Protein AF-0000000075451317 (afdb_homodimer)

Sequence (1578 aa):
MRTTFLACLFLALSTFTYAASEVNPELQQKRWRAYWIAAPGASPQGYGVYHFRKQLHLDEKPGHYRVHVSADNRYQLFVNGTIVSLGPAQSDLFHWNYETVDIAPWLQSGDNTIAATVWNYGTDGPLAQISLRTAFILQGDTQEEAAVNTNPSWLVTEDKGCQALKPTVLGYFVAPYGEVIDMTKAEKGWQLNGYDATGWKPAEPLMAGSPKGFMATDGTGWMLVPSPLPQMERSLQRLSAVRKTEGVRVTKAFLFGKAPITIPSHTRAVILFDNGQNTNAYVHLDFSKGKLATMALTYAESLYDTKTLEKGHRNAVEGKVIFGVKDSIIAAGDEQASYASLNWKTFRYLQLSVETQEEPLVLNDLYGIYTGFPFQRRATFASSDPALAKMFDIGWRTARLCAMETYMDCPYYERLQYLGDTRLQMLVSYYNTGNDTLARKAICDIDNSRLAEGVTEGRYPTRGTNVISPFSLMWIGMLHDYYMYRPDSAFVSQHLPGMRQVLSFFIQHTGKDGSLKDLPYWNFMDWVERQRQWKMGVPPKGKDGCSAILDLLLLRAYQWATDLEAHLGNQGMADGYRQRADMLANTIQRKYWDTNKQCYADVSNKKCFSQHAQALAILCGLVKGKQAEQLAECMLRDSTMAEASIYFKYYVNRALAKAGLGDTYLDGLGIWNDYMKLGMTTWGEDSKLMNTRSDCHAWSASPNIELLRTVLGIDTDAPGFAKVRIAPHLGRLTQASGSVPHPLGMIRVAYQKKGKDWSAQIVLPKGVTGKLLWRGRTIVLTESVNNIKMRTTFLACLFLALSTFTYAASEVNPELQQKRWRAYWIAAPGASPQGYGVYHFRKQLHLDEKPGHYRVHVSADNRYQLFVNGTIVSLGPAQSDLFHWNYETVDIAPWLQSGDNTIAATVWNYGTDGPLAQISLRTAFILQGDTQEEAAVNTNPSWLVTEDKGCQALKPTVLGYFVAPYGEVIDMTKAEKGWQLNGYDATGWKPAEPLMAGSPKGFMATDGTGWMLVPSPLPQMERSLQRLSAVRKTEGVRVTKAFLFGKAPITIPSHTRAVILFDNGQNTNAYVHLDFSKGKLATMALTYAESLYDTKTLEKGHRNAVEGKVIFGVKDSIIAAGDEQASYASLNWKTFRYLQLSVETQEEPLVLNDLYGIYTGFPFQRRATFASSDPALAKMFDIGWRTARLCAMETYMDCPYYERLQYLGDTRLQMLVSYYNTGNDTLARKAICDIDNSRLAEGVTEGRYPTRGTNVISPFSLMWIGMLHDYYMYRPDSAFVSQHLPGMRQVLSFFIQHTGKDGSLKDLPYWNFMDWVERQRQWKMGVPPKGKDGCSAILDLLLLRAYQWATDLEAHLGNQGMADGYRQRADMLANTIQRKYWDTNKQCYADVSNKKCFSQHAQALAILCGLVKGKQAEQLAECMLRDSTMAEASIYFKYYVNRALAKAGLGDTYLDGLGIWNDYMKLGMTTWGEDSKLMNTRSDCHAWSASPNIELLRTVLGIDTDAPGFAKVRIAPHLGRLTQASGSVPHPLGMIRVAYQKKGKDWSAQIVLPKGVTGKLLWRGRTIVLTESVNNIK

Structure (mmCIF, N/CA/C/O backbone):
data_AF-0000000075451317-model_v1
#
loop_
_entity.id
_entity.type
_entity.pdbx_description
1 polymer 'Bacterial alpha-L-rhamnosidase superfamily protein'
#
loop_
_atom_site.group_PDB
_atom_site.id
_atom_site.type_symbol
_atom_site.label_atom_id
_atom_site.label_alt_id
_atom_site.label_comp_id
_atom_site.label_asym_id
_atom_site.label_entity_id
_atom_site.label_seq_id
_atom_site.pdbx_PDB_ins_code
_atom_site.Cartn_x
_atom_site.Cartn_y
_atom_site.Cartn_z
_atom_site.occupancy
_atom_site.B_iso_or_equiv
_atom_site.auth_seq_id
_atom_site.auth_comp_id
_atom_site.auth_asym_id
_atom_site.auth_atom_id
_atom_site.pdbx_PDB_model_num
ATOM 1 N N . MET A 1 1 ? 42.094 -55.031 3.523 1 26.44 1 MET A N 1
ATOM 2 C CA . MET A 1 1 ? 40.688 -55.281 3.318 1 26.44 1 MET A CA 1
ATOM 3 C C . MET A 1 1 ? 39.844 -54.125 3.887 1 26.44 1 MET A C 1
ATOM 5 O O . MET A 1 1 ? 39.5 -54.125 5.07 1 26.44 1 MET A O 1
ATOM 9 N N . ARG A 1 2 ? 40.375 -52.906 3.557 1 28.7 2 ARG A N 1
ATOM 10 C CA . ARG A 1 2 ? 40.031 -51.531 4.008 1 28.7 2 ARG A CA 1
ATOM 11 C C . ARG A 1 2 ? 38.531 -51.25 3.785 1 28.7 2 ARG A C 1
ATOM 13 O O . ARG A 1 2 ? 38.062 -51.25 2.646 1 28.7 2 ARG A O 1
ATOM 20 N N . THR A 1 3 ? 37.625 -51.719 4.723 1 26.8 3 THR A N 1
ATOM 21 C CA . THR A 1 3 ? 36.188 -51.625 4.809 1 26.8 3 THR A CA 1
ATOM 22 C C . THR A 1 3 ? 35.719 -50.188 4.703 1 26.8 3 THR A C 1
ATOM 24 O O . THR A 1 3 ? 36.062 -49.344 5.547 1 26.8 3 THR A O 1
ATOM 27 N N . THR A 1 4 ? 35.688 -49.594 3.518 1 26.3 4 THR A N 1
ATOM 28 C CA . THR A 1 4 ? 35.188 -48.281 3.172 1 26.3 4 THR A CA 1
ATOM 29 C C . THR A 1 4 ? 33.75 -48.094 3.686 1 26.3 4 THR A C 1
ATOM 31 O O . THR A 1 4 ? 32.875 -48.875 3.332 1 26.3 4 THR A O 1
ATOM 34 N N . PHE A 1 5 ? 33.594 -47.625 4.949 1 29.59 5 PHE A N 1
ATOM 35 C CA . PHE A 1 5 ? 32.344 -47.312 5.602 1 29.59 5 PHE A CA 1
ATOM 36 C C . PHE A 1 5 ? 31.547 -46.312 4.773 1 29.59 5 PHE A C 1
ATOM 38 O O . PHE A 1 5 ? 31.953 -45.156 4.613 1 29.59 5 PHE A O 1
ATOM 45 N N . LEU A 1 6 ? 30.953 -46.656 3.639 1 29.86 6 LEU A N 1
ATOM 46 C CA . LEU A 1 6 ? 30 -45.844 2.916 1 29.86 6 LEU A CA 1
ATOM 47 C C . LEU A 1 6 ? 28.828 -45.438 3.816 1 29.86 6 LEU A C 1
ATOM 49 O O . LEU A 1 6 ? 28.078 -46.281 4.27 1 29.86 6 LEU A O 1
ATOM 53 N N . ALA A 1 7 ? 28.969 -44.406 4.66 1 31.44 7 ALA A N 1
ATOM 54 C CA . ALA A 1 7 ? 27.844 -43.844 5.406 1 31.44 7 ALA A CA 1
ATOM 55 C C . ALA A 1 7 ? 26.688 -43.469 4.477 1 31.44 7 ALA A C 1
ATOM 57 O O . ALA A 1 7 ? 26.812 -42.594 3.621 1 31.44 7 ALA A O 1
ATOM 58 N N . CYS A 1 8 ? 25.906 -44.469 4.043 1 29.69 8 CYS A N 1
ATOM 59 C CA . CYS A 1 8 ? 24.609 -44.188 3.42 1 29.69 8 CYS A CA 1
ATOM 60 C C . CYS A 1 8 ? 23.812 -43.188 4.242 1 29.69 8 CYS A C 1
ATOM 62 O O . CYS A 1 8 ? 23.438 -43.469 5.383 1 29.69 8 CYS A O 1
ATOM 64 N N . LEU A 1 9 ? 24.094 -41.969 4.035 1 31.33 9 LEU A N 1
ATOM 65 C CA . LEU A 1 9 ? 23.234 -40.938 4.613 1 31.33 9 LEU A CA 1
ATOM 66 C C . LEU A 1 9 ? 21.766 -41.188 4.266 1 31.33 9 LEU A C 1
ATOM 68 O O . LEU A 1 9 ? 21.375 -41.094 3.102 1 31.33 9 LEU A O 1
ATOM 72 N N . PHE A 1 10 ? 21.203 -42.219 4.98 1 30.7 10 PHE A N 1
ATOM 73 C CA . PHE A 1 10 ? 19.75 -42.344 4.949 1 30.7 10 PHE A CA 1
ATOM 74 C C . PHE A 1 10 ? 19.094 -40.969 5.215 1 30.7 10 PHE A C 1
ATOM 76 O O . PHE A 1 10 ? 19.234 -40.406 6.305 1 30.7 10 PHE A O 1
ATOM 83 N N . LEU A 1 11 ? 18.953 -40.281 4.129 1 35 11 LEU A N 1
ATOM 84 C CA . LEU A 1 11 ? 18.062 -39.125 4.25 1 35 11 LEU A CA 1
ATOM 85 C C . LEU A 1 11 ? 16.672 -39.562 4.695 1 35 11 LEU A C 1
ATOM 87 O O . LEU A 1 11 ? 15.93 -40.188 3.928 1 35 11 LEU A O 1
ATOM 91 N N . ALA A 1 12 ? 16.516 -40 5.941 1 35.66 12 ALA A N 1
ATOM 92 C CA . ALA A 1 12 ? 15.188 -40.156 6.512 1 35.66 12 ALA A CA 1
ATOM 93 C C . ALA A 1 12 ? 14.305 -38.938 6.203 1 35.66 12 ALA A C 1
ATOM 95 O O . ALA A 1 12 ? 14.641 -37.812 6.562 1 35.66 12 ALA A O 1
ATOM 96 N N . LEU A 1 13 ? 13.469 -39.219 5.242 1 37.94 13 LEU A N 1
ATOM 97 C CA . LEU A 1 13 ? 12.297 -38.375 5.016 1 37.94 13 LEU A CA 1
ATOM 98 C C . LEU A 1 13 ? 11.492 -38.188 6.301 1 37.94 13 LEU A C 1
ATOM 100 O O . LEU A 1 13 ? 10.711 -39.062 6.664 1 37.94 13 LEU A O 1
ATOM 104 N N . SER A 1 14 ? 12.156 -37.781 7.352 1 34.75 14 SER A N 1
ATOM 105 C CA . SER A 1 14 ? 11.289 -37.469 8.492 1 34.75 14 SER A CA 1
ATOM 106 C C . SER A 1 14 ? 10.148 -36.562 8.086 1 34.75 14 SER A C 1
ATOM 108 O O . SER A 1 14 ? 10.391 -35.469 7.527 1 34.75 14 SER A O 1
ATOM 110 N N . THR A 1 15 ? 9.078 -37.219 7.805 1 36.56 15 THR A N 1
ATOM 111 C CA . THR A 1 15 ? 7.852 -36.406 7.793 1 36.56 15 THR A CA 1
ATOM 112 C C . THR A 1 15 ? 7.762 -35.531 9.039 1 36.56 15 THR A C 1
ATOM 114 O O . THR A 1 15 ? 7.617 -36.062 10.156 1 36.56 15 THR A O 1
ATOM 117 N N . PHE A 1 16 ? 8.43 -34.531 9.062 1 35.94 16 PHE A N 1
ATOM 118 C CA . PHE A 1 16 ? 8.258 -33.531 10.125 1 35.94 16 PHE A CA 1
ATOM 119 C C . PHE A 1 16 ? 6.789 -33.188 10.297 1 35.94 16 PHE A C 1
ATOM 121 O O . PHE A 1 16 ? 6.152 -32.688 9.375 1 35.94 16 PHE A O 1
ATOM 128 N N . THR A 1 17 ? 6.094 -34.125 10.953 1 35.84 17 THR A N 1
ATOM 129 C CA . THR A 1 17 ? 4.797 -33.625 11.414 1 35.84 17 THR A CA 1
ATOM 130 C C . THR A 1 17 ? 4.934 -32.25 12.07 1 35.84 17 THR A C 1
ATOM 132 O O . THR A 1 17 ? 5.602 -32.125 13.094 1 35.84 17 THR A O 1
ATOM 135 N N . TYR A 1 18 ? 4.879 -31.266 11.352 1 40.53 18 TYR A N 1
ATOM 136 C CA . TYR A 1 18 ? 4.852 -29.906 11.875 1 40.53 18 TYR A CA 1
ATOM 137 C C . TYR A 1 18 ? 3.611 -29.672 12.734 1 40.53 18 TYR A C 1
ATOM 139 O O . TYR A 1 18 ? 2.498 -29.578 12.211 1 40.53 18 TYR A O 1
ATOM 147 N N . ALA A 1 19 ? 3.43 -30.391 13.773 1 37.47 19 ALA A N 1
ATOM 148 C CA . ALA A 1 19 ? 2.436 -29.812 14.672 1 37.47 19 ALA A CA 1
ATOM 149 C C . ALA A 1 19 ? 2.693 -28.312 14.883 1 37.47 19 ALA A C 1
ATOM 151 O O . ALA A 1 19 ? 3.818 -27.922 15.188 1 37.47 19 ALA A O 1
ATOM 152 N N . ALA A 1 20 ? 1.89 -27.594 14.43 1 48.91 20 ALA A N 1
ATOM 153 C CA . ALA A 1 20 ? 1.92 -26.156 14.688 1 48.91 20 ALA A CA 1
ATOM 154 C C . ALA A 1 20 ? 2.205 -25.859 16.156 1 48.91 20 ALA A C 1
ATOM 156 O O . ALA A 1 20 ? 1.33 -26.031 17.016 1 48.91 20 ALA A O 1
ATOM 157 N N . SER A 1 21 ? 3.463 -26.25 16.594 1 56.97 21 SER A N 1
ATOM 158 C CA . SER A 1 21 ? 3.785 -25.891 17.969 1 56.97 21 SER A CA 1
ATOM 159 C C . SER A 1 21 ? 3.418 -24.438 18.266 1 56.97 21 SER A C 1
ATOM 161 O O . SER A 1 21 ? 3.623 -23.562 17.422 1 56.97 21 SER A O 1
ATOM 163 N N . GLU A 1 22 ? 2.607 -24.203 19.234 1 76.06 22 GLU A N 1
ATOM 164 C CA . GLU A 1 22 ? 2.074 -22.922 19.688 1 76.06 22 GLU A CA 1
ATOM 165 C C . GLU A 1 22 ? 3.193 -21.922 19.953 1 76.06 22 GLU A C 1
ATOM 167 O O . GLU A 1 22 ? 4.164 -22.234 20.656 1 76.06 22 GLU A O 1
ATOM 172 N N . VAL A 1 23 ? 3.424 -20.922 19.031 1 88 23 VAL A N 1
ATOM 173 C CA . VAL A 1 23 ? 4.348 -19.812 19.234 1 88 23 VAL A CA 1
ATOM 174 C C . VAL A 1 23 ? 4.066 -19.156 20.578 1 88 23 VAL A C 1
ATOM 176 O O . VAL A 1 23 ? 2.91 -18.938 20.938 1 88 23 VAL A O 1
ATOM 179 N N . ASN A 1 24 ? 5.125 -19.031 21.281 1 92.56 24 ASN A N 1
ATOM 180 C CA . ASN A 1 24 ? 5.004 -18.266 22.516 1 92.56 24 ASN A CA 1
ATOM 181 C C . ASN A 1 24 ? 4.18 -17 22.297 1 92.56 24 ASN A C 1
ATOM 183 O O . ASN A 1 24 ? 4.539 -16.141 21.484 1 92.56 24 ASN A O 1
ATOM 187 N N . PRO A 1 25 ? 3.08 -16.891 23.016 1 90.19 25 PRO A N 1
ATOM 188 C CA . PRO A 1 25 ? 2.193 -15.734 22.844 1 90.19 25 PRO A CA 1
ATOM 189 C C . PRO A 1 25 ? 2.91 -14.406 23.047 1 90.19 25 PRO A C 1
ATOM 191 O O . PRO A 1 25 ? 2.52 -13.391 22.453 1 90.19 25 PRO A O 1
ATOM 194 N N . GLU A 1 26 ? 3.938 -14.352 23.812 1 91.38 26 GLU A N 1
ATOM 195 C CA . GLU A 1 26 ? 4.68 -13.117 24.047 1 91.38 26 GLU A CA 1
ATOM 196 C C . GLU A 1 26 ? 5.289 -12.578 22.766 1 91.38 26 GLU A C 1
ATOM 198 O O . GLU A 1 26 ? 5.41 -11.367 22.578 1 91.38 26 GLU A O 1
ATOM 203 N N . LEU A 1 27 ? 5.617 -13.492 21.922 1 93.69 27 LEU A N 1
ATOM 204 C CA . LEU A 1 27 ? 6.258 -13.109 20.672 1 93.69 27 LEU A CA 1
ATOM 205 C C . LEU A 1 27 ? 5.238 -12.539 19.688 1 93.69 27 LEU A C 1
ATOM 207 O O . LEU A 1 27 ? 5.609 -11.93 18.688 1 93.69 27 LEU A O 1
ATOM 211 N N . GLN A 1 28 ? 3.988 -12.688 20.062 1 89.81 28 GLN A N 1
ATOM 212 C CA . GLN A 1 28 ? 2.93 -12.164 19.203 1 89.81 28 GLN A CA 1
ATOM 213 C C . GLN A 1 28 ? 2.424 -10.812 19.703 1 89.81 28 GLN A C 1
ATOM 215 O O . GLN A 1 28 ? 1.659 -10.133 19.031 1 89.81 28 GLN A O 1
ATOM 220 N N . GLN A 1 29 ? 2.914 -10.391 20.891 1 86.06 29 GLN A N 1
ATOM 221 C CA . GLN A 1 29 ? 2.34 -9.203 21.516 1 86.06 29 GLN A CA 1
ATOM 222 C C . GLN A 1 29 ? 3.416 -8.164 21.812 1 86.06 29 GLN A C 1
ATOM 224 O O . GLN A 1 29 ? 3.117 -6.977 21.953 1 86.06 29 GLN A O 1
ATOM 229 N N . LYS A 1 30 ? 4.637 -8.641 21.906 1 89.19 30 LYS A N 1
ATOM 230 C CA . LYS A 1 30 ? 5.719 -7.746 22.312 1 89.19 30 LYS A CA 1
ATOM 231 C C . LYS A 1 30 ? 6.84 -7.746 21.281 1 89.19 30 LYS A C 1
ATOM 233 O O . LYS A 1 30 ? 6.922 -8.648 20.438 1 89.19 30 LYS A O 1
ATOM 238 N N . ARG A 1 31 ? 7.613 -6.758 21.391 1 91.5 31 ARG A N 1
ATOM 239 C CA . ARG A 1 31 ? 8.82 -6.703 20.562 1 91.5 31 ARG A CA 1
ATOM 240 C C . ARG A 1 31 ? 9.75 -7.867 20.875 1 91.5 31 ARG A C 1
ATOM 242 O O . ARG A 1 31 ? 9.906 -8.25 22.047 1 91.5 31 ARG A O 1
ATOM 249 N N . TRP A 1 32 ? 10.289 -8.375 19.875 1 95.38 32 TRP A N 1
ATOM 250 C CA . TRP A 1 32 ? 11.227 -9.477 20.047 1 95.38 32 TRP A CA 1
ATOM 251 C C . TRP A 1 32 ? 12.516 -9 20.703 1 95.38 32 TRP A C 1
ATOM 253 O O . TRP A 1 32 ? 12.82 -7.801 20.688 1 95.38 32 TRP A O 1
ATOM 263 N N . ARG A 1 33 ? 13.188 -9.852 21.375 1 96.75 33 ARG A N 1
ATOM 264 C CA . ARG A 1 33 ? 14.5 -9.562 21.922 1 96.75 33 ARG A CA 1
ATOM 265 C C . ARG A 1 33 ? 15.586 -9.672 20.859 1 96.75 33 ARG A C 1
ATOM 267 O O . ARG A 1 33 ? 16.641 -9.039 20.953 1 96.75 33 ARG A O 1
ATOM 274 N N . ALA A 1 34 ? 15.289 -10.5 19.875 1 98.12 34 ALA A N 1
ATOM 275 C CA . ALA A 1 34 ? 16.203 -10.609 18.75 1 98.12 34 ALA A CA 1
ATOM 276 C C . ALA A 1 34 ? 16.141 -9.367 17.859 1 98.12 34 ALA A C 1
ATOM 278 O O . ALA A 1 34 ? 15.07 -8.773 17.703 1 98.12 34 ALA A O 1
ATOM 279 N N . TYR A 1 35 ? 17.281 -9.023 17.312 1 97.62 35 TYR A N 1
ATOM 280 C CA . TYR A 1 35 ? 17.375 -7.926 16.359 1 97.62 35 TYR A CA 1
ATOM 281 C C . TYR A 1 35 ? 17.516 -8.453 14.938 1 97.62 35 TYR A C 1
ATOM 283 O O . TYR A 1 35 ? 18.141 -9.484 14.703 1 97.62 35 TYR A O 1
ATOM 291 N N . TRP A 1 36 ? 16.875 -7.773 14.016 1 97.81 36 TRP A N 1
ATOM 292 C CA . TRP A 1 36 ? 17.344 -7.91 12.641 1 97.81 36 TRP A CA 1
ATOM 293 C C . TRP A 1 36 ? 18.812 -7.496 12.523 1 97.81 36 TRP A C 1
ATOM 295 O O . TRP A 1 36 ? 19.203 -6.457 13.062 1 97.81 36 TRP A O 1
ATOM 305 N N . ILE A 1 37 ? 19.547 -8.266 11.82 1 98.69 37 ILE A N 1
ATOM 306 C CA . ILE A 1 37 ? 20.969 -7.953 11.688 1 98.69 37 ILE A CA 1
ATOM 307 C C . ILE A 1 37 ? 21.375 -7.965 10.211 1 98.69 37 ILE A C 1
ATOM 309 O O . ILE A 1 37 ? 20.703 -8.602 9.391 1 98.69 37 ILE A O 1
ATOM 313 N N . ALA A 1 38 ? 22.406 -7.266 9.859 1 98.44 38 ALA A N 1
ATOM 314 C CA . ALA A 1 38 ? 22.953 -7.176 8.516 1 98.44 38 ALA A CA 1
ATOM 315 C C . ALA A 1 38 ? 24.484 -7.102 8.555 1 98.44 38 ALA A C 1
ATOM 317 O O . ALA A 1 38 ? 25.078 -6.941 9.625 1 98.44 38 ALA A O 1
ATOM 318 N N . ALA A 1 39 ? 25.062 -7.328 7.441 1 98.12 39 ALA A N 1
ATOM 319 C CA . ALA A 1 39 ? 26.5 -7.105 7.328 1 98.12 39 ALA A CA 1
ATOM 320 C C . ALA A 1 39 ? 26.828 -5.613 7.348 1 98.12 39 ALA A C 1
ATOM 322 O O . ALA A 1 39 ? 26.203 -4.828 6.621 1 98.12 39 ALA A O 1
ATOM 323 N N . PRO A 1 40 ? 27.859 -5.258 8.148 1 96.94 40 PRO A N 1
ATOM 324 C CA . PRO A 1 40 ? 28.25 -3.846 8.141 1 96.94 40 PRO A CA 1
ATOM 325 C C . PRO A 1 40 ? 28.656 -3.354 6.758 1 96.94 40 PRO A C 1
ATOM 327 O O . PRO A 1 40 ? 29.422 -4.031 6.059 1 96.94 40 PRO A O 1
ATOM 330 N N . GLY A 1 41 ? 28.062 -2.207 6.363 1 92.88 41 GLY A N 1
ATOM 331 C CA . GLY A 1 41 ? 28.453 -1.578 5.109 1 92.88 41 GLY A CA 1
ATOM 332 C C . GLY A 1 41 ? 27.734 -2.158 3.906 1 92.88 41 GLY A C 1
ATOM 333 O O . GLY A 1 41 ? 27.875 -1.652 2.791 1 92.88 41 GLY A O 1
ATOM 334 N N . ALA A 1 42 ? 27 -3.215 4.09 1 92.75 42 ALA A N 1
ATOM 335 C CA . ALA A 1 42 ? 26.266 -3.828 2.979 1 92.75 42 ALA A CA 1
ATOM 336 C C . ALA A 1 42 ? 25.203 -2.879 2.426 1 92.75 42 ALA A C 1
ATOM 338 O O . ALA A 1 42 ? 24.562 -2.156 3.184 1 92.75 42 ALA A O 1
ATOM 339 N N . SER A 1 43 ? 25.109 -2.83 1.093 1 89.62 43 SER A N 1
ATOM 340 C CA . SER A 1 43 ? 24 -2.084 0.496 1 89.62 43 SER A CA 1
ATOM 341 C C . SER A 1 43 ? 22.656 -2.668 0.906 1 89.62 43 SER A C 1
ATOM 343 O O . SER A 1 43 ? 22.406 -3.863 0.729 1 89.62 43 SER A O 1
ATOM 345 N N . PRO A 1 44 ? 21.797 -1.863 1.381 1 90.56 44 PRO A N 1
ATOM 346 C CA . PRO A 1 44 ? 20.516 -2.389 1.856 1 90.56 44 PRO A CA 1
ATOM 347 C C . PRO A 1 44 ? 19.688 -3.033 0.744 1 90.56 44 PRO A C 1
ATOM 349 O O . PRO A 1 44 ? 18.984 -4.016 0.983 1 90.56 44 PRO A O 1
ATOM 352 N N . GLN A 1 45 ? 19.781 -2.541 -0.476 1 90.31 45 GLN A N 1
ATOM 353 C CA . GLN A 1 45 ? 18.922 -3.021 -1.547 1 90.31 45 GLN A CA 1
ATOM 354 C C . GLN A 1 45 ? 19.734 -3.541 -2.727 1 90.31 45 GLN A C 1
ATOM 356 O O . GLN A 1 45 ? 19.234 -3.605 -3.852 1 90.31 45 GLN A O 1
ATOM 361 N N . GLY A 1 46 ? 20.953 -3.838 -2.537 1 92.56 46 GLY A N 1
ATOM 362 C CA . GLY A 1 46 ? 21.812 -4.371 -3.58 1 92.56 46 GLY A CA 1
ATOM 363 C C . GLY A 1 46 ? 21.891 -5.887 -3.58 1 92.56 46 GLY A C 1
ATOM 364 O O . GLY A 1 46 ? 21.438 -6.535 -2.631 1 92.56 46 GLY A O 1
ATOM 365 N N . TYR A 1 47 ? 22.438 -6.387 -4.652 1 94.94 47 TYR A N 1
ATOM 366 C CA . TYR A 1 47 ? 22.734 -7.812 -4.68 1 94.94 47 TYR A CA 1
ATOM 367 C C . TYR A 1 47 ? 23.734 -8.188 -3.596 1 94.94 47 TYR A C 1
ATOM 369 O O . TYR A 1 47 ? 24.703 -7.457 -3.361 1 94.94 47 TYR A O 1
ATOM 377 N N . GLY A 1 48 ? 23.484 -9.367 -2.936 1 96.69 48 GLY A N 1
ATOM 378 C CA . GLY A 1 48 ? 24.484 -9.867 -1.996 1 96.69 48 GLY A CA 1
ATOM 379 C C . GLY A 1 48 ? 24.141 -11.242 -1.445 1 96.69 48 GLY A C 1
ATOM 380 O O . GLY A 1 48 ? 22.969 -11.609 -1.366 1 96.69 48 GLY A O 1
ATOM 381 N N . VAL A 1 49 ? 25.219 -11.969 -1.146 1 97.56 49 VAL A N 1
ATOM 382 C CA . VAL A 1 49 ? 25.125 -13.234 -0.421 1 97.56 49 VAL A CA 1
ATOM 383 C C . VAL A 1 49 ? 25.953 -13.141 0.867 1 97.56 49 VAL A C 1
ATOM 385 O O . VAL A 1 49 ? 27.141 -12.836 0.833 1 97.56 49 VAL A O 1
ATOM 388 N N . TYR A 1 50 ? 25.328 -13.43 1.964 1 98.38 50 TYR A N 1
ATOM 389 C CA . TYR A 1 50 ? 25.938 -13.234 3.271 1 98.38 50 TYR A CA 1
ATOM 390 C C . TYR A 1 50 ? 25.844 -14.5 4.113 1 98.38 50 TYR A C 1
ATOM 392 O O . TYR A 1 50 ? 24.828 -15.188 4.098 1 98.38 50 TYR A O 1
ATOM 400 N N . HIS A 1 51 ? 26.953 -14.812 4.801 1 98.44 51 HIS A N 1
ATOM 401 C CA . HIS A 1 51 ? 26.984 -15.93 5.738 1 98.44 51 HIS A CA 1
ATOM 402 C C . HIS A 1 51 ? 27.016 -15.438 7.18 1 98.44 51 HIS A C 1
ATOM 404 O O . HIS A 1 51 ? 27.906 -14.656 7.555 1 98.44 51 HIS A O 1
ATOM 410 N N . PHE A 1 52 ? 26.047 -15.852 7.953 1 98.75 52 PHE A N 1
ATOM 411 C CA . PHE A 1 52 ? 25.969 -15.578 9.383 1 98.75 52 PHE A CA 1
ATOM 412 C C . PHE A 1 52 ? 26.281 -16.828 10.195 1 98.75 52 PHE A C 1
ATOM 414 O O . PHE A 1 52 ? 25.953 -17.938 9.781 1 98.75 52 PHE A O 1
ATOM 421 N N . ARG A 1 53 ? 26.922 -16.656 11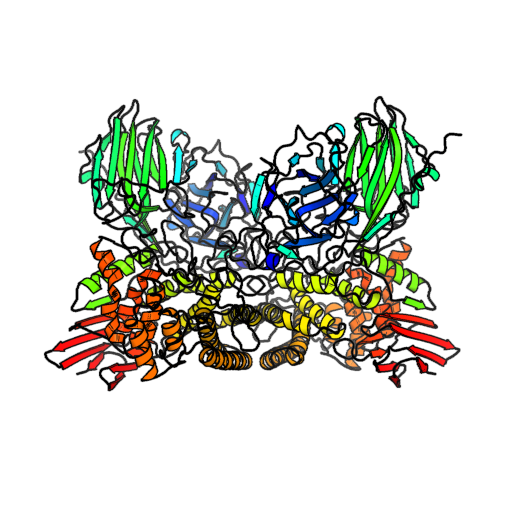.383 1 98.12 53 ARG A N 1
ATOM 422 C CA . ARG A 1 53 ? 27.156 -17.828 12.211 1 98.12 53 ARG A CA 1
ATOM 423 C C . ARG A 1 53 ? 27.281 -17.453 13.68 1 98.12 53 ARG A C 1
ATOM 425 O O . ARG A 1 53 ? 27.672 -16.328 14.008 1 98.12 53 ARG A O 1
ATOM 432 N N . LYS A 1 54 ? 26.938 -18.312 14.5 1 98.25 54 LYS A N 1
ATOM 433 C CA . LYS A 1 54 ? 27.062 -18.203 15.945 1 98.25 54 LYS A CA 1
ATOM 434 C C . LYS A 1 54 ? 27.375 -19.562 16.578 1 98.25 54 LYS A C 1
ATOM 436 O O . LYS A 1 54 ? 26.812 -20.578 16.172 1 98.25 54 LYS A O 1
ATOM 441 N N . GLN A 1 55 ? 28.281 -19.531 17.484 1 97.31 55 GLN A N 1
ATOM 442 C CA . GLN A 1 55 ? 28.578 -20.734 18.25 1 97.31 55 GLN A CA 1
ATOM 443 C C . GLN A 1 55 ? 27.688 -20.844 19.484 1 97.31 55 GLN A C 1
ATOM 445 O O . GLN A 1 55 ? 27.391 -19.844 20.141 1 97.31 55 GLN A O 1
ATOM 450 N N . LEU A 1 56 ? 27.172 -22.031 19.75 1 97.44 56 LEU A N 1
ATOM 451 C CA . LEU A 1 56 ? 26.312 -22.359 20.875 1 97.44 56 LEU A CA 1
ATOM 452 C C . LEU A 1 56 ? 26.875 -23.531 21.672 1 97.44 56 LEU A C 1
ATOM 454 O O . LEU A 1 56 ? 27.172 -24.594 21.109 1 97.44 56 LEU A O 1
ATOM 458 N N . HIS A 1 57 ? 27.094 -23.312 22.938 1 97.31 57 HIS A N 1
ATOM 459 C CA . HIS A 1 57 ? 27.531 -24.406 23.797 1 97.31 57 HIS A CA 1
ATOM 460 C C . HIS A 1 57 ? 26.391 -24.922 24.656 1 97.31 57 HIS A C 1
ATOM 462 O O . HIS A 1 57 ? 25.719 -24.141 25.344 1 97.31 57 HIS A O 1
ATOM 468 N N . LEU A 1 58 ? 26.219 -26.266 24.562 1 97.5 58 LEU A N 1
ATOM 469 C CA . LEU A 1 58 ? 25.172 -26.906 25.344 1 97.5 58 LEU A CA 1
ATOM 470 C C . LEU A 1 58 ? 25.75 -27.984 26.25 1 97.5 58 LEU A C 1
ATOM 472 O O . LEU A 1 58 ? 26.531 -28.828 25.812 1 97.5 58 LEU A O 1
ATOM 476 N N . ASP A 1 59 ? 25.312 -27.953 27.5 1 96.69 59 ASP A N 1
ATOM 477 C CA . ASP A 1 59 ? 25.781 -28.984 28.422 1 96.69 59 ASP A CA 1
ATOM 478 C C . ASP A 1 59 ? 25.234 -30.359 28.031 1 96.69 59 ASP A C 1
ATOM 480 O O . ASP A 1 59 ? 25.953 -31.359 28.125 1 96.69 59 ASP A O 1
ATOM 484 N N . GLU A 1 60 ? 23.984 -30.406 27.672 1 97.06 60 GLU A N 1
ATOM 485 C CA . GLU A 1 60 ? 23.312 -31.625 27.203 1 97.06 60 GLU A CA 1
ATOM 486 C C . GLU A 1 60 ? 22.469 -31.344 25.969 1 97.06 60 GLU A C 1
ATOM 488 O O . GLU A 1 60 ? 22.062 -30.219 25.719 1 97.06 60 GLU A O 1
ATOM 493 N N . LYS A 1 61 ? 22.297 -32.406 25.203 1 96.94 61 LYS A N 1
ATOM 494 C CA . LYS A 1 61 ? 21.406 -32.281 24.062 1 96.94 61 LYS A CA 1
ATOM 495 C C . LYS A 1 61 ? 19.969 -32.031 24.516 1 96.94 61 LYS A C 1
ATOM 497 O O . LYS A 1 61 ? 19.391 -32.812 25.266 1 96.94 61 LYS A O 1
ATOM 502 N N . PRO A 1 62 ? 19.375 -31.016 24.078 1 96.88 62 PRO A N 1
ATOM 503 C CA . PRO A 1 62 ? 18.016 -30.719 24.531 1 96.88 62 PRO A CA 1
ATOM 504 C C . PRO A 1 62 ? 16.953 -31.578 23.828 1 96.88 62 PRO A C 1
ATOM 506 O O . PRO A 1 62 ? 17.188 -32.062 22.703 1 96.88 62 PRO A O 1
ATOM 509 N N . GLY A 1 63 ? 15.797 -31.781 24.484 1 95.81 63 GLY A N 1
ATOM 510 C CA . GLY A 1 63 ? 14.68 -32.469 23.875 1 95.81 63 GLY A CA 1
ATOM 511 C C . GLY A 1 63 ? 13.969 -31.672 22.812 1 95.81 63 GLY A C 1
ATOM 512 O O . GLY A 1 63 ? 13.383 -32.219 21.875 1 95.81 63 GLY A O 1
ATOM 513 N N . HIS A 1 64 ? 13.922 -30.422 23.078 1 95.94 64 HIS A N 1
ATOM 514 C CA . HIS A 1 64 ? 13.375 -29.453 22.125 1 95.94 64 HIS A CA 1
ATOM 515 C C . HIS A 1 64 ? 14.18 -28.156 22.125 1 95.94 64 HIS A C 1
ATOM 517 O O . HIS A 1 64 ? 14.805 -27.812 23.141 1 95.94 64 HIS A O 1
ATOM 523 N N . TYR A 1 65 ? 14.211 -27.484 21.062 1 97.56 65 TYR A N 1
ATOM 524 C CA . TYR A 1 65 ? 14.859 -26.188 20.891 1 97.56 65 TYR A CA 1
ATOM 525 C C . TYR A 1 65 ? 14.211 -25.422 19.75 1 97.56 65 TYR A C 1
ATOM 527 O O . TYR A 1 65 ? 14.758 -25.359 18.641 1 97.56 65 TYR A O 1
ATOM 535 N N . ARG A 1 66 ? 13.078 -24.781 20.031 1 97.69 66 ARG A N 1
ATOM 536 C CA . ARG A 1 66 ? 12.25 -24.141 19 1 97.69 66 ARG A CA 1
ATOM 537 C C . ARG A 1 66 ? 12.734 -22.719 18.719 1 97.69 66 ARG A C 1
ATOM 539 O O . ARG A 1 66 ? 12.898 -21.922 19.641 1 97.69 66 ARG A O 1
ATOM 546 N N . VAL A 1 67 ? 12.93 -22.438 17.438 1 98.31 67 VAL A N 1
ATOM 547 C CA . VAL A 1 67 ? 13.375 -21.109 17.031 1 98.31 67 VAL A CA 1
ATOM 548 C C . VAL A 1 67 ? 12.469 -20.594 15.922 1 98.31 67 VAL A C 1
ATOM 550 O O . VAL A 1 67 ? 11.789 -21.359 15.242 1 98.31 67 VAL A O 1
ATOM 553 N N . HIS A 1 68 ? 12.352 -19.266 15.781 1 98.56 68 HIS A N 1
ATOM 554 C CA . HIS A 1 68 ? 11.648 -18.547 14.734 1 98.56 68 HIS A CA 1
ATOM 555 C C . HIS A 1 68 ? 12.617 -17.781 13.836 1 98.56 68 HIS A C 1
ATOM 557 O O . HIS A 1 68 ? 13.375 -16.938 14.32 1 98.56 68 HIS A O 1
ATOM 563 N N . VAL A 1 69 ? 12.609 -18.078 12.531 1 98.75 69 VAL A N 1
ATOM 564 C CA . VAL A 1 69 ? 13.648 -17.578 11.648 1 98.75 69 VAL A CA 1
ATOM 565 C C . VAL A 1 69 ? 13.008 -16.844 10.461 1 98.75 69 VAL A C 1
ATOM 567 O O . VAL A 1 69 ? 11.969 -17.281 9.953 1 98.75 69 VAL A O 1
ATOM 570 N N . SER A 1 70 ? 13.57 -15.734 10.094 1 98.69 70 SER A N 1
ATOM 571 C CA . SER A 1 70 ? 13.188 -15.016 8.883 1 98.69 70 SER A CA 1
ATOM 572 C C . SER A 1 70 ? 14.375 -14.273 8.281 1 98.69 70 SER A C 1
ATOM 574 O O . SER A 1 70 ? 15.484 -14.312 8.828 1 98.69 70 SER A O 1
ATOM 576 N N . ALA A 1 71 ? 14.172 -13.766 7.086 1 98.69 71 ALA A N 1
ATOM 577 C CA . ALA A 1 71 ? 15.188 -12.977 6.387 1 98.69 71 ALA A CA 1
ATOM 578 C C . ALA A 1 71 ? 14.555 -12.133 5.281 1 98.69 71 ALA A C 1
ATOM 580 O O . ALA A 1 71 ? 13.398 -12.336 4.918 1 98.69 71 ALA A O 1
ATOM 581 N N . ASP A 1 72 ? 15.336 -11.266 4.969 1 97.5 72 ASP A N 1
ATOM 582 C CA . ASP A 1 72 ? 15.125 -10.508 3.74 1 97.5 72 ASP A CA 1
ATOM 583 C C . ASP A 1 72 ? 16.344 -10.609 2.816 1 97.5 72 ASP A C 1
ATOM 585 O O . ASP A 1 72 ? 17.391 -10.055 3.113 1 97.5 72 ASP A O 1
ATOM 589 N N . ASN A 1 73 ? 16.25 -11.32 1.805 1 95.31 73 ASN A N 1
ATOM 590 C CA . ASN A 1 73 ? 14.977 -11.805 1.259 1 95.31 73 ASN A CA 1
ATOM 591 C C . ASN A 1 73 ? 14.773 -13.281 1.556 1 95.31 73 ASN A C 1
ATOM 593 O O . ASN A 1 73 ? 13.656 -13.703 1.884 1 95.31 73 ASN A O 1
ATOM 597 N N . ARG A 1 74 ? 15.922 -14.07 1.391 1 97.5 74 ARG A N 1
ATOM 598 C CA . ARG A 1 74 ? 15.844 -15.516 1.568 1 97.5 74 ARG A CA 1
ATOM 599 C C . ARG A 1 74 ? 16.953 -16.016 2.5 1 97.5 74 ARG A C 1
ATOM 601 O O . ARG A 1 74 ? 17.953 -15.328 2.693 1 97.5 74 ARG A O 1
ATOM 608 N N . TYR A 1 75 ? 16.672 -17.25 3.043 1 98.44 75 TYR A N 1
ATOM 609 C CA . TYR A 1 75 ? 17.703 -17.812 3.893 1 98.44 75 TYR A CA 1
ATOM 610 C C . TYR A 1 75 ? 17.75 -19.328 3.76 1 98.44 75 TYR A C 1
ATOM 612 O O . TYR A 1 75 ? 16.781 -19.953 3.32 1 98.44 75 TYR A O 1
ATOM 620 N N . GLN A 1 76 ? 18.906 -19.859 4.035 1 98.38 76 GLN A N 1
ATOM 621 C CA . GLN A 1 76 ? 19.141 -21.234 4.449 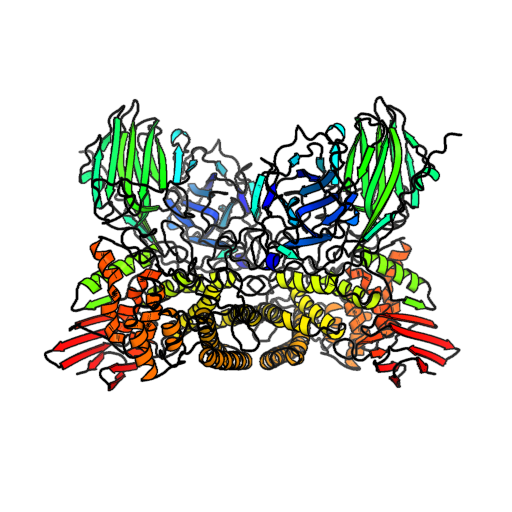1 98.38 76 GLN A CA 1
ATOM 622 C C . GLN A 1 76 ? 19.688 -21.297 5.875 1 98.38 76 GLN A C 1
ATOM 624 O O . GLN A 1 76 ? 20.719 -20.688 6.176 1 98.38 76 GLN A O 1
ATOM 629 N N . LEU A 1 77 ? 19 -21.984 6.703 1 98.69 77 LEU A N 1
ATOM 630 C CA . LEU A 1 77 ? 19.453 -22.141 8.078 1 98.69 77 LEU A CA 1
ATOM 631 C C . LEU A 1 77 ? 20.156 -23.484 8.273 1 98.69 77 LEU A C 1
ATOM 633 O O . LEU A 1 77 ? 19.625 -24.516 7.879 1 98.69 77 LEU A O 1
ATOM 637 N N . PHE A 1 78 ? 21.344 -23.422 8.922 1 98.5 78 PHE A N 1
ATOM 638 C CA . PHE A 1 78 ? 22.141 -24.609 9.148 1 98.5 78 PHE A CA 1
ATOM 639 C C . PHE A 1 78 ? 22.344 -24.844 10.641 1 98.5 78 PHE A C 1
ATOM 641 O O . PHE A 1 78 ? 22.516 -23.891 11.414 1 98.5 78 PHE A O 1
ATOM 648 N N . VAL A 1 79 ? 22.344 -26.078 11.023 1 98.62 79 VAL A N 1
ATOM 649 C CA . VAL A 1 79 ? 22.812 -26.516 12.336 1 98.62 79 VAL A CA 1
ATOM 650 C C . VAL A 1 79 ? 23.891 -27.594 12.156 1 98.62 79 VAL A C 1
ATOM 652 O O . VAL A 1 79 ? 23.609 -28.672 11.633 1 98.62 79 VAL A O 1
ATOM 655 N N . ASN A 1 80 ? 25.047 -27.219 12.578 1 98.19 80 ASN A N 1
ATOM 656 C CA . ASN A 1 80 ? 26.203 -28.125 12.445 1 98.19 80 ASN A CA 1
ATOM 657 C C . ASN A 1 80 ? 26.328 -28.641 11.023 1 98.19 80 ASN A C 1
ATOM 659 O O . ASN A 1 80 ? 26.531 -29.844 10.812 1 98.19 80 ASN A O 1
ATOM 663 N N . GLY A 1 81 ? 26.047 -27.828 10.094 1 96.81 81 GLY A N 1
ATOM 664 C CA . GLY A 1 81 ? 26.328 -28.141 8.703 1 96.81 81 GLY A CA 1
ATOM 665 C C . GLY A 1 81 ? 25.125 -28.656 7.941 1 96.81 81 GLY A C 1
ATOM 666 O O . GLY A 1 81 ? 25.141 -28.719 6.711 1 96.81 81 GLY A O 1
ATOM 667 N N . THR A 1 82 ? 24.047 -28.922 8.641 1 96.88 82 THR A N 1
ATOM 668 C CA . THR A 1 82 ? 22.859 -29.469 7.996 1 96.88 82 THR A CA 1
ATOM 669 C C . THR A 1 82 ? 21.797 -28.391 7.801 1 96.88 82 THR A C 1
ATOM 671 O O . THR A 1 82 ? 21.5 -27.625 8.727 1 96.88 82 THR A O 1
ATOM 674 N N . ILE A 1 83 ? 21.234 -28.344 6.582 1 97 83 ILE A N 1
ATOM 675 C CA . ILE A 1 83 ? 20.141 -27.406 6.344 1 97 83 ILE A CA 1
ATOM 676 C C . ILE A 1 83 ? 18.906 -27.844 7.102 1 97 83 ILE A C 1
ATOM 678 O O . ILE A 1 83 ? 18.438 -28.984 6.922 1 97 83 ILE A O 1
ATOM 682 N N . VAL A 1 84 ? 18.344 -26.969 7.914 1 97.75 84 VAL A N 1
ATOM 683 C CA . VAL A 1 84 ? 17.219 -27.391 8.742 1 97.75 84 VAL A CA 1
ATOM 684 C C . VAL A 1 84 ? 15.984 -26.562 8.375 1 97.75 84 VAL A C 1
ATOM 686 O O . VAL A 1 84 ? 14.867 -26.922 8.766 1 97.75 84 VAL A O 1
ATOM 689 N N . SER A 1 85 ? 16.156 -25.484 7.68 1 97.5 85 SER A N 1
ATOM 690 C CA . SER A 1 85 ? 15.039 -24.641 7.262 1 97.5 85 SER A CA 1
ATOM 691 C C . SER A 1 85 ? 15.406 -23.781 6.062 1 97.5 85 SER A C 1
ATOM 693 O O . SER A 1 85 ? 16.547 -23.297 5.961 1 97.5 85 SER A O 1
ATOM 695 N N . LEU A 1 86 ? 14.477 -23.672 5.141 1 97.25 86 LEU A N 1
ATOM 696 C CA . LEU A 1 86 ? 14.562 -22.734 4.016 1 97.25 86 LEU A CA 1
ATOM 697 C C . LEU A 1 86 ? 13.383 -21.766 4.02 1 97.25 86 LEU A C 1
ATOM 699 O O . LEU A 1 86 ? 12.25 -22.156 4.301 1 97.25 86 LEU A O 1
ATOM 703 N N . GLY A 1 87 ? 13.672 -20.469 3.744 1 96.19 87 GLY A N 1
ATOM 704 C CA . GLY A 1 87 ? 12.594 -19.5 3.684 1 96.19 87 GLY A CA 1
ATOM 705 C C . GLY A 1 87 ? 13.078 -18.062 3.572 1 96.19 87 GLY A C 1
ATOM 706 O O . GLY A 1 87 ? 14.148 -17.812 3.014 1 96.19 87 GLY A O 1
ATOM 707 N N . PRO A 1 88 ? 12.211 -17.25 4.199 1 97.38 88 PRO A N 1
ATOM 708 C CA . PRO A 1 88 ? 10.82 -17.453 4.617 1 97.38 88 PRO A CA 1
ATOM 709 C C . PRO A 1 88 ? 9.859 -17.609 3.438 1 97.38 88 PRO A C 1
ATOM 711 O O . PRO A 1 88 ? 10.219 -17.281 2.305 1 97.38 88 PRO A O 1
ATOM 714 N N . ALA A 1 89 ? 8.68 -18.062 3.678 1 97.19 89 ALA A N 1
ATOM 715 C CA . ALA A 1 89 ? 7.648 -18.109 2.648 1 97.19 89 ALA A CA 1
ATOM 716 C C . ALA A 1 89 ? 7.375 -16.719 2.084 1 97.19 89 ALA A C 1
ATOM 718 O O . ALA A 1 89 ? 7.359 -15.734 2.826 1 97.19 89 ALA A O 1
ATOM 719 N N . GLN A 1 90 ? 7.109 -16.672 0.81 1 96.38 90 GLN A N 1
ATOM 720 C CA . GLN A 1 90 ? 6.863 -15.414 0.112 1 96.38 90 GLN A CA 1
ATOM 721 C C . GLN A 1 90 ? 5.688 -14.664 0.732 1 96.38 90 GLN A C 1
ATOM 723 O O . GLN A 1 90 ? 4.645 -15.258 1.017 1 96.38 90 GLN A O 1
ATOM 728 N N . SER A 1 91 ? 5.914 -13.383 0.997 1 96.06 91 SER A N 1
ATOM 729 C CA . SER A 1 91 ? 4.887 -12.562 1.637 1 96.06 91 SER A CA 1
ATOM 730 C C . SER A 1 91 ? 5.113 -11.078 1.361 1 96.06 91 SER A C 1
ATOM 732 O O . SER A 1 91 ? 5.832 -10.719 0.427 1 96.06 91 SER A O 1
ATOM 734 N N . ASP A 1 92 ? 4.348 -10.18 2.014 1 95.62 92 ASP A N 1
ATOM 735 C CA . ASP A 1 92 ? 4.5 -8.742 1.852 1 95.62 92 ASP A CA 1
ATOM 736 C C . ASP A 1 92 ? 4.953 -8.086 3.156 1 95.62 92 ASP A C 1
ATOM 738 O O . ASP A 1 92 ? 5.074 -8.758 4.184 1 95.62 92 ASP A O 1
ATOM 742 N N . LEU A 1 93 ? 5.27 -6.824 3.141 1 93.69 93 LEU A N 1
ATOM 743 C CA . LEU A 1 93 ? 5.891 -6.133 4.266 1 93.69 93 LEU A CA 1
ATOM 744 C C . LEU A 1 93 ? 4.945 -6.082 5.461 1 93.69 93 LEU A C 1
ATOM 746 O O . LEU A 1 93 ? 5.391 -6.055 6.609 1 93.69 93 LEU A O 1
ATOM 750 N N . PHE A 1 94 ? 3.609 -6.141 5.234 1 93.19 94 PHE A N 1
ATOM 751 C CA . PHE A 1 94 ? 2.627 -6.016 6.305 1 93.19 94 PHE A CA 1
ATOM 752 C C . PHE A 1 94 ? 2.307 -7.375 6.91 1 93.19 94 PHE A C 1
ATOM 754 O O . PHE A 1 94 ? 1.647 -7.457 7.949 1 93.19 94 PHE A O 1
ATOM 761 N N . HIS A 1 95 ? 2.748 -8.406 6.238 1 95.75 95 HIS A N 1
ATOM 762 C CA . HIS A 1 95 ? 2.6 -9.789 6.668 1 95.75 95 HIS A CA 1
ATOM 763 C C . HIS A 1 95 ? 3.877 -10.586 6.418 1 95.75 95 HIS A C 1
ATOM 765 O O . HIS A 1 95 ? 3.855 -11.602 5.727 1 95.75 95 HIS A O 1
ATOM 771 N N . TRP A 1 96 ? 4.906 -10.211 7.059 1 96.75 96 TRP A N 1
ATOM 772 C CA . TRP A 1 96 ? 6.191 -10.836 6.777 1 96.75 96 TRP A CA 1
ATOM 773 C C . TRP A 1 96 ? 6.32 -12.164 7.508 1 96.75 96 TRP A C 1
ATOM 775 O O . TRP A 1 96 ? 6.324 -12.211 8.742 1 96.75 96 TRP A O 1
ATOM 785 N N . ASN A 1 97 ? 6.5 -13.211 6.84 1 97.94 97 ASN A N 1
ATOM 786 C CA . ASN A 1 97 ? 6.465 -14.555 7.41 1 97.94 97 ASN A CA 1
ATOM 787 C C . ASN A 1 97 ? 7.758 -14.883 8.148 1 97.94 97 ASN A C 1
ATOM 789 O O . ASN A 1 97 ? 8.836 -14.453 7.738 1 97.94 97 ASN A O 1
ATOM 793 N N . TYR A 1 98 ? 7.625 -15.594 9.195 1 98 98 TYR A N 1
ATOM 794 C CA . TYR A 1 98 ? 8.734 -16.328 9.797 1 98 98 TYR A CA 1
ATOM 795 C C . TYR A 1 98 ? 8.398 -17.797 9.93 1 98 98 TYR A C 1
ATOM 797 O O . TYR A 1 98 ? 7.234 -18.172 10.078 1 98 98 TYR A O 1
ATOM 805 N N . GLU A 1 99 ? 9.445 -18.609 9.828 1 98.12 99 GLU A N 1
ATOM 806 C CA . GLU A 1 99 ? 9.312 -20.047 10 1 98.12 99 GLU A CA 1
ATOM 807 C C . GLU A 1 99 ? 9.625 -20.469 11.438 1 98.12 99 GLU A C 1
ATOM 809 O O . GLU A 1 99 ? 10.508 -19.891 12.078 1 98.12 99 GLU A O 1
ATOM 814 N N . THR A 1 100 ? 8.906 -21.422 11.961 1 97.69 100 THR A N 1
ATOM 815 C CA . THR A 1 100 ? 9.195 -22.047 13.25 1 97.69 100 THR A CA 1
ATOM 816 C C . THR A 1 100 ? 9.797 -23.438 13.055 1 97.69 100 THR A C 1
ATOM 818 O O . THR A 1 100 ? 9.219 -24.281 12.352 1 97.69 100 THR A O 1
ATOM 821 N N . VAL A 1 101 ? 10.938 -23.656 13.648 1 97.12 101 VAL A N 1
ATOM 822 C CA . VAL A 1 101 ? 11.617 -24.938 13.492 1 97.12 101 VAL A CA 1
ATOM 823 C C . VAL A 1 101 ? 12.148 -25.406 14.844 1 97.12 101 VAL A C 1
ATOM 825 O O . VAL A 1 101 ? 12.727 -24.609 15.594 1 97.12 101 VAL A O 1
ATOM 828 N N . ASP A 1 102 ? 11.969 -26.641 15.219 1 97.62 102 ASP A N 1
ATOM 829 C CA . ASP A 1 102 ? 12.688 -27.266 16.328 1 97.62 102 ASP A CA 1
ATOM 830 C C . ASP A 1 102 ? 14.023 -27.828 15.859 1 97.62 102 ASP A C 1
ATOM 832 O O . ASP A 1 102 ? 14.062 -28.859 15.188 1 97.62 102 ASP A O 1
ATOM 836 N N . ILE A 1 103 ? 15.078 -27.25 16.312 1 98.19 103 ILE A N 1
ATOM 837 C CA . ILE A 1 103 ? 16.375 -27.625 15.758 1 98.19 103 ILE A CA 1
ATOM 838 C C . ILE A 1 103 ? 17.047 -28.656 16.656 1 98.19 103 ILE A C 1
ATOM 840 O O . ILE A 1 103 ? 18.172 -29.078 16.391 1 98.19 103 ILE A O 1
ATOM 844 N N . ALA A 1 104 ? 16.422 -29.094 17.672 1 98 104 ALA A N 1
ATOM 845 C CA . ALA A 1 104 ? 16.984 -30 18.672 1 98 104 ALA A CA 1
ATOM 846 C C . ALA A 1 104 ? 17.547 -31.25 18.016 1 98 104 ALA A C 1
ATOM 848 O O . ALA A 1 104 ? 18.625 -31.734 18.391 1 98 104 ALA A O 1
ATOM 849 N N . PRO A 1 105 ? 16.859 -31.812 17.047 1 98.06 105 PRO A N 1
ATOM 850 C CA . PRO A 1 105 ? 17.375 -33.062 16.453 1 98.06 105 PRO A CA 1
ATOM 851 C C . PRO A 1 105 ? 18.766 -32.906 15.867 1 98.06 105 PRO A C 1
ATOM 853 O O . PRO A 1 105 ? 19.5 -33.906 15.75 1 98.06 105 PRO A O 1
ATOM 856 N N . TRP A 1 106 ? 19.172 -31.766 15.555 1 98.19 106 TRP A N 1
ATOM 857 C CA . TRP A 1 106 ? 20.453 -31.578 14.867 1 98.19 106 TRP A CA 1
ATOM 858 C C . TRP A 1 106 ? 21.5 -31 15.812 1 98.19 106 TRP A C 1
ATOM 860 O O . TRP A 1 106 ? 22.656 -30.797 15.414 1 98.19 106 TRP A O 1
ATOM 870 N N . LEU A 1 107 ? 21.062 -30.75 17 1 98.12 107 LEU A N 1
ATOM 871 C CA . LEU A 1 107 ? 22 -30.281 18.016 1 98.12 107 LEU A CA 1
ATOM 872 C C . LEU A 1 107 ? 22.719 -31.453 18.688 1 98.12 107 LEU A C 1
ATOM 874 O O . LEU A 1 107 ? 22.297 -32.594 18.531 1 98.12 107 LEU A O 1
ATOM 878 N N . GLN A 1 108 ? 23.859 -31.109 19.359 1 97.81 108 GLN A N 1
ATOM 879 C CA . GLN A 1 108 ? 24.625 -32.062 20.141 1 97.81 108 GLN A CA 1
ATOM 880 C C . GLN A 1 108 ? 25.109 -31.469 21.453 1 97.81 108 GLN A C 1
ATOM 882 O O . GLN A 1 108 ? 25.047 -30.25 21.641 1 97.81 108 GLN A O 1
ATOM 887 N N . SER A 1 109 ? 25.484 -32.375 22.391 1 97.81 109 SER A N 1
ATOM 888 C CA . SER A 1 109 ? 26.156 -31.891 23.594 1 97.81 109 SER A CA 1
ATOM 889 C C . SER A 1 109 ? 27.516 -31.266 23.266 1 97.81 109 SER A C 1
ATOM 891 O O . SER A 1 109 ? 28.25 -31.797 22.422 1 97.81 109 SER A O 1
ATOM 893 N N . GLY A 1 110 ? 27.781 -30.203 23.922 1 97.38 110 GLY A N 1
ATOM 894 C CA . GLY A 1 110 ? 29.016 -29.484 23.625 1 97.38 110 GLY A CA 1
ATOM 895 C C . GLY A 1 110 ? 28.828 -28.359 22.641 1 97.38 110 GLY A C 1
ATOM 896 O O . GLY A 1 110 ? 27.859 -27.594 22.719 1 97.38 110 GLY A O 1
ATOM 897 N N . ASP A 1 111 ? 29.812 -28.281 21.781 1 97.56 111 ASP A N 1
ATOM 898 C CA . ASP A 1 111 ? 29.844 -27.156 20.859 1 97.56 111 ASP A CA 1
ATOM 899 C C . ASP A 1 111 ? 28.938 -27.406 19.641 1 97.56 111 ASP A C 1
ATOM 901 O O . ASP A 1 111 ? 28.922 -28.516 19.094 1 97.56 111 ASP A O 1
ATOM 905 N N . ASN A 1 112 ? 28.156 -26.422 19.297 1 98.44 112 ASN A N 1
ATOM 906 C CA . ASN A 1 112 ? 27.297 -26.391 18.109 1 98.44 112 ASN A CA 1
ATOM 907 C C . ASN A 1 112 ? 27.5 -25.109 17.312 1 98.44 112 ASN A C 1
ATOM 909 O O . ASN A 1 112 ? 27.875 -24.078 17.859 1 98.44 112 ASN A O 1
ATOM 913 N N . THR A 1 113 ? 27.281 -25.219 16.031 1 98.44 113 THR A N 1
ATOM 914 C CA . THR A 1 113 ? 27.281 -24.047 15.172 1 98.44 113 THR A CA 1
ATOM 915 C C . THR A 1 113 ? 25.922 -23.828 14.539 1 98.44 113 THR A C 1
ATOM 917 O O . THR A 1 113 ? 25.391 -24.734 13.883 1 98.44 113 THR A O 1
ATOM 920 N N . ILE A 1 114 ? 25.297 -22.688 14.773 1 98.69 114 ILE A N 1
ATOM 921 C CA . ILE A 1 114 ? 24.125 -22.219 14.055 1 98.69 114 ILE A CA 1
ATOM 922 C C . ILE A 1 114 ? 24.531 -21.203 12.984 1 98.69 114 ILE A C 1
ATOM 924 O O . ILE A 1 114 ? 25.188 -20.203 13.289 1 98.69 114 ILE A O 1
ATOM 928 N N . ALA A 1 115 ? 24.188 -21.484 11.766 1 98.69 115 ALA A N 1
ATOM 929 C CA . ALA A 1 115 ? 24.625 -20.625 10.664 1 98.69 115 ALA A CA 1
ATOM 930 C C . ALA A 1 115 ? 23.516 -20.406 9.656 1 98.69 115 ALA A C 1
ATOM 932 O O . ALA A 1 115 ? 22.5 -21.125 9.656 1 98.69 115 ALA A O 1
ATOM 933 N N . ALA A 1 116 ? 23.641 -19.328 8.836 1 98.81 116 ALA A N 1
ATOM 934 C CA . ALA A 1 116 ? 22.656 -19.031 7.805 1 98.81 116 ALA A CA 1
ATOM 935 C C . ALA A 1 116 ? 23.297 -18.359 6.598 1 98.81 116 ALA A C 1
ATOM 937 O O . ALA A 1 116 ? 24.188 -17.516 6.746 1 98.81 116 ALA A O 1
ATOM 938 N N . THR A 1 117 ? 22.922 -18.75 5.457 1 98.44 117 THR A N 1
ATOM 939 C CA . THR A 1 117 ? 23.141 -17.969 4.246 1 98.44 117 THR A CA 1
ATOM 940 C C . THR A 1 117 ? 21.922 -17.109 3.93 1 98.44 117 THR A C 1
ATOM 942 O O . THR A 1 117 ? 20.797 -17.625 3.863 1 98.44 117 THR A O 1
ATOM 945 N N . VAL A 1 118 ? 22.141 -15.82 3.824 1 98.56 118 VAL A N 1
ATOM 946 C CA . VAL A 1 118 ? 21.094 -14.875 3.443 1 98.56 118 VAL A CA 1
ATOM 947 C C . VAL A 1 118 ? 21.469 -14.195 2.129 1 98.56 118 VAL A C 1
ATOM 949 O O . VAL A 1 118 ? 22.609 -13.727 1.963 1 98.56 118 VAL A O 1
ATOM 952 N N . TRP A 1 119 ? 20.516 -14.164 1.181 1 97.5 119 TRP A N 1
ATOM 953 C CA . TRP A 1 119 ? 20.875 -13.508 -0.078 1 97.5 119 TRP A CA 1
ATOM 954 C C . TRP A 1 119 ? 19.719 -12.625 -0.568 1 97.5 119 TRP A C 1
ATOM 956 O O . TRP A 1 119 ? 18.578 -12.812 -0.167 1 97.5 119 TRP A O 1
ATOM 966 N N . ASN A 1 120 ? 20.062 -11.656 -1.281 1 97.19 120 ASN A N 1
ATOM 967 C CA . ASN A 1 120 ? 19.172 -10.695 -1.92 1 97.19 120 ASN A CA 1
ATOM 968 C C . ASN A 1 120 ? 19.656 -10.328 -3.322 1 97.19 120 ASN A C 1
ATOM 970 O O . ASN A 1 120 ? 20.844 -10.055 -3.527 1 97.19 120 ASN A O 1
ATOM 974 N N . TYR A 1 121 ? 18.703 -10.328 -4.262 1 95.94 121 TYR A N 1
ATOM 975 C CA . TYR A 1 121 ? 19.062 -10.047 -5.645 1 95.94 121 TYR A CA 1
ATOM 976 C C . TYR A 1 121 ? 19 -8.555 -5.938 1 95.94 121 TYR A C 1
ATOM 978 O O . TYR A 1 121 ? 19.328 -8.117 -7.043 1 95.94 121 TYR A O 1
ATOM 986 N N . GLY A 1 122 ? 18.531 -7.781 -4.996 1 92.56 122 GLY A N 1
ATOM 987 C CA . GLY A 1 122 ? 18.438 -6.34 -5.184 1 92.56 122 GLY A CA 1
ATOM 988 C C . GLY A 1 122 ? 17.516 -5.945 -6.324 1 92.56 122 GLY A C 1
ATOM 989 O O . GLY A 1 122 ? 16.375 -6.414 -6.402 1 92.56 122 GLY A O 1
ATOM 990 N N . THR A 1 123 ? 17.969 -5.094 -7.234 1 86.38 123 THR A N 1
ATOM 991 C CA . THR A 1 123 ? 17.172 -4.598 -8.352 1 86.38 123 THR A CA 1
ATOM 992 C C . THR A 1 123 ? 16.984 -5.684 -9.406 1 86.38 123 THR A C 1
ATOM 994 O O . THR A 1 123 ? 16.109 -5.582 -10.258 1 86.38 123 THR A O 1
ATOM 997 N N . ASP A 1 124 ? 17.781 -6.695 -9.273 1 90.19 124 ASP A N 1
ATOM 998 C CA . ASP A 1 124 ? 17.719 -7.801 -10.219 1 90.19 124 ASP A CA 1
ATOM 999 C C . ASP A 1 124 ? 16.828 -8.93 -9.695 1 90.19 124 ASP A C 1
ATOM 1001 O O . ASP A 1 124 ? 16.781 -10.016 -10.281 1 90.19 124 ASP A O 1
ATOM 1005 N N . GLY A 1 125 ? 16.234 -8.625 -8.594 1 93.5 125 GLY A N 1
ATOM 1006 C CA . GLY A 1 125 ? 15.445 -9.68 -7.977 1 93.5 125 GLY A CA 1
ATOM 1007 C C . GLY A 1 125 ? 14.188 -10.016 -8.758 1 93.5 125 GLY A C 1
ATOM 1008 O O . GLY A 1 125 ? 13.727 -9.219 -9.578 1 93.5 125 GLY A O 1
ATOM 1009 N N . PRO A 1 126 ? 13.672 -11.281 -8.547 1 95.81 126 PRO A N 1
ATOM 1010 C CA . PRO A 1 126 ? 12.406 -11.641 -9.188 1 95.81 126 PRO A CA 1
ATOM 1011 C C . PRO A 1 126 ? 11.25 -10.727 -8.773 1 95.81 126 PRO A C 1
ATOM 1013 O O . PRO A 1 126 ? 11.25 -10.188 -7.668 1 95.81 126 PRO A O 1
ATOM 1016 N N . LEU A 1 127 ? 10.312 -10.547 -9.641 1 94.44 127 LEU A N 1
ATOM 1017 C CA . LEU A 1 127 ? 9.172 -9.672 -9.406 1 94.44 127 LEU A CA 1
ATOM 1018 C C . LEU A 1 127 ? 8.352 -10.164 -8.219 1 94.44 127 LEU A C 1
ATOM 1020 O O . LEU A 1 127 ? 7.734 -9.367 -7.508 1 94.44 127 LEU A O 1
ATOM 1024 N N . ALA A 1 128 ? 8.367 -11.375 -7.949 1 95.31 128 ALA A N 1
ATOM 1025 C CA . ALA A 1 128 ? 7.574 -11.977 -6.883 1 95.31 128 ALA A CA 1
ATOM 1026 C C . ALA A 1 128 ? 8.148 -11.641 -5.508 1 95.31 128 ALA A C 1
ATOM 1028 O O . ALA A 1 128 ? 7.48 -11.812 -4.488 1 95.31 128 ALA A O 1
ATOM 1029 N N . GLN A 1 129 ? 9.336 -11.156 -5.484 1 92.31 129 GLN A N 1
ATOM 1030 C CA . GLN A 1 129 ? 10.023 -10.93 -4.219 1 92.31 129 GLN A CA 1
ATOM 1031 C C . GLN A 1 129 ? 9.906 -9.477 -3.777 1 92.31 129 GLN A C 1
ATOM 1033 O O . GLN A 1 129 ? 10.523 -8.586 -4.371 1 92.31 129 GLN A O 1
ATOM 1038 N N . ILE A 1 130 ? 9.227 -9.211 -2.711 1 94.75 130 ILE A N 1
ATOM 1039 C CA . ILE A 1 130 ? 9.18 -7.918 -2.029 1 94.75 130 ILE A CA 1
ATOM 1040 C C . ILE A 1 130 ? 10.352 -7.816 -1.051 1 94.75 130 ILE A C 1
ATOM 1042 O O . ILE A 1 130 ? 10.711 -8.797 -0.4 1 94.75 130 ILE A O 1
ATOM 1046 N N . SER A 1 131 ? 11.008 -6.645 -0.974 1 95.69 131 SER A N 1
ATOM 1047 C CA . SER A 1 131 ? 12.164 -6.465 -0.103 1 95.69 131 SER A CA 1
ATOM 1048 C C . SER A 1 131 ? 12.203 -5.059 0.48 1 95.69 131 SER A C 1
ATOM 1050 O O . SER A 1 131 ? 11.914 -4.082 -0.215 1 95.69 131 SER A O 1
ATOM 1052 N N . LEU A 1 132 ? 12.453 -4.969 1.749 1 93.12 132 LEU A N 1
ATOM 1053 C CA . LEU A 1 132 ? 12.781 -3.691 2.367 1 93.12 132 LEU A CA 1
ATOM 1054 C C . LEU A 1 132 ? 14.289 -3.447 2.332 1 93.12 132 LEU A C 1
ATOM 1056 O O . LEU A 1 132 ? 14.742 -2.404 1.854 1 93.12 132 LEU A O 1
ATOM 1060 N N . ARG A 1 133 ? 15.047 -4.367 2.82 1 94.56 133 ARG A N 1
ATOM 1061 C CA . ARG A 1 133 ? 16.5 -4.41 2.818 1 94.56 133 ARG A CA 1
ATOM 1062 C C . ARG A 1 133 ? 17.016 -5.785 3.234 1 94.56 133 ARG A C 1
ATOM 1064 O O . ARG A 1 133 ? 16.328 -6.508 3.971 1 94.56 133 ARG A O 1
ATOM 1071 N N . THR A 1 134 ? 18.203 -6.07 2.908 1 97.44 134 THR A N 1
ATOM 1072 C CA . THR A 1 134 ? 18.797 -7.344 3.297 1 97.44 134 THR A CA 1
ATOM 1073 C C . THR A 1 134 ? 18.953 -7.426 4.812 1 97.44 134 THR A C 1
ATOM 1075 O O . THR A 1 134 ? 19.516 -6.523 5.434 1 97.44 134 THR A O 1
ATOM 1078 N N . ALA A 1 135 ? 18.453 -8.5 5.398 1 98.19 135 ALA A N 1
ATOM 1079 C CA . ALA A 1 135 ? 18.547 -8.68 6.848 1 98.19 135 ALA A CA 1
ATOM 1080 C C . ALA A 1 135 ? 18.219 -10.117 7.246 1 98.19 135 ALA A C 1
ATOM 1082 O O . ALA A 1 135 ? 17.547 -10.836 6.5 1 98.19 135 ALA A O 1
ATOM 1083 N N . PHE A 1 136 ? 18.734 -10.523 8.469 1 98.69 136 PHE A N 1
ATOM 1084 C CA . PHE A 1 136 ? 18.516 -11.844 9.047 1 98.69 136 PHE A CA 1
ATOM 1085 C C . PHE A 1 136 ? 18 -11.727 10.477 1 98.69 136 PHE A C 1
ATOM 1087 O O . PHE A 1 136 ? 18.422 -10.828 11.219 1 98.69 136 PHE A O 1
ATOM 1094 N N . ILE A 1 137 ? 17.062 -12.594 10.852 1 98.81 137 ILE A N 1
ATOM 1095 C CA . ILE A 1 137 ? 16.625 -12.594 12.242 1 98.81 137 ILE A CA 1
ATOM 1096 C C . ILE A 1 137 ? 16.328 -14.023 12.695 1 98.81 137 ILE A C 1
ATOM 1098 O O . ILE A 1 137 ? 15.789 -14.828 11.93 1 98.81 137 ILE A O 1
ATOM 1102 N N . LEU A 1 138 ? 16.766 -14.391 13.852 1 98.88 138 LEU A N 1
ATOM 1103 C CA . LEU A 1 138 ? 16.516 -15.648 14.547 1 98.88 138 LEU A CA 1
ATOM 1104 C C . LEU A 1 138 ? 16.141 -15.398 16 1 98.88 138 LEU A C 1
ATOM 1106 O O . LEU A 1 138 ? 16.906 -14.758 16.734 1 98.88 138 LEU A O 1
ATOM 1110 N N . GLN A 1 139 ? 14.977 -15.844 16.406 1 98.62 139 GLN A N 1
ATOM 1111 C CA . GLN A 1 139 ? 14.414 -15.633 17.734 1 98.62 139 GLN A CA 1
ATOM 1112 C C . GLN A 1 139 ? 14.07 -16.953 18.406 1 98.62 139 GLN A C 1
ATOM 1114 O O . GLN A 1 139 ? 13.344 -17.781 17.844 1 98.62 139 GLN A O 1
ATOM 1119 N N . GLY A 1 140 ? 14.641 -17.203 19.641 1 98.38 140 GLY A N 1
ATOM 1120 C CA . GLY A 1 140 ? 14.18 -18.328 20.438 1 98.38 140 GLY A CA 1
ATOM 1121 C C . GLY A 1 140 ? 12.742 -18.188 20.891 1 98.38 140 GLY A C 1
ATOM 1122 O O . GLY A 1 140 ? 12.266 -17.062 21.125 1 98.38 140 GLY A O 1
ATOM 1123 N N . ASP A 1 141 ? 12.086 -19.281 21.047 1 97.62 141 ASP A N 1
ATOM 1124 C CA . ASP A 1 141 ? 10.68 -19.281 21.438 1 97.62 141 ASP A CA 1
ATOM 1125 C C . ASP A 1 141 ? 10.516 -18.766 22.875 1 97.62 141 ASP A C 1
ATOM 1127 O O . ASP A 1 141 ? 9.539 -18.062 23.172 1 97.62 141 ASP A O 1
ATOM 1131 N N . THR A 1 142 ? 11.438 -19.172 23.75 1 96 142 THR A N 1
ATOM 1132 C CA . THR A 1 142 ? 11.445 -18.75 25.141 1 96 142 THR A CA 1
ATOM 1133 C C . THR A 1 142 ? 12.844 -18.297 25.578 1 96 142 THR A C 1
ATOM 1135 O O . THR A 1 142 ? 13.742 -18.188 24.734 1 96 142 THR A O 1
ATOM 1138 N N . GLN A 1 143 ? 12.969 -18.078 26.844 1 94.56 143 GLN A N 1
ATOM 1139 C CA . GLN A 1 143 ? 14.273 -17.703 27.391 1 94.56 143 GLN A CA 1
ATOM 1140 C C . GLN A 1 143 ? 15.266 -18.844 27.281 1 94.56 143 GLN A C 1
ATOM 1142 O O . GLN A 1 143 ? 16.469 -18.625 27.156 1 94.56 143 GLN A O 1
ATOM 1147 N N . GLU A 1 144 ? 14.781 -20 27.234 1 94.12 144 GLU A N 1
ATOM 1148 C CA . GLU A 1 144 ? 15.633 -21.172 27.172 1 94.12 144 GLU A CA 1
ATOM 1149 C C . GLU A 1 144 ? 16.422 -21.234 25.859 1 94.12 144 GLU A C 1
ATOM 1151 O O . GLU A 1 144 ? 17.531 -21.766 25.828 1 94.12 144 GLU A O 1
ATOM 1156 N N . GLU A 1 145 ? 15.812 -20.688 24.812 1 97.19 145 GLU A N 1
ATOM 1157 C CA . GLU A 1 145 ? 16.469 -20.719 23.516 1 97.19 145 GLU A CA 1
ATOM 1158 C C . GLU A 1 145 ? 17.109 -19.375 23.188 1 97.19 145 GLU A C 1
ATOM 1160 O O . GLU A 1 145 ? 17.531 -19.141 22.047 1 97.19 145 GLU A O 1
ATOM 1165 N N . ALA A 1 146 ? 17.234 -18.484 24.094 1 97.12 146 ALA A N 1
ATOM 1166 C CA . ALA A 1 146 ? 17.594 -17.078 23.844 1 97.12 146 ALA A CA 1
ATOM 1167 C C . ALA A 1 146 ? 19.047 -16.953 23.422 1 97.12 146 ALA A C 1
ATOM 1169 O O . ALA A 1 146 ? 19.469 -15.93 22.875 1 97.12 146 ALA A O 1
ATOM 1170 N N . ALA A 1 147 ? 19.812 -17.984 23.672 1 97.69 147 ALA A N 1
ATOM 1171 C CA . ALA A 1 147 ? 21.234 -17.922 23.359 1 97.69 147 ALA A CA 1
ATOM 1172 C C . ALA A 1 147 ? 21.469 -17.766 21.859 1 97.69 147 ALA A C 1
ATOM 1174 O O . ALA A 1 147 ? 22.5 -17.266 21.438 1 97.69 147 ALA A O 1
ATOM 1175 N N . VAL A 1 148 ? 20.5 -18.141 21.031 1 98.31 148 VAL A N 1
ATOM 1176 C CA . VAL A 1 148 ? 20.703 -18.109 19.594 1 98.31 148 VAL A CA 1
ATOM 1177 C C . VAL A 1 148 ? 20.109 -16.812 19.016 1 98.31 148 VAL A C 1
ATOM 1179 O O . VAL A 1 148 ? 20.203 -16.578 17.812 1 98.31 148 VAL A O 1
ATOM 1182 N N . ASN A 1 149 ? 19.516 -15.961 19.828 1 98.81 149 ASN A N 1
ATOM 1183 C CA . ASN A 1 149 ? 18.922 -14.727 19.328 1 98.81 149 ASN A CA 1
ATOM 1184 C C . ASN A 1 149 ? 19.922 -13.906 18.531 1 98.81 149 ASN A C 1
ATOM 1186 O O . ASN A 1 149 ? 21.094 -13.781 18.938 1 98.81 149 ASN A O 1
ATOM 1190 N N . THR A 1 150 ? 19.469 -13.359 17.422 1 98.81 150 THR A N 1
ATOM 1191 C CA . THR A 1 150 ? 20.344 -12.508 16.609 1 98.81 150 THR A CA 1
ATOM 1192 C C . THR A 1 150 ? 20.625 -11.195 17.328 1 98.81 150 THR A C 1
ATOM 1194 O O . THR A 1 150 ? 19.719 -10.562 17.859 1 98.81 150 THR A O 1
ATOM 1197 N N . ASN A 1 151 ? 21.781 -10.82 17.406 1 98.31 151 ASN A N 1
ATOM 1198 C CA . ASN A 1 151 ? 22.406 -9.609 17.953 1 98.31 151 ASN A CA 1
ATOM 1199 C C . ASN A 1 151 ? 23.859 -9.477 17.516 1 98.31 151 ASN A C 1
ATOM 1201 O O . ASN A 1 151 ? 24.312 -10.219 16.641 1 98.31 151 ASN A O 1
ATOM 1205 N N . PRO A 1 152 ? 24.609 -8.602 18.078 1 97.44 152 PRO A N 1
ATOM 1206 C CA . PRO A 1 152 ? 25.969 -8.375 17.578 1 97.44 152 PRO A CA 1
ATOM 1207 C C . PRO A 1 152 ? 26.906 -9.523 17.891 1 97.44 152 PRO A C 1
ATOM 1209 O O . PRO A 1 152 ? 28.062 -9.531 17.438 1 97.44 152 PRO A O 1
ATOM 1212 N N . SER A 1 153 ? 26.484 -10.5 18.625 1 97.81 153 SER A N 1
ATOM 1213 C CA . SER A 1 153 ? 27.328 -11.664 18.891 1 97.81 153 SER A CA 1
ATOM 1214 C C . SER A 1 153 ? 27.375 -12.602 17.688 1 97.81 153 SER A C 1
ATOM 1216 O O . SER A 1 153 ? 28.188 -13.523 17.641 1 97.81 153 SER A O 1
ATOM 1218 N N . TRP A 1 154 ? 26.484 -12.406 16.781 1 98.75 154 TRP A N 1
ATOM 1219 C CA . TRP A 1 154 ? 26.562 -13.117 15.516 1 98.75 154 TRP A CA 1
ATOM 1220 C C . TRP A 1 154 ? 27.672 -12.531 14.641 1 98.75 154 TRP A C 1
ATOM 1222 O O . TRP A 1 154 ? 27.844 -11.312 14.578 1 98.75 154 TRP A O 1
ATOM 1232 N N . LEU A 1 155 ? 28.375 -13.414 13.992 1 98.56 155 LEU A N 1
ATOM 1233 C CA . LEU A 1 155 ? 29.375 -13 13.023 1 98.56 155 LEU A CA 1
ATOM 1234 C C . LEU A 1 155 ? 28.844 -13.094 11.602 1 98.56 155 LEU A C 1
ATOM 1236 O O . LEU A 1 155 ? 27.938 -13.891 11.328 1 98.56 155 LEU A O 1
ATOM 1240 N N . VAL A 1 156 ? 29.391 -12.242 10.703 1 98.69 156 VAL A N 1
ATOM 1241 C CA . VAL A 1 156 ? 28.906 -12.242 9.328 1 98.69 156 VAL A CA 1
ATOM 1242 C C . VAL A 1 156 ? 30.062 -11.969 8.375 1 98.69 156 VAL A C 1
ATOM 1244 O O . VAL A 1 156 ? 31.016 -11.281 8.727 1 98.69 156 VAL A O 1
ATOM 1247 N N . THR A 1 157 ? 29.984 -12.516 7.246 1 97.56 157 THR A N 1
ATOM 1248 C CA . THR A 1 157 ? 30.859 -12.203 6.125 1 97.56 157 THR A CA 1
ATOM 1249 C C . THR A 1 157 ? 30.078 -12.195 4.812 1 97.56 157 THR A C 1
ATOM 1251 O O . THR A 1 157 ? 29.047 -12.859 4.699 1 97.56 157 THR A O 1
ATOM 1254 N N . GLU A 1 158 ? 30.469 -11.375 3.904 1 96.88 158 GLU A N 1
ATOM 1255 C CA . GLU A 1 158 ? 29.906 -11.352 2.559 1 96.88 158 GLU A CA 1
ATOM 1256 C C . GLU A 1 158 ? 30.625 -12.328 1.639 1 96.88 158 GLU A C 1
ATOM 1258 O O . GLU A 1 158 ? 31.859 -12.414 1.664 1 96.88 158 GLU A O 1
ATOM 1263 N N . ASP A 1 159 ? 29.891 -13.117 0.95 1 96 159 ASP A N 1
ATOM 1264 C CA . ASP A 1 159 ? 30.484 -13.945 -0.098 1 96 159 ASP A CA 1
ATOM 1265 C C . ASP A 1 159 ? 30.797 -13.109 -1.339 1 96 159 ASP A C 1
ATOM 1267 O O . ASP A 1 159 ? 29.922 -12.883 -2.178 1 96 159 ASP A O 1
ATOM 1271 N N . LYS A 1 160 ? 31.969 -12.828 -1.589 1 93.38 160 LYS A N 1
ATOM 1272 C CA . LYS A 1 160 ? 32.375 -11.922 -2.658 1 93.38 160 LYS A CA 1
ATOM 1273 C C . LYS A 1 160 ? 32.5 -12.664 -3.986 1 93.38 160 LYS A C 1
ATOM 1275 O O . LYS A 1 160 ? 32.781 -12.047 -5.023 1 93.38 160 LYS A O 1
ATOM 1280 N N . GLY A 1 161 ? 32.312 -13.922 -3.934 1 95.19 161 GLY A N 1
ATOM 1281 C CA . GLY A 1 161 ? 32.438 -14.711 -5.145 1 95.19 161 GLY A CA 1
ATOM 1282 C C . GLY A 1 161 ? 31.125 -14.883 -5.887 1 95.19 161 GLY A C 1
ATOM 1283 O O . GLY A 1 161 ? 31.062 -15.594 -6.895 1 95.19 161 GLY A O 1
ATOM 1284 N N . CYS A 1 162 ? 30.094 -14.219 -5.477 1 95.25 162 CYS A N 1
ATOM 1285 C CA . CYS A 1 162 ? 28.781 -14.422 -6.078 1 95.25 162 CYS A CA 1
ATOM 1286 C C . CYS A 1 162 ? 28.297 -13.164 -6.773 1 95.25 162 CYS A C 1
ATOM 1288 O O . CYS A 1 162 ? 28.516 -12.055 -6.277 1 95.25 162 CYS A O 1
ATOM 1290 N N . GLN A 1 163 ? 27.625 -13.297 -7.918 1 95.06 163 GLN A N 1
ATOM 1291 C CA . GLN A 1 163 ? 26.984 -12.227 -8.672 1 95.06 163 GLN A CA 1
ATOM 1292 C C . GLN A 1 163 ? 25.766 -12.734 -9.43 1 95.06 163 GLN A C 1
ATOM 1294 O O . GLN A 1 163 ? 25.703 -13.906 -9.797 1 95.06 163 GLN A O 1
ATOM 1299 N N . ALA A 1 164 ? 24.844 -11.859 -9.602 1 95.19 164 ALA A N 1
ATOM 1300 C CA . ALA A 1 164 ? 23.688 -12.234 -10.422 1 95.19 164 ALA A CA 1
ATOM 1301 C C . ALA A 1 164 ? 24.078 -12.32 -11.898 1 95.19 164 ALA A C 1
ATOM 1303 O O . ALA A 1 164 ? 24.938 -11.57 -12.367 1 95.19 164 ALA A O 1
ATOM 1304 N N . LEU A 1 165 ? 23.438 -13.188 -12.562 1 96.19 165 LEU A N 1
ATOM 1305 C CA . LEU A 1 165 ? 23.656 -13.367 -13.992 1 96.19 165 LEU A CA 1
ATOM 1306 C C . LEU A 1 165 ? 22.344 -13.266 -14.766 1 96.19 165 LEU A C 1
ATOM 1308 O O . LEU A 1 165 ? 21.5 -14.156 -14.688 1 96.19 165 LEU A O 1
ATOM 1312 N N . LYS A 1 166 ? 22.172 -12.203 -15.57 1 93.56 166 LYS A N 1
ATOM 1313 C CA . LYS A 1 166 ? 20.953 -11.992 -16.344 1 93.56 166 LYS A CA 1
ATOM 1314 C C . LYS A 1 166 ? 20.75 -13.109 -17.359 1 93.56 166 LYS A C 1
ATOM 1316 O O . LYS A 1 166 ? 21.672 -13.469 -18.094 1 93.56 166 LYS A O 1
ATOM 1321 N N . PRO A 1 167 ? 19.609 -13.664 -17.422 1 93.94 167 PRO A N 1
ATOM 1322 C CA . PRO A 1 167 ? 19.359 -14.773 -18.344 1 93.94 167 PRO A CA 1
ATOM 1323 C C . PRO A 1 167 ? 19.25 -14.328 -19.797 1 93.94 167 PRO A C 1
ATOM 1325 O O . PRO A 1 167 ? 18.891 -13.172 -20.062 1 93.94 167 PRO A O 1
ATOM 1328 N N . THR A 1 168 ? 19.531 -15.195 -20.703 1 90.69 168 THR A N 1
ATOM 1329 C CA . THR A 1 168 ? 19.234 -15.047 -22.109 1 90.69 168 THR A CA 1
ATOM 1330 C C . THR A 1 168 ? 18.016 -15.883 -22.5 1 90.69 168 THR A C 1
ATOM 1332 O O . THR A 1 168 ? 18.156 -17.062 -22.844 1 90.69 168 THR A O 1
ATOM 1335 N N . VAL A 1 169 ? 16.938 -15.352 -22.359 1 89.56 169 VAL A N 1
ATOM 1336 C CA . VAL A 1 169 ? 15.695 -16.062 -22.641 1 89.56 169 VAL A CA 1
ATOM 1337 C C . VAL A 1 169 ? 14.898 -15.281 -23.688 1 89.56 169 VAL A C 1
ATOM 1339 O O . VAL A 1 169 ? 15.094 -14.078 -23.859 1 89.56 169 VAL A O 1
ATOM 1342 N N . LEU A 1 170 ? 14.094 -15.93 -24.391 1 87.44 170 LEU A N 1
ATOM 1343 C CA . LEU A 1 170 ? 13.18 -15.297 -25.328 1 87.44 170 LEU A CA 1
ATOM 1344 C C . LEU A 1 170 ? 11.828 -15.023 -24.672 1 87.44 170 LEU A C 1
ATOM 1346 O O . LEU A 1 170 ? 11.18 -15.938 -24.156 1 87.44 170 LEU A O 1
ATOM 1350 N N . GLY A 1 171 ? 11.516 -13.719 -24.641 1 88.38 171 GLY A N 1
ATOM 1351 C CA . GLY A 1 171 ? 10.227 -13.344 -24.078 1 88.38 171 GLY A CA 1
ATOM 1352 C C . GLY A 1 171 ? 10.344 -12.68 -22.719 1 88.38 171 GLY A C 1
ATOM 1353 O O . GLY A 1 171 ? 11.445 -12.547 -22.172 1 88.38 171 GLY A O 1
ATOM 1354 N N . TYR A 1 172 ? 9.172 -12.305 -22.141 1 91.19 172 TYR A N 1
ATOM 1355 C CA . TYR A 1 172 ? 9.078 -11.633 -20.844 1 91.19 172 TYR A CA 1
ATOM 1356 C C . TYR A 1 172 ? 9.539 -12.555 -19.719 1 91.19 172 TYR A C 1
ATOM 1358 O O . TYR A 1 172 ? 9.039 -13.672 -19.594 1 91.19 172 TYR A O 1
ATOM 1366 N N . PHE A 1 173 ? 10.609 -12.156 -18.953 1 95.38 173 PHE A N 1
ATOM 1367 C CA . PHE A 1 173 ? 11.203 -12.945 -17.875 1 95.38 173 PHE A CA 1
ATOM 1368 C C . PHE A 1 173 ? 11.352 -12.125 -16.609 1 95.38 173 PHE A C 1
ATOM 1370 O O . PHE A 1 173 ? 12.008 -11.078 -16.609 1 95.38 173 PHE A O 1
ATOM 1377 N N . VAL A 1 174 ? 10.758 -12.602 -15.492 1 95.31 174 VAL A N 1
ATOM 1378 C CA . VAL A 1 174 ? 10.859 -11.867 -14.234 1 95.31 174 VAL A CA 1
ATOM 1379 C C . VAL A 1 174 ? 11.07 -12.836 -13.078 1 95.31 174 VAL A C 1
ATOM 1381 O O . VAL A 1 174 ? 10.742 -12.531 -11.93 1 95.31 174 VAL A O 1
ATOM 1384 N N . ALA A 1 175 ? 11.523 -14.039 -13.344 1 96.69 175 ALA A N 1
ATOM 1385 C CA . ALA A 1 175 ? 11.922 -15.031 -12.344 1 96.69 175 ALA A CA 1
ATOM 1386 C C . ALA A 1 175 ? 13.367 -14.797 -11.898 1 96.69 175 ALA A C 1
ATOM 1388 O O . ALA A 1 175 ? 14.031 -13.867 -12.367 1 96.69 175 ALA A O 1
ATOM 1389 N N . PRO A 1 176 ? 13.836 -15.539 -10.93 1 96.06 176 PRO A N 1
ATOM 1390 C CA . PRO A 1 176 ? 15.203 -15.312 -10.453 1 96.06 176 PRO A CA 1
ATOM 1391 C C . PRO A 1 176 ? 16.25 -15.531 -11.539 1 96.06 176 PRO A C 1
ATOM 1393 O O . PRO A 1 176 ? 16.141 -16.469 -12.328 1 96.06 176 PRO A O 1
ATOM 1396 N N . TYR A 1 177 ? 17.266 -14.703 -11.539 1 96.38 177 TYR A N 1
ATOM 1397 C CA . TYR A 1 177 ? 18.422 -14.836 -12.43 1 96.38 177 TYR A CA 1
ATOM 1398 C C . TYR A 1 177 ? 19.312 -15.992 -12.008 1 96.38 177 TYR A C 1
ATOM 1400 O O . TYR A 1 177 ? 19.109 -16.594 -10.953 1 96.38 177 TYR A O 1
ATOM 1408 N N . GLY A 1 178 ? 20.172 -16.375 -12.922 1 96.69 178 GLY A N 1
ATOM 1409 C CA . GLY A 1 178 ? 21.266 -17.25 -12.531 1 96.69 178 GLY A CA 1
ATOM 1410 C C . GLY A 1 178 ? 22.359 -16.531 -11.773 1 96.69 178 GLY A C 1
ATOM 1411 O O . GLY A 1 178 ? 22.188 -15.375 -11.367 1 96.69 178 GLY A O 1
ATOM 1412 N N . GLU A 1 179 ? 23.406 -17.328 -11.5 1 96 179 GLU A N 1
ATOM 1413 C CA . GLU A 1 179 ? 24.484 -16.75 -10.688 1 96 179 GLU A CA 1
ATOM 1414 C C . GLU A 1 179 ? 25.844 -17.078 -11.281 1 96 179 GLU A C 1
ATOM 1416 O O . GLU A 1 179 ? 26.016 -18.094 -11.953 1 96 179 GLU A O 1
ATOM 1421 N N . VAL A 1 180 ? 26.719 -16.141 -11.055 1 97 180 VAL A N 1
ATOM 1422 C CA . VAL A 1 180 ? 28.141 -16.438 -11.203 1 97 180 VAL A CA 1
ATOM 1423 C C . VAL A 1 180 ? 28.734 -16.766 -9.836 1 97 180 VAL A C 1
ATOM 1425 O O . VAL A 1 180 ? 28.562 -16 -8.883 1 97 180 VAL A O 1
ATOM 1428 N N . ILE A 1 181 ? 29.391 -17.844 -9.781 1 97.38 181 ILE A N 1
ATOM 1429 C CA . ILE A 1 181 ? 30 -18.297 -8.531 1 97.38 181 ILE A CA 1
ATOM 1430 C C . ILE A 1 181 ? 31.5 -18.516 -8.742 1 97.38 181 ILE A C 1
ATOM 1432 O O . ILE A 1 181 ? 31.906 -19.469 -9.414 1 97.38 181 ILE A O 1
ATOM 1436 N N . ASP A 1 182 ? 32.25 -17.703 -8.133 1 97.88 182 ASP A N 1
ATOM 1437 C CA . ASP A 1 182 ? 33.719 -17.859 -8.086 1 97.88 182 ASP A CA 1
ATOM 1438 C C . ASP A 1 182 ? 34.156 -18.578 -6.809 1 97.88 182 ASP A C 1
ATOM 1440 O O . ASP A 1 182 ? 34.344 -17.953 -5.77 1 97.88 182 ASP A O 1
ATOM 1444 N N . MET A 1 183 ? 34.438 -19.828 -6.922 1 97.19 183 MET A N 1
ATOM 1445 C CA . MET A 1 183 ? 34.719 -20.656 -5.75 1 97.19 183 MET A CA 1
ATOM 1446 C C . MET A 1 183 ? 36.094 -20.391 -5.203 1 97.19 183 MET A C 1
ATOM 1448 O O . MET A 1 183 ? 36.438 -20.797 -4.086 1 97.19 183 MET A O 1
ATOM 1452 N N . THR A 1 184 ? 36.906 -19.656 -5.922 1 96.62 184 THR A N 1
ATOM 1453 C CA . THR A 1 184 ? 38.219 -19.281 -5.422 1 96.62 184 THR A CA 1
ATOM 1454 C C . THR A 1 184 ? 38.094 -18.266 -4.285 1 96.62 184 THR A C 1
ATOM 1456 O O . THR A 1 184 ? 39.031 -18.062 -3.508 1 96.62 184 THR A O 1
ATOM 1459 N N . LYS A 1 185 ? 36.969 -17.688 -4.188 1 95.69 185 LYS A N 1
ATOM 1460 C CA . LYS A 1 185 ? 36.719 -16.656 -3.178 1 95.69 185 LYS A CA 1
ATOM 1461 C C . LYS A 1 185 ? 35.812 -17.172 -2.08 1 95.69 185 LYS A C 1
ATOM 1463 O O . LYS A 1 185 ? 35.5 -16.438 -1.131 1 95.69 185 LYS A O 1
ATOM 1468 N N . ALA A 1 186 ? 35.375 -18.375 -2.219 1 91.75 186 ALA A N 1
ATOM 1469 C CA . ALA A 1 186 ? 34.375 -18.906 -1.32 1 91.75 186 ALA A CA 1
ATOM 1470 C C . ALA A 1 186 ? 34.969 -19.312 0.018 1 91.75 186 ALA A C 1
ATOM 1472 O O . ALA A 1 186 ? 36.094 -19.828 0.068 1 91.75 186 ALA A O 1
ATOM 1473 N N . GLU A 1 187 ? 34.156 -19.109 1.091 1 88.81 187 GLU A N 1
ATOM 1474 C CA . GLU A 1 187 ? 34.5 -19.672 2.396 1 88.81 187 GLU A CA 1
ATOM 1475 C C . GLU A 1 187 ? 34.094 -21.141 2.471 1 88.81 187 GLU A C 1
ATOM 1477 O O . GLU A 1 187 ? 33 -21.516 2.098 1 88.81 187 GLU A O 1
ATOM 1482 N N . LYS A 1 188 ? 35.062 -21.891 3.01 1 89.75 188 LYS A N 1
ATOM 1483 C CA . LYS A 1 188 ? 34.812 -23.328 3.066 1 89.75 188 LYS A CA 1
ATOM 1484 C C . LYS A 1 188 ? 34.594 -23.797 4.508 1 89.75 188 LYS A C 1
ATOM 1486 O O . LYS A 1 188 ? 35.312 -23.344 5.414 1 89.75 188 LYS A O 1
ATOM 1491 N N . GLY A 1 189 ? 33.531 -24.625 4.668 1 93.62 189 GLY A N 1
ATOM 1492 C CA . GLY A 1 189 ? 33.281 -25.266 5.949 1 93.62 189 GLY A CA 1
ATOM 1493 C C . GLY A 1 189 ? 32.781 -24.297 7.012 1 93.62 189 GLY A C 1
ATOM 1494 O O . GLY A 1 189 ? 32.812 -24.609 8.203 1 93.62 189 GLY A O 1
ATOM 1495 N N . TRP A 1 190 ? 32.375 -23.188 6.648 1 95.94 190 TRP A N 1
ATOM 1496 C CA . TRP A 1 190 ? 32.031 -22.125 7.586 1 95.94 190 TRP A CA 1
ATOM 1497 C C . TRP A 1 190 ? 30.812 -22.516 8.414 1 95.94 190 TRP A C 1
ATOM 1499 O O . TRP A 1 190 ? 30.578 -21.953 9.484 1 95.94 190 TRP A O 1
ATOM 1509 N N . GLN A 1 191 ? 29.938 -23.484 7.992 1 96.38 191 GLN A N 1
ATOM 1510 C CA . GLN A 1 191 ? 28.75 -23.906 8.703 1 96.38 191 GLN A CA 1
ATOM 1511 C C . GLN A 1 191 ? 29.062 -25 9.719 1 96.38 191 GLN A C 1
ATOM 1513 O O . GLN A 1 191 ? 28.188 -25.453 10.453 1 96.38 191 GLN A O 1
ATOM 1518 N N . LEU A 1 192 ? 30.297 -25.438 9.695 1 95.38 192 LEU A N 1
ATOM 1519 C CA . LEU A 1 192 ? 30.688 -26.578 10.523 1 95.38 192 LEU A CA 1
ATOM 1520 C C . LEU A 1 192 ? 31.328 -26.094 11.82 1 95.38 192 LEU A C 1
ATOM 1522 O O . LEU A 1 192 ? 31.828 -24.969 11.898 1 95.38 192 LEU A O 1
ATOM 1526 N N . ASN A 1 193 ? 31.281 -27 12.797 1 94.06 193 ASN A N 1
ATOM 1527 C CA . ASN A 1 193 ? 32 -26.75 14.031 1 94.06 193 ASN A CA 1
ATOM 1528 C C . ASN A 1 193 ? 33.531 -26.703 13.797 1 94.06 193 ASN A C 1
ATOM 1530 O O . ASN A 1 193 ? 34.031 -27.406 12.93 1 94.06 193 ASN A O 1
ATOM 1534 N N . GLY A 1 194 ? 34.188 -25.938 14.5 1 92 194 GLY A N 1
ATOM 1535 C CA . GLY A 1 194 ? 35.625 -25.906 14.445 1 92 194 GLY A CA 1
ATOM 1536 C C . GLY A 1 194 ? 36.156 -24.922 13.422 1 92 194 GLY A C 1
ATOM 1537 O O . GLY A 1 194 ? 37.375 -24.719 13.32 1 92 194 GLY A O 1
ATOM 1538 N N . TYR A 1 195 ? 35.344 -24.328 12.633 1 95.25 195 TYR A N 1
ATOM 1539 C CA . TYR A 1 195 ? 35.75 -23.344 11.641 1 95.25 195 TYR A CA 1
ATOM 1540 C C . TYR A 1 195 ? 36.375 -22.125 12.32 1 95.25 195 TYR A C 1
ATOM 1542 O O . TYR A 1 195 ? 35.875 -21.672 13.352 1 95.25 195 TYR A O 1
ATOM 1550 N N . ASP A 1 196 ? 37.406 -21.547 11.766 1 94.62 196 ASP A N 1
ATOM 1551 C CA . ASP A 1 196 ? 38.062 -20.328 12.258 1 94.62 196 ASP A CA 1
ATOM 1552 C C . ASP A 1 196 ? 37.438 -19.094 11.625 1 94.62 196 ASP A C 1
ATOM 1554 O O . ASP A 1 196 ? 37.781 -18.719 10.492 1 94.62 196 ASP A O 1
ATOM 1558 N N . ALA A 1 197 ? 36.75 -18.359 12.43 1 95.31 197 ALA A N 1
ATOM 1559 C CA . ALA A 1 197 ? 36.031 -17.203 11.914 1 95.31 197 ALA A CA 1
ATOM 1560 C C . ALA A 1 197 ? 36.781 -15.906 12.242 1 95.31 197 ALA A C 1
ATOM 1562 O O . ALA A 1 197 ? 36.156 -14.844 12.32 1 95.31 197 ALA A O 1
ATOM 1563 N N . THR A 1 198 ? 38 -15.828 12.555 1 92.88 198 THR A N 1
ATOM 1564 C CA . THR A 1 198 ? 38.781 -14.664 12.953 1 92.88 198 THR A CA 1
ATOM 1565 C C . THR A 1 198 ? 38.625 -13.531 11.945 1 92.88 198 THR A C 1
ATOM 1567 O O . THR A 1 198 ? 38.562 -12.359 12.32 1 92.88 198 THR A O 1
ATOM 1570 N N . GLY A 1 199 ? 38.375 -13.688 10.711 1 92.88 199 GLY A N 1
ATOM 1571 C CA . GLY A 1 199 ? 38.219 -12.641 9.711 1 92.88 199 GLY A CA 1
ATOM 1572 C C . GLY A 1 199 ? 36.781 -12.18 9.555 1 92.88 199 GLY A C 1
ATOM 1573 O O . GLY A 1 199 ? 36.531 -11.188 8.867 1 92.88 199 GLY A O 1
ATOM 1574 N N . TRP A 1 200 ? 35.969 -12.688 10.312 1 97.44 200 TRP A N 1
ATOM 1575 C CA . TRP A 1 200 ? 34.562 -12.305 10.227 1 97.44 200 TRP A CA 1
ATOM 1576 C C . TRP A 1 200 ? 34.25 -11.125 11.141 1 97.44 200 TRP A C 1
ATOM 1578 O O . TRP A 1 200 ? 35 -10.859 12.086 1 97.44 200 TRP A O 1
ATOM 1588 N N . LYS A 1 201 ? 33.219 -10.32 10.875 1 97.75 201 LYS A N 1
ATOM 1589 C CA . LYS A 1 201 ? 32.844 -9.141 11.656 1 97.75 201 LYS A CA 1
ATOM 1590 C C . LYS A 1 201 ? 31.562 -9.398 12.453 1 97.75 201 LYS A C 1
ATOM 1592 O O . LYS A 1 201 ? 30.719 -10.203 12.055 1 97.75 201 LYS A O 1
ATOM 1597 N N . PRO A 1 202 ? 31.453 -8.719 13.562 1 98.38 202 PRO A N 1
ATOM 1598 C CA . PRO A 1 202 ? 30.141 -8.734 14.219 1 98.38 202 PRO A CA 1
ATOM 1599 C C . PRO A 1 202 ? 29.031 -8.172 13.336 1 98.38 202 PRO A C 1
ATOM 1601 O O . PRO A 1 202 ? 29.219 -7.16 12.664 1 98.38 202 PRO A O 1
ATOM 1604 N N . ALA A 1 203 ? 27.922 -8.859 13.32 1 98.62 203 ALA A N 1
ATOM 1605 C CA . ALA A 1 203 ? 26.781 -8.367 12.555 1 98.62 203 ALA A CA 1
ATOM 1606 C C . ALA A 1 203 ? 26.266 -7.047 13.125 1 98.62 203 ALA A C 1
ATOM 1608 O O . ALA A 1 203 ? 26.344 -6.816 14.336 1 98.62 203 ALA A O 1
ATOM 1609 N N . GLU A 1 204 ? 25.766 -6.203 12.305 1 98.25 204 GLU A N 1
ATOM 1610 C CA . GLU A 1 204 ? 25.203 -4.914 12.695 1 98.25 204 GLU A CA 1
ATOM 1611 C C . GLU A 1 204 ? 23.719 -5.039 13.055 1 98.25 204 GLU A C 1
ATOM 1613 O O . GLU A 1 204 ? 22.906 -5.477 12.234 1 98.25 204 GLU A O 1
ATOM 1618 N N . PRO A 1 205 ? 23.391 -4.691 14.258 1 97.69 205 PRO A N 1
ATOM 1619 C CA . PRO A 1 205 ? 21.953 -4.684 14.578 1 97.69 205 PRO A CA 1
ATOM 1620 C C . PRO A 1 205 ? 21.203 -3.555 13.875 1 97.69 205 PRO A C 1
ATOM 1622 O O . PRO A 1 205 ? 21.703 -2.426 13.805 1 97.69 205 PRO A O 1
ATOM 1625 N N . LEU A 1 206 ? 20.062 -3.812 13.297 1 95.12 206 LEU A N 1
ATOM 1626 C CA . LEU A 1 206 ? 19.25 -2.82 12.602 1 95.12 206 LEU A CA 1
ATOM 1627 C C . LEU A 1 206 ? 18.078 -2.373 13.477 1 95.12 206 LEU A C 1
ATOM 1629 O O . LEU A 1 206 ? 17.953 -1.188 13.797 1 95.12 206 LEU A O 1
ATOM 1633 N N . MET A 1 207 ? 17.172 -3.262 13.867 1 92.94 207 MET A N 1
ATOM 1634 C CA . MET A 1 207 ? 16.016 -3.018 14.711 1 92.94 207 MET A CA 1
ATOM 1635 C C . MET A 1 207 ? 15.5 -4.32 15.32 1 92.94 207 MET A C 1
ATOM 1637 O O . MET A 1 207 ? 15.727 -5.398 14.773 1 92.94 207 MET A O 1
ATOM 1641 N N . ALA A 1 208 ? 14.812 -4.238 16.375 1 94.31 208 ALA A N 1
ATOM 1642 C CA . ALA A 1 208 ? 14.227 -5.418 17 1 94.31 208 ALA A CA 1
ATOM 1643 C C . ALA A 1 208 ? 13.094 -5.992 16.156 1 94.31 208 ALA A C 1
ATOM 1645 O O . ALA A 1 208 ? 12.422 -5.258 15.43 1 94.31 208 ALA A O 1
ATOM 1646 N N . GLY A 1 209 ? 12.961 -7.293 16.25 1 94.69 209 GLY A N 1
ATOM 1647 C CA . GLY A 1 209 ? 11.789 -7.883 15.633 1 94.69 209 GLY A CA 1
ATOM 1648 C C . GLY A 1 209 ? 10.484 -7.383 16.219 1 94.69 209 GLY A C 1
ATOM 1649 O O . GLY A 1 209 ? 10.398 -7.125 17.422 1 94.69 209 GLY A O 1
ATOM 1650 N N . SER A 1 210 ? 9.531 -7.254 15.359 1 93.25 210 SER A N 1
ATOM 1651 C CA . SER A 1 210 ? 8.227 -6.773 15.812 1 93.25 210 SER A CA 1
ATOM 1652 C C . SER A 1 210 ? 7.094 -7.57 15.172 1 93.25 210 SER A C 1
ATOM 1654 O O . SER A 1 210 ? 7.016 -7.672 13.945 1 93.25 210 SER A O 1
ATOM 1656 N N . PRO A 1 211 ? 6.203 -8.133 15.984 1 93.69 211 PRO A N 1
ATOM 1657 C CA . PRO A 1 211 ? 5.027 -8.773 15.391 1 93.69 211 PRO A CA 1
ATOM 1658 C C . PRO A 1 211 ? 4.062 -7.777 14.758 1 93.69 211 PRO A C 1
ATOM 1660 O O . PRO A 1 211 ? 4.082 -6.59 15.102 1 93.69 211 PRO A O 1
ATOM 1663 N N . LYS A 1 212 ? 3.258 -8.203 13.828 1 92.69 212 LYS A N 1
ATOM 1664 C CA . LYS A 1 212 ? 2.225 -7.359 13.234 1 92.69 212 LYS A CA 1
ATOM 1665 C C . LYS A 1 212 ? 1.298 -6.789 14.305 1 92.69 212 LYS A C 1
ATOM 1667 O O . LYS A 1 212 ? 0.882 -7.504 15.219 1 92.69 212 LYS A O 1
ATOM 1672 N N . GLY A 1 213 ? 0.978 -5.457 14.117 1 88.56 213 GLY A N 1
ATOM 1673 C CA . GLY A 1 213 ? 0.029 -4.82 15.016 1 88.56 213 GLY A CA 1
ATOM 1674 C C . GLY A 1 213 ? 0.69 -4.172 16.219 1 88.56 213 GLY A C 1
ATOM 1675 O O . GLY A 1 213 ? 0.046 -3.426 16.953 1 88.56 213 GLY A O 1
ATOM 1676 N N . PHE A 1 214 ? 1.939 -4.52 16.406 1 85.38 214 PHE A N 1
ATOM 1677 C CA . PHE A 1 214 ? 2.652 -3.902 17.531 1 85.38 214 PHE A CA 1
ATOM 1678 C C . PHE A 1 214 ? 2.723 -2.391 17.359 1 85.38 214 PHE A C 1
ATOM 1680 O O . PHE A 1 214 ? 2.869 -1.893 16.234 1 85.38 214 PHE A O 1
ATOM 1687 N N . MET A 1 215 ? 2.506 -1.771 18.5 1 70.94 215 MET A N 1
ATOM 1688 C CA . MET A 1 215 ? 2.543 -0.311 18.516 1 70.94 215 MET A CA 1
ATOM 1689 C C . MET A 1 215 ? 3.889 0.205 18.016 1 70.94 215 MET A C 1
ATOM 1691 O O . MET A 1 215 ? 4.93 -0.111 18.594 1 70.94 215 MET A O 1
ATOM 1695 N N . ALA A 1 216 ? 4.004 0.485 16.75 1 62.56 216 ALA A N 1
ATOM 1696 C CA . ALA A 1 216 ? 5.246 1.135 16.344 1 62.56 216 ALA A CA 1
ATOM 1697 C C . ALA A 1 216 ? 4.992 2.568 15.891 1 62.56 216 ALA A C 1
ATOM 1699 O O . ALA A 1 216 ? 4.016 2.838 15.188 1 62.56 216 ALA A O 1
ATOM 1700 N N . THR A 1 217 ? 5.656 3.441 16.609 1 55.75 217 THR A N 1
ATOM 1701 C CA . THR A 1 217 ? 5.578 4.848 16.219 1 55.75 217 THR A CA 1
ATOM 1702 C C . THR A 1 217 ? 6.008 5.035 14.766 1 55.75 217 THR A C 1
ATOM 1704 O O . THR A 1 217 ? 5.594 5.988 14.109 1 55.75 217 THR A O 1
ATOM 1707 N N . ASP A 1 218 ? 6.953 4.211 14.438 1 57.34 218 ASP A N 1
ATOM 1708 C CA . ASP A 1 218 ? 7.383 4.316 13.047 1 57.34 218 ASP A CA 1
ATOM 1709 C C . ASP A 1 218 ? 7.234 2.982 12.32 1 57.34 218 ASP A C 1
ATOM 1711 O O . ASP A 1 218 ? 7.688 1.948 12.812 1 57.34 218 ASP A O 1
ATOM 1715 N N . GLY A 1 219 ? 6.121 2.615 11.828 1 58.47 219 GLY A N 1
ATOM 1716 C CA . GLY A 1 219 ? 5.633 1.439 11.133 1 58.47 219 GLY A CA 1
ATOM 1717 C C . GLY A 1 219 ? 6.512 1.032 9.961 1 58.47 219 GLY A C 1
ATOM 1718 O O . GLY A 1 219 ? 6.016 0.543 8.945 1 58.47 219 GLY A O 1
ATOM 1719 N N . THR A 1 220 ? 7.879 1.382 10.141 1 62.97 220 THR A N 1
ATOM 1720 C CA . THR A 1 220 ? 8.719 1.155 8.977 1 62.97 220 THR A CA 1
ATOM 1721 C C . THR A 1 220 ? 9.453 -0.177 9.086 1 62.97 220 THR A C 1
ATOM 1723 O O . THR A 1 220 ? 9.875 -0.571 10.18 1 62.97 220 THR A O 1
ATOM 1726 N N . GLY A 1 221 ? 8.773 -1.161 8.578 1 80.31 221 GLY A N 1
ATOM 1727 C CA . GLY A 1 221 ? 9.594 -2.357 8.453 1 80.31 221 GLY A CA 1
ATOM 1728 C C . GLY A 1 221 ? 8.773 -3.615 8.227 1 80.31 221 GLY A C 1
ATOM 1729 O O . GLY A 1 221 ? 7.676 -3.557 7.668 1 80.31 221 GLY A O 1
ATOM 1730 N N . TRP A 1 222 ? 9.391 -4.746 8.695 1 92.81 222 TRP A N 1
ATOM 1731 C CA . TRP A 1 222 ? 8.789 -6.066 8.555 1 92.81 222 TRP A CA 1
ATOM 1732 C C . TRP A 1 222 ? 7.793 -6.328 9.68 1 92.81 222 TRP A C 1
ATOM 1734 O O . TRP A 1 222 ? 8.156 -6.289 10.859 1 92.81 222 TRP A O 1
ATOM 1744 N N . MET A 1 223 ? 6.523 -6.477 9.312 1 94.06 223 MET A N 1
ATOM 1745 C CA . MET A 1 223 ? 5.566 -6.926 10.32 1 94.06 223 MET A CA 1
ATOM 1746 C C . MET A 1 223 ? 5.488 -8.453 10.359 1 94.06 223 MET A C 1
ATOM 1748 O O . MET A 1 223 ? 4.914 -9.07 9.461 1 94.06 223 MET A O 1
ATOM 1752 N N . LEU A 1 224 ? 5.973 -9.047 11.406 1 96.25 224 LEU A N 1
ATOM 1753 C CA . LEU A 1 224 ? 6.227 -10.484 11.453 1 96.25 224 LEU A CA 1
ATOM 1754 C C . LEU A 1 224 ? 4.949 -11.25 11.773 1 96.25 224 LEU A C 1
ATOM 1756 O O . LEU A 1 224 ? 4.23 -10.898 12.719 1 96.25 224 LEU A O 1
ATOM 1760 N N . VAL A 1 225 ? 4.637 -12.266 11.031 1 96.38 225 VAL A N 1
ATOM 1761 C CA . VAL A 1 225 ? 3.557 -13.211 11.273 1 96.38 225 VAL A CA 1
ATOM 1762 C C . VAL A 1 225 ? 4.059 -14.633 11.055 1 96.38 225 VAL A C 1
ATOM 1764 O O . VAL A 1 225 ? 4.977 -14.859 10.258 1 96.38 225 VAL A O 1
ATOM 1767 N N . PRO A 1 226 ? 3.508 -15.617 11.758 1 96.81 226 PRO A N 1
ATOM 1768 C CA . PRO A 1 226 ? 3.906 -17 11.492 1 96.81 226 PRO A CA 1
ATOM 1769 C C . PRO A 1 226 ? 3.547 -17.453 10.078 1 96.81 226 PRO A C 1
ATOM 1771 O O . PRO A 1 226 ? 2.488 -17.094 9.555 1 96.81 226 PRO A O 1
ATOM 1774 N N . SER A 1 227 ? 4.418 -18.156 9.422 1 96.88 227 SER A N 1
ATOM 1775 C CA . SER A 1 227 ? 4.102 -18.734 8.117 1 96.88 227 SER A CA 1
ATOM 1776 C C . SER A 1 227 ? 2.953 -19.734 8.219 1 96.88 227 SER A C 1
ATOM 1778 O O . SER A 1 227 ? 2.934 -20.578 9.125 1 96.88 227 SER A O 1
ATOM 1780 N N . PRO A 1 228 ? 2.047 -19.656 7.312 1 96.06 228 PRO A N 1
ATOM 1781 C CA . PRO A 1 228 ? 0.942 -20.609 7.34 1 96.06 228 PRO A CA 1
ATOM 1782 C C . PRO A 1 228 ? 1.275 -21.906 6.617 1 96.06 228 PRO A C 1
ATOM 1784 O O . PRO A 1 228 ? 0.414 -22.781 6.48 1 96.06 228 PRO A O 1
ATOM 1787 N N . LEU A 1 229 ? 2.482 -22.094 6.164 1 97.56 229 LEU A N 1
ATOM 1788 C CA . LEU A 1 229 ? 2.824 -23.188 5.27 1 97.56 229 LEU A CA 1
ATOM 1789 C C . LEU A 1 229 ? 3.805 -24.141 5.938 1 97.56 229 LEU A C 1
ATOM 1791 O O . LEU A 1 229 ? 4.613 -23.734 6.77 1 97.56 229 LEU A O 1
ATOM 1795 N N . PRO A 1 230 ? 3.738 -25.359 5.551 1 95.75 230 PRO A N 1
ATOM 1796 C CA . PRO A 1 230 ? 4.863 -26.25 5.844 1 95.75 230 PRO A CA 1
ATOM 1797 C C . PRO A 1 230 ? 6.082 -25.969 4.969 1 95.75 230 PRO A C 1
ATOM 1799 O O . PRO A 1 230 ? 6 -25.188 4.02 1 95.75 230 PRO A O 1
ATOM 1802 N N . GLN A 1 231 ? 7.191 -26.562 5.324 1 96.06 231 GLN A N 1
ATOM 1803 C CA . GLN A 1 231 ? 8.352 -26.531 4.441 1 96.06 231 GLN A CA 1
ATOM 1804 C C . GLN A 1 231 ? 8.055 -27.234 3.121 1 96.06 231 GLN A C 1
ATOM 1806 O O . GLN A 1 231 ? 7.289 -28.203 3.084 1 96.06 231 GLN A O 1
ATOM 1811 N N . MET A 1 232 ? 8.648 -26.766 2.033 1 97.5 232 MET A N 1
ATOM 1812 C CA . MET A 1 232 ? 8.531 -27.438 0.738 1 97.5 232 MET A CA 1
ATOM 1813 C C . MET A 1 232 ? 9.172 -28.828 0.778 1 97.5 232 MET A C 1
ATOM 1815 O O . MET A 1 232 ? 10.125 -29.047 1.526 1 97.5 232 MET A O 1
ATOM 1819 N N . GLU A 1 233 ? 8.633 -29.688 0.031 1 97 233 GLU A N 1
ATOM 1820 C CA . GLU A 1 233 ? 9.242 -31 -0.054 1 97 233 GLU A CA 1
ATOM 1821 C C . GLU A 1 233 ? 10.586 -30.953 -0.784 1 97 233 GLU A C 1
ATOM 1823 O O . GLU A 1 233 ? 10.797 -30.078 -1.627 1 97 233 GLU A O 1
ATOM 1828 N N . ARG A 1 234 ? 11.461 -31.844 -0.436 1 96.62 234 ARG A N 1
ATOM 1829 C CA . ARG A 1 234 ? 12.766 -32.031 -1.061 1 96.62 234 ARG A CA 1
ATOM 1830 C C . ARG A 1 234 ? 13.094 -33.5 -1.254 1 96.62 234 ARG A C 1
ATOM 1832 O O . ARG A 1 234 ? 13.039 -34.281 -0.302 1 96.62 234 ARG A O 1
ATOM 1839 N N . SER A 1 235 ? 13.359 -33.812 -2.475 1 97.38 235 SER A N 1
ATOM 1840 C CA . SER A 1 235 ? 13.711 -35.188 -2.756 1 97.38 235 SER A CA 1
ATOM 1841 C C . SER A 1 235 ? 14.734 -35.281 -3.883 1 97.38 235 SER A C 1
ATOM 1843 O O . SER A 1 235 ? 14.695 -34.5 -4.832 1 97.38 235 SER A O 1
ATOM 1845 N N . LEU A 1 236 ? 15.578 -36.281 -3.768 1 97.5 236 LEU A N 1
ATOM 1846 C CA . LEU A 1 236 ? 16.609 -36.5 -4.777 1 97.5 236 LEU A CA 1
ATOM 1847 C C . LEU A 1 236 ? 15.977 -36.844 -6.125 1 97.5 236 LEU A C 1
ATOM 1849 O O . LEU A 1 236 ? 15.039 -37.625 -6.195 1 97.5 236 LEU A O 1
ATOM 1853 N N . GLN A 1 237 ? 16.469 -36.25 -7.172 1 97.62 237 GLN A N 1
ATOM 1854 C CA . GLN A 1 237 ? 16.016 -36.5 -8.539 1 97.62 237 GLN A CA 1
ATOM 1855 C C . GLN A 1 237 ? 17.203 -36.656 -9.477 1 97.62 237 GLN A C 1
ATOM 1857 O O . GLN A 1 237 ? 18.062 -35.781 -9.578 1 97.62 237 GLN A O 1
ATOM 1862 N N . ARG A 1 238 ? 17.266 -37.719 -10.195 1 97.19 238 ARG A N 1
ATOM 1863 C CA . ARG A 1 238 ? 18.344 -38 -11.148 1 97.19 238 ARG A CA 1
ATOM 1864 C C . ARG A 1 238 ? 17.938 -37.594 -12.562 1 97.19 238 ARG A C 1
ATOM 1866 O O . ARG A 1 238 ? 16.75 -37.656 -12.906 1 97.19 238 ARG A O 1
ATOM 1873 N N . LEU A 1 239 ? 18.906 -37.219 -13.312 1 96.69 239 LEU A N 1
ATOM 1874 C CA . LEU A 1 239 ? 18.672 -37 -14.727 1 96.69 239 LEU A CA 1
ATOM 1875 C C . LEU A 1 239 ? 18.391 -38.281 -15.469 1 96.69 239 LEU A C 1
ATOM 1877 O O . LEU A 1 239 ? 18.938 -39.344 -15.117 1 96.69 239 LEU A O 1
ATOM 1881 N N . SER A 1 240 ? 17.594 -38.156 -16.469 1 96.19 240 SER A N 1
ATOM 1882 C CA . SER A 1 240 ? 17.062 -39.375 -17.109 1 96.19 240 SER A CA 1
ATOM 1883 C C . SER A 1 240 ? 17.984 -39.844 -18.234 1 96.19 240 SER A C 1
ATOM 1885 O O . SER A 1 240 ? 18.078 -41.031 -18.5 1 96.19 240 SER A O 1
ATOM 1887 N N . ALA A 1 241 ? 18.656 -38.844 -18.969 1 97.44 241 ALA A N 1
ATOM 1888 C CA . ALA A 1 241 ? 19.422 -39.25 -20.156 1 97.44 241 ALA A CA 1
ATOM 1889 C C . ALA A 1 241 ? 20.453 -38.188 -20.531 1 97.44 241 ALA A C 1
ATOM 1891 O O . ALA A 1 241 ? 20.312 -37.031 -20.141 1 97.44 241 ALA A O 1
ATOM 1892 N N . VAL A 1 242 ? 21.5 -38.625 -21.219 1 97.69 242 VAL A N 1
ATOM 1893 C CA . VAL A 1 242 ? 22.406 -37.75 -21.969 1 97.69 242 VAL A CA 1
ATOM 1894 C C . VAL A 1 242 ? 21.984 -37.719 -23.438 1 97.69 242 VAL A C 1
ATOM 1896 O O . VAL A 1 242 ? 21.891 -38.75 -24.094 1 97.69 242 VAL A O 1
ATOM 1899 N N . ARG A 1 243 ? 21.797 -36.562 -23.922 1 97.62 243 ARG A N 1
ATOM 1900 C CA . ARG A 1 243 ? 21.25 -36.469 -25.266 1 97.62 243 ARG A CA 1
ATOM 1901 C C . ARG A 1 243 ? 22.328 -36.062 -26.266 1 97.62 243 ARG A C 1
ATOM 1903 O O . ARG A 1 243 ? 22.234 -36.375 -27.453 1 97.62 243 ARG A O 1
ATOM 1910 N N . LYS A 1 244 ? 23.25 -35.281 -25.844 1 96.69 244 LYS A N 1
ATOM 1911 C CA . LYS A 1 244 ? 24.375 -34.875 -26.672 1 96.69 244 LYS A CA 1
ATOM 1912 C C . LYS A 1 244 ? 25.656 -34.719 -25.844 1 96.69 244 LYS A C 1
ATOM 1914 O O . LYS A 1 244 ? 25.594 -34.344 -24.672 1 96.69 244 LYS A O 1
ATOM 1919 N N . THR A 1 245 ? 26.781 -35.062 -26.422 1 96.69 245 THR A N 1
ATOM 1920 C CA . THR A 1 245 ? 28.078 -34.844 -25.781 1 96.69 245 THR A CA 1
ATOM 1921 C C . THR A 1 245 ? 29.094 -34.344 -26.797 1 96.69 245 THR A C 1
ATOM 1923 O O . THR A 1 245 ? 29.078 -34.75 -27.969 1 96.69 245 THR A O 1
ATOM 1926 N N . GLU A 1 246 ? 29.859 -33.5 -26.391 1 96.62 246 GLU A N 1
ATOM 1927 C CA . GLU A 1 246 ? 31.031 -33 -27.125 1 96.62 246 GLU A CA 1
ATOM 1928 C C . GLU A 1 246 ? 32.25 -32.938 -26.219 1 96.62 246 GLU A C 1
ATOM 1930 O O . GLU A 1 246 ? 32.188 -32.406 -25.109 1 96.62 246 GLU A O 1
ATOM 1935 N N . GLY A 1 247 ? 33.375 -33.531 -26.609 1 94.88 247 GLY A N 1
ATOM 1936 C CA . GLY A 1 247 ? 34.656 -33.375 -25.922 1 94.88 247 GLY A CA 1
ATOM 1937 C C . GLY A 1 247 ? 34.844 -34.344 -24.766 1 94.88 247 GLY A C 1
ATOM 1938 O O . GLY A 1 247 ? 35.875 -34.344 -24.109 1 94.88 247 GLY A O 1
ATOM 1939 N N . VAL A 1 248 ? 33.844 -35.156 -24.531 1 94.56 248 VAL A N 1
ATOM 1940 C CA . VAL A 1 248 ? 33.938 -36.094 -23.406 1 94.56 248 VAL A CA 1
ATOM 1941 C C . VAL A 1 248 ? 32.938 -37.25 -23.609 1 94.56 248 VAL A C 1
ATOM 1943 O O . VAL A 1 248 ? 31.953 -37.094 -24.344 1 94.56 248 VAL A O 1
ATOM 1946 N N . ARG A 1 249 ? 33.25 -38.344 -23.062 1 93.06 249 ARG A N 1
ATOM 1947 C CA . ARG A 1 249 ? 32.312 -39.469 -23.016 1 93.06 249 ARG A CA 1
ATOM 1948 C C . ARG A 1 249 ? 31.656 -39.594 -21.656 1 93.06 249 ARG A C 1
ATOM 1950 O O . ARG A 1 249 ? 32.312 -39.5 -20.625 1 93.06 249 ARG A O 1
ATOM 1957 N N . VAL A 1 250 ? 30.328 -39.625 -21.672 1 93.81 250 VAL A N 1
ATOM 1958 C CA . VAL A 1 250 ? 29.562 -39.75 -20.438 1 93.81 250 VAL A CA 1
ATOM 1959 C C . VAL A 1 250 ? 28.953 -41.156 -20.328 1 93.81 250 VAL A C 1
ATOM 1961 O O . VAL A 1 250 ? 28.281 -41.625 -21.25 1 93.81 250 VAL A O 1
ATOM 1964 N N . THR A 1 251 ? 29.109 -41.812 -19.25 1 91.12 251 THR A N 1
ATOM 1965 C CA . THR A 1 251 ? 28.594 -43.156 -19.047 1 91.12 251 THR A CA 1
ATOM 1966 C C . THR A 1 251 ? 27.25 -43.125 -18.297 1 91.12 251 THR A C 1
ATOM 1968 O O . THR A 1 251 ? 26.938 -42.125 -17.641 1 91.12 251 THR A O 1
ATOM 1971 N N . LYS A 1 252 ? 26.5 -44.188 -18.328 1 92.5 252 LYS A N 1
ATOM 1972 C CA . LYS A 1 252 ? 25.266 -44.344 -17.562 1 92.5 252 LYS A CA 1
ATOM 1973 C C . LYS A 1 252 ? 25.547 -44.344 -16.062 1 92.5 252 LYS A C 1
ATOM 1975 O O . LYS A 1 252 ? 24.719 -43.875 -15.266 1 92.5 252 LYS A O 1
ATOM 1980 N N . ALA A 1 253 ? 26.688 -44.812 -15.742 1 94.44 253 ALA A N 1
ATOM 1981 C CA . ALA A 1 253 ? 27.062 -44.844 -14.336 1 94.44 253 ALA A CA 1
ATOM 1982 C C . ALA A 1 253 ? 27.156 -43.438 -13.734 1 94.44 253 ALA A C 1
ATOM 1984 O O . ALA A 1 253 ? 26.812 -43.25 -12.57 1 94.44 253 ALA A O 1
ATOM 1985 N N . PHE A 1 254 ? 27.594 -42.562 -14.523 1 95.25 254 PHE A N 1
ATOM 1986 C CA . PHE A 1 254 ? 27.641 -41.188 -14.047 1 95.25 254 PHE A CA 1
ATOM 1987 C C . PHE A 1 254 ? 26.25 -40.625 -13.82 1 95.25 254 PHE A C 1
ATOM 1989 O O . PHE A 1 254 ? 25.984 -39.938 -12.828 1 95.25 254 PHE A O 1
ATOM 1996 N N . LEU A 1 255 ? 25.328 -40.938 -14.727 1 93.25 255 LEU A N 1
ATOM 1997 C CA . LEU A 1 255 ? 23.953 -40.469 -14.625 1 93.25 255 LEU A CA 1
ATOM 1998 C C . LEU A 1 255 ? 23.312 -40.938 -13.328 1 93.25 255 LEU A C 1
ATOM 2000 O O . LEU A 1 255 ? 22.469 -40.25 -12.758 1 93.25 255 LEU A O 1
ATOM 2004 N N . PHE A 1 256 ? 23.781 -42.062 -12.789 1 93.56 256 PHE A N 1
ATOM 2005 C CA . PHE A 1 256 ? 23.203 -42.656 -11.594 1 93.56 256 PHE A CA 1
ATOM 2006 C C . PHE A 1 256 ? 24.016 -42.312 -10.359 1 93.56 256 PHE A C 1
ATOM 2008 O O . PHE A 1 256 ? 23.75 -42.781 -9.258 1 93.56 256 PHE A O 1
ATOM 2015 N N . GLY A 1 257 ? 25.031 -41.5 -10.57 1 92.88 257 GLY A N 1
ATOM 2016 C CA . GLY A 1 257 ? 25.875 -41.062 -9.453 1 92.88 257 GLY A CA 1
ATOM 2017 C C . GLY A 1 257 ? 26.812 -42.125 -8.961 1 92.88 257 GLY A C 1
ATOM 2018 O O . GLY A 1 257 ? 27.203 -42.125 -7.793 1 92.88 257 GLY A O 1
ATOM 2019 N N . LYS A 1 258 ? 27.188 -43.031 -9.82 1 93 258 LYS A N 1
ATOM 2020 C CA . LYS A 1 258 ? 27.953 -44.219 -9.391 1 93 258 LYS A CA 1
ATOM 2021 C C . LYS A 1 258 ? 29.406 -44.094 -9.812 1 93 258 LYS A C 1
ATOM 2023 O O . LYS A 1 258 ? 30.266 -44.812 -9.297 1 93 258 LYS A O 1
ATOM 2028 N N . ALA A 1 259 ? 29.719 -43.344 -10.773 1 94.44 259 ALA A N 1
ATOM 2029 C CA . ALA A 1 259 ? 31.109 -43.188 -11.219 1 94.44 259 ALA A CA 1
ATOM 2030 C C . ALA A 1 259 ? 31.375 -41.781 -11.734 1 94.44 259 ALA A C 1
ATOM 2032 O O . ALA A 1 259 ? 30.516 -41.188 -12.406 1 94.44 259 ALA A O 1
ATOM 2033 N N . PRO A 1 260 ? 32.5 -41.281 -11.492 1 96.94 260 PRO A N 1
ATOM 2034 C CA . PRO A 1 260 ? 32.875 -39.969 -12 1 96.94 260 PRO A CA 1
ATOM 2035 C C . PRO A 1 260 ? 33.281 -40 -13.461 1 96.94 260 PRO A C 1
ATOM 2037 O O . PRO A 1 260 ? 33.5 -41.062 -14.031 1 96.94 260 PRO A O 1
ATOM 2040 N N . ILE A 1 261 ? 33.375 -38.844 -14.078 1 96.81 261 ILE A N 1
ATOM 2041 C CA . ILE A 1 261 ? 34 -38.656 -15.383 1 96.81 261 ILE A CA 1
ATOM 2042 C C . ILE A 1 261 ? 35.062 -37.594 -15.281 1 96.81 261 ILE A C 1
ATOM 2044 O O . ILE A 1 261 ? 34.938 -36.625 -14.508 1 96.81 261 ILE A O 1
ATOM 2048 N N . THR A 1 262 ? 36.094 -37.719 -16.047 1 97.69 262 THR A N 1
ATOM 2049 C CA . THR A 1 262 ? 37.219 -36.781 -16.016 1 97.69 262 THR A CA 1
ATOM 2050 C C . THR A 1 262 ? 37.281 -36 -17.328 1 97.69 262 THR A C 1
ATOM 2052 O O . THR A 1 262 ? 37.281 -36.594 -18.406 1 97.69 262 THR A O 1
ATOM 2055 N N . ILE A 1 263 ? 37.312 -34.75 -17.234 1 98.25 263 ILE A N 1
ATOM 2056 C CA . ILE A 1 263 ? 37.594 -33.875 -18.359 1 98.25 263 ILE A CA 1
ATOM 2057 C C . ILE A 1 263 ? 39.062 -33.469 -18.344 1 98.25 263 ILE A C 1
ATOM 2059 O O . ILE A 1 263 ? 39.531 -32.781 -17.422 1 98.25 263 ILE A O 1
ATOM 2063 N N . PRO A 1 264 ? 39.812 -33.781 -19.344 1 97.88 264 PRO A N 1
ATOM 2064 C CA . PRO A 1 264 ? 41.25 -33.531 -19.344 1 97.88 264 PRO A CA 1
ATOM 2065 C C . PRO A 1 264 ? 41.594 -32.031 -19.328 1 97.88 264 PRO A C 1
ATOM 2067 O O . PRO A 1 264 ? 40.719 -31.203 -19.547 1 97.88 264 PRO A O 1
ATOM 2070 N N . SER A 1 265 ? 42.906 -31.75 -19.016 1 97.94 265 SER A N 1
ATOM 2071 C CA . SER A 1 265 ? 43.406 -30.375 -19.078 1 97.94 265 SER A CA 1
ATOM 2072 C C . SER A 1 265 ? 43.25 -29.797 -20.484 1 97.94 265 SER A C 1
ATOM 2074 O O . SER A 1 265 ? 43.281 -30.531 -21.469 1 97.94 265 SER A O 1
ATOM 2076 N N . HIS A 1 266 ? 42.969 -28.5 -20.562 1 97.88 266 HIS A N 1
ATOM 2077 C CA . HIS A 1 266 ? 42.844 -27.734 -21.797 1 97.88 266 HIS A CA 1
ATOM 2078 C C . HIS A 1 266 ? 41.781 -28.328 -22.734 1 97.88 266 HIS A C 1
ATOM 2080 O O . HIS A 1 266 ? 42.031 -28.531 -23.922 1 97.88 266 HIS A O 1
ATOM 2086 N N . THR A 1 267 ? 40.75 -28.672 -22.141 1 98.06 267 THR A N 1
ATOM 2087 C CA . THR A 1 267 ? 39.656 -29.297 -22.891 1 98.06 267 THR A CA 1
ATOM 2088 C C . THR A 1 267 ? 38.375 -28.547 -22.703 1 98.06 267 THR A C 1
ATOM 2090 O O . THR A 1 267 ? 38.062 -28.078 -21.594 1 98.06 267 THR A O 1
ATOM 2093 N N . ARG A 1 268 ? 37.656 -28.375 -23.812 1 98.31 268 ARG A N 1
ATOM 2094 C CA . ARG A 1 268 ? 36.25 -27.922 -23.781 1 98.31 268 ARG A CA 1
ATOM 2095 C C . ARG A 1 268 ? 35.312 -29.094 -23.922 1 98.31 268 ARG A C 1
ATOM 2097 O O . ARG A 1 268 ? 35.438 -29.906 -24.844 1 98.31 268 ARG A O 1
ATOM 2104 N N . ALA A 1 269 ? 34.375 -29.234 -23.047 1 98.44 269 ALA A N 1
ATOM 2105 C CA . ALA A 1 269 ? 33.375 -30.297 -23.094 1 98.44 269 ALA A CA 1
ATOM 2106 C C . ALA A 1 269 ? 31.969 -29.719 -22.906 1 98.44 269 ALA A C 1
ATOM 2108 O O . ALA A 1 269 ? 31.766 -28.781 -22.141 1 98.44 269 ALA A O 1
ATOM 2109 N N . VAL A 1 270 ? 31.016 -30.234 -23.641 1 98.31 270 VAL A N 1
ATOM 2110 C CA . VAL A 1 270 ? 29.609 -29.859 -23.516 1 98.31 270 VAL A CA 1
ATOM 2111 C C . VAL A 1 270 ? 28.75 -31.125 -23.391 1 98.31 270 VAL A C 1
ATOM 2113 O O . VAL A 1 270 ? 28.906 -32.062 -24.188 1 98.31 270 VAL A O 1
ATOM 2116 N N . ILE A 1 271 ? 27.922 -31.203 -22.422 1 98.19 271 ILE A N 1
ATOM 2117 C CA . ILE A 1 271 ? 27 -32.312 -22.203 1 98.19 271 ILE A CA 1
ATOM 2118 C C . ILE A 1 271 ? 25.578 -31.797 -22.078 1 98.19 271 ILE A C 1
ATOM 2120 O O . ILE A 1 271 ? 25.281 -30.938 -21.25 1 98.19 271 ILE A O 1
ATOM 2124 N N . LEU A 1 272 ? 24.641 -32.281 -22.906 1 98.38 272 LEU A N 1
ATOM 2125 C CA . LEU A 1 272 ? 23.219 -31.984 -22.797 1 98.38 272 LEU A CA 1
ATOM 2126 C C . LEU A 1 272 ? 22.469 -33.094 -22.109 1 98.38 272 LEU A C 1
ATOM 2128 O O . LEU A 1 272 ? 22.344 -34.219 -22.641 1 98.38 272 LEU A O 1
ATOM 2132 N N . PHE A 1 273 ? 21.984 -32.812 -20.938 1 98.19 273 PHE A N 1
ATOM 2133 C CA . PHE A 1 273 ? 21.203 -33.75 -20.172 1 98.19 273 PHE A CA 1
ATOM 2134 C C . PHE A 1 273 ? 19.703 -33.531 -20.375 1 98.19 273 PHE A C 1
ATOM 2136 O O . PHE A 1 273 ? 19.297 -32.406 -20.656 1 98.19 273 PHE A O 1
ATOM 2143 N N . ASP A 1 274 ? 18.938 -34.594 -20.266 1 98.19 274 ASP A N 1
ATOM 2144 C CA . ASP A 1 274 ? 17.469 -34.594 -20.297 1 98.19 274 ASP A CA 1
ATOM 2145 C C . ASP A 1 274 ? 16.891 -35.156 -19.016 1 98.19 274 ASP A C 1
ATOM 2147 O O . ASP A 1 274 ? 17.109 -36.344 -18.703 1 98.19 274 ASP A O 1
ATOM 2151 N N . ASN A 1 275 ? 16.172 -34.438 -18.312 1 98 275 ASN A N 1
ATOM 2152 C CA . ASN A 1 275 ? 15.523 -34.875 -17.094 1 98 275 ASN A CA 1
ATOM 2153 C C . ASN A 1 275 ? 14.32 -35.781 -17.375 1 98 275 ASN A C 1
ATOM 2155 O O . ASN A 1 275 ? 13.797 -36.438 -16.484 1 98 275 ASN A O 1
ATOM 2159 N N . GLY A 1 276 ? 13.914 -35.812 -18.531 1 97.44 276 GLY A N 1
ATOM 2160 C CA . GLY A 1 276 ? 12.773 -36.625 -18.953 1 97.44 276 GLY A CA 1
ATOM 2161 C C . GLY A 1 276 ? 11.461 -35.844 -18.906 1 97.44 276 GLY A C 1
ATOM 2162 O O . GLY A 1 276 ? 10.594 -36.062 -19.75 1 97.44 276 GLY A O 1
ATOM 2163 N N . GLN A 1 277 ? 11.297 -35.031 -17.953 1 98 277 GLN A N 1
ATOM 2164 C CA . GLN A 1 277 ? 10.141 -34.156 -17.766 1 98 277 GLN A CA 1
ATOM 2165 C C . GLN A 1 277 ? 10.547 -32.844 -17.125 1 98 277 GLN A C 1
ATOM 2167 O O . GLN A 1 277 ? 11.617 -32.75 -16.531 1 98 277 GLN A O 1
ATOM 2172 N N . ASN A 1 278 ? 9.68 -31.812 -17.344 1 98.31 278 ASN A N 1
ATOM 2173 C CA . ASN A 1 278 ? 9.914 -30.562 -16.641 1 98.31 278 ASN A CA 1
ATOM 2174 C C . ASN A 1 278 ? 9.922 -30.75 -15.133 1 98.31 278 ASN A C 1
ATOM 2176 O O . ASN A 1 278 ? 9.172 -31.578 -14.602 1 98.31 278 ASN A O 1
ATOM 2180 N N . THR A 1 279 ? 10.797 -29.984 -14.453 1 98.5 279 THR A N 1
ATOM 2181 C CA . THR A 1 279 ? 10.922 -30.125 -13.008 1 98.5 279 THR A CA 1
ATOM 2182 C C . THR A 1 279 ? 11.32 -28.797 -12.367 1 98.5 279 THR A C 1
ATOM 2184 O O . THR A 1 279 ? 11.633 -27.828 -13.07 1 98.5 279 THR A O 1
ATOM 2187 N N . ASN A 1 280 ? 11.125 -28.688 -11.086 1 98.75 280 ASN A N 1
ATOM 2188 C CA . ASN A 1 280 ? 11.742 -27.703 -10.195 1 98.75 280 ASN A CA 1
ATOM 2189 C C . ASN A 1 280 ? 12.75 -28.359 -9.258 1 98.75 280 ASN A C 1
ATOM 2191 O O . ASN A 1 280 ? 12.406 -29.297 -8.523 1 98.75 280 ASN A O 1
ATOM 2195 N N . ALA A 1 281 ? 13.961 -27.828 -9.273 1 98.69 281 ALA A N 1
ATOM 2196 C CA . ALA A 1 281 ? 14.93 -28.5 -8.406 1 98.69 281 ALA A CA 1
ATOM 2197 C C . ALA A 1 281 ? 16.078 -27.562 -8.055 1 98.69 281 ALA A C 1
ATOM 2199 O O . ALA A 1 281 ? 16.422 -26.656 -8.82 1 98.69 281 ALA A O 1
ATOM 2200 N N . TYR A 1 282 ? 16.594 -27.797 -6.867 1 98.25 282 TYR A N 1
ATOM 2201 C CA . TYR A 1 282 ? 17.938 -27.312 -6.578 1 98.25 282 TYR A CA 1
ATOM 2202 C C . TYR A 1 282 ? 18.984 -28.172 -7.258 1 98.25 282 TYR A C 1
ATOM 2204 O O . TYR A 1 282 ? 19.047 -29.391 -7.035 1 98.25 282 TYR A O 1
ATOM 2212 N N . VAL A 1 283 ? 19.828 -27.594 -8.031 1 98.44 283 VAL A N 1
ATOM 2213 C CA . VAL A 1 283 ? 20.781 -28.375 -8.812 1 98.44 283 VAL A CA 1
ATOM 2214 C C . VAL A 1 283 ? 22.109 -28.453 -8.062 1 98.44 283 VAL A C 1
ATOM 2216 O O . VAL A 1 283 ? 22.625 -27.438 -7.578 1 98.44 283 VAL A O 1
ATOM 2219 N N . HIS A 1 284 ? 22.641 -29.641 -8 1 98.06 284 HIS A N 1
ATOM 2220 C CA . HIS A 1 284 ? 23.891 -29.922 -7.312 1 98.06 284 HIS A CA 1
ATOM 2221 C C . HIS A 1 284 ? 24.938 -30.453 -8.281 1 98.06 284 HIS A C 1
ATOM 2223 O O . HIS A 1 284 ? 24.641 -31.297 -9.133 1 98.06 284 HIS A O 1
ATOM 2229 N N . LEU A 1 285 ? 26.109 -29.984 -8.195 1 98.38 285 LEU A N 1
ATOM 2230 C CA . LEU A 1 285 ? 27.266 -30.453 -8.945 1 98.38 285 LEU A CA 1
ATOM 2231 C C . LEU A 1 285 ? 28.453 -30.719 -8.023 1 98.38 285 LEU A C 1
ATOM 2233 O O . LEU A 1 285 ? 29 -29.781 -7.418 1 98.38 285 LEU A O 1
ATOM 2237 N N . ASP A 1 286 ? 28.844 -31.969 -7.855 1 98.06 286 ASP A N 1
ATOM 2238 C CA . ASP A 1 286 ? 30.016 -32.375 -7.086 1 98.06 286 ASP A CA 1
ATOM 2239 C C . ASP A 1 286 ? 31.219 -32.625 -8 1 98.06 286 ASP A C 1
ATOM 2241 O O . ASP A 1 286 ? 31.094 -33.344 -9.008 1 98.06 286 ASP A O 1
ATOM 2245 N N . PHE A 1 287 ? 32.344 -32.094 -7.68 1 98.31 287 PHE A N 1
ATOM 2246 C CA . PHE A 1 287 ? 33.5 -32.219 -8.555 1 98.31 287 PHE A CA 1
ATOM 2247 C C . PHE A 1 287 ? 34.812 -32.094 -7.766 1 98.31 287 PHE A C 1
ATOM 2249 O O . PHE A 1 287 ? 34.781 -31.766 -6.574 1 98.31 287 PHE A O 1
ATOM 2256 N N . SER A 1 288 ? 35.938 -32.406 -8.406 1 98.06 288 SER A N 1
ATOM 2257 C CA . SER A 1 288 ? 37.25 -32.312 -7.82 1 98.06 288 SER A CA 1
ATOM 2258 C C . SER A 1 288 ? 38.25 -31.734 -8.812 1 98.06 288 SER A C 1
ATOM 2260 O O . SER A 1 288 ? 38.094 -31.891 -10.023 1 98.06 288 SER A O 1
ATOM 2262 N N . LYS A 1 289 ? 39.281 -31.016 -8.25 1 98.06 289 LYS A N 1
ATOM 2263 C CA . LYS A 1 289 ? 40.406 -30.5 -9.016 1 98.06 289 LYS A CA 1
ATOM 2264 C C . LYS A 1 289 ? 39.938 -29.453 -10.031 1 98.06 289 LYS A C 1
ATOM 2266 O O . LYS A 1 289 ? 39.094 -28.625 -9.727 1 98.06 289 LYS A O 1
ATOM 2271 N N . GLY A 1 290 ? 40.656 -29.328 -11.117 1 98.06 290 GLY A N 1
ATOM 2272 C CA . GLY A 1 290 ? 40.281 -28.406 -12.188 1 98.06 290 GLY A CA 1
ATOM 2273 C C . GLY A 1 290 ? 40.469 -26.953 -11.82 1 98.06 290 GLY A C 1
ATOM 2274 O O . GLY A 1 290 ? 39.594 -26.125 -12.023 1 98.06 290 GLY A O 1
ATOM 2275 N N . LYS A 1 291 ? 41.5 -26.578 -11.156 1 98.12 291 LYS A N 1
ATOM 2276 C CA . LYS A 1 291 ? 41.781 -25.203 -10.766 1 98.12 291 LYS A CA 1
ATOM 2277 C C . LYS A 1 291 ? 41.531 -24.25 -11.922 1 98.12 291 LYS A C 1
ATOM 2279 O O . LYS A 1 291 ? 42.094 -24.406 -13 1 98.12 291 LYS A O 1
ATOM 2284 N N . LEU A 1 292 ? 40.594 -23.297 -11.719 1 97.94 292 LEU A N 1
ATOM 2285 C CA . LEU A 1 292 ? 40.219 -22.188 -12.609 1 97.94 292 LEU A CA 1
ATOM 2286 C C . LEU A 1 292 ? 39.406 -22.688 -13.805 1 97.94 292 LEU A C 1
ATOM 2288 O O . LEU A 1 292 ? 39.156 -21.938 -14.75 1 97.94 292 LEU A O 1
ATOM 2292 N N . ALA A 1 293 ? 39.062 -23.969 -13.781 1 98.56 293 ALA A N 1
ATOM 2293 C CA . ALA A 1 293 ? 38.094 -24.438 -14.781 1 98.56 293 ALA A CA 1
ATOM 2294 C C . ALA A 1 293 ? 36.781 -23.656 -14.672 1 98.56 293 ALA A C 1
ATOM 2296 O O . ALA A 1 293 ? 36.344 -23.312 -13.57 1 98.56 293 ALA A O 1
ATOM 2297 N N . THR A 1 294 ? 36.156 -23.375 -15.812 1 98.5 294 THR A N 1
ATOM 2298 C CA . THR A 1 294 ? 34.844 -22.75 -15.844 1 98.5 294 THR A CA 1
ATOM 2299 C C . THR A 1 294 ? 33.781 -23.766 -16.219 1 98.5 294 THR A C 1
ATOM 2301 O O . THR A 1 294 ? 33.969 -24.594 -17.109 1 98.5 294 THR A O 1
ATOM 2304 N N . MET A 1 295 ? 32.719 -23.781 -15.508 1 98.69 295 MET A N 1
ATOM 2305 C CA . MET A 1 295 ? 31.562 -24.625 -15.758 1 98.69 295 MET A CA 1
ATOM 2306 C C . MET A 1 295 ? 30.297 -23.781 -15.867 1 98.69 295 MET A C 1
ATOM 2308 O O . MET A 1 295 ? 30.125 -22.828 -15.109 1 98.69 295 MET A O 1
ATOM 2312 N N . ALA A 1 296 ? 29.453 -24.062 -16.812 1 98.38 296 ALA A N 1
ATOM 2313 C CA . ALA A 1 296 ? 28.172 -23.391 -16.969 1 98.38 296 ALA A CA 1
ATOM 2314 C C . ALA A 1 296 ? 27.016 -24.391 -17.016 1 98.38 296 ALA A C 1
ATOM 2316 O O . ALA A 1 296 ? 27.062 -25.344 -17.797 1 98.38 296 ALA A O 1
ATOM 2317 N N . LEU A 1 297 ? 26.094 -24.234 -16.125 1 98.62 297 LEU A N 1
ATOM 2318 C CA . LEU A 1 297 ? 24.828 -24.984 -16.141 1 98.62 297 LEU A CA 1
ATOM 2319 C C . LEU A 1 297 ? 23.719 -24.125 -16.734 1 98.62 297 LEU A C 1
ATOM 2321 O O . LEU A 1 297 ? 23.312 -23.125 -16.125 1 98.62 297 LEU A O 1
ATOM 2325 N N . THR A 1 298 ? 23.203 -24.516 -17.891 1 98.5 298 THR A N 1
ATOM 2326 C CA . THR A 1 298 ? 22.094 -23.812 -18.547 1 98.5 298 THR A CA 1
ATOM 2327 C C . THR A 1 298 ? 20.797 -24.609 -18.422 1 98.5 298 THR A C 1
ATOM 2329 O O . THR A 1 298 ? 20.766 -25.797 -18.766 1 98.5 298 THR A O 1
ATOM 2332 N N . TYR A 1 299 ? 19.781 -23.953 -17.969 1 98.44 299 TYR A N 1
ATOM 2333 C CA . TYR A 1 299 ? 18.5 -24.594 -17.688 1 98.44 299 TYR A CA 1
ATOM 2334 C C . TYR A 1 299 ? 17.438 -24.156 -18.688 1 98.44 299 TYR A C 1
ATOM 2336 O O . TYR A 1 299 ? 17.266 -22.953 -18.938 1 98.44 299 TYR A O 1
ATOM 2344 N N . ALA A 1 300 ? 16.688 -25.125 -19.234 1 97.62 300 ALA A N 1
ATOM 2345 C CA . ALA A 1 300 ? 15.625 -24.75 -20.172 1 97.62 300 ALA A CA 1
ATOM 2346 C C . ALA A 1 300 ? 14.484 -25.766 -20.141 1 97.62 300 ALA A C 1
ATOM 2348 O O . ALA A 1 300 ? 14.719 -26.969 -19.938 1 97.62 300 ALA A O 1
ATOM 2349 N N . GLU A 1 301 ? 13.312 -25.281 -20.406 1 97.12 301 GLU A N 1
ATOM 2350 C CA . GLU A 1 301 ? 12.164 -26.172 -20.547 1 97.12 301 GLU A CA 1
ATOM 2351 C C . GLU A 1 301 ? 12.211 -26.922 -21.875 1 97.12 301 GLU A C 1
ATOM 2353 O O . GLU A 1 301 ? 11.68 -28.031 -22 1 97.12 301 GLU A O 1
ATOM 2358 N N . SER A 1 302 ? 12.789 -26.25 -22.875 1 96.44 302 SER A N 1
ATOM 2359 C CA . SER A 1 302 ? 12.828 -26.766 -24.234 1 96.44 302 SER A CA 1
ATOM 2360 C C . SER A 1 302 ? 14.008 -26.203 -25.016 1 96.44 302 SER A C 1
ATOM 2362 O O . SER A 1 302 ? 14.656 -25.25 -24.562 1 96.44 302 SER A O 1
ATOM 2364 N N . LEU A 1 303 ? 14.273 -26.844 -26.094 1 97.56 303 LEU A N 1
ATOM 2365 C CA . LEU A 1 303 ? 15.289 -26.359 -27.031 1 97.56 303 LEU A CA 1
ATOM 2366 C C . LEU A 1 303 ? 14.648 -25.625 -28.203 1 97.56 303 LEU A C 1
ATOM 2368 O O . LEU A 1 303 ? 13.438 -25.75 -28.422 1 97.56 303 LEU A O 1
ATOM 2372 N N . TYR A 1 304 ? 15.461 -24.906 -28.859 1 97 304 TYR A N 1
ATOM 2373 C CA . TYR A 1 304 ? 14.977 -24.109 -29.969 1 97 304 TYR A CA 1
ATOM 2374 C C . TYR A 1 304 ? 15.656 -24.5 -31.281 1 97 304 TYR A C 1
ATOM 2376 O O . TYR A 1 304 ? 16.875 -24.703 -31.312 1 97 304 TYR A O 1
ATOM 2384 N N . ASP A 1 305 ? 14.828 -24.578 -32.281 1 96.62 305 ASP A N 1
ATOM 2385 C CA . ASP A 1 305 ? 15.383 -24.812 -33.594 1 96.62 305 ASP A CA 1
ATOM 2386 C C . ASP A 1 305 ? 16.328 -23.672 -34 1 96.62 305 ASP A C 1
ATOM 2388 O O . ASP A 1 305 ? 15.984 -22.5 -33.875 1 96.62 305 ASP A O 1
ATOM 2392 N N . THR A 1 306 ? 17.469 -24 -34.5 1 95.12 306 THR A N 1
ATOM 2393 C CA . THR A 1 306 ? 18.516 -23.016 -34.75 1 95.12 306 THR A CA 1
ATOM 2394 C C . THR A 1 306 ? 18.094 -22.062 -35.875 1 95.12 306 THR A C 1
ATOM 2396 O O . THR A 1 306 ? 18.531 -20.906 -35.875 1 95.12 306 THR A O 1
ATOM 2399 N N . LYS A 1 307 ? 17.312 -22.484 -36.75 1 94.5 307 LYS A N 1
ATOM 2400 C CA . LYS A 1 307 ? 16.938 -21.672 -37.906 1 94.5 307 LYS A CA 1
ATOM 2401 C C . LYS A 1 307 ? 15.672 -20.859 -37.625 1 94.5 307 LYS A C 1
ATOM 2403 O O . LYS A 1 307 ? 15.625 -19.656 -37.875 1 94.5 307 LYS A O 1
ATOM 2408 N N . THR A 1 308 ? 14.711 -21.469 -37 1 93.75 308 THR A N 1
ATOM 2409 C CA . THR A 1 308 ? 13.398 -20.844 -36.875 1 93.75 308 THR A CA 1
ATOM 2410 C C . THR A 1 308 ? 13.188 -20.297 -35.469 1 93.75 308 THR A C 1
ATOM 2412 O O . THR A 1 308 ? 12.258 -19.516 -35.25 1 93.75 308 THR A O 1
ATOM 2415 N N . LEU A 1 309 ? 13.906 -20.781 -34.562 1 93.19 309 LEU A N 1
ATOM 2416 C CA . LEU A 1 309 ? 13.781 -20.438 -33.156 1 93.19 309 LEU A CA 1
ATOM 2417 C C . LEU A 1 309 ? 12.438 -20.891 -32.594 1 93.19 309 LEU A C 1
ATOM 2419 O O . LEU A 1 309 ? 11.914 -20.281 -31.672 1 93.19 309 LEU A O 1
ATOM 2423 N N . GLU A 1 310 ? 11.852 -21.875 -33.25 1 94.81 310 GLU A N 1
ATOM 2424 C CA . GLU A 1 310 ? 10.672 -22.547 -32.719 1 94.81 310 GLU A CA 1
ATOM 2425 C C . GLU A 1 310 ? 11.062 -23.703 -31.812 1 94.81 310 GLU A C 1
ATOM 2427 O O . GLU A 1 310 ? 12.086 -24.359 -32.031 1 94.81 310 GLU A O 1
ATOM 2432 N N . LYS A 1 311 ? 10.258 -24 -30.844 1 96.38 311 LYS A N 1
ATOM 2433 C CA . LYS A 1 311 ? 10.531 -25.125 -29.953 1 96.38 311 LYS A CA 1
ATOM 2434 C C . LYS A 1 311 ? 10.219 -26.453 -30.625 1 96.38 311 LYS A C 1
ATOM 2436 O O . LYS A 1 311 ? 10.969 -27.422 -30.469 1 96.38 311 LYS A O 1
ATOM 2441 N N . GLY A 1 312 ? 9.016 -26.531 -31.391 1 96.19 312 GLY A N 1
ATOM 2442 C CA . GLY A 1 312 ? 8.633 -27.766 -32.094 1 96.19 312 GLY A CA 1
ATOM 2443 C C . GLY A 1 312 ? 8.398 -28.922 -31.141 1 96.19 312 GLY A C 1
ATOM 2444 O O . GLY A 1 312 ? 7.801 -28.766 -30.078 1 96.19 312 GLY A O 1
ATOM 2445 N N . HIS A 1 313 ? 8.781 -30.172 -31.703 1 97.19 313 HIS A N 1
ATOM 2446 C CA . HIS A 1 313 ? 8.648 -31.344 -30.844 1 97.19 313 HIS A CA 1
ATOM 2447 C C . HIS A 1 313 ? 9.641 -31.281 -29.672 1 97.19 313 HIS A C 1
ATOM 2449 O O . HIS A 1 313 ? 10.844 -31.172 -29.891 1 97.19 313 HIS A O 1
ATOM 2455 N N . ARG A 1 314 ? 9.148 -31.453 -28.484 1 97.56 314 ARG A N 1
ATOM 2456 C CA . ARG A 1 314 ? 9.953 -31.188 -27.297 1 97.56 314 ARG A CA 1
ATOM 2457 C C . ARG A 1 314 ? 10.961 -32.312 -27.047 1 97.56 314 ARG A C 1
ATOM 2459 O O . ARG A 1 314 ? 11.945 -32.125 -26.328 1 97.56 314 ARG A O 1
ATOM 2466 N N . ASN A 1 315 ? 10.812 -33.469 -27.75 1 97.38 315 ASN A N 1
ATOM 2467 C CA . ASN A 1 315 ? 11.766 -34.562 -27.594 1 97.38 315 ASN A CA 1
ATOM 2468 C C . ASN A 1 315 ? 12.93 -34.438 -28.578 1 97.38 315 ASN A C 1
ATOM 2470 O O . ASN A 1 315 ? 13.945 -35.125 -28.438 1 97.38 315 ASN A O 1
ATOM 2474 N N . ALA A 1 316 ? 12.781 -33.594 -29.547 1 96.81 316 ALA A N 1
ATOM 2475 C CA . ALA A 1 316 ? 13.797 -33.469 -30.594 1 96.81 316 ALA A CA 1
ATOM 2476 C C . ALA A 1 316 ? 14.977 -32.625 -30.109 1 96.81 316 ALA A C 1
ATOM 2478 O O . ALA A 1 316 ? 14.781 -31.578 -29.484 1 96.81 316 ALA A O 1
ATOM 2479 N N . VAL A 1 317 ? 16.203 -33.094 -30.469 1 97.19 317 VAL A N 1
ATOM 2480 C CA . VAL A 1 317 ? 17.375 -32.375 -30.016 1 97.19 317 VAL A CA 1
ATOM 2481 C C . VAL A 1 317 ? 18.234 -31.984 -31.203 1 97.19 317 VAL A C 1
ATOM 2483 O O . VAL A 1 317 ? 19 -31.016 -31.141 1 97.19 317 VAL A O 1
ATOM 2486 N N . GLU A 1 318 ? 18.172 -32.812 -32.281 1 96.44 318 GLU A N 1
ATOM 2487 C CA . GLU A 1 318 ? 18.984 -32.562 -33.469 1 96.44 318 GLU A CA 1
ATOM 2488 C C . GLU A 1 318 ? 18.641 -31.203 -34.094 1 96.44 318 GLU A C 1
ATOM 2490 O O . GLU A 1 318 ? 17.469 -30.906 -34.312 1 96.44 318 GLU A O 1
ATOM 2495 N N . GLY A 1 319 ? 19.641 -30.453 -34.375 1 96.38 319 GLY A N 1
ATOM 2496 C CA . GLY A 1 319 ? 19.453 -29.156 -35 1 96.38 319 GLY A CA 1
ATOM 2497 C C . GLY A 1 319 ? 18.922 -28.109 -34.062 1 96.38 319 GLY A C 1
ATOM 2498 O O . GLY A 1 319 ? 18.469 -27.047 -34.469 1 96.38 319 GLY A O 1
ATOM 2499 N N . LYS A 1 320 ? 18.953 -28.328 -32.812 1 97.31 320 LYS A N 1
ATOM 2500 C CA . LYS A 1 320 ? 18.406 -27.375 -31.844 1 97.31 320 LYS A CA 1
ATOM 2501 C C . LYS A 1 320 ? 19.5 -26.844 -30.906 1 97.31 320 LYS A C 1
ATOM 2503 O O . LYS A 1 320 ? 20.578 -27.422 -30.828 1 97.31 320 LYS A O 1
ATOM 2508 N N . VAL A 1 321 ? 19.156 -25.672 -30.312 1 96.44 321 VAL A N 1
ATOM 2509 C CA . VAL A 1 321 ? 20.078 -25 -29.406 1 96.44 321 VAL A CA 1
ATOM 2510 C C . VAL A 1 321 ? 19.359 -24.656 -28.094 1 96.44 321 VAL A C 1
ATOM 2512 O O . VAL A 1 321 ? 18.125 -24.594 -28.062 1 96.44 321 VAL A O 1
ATOM 2515 N N . ILE A 1 322 ? 20.141 -24.531 -27.062 1 96.56 322 ILE A N 1
ATOM 2516 C CA . ILE A 1 322 ? 19.562 -24.219 -25.75 1 96.56 322 ILE A CA 1
ATOM 2517 C C . ILE A 1 322 ? 19.797 -22.75 -25.422 1 96.56 322 ILE A C 1
ATOM 2519 O O . ILE A 1 322 ? 20.891 -22.219 -25.641 1 96.56 322 ILE A O 1
ATOM 2523 N N . PHE A 1 323 ? 18.688 -22.062 -24.969 1 93.56 323 PHE A N 1
ATOM 2524 C CA . PHE A 1 323 ? 18.703 -20.75 -24.344 1 93.56 323 PHE A CA 1
ATOM 2525 C C . PHE A 1 323 ? 18.094 -20.812 -22.953 1 93.56 323 PHE A C 1
ATOM 2527 O O . PHE A 1 323 ? 17.156 -21.578 -22.703 1 93.56 323 PHE A O 1
ATOM 2534 N N . GLY A 1 324 ? 18.75 -20.016 -22.047 1 95 324 GLY A N 1
ATOM 2535 C CA . GLY A 1 324 ? 18.016 -20 -20.797 1 95 324 GLY A CA 1
ATOM 2536 C C . GLY A 1 324 ? 18.797 -19.391 -19.641 1 95 324 GLY A C 1
ATOM 2537 O O . GLY A 1 324 ? 19.672 -18.562 -19.859 1 95 324 GLY A O 1
ATOM 2538 N N . VAL A 1 325 ? 18.312 -19.656 -18.453 1 97.31 325 VAL A N 1
ATOM 2539 C CA . VAL A 1 325 ? 18.969 -19.281 -17.203 1 97.31 325 VAL A CA 1
ATOM 2540 C C . VAL A 1 325 ? 20.266 -20.078 -17.047 1 97.31 325 VAL A C 1
ATOM 2542 O O . VAL A 1 325 ? 20.312 -21.266 -17.375 1 97.31 325 VAL A O 1
ATOM 2545 N N . LYS A 1 326 ? 21.234 -19.359 -16.594 1 97.69 326 LYS A N 1
ATOM 2546 C CA . LYS A 1 326 ? 22.562 -19.984 -16.531 1 97.69 326 LYS A CA 1
ATOM 2547 C C . LYS A 1 326 ? 23.219 -19.703 -15.188 1 97.69 326 LYS A C 1
ATOM 2549 O O . LYS A 1 326 ? 23.141 -18.594 -14.664 1 97.69 326 LYS A O 1
ATOM 2554 N N . ASP A 1 327 ? 23.781 -20.719 -14.594 1 98.25 327 ASP A N 1
ATOM 2555 C CA . ASP A 1 327 ? 24.734 -20.562 -13.508 1 98.25 327 ASP A CA 1
ATOM 2556 C C . ASP A 1 327 ? 26.156 -20.828 -13.984 1 98.25 327 ASP A C 1
ATOM 2558 O O . ASP A 1 327 ? 26.422 -21.828 -14.648 1 98.25 327 ASP A O 1
ATOM 2562 N N . SER A 1 328 ? 27.031 -19.922 -13.688 1 98.19 328 SER A N 1
ATOM 2563 C CA . SER A 1 328 ? 28.438 -20.047 -14.07 1 98.19 328 SER A CA 1
ATOM 2564 C C . SER A 1 328 ? 29.328 -20.234 -12.844 1 98.19 328 SER A C 1
ATOM 2566 O O . SER A 1 328 ? 29.266 -19.438 -11.898 1 98.19 328 SER A O 1
ATOM 2568 N N . ILE A 1 329 ? 30.172 -21.266 -12.883 1 98.44 329 ILE A N 1
ATOM 2569 C CA . ILE A 1 329 ? 31 -21.625 -11.734 1 98.44 329 ILE A CA 1
ATOM 2570 C C . ILE A 1 329 ? 32.469 -21.625 -12.133 1 98.44 329 ILE A C 1
ATOM 2572 O O . ILE A 1 329 ? 32.844 -22.141 -13.188 1 98.44 329 ILE A O 1
ATOM 2576 N N . ILE A 1 330 ? 33.312 -21.047 -11.32 1 98.44 330 ILE A N 1
ATOM 2577 C CA . ILE A 1 330 ? 34.75 -21.125 -11.453 1 98.44 330 ILE A CA 1
ATOM 2578 C C . ILE A 1 330 ? 35.312 -22 -10.344 1 98.44 330 ILE A C 1
ATOM 2580 O O . ILE A 1 330 ? 35.188 -21.688 -9.156 1 98.44 330 ILE A O 1
ATOM 2584 N N . ALA A 1 331 ? 36.031 -23.062 -10.703 1 98.25 331 ALA A N 1
ATOM 2585 C CA . ALA A 1 331 ? 36.531 -24.031 -9.742 1 98.25 331 ALA A CA 1
ATOM 2586 C C . ALA A 1 331 ? 37.781 -23.531 -9.062 1 98.25 331 ALA A C 1
ATOM 2588 O O . ALA A 1 331 ? 38.625 -22.875 -9.695 1 98.25 331 ALA A O 1
ATOM 2589 N N . ALA A 1 332 ? 37.969 -23.938 -7.828 1 97.44 332 ALA A N 1
ATOM 2590 C CA . ALA A 1 332 ? 39.125 -23.5 -7.043 1 97.44 332 ALA A CA 1
ATOM 2591 C C . ALA A 1 332 ? 40.219 -24.547 -7.062 1 97.44 332 ALA A C 1
ATOM 2593 O O . ALA A 1 332 ? 41.344 -24.281 -6.602 1 97.44 332 ALA A O 1
ATOM 2594 N N . GLY A 1 333 ? 39.969 -25.703 -7.535 1 97.25 333 GLY A N 1
ATOM 2595 C CA . GLY A 1 333 ? 40.969 -26.766 -7.574 1 97.25 333 GLY A CA 1
ATOM 2596 C C . GLY A 1 333 ? 40.969 -27.641 -6.336 1 97.25 333 GLY A C 1
ATOM 2597 O O . GLY A 1 333 ? 41.969 -28.312 -6.047 1 97.25 333 GLY A O 1
ATOM 2598 N N . ASP A 1 334 ? 39.938 -27.703 -5.605 1 96.38 334 ASP A N 1
ATOM 2599 C CA . ASP A 1 334 ? 39.844 -28.469 -4.367 1 96.38 334 ASP A CA 1
ATOM 2600 C C . ASP A 1 334 ? 39.719 -29.969 -4.648 1 96.38 334 ASP A C 1
ATOM 2602 O O . ASP A 1 334 ? 39.219 -30.359 -5.711 1 96.38 334 ASP A O 1
ATOM 2606 N N . GLU A 1 335 ? 40.094 -30.719 -3.607 1 96.25 335 GLU A N 1
ATOM 2607 C CA . GLU A 1 335 ? 39.969 -32.188 -3.725 1 96.25 335 GLU A CA 1
ATOM 2608 C C . GLU A 1 335 ? 38.5 -32.594 -3.646 1 96.25 335 GLU A C 1
ATOM 2610 O O . GLU A 1 335 ? 38.125 -33.656 -4.168 1 96.25 335 GLU A O 1
ATOM 2615 N N . GLN A 1 336 ? 37.75 -31.859 -3.004 1 94.88 336 GLN A N 1
ATOM 2616 C CA . GLN A 1 336 ? 36.281 -32.062 -2.932 1 94.88 336 GLN A CA 1
ATOM 2617 C C . GLN A 1 336 ? 35.562 -30.719 -2.945 1 94.88 336 GLN A C 1
ATOM 2619 O O . GLN A 1 336 ? 35.812 -29.859 -2.084 1 94.88 336 GLN A O 1
ATOM 2624 N N . ALA A 1 337 ? 34.781 -30.578 -3.984 1 96.12 337 ALA A N 1
ATOM 2625 C CA . ALA A 1 337 ? 34 -29.359 -4.113 1 96.12 337 ALA A CA 1
ATOM 2626 C C . ALA A 1 337 ? 32.531 -29.672 -4.477 1 96.12 337 ALA A C 1
ATOM 2628 O O . ALA A 1 337 ? 32.25 -30.656 -5.156 1 96.12 337 ALA A O 1
ATOM 2629 N N . SER A 1 338 ? 31.703 -28.844 -3.955 1 95.5 338 SER A N 1
ATOM 2630 C CA . SER A 1 338 ? 30.281 -29 -4.262 1 95.5 338 SER A CA 1
ATOM 2631 C C . SER A 1 338 ? 29.625 -27.656 -4.539 1 95.5 338 SER A C 1
ATOM 2633 O O . SER A 1 338 ? 29.844 -26.688 -3.809 1 95.5 338 SER A O 1
ATOM 2635 N N . TYR A 1 339 ? 28.906 -27.656 -5.625 1 95.94 339 TYR A N 1
ATOM 2636 C CA . TYR A 1 339 ? 28.031 -26.547 -5.941 1 95.94 339 TYR A CA 1
ATOM 2637 C C . TYR A 1 339 ? 26.562 -26.938 -5.742 1 95.94 339 TYR A C 1
ATOM 2639 O O . TYR A 1 339 ? 26.172 -28.047 -6.078 1 95.94 339 TYR A O 1
ATOM 2647 N N . ALA A 1 340 ? 25.828 -26.016 -5.129 1 95.75 340 ALA A N 1
ATOM 2648 C CA . ALA A 1 340 ? 24.359 -26.094 -5.062 1 95.75 340 ALA A CA 1
ATOM 2649 C C . ALA A 1 340 ? 23.719 -24.734 -5.371 1 95.75 340 ALA A C 1
ATOM 2651 O O . ALA A 1 340 ? 24.141 -23.719 -4.828 1 95.75 340 ALA A O 1
ATOM 2652 N N . SER A 1 341 ? 22.75 -24.75 -6.238 1 96.06 341 SER A N 1
ATOM 2653 C CA . SER A 1 341 ? 22.094 -23.484 -6.555 1 96.06 341 SER A CA 1
ATOM 2654 C C . SER A 1 341 ? 21.375 -22.906 -5.336 1 96.06 341 SER A C 1
ATOM 2656 O O . SER A 1 341 ? 20.797 -23.656 -4.539 1 96.06 341 SER A O 1
ATOM 2658 N N . LEU A 1 342 ? 21.391 -21.609 -5.148 1 94.19 342 LEU A N 1
ATOM 2659 C CA . LEU A 1 342 ? 20.703 -20.953 -4.039 1 94.19 342 LEU A CA 1
ATOM 2660 C C . LEU A 1 342 ? 19.188 -21.016 -4.234 1 94.19 342 LEU A C 1
ATOM 2662 O O . LEU A 1 342 ? 18.438 -21.281 -3.281 1 94.19 342 LEU A O 1
ATOM 2666 N N . ASN A 1 343 ? 18.766 -20.781 -5.477 1 94.88 343 ASN A N 1
ATOM 2667 C CA . ASN A 1 343 ? 17.359 -20.891 -5.844 1 94.88 343 ASN A CA 1
ATOM 2668 C C . ASN A 1 343 ? 17.109 -22.141 -6.684 1 94.88 343 ASN A C 1
ATOM 2670 O O . ASN A 1 343 ? 18 -22.609 -7.406 1 94.88 343 ASN A O 1
ATOM 2674 N N . TRP A 1 344 ? 15.938 -22.562 -6.539 1 97.62 344 TRP A N 1
ATOM 2675 C CA . TRP A 1 344 ? 15.594 -23.688 -7.395 1 97.62 344 TRP A CA 1
ATOM 2676 C C . TRP A 1 344 ? 15.445 -23.25 -8.844 1 97.62 344 TRP A C 1
ATOM 2678 O O . TRP A 1 344 ? 15.234 -22.078 -9.125 1 97.62 344 TRP A O 1
ATOM 2688 N N . LYS A 1 345 ? 15.68 -24.234 -9.734 1 98.25 345 LYS A N 1
ATOM 2689 C CA . LYS A 1 345 ? 15.625 -24 -11.18 1 98.25 345 LYS A CA 1
ATOM 2690 C C . LYS A 1 345 ? 14.531 -24.859 -11.82 1 98.25 345 LYS A C 1
ATOM 2692 O O . LYS A 1 345 ? 14.188 -25.922 -11.32 1 98.25 345 LYS A O 1
ATOM 2697 N N . THR A 1 346 ? 13.984 -24.328 -12.867 1 98.44 346 THR A N 1
ATOM 2698 C CA . THR A 1 346 ? 13.031 -25.078 -13.672 1 98.44 346 THR A CA 1
ATOM 2699 C C . THR A 1 346 ? 13.656 -25.5 -15 1 98.44 346 THR A C 1
ATOM 2701 O O . THR A 1 346 ? 14.219 -24.672 -15.719 1 98.44 346 THR A O 1
ATOM 2704 N N . PHE A 1 347 ? 13.555 -26.891 -15.305 1 98.38 347 PHE A N 1
ATOM 2705 C CA . PHE A 1 347 ? 14.156 -27.344 -16.547 1 98.38 347 PHE A CA 1
ATOM 2706 C C . PHE A 1 347 ? 13.688 -28.75 -16.891 1 98.38 347 PHE A C 1
ATOM 2708 O O . PHE A 1 347 ? 13.289 -29.516 -16.016 1 98.38 347 PHE A O 1
ATOM 2715 N N . ARG A 1 348 ? 13.656 -29.047 -18.094 1 98.44 348 ARG A N 1
ATOM 2716 C CA . ARG A 1 348 ? 13.727 -30.422 -18.594 1 98.44 348 ARG A CA 1
ATOM 2717 C C . ARG A 1 348 ? 15.125 -30.734 -19.125 1 98.44 348 ARG A C 1
ATOM 2719 O O . ARG A 1 348 ? 15.68 -31.781 -18.812 1 98.44 348 ARG A O 1
ATOM 2726 N N . TYR A 1 349 ? 15.625 -29.75 -19.859 1 98.5 349 TYR A N 1
ATOM 2727 C CA . TYR A 1 349 ? 16.969 -29.891 -20.406 1 98.5 349 TYR A CA 1
ATOM 2728 C C . TYR A 1 349 ? 17.969 -29.109 -19.562 1 98.5 349 TYR A C 1
ATOM 2730 O O . TYR A 1 349 ? 17.688 -27.984 -19.125 1 98.5 349 TYR A O 1
ATOM 2738 N N . LEU A 1 350 ? 19.094 -29.672 -19.297 1 98.62 350 LEU A N 1
ATOM 2739 C CA . LEU A 1 350 ? 20.219 -29.094 -18.562 1 98.62 350 LEU A CA 1
ATOM 2740 C C . LEU A 1 350 ? 21.531 -29.281 -19.328 1 98.62 350 LEU A C 1
ATOM 2742 O O . LEU A 1 350 ? 21.953 -30.422 -19.562 1 98.62 350 LEU A O 1
ATOM 2746 N N . GLN A 1 351 ? 22.141 -28.203 -19.75 1 98.62 351 GLN A N 1
ATOM 2747 C CA . GLN A 1 351 ? 23.406 -28.297 -20.469 1 98.62 351 GLN A CA 1
ATOM 2748 C C . GLN A 1 351 ? 24.578 -27.891 -19.562 1 98.62 351 GLN A C 1
ATOM 2750 O O . GLN A 1 351 ? 24.578 -26.812 -18.984 1 98.62 351 GLN A O 1
ATOM 2755 N N . LEU A 1 352 ? 25.484 -28.766 -19.422 1 98.56 352 LEU A N 1
ATOM 2756 C CA . LEU A 1 352 ? 26.734 -28.484 -18.719 1 98.56 352 LEU A CA 1
ATOM 2757 C C . LEU A 1 352 ? 27.875 -28.219 -19.719 1 98.56 352 LEU A C 1
ATOM 2759 O O . LEU A 1 352 ? 28.188 -29.062 -20.547 1 98.56 352 LEU A O 1
ATOM 2763 N N . SER A 1 353 ? 28.438 -27.062 -19.688 1 98.56 353 SER A N 1
ATOM 2764 C CA . SER A 1 353 ? 29.625 -26.719 -20.438 1 98.56 353 SER A CA 1
ATOM 2765 C C . SER A 1 353 ? 30.828 -26.562 -19.516 1 98.56 353 SER A C 1
ATOM 2767 O O . SER A 1 353 ? 30.734 -25.906 -18.484 1 98.56 353 SER A O 1
ATOM 2769 N N . VAL A 1 354 ? 31.953 -27.172 -19.922 1 98.62 354 VAL A N 1
ATOM 2770 C CA . VAL A 1 354 ? 33.156 -27.141 -19.094 1 98.62 354 VAL A CA 1
ATOM 2771 C C . VAL A 1 354 ? 34.344 -26.703 -19.938 1 98.62 354 VAL A C 1
ATOM 2773 O O . VAL A 1 354 ? 34.5 -27.109 -21.109 1 98.62 354 VAL A O 1
ATOM 2776 N N . GLU A 1 355 ? 35.156 -25.844 -19.406 1 98.75 355 GLU A N 1
ATOM 2777 C CA . GLU A 1 355 ? 36.469 -25.516 -19.953 1 98.75 355 GLU A CA 1
ATOM 2778 C C . GLU A 1 355 ? 37.562 -25.641 -18.891 1 98.75 355 GLU A C 1
ATOM 2780 O O . GLU A 1 355 ? 37.594 -24.859 -17.938 1 98.75 355 GLU A O 1
ATOM 2785 N N . THR A 1 356 ? 38.438 -26.594 -19.078 1 98.5 356 THR A N 1
ATOM 2786 C CA . THR A 1 356 ? 39.531 -26.797 -18.125 1 98.5 356 THR A CA 1
ATOM 2787 C C . THR A 1 356 ? 40.781 -26.016 -18.547 1 98.5 356 THR A C 1
ATOM 2789 O O . THR A 1 356 ? 40.906 -25.625 -19.719 1 98.5 356 THR A O 1
ATOM 2792 N N . GLN A 1 357 ? 41.625 -25.812 -17.625 1 98.06 357 GLN A N 1
ATOM 2793 C CA . GLN A 1 357 ? 42.938 -25.203 -17.859 1 98.06 357 GLN A CA 1
ATOM 2794 C C . GLN A 1 357 ? 44.062 -26.234 -17.688 1 98.06 357 GLN A C 1
ATOM 2796 O O . GLN A 1 357 ? 44.062 -27.281 -18.328 1 98.06 357 GLN A O 1
ATOM 2801 N N . GLU A 1 358 ? 45 -25.938 -16.719 1 97.69 358 GLU A N 1
ATOM 2802 C CA . GLU A 1 358 ? 46.188 -26.781 -16.562 1 97.69 358 GLU A CA 1
ATOM 2803 C C . GLU A 1 358 ? 45.844 -28.094 -15.852 1 97.69 358 GLU A C 1
ATOM 2805 O O . GLU A 1 358 ? 46.562 -29.078 -16 1 97.69 358 GLU A O 1
ATOM 2810 N N . GLU A 1 359 ? 44.781 -28.062 -15.117 1 97.81 359 GLU A N 1
ATOM 2811 C CA . GLU A 1 359 ? 44.438 -29.219 -14.297 1 97.81 359 GLU A CA 1
ATOM 2812 C C . GLU A 1 359 ? 43.156 -29.891 -14.805 1 97.81 359 GLU A C 1
ATOM 2814 O O . GLU A 1 359 ? 42.188 -29.203 -15.141 1 97.81 359 GLU A O 1
ATOM 2819 N N . PRO A 1 360 ? 43.156 -31.219 -14.906 1 98.06 360 PRO A N 1
ATOM 2820 C CA . PRO A 1 360 ? 41.875 -31.891 -15.227 1 98.06 360 PRO A CA 1
ATOM 2821 C C . PRO A 1 360 ? 40.812 -31.672 -14.164 1 98.06 360 PRO A C 1
ATOM 2823 O O . PRO A 1 360 ? 41.125 -31.453 -12.992 1 98.06 360 PRO A O 1
ATOM 2826 N N . LEU A 1 361 ? 39.594 -31.75 -14.617 1 98.56 361 LEU A N 1
ATOM 2827 C CA . LEU A 1 361 ? 38.438 -31.641 -13.742 1 98.56 361 LEU A CA 1
ATOM 2828 C C . LEU A 1 361 ? 37.719 -32.969 -13.633 1 98.56 361 LEU A C 1
ATOM 2830 O O . LEU A 1 361 ? 37.438 -33.625 -14.648 1 98.56 361 LEU A O 1
ATOM 2834 N N . VAL A 1 362 ? 37.469 -33.438 -12.461 1 98.38 362 VAL A N 1
ATOM 2835 C CA . VAL A 1 362 ? 36.719 -34.656 -12.25 1 98.38 362 VAL A CA 1
ATOM 2836 C C . VAL A 1 362 ? 35.281 -34.312 -11.82 1 98.38 362 VAL A C 1
ATOM 2838 O O . VAL A 1 362 ? 35.062 -33.719 -10.766 1 98.38 362 VAL A O 1
ATOM 2841 N N . LEU A 1 363 ? 34.312 -34.656 -12.672 1 98.25 363 LEU A N 1
ATOM 2842 C CA . LEU A 1 363 ? 32.906 -34.562 -12.312 1 98.25 363 LEU A CA 1
ATOM 2843 C C . LEU A 1 363 ? 32.469 -35.781 -11.516 1 98.25 363 LEU A C 1
ATOM 2845 O O . LEU A 1 363 ? 32.375 -36.875 -12.062 1 98.25 363 LEU A O 1
ATOM 2849 N N . ASN A 1 364 ? 32.156 -35.562 -10.289 1 98.25 364 ASN A N 1
ATOM 2850 C CA . ASN A 1 364 ? 31.812 -36.656 -9.406 1 98.25 364 ASN A CA 1
ATOM 2851 C C . ASN A 1 364 ? 30.328 -37 -9.461 1 98.25 364 ASN A C 1
ATOM 2853 O O . ASN A 1 364 ? 29.953 -38.156 -9.414 1 98.25 364 ASN A O 1
ATOM 2857 N N . ASP A 1 365 ? 29.484 -36 -9.5 1 98 365 ASP A N 1
ATOM 2858 C CA . ASP A 1 365 ? 28.047 -36.25 -9.516 1 98 365 ASP A CA 1
ATOM 2859 C C . ASP A 1 365 ? 27.297 -34.969 -9.945 1 98 365 ASP A C 1
ATOM 2861 O O . ASP A 1 365 ? 27.766 -33.875 -9.734 1 98 365 ASP A O 1
ATOM 2865 N N . LEU A 1 366 ? 26.234 -35.125 -10.68 1 98.19 366 LEU A N 1
ATOM 2866 C CA . LEU A 1 366 ? 25.281 -34.094 -11.055 1 98.19 366 LEU A CA 1
ATOM 2867 C C . LEU A 1 366 ? 23.844 -34.562 -10.82 1 98.19 366 LEU A C 1
ATOM 2869 O O . LEU A 1 366 ? 23.406 -35.562 -11.406 1 98.19 366 LEU A O 1
ATOM 2873 N N . TYR A 1 367 ? 23.078 -33.875 -9.906 1 97.94 367 TYR A N 1
ATOM 2874 C CA . TYR A 1 367 ? 21.734 -34.312 -9.57 1 97.94 367 TYR A CA 1
ATOM 2875 C C . TYR A 1 367 ? 20.891 -33.125 -9.117 1 97.94 367 TYR A C 1
ATOM 2877 O O . TYR A 1 367 ? 21.406 -32 -8.945 1 97.94 367 TYR A O 1
ATOM 2885 N N . GLY A 1 368 ? 19.562 -33.375 -9.109 1 97.94 368 GLY A N 1
ATOM 2886 C CA . GLY A 1 368 ? 18.641 -32.375 -8.586 1 97.94 368 GLY A CA 1
ATOM 2887 C C . GLY A 1 368 ? 18 -32.781 -7.27 1 97.94 368 GLY A C 1
ATOM 2888 O O . GLY A 1 368 ? 17.844 -34 -7 1 97.94 368 GLY A O 1
ATOM 2889 N N . ILE A 1 369 ? 17.734 -31.828 -6.43 1 98.25 369 ILE A N 1
ATOM 2890 C CA . ILE A 1 369 ? 16.812 -32 -5.324 1 98.25 369 ILE A CA 1
ATOM 2891 C C . ILE A 1 369 ? 15.461 -31.359 -5.68 1 98.25 369 ILE A C 1
ATOM 2893 O O . ILE A 1 369 ? 15.305 -30.141 -5.59 1 98.25 369 ILE A O 1
ATOM 2897 N N . TYR A 1 370 ? 14.531 -32.25 -6.055 1 98.19 370 TYR A N 1
ATOM 2898 C CA . TYR A 1 370 ? 13.195 -31.781 -6.41 1 98.19 370 TYR A CA 1
ATOM 2899 C C . TYR A 1 370 ? 12.555 -31.031 -5.254 1 98.19 370 TYR A C 1
ATOM 2901 O O . TYR A 1 370 ? 12.734 -31.391 -4.09 1 98.19 370 TYR A O 1
ATOM 2909 N N . THR A 1 371 ? 11.781 -29.984 -5.562 1 98.25 371 THR A N 1
ATOM 2910 C CA . THR A 1 371 ? 11.086 -29.234 -4.531 1 98.25 371 THR A CA 1
ATOM 2911 C C . THR A 1 371 ? 9.719 -28.781 -5.027 1 98.25 371 THR A C 1
ATOM 2913 O O . THR A 1 371 ? 9.492 -28.656 -6.234 1 98.25 371 THR A O 1
ATOM 2916 N N . GLY A 1 372 ? 8.789 -28.609 -4.172 1 97.94 372 GLY A N 1
ATOM 2917 C CA . GLY A 1 372 ? 7.43 -28.156 -4.402 1 97.94 372 GLY A CA 1
ATOM 2918 C C . GLY A 1 372 ? 6.566 -28.203 -3.156 1 97.94 372 GLY A C 1
ATOM 2919 O O . GLY A 1 372 ? 6.973 -28.766 -2.133 1 97.94 372 GLY A O 1
ATOM 2920 N N . PHE A 1 373 ? 5.426 -27.484 -3.221 1 98.44 373 PHE A N 1
ATOM 2921 C CA . PHE A 1 373 ? 4.469 -27.641 -2.133 1 98.44 373 PHE A CA 1
ATOM 2922 C C . PHE A 1 373 ? 4.121 -29.125 -1.939 1 98.44 373 PHE A C 1
ATOM 2924 O O . PHE A 1 373 ? 3.936 -29.859 -2.912 1 98.44 373 PHE A O 1
ATOM 2931 N N . PRO A 1 374 ? 4.043 -29.578 -0.703 1 97.88 374 PRO A N 1
ATOM 2932 C CA . PRO A 1 374 ? 3.936 -31.016 -0.485 1 97.88 374 PRO A CA 1
ATOM 2933 C C . PRO A 1 374 ? 2.506 -31.531 -0.637 1 97.88 374 PRO A C 1
ATOM 2935 O O . PRO A 1 374 ? 1.961 -32.125 0.292 1 97.88 374 PRO A O 1
ATOM 2938 N N . PHE A 1 375 ? 1.952 -31.391 -1.833 1 97.62 375 PHE A N 1
ATOM 2939 C CA . PHE A 1 375 ? 0.66 -31.969 -2.162 1 97.62 375 PHE A CA 1
ATOM 2940 C C . PHE A 1 375 ? 0.758 -33.5 -2.219 1 97.62 375 PHE A C 1
ATOM 2942 O O . PHE A 1 375 ? 1.787 -34.031 -2.621 1 97.62 375 PHE A O 1
ATOM 2949 N N . GLN A 1 376 ? -0.293 -34.094 -1.799 1 96.94 376 GLN A N 1
ATOM 2950 C CA . GLN A 1 376 ? -0.487 -35.531 -2.043 1 96.94 376 GLN A CA 1
ATOM 2951 C C . GLN A 1 376 ? -1.712 -35.75 -2.918 1 96.94 376 GLN A C 1
ATOM 2953 O O . GLN A 1 376 ? -2.832 -35.406 -2.543 1 96.94 376 GLN A O 1
ATOM 2958 N N . ARG A 1 377 ? -1.476 -36.312 -4.078 1 97.94 377 ARG A N 1
ATOM 2959 C CA . ARG A 1 377 ? -2.615 -36.625 -4.941 1 97.94 377 ARG A CA 1
ATOM 2960 C C . ARG A 1 377 ? -3.451 -37.75 -4.375 1 97.94 377 ARG A C 1
ATOM 2962 O O . ARG A 1 377 ? -2.936 -38.844 -4.129 1 97.94 377 ARG A O 1
ATOM 2969 N N . ARG A 1 378 ? -4.676 -37.531 -4.211 1 98.38 378 ARG A N 1
ATOM 2970 C CA . ARG A 1 378 ? -5.598 -38.531 -3.688 1 98.38 378 ARG A CA 1
ATOM 2971 C C . ARG A 1 378 ? -6.621 -38.938 -4.742 1 98.38 378 ARG A C 1
ATOM 2973 O O . ARG A 1 378 ? -7.145 -40.031 -4.707 1 98.38 378 ARG A O 1
ATOM 2980 N N . ALA A 1 379 ? -6.832 -38.094 -5.707 1 98.75 379 ALA A N 1
ATOM 2981 C CA . ALA A 1 379 ? -7.781 -38.406 -6.777 1 98.75 379 ALA A CA 1
ATOM 2982 C C . ALA A 1 379 ? -7.203 -39.406 -7.754 1 98.75 379 ALA A C 1
ATOM 2984 O O . ALA A 1 379 ? -5.988 -39.469 -7.957 1 98.75 379 ALA A O 1
ATOM 2985 N N . THR A 1 380 ? -8.062 -40.188 -8.312 1 98.56 380 THR A N 1
ATOM 2986 C CA . THR A 1 380 ? -7.703 -41.125 -9.359 1 98.56 380 THR A CA 1
ATOM 2987 C C . THR A 1 380 ? -8.648 -41.031 -10.555 1 98.56 380 THR A C 1
ATOM 2989 O O . THR A 1 380 ? -9.766 -40.531 -10.414 1 98.56 380 THR A O 1
ATOM 2992 N N . PHE A 1 381 ? -8.211 -41.438 -11.711 1 98.81 381 PHE A N 1
ATOM 2993 C CA . PHE A 1 381 ? -9.016 -41.438 -12.922 1 98.81 381 PHE A CA 1
ATOM 2994 C C . PHE A 1 381 ? -8.555 -42.531 -13.875 1 98.81 381 PHE A C 1
ATOM 2996 O O . PHE A 1 381 ? -7.359 -42.656 -14.141 1 98.81 381 PHE A O 1
ATOM 3003 N N . ALA A 1 382 ? -9.398 -43.25 -14.344 1 98.5 382 ALA A N 1
ATOM 3004 C CA . ALA A 1 382 ? -9.172 -44.25 -15.375 1 98.5 382 ALA A CA 1
ATOM 3005 C C . ALA A 1 382 ? -10.359 -44.344 -16.328 1 98.5 382 ALA A C 1
ATOM 3007 O O . ALA A 1 382 ? -11.492 -44.062 -15.938 1 98.5 382 ALA A O 1
ATOM 3008 N N . SER A 1 383 ? -10.141 -44.75 -17.5 1 98.56 383 SER A N 1
ATOM 3009 C CA . SER A 1 383 ? -11.211 -44.906 -18.469 1 98.56 383 SER A CA 1
ATOM 3010 C C . SER A 1 383 ? -10.812 -45.875 -19.578 1 98.56 383 SER A C 1
ATOM 3012 O O . SER A 1 383 ? -9.719 -46.438 -19.562 1 98.56 383 SER A O 1
ATOM 3014 N N . SER A 1 384 ? -11.727 -46.062 -20.531 1 98.06 384 SER A N 1
ATOM 3015 C CA . SER A 1 384 ? -11.477 -46.906 -21.688 1 98.06 384 SER A CA 1
ATOM 3016 C C . SER A 1 384 ? -10.555 -46.219 -22.688 1 98.06 384 SER A C 1
ATOM 3018 O O . SER A 1 384 ? -10.102 -46.844 -23.656 1 98.06 384 SER A O 1
ATOM 3020 N N . ASP A 1 385 ? -10.219 -45 -22.5 1 97.69 385 ASP A N 1
ATOM 3021 C CA . ASP A 1 385 ? -9.25 -44.25 -23.297 1 97.69 385 ASP A CA 1
ATOM 3022 C C . ASP A 1 385 ? -7.98 -43.969 -22.484 1 97.69 385 ASP A C 1
ATOM 3024 O O . ASP A 1 385 ? -7.93 -43 -21.719 1 97.69 385 ASP A O 1
ATOM 3028 N N . PRO A 1 386 ? -6.977 -44.656 -22.734 1 95.62 386 PRO A N 1
ATOM 3029 C CA . PRO A 1 386 ? -5.762 -44.5 -21.938 1 95.62 386 PRO A CA 1
ATOM 3030 C C . PRO A 1 386 ? -5.117 -43.125 -22.062 1 95.62 386 PRO A C 1
ATOM 3032 O O . PRO A 1 386 ? -4.387 -42.719 -21.172 1 95.62 386 PRO A O 1
ATOM 3035 N N . ALA A 1 387 ? -5.379 -42.469 -23.109 1 97.19 387 ALA A N 1
ATOM 3036 C CA . ALA A 1 387 ? -4.812 -41.125 -23.297 1 97.19 387 ALA A CA 1
ATOM 3037 C C . ALA A 1 387 ? -5.297 -40.156 -22.219 1 97.19 387 ALA A C 1
ATOM 3039 O O . ALA A 1 387 ? -4.574 -39.25 -21.828 1 97.19 387 ALA A O 1
ATOM 3040 N N . LEU A 1 388 ? -6.453 -40.406 -21.734 1 98.44 388 LEU A N 1
ATOM 3041 C CA . LEU A 1 388 ? -7.008 -39.531 -20.734 1 98.44 388 LEU A CA 1
ATOM 3042 C C . LEU A 1 388 ? -6.277 -39.688 -19.406 1 98.44 388 LEU A C 1
ATOM 3044 O O . LEU A 1 388 ? -6.113 -38.719 -18.656 1 98.44 388 LEU A O 1
ATOM 3048 N N . ALA A 1 389 ? -5.871 -40.875 -19.094 1 98 389 ALA A N 1
ATOM 3049 C CA . ALA A 1 389 ? -5.078 -41.094 -17.891 1 98 389 ALA A CA 1
ATOM 3050 C C . ALA A 1 389 ? -3.734 -40.375 -17.984 1 98 389 ALA A C 1
ATOM 3052 O O . ALA A 1 389 ? -3.262 -39.812 -17 1 98 389 ALA A O 1
ATOM 3053 N N . LYS A 1 390 ? -3.152 -40.531 -19.141 1 98 390 LYS A N 1
ATOM 3054 C CA . LYS A 1 390 ? -1.903 -39.812 -19.375 1 98 390 LYS A CA 1
ATOM 3055 C C . LYS A 1 390 ? -2.104 -38.281 -19.234 1 98 390 LYS A C 1
ATOM 3057 O O . LYS A 1 390 ? -1.269 -37.594 -18.656 1 98 390 LYS A O 1
ATOM 3062 N N . MET A 1 391 ? -3.191 -37.812 -19.812 1 98.62 391 MET A N 1
ATOM 3063 C CA . MET A 1 391 ? -3.531 -36.406 -19.703 1 98.62 391 MET A CA 1
ATOM 3064 C C . MET A 1 391 ? -3.68 -36 -18.25 1 98.62 391 MET A C 1
ATOM 3066 O O . MET A 1 391 ? -3.211 -34.906 -17.859 1 98.62 391 MET A O 1
ATOM 3070 N N . PHE A 1 392 ? -4.293 -36.781 -17.469 1 98.69 392 PHE A N 1
ATOM 3071 C CA . PHE A 1 392 ? -4.5 -36.562 -16.047 1 98.69 392 PHE A CA 1
ATOM 3072 C C . PHE A 1 392 ? -3.164 -36.469 -15.312 1 98.69 392 PHE A C 1
ATOM 3074 O O . PHE A 1 392 ? -2.98 -35.594 -14.461 1 98.69 392 PHE A O 1
ATOM 3081 N N . ASP A 1 393 ? -2.26 -37.281 -15.68 1 98.44 393 ASP A N 1
ATOM 3082 C CA . ASP A 1 393 ? -0.937 -37.281 -15.062 1 98.44 393 ASP A CA 1
ATOM 3083 C C . ASP A 1 393 ? -0.154 -36.031 -15.438 1 98.44 393 ASP A C 1
ATOM 3085 O O . ASP A 1 393 ? 0.513 -35.438 -14.594 1 98.44 393 ASP A O 1
ATOM 3089 N N . ILE A 1 394 ? -0.208 -35.688 -16.703 1 98.69 394 ILE A N 1
ATOM 3090 C CA . ILE A 1 394 ? 0.5 -34.5 -17.188 1 98.69 394 ILE A CA 1
ATOM 3091 C C . ILE A 1 394 ? -0.057 -33.25 -16.5 1 98.69 394 ILE A C 1
ATOM 3093 O O . ILE A 1 394 ? 0.702 -32.375 -16.078 1 98.69 394 ILE A O 1
ATOM 3097 N N . GLY A 1 395 ? -1.353 -33.188 -16.391 1 98.75 395 GLY A N 1
ATOM 3098 C CA . GLY A 1 395 ? -1.976 -32.094 -15.703 1 98.75 395 GLY A CA 1
ATOM 3099 C C . GLY A 1 395 ? -1.586 -31.984 -14.234 1 98.75 395 GLY A C 1
ATOM 3100 O O . GLY A 1 395 ? -1.358 -30.891 -13.719 1 98.75 395 GLY A O 1
ATOM 3101 N N . TRP A 1 396 ? -1.511 -33.094 -13.586 1 98.62 396 TRP A N 1
ATOM 3102 C CA . TRP A 1 396 ? -1.099 -33.094 -12.188 1 98.62 396 TRP A CA 1
ATOM 3103 C C . TRP A 1 396 ? 0.336 -32.594 -12.039 1 98.62 396 TRP A C 1
ATOM 3105 O O . TRP A 1 396 ? 0.637 -31.812 -11.133 1 98.62 396 TRP A O 1
ATOM 3115 N N . ARG A 1 397 ? 1.217 -33.094 -12.914 1 98.62 397 ARG A N 1
ATOM 3116 C CA . ARG A 1 397 ? 2.596 -32.594 -12.898 1 98.62 397 ARG A CA 1
ATOM 3117 C C . ARG A 1 397 ? 2.654 -31.094 -13.086 1 98.62 397 ARG A C 1
ATOM 3119 O O . ARG A 1 397 ? 3.434 -30.406 -12.422 1 98.62 397 ARG A O 1
ATOM 3126 N N . THR A 1 398 ? 1.826 -30.578 -14.008 1 98.81 398 THR A N 1
ATOM 3127 C CA . THR A 1 398 ? 1.754 -29.141 -14.258 1 98.81 398 THR A CA 1
ATOM 3128 C C . THR A 1 398 ? 1.352 -28.391 -12.992 1 98.81 398 THR A C 1
ATOM 3130 O O . THR A 1 398 ? 2.008 -27.422 -12.602 1 98.81 398 THR A O 1
ATOM 3133 N N . ALA A 1 399 ? 0.305 -28.875 -12.344 1 98.5 399 ALA A N 1
ATOM 3134 C CA . ALA A 1 399 ? -0.211 -28.234 -11.141 1 98.5 399 ALA A CA 1
ATOM 3135 C C . ALA A 1 399 ? 0.818 -28.266 -10.016 1 98.5 399 ALA A C 1
ATOM 3137 O O . ALA A 1 399 ? 0.97 -27.297 -9.273 1 98.5 399 ALA A O 1
ATOM 3138 N N . ARG A 1 400 ? 1.499 -29.344 -9.883 1 98.25 400 ARG A N 1
ATOM 3139 C CA . ARG A 1 400 ? 2.51 -29.5 -8.836 1 98.25 400 ARG A CA 1
ATOM 3140 C C . ARG A 1 400 ? 3.664 -28.516 -9.047 1 98.25 400 ARG A C 1
ATOM 3142 O O . ARG A 1 400 ? 4.148 -27.906 -8.094 1 98.25 400 ARG A O 1
ATOM 3149 N N . LEU A 1 401 ? 4.086 -28.422 -10.281 1 98.69 401 LEU A N 1
ATOM 3150 C CA . LEU A 1 401 ? 5.234 -27.562 -10.57 1 98.69 401 LEU A CA 1
ATOM 3151 C C . LEU A 1 401 ? 4.855 -26.094 -10.445 1 98.69 401 LEU A C 1
ATOM 3153 O O . LEU A 1 401 ? 5.727 -25.25 -10.266 1 98.69 401 LEU A O 1
ATOM 3157 N N . CYS A 1 402 ? 3.574 -25.812 -10.492 1 98.81 402 CYS A N 1
ATOM 3158 C CA . CYS A 1 402 ? 3.107 -24.438 -10.391 1 98.81 402 CYS A CA 1
ATOM 3159 C C . CYS A 1 402 ? 2.654 -24.125 -8.969 1 98.81 402 CYS A C 1
ATOM 3161 O O . CYS A 1 402 ? 1.886 -23.188 -8.75 1 98.81 402 CYS A O 1
ATOM 3163 N N . ALA A 1 403 ? 3.086 -24.922 -7.992 1 98.69 403 ALA A N 1
ATOM 3164 C CA . ALA A 1 403 ? 2.734 -24.703 -6.594 1 98.69 403 ALA A CA 1
ATOM 3165 C C . ALA A 1 403 ? 3.969 -24.781 -5.699 1 98.69 403 ALA A C 1
ATOM 3167 O O . ALA A 1 403 ? 4.602 -25.828 -5.598 1 98.69 403 ALA A O 1
ATOM 3168 N N . MET A 1 404 ? 4.301 -23.734 -5.078 1 97.75 404 MET A N 1
ATOM 3169 C CA . MET A 1 404 ? 5.379 -23.609 -4.105 1 97.75 404 MET A CA 1
ATOM 3170 C C . MET A 1 404 ? 4.898 -22.891 -2.846 1 97.75 404 MET A C 1
ATOM 3172 O O . MET A 1 404 ? 4 -23.375 -2.156 1 97.75 404 MET A O 1
ATOM 3176 N N . GLU A 1 405 ? 5.52 -21.719 -2.547 1 97.5 405 GLU A N 1
ATOM 3177 C CA . GLU A 1 405 ? 5.051 -20.922 -1.418 1 97.5 405 GLU A CA 1
ATOM 3178 C C . GLU A 1 405 ? 3.791 -20.125 -1.781 1 97.5 405 GLU A C 1
ATOM 3180 O O . GLU A 1 405 ? 3.111 -19.594 -0.903 1 97.5 405 GLU A O 1
ATOM 3185 N N . THR A 1 406 ? 3.539 -20.031 -3.01 1 98.25 406 THR A N 1
ATOM 3186 C CA . THR A 1 406 ? 2.314 -19.562 -3.648 1 98.25 406 THR A CA 1
ATOM 3187 C C . THR A 1 406 ? 1.955 -20.438 -4.844 1 98.25 406 THR A C 1
ATOM 3189 O O . THR A 1 406 ? 2.77 -21.25 -5.293 1 98.25 406 THR A O 1
ATOM 3192 N N . TYR A 1 407 ? 0.708 -20.266 -5.277 1 98.62 407 TYR A N 1
ATOM 3193 C CA . TYR A 1 407 ? 0.482 -20.672 -6.66 1 98.62 407 TYR A CA 1
ATOM 3194 C C . TYR A 1 407 ? 1.252 -19.781 -7.625 1 98.62 407 TYR A C 1
ATOM 3196 O O . TYR A 1 407 ? 1.615 -18.656 -7.277 1 98.62 407 TYR A O 1
ATOM 3204 N N . MET A 1 408 ? 1.537 -20.328 -8.781 1 98.44 408 MET A N 1
ATOM 3205 C CA . MET A 1 408 ? 2.254 -19.562 -9.805 1 98.44 408 MET A CA 1
ATOM 3206 C C . MET A 1 408 ? 1.632 -19.781 -11.18 1 98.44 408 MET A C 1
ATOM 3208 O O . MET A 1 408 ? 1.098 -20.859 -11.461 1 98.44 408 MET A O 1
ATOM 3212 N N . ASP A 1 409 ? 1.802 -18.797 -11.984 1 98.31 409 ASP A N 1
ATOM 3213 C CA . ASP A 1 409 ? 1.374 -18.938 -13.367 1 98.31 409 ASP A CA 1
ATOM 3214 C C . ASP A 1 409 ? 2.254 -19.953 -14.109 1 98.31 409 ASP A C 1
ATOM 3216 O O . ASP A 1 409 ? 1.748 -20.828 -14.805 1 98.31 409 ASP A O 1
ATOM 3220 N N . CYS A 1 410 ? 3.525 -19.766 -13.891 1 98.44 410 CYS A N 1
ATOM 3221 C CA . CYS A 1 410 ? 4.523 -20.656 -14.453 1 98.44 410 CYS A CA 1
ATOM 3222 C C . CYS A 1 410 ? 5.809 -20.641 -13.633 1 98.44 410 CYS A C 1
ATOM 3224 O O . CYS A 1 410 ? 6.164 -19.609 -13.062 1 98.44 410 CYS A O 1
ATOM 3226 N N . PRO A 1 411 ? 6.492 -21.703 -13.648 1 98.12 411 PRO A N 1
ATOM 3227 C CA . PRO A 1 411 ? 7.66 -21.766 -12.758 1 98.12 411 PRO A CA 1
ATOM 3228 C C . PRO A 1 411 ? 8.922 -21.203 -13.414 1 98.12 411 PRO A C 1
ATOM 3230 O O . PRO A 1 411 ? 9.844 -20.781 -12.711 1 98.12 411 PRO A O 1
ATOM 3233 N N . TYR A 1 412 ? 8.984 -21.172 -14.742 1 97.88 412 TYR A N 1
ATOM 3234 C CA . TYR A 1 412 ? 10.234 -20.844 -15.414 1 97.88 412 TYR A CA 1
ATOM 3235 C C . TYR A 1 412 ? 10.336 -19.344 -15.664 1 97.88 412 TYR A C 1
ATOM 3237 O O . TYR A 1 412 ? 11.367 -18.734 -15.375 1 97.88 412 TYR A O 1
ATOM 3245 N N . TYR A 1 413 ? 9.328 -18.703 -16.062 1 97.44 413 TYR A N 1
ATOM 3246 C CA . TYR A 1 413 ? 9.438 -17.359 -16.609 1 97.44 413 TYR A CA 1
ATOM 3247 C C . TYR A 1 413 ? 9.086 -16.312 -15.57 1 97.44 413 TYR A C 1
ATOM 3249 O O . TYR A 1 413 ? 9.641 -15.203 -15.578 1 97.44 413 TYR A O 1
ATOM 3257 N N . GLU A 1 414 ? 8.078 -16.625 -14.672 1 97 414 GLU A N 1
ATOM 3258 C CA . GLU A 1 414 ? 7.559 -15.508 -13.898 1 97 414 GLU A CA 1
ATOM 3259 C C . GLU A 1 414 ? 7.434 -15.867 -12.422 1 97 414 GLU A C 1
ATOM 3261 O O . GLU A 1 414 ? 7.824 -15.086 -11.547 1 97 414 GLU A O 1
ATOM 3266 N N . ARG A 1 415 ? 6.809 -17.016 -12.133 1 98 415 ARG A N 1
ATOM 3267 C CA . ARG A 1 415 ? 6.543 -17.484 -10.773 1 98 415 ARG A CA 1
ATOM 3268 C C . ARG A 1 415 ? 5.598 -16.531 -10.047 1 98 415 ARG A C 1
ATOM 3270 O O . ARG A 1 415 ? 5.793 -16.219 -8.867 1 98 415 ARG A O 1
ATOM 3277 N N . LEU A 1 416 ? 4.598 -16.031 -10.742 1 97.75 416 LEU A N 1
ATOM 3278 C CA . LEU A 1 416 ? 3.691 -15.047 -10.164 1 97.75 416 LEU A CA 1
ATOM 3279 C C . LEU A 1 416 ? 2.318 -15.656 -9.906 1 97.75 416 LEU A C 1
ATOM 3281 O O . LEU A 1 416 ? 1.845 -16.484 -10.68 1 97.75 416 LEU A O 1
ATOM 3285 N N . GLN A 1 417 ? 1.679 -15.195 -8.898 1 98.31 417 GLN A N 1
ATOM 3286 C CA . GLN A 1 417 ? 0.359 -15.664 -8.492 1 98.31 417 GLN A CA 1
ATOM 3287 C C . GLN A 1 417 ? -0.745 -14.836 -9.133 1 98.31 417 GLN A C 1
ATOM 3289 O O . GLN A 1 417 ? -1.496 -14.148 -8.445 1 98.31 417 GLN A O 1
ATOM 3294 N N . TYR A 1 418 ? -0.941 -15.008 -10.422 1 97.94 418 TYR A N 1
ATOM 3295 C CA . TYR A 1 418 ? -2.023 -14.352 -11.148 1 97.94 418 TYR A CA 1
ATOM 3296 C C . TYR A 1 418 ? -3.373 -14.945 -10.773 1 97.94 418 TYR A C 1
ATOM 3298 O O . TYR A 1 418 ? -3.508 -16.172 -10.664 1 97.94 418 TYR A O 1
ATOM 3306 N N . LEU A 1 419 ? -4.336 -14.141 -10.602 1 98 419 LEU A N 1
ATOM 3307 C CA . LEU A 1 419 ? -5.637 -14.57 -10.102 1 98 419 LEU A CA 1
ATOM 3308 C C . LEU A 1 419 ? -6.301 -15.539 -11.07 1 98 419 LEU A C 1
ATOM 3310 O O . LEU A 1 419 ? -6.938 -16.516 -10.656 1 98 419 LEU A O 1
ATOM 3314 N N . GLY A 1 420 ? -6.203 -15.273 -12.398 1 97.19 420 GLY A N 1
ATOM 3315 C CA . GLY A 1 420 ? -6.801 -16.156 -13.383 1 97.19 420 GLY A CA 1
ATOM 3316 C C . GLY A 1 420 ? -6.273 -17.578 -13.297 1 97.19 420 GLY A C 1
ATOM 3317 O O . GLY A 1 420 ? -7.047 -18.547 -13.391 1 97.19 420 GLY A O 1
ATOM 3318 N N . ASP A 1 421 ? -4.973 -17.734 -13.125 1 98.38 421 ASP A N 1
ATOM 3319 C CA . ASP A 1 421 ? -4.355 -19.031 -12.93 1 98.38 421 ASP A CA 1
ATOM 3320 C C . ASP A 1 421 ? -4.746 -19.641 -11.586 1 98.38 421 ASP A C 1
ATOM 3322 O O . ASP A 1 421 ? -5.094 -20.812 -11.5 1 98.38 421 ASP A O 1
ATOM 3326 N N . THR A 1 422 ? -4.695 -18.812 -10.578 1 98.75 422 THR A N 1
ATOM 3327 C CA . THR A 1 422 ? -4.809 -19.234 -9.18 1 98.75 422 THR A CA 1
ATOM 3328 C C . THR A 1 422 ? -6.18 -19.828 -8.906 1 98.75 422 THR A C 1
ATOM 3330 O O . THR A 1 422 ? -6.289 -20.844 -8.219 1 98.75 422 THR A O 1
ATOM 3333 N N . ARG A 1 423 ? -7.215 -19.234 -9.422 1 98.69 423 ARG A N 1
ATOM 3334 C CA . ARG A 1 423 ? -8.547 -19.781 -9.18 1 98.69 423 ARG A CA 1
ATOM 3335 C C . ARG A 1 423 ? -8.641 -21.234 -9.68 1 98.69 423 ARG A C 1
ATOM 3337 O O . ARG A 1 423 ? -9.148 -22.094 -8.969 1 98.69 423 ARG A O 1
ATOM 3344 N N . LEU A 1 424 ? -8.125 -21.469 -10.875 1 98.62 424 LEU A N 1
ATOM 3345 C CA . LEU A 1 424 ? -8.188 -22.828 -11.43 1 98.62 424 LEU A CA 1
ATOM 3346 C C . LEU A 1 424 ? -7.27 -23.766 -10.656 1 98.62 424 LEU A C 1
ATOM 3348 O O . LEU A 1 424 ? -7.617 -24.938 -10.438 1 98.62 424 LEU A O 1
ATOM 3352 N N . GLN A 1 425 ? -6.117 -23.266 -10.234 1 98.62 425 GLN A N 1
ATOM 3353 C CA . GLN A 1 425 ? -5.215 -24.078 -9.43 1 98.62 425 GLN A CA 1
ATOM 3354 C C . GLN A 1 425 ? -5.863 -24.469 -8.109 1 98.62 425 GLN A C 1
ATOM 3356 O O . GLN A 1 425 ? -5.652 -25.578 -7.609 1 98.62 425 GLN A O 1
ATOM 3361 N N . MET A 1 426 ? -6.598 -23.578 -7.496 1 98.75 426 MET A N 1
ATOM 3362 C CA . MET A 1 426 ? -7.32 -23.891 -6.266 1 98.75 426 MET A CA 1
ATOM 3363 C C . MET A 1 426 ? -8.281 -25.062 -6.484 1 98.75 426 MET A C 1
ATOM 3365 O O . MET A 1 426 ? -8.328 -25.984 -5.676 1 98.75 426 MET A O 1
ATOM 3369 N N . LEU A 1 427 ? -9.008 -25.016 -7.59 1 98.69 427 LEU A N 1
ATOM 3370 C CA . LEU A 1 427 ? -9.961 -26.062 -7.883 1 98.69 427 LEU A CA 1
ATOM 3371 C C . LEU A 1 427 ? -9.25 -27.391 -8.148 1 98.69 427 LEU A C 1
ATOM 3373 O O . LEU A 1 427 ? -9.719 -28.453 -7.73 1 98.69 427 LEU A O 1
ATOM 3377 N N . VAL A 1 428 ? -8.094 -27.312 -8.852 1 98.81 428 VAL A N 1
ATOM 3378 C CA . VAL A 1 428 ? -7.297 -28.516 -9.039 1 98.81 428 VAL A CA 1
ATOM 3379 C C . VAL A 1 428 ? -6.895 -29.078 -7.68 1 98.81 428 VAL A C 1
ATOM 3381 O O . VAL A 1 428 ? -6.984 -30.297 -7.457 1 98.81 428 VAL A O 1
ATOM 3384 N N . SER A 1 429 ? -6.488 -28.219 -6.746 1 98.56 429 SER A N 1
ATOM 3385 C CA . SER A 1 429 ? -6.078 -28.656 -5.414 1 98.56 429 SER A CA 1
ATOM 3386 C C . SER A 1 429 ? -7.238 -29.312 -4.668 1 98.56 429 SER A C 1
ATOM 3388 O O . SER A 1 429 ? -7.062 -30.328 -4.004 1 98.56 429 SER A O 1
ATOM 3390 N N . TYR A 1 430 ? -8.469 -28.734 -4.758 1 98.5 430 TYR A N 1
ATOM 3391 C CA . TYR A 1 430 ? -9.641 -29.297 -4.09 1 98.5 430 TYR A CA 1
ATOM 3392 C C . TYR A 1 430 ? -9.945 -30.688 -4.617 1 98.5 430 TYR A C 1
ATOM 3394 O O . TYR A 1 430 ? -10.109 -31.641 -3.836 1 98.5 430 TYR A O 1
ATOM 3402 N N . TYR A 1 431 ? -9.945 -30.828 -5.891 1 98.62 431 TYR A N 1
ATOM 3403 C CA . TYR A 1 431 ? -10.406 -32.062 -6.52 1 98.62 431 TYR A CA 1
ATOM 3404 C C . TYR A 1 431 ? -9.352 -33.156 -6.414 1 98.62 431 TYR A C 1
ATOM 3406 O O . TYR A 1 431 ? -9.688 -34.344 -6.312 1 98.62 431 TYR A O 1
ATOM 3414 N N . ASN A 1 432 ? -8.062 -32.781 -6.484 1 98.81 432 ASN A N 1
ATOM 3415 C CA . ASN A 1 432 ? -7.027 -33.781 -6.594 1 98.81 432 ASN A CA 1
ATOM 3416 C C . ASN A 1 432 ? -6.453 -34.156 -5.23 1 98.81 432 ASN A C 1
ATOM 3418 O O . ASN A 1 432 ? -5.949 -35.25 -5.043 1 98.81 432 ASN A O 1
ATOM 3422 N N . THR A 1 433 ? -6.52 -33.25 -4.215 1 98.44 433 THR A N 1
ATOM 3423 C CA . THR A 1 433 ? -5.805 -33.5 -2.971 1 98.44 433 THR A CA 1
ATOM 3424 C C . THR A 1 433 ? -6.719 -33.281 -1.768 1 98.44 433 THR A C 1
ATOM 3426 O O . THR A 1 433 ? -6.473 -33.844 -0.692 1 98.44 433 THR A O 1
ATOM 3429 N N . GLY A 1 434 ? -7.711 -32.469 -1.853 1 97.56 434 GLY A N 1
ATOM 3430 C CA . GLY A 1 434 ? -8.516 -32.062 -0.716 1 97.56 434 GLY A CA 1
ATOM 3431 C C . GLY A 1 434 ? -7.809 -31.094 0.202 1 97.56 434 GLY A C 1
ATOM 3432 O O . GLY A 1 434 ? -8.383 -30.625 1.188 1 97.56 434 GLY A O 1
ATOM 3433 N N . ASN A 1 435 ? -6.582 -30.766 -0.081 1 97.44 435 ASN A N 1
ATOM 3434 C CA . ASN A 1 435 ? -5.785 -29.828 0.699 1 97.44 435 ASN A CA 1
ATOM 3435 C C . ASN A 1 435 ? -6.074 -28.375 0.293 1 97.44 435 ASN A C 1
ATOM 3437 O O . ASN A 1 435 ? -5.977 -28.031 -0.885 1 97.44 435 ASN A O 1
ATOM 3441 N N . ASP A 1 436 ? -6.48 -27.516 1.235 1 98 436 ASP A N 1
ATOM 3442 C CA . ASP A 1 436 ? -6.828 -26.156 0.864 1 98 436 ASP A CA 1
ATOM 3443 C C . ASP A 1 436 ? -5.863 -25.156 1.496 1 98 436 ASP A C 1
ATOM 3445 O O . ASP A 1 436 ? -6.176 -23.969 1.599 1 98 436 ASP A O 1
ATOM 3449 N N . THR A 1 437 ? -4.621 -25.562 1.979 1 98.06 437 THR A N 1
ATOM 3450 C CA . THR A 1 437 ? -3.662 -24.703 2.656 1 98.06 437 THR A CA 1
ATOM 3451 C C . THR A 1 437 ? -3.209 -23.578 1.737 1 98.06 437 THR A C 1
ATOM 3453 O O . THR A 1 437 ? -3.303 -22.391 2.098 1 98.06 437 THR A O 1
ATOM 3456 N N . LEU A 1 438 ? -2.748 -23.922 0.567 1 98.31 438 LEU A N 1
ATOM 3457 C CA . LEU A 1 438 ? -2.277 -22.906 -0.375 1 98.31 438 LEU A CA 1
ATOM 3458 C C . LEU A 1 438 ? -3.434 -22.047 -0.874 1 98.31 438 LEU A C 1
ATOM 3460 O O . LEU A 1 438 ? -3.256 -20.859 -1.14 1 98.31 438 LEU A O 1
ATOM 3464 N N . ALA A 1 439 ? -4.617 -22.672 -1.017 1 98.69 439 ALA A N 1
ATOM 3465 C CA . ALA A 1 439 ? -5.793 -21.922 -1.45 1 98.69 439 ALA A CA 1
ATOM 3466 C C . ALA A 1 439 ? -6.148 -20.828 -0.446 1 98.69 439 ALA A C 1
ATOM 3468 O O . ALA A 1 439 ? -6.426 -19.688 -0.831 1 98.69 439 ALA A O 1
ATOM 3469 N N . ARG A 1 440 ? -6.121 -21.188 0.829 1 98.56 440 ARG A N 1
ATOM 3470 C CA . ARG A 1 440 ? -6.398 -20.203 1.874 1 98.56 440 ARG A CA 1
ATOM 3471 C C . ARG A 1 440 ? -5.383 -19.062 1.836 1 98.56 440 ARG A C 1
ATOM 3473 O O . ARG A 1 440 ? -5.754 -17.891 1.928 1 98.56 440 ARG A O 1
ATOM 3480 N N . LYS A 1 441 ? -4.125 -19.422 1.704 1 98.62 441 LYS A N 1
ATOM 3481 C CA . LYS A 1 441 ? -3.104 -18.375 1.617 1 98.62 441 LYS A CA 1
ATOM 3482 C C . LYS A 1 441 ? -3.334 -17.484 0.406 1 98.62 441 LYS A C 1
ATOM 3484 O O . LYS A 1 441 ? -3.162 -16.266 0.488 1 98.62 441 LYS A O 1
ATOM 3489 N N . ALA A 1 442 ? -3.68 -18.094 -0.736 1 98.75 442 ALA A N 1
ATOM 3490 C CA . ALA A 1 442 ? -3.91 -17.312 -1.952 1 98.75 442 ALA A CA 1
ATOM 3491 C C . ALA A 1 442 ? -5.055 -16.328 -1.762 1 98.75 442 ALA A C 1
ATOM 3493 O O . ALA A 1 442 ? -4.945 -15.156 -2.145 1 98.75 442 ALA A O 1
ATOM 3494 N N . ILE A 1 443 ? -6.18 -16.781 -1.187 1 98.81 443 ILE A N 1
ATOM 3495 C CA . ILE A 1 443 ? -7.332 -15.93 -0.935 1 98.81 443 ILE A CA 1
ATOM 3496 C C . ILE A 1 443 ? -6.922 -14.758 -0.039 1 98.81 443 ILE A C 1
ATOM 3498 O O . ILE A 1 443 ? -7.262 -13.609 -0.316 1 98.81 443 ILE A O 1
ATOM 3502 N N . CYS A 1 444 ? -6.113 -15.039 0.978 1 98.56 444 CYS A N 1
ATOM 3503 C CA . CYS A 1 444 ? -5.664 -14.008 1.909 1 98.56 444 CYS A CA 1
ATOM 3504 C C . CYS A 1 444 ? -4.691 -13.047 1.232 1 98.56 444 CYS A C 1
ATOM 3506 O O . CYS A 1 444 ? -4.801 -11.836 1.393 1 98.56 444 CYS A O 1
ATOM 3508 N N . ASP A 1 445 ? -3.723 -13.602 0.473 1 98.38 445 ASP A N 1
ATOM 3509 C CA . ASP A 1 445 ? -2.746 -12.766 -0.218 1 98.38 445 ASP A CA 1
ATOM 3510 C C . ASP A 1 445 ? -3.436 -11.766 -1.145 1 98.38 445 ASP A C 1
ATOM 3512 O O . ASP A 1 445 ? -3.09 -10.586 -1.16 1 98.38 445 ASP A O 1
ATOM 3516 N N . ILE A 1 446 ? -4.359 -12.266 -1.895 1 98.5 446 ILE A N 1
ATOM 3517 C CA . ILE A 1 446 ? -5.047 -11.414 -2.861 1 98.5 446 ILE A CA 1
ATOM 3518 C C . ILE A 1 446 ? -5.898 -10.383 -2.125 1 98.5 446 ILE A C 1
ATOM 3520 O O . ILE A 1 446 ? -5.953 -9.211 -2.52 1 98.5 446 ILE A O 1
ATOM 3524 N N . ASP A 1 447 ? -6.574 -10.797 -1.068 1 98.38 447 ASP A N 1
ATOM 3525 C CA . ASP A 1 447 ? -7.312 -9.867 -0.227 1 98.38 447 ASP A CA 1
ATOM 3526 C C . ASP A 1 447 ? -6.402 -8.75 0.284 1 98.38 447 ASP A C 1
ATOM 3528 O O . ASP A 1 447 ? -6.781 -7.578 0.28 1 98.38 447 ASP A O 1
ATOM 3532 N N . ASN A 1 448 ? -5.207 -9.102 0.679 1 97.44 448 ASN A N 1
ATOM 3533 C CA . ASN A 1 448 ? -4.23 -8.172 1.242 1 97.44 448 ASN A CA 1
ATOM 3534 C C . ASN A 1 448 ? -3.66 -7.242 0.177 1 97.44 448 ASN A C 1
ATOM 3536 O O . ASN A 1 448 ? -3.014 -6.246 0.5 1 97.44 448 ASN A O 1
ATOM 3540 N N . SER A 1 449 ? -3.961 -7.523 -1.088 1 97.31 449 SER A N 1
ATOM 3541 C CA . SER A 1 449 ? -3.387 -6.75 -2.186 1 97.31 449 SER A CA 1
ATOM 3542 C C . SER A 1 449 ? -4.277 -5.57 -2.555 1 97.31 449 SER A C 1
ATOM 3544 O O . SER A 1 449 ? -3.908 -4.746 -3.396 1 97.31 449 SER A O 1
ATOM 3546 N N . ARG A 1 450 ? -5.492 -5.469 -1.949 1 97.19 450 ARG A N 1
ATOM 3547 C CA . ARG A 1 450 ? -6.461 -4.453 -2.35 1 97.19 450 ARG A CA 1
ATOM 3548 C C . ARG A 1 450 ? -5.887 -3.051 -2.178 1 97.19 450 ARG A C 1
ATOM 3550 O O . ARG A 1 450 ? -5.273 -2.746 -1.15 1 97.19 450 ARG A O 1
ATOM 3557 N N . LEU A 1 451 ? -6.074 -2.229 -3.184 1 94.75 451 LEU A N 1
ATOM 3558 C CA . LEU A 1 451 ? -5.805 -0.797 -3.086 1 94.75 451 LEU A CA 1
ATOM 3559 C C . LEU A 1 451 ? -6.93 -0.084 -2.342 1 94.75 451 LEU A C 1
ATOM 3561 O O . LEU A 1 451 ? -8.016 -0.644 -2.162 1 94.75 451 LEU A O 1
ATOM 3565 N N . ALA A 1 452 ? -6.691 1.095 -1.962 1 94.56 452 ALA A N 1
ATOM 3566 C CA . ALA A 1 452 ? -7.672 1.849 -1.185 1 94.56 452 ALA A CA 1
ATOM 3567 C C . ALA A 1 452 ? -8.992 1.981 -1.943 1 94.56 452 ALA A C 1
ATOM 3569 O O . ALA A 1 452 ? -10.062 1.99 -1.338 1 94.56 452 ALA A O 1
ATOM 3570 N N . GLU A 1 453 ? -8.914 2.025 -3.227 1 94.44 453 GLU A N 1
ATOM 3571 C CA . GLU A 1 453 ? -10.133 2.209 -4.008 1 94.44 453 GLU A CA 1
ATOM 3572 C C . GLU A 1 453 ? -10.906 0.898 -4.145 1 94.44 453 GLU A C 1
ATOM 3574 O O . GLU A 1 453 ? -12.008 0.875 -4.684 1 94.44 453 GLU A O 1
ATOM 3579 N N . GLY A 1 454 ? -10.305 -0.219 -3.721 1 96 454 GLY A N 1
ATOM 3580 C CA . GLY A 1 454 ? -11.062 -1.452 -3.557 1 96 454 GLY A CA 1
ATOM 3581 C C . GLY A 1 454 ? -10.602 -2.561 -4.484 1 96 454 GLY A C 1
ATOM 3582 O O . GLY A 1 454 ? -10.742 -3.744 -4.164 1 96 454 GLY A O 1
ATOM 3583 N N . VAL A 1 455 ? -10.023 -2.264 -5.617 1 96.38 455 VAL A N 1
ATOM 3584 C CA . VAL A 1 455 ? -9.594 -3.234 -6.621 1 96.38 455 VAL A CA 1
ATOM 3585 C C . VAL A 1 455 ? -8.367 -3.988 -6.117 1 96.38 455 VAL A C 1
ATOM 3587 O O . VAL A 1 455 ? -7.516 -3.416 -5.434 1 96.38 455 VAL A O 1
ATOM 3590 N N . THR A 1 456 ? -8.242 -5.273 -6.344 1 97.25 456 THR A N 1
ATOM 3591 C CA . THR A 1 456 ? -7.059 -6.055 -5.996 1 97.25 456 THR A CA 1
ATOM 3592 C C . THR A 1 456 ? -5.961 -5.871 -7.039 1 97.25 456 THR A C 1
ATOM 3594 O O . THR A 1 456 ? -6.223 -5.406 -8.148 1 97.25 456 THR A O 1
ATOM 3597 N N . GLU A 1 457 ? -4.812 -6.215 -6.672 1 95.75 457 GLU A N 1
ATOM 3598 C CA . GLU A 1 457 ? -3.801 -6.438 -7.703 1 95.75 457 GLU A CA 1
ATOM 3599 C C . GLU A 1 457 ? -4.09 -7.711 -8.492 1 95.75 457 GLU A C 1
ATOM 3601 O O . GLU A 1 457 ? -4.832 -8.578 -8.031 1 95.75 457 GLU A O 1
ATOM 3606 N N . GLY A 1 458 ? -3.518 -7.773 -9.734 1 96.19 458 GLY A N 1
ATOM 3607 C CA . GLY A 1 458 ? -3.76 -8.922 -10.594 1 96.19 458 GLY A CA 1
ATOM 3608 C C . GLY A 1 458 ? -2.955 -10.141 -10.203 1 96.19 458 GLY A C 1
ATOM 3609 O O . GLY A 1 458 ? -3.293 -11.266 -10.586 1 96.19 458 GLY A O 1
ATOM 3610 N N . ARG A 1 459 ? -1.895 -9.883 -9.5 1 96.81 459 ARG A N 1
ATOM 3611 C CA . ARG A 1 459 ? -0.994 -10.891 -8.945 1 96.81 459 ARG A CA 1
ATOM 3612 C C . ARG A 1 459 ? -0.339 -10.391 -7.66 1 96.81 459 ARG A C 1
ATOM 3614 O O . ARG A 1 459 ? -0.013 -9.203 -7.547 1 96.81 459 ARG A O 1
ATOM 3621 N N . TYR A 1 460 ? -0.254 -11.297 -6.648 1 97.38 460 TYR A N 1
ATOM 3622 C CA . TYR A 1 460 ? 0.298 -10.898 -5.359 1 97.38 460 TYR A CA 1
ATOM 3623 C C . TYR A 1 460 ? 0.714 -12.117 -4.543 1 97.38 460 TYR A C 1
ATOM 3625 O O . TYR A 1 460 ? 0.074 -13.172 -4.617 1 97.38 460 TYR A O 1
ATOM 3633 N N . PRO A 1 461 ? 1.872 -11.977 -3.84 1 96.75 461 PRO A N 1
ATOM 3634 C CA . PRO A 1 461 ? 2.742 -10.828 -3.578 1 96.75 461 PRO A CA 1
ATOM 3635 C C . PRO A 1 461 ? 3.695 -10.539 -4.734 1 96.75 461 PRO A C 1
ATOM 3637 O O . PRO A 1 461 ? 4.25 -11.461 -5.332 1 96.75 461 PRO A O 1
ATOM 3640 N N . THR A 1 462 ? 3.875 -9.336 -5.062 1 94.25 462 THR A N 1
ATOM 3641 C CA . THR A 1 462 ? 4.773 -8.891 -6.117 1 94.25 462 THR A CA 1
ATOM 3642 C C . THR A 1 462 ? 5.266 -7.469 -5.848 1 94.25 462 THR A C 1
ATOM 3644 O O . THR A 1 462 ? 4.527 -6.648 -5.297 1 94.25 462 THR A O 1
ATOM 3647 N N . ARG A 1 463 ? 6.492 -7.195 -6.234 1 90.38 463 ARG A N 1
ATOM 3648 C CA . ARG A 1 463 ? 6.949 -5.812 -6.254 1 90.38 463 ARG A CA 1
ATOM 3649 C C . ARG A 1 463 ? 6.273 -5.027 -7.371 1 90.38 463 ARG A C 1
ATOM 3651 O O . ARG A 1 463 ? 6.012 -5.57 -8.453 1 90.38 463 ARG A O 1
ATOM 3658 N N . GLY A 1 464 ? 5.98 -3.799 -7.078 1 85.06 464 GLY A N 1
ATOM 3659 C CA . GLY A 1 464 ? 5.27 -2.979 -8.047 1 85.06 464 GLY A CA 1
ATOM 3660 C C . GLY A 1 464 ? 3.773 -3.215 -8.039 1 85.06 464 GLY A C 1
ATOM 3661 O O . GLY A 1 464 ? 3.281 -4.102 -7.344 1 85.06 464 GLY A O 1
ATOM 3662 N N . THR A 1 465 ? 3.031 -2.453 -8.789 1 88.38 465 THR A N 1
ATOM 3663 C CA . THR A 1 465 ? 1.575 -2.535 -8.82 1 88.38 465 THR A CA 1
ATOM 3664 C C . THR A 1 465 ? 1.088 -3 -10.188 1 88.38 465 THR A C 1
ATOM 3666 O O . THR A 1 465 ? 1.571 -2.527 -11.219 1 88.38 465 THR A O 1
ATOM 3669 N N . ASN A 1 466 ? 0.323 -3.959 -10.227 1 91.75 466 ASN A N 1
ATOM 3670 C CA . ASN A 1 466 ? -0.366 -4.473 -11.406 1 91.75 466 ASN A CA 1
ATOM 3671 C C . ASN A 1 466 ? -1.84 -4.746 -11.125 1 91.75 466 ASN A C 1
ATOM 3673 O O . ASN A 1 466 ? -2.168 -5.535 -10.234 1 91.75 466 ASN A O 1
ATOM 3677 N N . VAL A 1 467 ? -2.668 -4.051 -11.891 1 94.62 467 VAL A N 1
ATOM 3678 C CA . VAL A 1 467 ? -4.098 -4.238 -11.672 1 94.62 467 VAL A CA 1
ATOM 3679 C C . VAL A 1 467 ? -4.742 -4.816 -12.922 1 94.62 467 VAL A C 1
ATOM 3681 O O . VAL A 1 467 ? -4.652 -4.23 -14.008 1 94.62 467 VAL A O 1
ATOM 3684 N N . ILE A 1 468 ? -5.266 -5.918 -12.836 1 96.56 468 ILE A N 1
ATOM 3685 C CA . ILE A 1 468 ? -6.164 -6.52 -13.812 1 96.56 468 ILE A CA 1
ATOM 3686 C C . ILE A 1 468 ? -7.586 -6.543 -13.266 1 96.56 468 ILE A C 1
ATOM 3688 O O . ILE A 1 468 ? -7.949 -7.438 -12.5 1 96.56 468 ILE A O 1
ATOM 3692 N N . SER A 1 469 ? -8.344 -5.594 -13.641 1 96.69 469 SER A N 1
ATOM 3693 C CA . SER A 1 469 ? -9.609 -5.309 -12.977 1 96.69 469 SER A CA 1
ATOM 3694 C C . SER A 1 469 ? -10.523 -6.535 -12.984 1 96.69 469 SER A C 1
ATOM 3696 O O . SER A 1 469 ? -11.07 -6.918 -11.953 1 96.69 469 SER A O 1
ATOM 3698 N N . PRO A 1 470 ? -10.688 -7.281 -14.102 1 97.81 470 PRO A N 1
ATOM 3699 C CA . PRO A 1 470 ? -11.594 -8.438 -14.086 1 97.81 470 PRO A CA 1
ATOM 3700 C C . PRO A 1 470 ? -11.148 -9.516 -13.109 1 97.81 470 PRO A C 1
ATOM 3702 O O . PRO A 1 470 ? -11.984 -10.25 -12.57 1 97.81 470 PRO A O 1
ATOM 3705 N N . PHE A 1 471 ? -9.859 -9.617 -12.836 1 98.12 471 PHE A N 1
ATOM 3706 C CA . PHE A 1 471 ? -9.352 -10.617 -11.906 1 98.12 471 PHE A CA 1
ATOM 3707 C C . PHE A 1 471 ? -9.883 -10.375 -10.5 1 98.12 471 PHE A C 1
ATOM 3709 O O . PHE A 1 471 ? -10.047 -11.32 -9.727 1 98.12 471 PHE A O 1
ATOM 3716 N N . SER A 1 472 ? -10.156 -9.133 -10.164 1 98.44 472 SER A N 1
ATOM 3717 C CA . SER A 1 472 ? -10.75 -8.844 -8.859 1 98.44 472 SER A CA 1
ATOM 3718 C C . SER A 1 472 ? -12.133 -9.477 -8.727 1 98.44 472 SER A C 1
ATOM 3720 O O . SER A 1 472 ? -12.516 -9.914 -7.641 1 98.44 472 SER A O 1
ATOM 3722 N N . LEU A 1 473 ? -12.883 -9.484 -9.82 1 98.75 473 LEU A N 1
ATOM 3723 C CA . LEU A 1 473 ? -14.18 -10.148 -9.82 1 98.75 473 LEU A CA 1
ATOM 3724 C C . LEU A 1 473 ? -14.016 -11.656 -9.703 1 98.75 473 LEU A C 1
ATOM 3726 O O . LEU A 1 473 ? -14.828 -12.328 -9.055 1 98.75 473 LEU A O 1
ATOM 3730 N N . MET A 1 474 ? -12.938 -12.156 -10.312 1 98.38 474 MET A N 1
ATOM 3731 C CA . MET A 1 474 ? -12.664 -13.586 -10.219 1 98.38 474 MET A CA 1
ATOM 3732 C C . MET A 1 474 ? -12.281 -13.977 -8.797 1 98.38 474 MET A C 1
ATOM 3734 O O . MET A 1 474 ? -12.516 -15.109 -8.383 1 98.38 474 MET A O 1
ATOM 3738 N N . TRP A 1 475 ? -11.672 -13.023 -8.023 1 98.81 475 TRP A N 1
ATOM 3739 C CA . TRP A 1 475 ? -11.375 -13.289 -6.617 1 98.81 475 TRP A CA 1
ATOM 3740 C C . TRP A 1 475 ? -12.656 -13.578 -5.836 1 98.81 475 TRP A C 1
ATOM 3742 O O . TRP A 1 475 ? -12.672 -14.438 -4.953 1 98.81 475 TRP A O 1
ATOM 3752 N N . ILE A 1 476 ? -13.766 -12.906 -6.184 1 98.88 476 ILE A N 1
ATOM 3753 C CA . ILE A 1 476 ? -15.055 -13.203 -5.57 1 98.88 476 ILE A CA 1
ATOM 3754 C C . ILE A 1 476 ? -15.477 -14.625 -5.918 1 98.88 476 ILE A C 1
ATOM 3756 O O . ILE A 1 476 ? -16.031 -15.336 -5.078 1 98.88 476 ILE A O 1
ATOM 3760 N N . GLY A 1 477 ? -15.18 -15.023 -7.164 1 98.75 477 GLY A N 1
ATOM 3761 C CA . GLY A 1 477 ? -15.398 -16.406 -7.551 1 98.75 477 GLY A CA 1
ATOM 3762 C C . GLY A 1 477 ? -14.602 -17.391 -6.715 1 98.75 477 GLY A C 1
ATOM 3763 O O . GLY A 1 477 ? -15.102 -18.453 -6.348 1 98.75 477 GLY A O 1
ATOM 3764 N N . MET A 1 478 ? -13.367 -17.062 -6.391 1 98.88 478 MET A N 1
ATOM 3765 C CA . MET A 1 478 ? -12.531 -17.891 -5.535 1 98.88 478 MET A CA 1
ATOM 3766 C C . MET A 1 478 ? -13.172 -18.078 -4.164 1 98.88 478 MET A C 1
ATOM 3768 O O . MET A 1 478 ? -13.172 -19.188 -3.617 1 98.88 478 MET A O 1
ATOM 3772 N N . LEU A 1 479 ? -13.719 -16.969 -3.6 1 98.81 479 LEU A N 1
ATOM 3773 C CA . LEU A 1 479 ? -14.422 -17.047 -2.322 1 98.81 479 LEU A CA 1
ATOM 3774 C C . LEU A 1 479 ? -15.609 -18 -2.414 1 98.81 479 LEU A C 1
ATOM 3776 O O . LEU A 1 479 ? -15.805 -18.844 -1.538 1 98.81 479 LEU A O 1
ATOM 3780 N N . HIS A 1 480 ? -16.375 -17.844 -3.482 1 98.88 480 HIS A N 1
ATOM 3781 C CA . HIS A 1 480 ? -17.562 -18.672 -3.645 1 98.88 480 HIS A CA 1
ATOM 3782 C C . HIS A 1 480 ? -17.188 -20.125 -3.854 1 98.88 480 HIS A C 1
ATOM 3784 O O . HIS A 1 480 ? -17.859 -21.031 -3.338 1 98.88 480 HIS A O 1
ATOM 3790 N N . ASP A 1 481 ? -16.109 -20.375 -4.66 1 98.75 481 ASP A N 1
ATOM 3791 C CA . ASP A 1 481 ? -15.609 -21.75 -4.812 1 98.75 481 ASP A CA 1
ATOM 3792 C C . ASP A 1 481 ? -15.258 -22.359 -3.461 1 98.75 481 ASP A C 1
ATOM 3794 O O . ASP A 1 481 ? -15.664 -23.484 -3.16 1 98.75 481 ASP A O 1
ATOM 3798 N N . TYR A 1 482 ? -14.492 -21.594 -2.672 1 98.81 482 TYR A N 1
ATOM 3799 C CA . TYR A 1 482 ? -14.141 -22.109 -1.349 1 98.81 482 TYR A CA 1
ATOM 3800 C C . TYR A 1 482 ? -15.391 -22.406 -0.532 1 98.81 482 TYR A C 1
ATOM 3802 O O . TYR A 1 482 ? -15.477 -23.453 0.111 1 98.81 482 TYR A O 1
ATOM 3810 N N . TYR A 1 483 ? -16.391 -21.531 -0.566 1 98.62 483 TYR A N 1
ATOM 3811 C CA . TYR A 1 483 ? -17.656 -21.688 0.157 1 98.62 483 TYR A CA 1
ATOM 3812 C C . TYR A 1 483 ? -18.359 -22.969 -0.244 1 98.62 483 TYR A C 1
ATOM 3814 O O . TYR A 1 483 ? -18.906 -23.688 0.608 1 98.62 483 TYR A O 1
ATOM 3822 N N . MET A 1 484 ? -18.281 -23.297 -1.521 1 98.44 484 MET A N 1
ATOM 3823 C CA . MET A 1 484 ? -19.016 -24.453 -2.051 1 98.44 484 MET A CA 1
ATOM 3824 C C . MET A 1 484 ? -18.25 -25.75 -1.808 1 98.44 484 MET A C 1
ATOM 3826 O O . MET A 1 484 ? -18.859 -26.766 -1.482 1 98.44 484 MET A O 1
ATOM 3830 N N . TYR A 1 485 ? -16.922 -25.719 -1.88 1 98.25 485 TYR A N 1
ATOM 3831 C CA . TYR A 1 485 ? -16.172 -26.984 -1.953 1 98.25 485 TYR A CA 1
ATOM 3832 C C . TYR A 1 485 ? -15.477 -27.281 -0.635 1 98.25 485 TYR A C 1
ATOM 3834 O O . TYR A 1 485 ? -14.984 -28.391 -0.422 1 98.25 485 TYR A O 1
ATOM 3842 N N . ARG A 1 486 ? -15.359 -26.25 0.257 1 97.81 486 ARG A N 1
ATOM 3843 C CA . ARG A 1 486 ? -14.695 -26.438 1.54 1 97.81 486 ARG A CA 1
ATOM 3844 C C . ARG A 1 486 ? -15.641 -26.156 2.699 1 97.81 486 ARG A C 1
ATOM 3846 O O . ARG A 1 486 ? -16.531 -25.297 2.588 1 97.81 486 ARG A O 1
ATOM 3853 N N . PRO A 1 487 ? -15.484 -26.766 3.816 1 96.62 487 PRO A N 1
ATOM 3854 C CA . PRO A 1 487 ? -16.484 -26.703 4.883 1 96.62 487 PRO A CA 1
ATOM 3855 C C . PRO A 1 487 ? -16.328 -25.484 5.781 1 96.62 487 PRO A C 1
ATOM 3857 O O . PRO A 1 487 ? -17.188 -25.203 6.617 1 96.62 487 PRO A O 1
ATOM 3860 N N . ASP A 1 488 ? -15.273 -24.703 5.723 1 97.31 488 ASP A N 1
ATOM 3861 C CA . ASP A 1 488 ? -14.992 -23.609 6.645 1 97.31 488 ASP A CA 1
ATOM 3862 C C . ASP A 1 488 ? -15.625 -22.312 6.168 1 97.31 488 ASP A C 1
ATOM 3864 O O . ASP A 1 488 ? -14.922 -21.391 5.746 1 97.31 488 ASP A O 1
ATOM 3868 N N . SER A 1 489 ? -16.938 -22.172 6.375 1 97.75 489 SER A N 1
ATOM 3869 C CA . SER A 1 489 ? -17.656 -20.969 5.938 1 97.75 489 SER A CA 1
ATOM 3870 C C . SER A 1 489 ? -17.219 -19.75 6.723 1 97.75 489 SER A C 1
ATOM 3872 O O . SER A 1 489 ? -17.359 -18.609 6.242 1 97.75 489 SER A O 1
ATOM 3874 N N . ALA A 1 490 ? -16.719 -19.953 7.934 1 97.12 490 ALA A N 1
ATOM 3875 C CA . ALA A 1 490 ? -16.234 -18.844 8.742 1 97.12 490 ALA A CA 1
ATOM 3876 C C . ALA A 1 490 ? -15.055 -18.141 8.07 1 97.12 490 ALA A C 1
ATOM 3878 O O . ALA A 1 490 ? -14.938 -16.922 8.125 1 97.12 490 ALA A O 1
ATOM 3879 N N . PHE A 1 491 ? -14.266 -18.906 7.473 1 97.88 491 PHE A N 1
ATOM 3880 C CA . PHE A 1 491 ? -13.133 -18.359 6.73 1 97.88 491 PHE A CA 1
ATOM 3881 C C . PHE A 1 491 ? -13.617 -17.438 5.625 1 97.88 491 PHE A C 1
ATOM 3883 O O . PHE A 1 491 ? -13.07 -16.344 5.434 1 97.88 491 PHE A O 1
ATOM 3890 N N . VAL A 1 492 ? -14.656 -17.812 4.906 1 98.5 492 VAL A N 1
ATOM 3891 C CA . VAL A 1 492 ? -15.203 -17.016 3.816 1 98.5 492 VAL A CA 1
ATOM 3892 C C . VAL A 1 492 ? -15.812 -15.727 4.375 1 98.5 492 VAL A C 1
ATOM 3894 O O . VAL A 1 492 ? -15.633 -14.648 3.809 1 98.5 492 VAL A O 1
ATOM 3897 N N . SER A 1 493 ? -16.516 -15.875 5.477 1 97.75 493 SER A N 1
ATOM 3898 C CA . SER A 1 493 ? -17.188 -14.742 6.094 1 97.75 493 SER A CA 1
ATOM 3899 C C . SER A 1 493 ? -16.203 -13.633 6.441 1 97.75 493 SER A C 1
ATOM 3901 O O . SER A 1 493 ? -16.531 -12.445 6.367 1 97.75 493 SER A O 1
ATOM 3903 N N . GLN A 1 494 ? -15.016 -13.984 6.734 1 96.19 494 GLN A N 1
ATOM 3904 C CA . GLN A 1 494 ? -13.977 -13.031 7.117 1 96.19 494 GLN A CA 1
ATOM 3905 C C . GLN A 1 494 ? -13.586 -12.148 5.938 1 96.19 494 GLN A C 1
ATOM 3907 O O . GLN A 1 494 ? -13.016 -11.07 6.129 1 96.19 494 GLN A O 1
ATOM 3912 N N . HIS A 1 495 ? -13.898 -12.531 4.762 1 98.12 495 HIS A N 1
ATOM 3913 C CA . HIS A 1 495 ? -13.438 -11.82 3.574 1 98.12 495 HIS A CA 1
ATOM 3914 C C . HIS A 1 495 ? -14.562 -11.023 2.934 1 98.12 495 HIS A C 1
ATOM 3916 O O . HIS A 1 495 ? -14.367 -10.367 1.905 1 98.12 495 HIS A O 1
ATOM 3922 N N . LEU A 1 496 ? -15.836 -11.047 3.531 1 98.19 496 LEU A N 1
ATOM 3923 C CA . LEU A 1 496 ? -16.969 -10.344 2.947 1 98.19 496 LEU A CA 1
ATOM 3924 C C . LEU A 1 496 ? -16.719 -8.844 2.9 1 98.19 496 LEU A C 1
ATOM 3926 O O . LEU A 1 496 ? -17.062 -8.18 1.92 1 98.19 496 LEU A O 1
ATOM 3930 N N . PRO A 1 497 ? -16.062 -8.227 3.961 1 97.06 497 PRO A N 1
ATOM 3931 C CA . PRO A 1 497 ? -15.758 -6.801 3.832 1 97.06 497 PRO A CA 1
ATOM 3932 C C . PRO A 1 497 ? -14.875 -6.492 2.625 1 97.06 497 PRO A C 1
ATOM 3934 O O . PRO A 1 497 ? -15.094 -5.496 1.933 1 97.06 497 PRO A O 1
ATOM 3937 N N . GLY A 1 498 ? -13.836 -7.348 2.395 1 98.12 498 GLY A N 1
ATOM 3938 C CA . GLY A 1 498 ? -13.023 -7.172 1.201 1 98.12 498 GLY A CA 1
ATOM 3939 C C . GLY A 1 498 ? -13.82 -7.281 -0.085 1 98.12 498 GLY A C 1
ATOM 3940 O O . GLY A 1 498 ? -13.617 -6.5 -1.016 1 98.12 498 GLY A O 1
ATOM 3941 N N . MET A 1 499 ? -14.727 -8.242 -0.147 1 98.69 499 MET A N 1
ATOM 3942 C CA . MET A 1 499 ? -15.586 -8.43 -1.314 1 98.69 499 MET A CA 1
ATOM 3943 C C . MET A 1 499 ? -16.438 -7.184 -1.575 1 98.69 499 MET A C 1
ATOM 3945 O O . MET A 1 499 ? -16.578 -6.754 -2.721 1 98.69 499 MET A O 1
ATOM 3949 N N . ARG A 1 500 ? -17 -6.605 -0.487 1 98.19 500 ARG A N 1
ATOM 3950 C CA . ARG A 1 500 ? -17.797 -5.391 -0.61 1 98.19 500 ARG A CA 1
ATOM 3951 C C . ARG A 1 500 ? -16.984 -4.258 -1.221 1 98.19 500 ARG A C 1
ATOM 3953 O O . ARG A 1 500 ? -17.5 -3.492 -2.041 1 98.19 500 ARG A O 1
ATOM 3960 N N . GLN A 1 501 ? -15.758 -4.195 -0.866 1 97.5 501 GLN A N 1
ATOM 3961 C CA . GLN A 1 501 ? -14.891 -3.143 -1.389 1 97.5 501 GLN A CA 1
ATOM 3962 C C . GLN A 1 501 ? -14.602 -3.354 -2.873 1 97.5 501 GLN A C 1
ATOM 3964 O O . GLN A 1 501 ? -14.609 -2.398 -3.652 1 97.5 501 GLN A O 1
ATOM 3969 N N . VAL A 1 502 ? -14.305 -4.555 -3.221 1 98.62 502 VAL A N 1
ATOM 3970 C CA . VAL A 1 502 ? -14.07 -4.863 -4.625 1 98.62 502 VAL A CA 1
ATOM 3971 C C . VAL A 1 502 ? -15.273 -4.43 -5.461 1 98.62 502 VAL A C 1
ATOM 3973 O O . VAL A 1 502 ? -15.125 -3.734 -6.465 1 98.62 502 VAL A O 1
ATOM 3976 N N . LEU A 1 503 ? -16.438 -4.797 -5.027 1 98.69 503 LEU A N 1
ATOM 3977 C CA . LEU A 1 503 ? -17.641 -4.488 -5.801 1 98.69 503 LEU A CA 1
ATOM 3978 C C . LEU A 1 503 ? -17.922 -2.988 -5.797 1 98.69 503 LEU A C 1
ATOM 3980 O O . LEU A 1 503 ? -18.422 -2.443 -6.781 1 98.69 503 LEU A O 1
ATOM 3984 N N . SER A 1 504 ? -17.578 -2.316 -4.648 1 97.56 504 SER A N 1
ATOM 3985 C CA . SER A 1 504 ? -17.734 -0.865 -4.609 1 97.56 504 SER A CA 1
ATOM 3986 C C . SER A 1 504 ? -16.891 -0.189 -5.688 1 97.56 504 SER A C 1
ATOM 3988 O O . SER A 1 504 ? -17.328 0.798 -6.289 1 97.56 504 SER A O 1
ATOM 3990 N N . PHE A 1 505 ? -15.703 -0.653 -5.949 1 97.88 505 PHE A N 1
ATOM 3991 C CA . PHE A 1 505 ? -14.867 -0.132 -7.023 1 97.88 505 PHE A CA 1
ATOM 3992 C C . PHE A 1 505 ? -15.586 -0.229 -8.367 1 97.88 505 PHE A C 1
ATOM 3994 O O . PHE A 1 505 ? -15.672 0.754 -9.102 1 97.88 505 PHE A O 1
ATOM 4001 N N . PHE A 1 506 ? -16.094 -1.383 -8.695 1 98.62 506 PHE A N 1
ATOM 4002 C CA . PHE A 1 506 ? -16.734 -1.597 -9.984 1 98.62 506 PHE A CA 1
ATOM 4003 C C . PHE A 1 506 ? -18.016 -0.772 -10.102 1 98.62 506 PHE A C 1
ATOM 4005 O O . PHE A 1 506 ? -18.328 -0.242 -11.172 1 98.62 506 PHE A O 1
ATOM 4012 N N . ILE A 1 507 ? -18.781 -0.685 -9.039 1 97.88 507 ILE A N 1
ATOM 4013 C CA . ILE A 1 507 ? -20.031 0.074 -9.039 1 97.88 507 ILE A CA 1
ATOM 4014 C C . ILE A 1 507 ? -19.734 1.531 -9.398 1 97.88 507 ILE A C 1
ATOM 4016 O O . ILE A 1 507 ? -20.531 2.172 -10.086 1 97.88 507 ILE A O 1
ATOM 4020 N N . GLN A 1 508 ? -18.562 2.039 -9.023 1 95.25 508 GLN A N 1
ATOM 4021 C CA . GLN A 1 508 ? -18.188 3.42 -9.32 1 95.25 508 GLN A CA 1
ATOM 4022 C C . GLN A 1 508 ? -17.984 3.623 -10.812 1 95.25 508 GLN A C 1
ATOM 4024 O O . GLN A 1 508 ? -17.938 4.758 -11.289 1 95.25 508 GLN A O 1
ATOM 4029 N N . HIS A 1 509 ? -17.828 2.574 -11.523 1 96.88 509 HIS A N 1
ATOM 4030 C CA . HIS A 1 509 ? -17.578 2.666 -12.953 1 96.88 509 HIS A CA 1
ATOM 4031 C C . HIS A 1 509 ? -18.766 2.146 -13.766 1 96.88 509 HIS A C 1
ATOM 4033 O O . HIS A 1 509 ? -18.594 1.678 -14.891 1 96.88 509 HIS A O 1
ATOM 4039 N N . THR A 1 510 ? -19.938 2.1 -13.227 1 97.5 510 THR A N 1
ATOM 4040 C CA . THR A 1 510 ? -21.125 1.705 -13.953 1 97.5 510 THR A CA 1
ATOM 4041 C C . THR A 1 510 ? -21.953 2.932 -14.359 1 97.5 510 THR A C 1
ATOM 4043 O O . THR A 1 510 ? -21.938 3.943 -13.656 1 97.5 510 THR A O 1
ATOM 4046 N N . GLY A 1 511 ? -22.562 2.85 -15.5 1 96.12 511 GLY A N 1
ATOM 4047 C CA . GLY A 1 511 ? -23.531 3.861 -15.914 1 96.12 511 GLY A CA 1
ATOM 4048 C C . GLY A 1 511 ? -24.891 3.695 -15.273 1 96.12 511 GLY A C 1
ATOM 4049 O O . GLY A 1 511 ? -25.078 2.846 -14.398 1 96.12 511 GLY A O 1
ATOM 4050 N N . LYS A 1 512 ? -25.875 4.441 -15.68 1 95.25 512 LYS A N 1
ATOM 4051 C CA . LYS A 1 512 ? -27.219 4.449 -15.125 1 95.25 512 LYS A CA 1
ATOM 4052 C C . LYS A 1 512 ? -27.922 3.115 -15.367 1 95.25 512 LYS A C 1
ATOM 4054 O O . LYS A 1 512 ? -28.781 2.713 -14.586 1 95.25 512 LYS A O 1
ATOM 4059 N N . ASP A 1 513 ? -27.484 2.422 -16.406 1 97.12 513 ASP A N 1
ATOM 4060 C CA . ASP A 1 513 ? -28.156 1.168 -16.75 1 97.12 513 ASP A CA 1
ATOM 4061 C C . ASP A 1 513 ? -27.438 -0.024 -16.109 1 97.12 513 ASP A C 1
ATOM 4063 O O . ASP A 1 513 ? -27.734 -1.176 -16.438 1 97.12 513 ASP A O 1
ATOM 4067 N N . GLY A 1 514 ? -26.391 0.243 -15.367 1 97.94 514 GLY A N 1
ATOM 4068 C CA . GLY A 1 514 ? -25.719 -0.803 -14.617 1 97.94 514 GLY A CA 1
ATOM 4069 C C . GLY A 1 514 ? -24.531 -1.394 -15.352 1 97.94 514 GLY A C 1
ATOM 4070 O O . GLY A 1 514 ? -23.75 -2.158 -14.773 1 97.94 514 GLY A O 1
ATOM 4071 N N . SER A 1 515 ? -24.328 -0.987 -16.609 1 98.25 515 SER A N 1
ATOM 4072 C CA . SER A 1 515 ? -23.203 -1.523 -17.375 1 98.25 515 SER A CA 1
ATOM 4073 C C . SER A 1 515 ? -21.906 -0.833 -17 1 98.25 515 SER A C 1
ATOM 4075 O O . SER A 1 515 ? -21.906 0.33 -16.578 1 98.25 515 SER A O 1
ATOM 4077 N N . LEU A 1 516 ? -20.828 -1.565 -17.047 1 98.38 516 LEU A N 1
ATOM 4078 C CA . LEU A 1 516 ? -19.516 -0.982 -16.844 1 98.38 516 LEU A CA 1
ATOM 4079 C C . LEU A 1 516 ? -19.172 -0.012 -17.969 1 98.38 516 LEU A C 1
ATOM 4081 O O . LEU A 1 516 ? -19.406 -0.302 -19.141 1 98.38 516 LEU A O 1
ATOM 4085 N N . LYS A 1 517 ? -18.703 1.133 -17.609 1 96.75 517 LYS A N 1
ATOM 4086 C CA . LYS A 1 517 ? -18.312 2.148 -18.578 1 96.75 517 LYS A CA 1
ATOM 4087 C C . LYS A 1 517 ? -16.859 2.568 -18.375 1 96.75 517 LYS A C 1
ATOM 4089 O O . LYS A 1 517 ? -16.484 3.051 -17.312 1 96.75 517 LYS A O 1
ATOM 4094 N N . ASP A 1 518 ? -16 2.338 -19.391 1 93.5 518 ASP A N 1
ATOM 4095 C CA . ASP A 1 518 ? -14.602 2.75 -19.391 1 93.5 518 ASP A CA 1
ATOM 4096 C C . ASP A 1 518 ? -13.867 2.242 -18.156 1 93.5 518 ASP A C 1
ATOM 4098 O O . ASP A 1 518 ? -13.234 3.021 -17.438 1 93.5 518 ASP A O 1
ATOM 4102 N N . LEU A 1 519 ? -14.047 0.941 -17.906 1 95.75 519 LEU A N 1
ATOM 4103 C CA . LEU A 1 519 ? -13.391 0.307 -16.766 1 95.75 519 LEU A CA 1
ATOM 4104 C C . LEU A 1 519 ? -11.875 0.516 -16.828 1 95.75 519 LEU A C 1
ATOM 4106 O O . LEU A 1 519 ? -11.25 0.215 -17.844 1 95.75 519 LEU A O 1
ATOM 4110 N N . PRO A 1 520 ? -11.266 1.044 -15.758 1 93.62 520 PRO A N 1
ATOM 4111 C CA . PRO A 1 520 ? -9.836 1.377 -15.797 1 93.62 520 PRO A CA 1
ATOM 4112 C C . PRO A 1 520 ? -8.945 0.143 -15.703 1 93.62 520 PRO A C 1
ATOM 4114 O O . PRO A 1 520 ? -9.43 -0.956 -15.422 1 93.62 520 PRO A O 1
ATOM 4117 N N . TYR A 1 521 ? -7.605 0.375 -15.969 1 93.81 521 TYR A N 1
ATOM 4118 C CA . TYR A 1 521 ? -6.508 -0.575 -15.844 1 93.81 521 TYR A CA 1
ATOM 4119 C C . TYR A 1 521 ? -6.57 -1.634 -16.938 1 93.81 521 TYR A C 1
ATOM 4121 O O . TYR A 1 521 ? -7.082 -1.377 -18.031 1 93.81 521 TYR A O 1
ATOM 4129 N N . TRP A 1 522 ? -5.84 -2.773 -16.734 1 94.81 522 TRP A N 1
ATOM 4130 C CA . TRP A 1 522 ? -5.777 -3.832 -17.734 1 94.81 522 TRP A CA 1
ATOM 4131 C C . TRP A 1 522 ? -6.992 -4.75 -17.641 1 94.81 522 TRP A C 1
ATOM 4133 O O . TRP A 1 522 ? -7.152 -5.469 -16.641 1 94.81 522 TRP A O 1
ATOM 4143 N N . ASN A 1 523 ? -7.82 -4.727 -18.641 1 96.06 523 ASN A N 1
ATOM 4144 C CA . ASN A 1 523 ? -9.047 -5.523 -18.625 1 96.06 523 ASN A CA 1
ATOM 4145 C C . ASN A 1 523 ? -8.852 -6.859 -19.328 1 96.06 523 ASN A C 1
ATOM 4147 O O . ASN A 1 523 ? -9.641 -7.219 -20.203 1 96.06 523 ASN A O 1
ATOM 4151 N N . PHE A 1 524 ? -7.863 -7.582 -18.922 1 96.31 524 PHE A N 1
ATOM 4152 C CA . PHE A 1 524 ? -7.52 -8.875 -19.484 1 96.31 524 PHE A CA 1
ATOM 4153 C C . PHE A 1 524 ? -8.617 -9.898 -19.219 1 96.31 524 PHE A C 1
ATOM 4155 O O . PHE A 1 524 ? -9.102 -10.008 -18.078 1 96.31 524 PHE A O 1
ATOM 4162 N N . MET A 1 525 ? -8.945 -10.695 -20.297 1 97 525 MET A N 1
ATOM 4163 C CA . MET A 1 525 ? -9.914 -11.773 -20.125 1 97 525 MET A CA 1
ATOM 4164 C C . MET A 1 525 ? -9.367 -13.078 -20.703 1 97 525 MET A C 1
ATOM 4166 O O . MET A 1 525 ? -9.68 -14.156 -20.188 1 97 525 MET A O 1
ATOM 4170 N N . ASP A 1 526 ? -8.617 -12.969 -21.828 1 97.19 526 ASP A N 1
ATOM 4171 C CA . ASP A 1 526 ? -8.148 -14.18 -22.484 1 97.19 526 ASP A CA 1
ATOM 4172 C C . ASP A 1 526 ? -7.129 -13.859 -23.578 1 97.19 526 ASP A C 1
ATOM 4174 O O . ASP A 1 526 ? -7.137 -12.758 -24.125 1 97.19 526 ASP A O 1
ATOM 4178 N N . TRP A 1 527 ? -6.285 -14.828 -23.859 1 94.62 527 TRP A N 1
ATOM 4179 C CA . TRP A 1 527 ? -5.344 -14.68 -24.969 1 94.62 527 TRP A CA 1
ATOM 4180 C C . TRP A 1 527 ? -5.957 -15.188 -26.266 1 94.62 527 TRP A C 1
ATOM 4182 O O . TRP A 1 527 ? -5.512 -16.203 -26.812 1 94.62 527 TRP A O 1
ATOM 4192 N N . VAL A 1 528 ? -6.867 -14.43 -26.781 1 94.12 528 VAL A N 1
ATOM 4193 C CA . VAL A 1 528 ? -7.543 -14.797 -28.016 1 94.12 528 VAL A CA 1
ATOM 4194 C C . VAL A 1 528 ? -6.598 -14.586 -29.203 1 94.12 528 VAL A C 1
ATOM 4196 O O . VAL A 1 528 ? -5.961 -13.539 -29.328 1 94.12 528 VAL A O 1
ATOM 4199 N N . GLU A 1 529 ? -6.551 -15.547 -30.016 1 86.19 529 GLU A N 1
ATOM 4200 C CA . GLU A 1 529 ? -5.66 -15.477 -31.172 1 86.19 529 GLU A CA 1
ATOM 4201 C C . GLU A 1 529 ? -6.414 -15.031 -32.406 1 86.19 529 GLU A C 1
ATOM 4203 O O . GLU A 1 529 ? -7.613 -15.281 -32.562 1 86.19 529 GLU A O 1
ATOM 4208 N N . ARG A 1 530 ? -5.832 -14.422 -33.406 1 76.69 530 ARG A N 1
ATOM 4209 C CA . ARG A 1 530 ? -6.227 -14.133 -34.781 1 76.69 530 ARG A CA 1
ATOM 4210 C C . ARG A 1 530 ? -7.488 -13.273 -34.812 1 76.69 530 ARG A C 1
ATOM 4212 O O . ARG A 1 530 ? -8.367 -13.492 -35.656 1 76.69 530 ARG A O 1
ATOM 4219 N N . GLN A 1 531 ? -7.688 -12.531 -33.688 1 80.62 531 GLN A N 1
ATOM 4220 C CA . GLN A 1 531 ? -8.773 -11.555 -33.688 1 80.62 531 GLN A CA 1
ATOM 4221 C C . GLN A 1 531 ? -8.258 -10.148 -33.406 1 80.62 531 GLN A C 1
ATOM 4223 O O . GLN A 1 531 ? -7.801 -9.867 -32.312 1 80.62 531 GLN A O 1
ATOM 4228 N N . ARG A 1 532 ? -8.43 -9.266 -34.375 1 81 532 ARG A N 1
ATOM 4229 C CA . ARG A 1 532 ? -7.867 -7.918 -34.312 1 81 532 ARG A CA 1
ATOM 4230 C C . ARG A 1 532 ? -8.516 -7.098 -33.219 1 81 532 ARG A C 1
ATOM 4232 O O . ARG A 1 532 ? -7.91 -6.164 -32.688 1 81 532 ARG A O 1
ATOM 4239 N N . GLN A 1 533 ? -9.711 -7.512 -32.875 1 88.69 533 GLN A N 1
ATOM 4240 C CA . GLN A 1 533 ? -10.445 -6.715 -31.891 1 88.69 533 GLN A CA 1
ATOM 4241 C C . GLN A 1 533 ? -9.984 -7.035 -30.469 1 88.69 533 GLN A C 1
ATOM 4243 O O . GLN A 1 533 ? -10.305 -6.301 -29.531 1 88.69 533 GLN A O 1
ATOM 4248 N N . TRP A 1 534 ? -9.32 -8.125 -30.312 1 92.69 534 TRP A N 1
ATOM 4249 C CA . TRP A 1 534 ? -8.75 -8.492 -29.016 1 92.69 534 TRP A CA 1
ATOM 4250 C C . TRP A 1 534 ? -7.289 -8.07 -28.938 1 92.69 534 TRP A C 1
ATOM 4252 O O . TRP A 1 534 ? -6.43 -8.641 -29.609 1 92.69 534 TRP A O 1
ATOM 4262 N N . LYS A 1 535 ? -7.047 -7.059 -28.25 1 88.56 535 LYS A N 1
ATOM 4263 C CA . LYS A 1 535 ? -5.676 -6.582 -28.078 1 88.56 535 LYS A CA 1
ATOM 4264 C C . LYS A 1 535 ? -5.207 -6.773 -26.641 1 88.56 535 LYS A C 1
ATOM 4266 O O . LYS A 1 535 ? -5.883 -6.355 -25.703 1 88.56 535 LYS A O 1
ATOM 4271 N N . MET A 1 536 ? -4.109 -7.488 -26.484 1 90.31 536 MET A N 1
ATOM 4272 C CA . MET A 1 536 ? -3.498 -7.738 -25.188 1 90.31 536 MET A CA 1
ATOM 4273 C C . MET A 1 536 ? -4.469 -8.461 -24.25 1 90.31 536 MET A C 1
ATOM 4275 O O . MET A 1 536 ? -4.539 -8.156 -23.062 1 90.31 536 MET A O 1
ATOM 4279 N N . GLY A 1 537 ? -5.258 -9.273 -24.828 1 94.62 537 GLY A N 1
ATOM 4280 C CA . GLY A 1 537 ? -6.156 -10.133 -24.062 1 94.62 537 GLY A CA 1
ATOM 4281 C C . GLY A 1 537 ? -7.418 -9.422 -23.609 1 94.62 537 GLY A C 1
ATOM 4282 O O . GLY A 1 537 ? -8.211 -9.977 -22.844 1 94.62 537 GLY A O 1
ATOM 4283 N N . VAL A 1 538 ? -7.676 -8.18 -24.078 1 95.94 538 VAL A N 1
ATOM 4284 C CA . VAL A 1 538 ? -8.812 -7.363 -23.672 1 95.94 538 VAL A CA 1
ATOM 4285 C C . VAL A 1 538 ? -9.961 -7.566 -24.656 1 95.94 538 VAL A C 1
ATOM 4287 O O . VAL A 1 538 ? -9.758 -7.516 -25.875 1 95.94 538 VAL A O 1
ATOM 4290 N N . PRO A 1 539 ? -11.172 -7.777 -24.203 1 97.31 539 PRO A N 1
ATOM 4291 C CA . PRO A 1 539 ? -12.305 -7.934 -25.125 1 97.31 539 PRO A CA 1
ATOM 4292 C C . PRO A 1 539 ? -12.672 -6.629 -25.828 1 97.31 539 PRO A C 1
ATOM 4294 O O . PRO A 1 539 ? -12.281 -5.547 -25.375 1 97.31 539 PRO A O 1
ATOM 4297 N N . PRO A 1 540 ? -13.398 -6.762 -26.938 1 96.5 540 PRO A N 1
ATOM 4298 C CA . PRO A 1 540 ? -13.836 -5.559 -27.656 1 96.5 540 PRO A CA 1
ATOM 4299 C C . PRO A 1 540 ? -14.672 -4.625 -26.781 1 96.5 540 PRO A C 1
ATOM 4301 O O . PRO A 1 540 ? -15.461 -5.09 -25.953 1 96.5 540 PRO A O 1
ATOM 4304 N N . LYS A 1 541 ? -14.523 -3.369 -26.984 1 95.06 541 LYS A N 1
ATOM 4305 C CA . LYS A 1 541 ? -15.25 -2.299 -26.312 1 95.06 541 LYS A CA 1
ATOM 4306 C C . LYS A 1 541 ? -15.992 -1.416 -27.312 1 95.06 541 LYS A C 1
ATOM 4308 O O . LYS A 1 541 ? -15.422 -1.018 -28.344 1 95.06 541 LYS A O 1
ATOM 4313 N N . GLY A 1 542 ? -17.234 -1.186 -27.047 1 95.44 542 GLY A N 1
ATOM 4314 C CA . GLY A 1 542 ? -18.016 -0.33 -27.938 1 95.44 542 GLY A CA 1
ATOM 4315 C C . GLY A 1 542 ? -17.672 1.141 -27.797 1 95.44 542 GLY A C 1
ATOM 4316 O O . GLY A 1 542 ? -16.906 1.524 -26.906 1 95.44 542 GLY A O 1
ATOM 4317 N N . LYS A 1 543 ? -18.25 1.968 -28.672 1 94.06 543 LYS A N 1
ATOM 4318 C CA . LYS A 1 543 ? -18.078 3.416 -28.609 1 94.06 543 LYS A CA 1
ATOM 4319 C C . LYS A 1 543 ? -18.609 3.99 -27.312 1 94.06 543 LYS A C 1
ATOM 4321 O O . LYS A 1 543 ? -18.156 5.039 -26.844 1 94.06 543 LYS A O 1
ATOM 4326 N N . ASP A 1 544 ? -19.531 3.271 -26.75 1 94.88 544 ASP A N 1
ATOM 4327 C CA . ASP A 1 544 ? -20.125 3.713 -25.484 1 94.88 544 ASP A CA 1
ATOM 4328 C C . ASP A 1 544 ? -19.219 3.365 -24.312 1 94.88 544 ASP A C 1
ATOM 4330 O O . ASP A 1 544 ? -19.547 3.674 -23.156 1 94.88 544 ASP A O 1
ATOM 4334 N N . GLY A 1 545 ? -18.094 2.721 -24.562 1 95.06 545 GLY A N 1
ATOM 4335 C CA . GLY A 1 545 ? -17.141 2.375 -23.531 1 95.06 545 GLY A CA 1
ATOM 4336 C C . GLY A 1 545 ? -17.484 1.08 -22.812 1 95.06 545 GLY A C 1
ATOM 4337 O O . GLY A 1 545 ? -16.875 0.74 -21.797 1 95.06 545 GLY A O 1
ATOM 4338 N N . CYS A 1 546 ? -18.453 0.285 -23.359 1 97.75 546 CYS A N 1
ATOM 4339 C CA . CYS A 1 546 ? -18.969 -0.893 -22.672 1 97.75 546 CYS A CA 1
ATOM 4340 C C . CYS A 1 546 ? -18.562 -2.17 -23.406 1 97.75 546 CYS A C 1
ATOM 4342 O O . CYS A 1 546 ? -18.297 -2.141 -24.609 1 97.75 546 CYS A O 1
ATOM 4344 N N . SER A 1 547 ? -18.453 -3.287 -22.719 1 98.31 547 SER A N 1
ATOM 4345 C CA . SER A 1 547 ? -18.156 -4.625 -23.219 1 98.31 547 SER A CA 1
ATOM 4346 C C . SER A 1 547 ? -19.094 -5.664 -22.609 1 98.31 547 SER A C 1
ATOM 4348 O O . SER A 1 547 ? -19.266 -5.719 -21.391 1 98.31 547 SER A O 1
ATOM 4350 N N . ALA A 1 548 ? -19.641 -6.469 -23.484 1 98.69 548 ALA A N 1
ATOM 4351 C CA . ALA A 1 548 ? -20.562 -7.504 -23 1 98.69 548 ALA A CA 1
ATOM 4352 C C . ALA A 1 548 ? -19.859 -8.477 -22.062 1 98.69 548 ALA A C 1
ATOM 4354 O O . ALA A 1 548 ? -20.422 -8.906 -21.062 1 98.69 548 ALA A O 1
ATOM 4355 N N . ILE A 1 549 ? -18.672 -8.836 -22.406 1 98.75 549 ILE A N 1
ATOM 4356 C CA . ILE A 1 549 ? -17.922 -9.836 -21.641 1 98.75 549 ILE A CA 1
ATOM 4357 C C . ILE A 1 549 ? -17.641 -9.305 -20.25 1 98.75 549 ILE A C 1
ATOM 4359 O O . ILE A 1 549 ? -17.812 -10.031 -19.25 1 98.75 549 ILE A O 1
ATOM 4363 N N . LEU A 1 550 ? -17.266 -8.039 -20.125 1 98.75 550 LEU A N 1
ATOM 4364 C CA . LEU A 1 550 ? -17 -7.43 -18.812 1 98.75 550 LEU A CA 1
ATOM 4365 C C . LEU A 1 550 ? -18.297 -7.297 -18.016 1 98.75 550 LEU A C 1
ATOM 4367 O O . LEU A 1 550 ? -18.312 -7.551 -16.812 1 98.75 550 LEU A O 1
ATOM 4371 N N . ASP A 1 551 ? -19.375 -6.918 -18.703 1 98.88 551 ASP A N 1
ATOM 4372 C CA . ASP A 1 551 ? -20.672 -6.816 -18.031 1 98.88 551 ASP A CA 1
ATOM 4373 C C . ASP A 1 551 ? -21.125 -8.172 -17.516 1 98.88 551 ASP A C 1
ATOM 4375 O O . ASP A 1 551 ? -21.672 -8.273 -16.406 1 98.88 551 ASP A O 1
ATOM 4379 N N . LEU A 1 552 ? -20.953 -9.164 -18.328 1 98.94 552 LEU A N 1
ATOM 4380 C CA . LEU A 1 552 ? -21.359 -10.508 -17.938 1 98.94 552 LEU A CA 1
ATOM 4381 C C . LEU A 1 552 ? -20.562 -11 -16.75 1 98.94 552 LEU A C 1
ATOM 4383 O O . LEU A 1 552 ? -21.109 -11.656 -15.852 1 98.94 552 LEU A O 1
ATOM 4387 N N . LEU A 1 553 ? -19.25 -10.734 -16.734 1 98.88 553 LEU A N 1
ATOM 4388 C CA . LEU A 1 553 ? -18.438 -11.125 -15.586 1 98.88 553 LEU A CA 1
ATOM 4389 C C . LEU A 1 553 ? -18.891 -10.398 -14.32 1 98.88 553 LEU A C 1
ATOM 4391 O O . LEU A 1 553 ? -18.938 -10.992 -13.242 1 98.88 553 LEU A O 1
ATOM 4395 N N . LEU A 1 554 ? -19.172 -9.102 -14.43 1 98.94 554 LEU A N 1
ATOM 4396 C CA . LEU A 1 554 ? -19.703 -8.359 -13.281 1 98.94 554 LEU A CA 1
ATOM 4397 C C . LEU A 1 554 ? -21.016 -8.961 -12.797 1 98.94 554 LEU A C 1
ATOM 4399 O O . LEU A 1 554 ? -21.234 -9.086 -11.594 1 98.94 554 LEU A O 1
ATOM 4403 N N . LEU A 1 555 ? -21.922 -9.273 -13.758 1 98.94 555 LEU A N 1
ATOM 4404 C CA . LEU A 1 555 ? -23.172 -9.922 -13.398 1 98.94 555 LEU A CA 1
ATOM 4405 C C . LEU A 1 555 ? -22.938 -11.18 -12.578 1 98.94 555 LEU A C 1
ATOM 4407 O O . LEU A 1 555 ? -23.562 -11.383 -11.539 1 98.94 555 LEU A O 1
ATOM 4411 N N . ARG A 1 556 ? -22.031 -12 -13.047 1 98.88 556 ARG A N 1
ATOM 4412 C CA . ARG A 1 556 ? -21.703 -13.227 -12.328 1 98.88 556 ARG A CA 1
ATOM 4413 C C . ARG A 1 556 ? -21.172 -12.922 -10.93 1 98.88 556 ARG A C 1
ATOM 4415 O O . ARG A 1 556 ? -21.531 -13.609 -9.969 1 98.88 556 ARG A O 1
ATOM 4422 N N . ALA A 1 557 ? -20.359 -11.945 -10.789 1 98.88 557 ALA A N 1
ATOM 4423 C CA . ALA A 1 557 ? -19.797 -11.547 -9.492 1 98.88 557 ALA A CA 1
ATOM 4424 C C . ALA A 1 557 ? -20.906 -11.094 -8.539 1 98.88 557 ALA A C 1
ATOM 4426 O O . ALA A 1 557 ? -20.891 -11.43 -7.355 1 98.88 557 ALA A O 1
ATOM 4427 N N . TYR A 1 558 ? -21.891 -10.297 -9.07 1 98.94 558 TYR A N 1
ATOM 4428 C CA . TYR A 1 558 ? -23.031 -9.914 -8.258 1 98.94 558 TYR A CA 1
ATOM 4429 C C . TYR A 1 558 ? -23.781 -11.141 -7.754 1 98.94 558 TYR A C 1
ATOM 4431 O O . TYR A 1 558 ? -24.234 -11.18 -6.602 1 98.94 558 TYR A O 1
ATOM 4439 N N . GLN A 1 559 ? -23.938 -12.125 -8.609 1 98.88 559 GLN A N 1
ATOM 4440 C CA . GLN A 1 559 ? -24.656 -13.344 -8.242 1 98.88 559 GLN A CA 1
ATOM 4441 C C . GLN A 1 559 ? -23.922 -14.094 -7.129 1 98.88 559 GLN A C 1
ATOM 4443 O O . GLN A 1 559 ? -24.547 -14.523 -6.156 1 98.88 559 GLN A O 1
ATOM 4448 N N . TRP A 1 560 ? -22.594 -14.219 -7.254 1 98.88 560 TRP A N 1
ATOM 4449 C CA . TRP A 1 560 ? -21.797 -14.836 -6.199 1 98.88 560 TRP A CA 1
ATOM 4450 C C . TRP A 1 560 ? -21.922 -14.055 -4.895 1 98.88 560 TRP A C 1
ATOM 4452 O O . TRP A 1 560 ? -22.109 -14.641 -3.83 1 98.88 560 TRP A O 1
ATOM 4462 N N . ALA A 1 561 ? -21.844 -12.758 -5 1 98.88 561 ALA A N 1
ATOM 4463 C CA . ALA A 1 561 ? -21.875 -11.898 -3.818 1 98.88 561 ALA A CA 1
ATOM 4464 C C . ALA A 1 561 ? -23.234 -11.953 -3.135 1 98.88 561 ALA A C 1
ATOM 4466 O O . ALA A 1 561 ? -23.328 -11.922 -1.904 1 98.88 561 ALA A O 1
ATOM 4467 N N . THR A 1 562 ? -24.312 -11.961 -3.959 1 98.81 562 THR A N 1
ATOM 4468 C CA . THR A 1 562 ? -25.656 -12.102 -3.41 1 98.81 562 THR A CA 1
ATOM 4469 C C . THR A 1 562 ? -25.781 -13.367 -2.566 1 98.81 562 THR A C 1
ATOM 4471 O O . THR A 1 562 ? -26.266 -13.32 -1.438 1 98.81 562 THR A O 1
ATOM 4474 N N . ASP A 1 563 ? -25.297 -14.422 -3.119 1 98.69 563 ASP A N 1
ATOM 4475 C CA . ASP A 1 563 ? -25.344 -15.703 -2.43 1 98.69 563 ASP A CA 1
ATOM 4476 C C . ASP A 1 563 ? -24.547 -15.656 -1.124 1 98.69 563 ASP A C 1
ATOM 4478 O O . ASP A 1 563 ? -25.062 -16.062 -0.073 1 98.69 563 ASP A O 1
ATOM 4482 N N . LEU A 1 564 ? -23.359 -15.133 -1.132 1 98.88 564 LEU A N 1
ATOM 4483 C CA . LEU A 1 564 ? -22.484 -15.086 0.032 1 98.88 564 LEU A CA 1
ATOM 4484 C C . LEU A 1 564 ? -23.062 -14.164 1.106 1 98.88 564 LEU A C 1
ATOM 4486 O O . LEU A 1 564 ? -23.094 -14.531 2.285 1 98.88 564 LEU A O 1
ATOM 4490 N N . GLU A 1 565 ? -23.531 -12.977 0.724 1 98.56 565 GLU A N 1
ATOM 4491 C CA . GLU A 1 565 ? -24.109 -12.047 1.693 1 98.56 565 GLU A CA 1
ATOM 4492 C C . GLU A 1 565 ? -25.375 -12.609 2.316 1 98.56 565 GLU A C 1
ATOM 4494 O O . GLU A 1 565 ? -25.609 -12.469 3.52 1 98.56 565 GLU A O 1
ATOM 4499 N N . ALA A 1 566 ? -26.219 -13.242 1.536 1 98.38 566 ALA A N 1
ATOM 4500 C CA . ALA A 1 566 ? -27.5 -13.766 2.01 1 98.38 566 ALA A CA 1
ATOM 4501 C C . ALA A 1 566 ? -27.281 -14.859 3.055 1 98.38 566 ALA A C 1
ATOM 4503 O O . ALA A 1 566 ? -28.078 -14.992 3.992 1 98.38 566 ALA A O 1
ATOM 4504 N N . HIS A 1 567 ? -26.219 -15.594 2.92 1 98.12 567 HIS A N 1
ATOM 4505 C CA . HIS A 1 567 ? -26.031 -16.766 3.773 1 98.12 567 HIS A CA 1
ATOM 4506 C C . HIS A 1 567 ? -25.031 -16.484 4.891 1 98.12 567 HIS A C 1
ATOM 4508 O O . HIS A 1 567 ? -25.125 -17.078 5.969 1 98.12 567 HIS A O 1
ATOM 4514 N N . LEU A 1 568 ? -24.062 -15.602 4.633 1 97.88 568 LEU A N 1
ATOM 4515 C CA . LEU A 1 568 ? -22.969 -15.453 5.578 1 97.88 568 LEU A CA 1
ATOM 4516 C C . LEU A 1 568 ? -22.844 -14.016 6.059 1 97.88 568 LEU A C 1
ATOM 4518 O O . LEU A 1 568 ? -22.094 -13.719 6.984 1 97.88 568 LEU A O 1
ATOM 4522 N N . GLY A 1 569 ? -23.578 -13.062 5.465 1 96.5 569 GLY A N 1
ATOM 4523 C CA . GLY A 1 569 ? -23.266 -11.656 5.695 1 96.5 569 GLY A CA 1
ATOM 4524 C C . GLY A 1 569 ? -24.484 -10.836 6.062 1 96.5 569 GLY A C 1
ATOM 4525 O O . GLY A 1 569 ? -25.219 -11.172 7.004 1 96.5 569 GLY A O 1
ATOM 4526 N N . ASN A 1 570 ? -24.781 -9.773 5.281 1 96 570 ASN A N 1
ATOM 4527 C CA . ASN A 1 570 ? -25.797 -8.766 5.527 1 96 570 ASN A CA 1
ATOM 4528 C C . ASN A 1 570 ? -26.906 -8.812 4.473 1 96 570 ASN A C 1
ATOM 4530 O O . ASN A 1 570 ? -26.641 -8.633 3.283 1 96 570 ASN A O 1
ATOM 4534 N N . GLN A 1 571 ? -28.172 -8.914 4.906 1 97.06 571 GLN A N 1
ATOM 4535 C CA . GLN A 1 571 ? -29.297 -9.086 3.99 1 97.06 571 GLN A CA 1
ATOM 4536 C C . GLN A 1 571 ? -29.516 -7.836 3.143 1 97.06 571 GLN A C 1
ATOM 4538 O O . GLN A 1 571 ? -29.922 -7.93 1.98 1 97.06 571 GLN A O 1
ATOM 4543 N N . GLY A 1 572 ? -29.312 -6.688 3.742 1 96.81 572 GLY A N 1
ATOM 4544 C CA . GLY A 1 572 ? -29.422 -5.465 2.957 1 96.81 572 GLY A CA 1
ATOM 4545 C C . GLY A 1 572 ? -28.422 -5.406 1.813 1 96.81 572 GLY A C 1
ATOM 4546 O O . GLY A 1 572 ? -28.766 -4.957 0.715 1 96.81 572 GLY A O 1
ATOM 4547 N N . MET A 1 573 ? -27.219 -5.867 2.078 1 97.06 573 MET A N 1
ATOM 4548 C CA . MET A 1 573 ? -26.219 -5.934 1.028 1 97.06 573 MET A CA 1
ATOM 4549 C C . MET A 1 573 ? -26.609 -6.953 -0.039 1 97.06 573 MET A C 1
ATOM 4551 O O . MET A 1 573 ? -26.453 -6.691 -1.234 1 97.06 573 MET A O 1
ATOM 4555 N N . ALA A 1 574 ? -27.078 -8.117 0.387 1 98.5 574 ALA A N 1
ATOM 4556 C CA . ALA A 1 574 ? -27.547 -9.141 -0.546 1 98.5 574 ALA A CA 1
ATOM 4557 C C . ALA A 1 574 ? -28.625 -8.594 -1.476 1 98.5 574 ALA A C 1
ATOM 4559 O O . ALA A 1 574 ? -28.562 -8.789 -2.691 1 98.5 574 ALA A O 1
ATOM 4560 N N . ASP A 1 575 ? -29.578 -7.848 -0.884 1 98.25 575 ASP A N 1
ATOM 4561 C CA . ASP A 1 575 ? -30.672 -7.262 -1.664 1 98.25 575 ASP A CA 1
ATOM 4562 C C . ASP A 1 575 ? -30.141 -6.234 -2.66 1 98.25 575 ASP A C 1
ATOM 4564 O O . ASP A 1 575 ? -30.594 -6.176 -3.805 1 98.25 575 ASP A O 1
ATOM 4568 N N . GLY A 1 576 ? -29.188 -5.516 -2.184 1 97.62 576 GLY A N 1
ATOM 4569 C CA . GLY A 1 576 ? -28.578 -4.535 -3.068 1 97.62 576 GLY A CA 1
ATOM 4570 C C . GLY A 1 576 ? -27.875 -5.16 -4.266 1 97.62 576 GLY A C 1
ATOM 4571 O O . GLY A 1 576 ? -28.031 -4.699 -5.395 1 97.62 576 GLY A O 1
ATOM 4572 N N . TYR A 1 577 ? -27.109 -6.184 -4.07 1 98.62 577 TYR A N 1
ATOM 4573 C CA . TYR A 1 577 ? -26.422 -6.863 -5.156 1 98.62 577 TYR A CA 1
ATOM 4574 C C . TYR A 1 577 ? -27.406 -7.555 -6.09 1 98.62 577 TYR A C 1
ATOM 4576 O O . TYR A 1 577 ? -27.203 -7.578 -7.305 1 98.62 577 TYR A O 1
ATOM 4584 N N . ARG A 1 578 ? -28.484 -8.133 -5.531 1 98.56 578 ARG A N 1
ATOM 4585 C CA . ARG A 1 578 ? -29.516 -8.766 -6.344 1 98.56 578 ARG A CA 1
ATOM 4586 C C . ARG A 1 578 ? -30.172 -7.75 -7.281 1 98.56 578 ARG A C 1
ATOM 4588 O O . ARG A 1 578 ? -30.391 -8.039 -8.461 1 98.56 578 ARG A O 1
ATOM 4595 N N . GLN A 1 579 ? -30.438 -6.594 -6.73 1 98.38 579 GLN A N 1
ATOM 4596 C CA . GLN A 1 579 ? -31.062 -5.543 -7.535 1 98.38 579 GLN A CA 1
ATOM 4597 C C . GLN A 1 579 ? -30.141 -5.113 -8.672 1 98.38 579 GLN A C 1
ATOM 4599 O O . GLN A 1 579 ? -30.594 -4.922 -9.805 1 98.38 579 GLN A O 1
ATOM 4604 N N . ARG A 1 580 ? -28.906 -4.98 -8.398 1 98.56 580 ARG A N 1
ATOM 4605 C CA . ARG A 1 580 ? -27.938 -4.598 -9.414 1 98.56 580 ARG A CA 1
ATOM 4606 C C . ARG A 1 580 ? -27.781 -5.695 -10.461 1 98.56 580 ARG A C 1
ATOM 4608 O O . ARG A 1 580 ? -27.641 -5.406 -11.656 1 98.56 580 ARG A O 1
ATOM 4615 N N . ALA A 1 581 ? -27.766 -6.93 -10.023 1 98.81 581 ALA A N 1
ATOM 4616 C CA . ALA A 1 581 ? -27.672 -8.07 -10.938 1 98.81 581 ALA A CA 1
ATOM 4617 C C . ALA A 1 581 ? -28.859 -8.102 -11.891 1 98.81 581 ALA A C 1
ATOM 4619 O O . ALA A 1 581 ? -28.688 -8.289 -13.102 1 98.81 581 ALA A O 1
ATOM 4620 N N . ASP A 1 582 ? -30.047 -7.887 -11.336 1 98.69 582 ASP A N 1
ATOM 4621 C CA . ASP A 1 582 ? -31.266 -7.902 -12.141 1 98.69 582 ASP A CA 1
ATOM 4622 C C . ASP A 1 582 ? -31.25 -6.781 -13.188 1 98.69 582 ASP A C 1
ATOM 4624 O O . ASP A 1 582 ? -31.578 -7.008 -14.352 1 98.69 582 ASP A O 1
ATOM 4628 N N . MET A 1 583 ? -30.828 -5.633 -12.727 1 98.62 583 MET A N 1
ATOM 4629 C CA . MET A 1 583 ? -30.734 -4.504 -13.648 1 98.62 583 MET A CA 1
ATOM 4630 C C . MET A 1 583 ? -29.734 -4.797 -14.773 1 98.62 583 MET A C 1
ATOM 4632 O O . MET A 1 583 ? -30.031 -4.555 -15.945 1 98.62 583 MET A O 1
ATOM 4636 N N . LEU A 1 584 ? -28.578 -5.281 -14.414 1 98.81 584 LEU A N 1
ATOM 4637 C CA . LEU A 1 584 ? -27.516 -5.551 -15.383 1 98.81 584 LEU A CA 1
ATOM 4638 C C . LEU A 1 584 ? -27.938 -6.664 -16.344 1 98.81 584 LEU A C 1
ATOM 4640 O O . LEU A 1 584 ? -27.641 -6.602 -17.531 1 98.81 584 LEU A O 1
ATOM 4644 N N . ALA A 1 585 ? -28.609 -7.707 -15.844 1 98.81 585 ALA A N 1
ATOM 4645 C CA . ALA A 1 585 ? -29.125 -8.781 -16.703 1 98.81 585 ALA A CA 1
ATOM 4646 C C . ALA A 1 585 ? -30.047 -8.242 -17.781 1 98.81 585 ALA A C 1
ATOM 4648 O O . ALA A 1 585 ? -29.938 -8.617 -18.953 1 98.81 585 ALA A O 1
ATOM 4649 N N . ASN A 1 586 ? -30.922 -7.363 -17.359 1 98.62 586 ASN A N 1
ATOM 4650 C CA . ASN A 1 586 ? -31.844 -6.742 -18.297 1 98.62 586 ASN A CA 1
ATOM 4651 C C . ASN A 1 586 ? -31.109 -5.883 -19.328 1 98.62 586 ASN A C 1
ATOM 4653 O O . ASN A 1 586 ? -31.453 -5.891 -20.516 1 98.62 586 ASN A O 1
ATOM 4657 N N . THR A 1 587 ? -30.141 -5.18 -18.844 1 98.75 587 THR A N 1
ATOM 4658 C CA . THR A 1 587 ? -29.344 -4.336 -19.719 1 98.75 587 THR A CA 1
ATOM 4659 C C . THR A 1 587 ? -28.594 -5.18 -20.75 1 98.75 587 THR A C 1
ATOM 4661 O O . THR A 1 587 ? -28.562 -4.84 -21.922 1 98.75 587 THR A O 1
ATOM 4664 N N . ILE A 1 588 ? -28 -6.27 -20.328 1 98.81 588 ILE A N 1
ATOM 4665 C CA . ILE A 1 588 ? -27.25 -7.152 -21.203 1 98.81 588 ILE A CA 1
ATOM 4666 C C . ILE A 1 588 ? -28.156 -7.719 -22.281 1 98.81 588 ILE A C 1
ATOM 4668 O O . ILE A 1 588 ? -27.797 -7.734 -23.469 1 98.81 588 ILE A O 1
ATOM 4672 N N . GLN A 1 589 ? -29.344 -8.117 -21.891 1 98 589 GLN A N 1
ATOM 4673 C CA . GLN A 1 589 ? -30.312 -8.656 -22.844 1 98 589 GLN A CA 1
ATOM 4674 C C . GLN A 1 589 ? -30.688 -7.621 -23.906 1 98 589 GLN A C 1
ATOM 4676 O O . GLN A 1 589 ? -30.734 -7.941 -25.094 1 98 589 GLN A O 1
ATOM 4681 N N . ARG A 1 590 ? -30.875 -6.457 -23.5 1 97.5 590 ARG A N 1
ATOM 4682 C CA . ARG A 1 590 ? -31.297 -5.391 -24.391 1 97.5 590 ARG A CA 1
ATOM 4683 C C . ARG A 1 590 ? -30.156 -4.945 -25.297 1 97.5 590 ARG A C 1
ATOM 4685 O O . ARG A 1 590 ? -30.344 -4.754 -26.5 1 97.5 590 ARG A O 1
ATOM 4692 N N . LYS A 1 591 ? -28.969 -4.836 -24.797 1 97.38 591 LYS A N 1
ATOM 4693 C CA . LYS A 1 591 ? -27.844 -4.188 -25.453 1 97.38 591 LYS A CA 1
ATOM 4694 C C . LYS A 1 591 ? -27.125 -5.16 -26.391 1 97.38 591 LYS A C 1
ATOM 4696 O O . LYS A 1 591 ? -26.625 -4.758 -27.453 1 97.38 591 LYS A O 1
ATOM 4701 N N . TYR A 1 592 ? -27.078 -6.477 -26.016 1 98.38 592 TYR A N 1
ATOM 4702 C CA . TYR A 1 592 ? -26.094 -7.309 -26.688 1 98.38 592 TYR A CA 1
ATOM 4703 C C . TYR A 1 592 ? -26.766 -8.492 -27.391 1 98.38 592 TYR A C 1
ATOM 4705 O O . TYR A 1 592 ? -26.156 -9.141 -28.25 1 98.38 592 TYR A O 1
ATOM 4713 N N . TRP A 1 593 ? -28 -8.875 -27.078 1 97.81 593 TRP A N 1
ATOM 4714 C CA . TRP A 1 593 ? -28.672 -9.992 -27.734 1 97.81 593 TRP A CA 1
ATOM 4715 C C . TRP A 1 593 ? -29 -9.656 -29.188 1 97.81 593 TRP A C 1
ATOM 4717 O O . TRP A 1 593 ? -29.609 -8.633 -29.469 1 97.81 593 TRP A O 1
ATOM 4727 N N . ASP A 1 594 ? -28.547 -10.5 -30.031 1 96.38 594 ASP A N 1
ATOM 4728 C CA . ASP A 1 594 ? -28.906 -10.398 -31.438 1 96.38 594 ASP A CA 1
ATOM 4729 C C . ASP A 1 594 ? -30.016 -11.367 -31.797 1 96.38 594 ASP A C 1
ATOM 4731 O O . ASP A 1 594 ? -29.797 -12.586 -31.828 1 96.38 594 ASP A O 1
ATOM 4735 N N . THR A 1 595 ? -31.109 -10.898 -32.219 1 93.44 595 THR A N 1
ATOM 4736 C CA . THR A 1 595 ? -32.312 -11.695 -32.469 1 93.44 595 THR A CA 1
ATOM 4737 C C . THR A 1 595 ? -32.156 -12.523 -33.75 1 93.44 595 THR A C 1
ATOM 4739 O O . THR A 1 595 ? -32.719 -13.602 -33.875 1 93.44 595 THR A O 1
ATOM 4742 N N . ASN A 1 596 ? -31.453 -12 -34.656 1 92.75 596 ASN A N 1
ATOM 4743 C CA . ASN A 1 596 ? -31.25 -12.727 -35.906 1 92.75 596 ASN A CA 1
ATOM 4744 C C . ASN A 1 596 ? -30.312 -13.914 -35.75 1 92.75 596 ASN A C 1
ATOM 4746 O O . ASN A 1 596 ? -30.625 -15.023 -36.156 1 92.75 596 ASN A O 1
ATOM 4750 N N . LYS A 1 597 ? -29.203 -13.656 -35.062 1 92.69 597 LYS A N 1
ATOM 4751 C CA . LYS A 1 597 ? -28.203 -14.711 -34.875 1 92.69 597 LYS A CA 1
ATOM 4752 C C . LYS A 1 597 ? -28.547 -15.578 -33.656 1 92.69 597 LYS A C 1
ATOM 4754 O O . LYS A 1 597 ? -28.016 -16.672 -33.5 1 92.69 597 LYS A O 1
ATOM 4759 N N . GLN A 1 598 ? -29.375 -15.023 -32.812 1 94.06 598 GLN A N 1
ATOM 4760 C CA . GLN A 1 598 ? -29.797 -15.703 -31.578 1 94.06 598 GLN A CA 1
ATOM 4761 C C . GLN A 1 598 ? -28.594 -15.984 -30.688 1 94.06 598 GLN A C 1
ATOM 4763 O O . GLN A 1 598 ? -28.422 -17.109 -30.203 1 94.06 598 GLN A O 1
ATOM 4768 N N . CYS A 1 599 ? -27.734 -15.086 -30.547 1 96.81 599 CYS A N 1
ATOM 4769 C CA . CYS A 1 599 ? -26.562 -15.125 -29.672 1 96.81 599 CYS A CA 1
ATOM 4770 C C . CYS A 1 599 ? -26.234 -13.742 -29.141 1 96.81 599 CYS A C 1
ATOM 4772 O O . CYS A 1 599 ? -26.844 -12.75 -29.547 1 96.81 599 CYS A O 1
ATOM 4774 N N . TYR A 1 600 ? -25.359 -13.633 -28.219 1 98.25 600 TYR A N 1
ATOM 4775 C CA . TYR A 1 600 ? -24.953 -12.367 -27.625 1 98.25 600 TYR A CA 1
ATOM 4776 C C . TYR A 1 600 ? -23.734 -11.797 -28.344 1 98.25 600 TYR A C 1
ATOM 4778 O O . TYR A 1 600 ? -22.719 -12.477 -28.484 1 98.25 600 TYR A O 1
ATOM 4786 N N . ALA A 1 601 ? -23.844 -10.562 -28.719 1 98.06 601 ALA A N 1
ATOM 4787 C CA . ALA A 1 601 ? -22.719 -9.836 -29.312 1 98.06 601 ALA A CA 1
ATOM 4788 C C . ALA A 1 601 ? -21.766 -9.352 -28.219 1 98.06 601 ALA A C 1
ATOM 4790 O O . ALA A 1 601 ? -22.125 -9.289 -27.047 1 98.06 601 ALA A O 1
ATOM 4791 N N . ASP A 1 602 ? -20.531 -8.977 -28.625 1 98.06 602 ASP A N 1
ATOM 4792 C CA . ASP A 1 602 ? -19.516 -8.523 -27.688 1 98.06 602 ASP A CA 1
ATOM 4793 C C . ASP A 1 602 ? -19.688 -7.047 -27.344 1 98.06 602 ASP A C 1
ATOM 4795 O O . ASP A 1 602 ? -19.188 -6.57 -26.328 1 98.06 602 ASP A O 1
ATOM 4799 N N . VAL A 1 603 ? -20.375 -6.309 -28.281 1 97.75 603 VAL A N 1
ATOM 4800 C CA . VAL A 1 603 ? -20.594 -4.879 -28.094 1 97.75 603 VAL A CA 1
ATOM 4801 C C . VAL A 1 603 ? -22 -4.508 -28.578 1 97.75 603 VAL A C 1
ATOM 4803 O O . VAL A 1 603 ? -22.672 -5.316 -29.219 1 97.75 603 VAL A O 1
ATOM 4806 N N . SER A 1 604 ? -22.375 -3.279 -28.406 1 96.62 604 SER A N 1
ATOM 4807 C CA . SER A 1 604 ? -23.766 -2.865 -28.594 1 96.62 604 SER A CA 1
ATOM 4808 C C . SER A 1 604 ? -24.109 -2.76 -30.078 1 96.62 604 SER A C 1
ATOM 4810 O O . SER A 1 604 ? -25.266 -2.885 -30.469 1 96.62 604 SER A O 1
ATOM 4812 N N . ASN A 1 605 ? -23.094 -2.539 -30.938 1 95.62 605 ASN A N 1
ATOM 4813 C CA . ASN A 1 605 ? -23.406 -2.422 -32.375 1 95.62 605 ASN A CA 1
ATOM 4814 C C . ASN A 1 605 ? -23.562 -3.791 -33.031 1 95.62 605 ASN A C 1
ATOM 4816 O O . ASN A 1 605 ? -23.875 -3.885 -34.219 1 95.62 605 ASN A O 1
ATOM 4820 N N . LYS A 1 606 ? -23.25 -4.906 -32.25 1 95.56 606 LYS A N 1
ATOM 4821 C CA . LYS A 1 606 ? -23.531 -6.305 -32.562 1 95.56 606 LYS A CA 1
ATOM 4822 C C . LYS A 1 606 ? -22.766 -6.758 -33.812 1 95.56 606 LYS A C 1
ATOM 4824 O O . LYS A 1 606 ? -23.281 -7.539 -34.594 1 95.56 606 LYS A O 1
ATOM 4829 N N . LYS A 1 607 ? -21.5 -6.266 -33.938 1 92.44 607 LYS A N 1
ATOM 4830 C CA . LYS A 1 607 ? -20.688 -6.574 -35.094 1 92.44 607 LYS A CA 1
ATOM 4831 C C . LYS A 1 607 ? -19.703 -7.703 -34.812 1 92.44 607 LYS A C 1
ATOM 4833 O O . LYS A 1 607 ? -19.125 -8.281 -35.719 1 92.44 607 LYS A O 1
ATOM 4838 N N . CYS A 1 608 ? -19.453 -8 -33.625 1 94.31 608 CYS A N 1
ATOM 4839 C CA . CYS A 1 608 ? -18.5 -9.062 -33.312 1 94.31 608 CYS A CA 1
ATOM 4840 C C . CYS A 1 608 ? -19.062 -9.977 -32.219 1 94.31 608 CYS A C 1
ATOM 4842 O O . CYS A 1 608 ? -19.844 -9.539 -31.375 1 94.31 608 CYS A O 1
ATOM 4844 N N . PHE A 1 609 ? -18.703 -11.273 -32.219 1 96.44 609 PHE A N 1
ATOM 4845 C CA . PHE A 1 609 ? -19.188 -12.336 -31.344 1 96.44 609 PHE A CA 1
ATOM 4846 C C . PHE A 1 609 ? -18.031 -13.195 -30.859 1 96.44 609 PHE A C 1
ATOM 4848 O O . PHE A 1 609 ? -17.016 -13.328 -31.547 1 96.44 609 PHE A O 1
ATOM 4855 N N . SER A 1 610 ? -18.172 -13.727 -29.734 1 97.62 610 SER A N 1
ATOM 4856 C CA . SER A 1 610 ? -17.125 -14.57 -29.156 1 97.62 610 SER A CA 1
ATOM 4857 C C . SER A 1 610 ? -17.719 -15.711 -28.344 1 97.62 610 SER A C 1
ATOM 4859 O O . SER A 1 610 ? -18.859 -15.625 -27.875 1 97.62 610 SER A O 1
ATOM 4861 N N . GLN A 1 611 ? -16.984 -16.812 -28.203 1 97.56 611 GLN A N 1
ATOM 4862 C CA . GLN A 1 611 ? -17.375 -17.891 -27.297 1 97.56 611 GLN A CA 1
ATOM 4863 C C . GLN A 1 611 ? -17.484 -17.406 -25.859 1 97.56 611 GLN A C 1
ATOM 4865 O O . GLN A 1 611 ? -18.297 -17.906 -25.094 1 97.56 611 GLN A O 1
ATOM 4870 N N . HIS A 1 612 ? -16.75 -16.344 -25.516 1 98.38 612 HIS A N 1
ATOM 4871 C CA . HIS A 1 612 ? -16.688 -15.789 -24.172 1 98.38 612 HIS A CA 1
ATOM 4872 C C . HIS A 1 612 ? -18.031 -15.25 -23.734 1 98.38 612 HIS A C 1
ATOM 4874 O O . HIS A 1 612 ? -18.516 -15.586 -22.656 1 98.38 612 HIS A O 1
ATOM 4880 N N . ALA A 1 613 ? -18.641 -14.461 -24.594 1 98.44 613 ALA A N 1
ATOM 4881 C CA . ALA A 1 613 ? -19.938 -13.867 -24.266 1 98.44 613 ALA A CA 1
ATOM 4882 C C . ALA A 1 613 ? -21 -14.953 -24.109 1 98.44 613 ALA A C 1
ATOM 4884 O O . ALA A 1 613 ? -21.812 -14.898 -23.188 1 98.44 613 ALA A O 1
ATOM 4885 N N . GLN A 1 614 ? -20.984 -15.93 -25.016 1 98.56 614 GLN A N 1
ATOM 4886 C CA . GLN A 1 614 ? -22 -16.984 -24.953 1 98.56 614 GLN A CA 1
ATOM 4887 C C . GLN A 1 614 ? -21.844 -17.828 -23.688 1 98.56 614 GLN A C 1
ATOM 4889 O O . GLN A 1 614 ? -22.812 -18.078 -22.984 1 98.56 614 GLN A O 1
ATOM 4894 N N . ALA A 1 615 ? -20.594 -18.219 -23.438 1 98.62 615 ALA A N 1
ATOM 4895 C CA . ALA A 1 615 ? -20.328 -19.047 -22.266 1 98.62 615 ALA A CA 1
ATOM 4896 C C . ALA A 1 615 ? -20.75 -18.344 -20.984 1 98.62 615 ALA A C 1
ATOM 4898 O O . ALA A 1 615 ? -21.422 -18.953 -20.141 1 98.62 615 ALA A O 1
ATOM 4899 N N . LEU A 1 616 ? -20.391 -17.109 -20.828 1 98.81 616 LEU A N 1
ATOM 4900 C CA . LEU A 1 616 ? -20.719 -16.375 -19.609 1 98.81 616 LEU A CA 1
ATOM 4901 C C . LEU A 1 616 ? -22.219 -16.141 -19.484 1 98.81 616 LEU A C 1
ATOM 4903 O O . LEU A 1 616 ? -22.766 -16.172 -18.375 1 98.81 616 LEU A O 1
ATOM 4907 N N . ALA A 1 617 ? -22.859 -15.883 -20.578 1 98.81 617 ALA A N 1
ATOM 4908 C CA . ALA A 1 617 ? -24.312 -15.719 -20.547 1 98.81 617 ALA A CA 1
ATOM 4909 C C . ALA A 1 617 ? -25 -16.984 -20.016 1 98.81 617 ALA A C 1
ATOM 4911 O O . ALA A 1 617 ? -25.922 -16.906 -19.203 1 98.81 617 ALA A O 1
ATOM 4912 N N . ILE A 1 618 ? -24.562 -18.109 -20.516 1 98.69 618 ILE A N 1
ATOM 4913 C CA . ILE A 1 618 ? -25.109 -19.375 -20.062 1 98.69 618 ILE A CA 1
ATOM 4914 C C . ILE A 1 618 ? -24.812 -19.562 -18.562 1 98.69 618 ILE A C 1
ATOM 4916 O O . ILE A 1 618 ? -25.703 -19.922 -17.797 1 98.69 618 ILE A O 1
ATOM 4920 N N . LEU A 1 619 ? -23.594 -19.281 -18.172 1 98.62 619 LEU A N 1
ATOM 4921 C CA . LEU A 1 619 ? -23.188 -19.469 -16.797 1 98.62 619 LEU A CA 1
ATOM 4922 C C . LEU A 1 619 ? -23.953 -18.531 -15.859 1 98.62 619 LEU A C 1
ATOM 4924 O O . LEU A 1 619 ? -24.234 -18.875 -14.719 1 98.62 619 LEU A O 1
ATOM 4928 N N . CYS A 1 620 ? -24.344 -17.375 -16.375 1 98.69 620 CYS A N 1
ATOM 4929 C CA . CYS A 1 620 ? -25.078 -16.391 -15.578 1 98.69 620 CYS A CA 1
ATOM 4930 C C . CYS A 1 620 ? -26.562 -16.734 -15.547 1 98.69 620 CYS A C 1
ATOM 4932 O O . CYS A 1 620 ? -27.328 -16.141 -14.781 1 98.69 620 CYS A O 1
ATOM 4934 N N . GLY A 1 621 ? -26.969 -17.594 -16.391 1 98.19 621 GLY A N 1
ATOM 4935 C CA . GLY A 1 621 ? -28.375 -18 -16.406 1 98.19 621 GLY A CA 1
ATOM 4936 C C . GLY A 1 621 ? -29.266 -17.031 -17.156 1 98.19 621 GLY A C 1
ATOM 4937 O O . GLY A 1 621 ? -30.453 -16.922 -16.859 1 98.19 621 GLY A O 1
ATOM 4938 N N . LEU A 1 622 ? -28.734 -16.281 -18.062 1 97.94 622 LEU A N 1
ATOM 4939 C CA . LEU A 1 622 ? -29.547 -15.383 -18.875 1 97.94 622 LEU A CA 1
ATOM 4940 C C . LEU A 1 622 ? -30.453 -16.172 -19.812 1 97.94 622 LEU A C 1
ATOM 4942 O O . LEU A 1 622 ? -31.5 -15.68 -20.234 1 97.94 622 LEU A O 1
ATOM 4946 N N . VAL A 1 623 ? -29.938 -17.328 -20.219 1 95.56 623 VAL A N 1
ATOM 4947 C CA . VAL A 1 623 ? -30.719 -18.297 -20.984 1 95.56 623 VAL A CA 1
ATOM 4948 C C . VAL A 1 623 ? -30.781 -19.609 -20.219 1 95.56 623 VAL A C 1
ATOM 4950 O O . VAL A 1 623 ? -29.828 -19.969 -19.5 1 95.56 623 VAL A O 1
ATOM 4953 N N . LYS A 1 624 ? -31.875 -20.328 -20.438 1 93 624 LYS A N 1
ATOM 4954 C CA . LYS A 1 624 ? -32.062 -21.609 -19.75 1 93 624 LYS A CA 1
ATOM 4955 C C . LYS A 1 624 ? -32.719 -22.625 -20.672 1 93 624 LYS A C 1
ATOM 4957 O O . LYS A 1 624 ? -33.188 -22.281 -21.75 1 93 624 LYS A O 1
ATOM 4962 N N . GLY A 1 625 ? -32.594 -23.875 -20.266 1 94 625 GLY A N 1
ATOM 4963 C CA . GLY A 1 625 ? -33.281 -24.953 -20.984 1 94 625 GLY A CA 1
ATOM 4964 C C . GLY A 1 625 ? -32.844 -25.047 -22.438 1 94 625 GLY A C 1
ATOM 4965 O O . GLY A 1 625 ? -31.672 -25.062 -22.734 1 94 625 GLY A O 1
ATOM 4966 N N . LYS A 1 626 ? -33.812 -25.094 -23.266 1 95.38 626 LYS A N 1
ATOM 4967 C CA . LYS A 1 626 ? -33.562 -25.297 -24.688 1 95.38 626 LYS A CA 1
ATOM 4968 C C . LYS A 1 626 ? -32.812 -24.125 -25.297 1 95.38 626 LYS A C 1
ATOM 4970 O O . LYS A 1 626 ? -31.984 -24.312 -26.203 1 95.38 626 LYS A O 1
ATOM 4975 N N . GLN A 1 627 ? -33.125 -23 -24.812 1 95.5 627 GLN A N 1
ATOM 4976 C CA . GLN A 1 627 ? -32.438 -21.812 -25.328 1 95.5 627 GLN A CA 1
ATOM 4977 C C . GLN A 1 627 ? -30.938 -21.859 -25 1 95.5 627 GLN A C 1
ATOM 4979 O O . GLN A 1 627 ? -30.109 -21.438 -25.812 1 95.5 627 GLN A O 1
ATOM 4984 N N . ALA A 1 628 ? -30.625 -22.312 -23.797 1 97.56 628 ALA A N 1
ATOM 4985 C CA . ALA A 1 628 ? -29.219 -22.469 -23.422 1 97.56 628 ALA A CA 1
ATOM 4986 C C . ALA A 1 628 ? -28.516 -23.5 -24.297 1 97.56 628 ALA A C 1
ATOM 4988 O O . ALA A 1 628 ? -27.359 -23.297 -24.688 1 97.56 628 ALA A O 1
ATOM 4989 N N . GLU A 1 629 ? -29.219 -24.562 -24.547 1 97.06 629 GLU A N 1
ATOM 4990 C CA . GLU A 1 629 ? -28.672 -25.609 -25.422 1 97.06 629 GLU A CA 1
ATOM 4991 C C . GLU A 1 629 ? -28.406 -25.062 -26.812 1 97.06 629 GLU A C 1
ATOM 4993 O O . GLU A 1 629 ? -27.359 -25.328 -27.406 1 97.06 629 GLU A O 1
ATOM 4998 N N . GLN A 1 630 ? -29.375 -24.312 -27.281 1 96.5 630 GLN A N 1
ATOM 4999 C CA . GLN A 1 630 ? -29.234 -23.719 -28.609 1 96.5 630 GLN A CA 1
ATOM 5000 C C . GLN A 1 630 ? -28.062 -22.734 -28.672 1 96.5 630 GLN A C 1
ATOM 5002 O O . GLN A 1 630 ? -27.312 -22.719 -29.641 1 96.5 630 GLN A O 1
ATOM 5007 N N . LEU A 1 631 ? -27.984 -21.953 -27.656 1 97.5 631 LEU A N 1
ATOM 5008 C CA . LEU A 1 631 ? -26.875 -21.016 -27.594 1 97.5 631 LEU A CA 1
ATOM 5009 C C . LEU A 1 631 ? -25.547 -21.734 -27.516 1 97.5 631 LEU A C 1
ATOM 5011 O O . LEU A 1 631 ? -24.562 -21.312 -28.156 1 97.5 631 LEU A O 1
ATOM 5015 N N . ALA A 1 632 ? -25.453 -22.797 -26.75 1 97.56 632 ALA A N 1
ATOM 5016 C CA . ALA A 1 632 ? -24.25 -23.609 -26.641 1 97.56 632 ALA A CA 1
ATOM 5017 C C . ALA A 1 632 ? -23.875 -24.219 -27.984 1 97.56 632 ALA A C 1
ATOM 5019 O O . ALA A 1 632 ? -22.688 -24.266 -28.344 1 97.56 632 ALA A O 1
ATOM 5020 N N . GLU A 1 633 ? -24.828 -24.672 -28.688 1 95.44 633 GLU A N 1
ATOM 5021 C CA . GLU A 1 633 ? -24.594 -25.219 -30.016 1 95.44 633 GLU A CA 1
ATOM 5022 C C . GLU A 1 633 ? -24.062 -24.156 -30.969 1 95.44 633 GLU A C 1
ATOM 5024 O O . GLU A 1 633 ? -23.156 -24.406 -31.766 1 95.44 633 GLU A O 1
ATOM 5029 N N . CYS A 1 634 ? -24.703 -23.062 -30.844 1 93.94 634 CYS A N 1
ATOM 5030 C CA . CYS A 1 634 ? -24.234 -21.953 -31.656 1 93.94 634 CYS A CA 1
ATOM 5031 C C . CYS A 1 634 ? -22.766 -21.625 -31.359 1 93.94 634 CYS A C 1
ATOM 5033 O O . CYS A 1 634 ? -21.969 -21.438 -32.281 1 93.94 634 CYS A O 1
ATOM 5035 N N . MET A 1 635 ? -22.453 -21.578 -30.125 1 94.44 635 MET A N 1
ATOM 5036 C CA . MET A 1 635 ? -21.094 -21.297 -29.672 1 94.44 635 MET A CA 1
ATOM 5037 C C . MET A 1 635 ? -20.094 -22.297 -30.234 1 94.44 635 MET A C 1
ATOM 5039 O O . MET A 1 635 ? -18.984 -21.938 -30.609 1 94.44 635 MET A O 1
ATOM 5043 N N . LEU A 1 636 ? -20.438 -23.516 -30.406 1 92.19 636 LEU A N 1
ATOM 5044 C CA . LEU A 1 636 ? -19.562 -24.578 -30.891 1 92.19 636 LEU A CA 1
ATOM 5045 C C . LEU A 1 636 ? -19.469 -24.562 -32.406 1 92.19 636 LEU A C 1
ATOM 5047 O O . LEU A 1 636 ? -18.406 -24.859 -32.969 1 92.19 636 LEU A O 1
ATOM 5051 N N . ARG A 1 637 ? -20.531 -24.188 -33.062 1 91.12 637 ARG A N 1
ATOM 5052 C CA . ARG A 1 637 ? -20.625 -24.406 -34.5 1 91.12 637 ARG A CA 1
ATOM 5053 C C . ARG A 1 637 ? -20.188 -23.156 -35.281 1 91.12 637 ARG A C 1
ATOM 5055 O O . ARG A 1 637 ? -19.688 -23.266 -36.406 1 91.12 637 ARG A O 1
ATOM 5062 N N . ASP A 1 638 ? -20.453 -21.984 -34.719 1 92.75 638 ASP A N 1
ATOM 5063 C CA . ASP A 1 638 ? -20.156 -20.75 -35.438 1 92.75 638 ASP A CA 1
ATOM 5064 C C . ASP A 1 638 ? -18.656 -20.469 -35.438 1 92.75 638 ASP A C 1
ATOM 5066 O O . ASP A 1 638 ? -18.141 -19.859 -34.5 1 92.75 638 ASP A O 1
ATOM 5070 N N . SER A 1 639 ? -17.984 -20.688 -36.438 1 90 639 SER A N 1
ATOM 5071 C CA . SER A 1 639 ? -16.531 -20.578 -36.531 1 90 639 SER A CA 1
ATOM 5072 C C . SER A 1 639 ? -16.109 -19.125 -36.688 1 90 639 SER A C 1
ATOM 5074 O O . SER A 1 639 ? -14.914 -18.812 -36.656 1 90 639 SER A O 1
ATOM 5076 N N . THR A 1 640 ? -17.047 -18.25 -36.844 1 90.38 640 THR A N 1
ATOM 5077 C CA . THR A 1 640 ? -16.703 -16.844 -37 1 90.38 640 THR A CA 1
ATOM 5078 C C . THR A 1 640 ? -16.531 -16.172 -35.625 1 90.38 640 THR A C 1
ATOM 5080 O O . THR A 1 640 ? -16 -15.07 -35.531 1 90.38 640 THR A O 1
ATOM 5083 N N . MET A 1 641 ? -16.922 -16.828 -34.562 1 94.38 641 MET A N 1
ATOM 5084 C CA . MET A 1 641 ? -16.766 -16.281 -33.219 1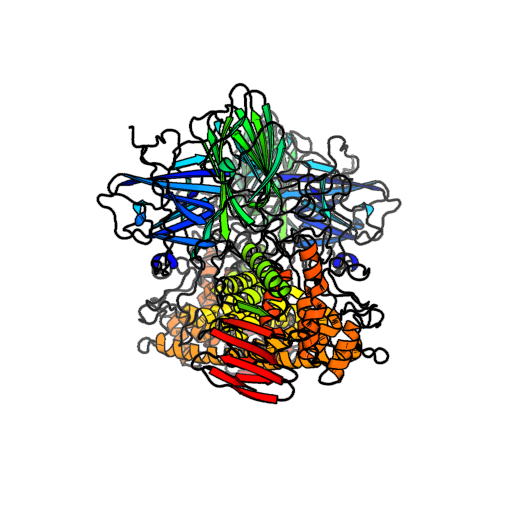 94.38 641 MET A CA 1
ATOM 5085 C C . MET A 1 641 ? -15.305 -16.344 -32.781 1 94.38 641 MET A C 1
ATOM 5087 O O . MET A 1 641 ? -14.586 -17.281 -33.156 1 94.38 641 MET A O 1
ATOM 5091 N N . ALA A 1 642 ? -14.914 -15.242 -32.062 1 96 642 ALA A N 1
ATOM 5092 C CA . ALA A 1 642 ? -13.617 -15.352 -31.391 1 96 642 ALA A CA 1
ATOM 5093 C C . ALA A 1 642 ? -13.562 -16.578 -30.484 1 96 642 ALA A C 1
ATOM 5095 O O . ALA A 1 642 ? -14.398 -16.734 -29.594 1 96 642 ALA A O 1
ATOM 5096 N N . GLU A 1 643 ? -12.609 -17.422 -30.688 1 95.19 643 GLU A N 1
ATOM 5097 C CA . GLU A 1 643 ? -12.5 -18.672 -29.969 1 95.19 643 GLU A CA 1
ATOM 5098 C C . GLU A 1 643 ? -11.719 -18.5 -28.656 1 95.19 643 GLU A C 1
ATOM 5100 O O . GLU A 1 643 ? -10.734 -17.75 -28.625 1 95.19 643 GLU A O 1
ATOM 5105 N N . ALA A 1 644 ? -12.164 -19.219 -27.656 1 96.25 644 ALA A N 1
ATOM 5106 C CA . ALA A 1 644 ? -11.477 -19.188 -26.359 1 96.25 644 ALA A CA 1
ATOM 5107 C C . ALA A 1 644 ? -10.109 -19.859 -26.453 1 96.25 644 ALA A C 1
ATOM 5109 O O . ALA A 1 644 ? -9.945 -20.844 -27.156 1 96.25 644 ALA A O 1
ATOM 5110 N N . SER A 1 645 ? -9.164 -19.297 -25.734 1 95.75 645 SER A N 1
ATOM 5111 C CA . SER A 1 645 ? -7.863 -19.953 -25.578 1 95.75 645 SER A CA 1
ATOM 5112 C C . SER A 1 645 ? -7.938 -21.109 -24.594 1 95.75 645 SER A C 1
ATOM 5114 O O . SER A 1 645 ? -9 -21.375 -24.016 1 95.75 645 SER A O 1
ATOM 5116 N N . ILE A 1 646 ? -6.789 -21.766 -24.438 1 96.31 646 ILE A N 1
ATOM 5117 C CA . ILE A 1 646 ? -6.699 -22.906 -23.531 1 96.31 646 ILE A CA 1
ATOM 5118 C C . ILE A 1 646 ? -7.102 -22.484 -22.125 1 96.31 646 ILE A C 1
ATOM 5120 O O . ILE A 1 646 ? -7.652 -23.281 -21.359 1 96.31 646 ILE A O 1
ATOM 5124 N N . TYR A 1 647 ? -6.949 -21.234 -21.75 1 97.25 647 TYR A N 1
ATOM 5125 C CA . TYR A 1 647 ? -7.352 -20.688 -20.453 1 97.25 647 TYR A CA 1
ATOM 5126 C C . TYR A 1 647 ? -8.867 -20.672 -20.328 1 97.25 647 TYR A C 1
ATOM 5128 O O . TYR A 1 647 ? -9.438 -21.328 -19.453 1 97.25 647 TYR A O 1
ATOM 5136 N N . PHE A 1 648 ? -9.555 -20 -21.203 1 97.75 648 PHE A N 1
ATOM 5137 C CA . PHE A 1 648 ? -10.969 -19.703 -21.047 1 97.75 648 PHE A CA 1
ATOM 5138 C C . PHE A 1 648 ? -11.82 -20.891 -21.484 1 97.75 648 PHE A C 1
ATOM 5140 O O . PHE A 1 648 ? -13.023 -20.922 -21.219 1 97.75 648 PHE A O 1
ATOM 5147 N N . LYS A 1 649 ? -11.203 -21.906 -22.109 1 96.88 649 LYS A N 1
ATOM 5148 C CA . LYS A 1 649 ? -11.914 -23.141 -22.438 1 96.88 649 LYS A CA 1
ATOM 5149 C C . LYS A 1 649 ? -12.492 -23.781 -21.188 1 96.88 649 LYS A C 1
ATOM 5151 O O . LYS A 1 649 ? -13.508 -24.484 -21.25 1 96.88 649 LYS A O 1
ATOM 5156 N N . TYR A 1 650 ? -11.859 -23.531 -20.047 1 97.69 650 TYR A N 1
ATOM 5157 C CA . TYR A 1 650 ? -12.453 -23.984 -18.797 1 97.69 650 TYR A CA 1
ATOM 5158 C C . TYR A 1 650 ? -13.883 -23.484 -18.672 1 97.69 650 TYR A C 1
ATOM 5160 O O . TYR A 1 650 ? -14.797 -24.266 -18.391 1 97.69 650 TYR A O 1
ATOM 5168 N N . TYR A 1 651 ? -14.156 -22.266 -18.875 1 98.31 651 TYR A N 1
ATOM 5169 C CA . TYR A 1 651 ? -15.469 -21.656 -18.719 1 98.31 651 TYR A CA 1
ATOM 5170 C C . TYR A 1 651 ? -16.406 -22.062 -19.844 1 98.31 651 TYR A C 1
ATOM 5172 O O . TYR A 1 651 ? -17.609 -22.234 -19.625 1 98.31 651 TYR A O 1
ATOM 5180 N N . VAL A 1 652 ? -15.812 -22.188 -21.031 1 97.5 652 VAL A N 1
ATOM 5181 C CA . VAL A 1 652 ? -16.609 -22.688 -22.141 1 97.5 652 VAL A CA 1
ATOM 5182 C C . VAL A 1 652 ? -17.141 -24.078 -21.828 1 97.5 652 VAL A C 1
ATOM 5184 O O . VAL A 1 652 ? -18.328 -24.344 -22.016 1 97.5 652 VAL A O 1
ATOM 5187 N N . ASN A 1 653 ? -16.297 -24.906 -21.312 1 96.5 653 ASN A N 1
ATOM 5188 C CA . ASN A 1 653 ? -16.688 -26.281 -20.984 1 96.5 653 ASN A CA 1
ATOM 5189 C C . ASN A 1 653 ? -17.719 -26.312 -19.859 1 96.5 653 ASN A C 1
ATOM 5191 O O . ASN A 1 653 ? -18.641 -27.125 -19.875 1 96.5 653 ASN A O 1
ATOM 5195 N N . ARG A 1 654 ? -17.547 -25.422 -18.906 1 97.5 654 ARG A N 1
ATOM 5196 C CA . ARG A 1 654 ? -18.531 -25.312 -17.828 1 97.5 654 ARG A CA 1
ATOM 5197 C C . ARG A 1 654 ? -19.906 -24.906 -18.391 1 97.5 654 ARG A C 1
ATOM 5199 O O . ARG A 1 654 ? -20.938 -25.422 -17.953 1 97.5 654 ARG A O 1
ATOM 5206 N N . ALA A 1 655 ? -19.875 -24 -19.312 1 98.19 655 ALA A N 1
ATOM 5207 C CA . ALA A 1 655 ? -21.109 -23.531 -19.938 1 98.19 655 ALA A CA 1
ATOM 5208 C C . ALA A 1 655 ? -21.781 -24.656 -20.734 1 98.19 655 ALA A C 1
ATOM 5210 O O . ALA A 1 655 ? -23 -24.812 -20.688 1 98.19 655 ALA A O 1
ATOM 5211 N N . LEU A 1 656 ? -20.984 -25.438 -21.484 1 97.44 656 LEU A N 1
ATOM 5212 C CA . LEU A 1 656 ? -21.516 -26.547 -22.25 1 97.44 656 LEU A CA 1
ATOM 5213 C C . LEU A 1 656 ? -22.188 -27.578 -21.344 1 97.44 656 LEU A C 1
ATOM 5215 O O . LEU A 1 656 ? -23.297 -28.031 -21.625 1 97.44 656 LEU A O 1
ATOM 5219 N N . ALA A 1 657 ? -21.531 -27.891 -20.281 1 96.75 657 ALA A N 1
ATOM 5220 C CA . ALA A 1 657 ? -22.109 -28.828 -19.328 1 96.75 657 ALA A CA 1
ATOM 5221 C C . ALA A 1 657 ? -23.406 -28.297 -18.734 1 96.75 657 ALA A C 1
ATOM 5223 O O . ALA A 1 657 ? -24.391 -29.031 -18.641 1 96.75 657 ALA A O 1
ATOM 5224 N N . LYS A 1 658 ? -23.438 -27.047 -18.375 1 96.81 658 LYS A N 1
ATOM 5225 C CA . LYS A 1 658 ? -24.625 -26.422 -17.812 1 96.81 658 LYS A CA 1
ATOM 5226 C C . LYS A 1 658 ? -25.781 -26.422 -18.812 1 96.81 658 LYS A C 1
ATOM 5228 O O . LYS A 1 658 ? -26.938 -26.547 -18.438 1 96.81 658 LYS A O 1
ATOM 5233 N N . ALA A 1 659 ? -25.438 -26.297 -20.047 1 97.56 659 ALA A N 1
ATOM 5234 C CA . ALA A 1 659 ? -26.438 -26.219 -21.109 1 97.56 659 ALA A CA 1
ATOM 5235 C C . ALA A 1 659 ? -26.891 -27.609 -21.547 1 97.56 659 ALA A C 1
ATOM 5237 O O . ALA A 1 659 ? -27.703 -27.75 -22.453 1 97.56 659 ALA A O 1
ATOM 5238 N N . GLY A 1 660 ? -26.312 -28.688 -20.984 1 94.88 660 GLY A N 1
ATOM 5239 C CA . GLY A 1 660 ? -26.734 -30.047 -21.281 1 94.88 660 GLY A CA 1
ATOM 5240 C C . GLY A 1 660 ? -25.859 -30.734 -22.312 1 94.88 660 GLY A C 1
ATOM 5241 O O . GLY A 1 660 ? -26.188 -31.812 -22.812 1 94.88 660 GLY A O 1
ATOM 5242 N N . LEU A 1 661 ? -24.781 -30.125 -22.641 1 96.75 661 LEU A N 1
ATOM 5243 C CA . LEU A 1 661 ? -23.891 -30.672 -23.656 1 96.75 661 LEU A CA 1
ATOM 5244 C C . LEU A 1 661 ? -22.578 -31.141 -23.031 1 96.75 661 LEU A C 1
ATOM 5246 O O . LEU A 1 661 ? -21.516 -31.016 -23.641 1 96.75 661 LEU A O 1
ATOM 5250 N N . GLY A 1 662 ? -22.625 -31.641 -21.828 1 96.62 662 GLY A N 1
ATOM 5251 C CA . GLY A 1 662 ? -21.438 -32.094 -21.109 1 96.62 662 GLY A CA 1
ATOM 5252 C C . GLY A 1 662 ? -20.719 -33.25 -21.812 1 96.62 662 GLY A C 1
ATOM 5253 O O . GLY A 1 662 ? -19.5 -33.375 -21.688 1 96.62 662 GLY A O 1
ATOM 5254 N N . ASP A 1 663 ? -21.391 -34 -22.625 1 96.25 663 ASP A N 1
ATOM 5255 C CA . ASP A 1 663 ? -20.812 -35.156 -23.297 1 96.25 663 ASP A CA 1
ATOM 5256 C C . ASP A 1 663 ? -19.875 -34.75 -24.422 1 96.25 663 ASP A C 1
ATOM 5258 O O . ASP A 1 663 ? -19.109 -35.562 -24.922 1 96.25 663 ASP A O 1
ATOM 5262 N N . THR A 1 664 ? -19.891 -33.5 -24.719 1 95.62 664 THR A N 1
ATOM 5263 C CA . THR A 1 664 ? -19 -33 -25.766 1 95.62 664 THR A CA 1
ATOM 5264 C C . THR A 1 664 ? -17.625 -32.688 -25.203 1 95.62 664 THR A C 1
ATOM 5266 O O . THR A 1 664 ? -16.703 -32.344 -25.953 1 95.62 664 THR A O 1
ATOM 5269 N N . TYR A 1 665 ? -17.453 -32.781 -23.906 1 97.38 665 TYR A N 1
ATOM 5270 C CA . TYR A 1 665 ? -16.219 -32.344 -23.25 1 97.38 665 TYR A CA 1
ATOM 5271 C C . TYR A 1 665 ? -15.008 -33.031 -23.875 1 97.38 665 TYR A C 1
ATOM 5273 O O . TYR A 1 665 ? -14.016 -32.375 -24.188 1 97.38 665 TYR A O 1
ATOM 5281 N N . LEU A 1 666 ? -15.055 -34.344 -24.062 1 97.81 666 LEU A N 1
ATOM 5282 C CA . LEU A 1 666 ? -13.906 -35.094 -24.547 1 97.81 666 LEU A CA 1
ATOM 5283 C C . LEU A 1 666 ? -13.508 -34.656 -25.953 1 97.81 666 LEU A C 1
ATOM 5285 O O . LEU A 1 666 ? -12.328 -34.719 -26.297 1 97.81 666 LEU A O 1
ATOM 5289 N N . ASP A 1 667 ? -14.461 -34.219 -26.719 1 94.5 667 ASP A N 1
ATOM 5290 C CA . ASP A 1 667 ? -14.18 -33.75 -28.078 1 94.5 667 ASP A CA 1
ATOM 5291 C C . ASP A 1 667 ? -13.445 -32.406 -28.031 1 94.5 667 ASP A C 1
ATOM 5293 O O . ASP A 1 667 ? -12.766 -32.031 -29 1 94.5 667 ASP A O 1
ATOM 5297 N N . GLY A 1 668 ? -13.578 -31.719 -26.953 1 93.94 668 GLY A N 1
ATOM 5298 C CA . GLY A 1 668 ? -12.977 -30.406 -26.828 1 93.94 668 GLY A CA 1
ATOM 5299 C C . GLY A 1 668 ? -11.555 -30.453 -26.312 1 93.94 668 GLY A C 1
ATOM 5300 O O . GLY A 1 668 ? -10.938 -29.406 -26.062 1 93.94 668 GLY A O 1
ATOM 5301 N N . LEU A 1 669 ? -10.883 -31.594 -26.172 1 97.25 669 LEU A N 1
ATOM 5302 C CA . LEU A 1 669 ? -9.562 -31.734 -25.562 1 97.25 669 LEU A CA 1
ATOM 5303 C C . LEU A 1 669 ? -8.477 -31.797 -26.625 1 97.25 669 LEU A C 1
ATOM 5305 O O . LEU A 1 669 ? -7.395 -32.344 -26.391 1 97.25 669 LEU A O 1
ATOM 5309 N N . GLY A 1 670 ? -8.711 -31.219 -27.797 1 95.06 670 GLY A N 1
ATOM 5310 C CA . GLY A 1 670 ? -7.809 -31.297 -28.922 1 95.06 670 GLY A CA 1
ATOM 5311 C C . GLY A 1 670 ? -6.445 -30.688 -28.641 1 95.06 670 GLY A C 1
ATOM 5312 O O . GLY A 1 670 ? -5.418 -31.281 -28.969 1 95.06 670 GLY A O 1
ATOM 5313 N N . ILE A 1 671 ? -6.43 -29.5 -28.031 1 95.69 671 ILE A N 1
ATOM 5314 C CA . ILE A 1 671 ? -5.176 -28.797 -27.766 1 95.69 671 ILE A CA 1
ATOM 5315 C C . ILE A 1 671 ? -4.293 -29.641 -26.859 1 95.69 671 ILE A C 1
ATOM 5317 O O . ILE A 1 671 ? -3.08 -29.734 -27.062 1 95.69 671 ILE A O 1
ATOM 5321 N N . TRP A 1 672 ? -4.832 -30.25 -25.844 1 98 672 TRP A N 1
ATOM 5322 C CA . TRP A 1 672 ? -4.086 -31.109 -24.922 1 98 672 TRP A CA 1
ATOM 5323 C C . TRP A 1 672 ? -3.553 -32.344 -25.641 1 98 672 TRP A C 1
ATOM 5325 O O . TRP A 1 672 ? -2.408 -32.75 -25.422 1 98 672 TRP A O 1
ATOM 5335 N N . ASN A 1 673 ? -4.383 -32.938 -26.469 1 97.75 673 ASN A N 1
ATOM 5336 C CA . ASN A 1 673 ? -3.928 -34.062 -27.266 1 97.75 673 ASN A CA 1
ATOM 5337 C C . ASN A 1 673 ? -2.76 -33.688 -28.172 1 97.75 673 ASN A C 1
ATOM 5339 O O . ASN A 1 673 ? -1.799 -34.438 -28.312 1 97.75 673 ASN A O 1
ATOM 5343 N N . ASP A 1 674 ? -2.875 -32.562 -28.719 1 97.31 674 ASP A N 1
ATOM 5344 C CA . ASP A 1 674 ? -1.813 -32.094 -29.609 1 97.31 674 ASP A CA 1
ATOM 5345 C C . ASP A 1 674 ? -0.523 -31.828 -28.828 1 97.31 674 ASP A C 1
ATOM 5347 O O . ASP A 1 674 ? 0.569 -32.125 -29.312 1 97.31 674 ASP A O 1
ATOM 5351 N N . TYR A 1 675 ? -0.633 -31.25 -27.672 1 97.62 675 TYR A N 1
ATOM 5352 C CA . TYR A 1 675 ? 0.538 -31.062 -26.828 1 97.62 675 TYR A CA 1
ATOM 5353 C C . TYR A 1 675 ? 1.194 -32.406 -26.484 1 97.62 675 TYR A C 1
ATOM 5355 O O . TYR A 1 675 ? 2.422 -32.5 -26.5 1 97.62 675 TYR A O 1
ATOM 5363 N N . MET A 1 676 ? 0.412 -33.406 -26.203 1 97.69 676 MET A N 1
ATOM 5364 C CA . MET A 1 676 ? 0.953 -34.75 -25.906 1 97.69 676 MET A CA 1
ATOM 5365 C C . MET A 1 676 ? 1.706 -35.312 -27.094 1 97.69 676 MET A C 1
ATOM 5367 O O . MET A 1 676 ? 2.785 -35.875 -26.938 1 97.69 676 MET A O 1
ATOM 5371 N N . LYS A 1 677 ? 1.191 -35.094 -28.281 1 97.5 677 LYS A N 1
ATOM 5372 C CA . LYS A 1 677 ? 1.84 -35.562 -29.484 1 97.5 677 LYS A CA 1
ATOM 5373 C C . LYS A 1 677 ? 3.188 -34.875 -29.703 1 97.5 677 LYS A C 1
ATOM 5375 O O . LYS A 1 677 ? 4.09 -35.469 -30.312 1 97.5 677 LYS A O 1
ATOM 5380 N N . LEU A 1 678 ? 3.297 -33.719 -29.141 1 97.38 678 LEU A N 1
ATOM 5381 C CA . LEU A 1 678 ? 4.512 -32.938 -29.328 1 97.38 678 LEU A CA 1
ATOM 5382 C C . LEU A 1 678 ? 5.523 -33.219 -28.234 1 97.38 678 LEU A C 1
ATOM 5384 O O . LEU A 1 678 ? 6.543 -32.531 -28.125 1 97.38 678 LEU A O 1
ATOM 5388 N N . GLY A 1 679 ? 5.199 -34.188 -27.391 1 97 679 GLY A N 1
ATOM 5389 C CA . GLY A 1 679 ? 6.148 -34.625 -26.375 1 97 679 GLY A CA 1
ATOM 5390 C C . GLY A 1 679 ? 6.121 -33.781 -25.125 1 97 679 GLY A C 1
ATOM 5391 O O . GLY A 1 679 ? 7.062 -33.812 -24.328 1 97 679 GLY A O 1
ATOM 5392 N N . MET A 1 680 ? 5.062 -33 -24.969 1 97.56 680 MET A N 1
ATOM 5393 C CA . MET A 1 680 ? 4.953 -32.156 -23.781 1 97.56 680 MET A CA 1
ATOM 5394 C C . MET A 1 680 ? 4.723 -33 -22.531 1 97.56 680 MET A C 1
ATOM 5396 O O . MET A 1 680 ? 3.967 -34 -22.578 1 97.56 680 MET A O 1
ATOM 5400 N N . THR A 1 681 ? 5.391 -32.656 -21.438 1 98 681 THR A N 1
ATOM 5401 C CA . THR A 1 681 ? 5.266 -33.375 -20.172 1 98 681 THR A CA 1
ATOM 5402 C C . THR A 1 681 ? 4.555 -32.5 -19.125 1 98 681 THR A C 1
ATOM 5404 O O . THR A 1 681 ? 4.352 -32.938 -17.984 1 98 681 THR A O 1
ATOM 5407 N N . THR A 1 682 ? 4.297 -31.328 -19.406 1 98.62 682 THR A N 1
ATOM 5408 C CA . THR A 1 682 ? 3.443 -30.344 -18.734 1 98.62 682 THR A CA 1
ATOM 5409 C C . THR A 1 682 ? 2.631 -29.547 -19.75 1 98.62 682 THR A C 1
ATOM 5411 O O . THR A 1 682 ? 2.812 -29.719 -20.969 1 98.62 682 THR A O 1
ATOM 5414 N N . TRP A 1 683 ? 1.729 -28.734 -19.297 1 98.5 683 TRP A N 1
ATOM 5415 C CA . TRP A 1 683 ? 0.852 -28.016 -20.219 1 98.5 683 TRP A CA 1
ATOM 5416 C C . TRP A 1 683 ? 1.364 -26.609 -20.484 1 98.5 683 TRP A C 1
ATOM 5418 O O . TRP A 1 683 ? 1.882 -25.953 -19.578 1 98.5 683 TRP A O 1
ATOM 5428 N N . GLY A 1 684 ? 1.135 -26.156 -21.719 1 97.5 684 GLY A N 1
ATOM 5429 C CA . GLY A 1 684 ? 1.625 -24.859 -22.156 1 97.5 684 GLY A CA 1
ATOM 5430 C C . GLY A 1 684 ? 0.7 -23.719 -21.781 1 97.5 684 GLY A C 1
ATOM 5431 O O . GLY A 1 684 ? -0.413 -23.938 -21.312 1 97.5 684 GLY A O 1
ATOM 5432 N N . GLU A 1 685 ? 1.095 -22.469 -22.062 1 95.62 685 GLU A N 1
ATOM 5433 C CA . GLU A 1 685 ? 0.457 -21.234 -21.641 1 95.62 685 GLU A CA 1
ATOM 5434 C C . GLU A 1 685 ? -0.729 -20.891 -22.547 1 95.62 685 GLU A C 1
ATOM 5436 O O . GLU A 1 685 ? -1.722 -20.328 -22.078 1 95.62 685 GLU A O 1
ATOM 5441 N N . ASP A 1 686 ? -0.484 -21.109 -23.781 1 93.31 686 ASP A N 1
ATOM 5442 C CA . ASP A 1 686 ? -1.501 -20.719 -24.75 1 93.31 686 ASP A CA 1
ATOM 5443 C C . ASP A 1 686 ? -1.685 -21.797 -25.812 1 93.31 686 ASP A C 1
ATOM 5445 O O . ASP A 1 686 ? -1.234 -22.922 -25.656 1 93.31 686 ASP A O 1
ATOM 5449 N N . SER A 1 687 ? -2.457 -21.422 -26.859 1 88.94 687 SER A N 1
ATOM 5450 C CA . SER A 1 687 ? -2.824 -22.406 -27.859 1 88.94 687 SER A CA 1
ATOM 5451 C C . SER A 1 687 ? -1.791 -22.469 -28.984 1 88.94 687 SER A C 1
ATOM 5453 O O . SER A 1 687 ? -2.014 -23.125 -30 1 88.94 687 SER A O 1
ATOM 5455 N N . LYS A 1 688 ? -0.62 -21.844 -28.797 1 87.19 688 LYS A N 1
ATOM 5456 C CA . LYS A 1 688 ? 0.439 -21.859 -29.797 1 87.19 688 LYS A CA 1
ATOM 5457 C C . LYS A 1 688 ? 1.327 -23.094 -29.625 1 87.19 688 LYS A C 1
ATOM 5459 O O . LYS A 1 688 ? 2.463 -22.984 -29.156 1 87.19 688 LYS A O 1
ATOM 5464 N N . LEU A 1 689 ? 0.958 -24.125 -30.109 1 90.12 689 LEU A N 1
ATOM 5465 C CA . LEU A 1 689 ? 1.487 -25.469 -29.875 1 90.12 689 LEU A CA 1
ATOM 5466 C C . LEU A 1 689 ? 2.996 -25.5 -30.109 1 90.12 689 LEU A C 1
ATOM 5468 O O . LEU A 1 689 ? 3.748 -25.922 -29.234 1 90.12 689 LEU A O 1
ATOM 5472 N N . MET A 1 690 ? 3.43 -24.922 -31.219 1 91.31 690 MET A N 1
ATOM 5473 C CA . MET A 1 690 ? 4.82 -25.062 -31.641 1 91.31 690 MET A CA 1
ATOM 5474 C C . MET A 1 690 ? 5.723 -24.094 -30.891 1 91.31 690 MET A C 1
ATOM 5476 O O . MET A 1 690 ? 6.938 -24.281 -30.828 1 91.31 690 MET A O 1
ATOM 5480 N N . ASN A 1 691 ? 5.012 -23.109 -30.328 1 91.25 691 ASN A N 1
ATOM 5481 C CA . ASN A 1 691 ? 5.895 -22.047 -29.844 1 91.25 691 ASN A CA 1
ATOM 5482 C C . ASN A 1 691 ? 5.32 -21.375 -28.594 1 91.25 691 ASN A C 1
ATOM 5484 O O . ASN A 1 691 ? 5.492 -20.156 -28.422 1 91.25 691 ASN A O 1
ATOM 5488 N N . THR A 1 692 ? 4.543 -22.047 -27.812 1 94.25 692 THR A N 1
ATOM 5489 C CA . THR A 1 692 ? 4.117 -21.438 -26.547 1 94.25 692 THR A CA 1
ATOM 5490 C C . THR A 1 692 ? 5.324 -21 -25.719 1 94.25 692 THR A C 1
ATOM 5492 O O . THR A 1 692 ? 6.363 -21.656 -25.734 1 94.25 692 THR A O 1
ATOM 5495 N N . ARG A 1 693 ? 5.242 -19.828 -25.062 1 94.06 693 ARG A N 1
ATOM 5496 C CA . ARG A 1 693 ? 6.363 -19.312 -24.281 1 94.06 693 ARG A CA 1
ATOM 5497 C C . ARG A 1 693 ? 6.672 -20.25 -23.109 1 94.06 693 ARG A C 1
ATOM 5499 O O . ARG A 1 693 ? 7.77 -20.797 -23.016 1 94.06 693 ARG A O 1
ATOM 5506 N N . SER A 1 694 ? 5.707 -20.5 -22.297 1 96.81 694 SER A N 1
ATOM 5507 C CA . SER A 1 694 ? 5.891 -21.375 -21.141 1 96.81 694 SER A CA 1
ATOM 5508 C C . SER A 1 694 ? 5.367 -22.781 -21.422 1 96.81 694 SER A C 1
ATOM 5510 O O . SER A 1 694 ? 4.203 -22.953 -21.797 1 96.81 694 SER A O 1
ATOM 5512 N N . ASP A 1 695 ? 6.152 -23.734 -21.188 1 97.75 695 ASP A N 1
ATOM 5513 C CA . ASP A 1 695 ? 5.762 -25.141 -21.375 1 97.75 695 ASP A CA 1
ATOM 5514 C C . ASP A 1 695 ? 5.109 -25.703 -20.125 1 97.75 695 ASP A C 1
ATOM 5516 O O . ASP A 1 695 ? 4.688 -26.859 -20.109 1 97.75 695 ASP A O 1
ATOM 5520 N N . CYS A 1 696 ? 5 -24.969 -19.125 1 98.5 696 CYS A N 1
ATOM 5521 C CA . CYS A 1 696 ? 4.336 -25.344 -17.875 1 98.5 696 CYS A CA 1
ATOM 5522 C C . CYS A 1 696 ? 3.533 -24.172 -17.312 1 98.5 696 CYS A C 1
ATOM 5524 O O . CYS A 1 696 ? 4.094 -23.281 -16.672 1 98.5 696 CYS A O 1
ATOM 5526 N N . HIS A 1 697 ? 2.238 -24.234 -17.5 1 98.62 697 HIS A N 1
ATOM 5527 C CA . HIS A 1 697 ? 1.392 -23.109 -17.125 1 98.62 697 HIS A CA 1
ATOM 5528 C C . HIS A 1 697 ? 0.127 -23.578 -16.422 1 98.62 697 HIS A C 1
ATOM 5530 O O . HIS A 1 697 ? -0.583 -24.453 -16.922 1 98.62 697 HIS A O 1
ATOM 5536 N N . ALA A 1 698 ? -0.226 -22.906 -15.406 1 98.19 698 ALA A N 1
ATOM 5537 C CA . ALA A 1 698 ? -1.144 -23.391 -14.375 1 98.19 698 ALA A CA 1
ATOM 5538 C C . ALA A 1 698 ? -2.559 -23.531 -14.93 1 98.19 698 ALA A C 1
ATOM 5540 O O . ALA A 1 698 ? -3.209 -24.562 -14.734 1 98.19 698 ALA A O 1
ATOM 5541 N N . TRP A 1 699 ? -3.059 -22.484 -15.609 1 98.06 699 TRP A N 1
ATOM 5542 C CA . TRP A 1 699 ? -4.473 -22.484 -15.961 1 98.06 699 TRP A CA 1
ATOM 5543 C C . TRP A 1 699 ? -4.781 -23.578 -16.984 1 98.06 699 TRP A C 1
ATOM 5545 O O . TRP A 1 699 ? -5.938 -23.984 -17.141 1 98.06 699 TRP A O 1
ATOM 5555 N N . SER A 1 700 ? -3.783 -24.188 -17.625 1 98.19 700 SER A N 1
ATOM 5556 C CA . SER A 1 700 ? -3.98 -25.219 -18.625 1 98.19 700 SER A CA 1
ATOM 5557 C C . SER A 1 700 ? -4.188 -26.578 -17.984 1 98.19 700 SER A C 1
ATOM 5559 O O . SER A 1 700 ? -4.488 -27.562 -18.672 1 98.19 700 SER A O 1
ATOM 5561 N N . ALA A 1 701 ? -4.141 -26.641 -16.688 1 98.56 701 ALA A N 1
ATOM 5562 C CA . ALA A 1 701 ? -4.34 -27.906 -15.977 1 98.56 701 ALA A CA 1
ATOM 5563 C C . ALA A 1 701 ? -5.812 -28.125 -15.656 1 98.56 701 ALA A C 1
ATOM 5565 O O . ALA A 1 701 ? -6.156 -29.016 -14.875 1 98.56 701 ALA A O 1
ATOM 5566 N N . SER A 1 702 ? -6.691 -27.422 -16.266 1 98.19 702 SER A N 1
ATOM 5567 C CA . SER A 1 702 ? -8.125 -27.469 -15.969 1 98.19 702 SER A CA 1
ATOM 5568 C C . SER A 1 702 ? -8.695 -28.859 -16.188 1 98.19 702 SER A C 1
ATOM 5570 O O . SER A 1 702 ? -9.68 -29.234 -15.555 1 98.19 702 SER A O 1
ATOM 5572 N N . PRO A 1 703 ? -8.109 -29.766 -17.078 1 98.56 703 PRO A N 1
ATOM 5573 C CA . PRO A 1 703 ? -8.648 -31.125 -17.203 1 98.56 703 PRO A CA 1
ATOM 5574 C C . PRO A 1 703 ? -8.609 -31.891 -15.883 1 98.56 703 PRO A C 1
ATOM 5576 O O . PRO A 1 703 ? -9.391 -32.812 -15.688 1 98.56 703 PRO A O 1
ATOM 5579 N N . ASN A 1 704 ? -7.684 -31.5 -15.008 1 98.81 704 ASN A N 1
ATOM 5580 C CA . ASN A 1 704 ? -7.586 -32.156 -13.719 1 98.81 704 ASN A CA 1
ATOM 5581 C C . ASN A 1 704 ? -8.758 -31.797 -12.812 1 98.81 704 ASN A C 1
ATOM 5583 O O . ASN A 1 704 ? -8.906 -32.344 -11.719 1 98.81 704 ASN A O 1
ATOM 5587 N N . ILE A 1 705 ? -9.617 -30.875 -13.242 1 98.81 705 ILE A N 1
ATOM 5588 C CA . ILE A 1 705 ? -10.898 -30.609 -12.609 1 98.81 705 ILE A CA 1
ATOM 5589 C C . ILE A 1 705 ? -12.008 -31.359 -13.336 1 98.81 705 ILE A C 1
ATOM 5591 O O . ILE A 1 705 ? -12.734 -32.156 -12.727 1 98.81 705 ILE A O 1
ATOM 5595 N N . GLU A 1 706 ? -12.062 -31.234 -14.633 1 98.56 706 GLU A N 1
ATOM 5596 C CA . GLU A 1 706 ? -13.266 -31.562 -15.398 1 98.56 706 GLU A CA 1
ATOM 5597 C C . GLU A 1 706 ? -13.32 -33.062 -15.711 1 98.56 706 GLU A C 1
ATOM 5599 O O . GLU A 1 706 ? -14.406 -33.594 -15.93 1 98.56 706 GLU A O 1
ATOM 5604 N N . LEU A 1 707 ? -12.164 -33.75 -15.773 1 98.81 707 LEU A N 1
ATOM 5605 C CA . LEU A 1 707 ? -12.234 -35.188 -15.875 1 98.81 707 LEU A CA 1
ATOM 5606 C C . LEU A 1 707 ? -12.953 -35.781 -14.664 1 98.81 707 LEU A C 1
ATOM 5608 O O . LEU A 1 707 ? -13.633 -36.812 -14.781 1 98.81 707 LEU A O 1
ATOM 5612 N N . LEU A 1 708 ? -12.852 -35.125 -13.578 1 98.81 708 LEU A N 1
ATOM 5613 C CA . LEU A 1 708 ? -13.492 -35.562 -12.336 1 98.81 708 LEU A CA 1
ATOM 5614 C C . LEU A 1 708 ? -14.898 -35 -12.211 1 98.81 708 LEU A C 1
ATOM 5616 O O . LEU A 1 708 ? -15.859 -35.719 -11.992 1 98.81 708 LEU A O 1
ATOM 5620 N N . ARG A 1 709 ? -15.055 -33.75 -12.453 1 98.69 709 ARG A N 1
ATOM 5621 C CA . ARG A 1 709 ? -16.297 -33.031 -12.219 1 98.69 709 ARG A CA 1
ATOM 5622 C C . ARG A 1 709 ? -17.297 -33.281 -13.352 1 98.69 709 ARG A C 1
ATOM 5624 O O . ARG A 1 709 ? -18.5 -33.438 -13.109 1 98.69 709 ARG A O 1
ATOM 5631 N N . THR A 1 710 ? -16.812 -33.281 -14.586 1 98.5 710 THR A N 1
ATOM 5632 C CA . THR A 1 710 ? -17.703 -33.406 -15.742 1 98.5 710 THR A CA 1
ATOM 5633 C C . THR A 1 710 ? -17.766 -34.844 -16.203 1 98.5 710 THR A C 1
ATOM 5635 O O . THR A 1 710 ? -18.859 -35.438 -16.297 1 98.5 710 THR A O 1
ATOM 5638 N N . VAL A 1 711 ? -16.656 -35.5 -16.453 1 98.75 711 VAL A N 1
ATOM 5639 C CA . VAL A 1 711 ? -16.656 -36.844 -17 1 98.75 711 VAL A CA 1
ATOM 5640 C C . VAL A 1 711 ? -17.156 -37.844 -15.953 1 98.75 711 VAL A C 1
ATOM 5642 O O . VAL A 1 711 ? -18.156 -38.531 -16.172 1 98.75 711 VAL A O 1
ATOM 5645 N N . LEU A 1 712 ? -16.516 -37.875 -14.766 1 98.69 712 LEU A N 1
ATOM 5646 C CA . LEU A 1 712 ? -16.984 -38.781 -13.719 1 98.69 712 LEU A CA 1
ATOM 5647 C C . LEU A 1 712 ? -18.266 -38.25 -13.086 1 98.69 712 LEU A C 1
ATOM 5649 O O . LEU A 1 712 ? -19.016 -39 -12.453 1 98.69 712 LEU A O 1
ATOM 5653 N N . GLY A 1 713 ? -18.484 -36.938 -13.125 1 98.69 713 GLY A N 1
ATOM 5654 C CA . GLY A 1 713 ? -19.734 -36.312 -12.711 1 98.69 713 GLY A CA 1
ATOM 5655 C C . GLY A 1 713 ? -19.766 -35.969 -11.234 1 98.69 713 GLY A C 1
ATOM 5656 O O . GLY A 1 713 ? -20.828 -35.656 -10.688 1 98.69 713 GLY A O 1
ATOM 5657 N N . ILE A 1 714 ? -18.672 -35.938 -10.539 1 98.75 714 ILE A N 1
ATOM 5658 C CA . ILE A 1 714 ? -18.641 -35.719 -9.102 1 98.75 714 ILE A CA 1
ATOM 5659 C C . ILE A 1 714 ? -18.609 -34.219 -8.812 1 98.75 714 ILE A C 1
ATOM 5661 O O . ILE A 1 714 ? -17.625 -33.531 -9.102 1 98.75 714 ILE A O 1
ATOM 5665 N N . ASP A 1 715 ? -19.641 -33.656 -8.219 1 98.38 715 ASP A N 1
ATOM 5666 C CA . ASP A 1 715 ? -19.703 -32.219 -7.922 1 98.38 715 ASP A CA 1
ATOM 5667 C C . ASP A 1 715 ? -20.453 -31.969 -6.617 1 98.38 715 ASP A C 1
ATOM 5669 O O . ASP A 1 715 ? -21.109 -32.875 -6.086 1 98.38 715 ASP A O 1
ATOM 5673 N N . THR A 1 716 ? -20.25 -30.766 -6.129 1 98 716 THR A N 1
ATOM 5674 C CA . THR A 1 716 ? -20.969 -30.359 -4.926 1 98 716 THR A CA 1
ATOM 5675 C C . THR A 1 716 ? -22.391 -29.938 -5.266 1 98 716 THR A C 1
ATOM 5677 O O . THR A 1 716 ? -22.656 -29.453 -6.363 1 98 716 THR A O 1
ATOM 5680 N N . ASP A 1 717 ? -23.312 -30.156 -4.309 1 97.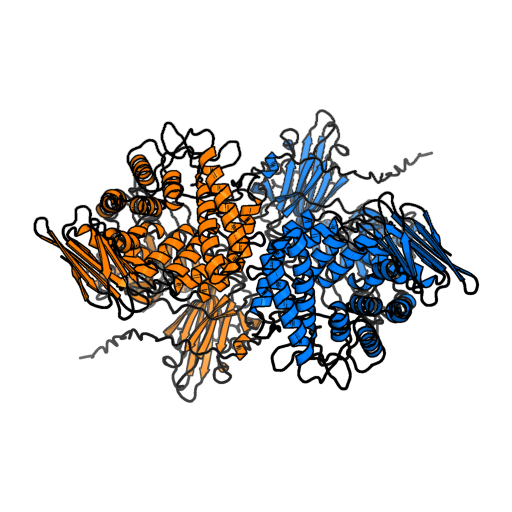25 717 ASP A N 1
ATOM 5681 C CA . ASP A 1 717 ? -24.703 -29.766 -4.477 1 97.25 717 ASP A CA 1
ATOM 5682 C C . ASP A 1 717 ? -25.156 -28.844 -3.344 1 97.25 717 ASP A C 1
ATOM 5684 O O . ASP A 1 717 ? -26.344 -28.531 -3.219 1 97.25 717 ASP A O 1
ATOM 5688 N N . ALA A 1 718 ? -24.266 -28.5 -2.48 1 97.31 718 ALA A N 1
ATOM 5689 C CA . ALA A 1 718 ? -24.531 -27.594 -1.367 1 97.31 718 ALA A CA 1
ATOM 5690 C C . ALA A 1 718 ? -23.234 -27 -0.828 1 97.31 718 ALA A C 1
ATOM 5692 O O . ALA A 1 718 ? -22.156 -27.562 -1.017 1 97.31 718 ALA A O 1
ATOM 5693 N N . PRO A 1 719 ? -23.312 -25.844 -0.073 1 97.31 719 PRO A N 1
ATOM 5694 C CA . PRO A 1 719 ? -22.109 -25.25 0.514 1 97.31 719 PRO A CA 1
ATOM 5695 C C . PRO A 1 719 ? -21.312 -26.234 1.378 1 97.31 719 PRO A C 1
ATOM 5697 O O . PRO A 1 719 ? -21.922 -27.047 2.092 1 97.31 719 PRO A O 1
ATOM 5700 N N . GLY A 1 720 ? -19.984 -26.125 1.243 1 97.06 720 GLY A N 1
ATOM 5701 C CA . GLY A 1 720 ? -19.109 -26.969 2.037 1 97.06 720 GLY A CA 1
ATOM 5702 C C . GLY A 1 720 ? -19.047 -28.406 1.544 1 97.06 720 GLY A C 1
ATOM 5703 O O . GLY A 1 720 ? -18.625 -29.312 2.277 1 97.06 720 GLY A O 1
ATOM 5704 N N . PHE A 1 721 ? -19.562 -28.609 0.313 1 97.62 721 PHE A N 1
ATOM 5705 C CA . PHE A 1 721 ? -19.641 -29.953 -0.254 1 97.62 721 PHE A CA 1
ATOM 5706 C C . PHE A 1 721 ? -20.516 -30.859 0.611 1 97.62 721 PHE A C 1
ATOM 5708 O O . PHE A 1 721 ? -20.234 -32.062 0.742 1 97.62 721 PHE A O 1
ATOM 5715 N N . ALA A 1 722 ? -21.5 -30.297 1.248 1 96.5 722 ALA A N 1
ATOM 5716 C CA . ALA A 1 722 ? -22.312 -31 2.246 1 96.5 722 ALA A CA 1
ATOM 5717 C C . ALA A 1 722 ? -23.234 -32.031 1.589 1 96.5 722 ALA A C 1
ATOM 5719 O O . ALA A 1 722 ? -23.672 -32.969 2.232 1 96.5 722 ALA A O 1
ATOM 5720 N N . LYS A 1 723 ? -23.578 -31.797 0.373 1 97.31 723 LYS A N 1
ATOM 5721 C CA . LYS A 1 723 ? -24.297 -32.75 -0.471 1 97.31 723 LYS A CA 1
ATOM 5722 C C . LYS A 1 723 ? -23.578 -32.969 -1.797 1 97.31 723 LYS A C 1
ATOM 5724 O O . LYS A 1 723 ? -22.906 -32.062 -2.301 1 97.31 723 LYS A O 1
ATOM 5729 N N . VAL A 1 724 ? -23.766 -34.188 -2.334 1 98.12 724 VAL A N 1
ATOM 5730 C CA . VAL A 1 724 ? -23.016 -34.562 -3.529 1 98.12 724 VAL A CA 1
ATOM 5731 C C . VAL A 1 724 ? -23.969 -34.719 -4.711 1 98.12 724 VAL A C 1
ATOM 5733 O O . VAL A 1 724 ? -25.062 -35.25 -4.566 1 98.12 724 VAL A O 1
ATOM 5736 N N . ARG A 1 725 ? -23.562 -34.219 -5.809 1 98.31 725 ARG A N 1
ATOM 5737 C CA . ARG A 1 725 ? -24.234 -34.438 -7.09 1 98.31 725 ARG A CA 1
ATOM 5738 C C . ARG A 1 725 ? -23.344 -35.25 -8.023 1 98.31 725 ARG A C 1
ATOM 5740 O O . ARG A 1 725 ? -22.188 -34.875 -8.273 1 98.31 725 ARG A O 1
ATOM 5747 N N . ILE A 1 726 ? -23.859 -36.375 -8.492 1 98.56 726 ILE A N 1
ATOM 5748 C CA . ILE A 1 726 ? -23.172 -37.188 -9.492 1 98.56 726 ILE A CA 1
ATOM 5749 C C . ILE A 1 726 ? -23.906 -37.125 -10.82 1 98.56 726 ILE A C 1
ATOM 5751 O O . ILE A 1 726 ? -25.031 -37.594 -10.945 1 98.56 726 ILE A O 1
ATOM 5755 N N . ALA A 1 727 ? -23.281 -36.469 -11.773 1 98.38 727 ALA A N 1
ATOM 5756 C CA . ALA A 1 727 ? -23.859 -36.344 -13.109 1 98.38 727 ALA A CA 1
ATOM 5757 C C . ALA A 1 727 ? -22.812 -36.594 -14.188 1 98.38 727 ALA A C 1
ATOM 5759 O O . ALA A 1 727 ? -22.266 -35.656 -14.766 1 98.38 727 ALA A O 1
ATOM 5760 N N . PRO A 1 728 ? -22.531 -37.844 -14.516 1 98.31 728 PRO A N 1
ATOM 5761 C CA . PRO A 1 728 ? -21.438 -38.188 -15.43 1 98.31 728 PRO A CA 1
ATOM 5762 C C . PRO A 1 728 ? -21.75 -37.812 -16.891 1 98.31 728 PRO A C 1
ATOM 5764 O O . PRO A 1 728 ? -22.891 -37.938 -17.312 1 98.31 728 PRO A O 1
ATOM 5767 N N . HIS A 1 729 ? -20.859 -37.406 -17.609 1 98.31 729 HIS A N 1
ATOM 5768 C CA . HIS A 1 729 ? -20.844 -37.219 -19.047 1 98.31 729 HIS A CA 1
ATOM 5769 C C . HIS A 1 729 ? -19.75 -38.031 -19.719 1 98.31 729 HIS A C 1
ATOM 5771 O O . HIS A 1 729 ? -18.641 -37.531 -19.938 1 98.31 729 HIS A O 1
ATOM 5777 N N . LEU A 1 730 ? -20.031 -39.219 -20.156 1 97.62 730 LEU A N 1
ATOM 5778 C CA . LEU A 1 730 ? -19.031 -40.219 -20.5 1 97.62 730 LEU A CA 1
ATOM 5779 C C . LEU A 1 730 ? -18.688 -40.156 -21.984 1 97.62 730 LEU A C 1
ATOM 5781 O O . LEU A 1 730 ? -17.672 -40.688 -22.406 1 97.62 730 LEU A O 1
ATOM 5785 N N . GLY A 1 731 ? -19.516 -39.5 -22.781 1 95.62 731 GLY A N 1
ATOM 5786 C CA . GLY A 1 731 ? -19.25 -39.375 -24.203 1 95.62 731 GLY A CA 1
ATOM 5787 C C . GLY A 1 731 ? -19.016 -40.719 -24.875 1 95.62 731 GLY A C 1
ATOM 5788 O O . GLY A 1 731 ? -19.844 -41.625 -24.766 1 95.62 731 GLY A O 1
ATOM 5789 N N . ARG A 1 732 ? -17.859 -40.906 -25.438 1 95.62 732 ARG A N 1
ATOM 5790 C CA . ARG A 1 732 ? -17.547 -42.094 -26.234 1 95.62 732 ARG A CA 1
ATOM 5791 C C . ARG A 1 732 ? -16.984 -43.219 -25.344 1 95.62 732 ARG A C 1
ATOM 5793 O O . ARG A 1 732 ? -16.719 -44.312 -25.812 1 95.62 732 ARG A O 1
ATOM 5800 N N . LEU A 1 733 ? -16.828 -43 -24.094 1 98.06 733 LEU A N 1
ATOM 5801 C CA . LEU A 1 733 ? -16.219 -43.969 -23.203 1 98.06 733 LEU A CA 1
ATOM 5802 C C . LEU A 1 733 ? -17.188 -45.094 -22.906 1 98.06 733 LEU A C 1
ATOM 5804 O O . LEU A 1 733 ? -18.391 -44.906 -22.812 1 98.06 733 LEU A O 1
ATOM 5808 N N . THR A 1 734 ? -16.625 -46.281 -22.672 1 97.94 734 THR A N 1
ATOM 5809 C CA . THR A 1 734 ? -17.422 -47.438 -22.281 1 97.94 734 THR A CA 1
ATOM 5810 C C . THR A 1 734 ? -17.141 -47.812 -20.828 1 97.94 734 THR A C 1
ATOM 5812 O O . THR A 1 734 ? -17.875 -48.625 -20.25 1 97.94 734 THR A O 1
ATOM 5815 N N . GLN A 1 735 ? -16.141 -47.281 -20.375 1 98 735 GLN A N 1
ATOM 5816 C CA . GLN A 1 735 ? -15.797 -47.438 -18.969 1 98 735 GLN A CA 1
ATOM 5817 C C . GLN A 1 735 ? -15.117 -46.188 -18.438 1 98 735 GLN A C 1
ATOM 5819 O O . GLN A 1 735 ? -14.359 -45.531 -19.156 1 98 735 GLN A O 1
ATOM 5824 N N . ALA A 1 736 ? -15.344 -45.875 -17.172 1 98.56 736 ALA A N 1
ATOM 5825 C CA . ALA A 1 736 ? -14.656 -44.781 -16.469 1 98.56 736 ALA A CA 1
ATOM 5826 C C . ALA A 1 736 ? -14.773 -44.938 -14.953 1 98.56 736 ALA A C 1
ATOM 5828 O O . ALA A 1 736 ? -15.805 -45.375 -14.445 1 98.56 736 ALA A O 1
ATOM 5829 N N . SER A 1 737 ? -13.758 -44.688 -14.258 1 98.69 737 SER A N 1
ATOM 5830 C CA . SER A 1 737 ? -13.773 -44.781 -12.805 1 98.69 737 SER A CA 1
ATOM 5831 C C . SER A 1 737 ? -12.766 -43.844 -12.172 1 98.69 737 SER A C 1
ATOM 5833 O O . SER A 1 737 ? -11.844 -43.375 -12.844 1 98.69 737 SER A O 1
ATOM 5835 N N . GLY A 1 738 ? -12.984 -43.531 -10.961 1 98.62 738 GLY A N 1
ATOM 5836 C CA . GLY A 1 738 ? -12.07 -42.656 -10.234 1 98.62 738 GLY A CA 1
ATOM 5837 C C . GLY A 1 738 ? -12.57 -42.281 -8.852 1 98.62 738 GLY A C 1
ATOM 5838 O O . GLY A 1 738 ? -13.578 -42.844 -8.383 1 98.62 738 GLY A O 1
ATOM 5839 N N . SER A 1 739 ? -11.836 -41.5 -8.211 1 98.44 739 SER A N 1
ATOM 5840 C CA . SER A 1 739 ? -12.156 -41.062 -6.859 1 98.44 739 SER A CA 1
ATOM 5841 C C . SER A 1 739 ? -11.773 -39.594 -6.652 1 98.44 739 SER A C 1
ATOM 5843 O O . SER A 1 739 ? -10.867 -39.094 -7.316 1 98.44 739 SER A O 1
ATOM 5845 N N . VAL A 1 740 ? -12.469 -38.906 -5.801 1 98.5 740 VAL A N 1
ATOM 5846 C CA . VAL A 1 740 ? -12.25 -37.5 -5.43 1 98.5 740 VAL A CA 1
ATOM 5847 C C . VAL A 1 740 ? -12.281 -37.375 -3.908 1 98.5 740 VAL A C 1
ATOM 5849 O O . VAL A 1 740 ? -13.156 -37.938 -3.248 1 98.5 740 VAL A O 1
ATOM 5852 N N . PRO A 1 741 ? -11.266 -36.625 -3.336 1 98.12 741 PRO A N 1
ATOM 5853 C CA . PRO A 1 741 ? -11.32 -36.375 -1.892 1 98.12 741 PRO A CA 1
ATOM 5854 C C . PRO A 1 741 ? -12.484 -35.5 -1.482 1 98.12 741 PRO A C 1
ATOM 5856 O O . PRO A 1 741 ? -12.812 -34.531 -2.189 1 98.12 741 PRO A O 1
ATOM 5859 N N . HIS A 1 742 ? -13.188 -35.844 -0.488 1 97.06 742 HIS A N 1
ATOM 5860 C CA . HIS A 1 742 ? -14.234 -35.125 0.204 1 97.06 742 HIS A CA 1
ATOM 5861 C C . HIS A 1 742 ? -13.82 -34.781 1.634 1 97.06 742 HIS A C 1
ATOM 5863 O O . HIS A 1 742 ? -13.016 -35.5 2.234 1 97.06 742 HIS A O 1
ATOM 5869 N N . PRO A 1 743 ? -14.32 -33.656 2.24 1 94.5 743 PRO A N 1
ATOM 5870 C CA . PRO A 1 743 ? -13.953 -33.312 3.615 1 94.5 743 PRO A CA 1
ATOM 5871 C C . PRO A 1 743 ? -14.203 -34.438 4.602 1 94.5 743 PRO A C 1
ATOM 5873 O O . PRO A 1 743 ? -13.492 -34.562 5.602 1 94.5 743 PRO A O 1
ATOM 5876 N N . LEU A 1 744 ? -15.125 -35.344 4.309 1 96.06 744 LEU A N 1
ATOM 5877 C CA . LEU A 1 744 ? -15.484 -36.406 5.238 1 96.06 744 LEU A CA 1
ATOM 5878 C C . LEU A 1 744 ? -14.945 -37.75 4.762 1 96.06 744 LEU A C 1
ATOM 5880 O O . LEU A 1 744 ? -15.273 -38.812 5.328 1 96.06 744 LEU A O 1
ATOM 5884 N N . GLY A 1 745 ? -14.117 -37.781 3.717 1 96.56 745 GLY A N 1
ATOM 5885 C CA . GLY A 1 745 ? -13.57 -39 3.197 1 96.56 745 GLY A CA 1
ATOM 5886 C C . GLY A 1 745 ? -13.328 -38.969 1.701 1 96.56 745 GLY A C 1
ATOM 5887 O O . GLY A 1 745 ? -12.773 -38 1.179 1 96.56 745 GLY A O 1
ATOM 5888 N N . MET A 1 746 ? -13.633 -40.094 1.008 1 97.88 746 MET A N 1
ATOM 5889 C CA . MET A 1 746 ? -13.43 -40.219 -0.433 1 97.88 746 MET A CA 1
ATOM 5890 C C . MET A 1 746 ? -14.75 -40.5 -1.146 1 97.88 746 MET A C 1
ATOM 5892 O O . MET A 1 746 ? -15.586 -41.25 -0.634 1 97.88 746 MET A O 1
ATOM 5896 N N . ILE A 1 747 ? -14.969 -39.906 -2.27 1 98.69 747 ILE A N 1
ATOM 5897 C CA . ILE A 1 747 ? -16.031 -40.281 -3.197 1 98.69 747 ILE A CA 1
ATOM 5898 C C . ILE A 1 747 ? -15.445 -41.156 -4.324 1 98.69 747 ILE A C 1
ATOM 5900 O O . ILE A 1 747 ? -14.445 -40.781 -4.938 1 98.69 747 ILE A O 1
ATOM 5904 N N . ARG A 1 748 ? -16.062 -42.25 -4.602 1 98.56 748 ARG A N 1
ATOM 5905 C CA . ARG A 1 748 ? -15.609 -43.125 -5.68 1 98.56 748 ARG A CA 1
ATOM 5906 C C . ARG A 1 748 ? -16.75 -43.469 -6.625 1 98.56 748 ARG A C 1
ATOM 5908 O O . ARG A 1 748 ? -17.891 -43.688 -6.184 1 98.56 748 ARG A O 1
ATOM 5915 N N . VAL A 1 749 ? -16.484 -43.469 -7.902 1 98.75 749 VAL A N 1
ATOM 5916 C CA . VAL A 1 749 ? -17.484 -43.844 -8.898 1 98.75 749 VAL A CA 1
ATOM 5917 C C . VAL A 1 749 ? -16.859 -44.781 -9.93 1 98.75 749 VAL A C 1
ATOM 5919 O O . VAL A 1 749 ? -15.664 -44.719 -10.203 1 98.75 749 VAL A O 1
ATOM 5922 N N . ALA A 1 750 ? -17.641 -45.656 -10.453 1 98.56 750 ALA A N 1
ATOM 5923 C CA . ALA A 1 750 ? -17.266 -46.562 -11.547 1 98.56 750 ALA A CA 1
ATOM 5924 C C . ALA A 1 750 ? -18.438 -46.812 -12.484 1 98.56 750 ALA A C 1
ATOM 5926 O O . ALA A 1 750 ? -19.562 -47.094 -12.039 1 98.56 750 ALA A O 1
ATOM 5927 N N . TYR A 1 751 ? -18.203 -46.625 -13.75 1 98.5 751 TYR A N 1
ATOM 5928 C CA . TYR A 1 751 ? -19.203 -46.844 -14.805 1 98.5 751 TYR A CA 1
ATOM 5929 C C . TYR A 1 751 ? -18.719 -47.906 -15.789 1 98.5 751 TYR A C 1
ATOM 5931 O O . TYR A 1 751 ? -17.547 -47.938 -16.172 1 98.5 751 TYR A O 1
ATOM 5939 N N . GLN A 1 752 ? -19.594 -48.75 -16.156 1 97.81 752 GLN A N 1
ATOM 5940 C CA . GLN A 1 752 ? -19.266 -49.781 -17.125 1 97.81 752 GLN A CA 1
ATOM 5941 C C . GLN A 1 752 ? -20.422 -50.031 -18.094 1 97.81 752 GLN A C 1
ATOM 5943 O O . GLN A 1 752 ? -21.578 -50.156 -17.656 1 97.81 752 GLN A O 1
ATOM 5948 N N . LYS A 1 753 ? -20.062 -50.031 -19.312 1 96.69 753 LYS A N 1
ATOM 5949 C CA . LYS A 1 753 ? -21.047 -50.344 -20.344 1 96.69 753 LYS A CA 1
ATOM 5950 C C . LYS A 1 753 ? -20.969 -51.812 -20.766 1 96.69 753 LYS A C 1
ATOM 5952 O O . LYS A 1 753 ? -19.875 -52.312 -21.062 1 96.69 753 LYS A O 1
ATOM 5957 N N . LYS A 1 754 ? -22.062 -52.469 -20.75 1 93.31 754 LYS A N 1
ATOM 5958 C CA . LYS A 1 754 ? -22.203 -53.812 -21.297 1 93.31 754 LYS A CA 1
ATOM 5959 C C . LYS A 1 754 ? -23.328 -53.844 -22.344 1 93.31 754 LYS A C 1
ATOM 5961 O O . LYS A 1 754 ? -24.5 -53.875 -21.984 1 93.31 754 LYS A O 1
ATOM 5966 N N . GLY A 1 755 ? -22.953 -54.094 -23.547 1 90.94 755 GLY A N 1
ATOM 5967 C CA . GLY A 1 755 ? -23.953 -53.938 -24.594 1 90.94 755 GLY A CA 1
ATOM 5968 C C . GLY A 1 755 ? -24.547 -52.562 -24.656 1 90.94 755 GLY A C 1
ATOM 5969 O O . GLY A 1 755 ? -23.844 -51.594 -24.875 1 90.94 755 GLY A O 1
ATOM 5970 N N . LYS A 1 756 ? -25.812 -52.5 -24.359 1 89.38 756 LYS A N 1
ATOM 5971 C CA . LYS A 1 756 ? -26.5 -51.219 -24.375 1 89.38 756 LYS A CA 1
ATOM 5972 C C . LYS A 1 756 ? -26.75 -50.719 -22.953 1 89.38 756 LYS A C 1
ATOM 5974 O O . LYS A 1 756 ? -27.156 -49.562 -22.75 1 89.38 756 LYS A O 1
ATOM 5979 N N . ASP A 1 757 ? -26.391 -51.562 -22.031 1 92.62 757 ASP A N 1
ATOM 5980 C CA . ASP A 1 757 ? -26.734 -51.25 -20.641 1 92.62 757 ASP A CA 1
ATOM 5981 C C . ASP A 1 757 ? -25.516 -50.719 -19.891 1 92.62 757 ASP A C 1
ATOM 5983 O O . ASP A 1 757 ? -24.375 -51.062 -20.203 1 92.62 757 ASP A O 1
ATOM 5987 N N . TRP A 1 758 ? -25.828 -49.781 -18.938 1 95.25 758 TRP A N 1
ATOM 5988 C CA . TRP A 1 758 ? -24.797 -49.25 -18.078 1 95.25 758 TRP A CA 1
ATOM 5989 C C . TRP A 1 758 ? -24.984 -49.719 -16.641 1 95.25 758 TRP A C 1
ATOM 5991 O O . TRP A 1 758 ? -26.109 -49.875 -16.172 1 95.25 758 TRP A O 1
ATOM 6001 N N . SER A 1 759 ? -23.906 -49.969 -16 1 96.06 759 SER A N 1
ATOM 6002 C CA . SER A 1 759 ? -23.875 -50.125 -14.555 1 96.06 759 SER A CA 1
ATOM 6003 C C . SER A 1 759 ? -22.984 -49.062 -13.898 1 96.06 759 SER A C 1
ATOM 6005 O O . SER A 1 759 ? -22 -48.625 -14.5 1 96.06 759 SER A O 1
ATOM 6007 N N . ALA A 1 760 ? -23.359 -48.719 -12.703 1 97.5 760 ALA A N 1
ATOM 6008 C CA . ALA A 1 760 ? -22.594 -47.75 -11.953 1 97.5 760 ALA A CA 1
ATOM 6009 C C . ALA A 1 760 ? -22.453 -48.156 -10.492 1 97.5 760 ALA A C 1
ATOM 6011 O O . ALA A 1 760 ? -23.391 -48.688 -9.891 1 97.5 760 ALA A O 1
ATOM 6012 N N . GLN A 1 761 ? -21.328 -48 -9.992 1 98.31 761 GLN A N 1
ATOM 6013 C CA . GLN A 1 761 ? -21.078 -48.094 -8.562 1 98.31 761 GLN A CA 1
ATOM 6014 C C . GLN A 1 761 ? -20.594 -46.75 -7.996 1 98.31 761 GLN A C 1
ATOM 6016 O O . GLN A 1 761 ? -19.625 -46.188 -8.484 1 98.31 761 GLN A O 1
ATOM 6021 N N . ILE A 1 762 ? -21.328 -46.25 -7.012 1 98.5 762 ILE A N 1
ATOM 6022 C CA . ILE A 1 762 ? -21 -44.969 -6.387 1 98.5 762 ILE A CA 1
ATOM 6023 C C . ILE A 1 762 ? -20.828 -45.188 -4.883 1 98.5 762 ILE A C 1
ATOM 6025 O O . ILE A 1 762 ? -21.703 -45.719 -4.215 1 98.5 762 ILE A O 1
ATOM 6029 N N . VAL A 1 763 ? -19.734 -44.781 -4.371 1 98.38 763 VAL A N 1
ATOM 6030 C CA . VAL A 1 763 ? -19.438 -44.875 -2.941 1 98.38 763 VAL A CA 1
ATOM 6031 C C . VAL A 1 763 ? -19.312 -43.469 -2.352 1 98.38 763 VAL A C 1
ATOM 6033 O O . VAL A 1 763 ? -18.484 -42.688 -2.797 1 98.38 763 VAL A O 1
ATOM 6036 N N . LEU A 1 764 ? -20.141 -43.156 -1.421 1 98 764 LEU A N 1
ATOM 6037 C CA . LEU A 1 764 ? -20.062 -41.906 -0.704 1 98 764 LEU A CA 1
ATOM 6038 C C . LEU A 1 764 ? -19.531 -42.094 0.708 1 98 764 LEU A C 1
ATOM 6040 O O . LEU A 1 764 ? -19.719 -43.156 1.302 1 98 764 LEU A O 1
ATOM 6044 N N . PRO A 1 765 ? -18.844 -41.094 1.221 1 96.31 765 PRO A N 1
ATOM 6045 C CA . PRO A 1 765 ? -18.391 -41.188 2.611 1 96.31 765 PRO A CA 1
ATOM 6046 C C . PRO A 1 765 ? -19.547 -41.281 3.6 1 96.31 765 PRO A C 1
ATOM 6048 O O . PRO A 1 765 ? -20.688 -40.938 3.273 1 96.31 765 PRO A O 1
ATOM 6051 N N . LYS A 1 766 ? -19.234 -41.75 4.828 1 95.5 766 LYS A N 1
ATOM 6052 C CA . LYS A 1 766 ? -20.234 -41.812 5.891 1 95.5 766 LYS A CA 1
ATOM 6053 C C . LYS A 1 766 ? -20.781 -40.406 6.191 1 95.5 766 LYS A C 1
ATOM 6055 O O . LYS A 1 766 ? -20.031 -39.469 6.312 1 95.5 766 LYS A O 1
ATOM 6060 N N . GLY A 1 767 ? -22.031 -40.312 6.223 1 94.44 767 GLY A N 1
ATOM 6061 C CA . GLY A 1 767 ? -22.672 -39.062 6.594 1 94.44 767 GLY A CA 1
ATOM 6062 C C . GLY A 1 767 ? -22.969 -38.188 5.406 1 94.44 767 GLY A C 1
ATOM 6063 O O . GLY A 1 767 ? -23.578 -37.125 5.555 1 94.44 767 GLY A O 1
ATOM 6064 N N . VAL A 1 768 ? -22.625 -38.562 4.184 1 96.31 768 VAL A N 1
ATOM 6065 C CA . VAL A 1 768 ? -22.812 -37.75 2.984 1 96.31 768 VAL A CA 1
ATOM 6066 C C . VAL A 1 768 ? -23.922 -38.375 2.121 1 96.31 768 VAL A C 1
ATOM 6068 O O . VAL A 1 768 ? -23.953 -39.594 1.931 1 96.31 768 VAL A O 1
ATOM 6071 N N . THR A 1 769 ? -24.891 -37.531 1.726 1 96.69 769 THR A N 1
ATOM 6072 C CA . THR A 1 769 ? -25.922 -37.969 0.785 1 96.69 769 THR A CA 1
ATOM 6073 C C . THR A 1 769 ? -25.812 -37.188 -0.525 1 96.69 769 THR A C 1
ATOM 6075 O O . THR A 1 769 ? -25.078 -36.219 -0.611 1 96.69 769 THR A O 1
ATOM 6078 N N . GLY A 1 770 ? -26.484 -37.75 -1.495 1 97.56 770 GLY A N 1
ATOM 6079 C CA . GLY A 1 770 ? -26.469 -37.062 -2.783 1 97.56 770 GLY A CA 1
ATOM 6080 C C . GLY A 1 770 ? -27.453 -37.656 -3.775 1 97.56 770 GLY A C 1
ATOM 6081 O O . GLY A 1 770 ? -28.438 -38.281 -3.383 1 97.56 770 GLY A O 1
ATOM 6082 N N . LYS A 1 771 ? -27.219 -37.281 -4.965 1 98.12 771 LYS A N 1
ATOM 6083 C CA . LYS A 1 771 ? -28.078 -37.75 -6.039 1 98.12 771 LYS A CA 1
ATOM 6084 C C . LYS A 1 771 ? -27.266 -38.062 -7.301 1 98.12 771 LYS A C 1
ATOM 6086 O O . LYS A 1 771 ? -26.25 -37.406 -7.559 1 98.12 771 LYS A O 1
ATOM 6091 N N . LEU A 1 772 ? -27.672 -39.062 -7.992 1 98.06 772 LEU A N 1
ATOM 6092 C CA . LEU A 1 772 ? -27.203 -39.344 -9.336 1 98.06 772 LEU A CA 1
ATOM 6093 C C . LEU A 1 772 ? -28.172 -38.875 -10.391 1 98.06 772 LEU A C 1
ATOM 6095 O O . LEU A 1 772 ? -29.359 -39.188 -10.352 1 98.06 772 LEU A O 1
ATOM 6099 N N . LEU A 1 773 ? -27.75 -38 -11.18 1 97.31 773 LEU A N 1
ATOM 6100 C CA . LEU A 1 773 ? -28.5 -37.531 -12.344 1 97.31 773 LEU A CA 1
ATOM 6101 C C . LEU A 1 773 ? -27.922 -38.094 -13.633 1 97.31 773 LEU A C 1
ATOM 6103 O O . LEU A 1 773 ? -26.922 -37.562 -14.141 1 97.31 773 LEU A O 1
ATOM 6107 N N . TRP A 1 774 ? -28.609 -39.062 -14.164 1 94.69 774 TRP A N 1
ATOM 6108 C CA . TRP A 1 774 ? -28 -39.75 -15.305 1 94.69 774 TRP A CA 1
ATOM 6109 C C . TRP A 1 774 ? -29.078 -40.438 -16.172 1 94.69 774 TRP A C 1
ATOM 6111 O O . TRP A 1 774 ? -29.938 -41.125 -15.648 1 94.69 774 TRP A O 1
ATOM 6121 N N . ARG A 1 775 ? -28.938 -40.094 -17.484 1 90.25 775 ARG A N 1
ATOM 6122 C CA . ARG A 1 775 ? -29.812 -40.719 -18.484 1 90.25 775 ARG A CA 1
ATOM 6123 C C . ARG A 1 775 ? -31.281 -40.5 -18.141 1 90.25 775 ARG A C 1
ATOM 6125 O O . ARG A 1 775 ? -32.062 -41.438 -18.125 1 90.25 775 ARG A O 1
ATOM 6132 N N . GLY A 1 776 ? -31.562 -39.312 -17.734 1 89.5 776 GLY A N 1
ATOM 6133 C CA . GLY A 1 776 ? -32.938 -38.875 -17.5 1 89.5 776 GLY A CA 1
ATOM 6134 C C . GLY A 1 776 ? -33.469 -39.312 -16.156 1 89.5 776 GLY A C 1
ATOM 6135 O O . GLY A 1 776 ? -34.625 -39.062 -15.836 1 89.5 776 GLY A O 1
ATOM 6136 N N . ARG A 1 777 ? -32.656 -39.969 -15.305 1 94.25 777 ARG A N 1
ATOM 6137 C CA . ARG A 1 777 ? -33.094 -40.438 -14 1 94.25 777 ARG A CA 1
ATOM 6138 C C . ARG A 1 777 ? -32.406 -39.688 -12.875 1 94.25 777 ARG A C 1
ATOM 6140 O O . ARG A 1 777 ? -31.25 -39.281 -13.023 1 94.25 777 ARG A O 1
ATOM 6147 N N . THR A 1 778 ? -33.125 -39.5 -11.852 1 96.75 778 THR A N 1
ATOM 6148 C CA . THR A 1 778 ? -32.594 -39 -10.594 1 96.75 778 THR A CA 1
ATOM 6149 C C . THR A 1 778 ? -32.688 -40.062 -9.5 1 96.75 778 THR A C 1
ATOM 6151 O O . THR A 1 778 ? -33.75 -40.531 -9.148 1 96.75 778 THR A O 1
ATOM 6154 N N . ILE A 1 779 ? -31.594 -40.5 -8.984 1 97.25 779 ILE A N 1
ATOM 6155 C CA . ILE A 1 779 ? -31.531 -41.531 -7.969 1 97.25 779 ILE A CA 1
ATOM 6156 C C . ILE A 1 779 ? -30.906 -41 -6.695 1 97.25 779 ILE A C 1
ATOM 6158 O O . ILE A 1 779 ? -29.797 -40.438 -6.73 1 97.25 779 ILE A O 1
ATOM 6162 N N . VAL A 1 780 ? -31.547 -41.125 -5.605 1 97.19 780 VAL A N 1
ATOM 6163 C CA . VAL A 1 780 ? -31 -40.688 -4.32 1 97.19 780 VAL A CA 1
ATOM 6164 C C . VAL A 1 780 ? -29.859 -41.625 -3.898 1 97.19 780 VAL A C 1
ATOM 6166 O O . VAL A 1 780 ? -29.969 -42.844 -4.02 1 97.19 780 VAL A O 1
ATOM 6169 N N . LEU A 1 781 ? -28.828 -41.031 -3.531 1 97.38 781 LEU A N 1
ATOM 6170 C CA . LEU A 1 781 ? -27.672 -41.781 -3.068 1 97.38 781 LEU A CA 1
ATOM 6171 C C . LEU A 1 781 ? -27.547 -41.719 -1.551 1 97.38 781 LEU A C 1
ATOM 6173 O O . LEU A 1 781 ? -27.797 -40.656 -0.956 1 97.38 781 LEU A O 1
ATOM 6177 N N . THR A 1 782 ? -27.172 -42.844 -0.933 1 94.62 782 THR A N 1
ATOM 6178 C CA . THR A 1 782 ? -26.922 -42.906 0.501 1 94.62 782 THR A CA 1
ATOM 6179 C C . THR A 1 782 ? -25.422 -43.094 0.774 1 94.62 782 THR A C 1
ATOM 6181 O O . THR A 1 782 ? -24.641 -43.312 -0.152 1 94.62 782 THR A O 1
ATOM 6184 N N . GLU A 1 783 ? -25.125 -43 2.002 1 92.38 783 GLU A N 1
ATOM 6185 C CA . GLU A 1 783 ? -23.734 -43.219 2.379 1 92.38 783 GLU A CA 1
ATOM 6186 C C . GLU A 1 783 ? -23.281 -44.625 2.018 1 92.38 783 GLU A C 1
ATOM 6188 O O . GLU A 1 783 ? -24.094 -45.562 1.986 1 92.38 783 GLU A O 1
ATOM 6193 N N . SER A 1 784 ? -22.109 -44.812 1.757 1 89.62 784 SER A N 1
ATOM 6194 C CA . SER A 1 784 ? -21.469 -46.094 1.423 1 89.62 784 SER A CA 1
ATOM 6195 C C . SER A 1 784 ? -21.797 -46.531 -0.005 1 89.62 784 SER A C 1
ATOM 6197 O O . SER A 1 784 ? -21.844 -45.688 -0.911 1 89.62 784 SER A O 1
ATOM 6199 N N . VAL A 1 785 ? -21.938 -47.75 -0.225 1 95.25 785 VAL A N 1
ATOM 6200 C CA . VAL A 1 785 ? -21.938 -48.281 -1.58 1 95.25 785 VAL A CA 1
ATOM 6201 C C . VAL A 1 785 ? -23.344 -48.219 -2.168 1 95.25 785 VAL A C 1
ATOM 6203 O O . VAL A 1 785 ? -24.297 -48.688 -1.542 1 95.25 785 VAL A O 1
ATOM 6206 N N . ASN A 1 786 ? -23.484 -47.625 -3.363 1 95.69 786 ASN A N 1
ATOM 6207 C CA . ASN A 1 786 ? -24.688 -47.625 -4.199 1 95.69 786 ASN A CA 1
ATOM 6208 C C . ASN A 1 786 ? -24.438 -48.344 -5.527 1 95.69 786 ASN A C 1
ATOM 6210 O O . ASN A 1 786 ? -23.625 -47.875 -6.34 1 95.69 786 ASN A O 1
ATOM 6214 N N . ASN A 1 787 ? -25.078 -49.375 -5.805 1 95.81 787 ASN A N 1
ATOM 6215 C CA . ASN A 1 787 ? -25 -50.094 -7.07 1 95.81 787 ASN A CA 1
ATOM 6216 C C . ASN A 1 787 ? -26.234 -49.812 -7.941 1 95.81 787 ASN A C 1
ATOM 6218 O O . ASN A 1 787 ? -27.359 -50.062 -7.52 1 95.81 787 ASN A O 1
ATOM 6222 N N . ILE A 1 788 ? -25.969 -49.312 -9.055 1 92.5 788 ILE A N 1
ATOM 6223 C CA . ILE A 1 788 ? -27.062 -48.938 -9.938 1 92.5 788 ILE A CA 1
ATOM 6224 C C . ILE A 1 788 ? -26.922 -49.625 -11.289 1 92.5 788 ILE A C 1
ATOM 6226 O O . ILE A 1 788 ? -25.812 -49.75 -11.812 1 92.5 788 ILE A O 1
ATOM 6230 N N . LYS A 1 789 ? -28.156 -50.125 -11.805 1 89.69 789 LYS A N 1
ATOM 6231 C CA . LYS A 1 789 ? -28.219 -50.75 -13.133 1 89.69 789 LYS A CA 1
ATOM 6232 C C . LYS A 1 789 ? -29.234 -50 -14.016 1 89.69 789 LYS A C 1
ATOM 6234 O O . LYS A 1 789 ? -30.328 -49.656 -13.562 1 89.69 789 LYS A O 1
ATOM 6239 N N . MET B 1 1 ? 21.969 64.312 -14.586 1 25.72 1 MET B N 1
ATOM 6240 C CA . MET B 1 1 ? 20.734 64.062 -13.844 1 25.72 1 MET B CA 1
ATOM 6241 C C . MET B 1 1 ? 20.141 62.719 -14.219 1 25.72 1 MET B C 1
ATOM 6243 O O . MET B 1 1 ? 19.406 62.594 -15.203 1 25.72 1 MET B O 1
ATOM 6247 N N . ARG B 1 2 ? 21.094 61.719 -14.227 1 29.08 2 ARG B N 1
ATOM 6248 C CA . ARG B 1 2 ? 20.984 60.344 -14.695 1 29.08 2 ARG B CA 1
ATOM 6249 C C . ARG B 1 2 ? 19.844 59.625 -14.008 1 29.08 2 ARG B C 1
ATOM 6251 O O . ARG B 1 2 ? 19.844 59.469 -12.789 1 29.08 2 ARG B O 1
ATOM 6258 N N . THR B 1 3 ? 18.547 59.781 -14.508 1 26.75 3 THR B N 1
ATOM 6259 C CA . THR B 1 3 ? 17.25 59.312 -14.086 1 26.75 3 THR B CA 1
ATOM 6260 C C . THR B 1 3 ? 17.25 57.781 -13.969 1 26.75 3 THR B C 1
ATOM 6262 O O . THR B 1 3 ? 17.484 57.062 -14.953 1 26.75 3 THR B O 1
ATOM 6265 N N . THR B 1 4 ? 17.797 57.25 -12.906 1 26.77 4 THR B N 1
ATOM 6266 C CA . THR B 1 4 ? 17.797 55.844 -12.508 1 26.77 4 THR B CA 1
ATOM 6267 C C . THR B 1 4 ? 16.391 55.281 -12.516 1 26.77 4 THR B C 1
ATOM 6269 O O . THR B 1 4 ? 15.508 55.781 -11.812 1 26.77 4 THR B O 1
ATOM 6272 N N . PHE B 1 5 ? 15.922 54.75 -13.695 1 29.73 5 PHE B N 1
ATOM 6273 C CA . PHE B 1 5 ? 14.633 54.094 -13.891 1 29.73 5 PHE B CA 1
ATOM 6274 C C . PHE B 1 5 ? 14.477 52.938 -12.945 1 29.73 5 PHE B C 1
ATOM 6276 O O . PHE B 1 5 ? 15.203 51.938 -13.047 1 29.73 5 PHE B O 1
ATOM 6283 N N . LEU B 1 6 ? 14.219 53.094 -11.648 1 29.7 6 LEU B N 1
ATOM 6284 C CA . LEU B 1 6 ? 13.812 52.062 -10.719 1 29.7 6 LEU B CA 1
ATOM 6285 C C . LEU B 1 6 ? 12.562 51.344 -11.219 1 29.7 6 LEU B C 1
ATOM 6287 O O . LEU B 1 6 ? 11.492 51.938 -11.328 1 29.7 6 LEU B O 1
ATOM 6291 N N . ALA B 1 7 ? 12.68 50.375 -12.133 1 30.73 7 ALA B N 1
ATOM 6292 C CA . ALA B 1 7 ? 11.547 49.531 -12.508 1 30.73 7 ALA B CA 1
ATOM 6293 C C . ALA B 1 7 ? 10.914 48.875 -11.281 1 30.73 7 ALA B C 1
ATOM 6295 O O . ALA B 1 7 ? 11.555 48.062 -10.602 1 30.73 7 ALA B O 1
ATOM 6296 N N . CYS B 1 8 ? 10.094 49.625 -10.523 1 29.58 8 CYS B N 1
ATOM 6297 C CA . CYS B 1 8 ? 9.211 49 -9.539 1 29.58 8 CYS B CA 1
ATOM 6298 C C . CYS B 1 8 ? 8.469 47.812 -10.141 1 29.58 8 CYS B C 1
ATOM 6300 O O . CYS B 1 8 ? 7.664 47.969 -11.062 1 29.58 8 CYS B O 1
ATOM 6302 N N . LEU B 1 9 ? 9.078 46.719 -10.133 1 31.41 9 LEU B N 1
ATOM 6303 C CA . LEU B 1 9 ? 8.375 45.5 -10.477 1 31.41 9 LEU B CA 1
ATOM 6304 C C . LEU B 1 9 ? 7.105 45.344 -9.648 1 31.41 9 LEU B C 1
ATOM 6306 O O . LEU B 1 9 ? 7.172 45.156 -8.43 1 31.41 9 LEU B O 1
ATOM 6310 N N . PHE B 1 10 ? 6.09 46.156 -10.039 1 30.8 10 PHE B N 1
ATOM 6311 C CA . PHE B 1 10 ? 4.754 45.875 -9.523 1 30.8 10 PHE B CA 1
ATOM 6312 C C . PHE B 1 10 ? 4.418 44.406 -9.664 1 30.8 10 PHE B C 1
ATOM 6314 O O . PHE B 1 10 ? 4.34 43.875 -10.773 1 30.8 10 PHE B O 1
ATOM 6321 N N . LEU B 1 11 ? 4.785 43.688 -8.648 1 34.97 11 LEU B N 1
ATOM 6322 C CA . LEU B 1 11 ? 4.23 42.344 -8.547 1 34.97 11 LEU B CA 1
ATOM 6323 C C . LEU B 1 11 ? 2.707 42.406 -8.477 1 34.97 11 LEU B C 1
ATOM 6325 O O . LEU B 1 11 ? 2.141 42.812 -7.465 1 34.97 11 LEU B O 1
ATOM 6329 N N . ALA B 1 12 ? 2.039 42.781 -9.578 1 34.41 12 ALA B N 1
ATOM 6330 C CA . ALA B 1 12 ? 0.595 42.562 -9.656 1 34.41 12 ALA B CA 1
ATOM 6331 C C . ALA B 1 12 ? 0.214 41.188 -9.156 1 34.41 12 ALA B C 1
ATOM 6333 O O . ALA B 1 12 ? 0.705 40.188 -9.68 1 34.41 12 ALA B O 1
ATOM 6334 N N . LEU B 1 13 ? -0.307 41.219 -7.984 1 37.56 13 LEU B N 1
ATOM 6335 C CA . LEU B 1 13 ? -1.056 40.094 -7.438 1 37.56 13 LEU B CA 1
ATOM 6336 C C . LEU B 1 13 ? -2.168 39.656 -8.391 1 37.56 13 LEU B C 1
ATOM 6338 O O . LEU B 1 13 ? -3.236 40.281 -8.414 1 37.56 13 LEU B O 1
ATOM 6342 N N . SER B 1 14 ? -1.825 39.375 -9.617 1 34.78 14 SER B N 1
ATOM 6343 C CA . SER B 1 14 ? -2.906 38.812 -10.414 1 34.78 14 SER B CA 1
ATOM 6344 C C . SER B 1 14 ? -3.551 37.625 -9.703 1 34.78 14 SER B C 1
ATOM 6346 O O . SER B 1 14 ? -2.861 36.688 -9.312 1 34.78 14 SER B O 1
ATOM 6348 N N . THR B 1 15 ? -4.605 37.969 -9.047 1 36.72 15 THR B N 1
ATOM 6349 C CA . THR B 1 15 ? -5.5 36.875 -8.664 1 36.72 15 THR B CA 1
ATOM 6350 C C . THR B 1 15 ? -5.762 35.938 -9.852 1 36.72 15 THR B C 1
ATOM 6352 O O . THR B 1 15 ? -6.398 36.344 -10.828 1 36.72 15 THR B O 1
ATOM 6355 N N . PHE B 1 16 ? -4.895 35.125 -10.125 1 36.28 16 PHE B N 1
ATOM 6356 C CA . PHE B 1 16 ? -5.125 34.094 -11.125 1 36.28 16 PHE B CA 1
ATOM 6357 C C . PHE B 1 16 ? -6.418 33.344 -10.836 1 36.28 16 PHE B C 1
ATOM 6359 O O . PHE B 1 16 ? -6.551 32.688 -9.789 1 36.28 16 PHE B O 1
ATOM 6366 N N . THR B 1 17 ? -7.527 34 -11.203 1 36.19 17 THR B N 1
ATOM 6367 C CA . THR B 1 17 ? -8.711 33.156 -11.242 1 36.19 17 THR B CA 1
ATOM 6368 C C . THR B 1 17 ? -8.422 31.859 -11.969 1 36.19 17 THR B C 1
ATOM 6370 O O . THR B 1 17 ? -8.102 31.859 -13.164 1 36.19 17 THR B O 1
ATOM 6373 N N . TYR B 1 18 ? -7.957 30.922 -11.312 1 40.62 18 TYR B N 1
ATOM 6374 C CA . TYR B 1 18 ? -7.773 29.594 -11.875 1 40.62 18 TYR B CA 1
ATOM 6375 C C . TYR B 1 18 ? -9.102 29 -12.312 1 40.62 18 TYR B C 1
ATOM 6377 O O . TYR B 1 18 ? -9.914 28.594 -11.469 1 40.62 18 TYR B O 1
ATOM 6385 N N . ALA B 1 19 ? -9.781 29.594 -13.203 1 37.25 19 ALA B N 1
ATOM 6386 C CA . ALA B 1 19 ? -10.812 28.719 -13.773 1 37.25 19 ALA B CA 1
ATOM 6387 C C . ALA B 1 19 ? -10.234 27.359 -14.125 1 37.25 19 ALA B C 1
ATOM 6389 O O . ALA B 1 19 ? -9.203 27.266 -14.797 1 37.25 19 ALA B O 1
ATOM 6390 N N . ALA B 1 20 ? -10.609 26.453 -13.477 1 48.97 20 ALA B N 1
ATOM 6391 C CA . ALA B 1 20 ? -10.273 25.078 -13.805 1 48.97 20 ALA B CA 1
ATOM 6392 C C . ALA B 1 20 ? -10.406 24.812 -15.297 1 48.97 20 ALA B C 1
ATOM 6394 O O . ALA B 1 20 ? -11.523 24.688 -15.812 1 48.97 20 ALA B O 1
ATOM 6395 N N . SER B 1 21 ? -9.5 25.5 -16.078 1 56.81 21 SER B N 1
ATOM 6396 C CA . SER B 1 21 ? -9.555 25.172 -17.5 1 56.81 21 SER B CA 1
ATOM 6397 C C . SER B 1 21 ? -9.586 23.656 -17.719 1 56.81 21 SER B C 1
ATOM 6399 O O . SER B 1 21 ? -8.875 22.922 -17.047 1 56.81 21 SER B O 1
ATOM 6401 N N . GLU B 1 22 ? -10.562 23.172 -18.406 1 75.69 22 GLU B N 1
ATOM 6402 C CA . GLU B 1 22 ? -10.836 21.766 -18.719 1 75.69 22 GLU B CA 1
ATOM 6403 C C . GLU B 1 22 ? -9.625 21.109 -19.375 1 75.69 22 GLU B C 1
ATOM 6405 O O . GLU B 1 22 ? -9.055 21.656 -20.312 1 75.69 22 GLU B O 1
ATOM 6410 N N . VAL B 1 23 ? -8.859 20.25 -18.625 1 87.62 23 VAL B N 1
ATOM 6411 C CA . VAL B 1 23 ? -7.777 19.438 -19.156 1 87.62 23 VAL B CA 1
ATOM 6412 C C . VAL B 1 23 ? -8.281 18.641 -20.375 1 87.62 23 VAL B C 1
ATOM 6414 O O . VAL B 1 23 ? -9.383 18.109 -20.344 1 87.62 23 VAL B O 1
ATOM 6417 N N . ASN B 1 24 ? -7.512 18.781 -21.375 1 92.5 24 ASN B N 1
ATOM 6418 C CA . ASN B 1 24 ? -7.801 17.953 -22.531 1 92.5 24 ASN B CA 1
ATOM 6419 C C . ASN B 1 24 ? -8.133 16.516 -22.125 1 92.5 24 ASN B C 1
ATOM 6421 O O . ASN B 1 24 ? -7.316 15.844 -21.5 1 92.5 24 ASN B O 1
ATOM 6425 N N . PRO B 1 25 ? -9.328 16.078 -22.453 1 90.19 25 PRO B N 1
ATOM 6426 C CA . PRO B 1 25 ? -9.758 14.742 -22.062 1 90.19 25 PRO B CA 1
ATOM 6427 C C . PRO B 1 25 ? -8.812 13.648 -22.547 1 90.19 25 PRO B C 1
ATOM 6429 O O . PRO B 1 25 ? -8.695 12.594 -21.906 1 90.19 25 PRO B O 1
ATOM 6432 N N . GLU B 1 26 ? -8.117 13.844 -23.609 1 91.44 26 GLU B N 1
ATOM 6433 C CA . GLU B 1 26 ? -7.18 12.852 -24.125 1 91.44 26 GLU B CA 1
ATOM 6434 C C . GLU B 1 26 ? -6.07 12.562 -23.125 1 91.44 26 GLU B C 1
ATOM 6436 O O . GLU B 1 26 ? -5.57 11.438 -23.047 1 91.44 26 GLU B O 1
ATOM 6441 N N . LEU B 1 27 ? -5.758 13.57 -22.391 1 93.81 27 LEU B N 1
ATOM 6442 C CA . LEU B 1 27 ? -4.672 13.438 -21.438 1 93.81 27 LEU B CA 1
ATOM 6443 C C . LEU B 1 27 ? -5.129 12.656 -20.203 1 93.81 27 LEU B C 1
ATOM 6445 O O . LEU B 1 27 ? -4.301 12.211 -19.406 1 93.81 27 LEU B O 1
ATOM 6449 N N . GLN B 1 28 ? -6.41 12.43 -20.141 1 89.81 28 GLN B N 1
ATOM 6450 C CA . GLN B 1 28 ? -6.949 11.68 -19.016 1 89.81 28 GLN B CA 1
ATOM 6451 C C . GLN B 1 28 ? -7.203 10.219 -19.391 1 89.81 28 GLN B C 1
ATOM 6453 O O . GLN B 1 28 ? -7.477 9.391 -18.531 1 89.81 28 GLN B O 1
ATOM 6458 N N . GLN B 1 29 ? -7.023 9.898 -20.688 1 86.06 29 GLN B N 1
ATOM 6459 C CA . GLN B 1 29 ? -7.422 8.57 -21.141 1 86.06 29 GLN B CA 1
ATOM 6460 C C . GLN B 1 29 ? -6.258 7.852 -21.812 1 86.06 29 GLN B C 1
ATOM 6462 O O . GLN B 1 29 ? -6.254 6.621 -21.906 1 86.06 29 GLN B O 1
ATOM 6467 N N . LYS B 1 30 ? -5.32 8.633 -22.281 1 89.31 30 LYS B N 1
ATOM 6468 C CA . LYS B 1 30 ? -4.223 8.055 -23.047 1 89.31 30 LYS B CA 1
ATOM 6469 C C . LYS B 1 30 ? -2.871 8.406 -22.422 1 89.31 30 LYS B C 1
ATOM 6471 O O . LYS B 1 30 ? -2.775 9.336 -21.625 1 89.31 30 LYS B O 1
ATOM 6476 N N . ARG B 1 31 ? -1.929 7.652 -22.828 1 91.69 31 ARG B N 1
ATOM 6477 C CA . ARG B 1 31 ? -0.558 7.973 -22.438 1 91.69 31 ARG B CA 1
ATOM 6478 C C . ARG B 1 31 ? -0.137 9.336 -22.969 1 91.69 31 ARG B C 1
ATOM 6480 O O . ARG B 1 31 ? -0.478 9.688 -24.109 1 91.69 31 ARG B O 1
ATOM 6487 N N . TRP B 1 32 ? 0.537 10.023 -22.188 1 95.44 32 TRP B N 1
ATOM 6488 C CA . TRP B 1 32 ? 1.028 11.328 -22.609 1 95.44 32 TRP B CA 1
ATOM 6489 C C . TRP B 1 32 ? 2.113 11.188 -23.672 1 95.44 32 TRP B C 1
ATOM 6491 O O . TRP B 1 32 ? 2.727 10.125 -23.797 1 95.44 32 TRP B O 1
ATOM 6501 N N . ARG B 1 33 ? 2.279 12.156 -24.469 1 96.81 33 ARG B N 1
ATOM 6502 C CA . ARG B 1 33 ? 3.373 12.203 -25.422 1 96.81 33 ARG B CA 1
ATOM 6503 C C . ARG B 1 33 ? 4.668 12.664 -24.766 1 96.81 33 ARG B C 1
ATOM 6505 O O . ARG B 1 33 ? 5.758 12.328 -25.234 1 96.81 33 ARG B O 1
ATOM 6512 N N . ALA B 1 34 ? 4.477 13.422 -23.703 1 98.12 34 ALA B N 1
ATOM 6513 C CA . ALA B 1 34 ? 5.645 13.828 -22.922 1 98.12 34 ALA B CA 1
ATOM 6514 C C . ALA B 1 34 ? 6.207 12.664 -22.125 1 98.12 34 ALA B C 1
ATOM 6516 O O . ALA B 1 34 ? 5.453 11.805 -21.656 1 98.12 34 ALA B O 1
ATOM 6517 N N . TYR B 1 35 ? 7.516 12.68 -21.984 1 97.62 35 TYR B N 1
ATOM 6518 C CA . TYR B 1 35 ? 8.211 11.695 -21.172 1 97.62 35 TYR B CA 1
ATOM 6519 C C . TYR B 1 35 ? 8.648 12.297 -19.844 1 97.62 35 TYR B C 1
ATOM 6521 O O . TYR B 1 35 ? 9.008 13.477 -19.781 1 97.62 35 TYR B O 1
ATOM 6529 N N . TRP B 1 36 ? 8.555 11.508 -18.797 1 97.88 36 TRP B N 1
ATOM 6530 C CA . TRP B 1 36 ? 9.391 11.836 -17.641 1 97.88 36 TRP B CA 1
ATOM 6531 C C . TRP B 1 36 ? 10.867 11.836 -18.016 1 97.88 36 TRP B C 1
ATOM 6533 O O . TRP B 1 36 ? 11.344 10.93 -18.703 1 97.88 36 TRP B O 1
ATOM 6543 N N . ILE B 1 37 ? 11.562 12.82 -17.562 1 98.69 37 ILE B N 1
ATOM 6544 C CA . ILE B 1 37 ? 12.977 12.922 -17.906 1 98.69 37 ILE B CA 1
ATOM 6545 C C . ILE B 1 37 ? 13.805 13.102 -16.641 1 98.69 37 ILE B C 1
ATOM 6547 O O . ILE B 1 37 ? 13.297 13.57 -15.617 1 98.69 37 ILE B O 1
ATOM 6551 N N . ALA B 1 38 ? 15.047 12.727 -16.672 1 98.44 38 ALA B N 1
ATOM 6552 C CA . ALA B 1 38 ? 16.016 12.852 -15.578 1 98.44 38 ALA B CA 1
ATOM 6553 C C . ALA B 1 38 ? 17.406 13.188 -16.109 1 98.44 38 ALA B C 1
ATOM 6555 O O . ALA B 1 38 ? 17.641 13.148 -17.312 1 98.44 38 ALA B O 1
ATOM 6556 N N . ALA B 1 39 ? 18.219 13.617 -15.234 1 98.19 39 ALA B N 1
ATOM 6557 C CA . ALA B 1 39 ? 19.609 13.797 -15.602 1 98.19 39 ALA B CA 1
ATOM 6558 C C . ALA B 1 39 ? 20.312 12.453 -15.797 1 98.19 39 ALA B C 1
ATOM 6560 O O . ALA B 1 39 ? 20.203 11.562 -14.945 1 98.19 39 ALA B O 1
ATOM 6561 N N . PRO B 1 40 ? 21.078 12.359 -16.891 1 97 40 PRO B N 1
ATOM 6562 C CA . PRO B 1 40 ? 21.828 11.109 -17.078 1 97 40 PRO B CA 1
ATOM 6563 C C . PRO B 1 40 ? 22.781 10.812 -15.93 1 97 40 PRO B C 1
ATOM 6565 O O . PRO B 1 40 ? 23.5 11.703 -15.484 1 97 40 PRO B O 1
ATOM 6568 N N . GLY B 1 41 ? 22.672 9.562 -15.414 1 92.88 41 GLY B N 1
ATOM 6569 C CA . GLY B 1 41 ? 23.609 9.117 -14.383 1 92.88 41 GLY B CA 1
ATOM 6570 C C . GLY B 1 41 ? 23.172 9.539 -12.984 1 92.88 41 GLY B C 1
ATOM 6571 O O . GLY B 1 41 ? 23.797 9.133 -12 1 92.88 41 GLY B O 1
ATOM 6572 N N . ALA B 1 42 ? 22.172 10.336 -12.875 1 92.81 42 ALA B N 1
ATOM 6573 C CA . ALA B 1 42 ? 21.703 10.773 -11.562 1 92.81 42 ALA B CA 1
ATOM 6574 C C . ALA B 1 42 ? 21.172 9.602 -10.742 1 92.81 42 ALA B C 1
ATOM 6576 O O . ALA B 1 42 ? 20.531 8.695 -11.289 1 92.81 42 ALA B O 1
ATOM 6577 N N . SER B 1 43 ? 21.516 9.594 -9.453 1 89.69 43 SER B N 1
ATOM 6578 C CA . SER B 1 43 ? 20.922 8.602 -8.57 1 89.69 43 SER B CA 1
ATOM 6579 C C . SER B 1 43 ? 19.406 8.773 -8.492 1 89.69 43 SER B C 1
ATOM 6581 O O . SER B 1 43 ? 18.906 9.867 -8.188 1 89.69 43 SER B O 1
ATOM 6583 N N . PRO B 1 44 ? 18.703 7.73 -8.703 1 90.62 44 PRO B N 1
ATOM 6584 C CA . PRO B 1 44 ? 17.234 7.863 -8.719 1 90.62 44 PRO B CA 1
ATOM 6585 C C . PRO B 1 44 ? 16.672 8.312 -7.371 1 90.62 44 PRO B C 1
ATOM 6587 O O . PRO B 1 44 ? 15.688 9.055 -7.324 1 90.62 44 PRO B O 1
ATOM 6590 N N . GLN B 1 45 ? 17.281 7.922 -6.262 1 90.31 45 GLN B N 1
ATOM 6591 C CA . GLN B 1 45 ? 16.719 8.203 -4.945 1 90.31 45 GLN B CA 1
ATOM 6592 C C . GLN B 1 45 ? 17.703 8.977 -4.074 1 90.31 45 GLN B C 1
ATOM 6594 O O . GLN B 1 45 ? 17.594 8.961 -2.846 1 90.31 45 GLN B O 1
ATOM 6599 N N . GLY B 1 46 ? 18.656 9.586 -4.641 1 92.62 46 GLY B N 1
ATOM 6600 C CA . GLY B 1 46 ? 19.641 10.375 -3.91 1 92.62 46 GLY B CA 1
ATOM 6601 C C . GLY B 1 46 ? 19.297 11.852 -3.863 1 92.62 46 GLY B C 1
ATOM 6602 O O . GLY B 1 46 ? 18.391 12.312 -4.578 1 92.62 46 GLY B O 1
ATOM 6603 N N . TYR B 1 47 ? 20 12.539 -3.012 1 94.94 47 TYR B N 1
ATOM 6604 C CA . TYR B 1 47 ? 19.891 13.992 -3.012 1 94.94 47 TYR B CA 1
ATOM 6605 C C . TYR B 1 47 ? 20.344 14.578 -4.344 1 94.94 47 TYR B C 1
ATOM 6607 O O . TYR B 1 47 ? 21.344 14.133 -4.918 1 94.94 47 TYR B O 1
ATOM 6615 N N . GLY B 1 48 ? 19.594 15.617 -4.836 1 96.75 48 GLY B N 1
ATOM 6616 C CA . GLY B 1 48 ? 20.047 16.328 -6.02 1 96.75 48 GLY B CA 1
ATOM 6617 C C . GLY B 1 48 ? 19.188 17.531 -6.363 1 96.75 48 GLY B C 1
ATOM 6618 O O . GLY B 1 48 ? 18 17.562 -6.043 1 96.75 48 GLY B O 1
ATOM 6619 N N . VAL B 1 49 ? 19.859 18.516 -6.957 1 97.56 49 VAL B N 1
ATOM 6620 C CA . VAL B 1 49 ? 19.219 19.672 -7.555 1 97.56 49 VAL B CA 1
ATOM 6621 C C . VAL B 1 49 ? 19.562 19.75 -9.039 1 97.56 49 VAL B C 1
ATOM 6623 O O . VAL B 1 49 ? 20.734 19.781 -9.406 1 97.56 49 VAL B O 1
ATOM 6626 N N . TYR B 1 50 ? 18.562 19.797 -9.859 1 98.38 50 TYR B N 1
ATOM 6627 C CA . TYR B 1 50 ? 18.75 19.719 -11.297 1 98.38 50 TYR B CA 1
ATOM 6628 C C . TYR B 1 50 ? 18.047 20.875 -12.008 1 98.38 50 TYR B C 1
ATOM 6630 O O . TYR B 1 50 ? 16.938 21.266 -11.625 1 98.38 50 TYR B O 1
ATOM 6638 N N . HIS B 1 51 ? 18.734 21.453 -12.992 1 98.44 51 HIS B N 1
ATOM 6639 C CA . HIS B 1 51 ? 18.172 22.484 -13.844 1 98.44 51 HIS B CA 1
ATOM 6640 C C . HIS B 1 51 ? 17.859 21.953 -15.242 1 98.44 51 HIS B C 1
ATOM 6642 O O . HIS B 1 51 ? 18.75 21.422 -15.914 1 98.44 51 HIS B O 1
ATOM 6648 N N . PHE B 1 52 ? 16.609 22.062 -15.641 1 98.81 52 PHE B N 1
ATOM 6649 C CA . PHE B 1 52 ? 16.156 21.719 -16.984 1 98.81 52 PHE B CA 1
ATOM 6650 C C . PHE B 1 52 ? 15.852 22.969 -17.797 1 98.81 52 PHE B C 1
ATOM 6652 O O . PHE B 1 52 ? 15.398 23.969 -17.234 1 98.81 52 PHE B O 1
ATOM 6659 N N . ARG B 1 53 ? 16.094 22.906 -19.125 1 98.19 53 ARG B N 1
ATOM 6660 C CA . ARG B 1 53 ? 15.719 24.062 -19.938 1 98.19 53 ARG B CA 1
ATOM 6661 C C . ARG B 1 53 ? 15.453 23.656 -21.375 1 98.19 53 ARG B C 1
ATOM 6663 O O . ARG B 1 53 ? 16.016 22.672 -21.875 1 98.19 53 ARG B O 1
ATOM 6670 N N . LYS B 1 54 ? 14.641 24.359 -22 1 98.25 54 LYS B N 1
ATOM 6671 C CA . LYS B 1 54 ? 14.312 24.219 -23.406 1 98.25 54 LYS B CA 1
ATOM 6672 C C . LYS B 1 54 ? 14.023 25.578 -24.047 1 98.25 54 LYS B C 1
ATOM 6674 O O . LYS B 1 54 ? 13.359 26.422 -23.438 1 98.25 54 LYS B O 1
ATOM 6679 N N . GLN B 1 55 ? 14.562 25.766 -25.203 1 97.31 55 GLN B N 1
ATOM 6680 C CA . GLN B 1 55 ? 14.266 26.969 -25.969 1 97.31 55 GLN B CA 1
ATOM 6681 C C . GLN B 1 55 ? 13.016 26.781 -26.828 1 97.31 55 GLN B C 1
ATOM 6683 O O . GLN B 1 55 ? 12.82 25.719 -27.422 1 97.31 55 GLN B O 1
ATOM 6688 N N . LEU B 1 56 ? 12.156 27.766 -26.859 1 97.44 56 LEU B N 1
ATOM 6689 C CA . LEU B 1 56 ? 10.922 27.797 -27.625 1 97.44 56 LEU B CA 1
ATOM 6690 C C . LEU B 1 56 ? 10.859 29.047 -28.516 1 97.44 56 LEU B C 1
ATOM 6692 O O . LEU B 1 56 ? 11.016 30.172 -28.016 1 97.44 56 LEU B O 1
ATOM 6696 N N . HIS B 1 57 ? 10.703 28.844 -29.781 1 97.31 57 HIS B N 1
ATOM 6697 C CA . HIS B 1 57 ? 10.523 29.969 -30.688 1 97.31 57 HIS B CA 1
ATOM 6698 C C . HIS B 1 57 ? 9.07 30.109 -31.109 1 97.31 57 HIS B C 1
ATOM 6700 O O . HIS B 1 57 ? 8.453 29.141 -31.578 1 97.31 57 HIS B O 1
ATOM 6706 N N . LEU B 1 58 ? 8.578 31.375 -30.906 1 97.5 58 LEU B N 1
ATOM 6707 C CA . LEU B 1 58 ? 7.195 31.656 -31.266 1 97.5 58 LEU B CA 1
ATOM 6708 C C . LEU B 1 58 ? 7.125 32.812 -32.281 1 97.5 58 LEU B C 1
ATOM 6710 O O . LEU B 1 58 ? 7.754 33.844 -32.062 1 97.5 58 LEU B O 1
ATOM 6714 N N . ASP B 1 59 ? 6.34 32.594 -33.312 1 96.69 59 ASP B N 1
ATOM 6715 C CA . ASP B 1 59 ? 6.168 33.688 -34.281 1 96.69 59 ASP B CA 1
ATOM 6716 C C . ASP B 1 59 ? 5.434 34.875 -33.688 1 96.69 59 ASP B C 1
ATOM 6718 O O . ASP B 1 59 ? 5.777 36.031 -33.938 1 96.69 59 ASP B O 1
ATOM 6722 N N . GLU B 1 60 ? 4.414 34.594 -32.906 1 97 60 GLU B N 1
ATOM 6723 C CA . GLU B 1 60 ? 3.625 35.594 -32.188 1 97 60 GLU B CA 1
ATOM 6724 C C . GLU B 1 60 ? 3.334 35.156 -30.766 1 97 60 GLU B C 1
ATOM 6726 O O . GLU B 1 60 ? 3.352 33.969 -30.453 1 97 60 GLU B O 1
ATOM 6731 N N . LYS B 1 61 ? 3.133 36.156 -29.953 1 96.88 61 LYS B N 1
ATOM 6732 C CA . LYS B 1 61 ? 2.723 35.844 -28.578 1 96.88 61 LYS B CA 1
ATOM 6733 C C . LYS B 1 61 ? 1.346 35.188 -28.562 1 96.88 61 LYS B C 1
ATOM 6735 O O . LYS B 1 61 ? 0.371 35.75 -29.047 1 96.88 61 LYS B O 1
ATOM 6740 N N . PRO B 1 62 ? 1.231 34.062 -28 1 96.81 62 PRO B N 1
ATOM 6741 C CA . PRO B 1 62 ? -0.067 33.406 -28 1 96.81 62 PRO B CA 1
ATOM 6742 C C . PRO B 1 62 ? -1.029 33.969 -26.953 1 96.81 62 PRO B C 1
ATOM 6744 O O . PRO B 1 62 ? -0.592 34.531 -25.953 1 96.81 62 PRO B O 1
ATOM 6747 N N . GLY B 1 63 ? -2.352 33.812 -27.203 1 95.81 63 GLY B N 1
ATOM 6748 C CA . GLY B 1 63 ? -3.361 34.219 -26.234 1 95.81 63 GLY B CA 1
ATOM 6749 C C . GLY B 1 63 ? -3.445 33.281 -25.031 1 95.81 63 GLY B C 1
ATOM 6750 O O . GLY B 1 63 ? -3.828 33.719 -23.938 1 95.81 63 GLY B O 1
ATOM 6751 N N . HIS B 1 64 ? -3.225 32.062 -25.344 1 95.94 64 HIS B N 1
ATOM 6752 C CA . HIS B 1 64 ? -3.15 31.031 -24.312 1 95.94 64 HIS B CA 1
ATOM 6753 C C . HIS B 1 64 ? -2.072 30 -24.641 1 95.94 64 HIS B C 1
ATOM 6755 O O . HIS B 1 64 ? -1.736 29.797 -25.812 1 95.94 64 HIS B O 1
ATOM 6761 N N . TYR B 1 65 ? -1.516 29.406 -23.688 1 97.5 65 TYR B N 1
ATOM 6762 C CA . TYR B 1 65 ? -0.518 28.344 -23.781 1 97.5 65 TYR B CA 1
ATOM 6763 C C . TYR B 1 65 ? -0.525 27.484 -22.531 1 97.5 65 TYR B C 1
ATOM 6765 O O . TYR B 1 65 ? 0.342 27.625 -21.656 1 97.5 65 TYR B O 1
ATOM 6773 N N . ARG B 1 66 ? -1.465 26.531 -22.469 1 97.69 66 ARG B N 1
ATOM 6774 C CA . ARG B 1 66 ? -1.708 25.75 -21.266 1 97.69 66 ARG B CA 1
ATOM 6775 C C . ARG B 1 66 ? -0.792 24.531 -21.219 1 97.69 66 ARG B C 1
ATOM 6777 O O . ARG B 1 66 ? -0.722 23.766 -22.172 1 97.69 66 ARG B O 1
ATOM 6784 N N . VAL B 1 67 ? -0.13 24.375 -20.078 1 98.31 67 VAL B N 1
ATOM 6785 C CA . VAL B 1 67 ? 0.771 23.25 -19.891 1 98.31 67 VAL B CA 1
ATOM 6786 C C . VAL B 1 67 ? 0.448 22.531 -18.578 1 98.31 67 VAL B C 1
ATOM 6788 O O . VAL B 1 67 ? -0.164 23.125 -17.688 1 98.31 67 VAL B O 1
ATOM 6791 N N . HIS B 1 68 ? 0.748 21.25 -18.469 1 98.56 68 HIS B N 1
ATOM 6792 C CA . HIS B 1 68 ? 0.645 20.406 -17.281 1 98.56 68 HIS B CA 1
ATOM 6793 C C . HIS B 1 68 ? 2.023 19.969 -16.797 1 98.56 68 HIS B C 1
ATOM 6795 O O . HIS B 1 68 ? 2.779 19.328 -17.531 1 98.56 68 HIS B O 1
ATOM 6801 N N . VAL B 1 69 ? 2.348 20.328 -15.539 1 98.75 69 VAL B N 1
ATOM 6802 C CA . VAL B 1 69 ? 3.715 20.156 -15.055 1 98.75 69 VAL B CA 1
ATOM 6803 C C . VAL B 1 69 ? 3.711 19.344 -13.766 1 98.75 69 VAL B C 1
ATOM 6805 O O . VAL B 1 69 ? 2.818 19.5 -12.93 1 98.75 69 VAL B O 1
ATOM 6808 N N . SER B 1 70 ? 4.645 18.422 -13.656 1 98.69 70 SER B N 1
ATOM 6809 C CA . SER B 1 70 ? 4.887 17.688 -12.422 1 98.69 70 SER B CA 1
ATOM 6810 C C . SER B 1 70 ? 6.363 17.328 -12.266 1 98.69 70 SER B C 1
ATOM 6812 O O . SER B 1 70 ? 7.176 17.656 -13.141 1 98.69 70 SER B O 1
ATOM 6814 N N . ALA B 1 71 ? 6.695 16.859 -11.102 1 98.69 71 ALA B N 1
ATOM 6815 C CA . ALA B 1 71 ? 8.055 16.406 -10.797 1 98.69 71 ALA B CA 1
ATOM 6816 C C . ALA B 1 71 ? 8.07 15.477 -9.586 1 98.69 71 ALA B C 1
ATOM 6818 O O . ALA B 1 71 ? 7.074 15.367 -8.867 1 98.69 71 ALA B O 1
ATOM 6819 N N . ASP B 1 72 ? 9.109 14.859 -9.578 1 97.56 72 ASP B N 1
ATOM 6820 C CA . ASP B 1 72 ? 9.523 14.125 -8.391 1 97.56 72 ASP B CA 1
ATOM 6821 C C . ASP B 1 72 ? 10.883 14.602 -7.895 1 97.56 72 ASP B C 1
ATOM 6823 O O . ASP B 1 72 ? 11.906 14.352 -8.539 1 97.56 72 ASP B O 1
ATOM 6827 N N . ASN B 1 73 ? 10.945 15.312 -6.879 1 95.56 73 ASN B N 1
ATOM 6828 C CA . ASN B 1 73 ? 9.852 15.453 -5.922 1 95.56 73 ASN B CA 1
ATOM 6829 C C . ASN B 1 73 ? 9.164 16.812 -6.059 1 95.56 73 ASN B C 1
ATOM 6831 O O . ASN B 1 73 ? 7.941 16.906 -5.949 1 95.56 73 ASN B O 1
ATOM 6835 N N . ARG B 1 74 ? 10.031 17.875 -6.266 1 97.5 74 ARG B N 1
ATOM 6836 C CA . ARG B 1 74 ? 9.516 19.234 -6.34 1 97.5 74 ARG B CA 1
ATOM 6837 C C . ARG B 1 74 ? 10.086 19.969 -7.547 1 97.5 74 ARG B C 1
ATOM 6839 O O . ARG B 1 74 ? 11.125 19.594 -8.086 1 97.5 74 ARG B O 1
ATOM 6846 N N . TYR B 1 75 ? 9.32 21.047 -7.914 1 98.44 75 TYR B N 1
ATOM 6847 C CA . TYR B 1 75 ? 9.844 21.844 -9.023 1 98.44 75 TYR B CA 1
ATOM 6848 C C . TYR B 1 75 ? 9.516 23.312 -8.844 1 98.44 75 TYR B C 1
ATOM 6850 O O . TYR B 1 75 ? 8.602 23.672 -8.086 1 98.44 75 TYR B O 1
ATOM 6858 N N . GLN B 1 76 ? 10.32 24.125 -9.445 1 98.38 76 GLN B N 1
ATOM 6859 C CA . GLN B 1 76 ? 10.031 25.5 -9.852 1 98.38 76 GLN B CA 1
ATOM 6860 C C . GLN B 1 76 ? 10.055 25.641 -11.375 1 98.38 76 GLN B C 1
ATOM 6862 O O . GLN B 1 76 ? 11.055 25.312 -12.016 1 98.38 76 GLN B O 1
ATOM 6867 N N . LEU B 1 77 ? 8.969 26.078 -11.898 1 98.69 77 LEU B N 1
ATOM 6868 C CA . LEU B 1 77 ? 8.898 26.297 -13.344 1 98.69 77 LEU B CA 1
ATOM 6869 C C . LEU B 1 77 ? 9.102 27.766 -13.688 1 98.69 77 LEU B C 1
ATOM 6871 O O . LEU B 1 77 ? 8.461 28.641 -13.102 1 98.69 77 LEU B O 1
ATOM 6875 N N . PHE B 1 78 ? 9.984 28 -14.68 1 98.5 78 PHE B N 1
ATOM 6876 C CA . PHE B 1 78 ? 10.312 29.344 -15.102 1 98.5 78 PHE B CA 1
ATOM 6877 C C . PHE B 1 78 ? 9.945 29.562 -16.562 1 98.5 78 PHE B C 1
ATOM 6879 O O . PHE B 1 78 ? 10.109 28.656 -17.391 1 98.5 78 PHE B O 1
ATOM 6886 N N . VAL B 1 79 ? 9.484 30.734 -16.859 1 98.62 79 VAL B N 1
ATOM 6887 C CA . VAL B 1 79 ? 9.375 31.219 -18.234 1 98.62 79 VAL B CA 1
ATOM 6888 C C . VAL B 1 79 ? 10.109 32.562 -18.359 1 98.62 79 VAL B C 1
ATOM 6890 O O . VAL B 1 79 ? 9.734 33.531 -17.734 1 98.62 79 VAL B O 1
ATOM 6893 N N . ASN B 1 80 ? 11.133 32.5 -19.156 1 98.19 80 ASN B N 1
ATOM 6894 C CA . ASN B 1 80 ? 11.961 33.688 -19.359 1 98.19 80 ASN B CA 1
ATOM 6895 C C . ASN B 1 80 ? 12.406 34.281 -18.031 1 98.19 80 ASN B C 1
ATOM 6897 O O . ASN B 1 80 ? 12.328 35.5 -17.844 1 98.19 80 ASN B O 1
ATOM 6901 N N . GLY B 1 81 ? 12.656 33.469 -17.094 1 96.81 81 GLY B N 1
ATOM 6902 C CA . GLY B 1 81 ? 13.289 33.906 -15.859 1 96.81 81 GLY B CA 1
ATOM 6903 C C . GLY B 1 81 ? 12.297 34.094 -14.727 1 96.81 81 GLY B C 1
ATOM 6904 O O . GLY B 1 81 ? 12.695 34.219 -13.57 1 96.81 81 GLY B O 1
ATOM 6905 N N . THR B 1 82 ? 11.023 34.031 -15.023 1 96.88 82 THR B N 1
ATOM 6906 C CA . THR B 1 82 ? 10 34.281 -14.008 1 96.88 82 THR B CA 1
ATOM 6907 C C . THR B 1 82 ? 9.406 32.938 -13.539 1 96.88 82 THR B C 1
ATOM 6909 O O . THR B 1 82 ? 9.039 32.094 -14.359 1 96.88 82 THR B O 1
ATOM 6912 N N . ILE B 1 83 ? 9.297 32.812 -12.203 1 96.94 83 ILE B N 1
ATOM 6913 C CA . ILE B 1 83 ? 8.641 31.609 -11.672 1 96.94 83 ILE B CA 1
ATOM 6914 C C . ILE B 1 83 ? 7.148 31.672 -11.969 1 96.94 83 ILE B C 1
ATOM 6916 O O . ILE B 1 83 ? 6.473 32.625 -11.586 1 96.94 83 ILE B O 1
ATOM 6920 N N . VAL B 1 84 ? 6.625 30.641 -12.602 1 97.69 84 VAL B N 1
ATOM 6921 C CA . VAL B 1 84 ? 5.223 30.688 -13 1 97.69 84 VAL B CA 1
ATOM 6922 C C . VAL B 1 84 ? 4.441 29.578 -12.297 1 97.69 84 VAL B C 1
ATOM 6924 O O . VAL B 1 84 ? 3.209 29.594 -12.281 1 97.69 84 VAL B O 1
ATOM 6927 N N . SER B 1 85 ? 5.121 28.609 -11.75 1 97.44 85 SER B N 1
ATOM 6928 C CA . SER B 1 85 ? 4.473 27.516 -11.031 1 97.44 85 SER B CA 1
ATOM 6929 C C . SER B 1 85 ? 5.438 26.844 -10.055 1 97.44 85 SER B C 1
ATOM 6931 O O . SER B 1 85 ? 6.629 26.703 -10.344 1 97.44 85 SER B O 1
ATOM 6933 N N . LEU B 1 86 ? 4.918 26.531 -8.883 1 97.25 86 LEU B N 1
ATOM 6934 C CA . LEU B 1 86 ? 5.609 25.719 -7.891 1 97.25 86 LEU B CA 1
ATOM 6935 C C . LEU B 1 86 ? 4.809 24.469 -7.555 1 97.25 86 LEU B C 1
ATOM 6937 O O . LEU B 1 86 ? 3.584 24.516 -7.422 1 97.25 86 LEU B O 1
ATOM 6941 N N . GLY B 1 87 ? 5.508 23.297 -7.457 1 96.12 87 GLY B N 1
ATOM 6942 C CA . GLY B 1 87 ? 4.809 22.078 -7.094 1 96.12 87 GLY B CA 1
ATOM 6943 C C . GLY B 1 87 ? 5.672 20.844 -7.223 1 96.12 87 GLY B C 1
ATOM 6944 O O . GLY B 1 87 ? 6.891 20.906 -7.051 1 96.12 87 GLY B O 1
ATOM 6945 N N . PRO B 1 88 ? 4.898 19.781 -7.559 1 97.38 88 PRO B N 1
ATOM 6946 C CA . PRO B 1 88 ? 3.447 19.594 -7.5 1 97.38 88 PRO B CA 1
ATOM 6947 C C . PRO B 1 88 ? 2.92 19.516 -6.066 1 97.38 88 PRO B C 1
ATOM 6949 O O . PRO B 1 88 ? 3.699 19.359 -5.125 1 97.38 88 PRO B O 1
ATOM 6952 N N . ALA B 1 89 ? 1.644 19.625 -5.902 1 97.19 89 ALA B N 1
ATOM 6953 C CA . ALA B 1 89 ? 1.022 19.438 -4.594 1 97.19 89 ALA B CA 1
ATOM 6954 C C . ALA B 1 89 ? 1.338 18.047 -4.039 1 97.19 89 ALA B C 1
ATOM 6956 O O . ALA B 1 89 ? 1.356 17.062 -4.785 1 97.19 89 ALA B O 1
ATOM 6957 N N . GLN B 1 90 ? 1.524 18 -2.748 1 96.38 90 GLN B N 1
ATOM 6958 C CA . GLN B 1 90 ? 1.872 16.75 -2.072 1 96.38 90 GLN B CA 1
ATOM 6959 C C . GLN B 1 90 ? 0.815 15.672 -2.316 1 96.38 90 GLN B C 1
ATOM 6961 O O . GLN B 1 90 ? -0.384 15.945 -2.215 1 96.38 90 GLN B O 1
ATOM 6966 N N . SER B 1 91 ? 1.282 14.492 -2.709 1 96.06 91 SER B N 1
ATOM 6967 C CA . SER B 1 91 ? 0.371 13.398 -3.023 1 96.06 91 SER B CA 1
ATOM 6968 C C . SER B 1 91 ? 1.069 12.047 -2.908 1 96.06 91 SER B C 1
ATOM 6970 O O . SER B 1 91 ? 2.129 11.938 -2.287 1 96.06 91 SER B O 1
ATOM 6972 N N . ASP B 1 92 ? 0.399 10.945 -3.305 1 95.69 92 ASP B N 1
ATOM 6973 C CA . ASP B 1 92 ? 0.983 9.609 -3.27 1 95.69 92 ASP B CA 1
ATOM 6974 C C . ASP B 1 92 ? 1.151 9.047 -4.68 1 95.69 92 ASP B C 1
ATOM 6976 O O . ASP B 1 92 ? 0.755 9.68 -5.656 1 95.69 92 ASP B O 1
ATOM 6980 N N . LEU B 1 93 ? 1.788 7.914 -4.828 1 93.81 93 LEU B N 1
ATOM 6981 C CA . LEU B 1 93 ? 2.176 7.371 -6.125 1 93.81 93 LEU B CA 1
ATOM 6982 C C . LEU B 1 93 ? 0.947 7.012 -6.953 1 93.81 93 LEU B C 1
ATOM 6984 O O . LEU B 1 93 ? 0.989 7.055 -8.188 1 93.81 93 LEU B O 1
ATOM 6988 N N . PHE B 1 94 ? -0.208 6.715 -6.305 1 93.38 94 PHE B N 1
ATOM 6989 C CA . PHE B 1 94 ? -1.41 6.277 -7.004 1 93.38 94 PHE B CA 1
ATOM 6990 C C . PHE B 1 94 ? -2.264 7.473 -7.41 1 93.38 94 PHE B C 1
ATOM 6992 O O . PHE B 1 94 ? -3.221 7.328 -8.172 1 93.38 94 PHE B O 1
ATOM 6999 N N . HIS B 1 95 ? -1.928 8.609 -6.875 1 95.88 95 HIS B N 1
ATOM 7000 C CA . HIS B 1 95 ? -2.58 9.883 -7.16 1 95.88 95 HIS B CA 1
ATOM 7001 C C . HIS B 1 95 ? -1.557 11.008 -7.301 1 95.88 95 HIS B C 1
ATOM 7003 O O . HIS B 1 95 ? -1.631 12.016 -6.594 1 95.88 95 HIS B O 1
ATOM 7009 N N . TRP B 1 96 ? -0.724 10.898 -8.258 1 96.81 96 TRP B N 1
ATOM 7010 C CA . TRP B 1 96 ? 0.363 11.859 -8.375 1 96.81 96 TRP B CA 1
ATOM 7011 C C . TRP B 1 96 ? -0.118 13.148 -9.047 1 96.81 96 TRP B C 1
ATOM 7013 O O . TRP B 1 96 ? -0.522 13.133 -10.211 1 96.81 96 TRP B O 1
ATOM 7023 N N . ASN B 1 97 ? -0.018 14.234 -8.422 1 98 97 ASN B N 1
ATOM 7024 C CA . ASN B 1 97 ? -0.6 15.484 -8.891 1 98 97 ASN B CA 1
ATOM 7025 C C . ASN B 1 97 ? 0.246 16.125 -9.984 1 98 97 ASN B C 1
ATOM 7027 O O . ASN B 1 97 ? 1.475 16.031 -9.969 1 98 97 ASN B O 1
ATOM 7031 N N . TYR B 1 98 ? -0.406 16.719 -10.898 1 98 98 TYR B N 1
ATOM 7032 C CA . TYR B 1 98 ? 0.211 17.703 -11.781 1 98 98 TYR B CA 1
ATOM 7033 C C . TYR B 1 98 ? -0.54 19.031 -11.734 1 98 98 TYR B C 1
ATOM 7035 O O . TYR B 1 98 ? -1.746 19.047 -11.477 1 98 98 TYR B O 1
ATOM 7043 N N . GLU B 1 99 ? 0.221 20.078 -11.945 1 98.12 99 GLU B N 1
ATOM 7044 C CA . GLU B 1 99 ? -0.352 21.422 -11.992 1 98.12 99 GLU B CA 1
ATOM 7045 C C . GLU B 1 99 ? -0.648 21.844 -13.43 1 98.12 99 GLU B C 1
ATOM 7047 O O . GLU B 1 99 ? 0.1 21.5 -14.352 1 98.12 99 GLU B O 1
ATOM 7052 N N . THR B 1 100 ? -1.731 22.547 -13.648 1 97.62 100 THR B N 1
ATOM 7053 C CA . THR B 1 100 ? -2.057 23.172 -14.93 1 97.62 100 THR B CA 1
ATOM 7054 C C . THR B 1 100 ? -1.823 24.672 -14.875 1 97.62 100 THR B C 1
ATOM 7056 O O . THR B 1 100 ? -2.344 25.359 -13.992 1 97.62 100 THR B O 1
ATOM 7059 N N . VAL B 1 101 ? -1.046 25.172 -15.797 1 97.06 101 VAL B N 1
ATOM 7060 C CA . VAL B 1 101 ? -0.726 26.594 -15.812 1 97.06 101 VAL B CA 1
ATOM 7061 C C . VAL B 1 101 ? -0.803 27.125 -17.234 1 97.06 101 VAL B C 1
ATOM 7063 O O . VAL B 1 101 ? -0.307 26.484 -18.172 1 97.06 101 VAL B O 1
ATOM 7066 N N . ASP B 1 102 ? -1.429 28.25 -17.469 1 97.56 102 ASP B N 1
ATOM 7067 C CA . ASP B 1 102 ? -1.305 29 -18.719 1 97.56 102 ASP B CA 1
ATOM 7068 C C . ASP B 1 102 ? -0.095 29.938 -18.672 1 97.56 102 ASP B C 1
ATOM 7070 O O . ASP B 1 102 ? -0.12 30.969 -18 1 97.56 102 ASP B O 1
ATOM 7074 N N . ILE B 1 103 ? 0.866 29.641 -19.484 1 98.12 103 ILE B N 1
ATOM 7075 C CA . ILE B 1 103 ? 2.119 30.375 -19.344 1 98.12 103 ILE B CA 1
ATOM 7076 C C . ILE B 1 103 ? 2.166 31.5 -20.375 1 98.12 103 ILE B C 1
ATOM 7078 O O . ILE B 1 103 ? 3.154 32.25 -20.453 1 98.12 103 ILE B O 1
ATOM 7082 N N . ALA B 1 104 ? 1.164 31.719 -21.109 1 98 104 ALA B N 1
ATOM 7083 C CA . ALA B 1 104 ? 1.108 32.688 -22.188 1 98 104 ALA B CA 1
ATOM 7084 C C . ALA B 1 104 ? 1.49 34.094 -21.688 1 98 104 ALA B C 1
ATOM 7086 O O . ALA B 1 104 ? 2.213 34.812 -22.375 1 98 104 ALA B O 1
ATOM 7087 N N . PRO B 1 105 ? 1.027 34.469 -20.531 1 98.06 105 PRO B N 1
ATOM 7088 C CA . PRO B 1 105 ? 1.332 35.844 -20.078 1 98.06 105 PRO B CA 1
ATOM 7089 C C . PRO B 1 105 ? 2.832 36.094 -19.984 1 98.06 105 PRO B C 1
ATOM 7091 O O . PRO B 1 105 ? 3.266 37.25 -20.062 1 98.06 105 PRO B O 1
ATOM 7094 N N . TRP B 1 106 ? 3.605 35.125 -19.859 1 98.19 106 TRP B N 1
ATOM 7095 C CA . TRP B 1 106 ? 5.035 35.312 -19.625 1 98.19 106 TRP B CA 1
ATOM 7096 C C . TRP B 1 106 ? 5.836 35 -20.891 1 98.19 106 TRP B C 1
ATOM 7098 O O . TRP B 1 106 ? 7.062 35.125 -20.906 1 98.19 106 TRP B O 1
ATOM 7108 N N . LEU B 1 107 ? 5.141 34.594 -21.891 1 98.12 107 LEU B N 1
ATOM 7109 C CA . LEU B 1 107 ? 5.785 34.375 -23.172 1 98.12 107 LEU B CA 1
ATOM 7110 C C . LEU B 1 107 ? 5.891 35.656 -23.969 1 98.12 107 LEU B C 1
ATOM 7112 O O . LEU B 1 107 ? 5.234 36.656 -23.641 1 98.12 107 LEU B O 1
ATOM 7116 N N . GLN B 1 108 ? 6.816 35.594 -25 1 97.81 108 GLN B N 1
ATOM 7117 C CA . GLN B 1 108 ? 6.988 36.719 -25.938 1 97.81 108 GLN B CA 1
ATOM 7118 C C . GLN B 1 108 ? 7.168 36.219 -27.359 1 97.81 108 GLN B C 1
ATOM 7120 O O . GLN B 1 108 ? 7.387 35.031 -27.578 1 97.81 108 GLN B O 1
ATOM 7125 N N . SER B 1 109 ? 6.965 37.125 -28.328 1 97.81 109 SER B N 1
ATOM 7126 C CA . SER B 1 109 ? 7.316 36.781 -29.703 1 97.81 109 SER B CA 1
ATOM 7127 C C . SER B 1 109 ? 8.82 36.594 -29.859 1 97.81 109 SER B C 1
ATOM 7129 O O . SER B 1 109 ? 9.617 37.344 -29.281 1 97.81 109 SER B O 1
ATOM 7131 N N . GLY B 1 110 ? 9.141 35.625 -30.609 1 97.38 110 GLY B N 1
ATOM 7132 C CA . GLY B 1 110 ? 10.547 35.281 -30.766 1 97.38 110 GLY B CA 1
ATOM 7133 C C . GLY B 1 110 ? 11.008 34.188 -29.812 1 97.38 110 GLY B C 1
ATOM 7134 O O . GLY B 1 110 ? 10.312 33.188 -29.625 1 97.38 110 GLY B O 1
ATOM 7135 N N . ASP B 1 111 ? 12.18 34.406 -29.328 1 97.56 111 ASP B N 1
ATOM 7136 C CA . ASP B 1 111 ? 12.82 33.375 -28.516 1 97.56 111 ASP B CA 1
ATOM 7137 C C . ASP B 1 111 ? 12.32 33.438 -27.078 1 97.56 111 ASP B C 1
ATOM 7139 O O . ASP B 1 111 ? 12.172 34.5 -26.5 1 97.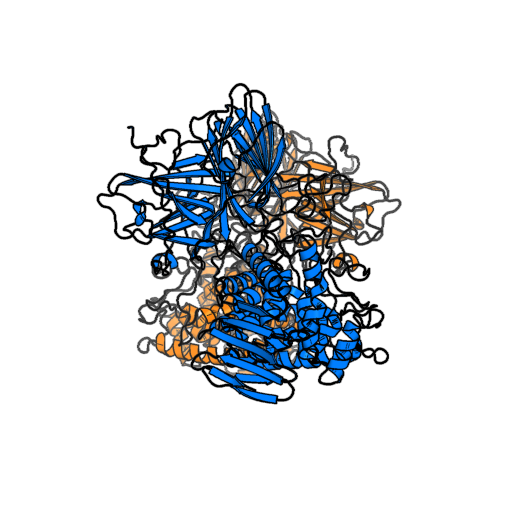56 111 ASP B O 1
ATOM 7143 N N . ASN B 1 112 ? 11.984 32.281 -26.547 1 98.44 112 ASN B N 1
ATOM 7144 C CA . ASN B 1 112 ? 11.609 32.062 -25.156 1 98.44 112 ASN B CA 1
ATOM 7145 C C . ASN B 1 112 ? 12.406 30.938 -24.516 1 98.44 112 ASN B C 1
ATOM 7147 O O . ASN B 1 112 ? 12.852 30.016 -25.219 1 98.44 112 ASN B O 1
ATOM 7151 N N . THR B 1 113 ? 12.578 31.031 -23.234 1 98.44 113 THR B N 1
ATOM 7152 C CA . THR B 1 113 ? 13.18 29.938 -22.484 1 98.44 113 THR B CA 1
ATOM 7153 C C . THR B 1 113 ? 12.203 29.391 -21.453 1 98.44 113 THR B C 1
ATOM 7155 O O . THR B 1 113 ? 11.688 30.141 -20.609 1 98.44 113 THR B O 1
ATOM 7158 N N . ILE B 1 114 ? 11.883 28.109 -21.531 1 98.69 114 ILE B N 1
ATOM 7159 C CA . ILE B 1 114 ? 11.172 27.375 -20.484 1 98.69 114 ILE B CA 1
ATOM 7160 C C . ILE B 1 114 ? 12.172 26.562 -19.656 1 98.69 114 ILE B C 1
ATOM 7162 O O . ILE B 1 114 ? 12.938 25.766 -20.203 1 98.69 114 ILE B O 1
ATOM 7166 N N . ALA B 1 115 ? 12.172 26.781 -18.375 1 98.69 115 ALA B N 1
ATOM 7167 C CA . ALA B 1 115 ? 13.164 26.141 -17.516 1 98.69 115 ALA B CA 1
ATOM 7168 C C . ALA B 1 115 ? 12.531 25.656 -16.219 1 98.69 115 ALA B C 1
ATOM 7170 O O . ALA B 1 115 ? 11.43 26.078 -15.867 1 98.69 115 ALA B O 1
ATOM 7171 N N . ALA B 1 116 ? 13.219 24.688 -15.547 1 98.81 116 ALA B N 1
ATOM 7172 C CA . ALA B 1 116 ? 12.734 24.188 -14.266 1 98.81 116 ALA B CA 1
ATOM 7173 C C . ALA B 1 116 ? 13.891 23.781 -13.359 1 98.81 116 ALA B C 1
ATOM 7175 O O . ALA B 1 116 ? 14.875 23.203 -13.828 1 98.81 116 ALA B O 1
ATOM 7176 N N . THR B 1 117 ? 13.805 24.109 -12.141 1 98.44 117 THR B N 1
ATOM 7177 C CA . THR B 1 117 ? 14.609 23.469 -11.094 1 98.44 117 THR B CA 1
ATOM 7178 C C . THR B 1 117 ? 13.836 22.328 -10.445 1 98.44 117 THR B C 1
ATOM 7180 O O . THR B 1 117 ? 12.703 22.516 -9.992 1 98.44 117 THR B O 1
ATOM 7183 N N . VAL B 1 118 ? 14.422 21.141 -10.477 1 98.56 118 VAL B N 1
ATOM 7184 C CA . VAL B 1 118 ? 13.859 19.969 -9.828 1 98.56 118 VAL B CA 1
ATOM 7185 C C . VAL B 1 118 ? 14.805 19.469 -8.734 1 98.56 118 VAL B C 1
ATOM 7187 O O . VAL B 1 118 ? 16.016 19.344 -8.969 1 98.56 118 VAL B O 1
ATOM 7190 N N . TRP B 1 119 ? 14.258 19.234 -7.539 1 97.5 119 TRP B N 1
ATOM 7191 C CA . TRP B 1 119 ? 15.156 18.75 -6.488 1 97.5 119 TRP B CA 1
ATOM 7192 C C . TRP B 1 119 ? 14.523 17.625 -5.699 1 97.5 119 TRP B C 1
ATOM 7194 O O . TRP B 1 119 ? 13.297 17.469 -5.699 1 97.5 119 TRP B O 1
ATOM 7204 N N . ASN B 1 120 ? 15.328 16.797 -5.184 1 97.19 120 ASN B N 1
ATOM 7205 C CA . ASN B 1 120 ? 15 15.656 -4.34 1 97.19 120 ASN B CA 1
ATOM 7206 C C . ASN B 1 120 ? 15.984 15.508 -3.186 1 97.19 120 ASN B C 1
ATOM 7208 O O . ASN B 1 120 ? 17.203 15.57 -3.389 1 97.19 120 ASN B O 1
ATOM 7212 N N . TYR B 1 121 ? 15.406 15.297 -1.985 1 95.94 121 TYR B N 1
ATOM 7213 C CA . TYR B 1 121 ? 16.266 15.188 -0.807 1 95.94 121 TYR B CA 1
ATOM 7214 C C . TYR B 1 121 ? 16.703 13.742 -0.58 1 95.94 121 TYR B C 1
ATOM 7216 O O . TYR B 1 121 ? 17.469 13.453 0.336 1 95.94 121 TYR B O 1
ATOM 7224 N N . GLY B 1 122 ? 16.172 12.836 -1.349 1 92.56 122 GLY B N 1
ATOM 7225 C CA . GLY B 1 122 ? 16.531 11.43 -1.21 1 92.56 122 GLY B CA 1
ATOM 7226 C C . GLY B 1 122 ? 16.172 10.852 0.146 1 92.56 122 GLY B C 1
ATOM 7227 O O . GLY B 1 122 ? 15.039 11.008 0.609 1 92.56 122 GLY B O 1
ATOM 7228 N N . THR B 1 123 ? 17.109 10.195 0.815 1 86.44 123 THR B N 1
ATOM 7229 C CA . THR B 1 123 ? 16.891 9.562 2.107 1 86.44 123 THR B CA 1
ATOM 7230 C C . THR B 1 123 ? 16.75 10.609 3.211 1 86.44 123 THR B C 1
ATOM 7232 O O . THR B 1 123 ? 16.25 10.312 4.297 1 86.44 123 THR B O 1
ATOM 7235 N N . ASP B 1 124 ? 17.156 11.789 2.875 1 90.31 124 ASP B N 1
ATOM 7236 C CA . ASP B 1 124 ? 17.109 12.883 3.846 1 90.31 124 ASP B CA 1
ATOM 7237 C C . ASP B 1 124 ? 15.828 13.703 3.678 1 90.31 124 ASP B C 1
ATOM 7239 O O . ASP B 1 124 ? 15.68 14.758 4.297 1 90.31 124 ASP B O 1
ATOM 7243 N N . GLY B 1 125 ? 15.016 13.188 2.82 1 93.5 125 GLY B N 1
ATOM 7244 C CA . GLY B 1 125 ? 13.812 13.961 2.533 1 93.5 125 GLY B CA 1
ATOM 7245 C C . GLY B 1 125 ? 12.828 13.977 3.688 1 93.5 125 GLY B C 1
ATOM 7246 O O . GLY B 1 125 ? 12.891 13.125 4.578 1 93.5 125 GLY B O 1
ATOM 7247 N N . PRO B 1 126 ? 11.961 15.047 3.709 1 95.81 126 PRO B N 1
ATOM 7248 C CA . PRO B 1 126 ? 10.922 15.078 4.738 1 95.81 126 PRO B CA 1
ATOM 7249 C C . PRO B 1 126 ? 10 13.867 4.684 1 95.81 126 PRO B C 1
ATOM 7251 O O . PRO B 1 126 ? 9.781 13.305 3.607 1 95.81 126 PRO B O 1
ATOM 7254 N N . LEU B 1 127 ? 9.477 13.477 5.793 1 94.5 127 LEU B N 1
ATOM 7255 C CA . LEU B 1 127 ? 8.602 12.312 5.898 1 94.5 127 LEU B CA 1
ATOM 7256 C C . LEU B 1 127 ? 7.336 12.508 5.07 1 94.5 127 LEU B C 1
ATOM 7258 O O . LEU B 1 127 ? 6.766 11.539 4.562 1 94.5 127 LEU B O 1
ATOM 7262 N N . ALA B 1 128 ? 6.926 13.664 4.875 1 95.31 128 ALA B N 1
ATOM 7263 C CA . ALA B 1 128 ? 5.688 13.977 4.168 1 95.31 128 ALA B CA 1
ATOM 7264 C C . ALA B 1 128 ? 5.84 13.742 2.668 1 95.31 128 ALA B C 1
ATOM 7266 O O . ALA B 1 128 ? 4.848 13.68 1.94 1 95.31 128 ALA B O 1
ATOM 7267 N N . GLN B 1 129 ? 7.02 13.602 2.223 1 92.69 129 GLN B N 1
ATOM 7268 C CA . GLN B 1 129 ? 7.266 13.531 0.787 1 92.69 129 GLN B CA 1
ATOM 7269 C C . GLN B 1 129 ? 7.461 12.086 0.334 1 92.69 129 GLN B C 1
ATOM 7271 O O . GLN B 1 129 ? 8.477 11.461 0.661 1 92.69 129 GLN B O 1
ATOM 7276 N N . ILE B 1 130 ? 6.578 11.562 -0.454 1 94.81 130 ILE B N 1
ATOM 7277 C CA . ILE B 1 130 ? 6.691 10.281 -1.142 1 94.81 130 ILE B CA 1
ATOM 7278 C C . ILE B 1 130 ? 7.469 10.461 -2.443 1 94.81 130 ILE B C 1
ATOM 7280 O O . ILE B 1 130 ? 7.32 11.477 -3.129 1 94.81 130 ILE B O 1
ATOM 7284 N N . SER B 1 131 ? 8.375 9.516 -2.779 1 95.75 131 SER B N 1
ATOM 7285 C CA . SER B 1 131 ? 9.195 9.617 -3.982 1 95.75 131 SER B CA 1
ATOM 7286 C C . SER B 1 131 ? 9.422 8.25 -4.609 1 95.75 131 SER B C 1
ATOM 7288 O O . SER B 1 131 ? 9.641 7.266 -3.902 1 95.75 131 SER B O 1
ATOM 7290 N N . LEU B 1 132 ? 9.258 8.18 -5.895 1 93.19 132 LEU B N 1
ATOM 7291 C CA . LEU B 1 132 ? 9.711 7.012 -6.641 1 93.19 132 LEU B CA 1
ATOM 7292 C C . LEU B 1 132 ? 11.156 7.188 -7.105 1 93.19 132 LEU B C 1
ATOM 7294 O O . LEU B 1 132 ? 12 6.328 -6.848 1 93.19 132 LEU B O 1
ATOM 7298 N N . ARG B 1 133 ? 11.43 8.258 -7.762 1 94.62 133 ARG B N 1
ATOM 7299 C CA . ARG B 1 133 ? 12.742 8.695 -8.234 1 94.62 133 ARG B CA 1
ATOM 7300 C C . ARG B 1 133 ? 12.695 10.141 -8.727 1 94.62 133 ARG B C 1
ATOM 7302 O O . ARG B 1 133 ? 11.641 10.617 -9.156 1 94.62 133 ARG B O 1
ATOM 7309 N N . THR B 1 134 ? 13.797 10.742 -8.789 1 97.5 134 THR B N 1
ATOM 7310 C CA . THR B 1 134 ? 13.867 12.109 -9.297 1 97.5 134 THR B CA 1
ATOM 7311 C C . THR B 1 134 ? 13.492 12.164 -10.773 1 97.5 134 THR B C 1
ATOM 7313 O O . THR B 1 134 ? 14.055 11.422 -11.586 1 97.5 134 THR B O 1
ATOM 7316 N N . ALA B 1 135 ? 12.555 13.039 -11.117 1 98.19 135 ALA B N 1
ATOM 7317 C CA . ALA B 1 135 ? 12.125 13.172 -12.5 1 98.19 135 ALA B CA 1
ATOM 7318 C C . ALA B 1 135 ? 11.32 14.445 -12.711 1 98.19 135 ALA B C 1
ATOM 7320 O O . ALA B 1 135 ? 10.758 14.992 -11.758 1 98.19 135 ALA B O 1
ATOM 7321 N N . PHE B 1 136 ? 11.281 14.922 -14.016 1 98.75 136 PHE B N 1
ATOM 7322 C CA . PHE B 1 136 ? 10.531 16.094 -14.43 1 98.75 136 PHE B CA 1
ATOM 7323 C C . PHE B 1 136 ? 9.641 15.773 -15.625 1 98.75 136 PHE B C 1
ATOM 7325 O O . PHE B 1 136 ? 10.016 15 -16.5 1 98.75 136 PHE B O 1
ATOM 7332 N N . ILE B 1 137 ? 8.43 16.344 -15.641 1 98.81 137 ILE B N 1
ATOM 7333 C CA . ILE B 1 137 ? 7.578 16.156 -16.812 1 98.81 137 ILE B CA 1
ATOM 7334 C C . ILE B 1 137 ? 6.781 17.438 -17.078 1 98.81 137 ILE B C 1
ATOM 7336 O O . ILE B 1 137 ? 6.316 18.094 -16.141 1 98.81 137 ILE B O 1
ATOM 7340 N N . LEU B 1 138 ? 6.703 17.859 -18.297 1 98.88 138 LEU B N 1
ATOM 7341 C CA . LEU B 1 138 ? 5.898 18.953 -18.812 1 98.88 138 LEU B CA 1
ATOM 7342 C C . LEU B 1 138 ? 5.164 18.547 -20.094 1 98.88 138 LEU B C 1
ATOM 7344 O O . LEU B 1 138 ? 5.789 18.109 -21.062 1 98.88 138 LEU B O 1
ATOM 7348 N N . GLN B 1 139 ? 3.865 18.656 -20.062 1 98.62 139 GLN B N 1
ATOM 7349 C CA . GLN B 1 139 ? 2.986 18.234 -21.156 1 98.62 139 GLN B CA 1
ATOM 7350 C C . GLN B 1 139 ? 2.094 19.375 -21.609 1 98.62 139 GLN B C 1
ATOM 7352 O O . GLN B 1 139 ? 1.399 20 -20.797 1 98.62 139 GLN B O 1
ATOM 7357 N N . GLY B 1 140 ? 2.141 19.703 -22.953 1 98.38 140 GLY B N 1
ATOM 7358 C CA . GLY B 1 140 ? 1.162 20.625 -23.5 1 98.38 140 GLY B CA 1
ATOM 7359 C C . GLY B 1 140 ? -0.252 20.078 -23.484 1 98.38 140 GLY B C 1
ATOM 7360 O O . GLY B 1 140 ? -0.454 18.859 -23.594 1 98.38 140 GLY B O 1
ATOM 7361 N N . ASP B 1 141 ? -1.193 20.953 -23.375 1 97.62 141 ASP B N 1
ATOM 7362 C CA . ASP B 1 141 ? -2.594 20.547 -23.297 1 97.62 141 ASP B CA 1
ATOM 7363 C C . ASP B 1 141 ? -3.059 19.938 -24.625 1 97.62 141 ASP B C 1
ATOM 7365 O O . ASP B 1 141 ? -3.855 19 -24.625 1 97.62 141 ASP B O 1
ATOM 7369 N N . THR B 1 142 ? -2.625 20.562 -25.734 1 96.06 142 THR B N 1
ATOM 7370 C CA . THR B 1 142 ? -2.951 20.094 -27.078 1 96.06 142 THR B CA 1
ATOM 7371 C C . THR B 1 142 ? -1.7 20.016 -27.938 1 96.06 142 THR B C 1
ATOM 7373 O O . THR B 1 142 ? -0.584 20.188 -27.453 1 96.06 142 THR B O 1
ATOM 7376 N N . GLN B 1 143 ? -1.934 19.766 -29.188 1 94.62 143 GLN B N 1
ATOM 7377 C CA . GLN B 1 143 ? -0.829 19.734 -30.141 1 94.62 143 GLN B CA 1
ATOM 7378 C C . GLN B 1 143 ? -0.204 21.125 -30.312 1 94.62 143 GLN B C 1
ATOM 7380 O O . GLN B 1 143 ? 0.988 21.234 -30.594 1 94.62 143 GLN B O 1
ATOM 7385 N N . GLU B 1 144 ? -0.931 22.078 -30.047 1 94.19 144 GLU B N 1
ATOM 7386 C CA . GLU B 1 144 ? -0.465 23.453 -30.219 1 94.19 144 GLU B CA 1
ATOM 7387 C C . GLU B 1 144 ? 0.655 23.781 -29.234 1 94.19 144 GLU B C 1
ATOM 7389 O O . GLU B 1 144 ? 1.521 24.609 -29.516 1 94.19 144 GLU B O 1
ATOM 7394 N N . GLU B 1 145 ? 0.595 23.141 -28.062 1 97.19 145 GLU B N 1
ATOM 7395 C CA . GLU B 1 145 ? 1.598 23.406 -27.047 1 97.19 145 GLU B CA 1
ATOM 7396 C C . GLU B 1 145 ? 2.654 22.312 -27 1 97.19 145 GLU B C 1
ATOM 7398 O O . GLU B 1 145 ? 3.461 22.25 -26.062 1 97.19 145 GLU B O 1
ATOM 7403 N N . ALA B 1 146 ? 2.711 21.438 -27.953 1 97.12 146 ALA B N 1
ATOM 7404 C CA . ALA B 1 146 ? 3.496 20.219 -27.875 1 97.12 146 ALA B CA 1
ATOM 7405 C C . ALA B 1 146 ? 4.992 20.516 -27.969 1 97.12 146 ALA B C 1
ATOM 7407 O O . ALA B 1 146 ? 5.82 19.672 -27.625 1 97.12 146 ALA B O 1
ATOM 7408 N N . ALA B 1 147 ? 5.32 21.688 -28.406 1 97.69 147 ALA B N 1
ATOM 7409 C CA . ALA B 1 147 ? 6.727 22.047 -28.562 1 97.69 147 ALA B CA 1
ATOM 7410 C C . ALA B 1 147 ? 7.461 22.031 -27.234 1 97.69 147 ALA B C 1
ATOM 7412 O O . ALA B 1 147 ? 8.68 21.844 -27.188 1 97.69 147 ALA B O 1
ATOM 7413 N N . VAL B 1 148 ? 6.754 22.156 -26.109 1 98.31 148 VAL B N 1
ATOM 7414 C CA . VAL B 1 148 ? 7.41 22.234 -24.812 1 98.31 148 VAL B CA 1
ATOM 7415 C C . VAL B 1 148 ? 7.41 20.859 -24.141 1 98.31 148 VAL B C 1
ATOM 7417 O O . VAL B 1 148 ? 7.938 20.703 -23.031 1 98.31 148 VAL B O 1
ATOM 7420 N N . ASN B 1 149 ? 6.832 19.844 -24.766 1 98.81 149 ASN B N 1
ATOM 7421 C CA . ASN B 1 149 ? 6.793 18.516 -24.156 1 98.81 149 ASN B CA 1
ATOM 7422 C C . ASN B 1 149 ? 8.188 18.031 -23.766 1 98.81 149 ASN B C 1
ATOM 7424 O O . ASN B 1 149 ? 9.141 18.219 -24.531 1 98.81 149 ASN B O 1
ATOM 7428 N N . THR B 1 150 ? 8.289 17.438 -22.578 1 98.81 150 THR B N 1
ATOM 7429 C CA . THR B 1 150 ? 9.57 16.891 -22.141 1 98.81 150 THR B CA 1
ATOM 7430 C C . THR B 1 150 ? 9.953 15.672 -22.984 1 98.81 150 THR B C 1
ATOM 7432 O O . THR B 1 150 ? 9.125 14.789 -23.219 1 98.81 150 THR B O 1
ATOM 7435 N N . ASN B 1 151 ? 11.07 15.633 -23.453 1 98.31 151 ASN B N 1
ATOM 7436 C CA . ASN B 1 151 ? 11.781 14.617 -24.219 1 98.31 151 ASN B CA 1
ATOM 7437 C C . ASN B 1 151 ? 13.281 14.898 -24.266 1 98.31 151 ASN B C 1
ATOM 7439 O O . ASN B 1 151 ? 13.773 15.773 -23.562 1 98.31 151 ASN B O 1
ATOM 7443 N N . PRO B 1 152 ? 14.016 14.242 -25.094 1 97.38 152 PRO B N 1
ATOM 7444 C CA . PRO B 1 152 ? 15.469 14.406 -25.062 1 97.38 152 PRO B CA 1
ATOM 7445 C C . PRO B 1 152 ? 15.914 15.766 -25.609 1 97.38 152 PRO B C 1
ATOM 7447 O O . PRO B 1 152 ? 17.094 16.094 -25.562 1 97.38 152 PRO B O 1
ATOM 7450 N N . SER B 1 153 ? 15.023 16.562 -26.125 1 97.75 153 SER B N 1
ATOM 7451 C CA . SER B 1 153 ? 15.383 17.891 -26.594 1 97.75 153 SER B CA 1
ATOM 7452 C C . SER B 1 153 ? 15.562 18.859 -25.422 1 97.75 153 SER B C 1
ATOM 7454 O O . SER B 1 153 ? 16.062 19.969 -25.594 1 97.75 153 SER B O 1
ATOM 7456 N N . TRP B 1 154 ? 15.109 18.453 -24.297 1 98.75 154 TRP B N 1
ATOM 7457 C CA . TRP B 1 154 ? 15.406 19.219 -23.078 1 98.75 154 TRP B CA 1
ATOM 7458 C C . TRP B 1 154 ? 16.844 19 -22.641 1 98.75 154 TRP B C 1
ATOM 7460 O O . TRP B 1 154 ? 17.359 17.875 -22.688 1 98.75 154 TRP B O 1
ATOM 7470 N N . LEU B 1 155 ? 17.438 20.078 -22.203 1 98.56 155 LEU B N 1
ATOM 7471 C CA . LEU B 1 155 ? 18.781 19.984 -21.641 1 98.56 155 LEU B CA 1
ATOM 7472 C C . LEU B 1 155 ? 18.734 20 -20.109 1 98.56 155 LEU B C 1
ATOM 7474 O O . LEU B 1 155 ? 17.781 20.531 -19.531 1 98.56 155 LEU B O 1
ATOM 7478 N N . VAL B 1 156 ? 19.75 19.375 -19.484 1 98.69 156 VAL B N 1
ATOM 7479 C CA . VAL B 1 156 ? 19.75 19.297 -18.031 1 98.69 156 VAL B CA 1
ATOM 7480 C C . VAL B 1 156 ? 21.188 19.406 -17.5 1 98.69 156 VAL B C 1
ATOM 7482 O O . VAL B 1 156 ? 22.125 18.984 -18.188 1 98.69 156 VAL B O 1
ATOM 7485 N N . THR B 1 157 ? 21.312 19.969 -16.406 1 97.56 157 THR B N 1
ATOM 7486 C CA . THR B 1 157 ? 22.562 19.953 -15.641 1 97.56 157 THR B CA 1
ATOM 7487 C C . THR B 1 157 ? 22.281 19.797 -14.148 1 97.56 157 THR B C 1
ATOM 7489 O O . THR B 1 157 ? 21.203 20.156 -13.672 1 97.56 157 THR B O 1
ATOM 7492 N N . GLU B 1 158 ? 23.156 19.141 -13.445 1 96.88 158 GLU B N 1
ATOM 7493 C CA . GLU B 1 158 ? 23.078 19.031 -11.992 1 96.88 158 GLU B CA 1
ATOM 7494 C C . GLU B 1 158 ? 23.766 20.203 -11.312 1 96.88 158 GLU B C 1
ATOM 7496 O O . GLU B 1 158 ? 24.844 20.625 -11.727 1 96.88 158 GLU B O 1
ATOM 7501 N N . ASP B 1 159 ? 23.094 20.797 -10.383 1 96 159 ASP B N 1
ATOM 7502 C CA . ASP B 1 159 ? 23.75 21.797 -9.547 1 96 159 ASP B CA 1
ATOM 7503 C C . ASP B 1 159 ? 24.656 21.141 -8.516 1 96 159 ASP B C 1
ATOM 7505 O O . ASP B 1 159 ? 24.203 20.734 -7.441 1 96 159 ASP B O 1
ATOM 7509 N N . LYS B 1 160 ? 25.875 21.203 -8.672 1 93.38 160 LYS B N 1
ATOM 7510 C CA . LYS B 1 160 ? 26.844 20.5 -7.836 1 93.38 160 LYS B CA 1
ATOM 7511 C C . LYS B 1 160 ? 27.188 21.297 -6.586 1 93.38 160 LYS B C 1
ATOM 7513 O O . LYS B 1 160 ? 27.922 20.828 -5.719 1 93.38 160 LYS B O 1
ATOM 7518 N N . GLY B 1 161 ? 26.641 22.453 -6.508 1 95.19 161 GLY B N 1
ATOM 7519 C CA . GLY B 1 161 ? 26.938 23.312 -5.367 1 95.19 161 GLY B CA 1
ATOM 7520 C C . GLY B 1 161 ? 25.938 23.141 -4.234 1 95.19 161 GLY B C 1
ATOM 7521 O O . GLY B 1 161 ? 26.016 23.859 -3.229 1 95.19 161 GLY B O 1
ATOM 7522 N N . CYS B 1 162 ? 25.062 22.203 -4.32 1 95.25 162 CYS B N 1
ATOM 7523 C CA . CYS B 1 162 ? 24 22.078 -3.322 1 95.25 162 CYS B CA 1
ATOM 7524 C C . CYS B 1 162 ? 24.141 20.766 -2.566 1 95.25 162 CYS B C 1
ATOM 7526 O O . CYS B 1 162 ? 24.469 19.734 -3.156 1 95.25 162 CYS B O 1
ATOM 7528 N N . GLN B 1 163 ? 23.859 20.766 -1.259 1 95.06 163 GLN B N 1
ATOM 7529 C CA . GLN B 1 163 ? 23.828 19.594 -0.39 1 95.06 163 GLN B CA 1
ATOM 7530 C C . GLN B 1 163 ? 22.812 19.781 0.74 1 95.06 163 GLN B C 1
ATOM 7532 O O . GLN B 1 163 ? 22.562 20.906 1.171 1 95.06 163 GLN B O 1
ATOM 7537 N N . ALA B 1 164 ? 22.266 18.688 1.156 1 95.25 164 ALA B N 1
ATOM 7538 C CA . ALA B 1 164 ? 21.391 18.766 2.32 1 95.25 164 ALA B CA 1
ATOM 7539 C C . ALA B 1 164 ? 22.188 19.016 3.596 1 95.25 164 ALA B C 1
ATOM 7541 O O . ALA B 1 164 ? 23.328 18.562 3.725 1 95.25 164 ALA B O 1
ATOM 7542 N N . LEU B 1 165 ? 21.594 19.719 4.477 1 96.19 165 LEU B N 1
ATOM 7543 C CA . LEU B 1 165 ? 22.203 20.016 5.766 1 96.19 165 LEU B CA 1
ATOM 7544 C C . LEU B 1 165 ? 21.297 19.594 6.914 1 96.19 165 LEU B C 1
ATOM 7546 O O . LEU B 1 165 ? 20.266 20.219 7.156 1 96.19 165 LEU B O 1
ATOM 7550 N N . LYS B 1 166 ? 21.672 18.562 7.676 1 93.75 166 LYS B N 1
ATOM 7551 C CA . LYS B 1 166 ? 20.891 18.062 8.797 1 93.75 166 LYS B CA 1
ATOM 7552 C C . LYS B 1 166 ? 20.719 19.125 9.875 1 93.75 166 LYS B C 1
ATOM 7554 O O . LYS B 1 166 ? 21.703 19.766 10.281 1 93.75 166 LYS B O 1
ATOM 7559 N N . PRO B 1 167 ? 19.562 19.344 10.32 1 94 167 PRO B N 1
ATOM 7560 C CA . PRO B 1 167 ? 19.328 20.391 11.32 1 94 167 PRO B CA 1
ATOM 7561 C C . PRO B 1 167 ? 19.812 19.984 12.711 1 94 167 PRO B C 1
ATOM 7563 O O . PRO B 1 167 ? 19.906 18.797 13.016 1 94 167 PRO B O 1
ATOM 7566 N N . THR B 1 168 ? 20.125 20.953 13.508 1 90.75 168 THR B N 1
ATOM 7567 C CA . THR B 1 168 ? 20.359 20.797 14.938 1 90.75 168 THR B CA 1
ATOM 7568 C C . THR B 1 168 ? 19.156 21.266 15.742 1 90.75 168 THR B C 1
ATOM 7570 O O . THR B 1 168 ? 19.062 22.453 16.078 1 90.75 168 THR B O 1
ATOM 7573 N N . VAL B 1 169 ? 18.266 20.453 15.922 1 89.56 169 VAL B N 1
ATOM 7574 C CA . VAL B 1 169 ? 17.047 20.797 16.625 1 89.56 169 VAL B CA 1
ATOM 7575 C C . VAL B 1 169 ? 16.875 19.891 17.844 1 89.56 169 VAL B C 1
ATOM 7577 O O . VAL B 1 169 ? 17.453 18.797 17.891 1 89.56 169 VAL B O 1
ATOM 7580 N N . LEU B 1 170 ? 16.188 20.328 18.781 1 87.44 170 LEU B N 1
ATOM 7581 C CA . LEU B 1 170 ? 15.836 19.516 19.953 1 87.44 170 LEU B CA 1
ATOM 7582 C C . LEU B 1 170 ? 14.484 18.844 19.75 1 87.44 170 LEU B C 1
ATOM 7584 O O . LEU B 1 170 ? 13.477 19.531 19.516 1 87.44 170 LEU B O 1
ATOM 7588 N N . GLY B 1 171 ? 14.539 17.516 19.75 1 88.38 171 GLY B N 1
ATOM 7589 C CA . GLY B 1 171 ? 13.297 16.766 19.609 1 88.38 171 GLY B CA 1
ATOM 7590 C C . GLY B 1 171 ? 13.148 16.094 18.25 1 88.38 171 GLY B C 1
ATOM 7591 O O . GLY B 1 171 ? 14.016 16.25 17.391 1 88.38 171 GLY B O 1
ATOM 7592 N N . TYR B 1 172 ? 12 15.398 18.062 1 91.19 172 TYR B N 1
ATOM 7593 C CA . TYR B 1 172 ? 11.68 14.672 16.844 1 91.19 172 TYR B CA 1
ATOM 7594 C C . TYR B 1 172 ? 11.477 15.625 15.68 1 91.19 172 TYR B C 1
ATOM 7596 O O . TYR B 1 172 ? 10.68 16.562 15.766 1 91.19 172 TYR B O 1
ATOM 7604 N N . PHE B 1 173 ? 12.312 15.5 14.578 1 95.44 173 PHE B N 1
ATOM 7605 C CA . PHE B 1 173 ? 12.289 16.375 13.422 1 95.44 173 PHE B CA 1
ATOM 7606 C C . PHE B 1 173 ? 12.234 15.57 12.125 1 95.44 173 PHE B C 1
ATOM 7608 O O . PHE B 1 173 ? 13.117 14.742 11.867 1 95.44 173 PHE B O 1
ATOM 7615 N N . VAL B 1 174 ? 11.203 15.82 11.289 1 95.38 174 VAL B N 1
ATOM 7616 C CA . VAL B 1 174 ? 11.094 15.086 10.031 1 95.38 174 VAL B CA 1
ATOM 7617 C C . VAL B 1 174 ? 10.648 16.031 8.914 1 95.38 174 VAL B C 1
ATOM 7619 O O . VAL B 1 174 ? 10.07 15.594 7.918 1 95.38 174 VAL B O 1
ATOM 7622 N N . ALA B 1 175 ? 10.805 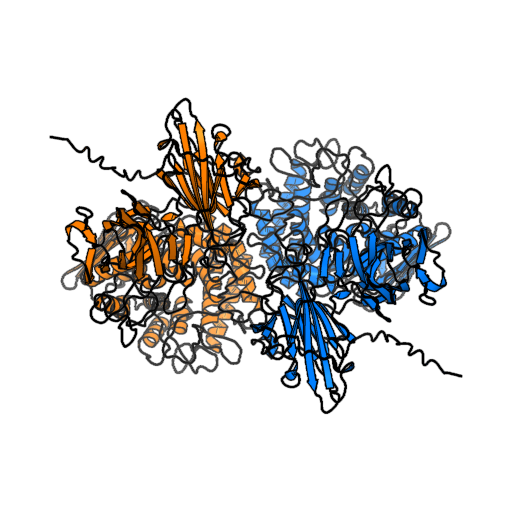17.312 9.086 1 96.69 175 ALA B N 1
ATOM 7623 C CA . ALA B 1 175 ? 10.578 18.344 8.062 1 96.69 175 ALA B CA 1
ATOM 7624 C C . ALA B 1 175 ? 11.805 18.484 7.168 1 96.69 175 ALA B C 1
ATOM 7626 O O . ALA B 1 175 ? 12.812 17.797 7.355 1 96.69 175 ALA B O 1
ATOM 7627 N N . PRO B 1 176 ? 11.719 19.281 6.125 1 96.06 176 PRO B N 1
ATOM 7628 C CA . PRO B 1 176 ? 12.867 19.406 5.227 1 96.06 176 PRO B CA 1
ATOM 7629 C C . PRO B 1 176 ? 14.109 19.953 5.926 1 96.06 176 PRO B C 1
ATOM 7631 O O . PRO B 1 176 ? 14 20.859 6.758 1 96.06 176 PRO B O 1
ATOM 7634 N N . TYR B 1 177 ? 15.258 19.453 5.555 1 96.44 177 TYR B N 1
ATOM 7635 C CA . TYR B 1 177 ? 16.547 19.922 6.039 1 96.44 177 TYR B CA 1
ATOM 7636 C C . TYR B 1 177 ? 16.906 21.266 5.406 1 96.44 177 TYR B C 1
ATOM 7638 O O . TYR B 1 177 ? 16.219 21.734 4.496 1 96.44 177 TYR B O 1
ATOM 7646 N N . GLY B 1 178 ? 17.875 21.906 6.008 1 96.75 178 GLY B N 1
ATOM 7647 C CA . GLY B 1 178 ? 18.516 23.016 5.324 1 96.75 178 GLY B CA 1
ATOM 7648 C C . GLY B 1 178 ? 19.469 22.594 4.227 1 96.75 178 GLY B C 1
ATOM 7649 O O . GLY B 1 178 ? 19.484 21.422 3.844 1 96.75 178 GLY B O 1
ATOM 7650 N N . GLU B 1 179 ? 20.109 23.625 3.67 1 96.06 179 GLU B N 1
ATOM 7651 C CA . GLU B 1 179 ? 20.984 23.328 2.537 1 96.06 179 GLU B CA 1
ATOM 7652 C C . GLU B 1 179 ? 22.328 24.047 2.67 1 96.06 179 GLU B C 1
ATOM 7654 O O . GLU B 1 179 ? 22.406 25.094 3.307 1 96.06 179 GLU B O 1
ATOM 7659 N N . VAL B 1 180 ? 23.281 23.375 2.133 1 97.06 180 VAL B N 1
ATOM 7660 C CA . VAL B 1 180 ? 24.547 24.062 1.827 1 97.06 180 VAL B CA 1
ATOM 7661 C C . VAL B 1 180 ? 24.562 24.469 0.357 1 97.06 180 VAL B C 1
ATOM 7663 O O . VAL B 1 180 ? 24.297 23.656 -0.529 1 97.06 180 VAL B O 1
ATOM 7666 N N . ILE B 1 181 ? 24.844 25.688 0.145 1 97.38 181 ILE B N 1
ATOM 7667 C CA . ILE B 1 181 ? 24.859 26.219 -1.211 1 97.38 181 ILE B CA 1
ATOM 7668 C C . ILE B 1 181 ? 26.219 26.859 -1.49 1 97.38 181 ILE B C 1
ATOM 7670 O O . ILE B 1 181 ? 26.547 27.906 -0.939 1 97.38 181 ILE B O 1
ATOM 7674 N N . ASP B 1 182 ? 26.938 26.266 -2.354 1 97.88 182 ASP B N 1
ATOM 7675 C CA . ASP B 1 182 ? 28.203 26.812 -2.857 1 97.88 182 ASP B CA 1
ATOM 7676 C C . ASP B 1 182 ? 27.984 27.562 -4.168 1 97.88 182 ASP B C 1
ATOM 7678 O O . ASP B 1 182 ? 28 26.969 -5.246 1 97.88 182 ASP B O 1
ATOM 7682 N N . MET B 1 183 ? 27.953 28.844 -4.094 1 97.19 183 MET B N 1
ATOM 7683 C CA . MET B 1 183 ? 27.594 29.672 -5.25 1 97.19 183 MET B CA 1
ATOM 7684 C C . MET B 1 183 ? 28.75 29.766 -6.23 1 97.19 183 MET B C 1
ATOM 7686 O O . MET B 1 183 ? 28.578 30.188 -7.375 1 97.19 183 MET B O 1
ATOM 7690 N N . THR B 1 184 ? 29.906 29.312 -5.832 1 96.62 184 THR B N 1
ATOM 7691 C CA . THR B 1 184 ? 31.031 29.281 -6.75 1 96.62 184 THR B CA 1
ATOM 7692 C C . THR B 1 184 ? 30.828 28.219 -7.832 1 96.62 184 THR B C 1
ATOM 7694 O O . THR B 1 184 ? 31.484 28.266 -8.875 1 96.62 184 THR B O 1
ATOM 7697 N N . LYS B 1 185 ? 29.938 27.359 -7.594 1 95.75 185 LYS B N 1
ATOM 7698 C CA . LYS B 1 185 ? 29.672 26.266 -8.523 1 95.75 185 LYS B CA 1
ATOM 7699 C C . LYS B 1 185 ? 28.344 26.453 -9.242 1 95.75 185 LYS B C 1
ATOM 7701 O O . LYS B 1 185 ? 27.969 25.641 -10.078 1 95.75 185 LYS B O 1
ATOM 7706 N N . ALA B 1 186 ? 27.672 27.5 -8.914 1 91.75 186 ALA B N 1
ATOM 7707 C CA . ALA B 1 186 ? 26.312 27.688 -9.414 1 91.75 186 ALA B CA 1
ATOM 7708 C C . ALA B 1 186 ? 26.328 28.188 -10.852 1 91.75 186 ALA B C 1
ATOM 7710 O O . ALA B 1 186 ? 27.188 28.984 -11.242 1 91.75 186 ALA B O 1
ATOM 7711 N N . GLU B 1 187 ? 25.312 27.719 -11.609 1 88.81 187 GLU B N 1
ATOM 7712 C CA . GLU B 1 187 ? 25.016 28.297 -12.93 1 88.81 187 GLU B CA 1
ATOM 7713 C C . GLU B 1 187 ? 24.25 29.594 -12.805 1 88.81 187 GLU B C 1
ATOM 7715 O O . GLU B 1 187 ? 23.266 29.672 -12.07 1 88.81 187 GLU B O 1
ATOM 7720 N N . LYS B 1 188 ? 24.75 30.547 -13.602 1 89.75 188 LYS B N 1
ATOM 7721 C CA . LYS B 1 188 ? 24.094 31.859 -13.5 1 89.75 188 LYS B CA 1
ATOM 7722 C C . LYS B 1 188 ? 23.328 32.188 -14.773 1 89.75 188 LYS B C 1
ATOM 7724 O O . LYS B 1 188 ? 23.781 31.906 -15.883 1 89.75 188 LYS B O 1
ATOM 7729 N N . GLY B 1 189 ? 22.078 32.688 -14.547 1 93.56 189 GLY B N 1
ATOM 7730 C CA . GLY B 1 189 ? 21.266 33.156 -15.648 1 93.56 189 GLY B CA 1
ATOM 7731 C C . GLY B 1 189 ? 20.734 32.062 -16.547 1 93.56 189 GLY B C 1
ATOM 7732 O O . GLY B 1 189 ? 20.297 32.312 -17.672 1 93.56 189 GLY B O 1
ATOM 7733 N N . TRP B 1 190 ? 20.781 30.891 -16.109 1 95.88 190 TRP B N 1
ATOM 7734 C CA . TRP B 1 190 ? 20.453 29.734 -16.938 1 95.88 190 TRP B CA 1
ATOM 7735 C C . TRP B 1 190 ? 18.969 29.734 -17.297 1 95.88 190 TRP B C 1
ATOM 7737 O O . TRP B 1 190 ? 18.578 29.094 -18.266 1 95.88 190 TRP B O 1
ATOM 7747 N N . GLN B 1 191 ? 18.062 30.453 -16.578 1 96.38 191 GLN B N 1
ATOM 7748 C CA . GLN B 1 191 ? 16.625 30.5 -16.844 1 96.38 191 GLN B CA 1
ATOM 7749 C C . GLN B 1 191 ? 16.297 31.594 -17.859 1 96.38 191 GLN B C 1
ATOM 7751 O O . GLN B 1 191 ? 15.133 31.75 -18.25 1 96.38 191 GLN B O 1
ATOM 7756 N N . LEU B 1 192 ? 17.297 32.344 -18.219 1 95.38 192 LEU B N 1
ATOM 7757 C CA . LEU B 1 192 ? 17.078 33.5 -19.078 1 95.38 192 LEU B CA 1
ATOM 7758 C C . LEU B 1 192 ? 17.359 33.156 -20.531 1 95.38 192 LEU B C 1
ATOM 7760 O O . LEU B 1 192 ? 18.094 32.219 -20.812 1 95.38 192 LEU B O 1
ATOM 7764 N N . ASN B 1 193 ? 16.766 33.969 -21.391 1 94.06 193 ASN B N 1
ATOM 7765 C CA . ASN B 1 193 ? 17.094 33.875 -22.797 1 94.06 193 ASN B CA 1
ATOM 7766 C C . ASN B 1 193 ? 18.547 34.25 -23.062 1 94.06 193 ASN B C 1
ATOM 7768 O O . ASN B 1 193 ? 19.109 35.125 -22.375 1 94.06 193 ASN B O 1
ATOM 7772 N N . GLY B 1 194 ? 19.141 33.656 -23.984 1 92.06 194 GLY B N 1
ATOM 7773 C CA . GLY B 1 194 ? 20.484 34.031 -24.391 1 92.06 194 GLY B CA 1
ATOM 7774 C C . GLY B 1 194 ? 21.562 33.281 -23.641 1 92.06 194 GLY B C 1
ATOM 7775 O O . GLY B 1 194 ? 22.75 33.438 -23.938 1 92.06 194 GLY B O 1
ATOM 7776 N N . TYR B 1 195 ? 21.234 32.531 -22.672 1 95.25 195 TYR B N 1
ATOM 7777 C CA . TYR B 1 195 ? 22.188 31.719 -21.922 1 95.25 195 TYR B CA 1
ATOM 7778 C C . TYR B 1 195 ? 22.859 30.688 -22.812 1 95.25 195 TYR B C 1
ATOM 7780 O O . TYR B 1 195 ? 22.203 30.062 -23.656 1 95.25 195 TYR B O 1
ATOM 7788 N N . ASP B 1 196 ? 24.141 30.438 -22.656 1 94.62 196 ASP B N 1
ATOM 7789 C CA . ASP B 1 196 ? 24.891 29.422 -23.391 1 94.62 196 ASP B CA 1
ATOM 7790 C C . ASP B 1 196 ? 24.875 28.094 -22.641 1 94.62 196 ASP B C 1
ATOM 7792 O O . ASP B 1 196 ? 25.641 27.891 -21.703 1 94.62 196 ASP B O 1
ATOM 7796 N N . ALA B 1 197 ? 24.203 27.156 -23.234 1 95.38 197 ALA B N 1
ATOM 7797 C CA . ALA B 1 197 ? 24.031 25.875 -22.562 1 95.38 197 ALA B CA 1
ATOM 7798 C C . ALA B 1 197 ? 24.938 24.812 -23.172 1 95.38 197 ALA B C 1
ATOM 7800 O O . ALA B 1 197 ? 24.656 23.625 -23.109 1 95.38 197 ALA B O 1
ATOM 7801 N N . THR B 1 198 ? 25.969 25.078 -23.875 1 93.06 198 THR B N 1
ATOM 7802 C CA . THR B 1 198 ? 26.875 24.156 -24.562 1 93.06 198 THR B CA 1
ATOM 7803 C C . THR B 1 198 ? 27.359 23.062 -23.609 1 93.06 198 THR B C 1
ATOM 7805 O O . THR B 1 198 ? 27.516 21.906 -24 1 93.06 198 THR B O 1
ATOM 7808 N N . GLY B 1 199 ? 27.484 23.219 -22.359 1 92.88 199 GLY B N 1
ATOM 7809 C CA . GLY B 1 199 ? 27.969 22.219 -21.406 1 92.88 199 GLY B CA 1
ATOM 7810 C C . GLY B 1 199 ? 26.844 21.391 -20.812 1 92.88 199 GLY B C 1
ATOM 7811 O O . GLY B 1 199 ? 27.094 20.391 -20.125 1 92.88 199 GLY B O 1
ATOM 7812 N N . TRP B 1 200 ? 25.719 21.625 -21.25 1 97.44 200 TRP B N 1
ATOM 7813 C CA . TRP B 1 200 ? 24.578 20.875 -20.719 1 97.44 200 TRP B CA 1
ATOM 7814 C C . TRP B 1 200 ? 24.328 19.609 -21.547 1 97.44 200 TRP B C 1
ATOM 7816 O O . TRP B 1 200 ? 24.766 19.516 -22.688 1 97.44 200 TRP B O 1
ATOM 7826 N N . LYS B 1 201 ? 23.688 18.562 -20.984 1 97.75 201 LYS B N 1
ATOM 7827 C CA . LYS B 1 201 ? 23.406 17.297 -21.641 1 97.75 201 LYS B CA 1
ATOM 7828 C C . LYS B 1 201 ? 21.922 17.156 -21.969 1 97.75 201 LYS B C 1
ATOM 7830 O O . LYS B 1 201 ? 21.078 17.734 -21.281 1 97.75 201 LYS B O 1
ATOM 7835 N N . PRO B 1 202 ? 21.656 16.422 -23.016 1 98.38 202 PRO B N 1
ATOM 7836 C CA . PRO B 1 202 ? 20.25 16.047 -23.203 1 98.38 202 PRO B CA 1
ATOM 7837 C C . PRO B 1 202 ? 19.672 15.25 -22.047 1 98.38 202 PRO B C 1
ATOM 7839 O O . PRO B 1 202 ? 20.344 14.359 -21.516 1 98.38 202 PRO B O 1
ATOM 7842 N N . ALA B 1 203 ? 18.5 15.609 -21.641 1 98.69 203 ALA B N 1
ATOM 7843 C CA . ALA B 1 203 ? 17.844 14.859 -20.578 1 98.69 203 ALA B CA 1
ATOM 7844 C C . ALA B 1 203 ? 17.547 13.43 -21.016 1 98.69 203 ALA B C 1
ATOM 7846 O O . ALA B 1 203 ? 17.297 13.172 -22.188 1 98.69 203 ALA B O 1
ATOM 7847 N N . GLU B 1 204 ? 17.594 12.508 -20.109 1 98.25 204 GLU B N 1
ATOM 7848 C CA . GLU B 1 204 ? 17.297 11.102 -20.359 1 98.25 204 GLU B CA 1
ATOM 7849 C C . GLU B 1 204 ? 15.812 10.797 -20.219 1 98.25 204 GLU B C 1
ATOM 7851 O O . GLU B 1 204 ? 15.227 11.039 -19.156 1 98.25 204 GLU B O 1
ATOM 7856 N N . PRO B 1 205 ? 15.227 10.312 -21.266 1 97.75 205 PRO B N 1
ATOM 7857 C CA . PRO B 1 205 ? 13.828 9.898 -21.109 1 97.75 205 PRO B CA 1
ATOM 7858 C C . PRO B 1 205 ? 13.68 8.641 -20.25 1 97.75 205 PRO B C 1
ATOM 7860 O O . PRO B 1 205 ? 14.461 7.699 -20.406 1 97.75 205 PRO B O 1
ATOM 7863 N N . LEU B 1 206 ? 12.758 8.609 -19.328 1 95.19 206 LEU B N 1
ATOM 7864 C CA . LEU B 1 206 ? 12.516 7.461 -18.453 1 95.19 206 LEU B CA 1
ATOM 7865 C C . LEU B 1 206 ? 11.297 6.672 -18.922 1 95.19 206 LEU B C 1
ATOM 7867 O O . LEU B 1 206 ? 11.406 5.484 -19.25 1 95.19 206 LEU B O 1
ATOM 7871 N N . MET B 1 207 ? 10.109 7.262 -18.953 1 93.06 207 MET B N 1
ATOM 7872 C CA . MET B 1 207 ? 8.852 6.672 -19.391 1 93.06 207 MET B CA 1
ATOM 7873 C C . MET B 1 207 ? 7.836 7.754 -19.734 1 93.06 207 MET B C 1
ATOM 7875 O O . MET B 1 207 ? 7.93 8.883 -19.25 1 93.06 207 MET B O 1
ATOM 7879 N N . ALA B 1 208 ? 6.879 7.441 -20.516 1 94.44 208 ALA B N 1
ATOM 7880 C CA . ALA B 1 208 ? 5.828 8.391 -20.875 1 94.44 208 ALA B CA 1
ATOM 7881 C C . ALA B 1 208 ? 4.918 8.672 -19.688 1 94.44 208 ALA B C 1
ATOM 7883 O O . ALA B 1 208 ? 4.746 7.816 -18.812 1 94.44 208 ALA B O 1
ATOM 7884 N N . GLY B 1 209 ? 4.41 9.875 -19.688 1 94.81 209 GLY B N 1
ATOM 7885 C CA . GLY B 1 209 ? 3.389 10.148 -18.688 1 94.81 209 GLY B CA 1
ATOM 7886 C C . GLY B 1 209 ? 2.154 9.281 -18.844 1 94.81 209 GLY B C 1
ATOM 7887 O O . GLY B 1 209 ? 1.759 8.953 -19.969 1 94.81 209 GLY B O 1
ATOM 7888 N N . SER B 1 210 ? 1.61 8.938 -17.719 1 93.44 210 SER B N 1
ATOM 7889 C CA . SER B 1 210 ? 0.419 8.094 -17.75 1 93.44 210 SER B CA 1
ATOM 7890 C C . SER B 1 210 ? -0.625 8.586 -16.75 1 93.44 210 SER B C 1
ATOM 7892 O O . SER B 1 210 ? -0.339 8.711 -15.562 1 93.44 210 SER B O 1
ATOM 7894 N N . PRO B 1 211 ? -1.845 8.852 -17.203 1 93.75 211 PRO B N 1
ATOM 7895 C CA . PRO B 1 211 ? -2.9 9.18 -16.25 1 93.75 211 PRO B CA 1
ATOM 7896 C C . PRO B 1 211 ? -3.311 7.988 -15.391 1 93.75 211 PRO B C 1
ATOM 7898 O O . PRO B 1 211 ? -3.084 6.84 -15.773 1 93.75 211 PRO B O 1
ATOM 7901 N N . LYS B 1 212 ? -3.852 8.219 -14.234 1 92.75 212 LYS B N 1
ATOM 7902 C CA . LYS B 1 212 ? -4.375 7.156 -13.383 1 92.75 212 LYS B CA 1
ATOM 7903 C C . LYS B 1 212 ? -5.406 6.312 -14.125 1 92.75 212 LYS B C 1
ATOM 7905 O O . LYS B 1 212 ? -6.266 6.848 -14.828 1 92.75 212 LYS B O 1
ATOM 7910 N N . GLY B 1 213 ? -5.281 4.949 -13.898 1 88.69 213 GLY B N 1
ATOM 7911 C CA . GLY B 1 213 ? -6.258 4.039 -14.477 1 88.69 213 GLY B CA 1
ATOM 7912 C C . GLY B 1 213 ? -5.871 3.539 -15.852 1 88.69 213 GLY B C 1
ATOM 7913 O O . GLY B 1 213 ? -6.488 2.613 -16.375 1 88.69 213 GLY B O 1
ATOM 7914 N N . PHE B 1 214 ? -4.891 4.188 -16.422 1 85.62 214 PHE B N 1
ATOM 7915 C CA . PHE B 1 214 ? -4.43 3.742 -17.734 1 85.62 214 PHE B CA 1
ATOM 7916 C C . PHE B 1 214 ? -3.908 2.311 -17.656 1 85.62 214 PHE B C 1
ATOM 7918 O O . PHE B 1 214 ? -3.279 1.92 -16.672 1 85.62 214 PHE B O 1
ATOM 7925 N N . MET B 1 215 ? -4.309 1.62 -18.719 1 71.12 215 MET B N 1
ATOM 7926 C CA . MET B 1 215 ? -3.887 0.226 -18.812 1 71.12 215 MET B CA 1
ATOM 7927 C C . MET B 1 215 ? -2.365 0.118 -18.828 1 71.12 215 MET B C 1
ATOM 7929 O O . MET B 1 215 ? -1.705 0.68 -19.703 1 71.12 215 MET B O 1
ATOM 7933 N N . ALA B 1 216 ? -1.759 -0.09 -17.688 1 62.66 216 ALA B N 1
ATOM 7934 C CA . ALA B 1 216 ? -0.326 -0.373 -17.734 1 62.66 216 ALA B CA 1
ATOM 7935 C C . ALA B 1 216 ? -0.032 -1.796 -17.266 1 62.66 216 ALA B C 1
ATOM 7937 O O . ALA B 1 216 ? -0.636 -2.279 -16.312 1 62.66 216 ALA B O 1
ATOM 7938 N N . THR B 1 217 ? 0.595 -2.496 -18.188 1 56.12 217 THR B N 1
ATOM 7939 C CA . THR B 1 217 ? 1.016 -3.85 -17.844 1 56.12 217 THR B CA 1
ATOM 7940 C C . THR B 1 217 ? 1.921 -3.84 -16.625 1 56.12 217 THR B C 1
ATOM 7942 O O . THR B 1 217 ? 2.018 -4.84 -15.906 1 56.12 217 THR B O 1
ATOM 7945 N N . ASP B 1 218 ? 2.65 -2.76 -16.562 1 57.97 218 ASP B N 1
ATOM 7946 C CA . ASP B 1 218 ? 3.518 -2.676 -15.398 1 57.97 218 ASP B CA 1
ATOM 7947 C C . ASP B 1 218 ? 3.268 -1.386 -14.617 1 57.97 218 ASP B C 1
ATOM 7949 O O . ASP B 1 218 ? 3.275 -0.296 -15.195 1 57.97 218 ASP B O 1
ATOM 7953 N N . GLY B 1 219 ? 2.334 -1.288 -13.766 1 58.88 219 GLY B N 1
ATOM 7954 C CA . GLY B 1 219 ? 1.812 -0.23 -12.922 1 58.88 219 GLY B CA 1
ATOM 7955 C C . GLY B 1 219 ? 2.873 0.409 -12.039 1 58.88 219 GLY B C 1
ATOM 7956 O O . GLY B 1 219 ? 2.6 0.78 -10.898 1 58.88 219 GLY B O 1
ATOM 7957 N N . THR B 1 220 ? 4.184 0.418 -12.633 1 63.25 220 THR B N 1
ATOM 7958 C CA . THR B 1 220 ? 5.254 0.885 -11.758 1 63.25 220 THR B CA 1
ATOM 7959 C C . THR B 1 220 ? 5.543 2.363 -12 1 63.25 220 THR B C 1
ATOM 7961 O O . THR B 1 220 ? 5.621 2.807 -13.148 1 63.25 220 THR B O 1
ATOM 7964 N N . GLY B 1 221 ? 4.699 3.17 -11.398 1 80.88 221 GLY B N 1
ATOM 7965 C CA . GLY B 1 221 ? 5.164 4.547 -11.477 1 80.88 221 GLY B CA 1
ATOM 7966 C C . GLY B 1 221 ? 4.152 5.547 -10.938 1 80.88 221 GLY B C 1
ATOM 7967 O O . GLY B 1 221 ? 3.342 5.215 -10.07 1 80.88 221 GLY B O 1
ATOM 7968 N N . TRP B 1 222 ? 4.301 6.781 -11.492 1 92.94 222 TRP B N 1
ATOM 7969 C CA . TRP B 1 222 ? 3.436 7.895 -11.117 1 92.94 222 TRP B CA 1
ATOM 7970 C C . TRP B 1 222 ? 2.1 7.82 -11.852 1 92.94 222 TRP B C 1
ATOM 7972 O O . TRP B 1 222 ? 2.061 7.812 -13.078 1 92.94 222 TRP B O 1
ATOM 7982 N N . MET B 1 223 ? 1.022 7.648 -11.086 1 94.19 223 MET B N 1
ATOM 7983 C CA . MET B 1 223 ? -0.291 7.777 -11.711 1 94.19 223 MET B CA 1
ATOM 7984 C C . MET B 1 223 ? -0.787 9.219 -11.648 1 94.19 223 MET B C 1
ATOM 7986 O O . MET B 1 223 ? -1.189 9.695 -10.586 1 94.19 223 MET B O 1
ATOM 7990 N N . LEU B 1 224 ? -0.844 9.875 -12.766 1 96.31 224 LEU B N 1
ATOM 7991 C CA . LEU B 1 224 ? -1.018 11.32 -12.82 1 96.31 224 LEU B CA 1
ATOM 7992 C C . LEU B 1 224 ? -2.488 11.695 -12.68 1 96.31 224 LEU B C 1
ATOM 7994 O O . LEU B 1 224 ? -3.348 11.117 -13.352 1 96.31 224 LEU B O 1
ATOM 7998 N N . VAL B 1 225 ? -2.809 12.617 -11.836 1 96.44 225 VAL B N 1
ATOM 7999 C CA . VAL B 1 225 ? -4.125 13.227 -11.672 1 96.44 225 VAL B CA 1
ATOM 8000 C C . VAL B 1 225 ? -3.986 14.742 -11.555 1 96.44 225 VAL B C 1
ATOM 8002 O O . VAL B 1 225 ? -2.961 15.242 -11.086 1 96.44 225 VAL B O 1
ATOM 8005 N N . PRO B 1 226 ? -4.977 15.516 -11.992 1 96.75 226 PRO B N 1
ATOM 8006 C CA . PRO B 1 226 ? -4.902 16.969 -11.805 1 96.75 226 PRO B CA 1
ATOM 8007 C C . PRO B 1 226 ? -4.898 17.359 -10.328 1 96.75 226 PRO B C 1
ATOM 8009 O O . PRO B 1 226 ? -5.598 16.75 -9.516 1 96.75 226 PRO B O 1
ATOM 8012 N N . SER B 1 227 ? -4.09 18.312 -9.953 1 96.94 227 SER B N 1
ATOM 8013 C CA . SER B 1 227 ? -4.113 18.828 -8.594 1 96.94 227 SER B CA 1
ATOM 8014 C C . SER B 1 227 ? -5.461 19.469 -8.273 1 96.94 227 SER B C 1
ATOM 8016 O O . SER B 1 227 ? -6.004 20.234 -9.078 1 96.94 227 SER B O 1
ATOM 8018 N N . PRO B 1 228 ? -5.969 19.188 -7.125 1 96.12 228 PRO B N 1
ATOM 8019 C CA . PRO B 1 228 ? -7.238 19.812 -6.746 1 96.12 228 PRO B CA 1
ATOM 8020 C C . PRO B 1 228 ? -7.055 21.188 -6.113 1 96.12 228 PRO B C 1
ATOM 8022 O O . PRO B 1 228 ? -8.023 21.797 -5.672 1 96.12 228 PRO B O 1
ATOM 8025 N N . LEU B 1 229 ? -5.852 21.688 -6.066 1 97.56 229 LEU B N 1
ATOM 8026 C CA . LEU B 1 229 ? -5.551 22.891 -5.281 1 97.56 229 LEU B CA 1
ATOM 8027 C C . LEU B 1 229 ? -5.141 24.047 -6.188 1 97.56 229 LEU B C 1
ATOM 8029 O O . LEU B 1 229 ? -4.562 23.828 -7.254 1 97.56 229 LEU B O 1
ATOM 8033 N N . PRO B 1 230 ? -5.41 25.203 -5.746 1 95.69 230 PRO B N 1
ATOM 8034 C CA . PRO B 1 230 ? -4.73 26.359 -6.34 1 95.69 230 PRO B CA 1
ATOM 8035 C C . PRO B 1 230 ? -3.266 26.469 -5.922 1 95.69 230 PRO B C 1
ATOM 8037 O O . PRO B 1 230 ? -2.82 25.734 -5.035 1 95.69 230 PRO B O 1
ATOM 8040 N N . GLN B 1 231 ? -2.535 27.328 -6.574 1 96 231 GLN B N 1
ATOM 8041 C CA . GLN B 1 231 ? -1.188 27.641 -6.113 1 96 231 GLN B CA 1
ATOM 8042 C C . GLN B 1 231 ? -1.222 28.297 -4.734 1 96 231 GLN B C 1
ATOM 8044 O O . GLN B 1 231 ? -2.17 29.016 -4.406 1 96 231 GLN B O 1
ATOM 8049 N N . MET B 1 232 ? -0.218 28.078 -3.912 1 97.5 232 MET B N 1
ATOM 8050 C CA . MET B 1 232 ? -0.086 28.734 -2.617 1 97.5 232 MET B CA 1
ATOM 8051 C C . MET B 1 232 ? 0.104 30.234 -2.795 1 97.5 232 MET B C 1
ATOM 8053 O O . MET B 1 232 ? 0.665 30.688 -3.797 1 97.5 232 MET B O 1
ATOM 8057 N N . GLU B 1 233 ? -0.379 30.938 -1.876 1 97 233 GLU B N 1
ATOM 8058 C CA . GLU B 1 233 ? -0.159 32.375 -1.929 1 97 233 GLU B CA 1
ATOM 8059 C C . GLU B 1 233 ? 1.306 32.719 -1.672 1 97 233 GLU B C 1
ATOM 8061 O O . GLU B 1 233 ? 2.012 31.984 -0.986 1 97 233 GLU B O 1
ATOM 8066 N N . ARG B 1 234 ? 1.746 33.812 -2.244 1 96.62 234 ARG B N 1
ATOM 8067 C CA . ARG B 1 234 ? 3.084 34.375 -2.068 1 96.62 234 ARG B CA 1
ATOM 8068 C C . ARG B 1 234 ? 3.033 35.875 -1.919 1 96.62 234 ARG B C 1
ATOM 8070 O O . ARG B 1 234 ? 2.473 36.562 -2.77 1 96.62 234 ARG B O 1
ATOM 8077 N N . SER B 1 235 ? 3.572 36.312 -0.835 1 97.38 235 SER B N 1
ATOM 8078 C CA . SER B 1 235 ? 3.6 37.75 -0.617 1 97.38 235 SER B CA 1
ATOM 8079 C C . SER B 1 235 ? 4.863 38.188 0.124 1 97.38 235 SER B C 1
ATOM 8081 O O . SER B 1 235 ? 5.352 37.469 0.992 1 97.38 235 SER B O 1
ATOM 8083 N N . LEU B 1 236 ? 5.324 39.344 -0.204 1 97.44 236 LEU B N 1
ATOM 8084 C CA . LEU B 1 236 ? 6.523 39.875 0.427 1 97.44 236 LEU B CA 1
ATOM 8085 C C . LEU B 1 236 ? 6.301 40.094 1.92 1 97.44 236 LEU B C 1
ATOM 8087 O O . LEU B 1 236 ? 5.25 40.594 2.33 1 97.44 236 LEU B O 1
ATOM 8091 N N . GLN B 1 237 ? 7.246 39.688 2.723 1 97.56 237 GLN B N 1
ATOM 8092 C CA . GLN B 1 237 ? 7.219 39.875 4.168 1 97.56 237 GLN B CA 1
ATOM 8093 C C . GLN B 1 237 ? 8.555 40.406 4.68 1 97.56 237 GLN B C 1
ATOM 8095 O O . GLN B 1 237 ? 9.602 39.812 4.445 1 97.56 237 GLN B O 1
ATOM 8100 N N . ARG B 1 238 ? 8.547 41.5 5.406 1 97.19 238 ARG B N 1
ATOM 8101 C CA . ARG B 1 238 ? 9.75 42.094 5.969 1 97.19 238 ARG B CA 1
ATOM 8102 C C . ARG B 1 238 ? 9.945 41.656 7.422 1 97.19 238 ARG B C 1
ATOM 8104 O O . ARG B 1 238 ? 8.969 41.406 8.133 1 97.19 238 ARG B O 1
ATOM 8111 N N . LEU B 1 239 ? 11.172 41.594 7.801 1 96.69 239 LEU B N 1
ATOM 8112 C CA . LEU B 1 239 ? 11.484 41.375 9.203 1 96.69 239 LEU B CA 1
ATOM 8113 C C . LEU B 1 239 ? 11.109 42.562 10.055 1 96.69 239 LEU B C 1
ATOM 8115 O O . LEU B 1 239 ? 11.195 43.719 9.594 1 96.69 239 LEU B O 1
ATOM 8119 N N . SER B 1 240 ? 10.742 42.281 11.258 1 96.19 240 SER B N 1
ATOM 8120 C CA . SER B 1 240 ? 10.141 43.344 12.086 1 96.19 240 SER B CA 1
ATOM 8121 C C . SER B 1 240 ? 11.211 44.094 12.883 1 96.19 240 SER B C 1
ATOM 8123 O O . SER B 1 240 ? 11.055 45.281 13.172 1 96.19 240 SER B O 1
ATOM 8125 N N . ALA B 1 241 ? 12.336 43.344 13.312 1 97.38 241 ALA B N 1
ATOM 8126 C CA . ALA B 1 241 ? 13.297 44 14.195 1 97.38 241 ALA B CA 1
ATOM 8127 C C . ALA B 1 241 ? 14.641 43.25 14.172 1 97.38 241 ALA B C 1
ATOM 8129 O O . ALA B 1 241 ? 14.711 42.094 13.797 1 97.38 241 ALA B O 1
ATOM 8130 N N . VAL B 1 242 ? 15.695 44 14.516 1 97.62 242 VAL B N 1
ATOM 8131 C CA . VAL B 1 242 ? 16.984 43.438 14.891 1 97.62 242 VAL B CA 1
ATOM 8132 C C . VAL B 1 242 ? 17.094 43.344 16.406 1 97.62 242 VAL B C 1
ATOM 8134 O O . VAL B 1 242 ? 16.938 44.344 17.109 1 97.62 242 VAL B O 1
ATOM 8137 N N . ARG B 1 243 ? 17.406 42.219 16.859 1 97.62 243 ARG B N 1
ATOM 8138 C CA . ARG B 1 243 ? 17.375 42.031 18.312 1 97.62 243 ARG B CA 1
ATOM 8139 C C . ARG B 1 243 ? 18.781 41.969 18.891 1 97.62 243 ARG B C 1
ATOM 8141 O O . ARG B 1 243 ? 18.984 42.312 20.047 1 97.62 243 ARG B O 1
ATOM 8148 N N . LYS B 1 244 ? 19.688 41.469 18.156 1 96.62 244 LYS B N 1
ATOM 8149 C CA . LYS B 1 244 ? 21.094 41.438 18.562 1 96.62 244 LYS B CA 1
ATOM 8150 C C . LYS B 1 244 ? 22.016 41.594 17.359 1 96.62 244 LYS B C 1
ATOM 8152 O O . LYS B 1 244 ? 21.688 41.156 16.25 1 96.62 244 LYS B O 1
ATOM 8157 N N . THR B 1 245 ? 23.141 42.25 17.562 1 96.62 245 THR B N 1
ATOM 8158 C CA . THR B 1 245 ? 24.172 42.375 16.531 1 96.62 245 THR B CA 1
ATOM 8159 C C . THR B 1 245 ? 25.562 42.188 17.141 1 96.62 245 THR B C 1
ATOM 8161 O O . THR B 1 245 ? 25.812 42.625 18.266 1 96.62 245 THR B O 1
ATOM 8164 N N . GLU B 1 246 ? 26.344 41.562 16.469 1 96.5 246 GLU B N 1
ATOM 8165 C CA . GLU B 1 246 ? 27.781 41.469 16.75 1 96.5 246 GLU B CA 1
ATOM 8166 C C . GLU B 1 246 ? 28.609 41.719 15.5 1 96.5 246 GLU B C 1
ATOM 8168 O O . GLU B 1 246 ? 28.344 41.125 14.445 1 96.5 246 GLU B O 1
ATOM 8173 N N . GLY B 1 247 ? 29.609 42.594 15.523 1 94.81 247 GLY B N 1
ATOM 8174 C CA . GLY B 1 247 ? 30.578 42.781 14.461 1 94.81 247 GLY B CA 1
ATOM 8175 C C . GLY B 1 247 ? 30.094 43.688 13.359 1 94.81 247 GLY B C 1
ATOM 8176 O O . GLY B 1 247 ? 30.812 43.969 12.398 1 94.81 247 GLY B O 1
ATOM 8177 N N . VAL B 1 248 ? 28.891 44.188 13.492 1 94.38 248 VAL B N 1
ATOM 8178 C CA . VAL B 1 248 ? 28.359 45.062 12.453 1 94.38 248 VAL B CA 1
ATOM 8179 C C . VAL B 1 248 ? 27.219 45.906 13.023 1 94.38 248 VAL B C 1
ATOM 8181 O O . VAL B 1 248 ? 26.594 45.531 14.008 1 94.38 248 VAL B O 1
ATOM 8184 N N . ARG B 1 249 ? 27.016 47.031 12.453 1 92.75 249 ARG B N 1
ATOM 8185 C CA . ARG B 1 249 ? 25.844 47.844 12.766 1 92.75 249 ARG B CA 1
ATOM 8186 C C . ARG B 1 249 ? 24.766 47.719 11.695 1 92.75 249 ARG B C 1
ATOM 8188 O O . ARG B 1 249 ? 25.062 47.781 10.5 1 92.75 249 ARG B O 1
ATOM 8195 N N . VAL B 1 250 ? 23.562 47.406 12.141 1 93.56 250 VAL B N 1
ATOM 8196 C CA . VAL B 1 250 ? 22.438 47.25 11.227 1 93.56 250 VAL B CA 1
ATOM 8197 C C . VAL B 1 250 ? 21.484 48.406 11.391 1 93.56 250 VAL B C 1
ATOM 8199 O O . VAL B 1 250 ? 21.047 48.719 12.5 1 93.56 250 VAL B O 1
ATOM 8202 N N . THR B 1 251 ? 21.078 49.031 10.352 1 91 251 THR B N 1
ATOM 8203 C CA . THR B 1 251 ? 20.172 50.188 10.383 1 91 251 THR B CA 1
ATOM 8204 C C . THR B 1 251 ? 18.75 49.75 10.102 1 91 251 THR B C 1
ATOM 8206 O O . THR B 1 251 ? 18.516 48.688 9.531 1 91 251 THR B O 1
ATOM 8209 N N . LYS B 1 252 ? 17.781 50.562 10.43 1 92.44 252 LYS B N 1
ATOM 8210 C CA . LYS B 1 252 ? 16.375 50.375 10.102 1 92.44 252 LYS B CA 1
ATOM 8211 C C . LYS B 1 252 ? 16.156 50.375 8.594 1 92.44 252 LYS B C 1
ATOM 8213 O O . LYS B 1 252 ? 15.266 49.688 8.086 1 92.44 252 LYS B O 1
ATOM 8218 N N . ALA B 1 253 ? 16.953 51.125 7.953 1 94.44 253 ALA B N 1
ATOM 8219 C CA . ALA B 1 253 ? 16.844 51.219 6.5 1 94.44 253 ALA B CA 1
ATOM 8220 C C . ALA B 1 253 ? 17.109 49.875 5.84 1 94.44 253 ALA B C 1
ATOM 8222 O O . ALA B 1 253 ? 16.469 49.531 4.84 1 94.44 253 ALA B O 1
ATOM 8223 N N . PHE B 1 254 ? 18 49.156 6.402 1 95.12 254 PHE B N 1
ATOM 8224 C CA . PHE B 1 254 ? 18.266 47.844 5.875 1 95.12 254 PHE B CA 1
ATOM 8225 C C . PHE B 1 254 ? 17.078 46.906 6.094 1 95.12 254 PHE B C 1
ATOM 8227 O O . PHE B 1 254 ? 16.703 46.156 5.199 1 95.12 254 PHE B O 1
ATOM 8234 N N . LEU B 1 255 ? 16.484 46.969 7.258 1 93.06 255 LEU B N 1
ATOM 8235 C CA . LEU B 1 255 ? 15.328 46.156 7.59 1 93.06 255 LEU B CA 1
ATOM 8236 C C . LEU B 1 255 ? 14.195 46.375 6.598 1 93.06 255 LEU B C 1
ATOM 8238 O O . LEU B 1 255 ? 13.438 45.438 6.305 1 93.06 255 LEU B O 1
ATOM 8242 N N . PHE B 1 256 ? 14.125 47.562 5.988 1 93.44 256 PHE B N 1
ATOM 8243 C CA . PHE B 1 256 ? 13.039 47.938 5.078 1 93.44 256 PHE B CA 1
ATOM 8244 C C . PHE B 1 256 ? 13.477 47.75 3.629 1 93.44 256 PHE B C 1
ATOM 8246 O O . PHE B 1 256 ? 12.734 48.094 2.707 1 93.44 256 PHE B O 1
ATOM 8253 N N . GLY B 1 257 ? 14.711 47.25 3.453 1 92.88 257 GLY B N 1
ATOM 8254 C CA . GLY B 1 257 ? 15.211 47.031 2.109 1 92.88 257 GLY B CA 1
ATOM 8255 C C . GLY B 1 257 ? 15.609 48.312 1.39 1 92.88 257 GLY B C 1
ATOM 8256 O O . GLY B 1 257 ? 15.594 48.344 0.159 1 92.88 257 GLY B O 1
ATOM 8257 N N . LYS B 1 258 ? 15.984 49.312 2.121 1 93.12 258 LYS B N 1
ATOM 8258 C CA . LYS B 1 258 ? 16.219 50.625 1.526 1 93.12 258 LYS B CA 1
ATOM 8259 C C . LYS B 1 258 ? 17.703 50.938 1.441 1 93.12 258 LYS B C 1
ATOM 8261 O O . LYS B 1 258 ? 18.109 51.844 0.7 1 93.12 258 LYS B O 1
ATOM 8266 N N . ALA B 1 259 ? 18.516 50.312 2.217 1 94.44 259 ALA B N 1
ATOM 8267 C CA . ALA B 1 259 ? 19.953 50.594 2.172 1 94.44 259 ALA B CA 1
ATOM 8268 C C . ALA B 1 259 ? 20.734 49.312 2.508 1 94.44 259 ALA B C 1
ATOM 8270 O O . ALA B 1 259 ? 20.344 48.562 3.389 1 94.44 259 ALA B O 1
ATOM 8271 N N . PRO B 1 260 ? 21.812 49.156 1.891 1 96.94 260 PRO B N 1
ATOM 8272 C CA . PRO B 1 260 ? 22.672 48 2.184 1 96.94 260 PRO B CA 1
ATOM 8273 C C . PRO B 1 260 ? 23.531 48.188 3.434 1 96.94 260 PRO B C 1
ATOM 8275 O O . PRO B 1 260 ? 23.609 49.312 3.955 1 96.94 260 PRO B O 1
ATOM 8278 N N . ILE B 1 261 ? 24.094 47.125 3.939 1 96.75 261 ILE B N 1
ATOM 8279 C CA . ILE B 1 261 ? 25.141 47.156 4.957 1 96.75 261 ILE B CA 1
ATOM 8280 C C . ILE B 1 261 ? 26.391 46.438 4.461 1 96.75 261 ILE B C 1
ATOM 8282 O O . ILE B 1 261 ? 26.281 45.438 3.729 1 96.75 261 ILE B O 1
ATOM 8286 N N . THR B 1 262 ? 27.516 46.875 4.863 1 97.62 262 THR B N 1
ATOM 8287 C CA . THR B 1 262 ? 28.766 46.281 4.434 1 97.62 262 THR B CA 1
ATOM 8288 C C . THR B 1 262 ? 29.469 45.594 5.609 1 97.62 262 THR B C 1
ATOM 8290 O O . THR B 1 262 ? 29.656 46.219 6.664 1 97.62 262 THR B O 1
ATOM 8293 N N . ILE B 1 263 ? 29.812 44.406 5.449 1 98.25 263 ILE B N 1
ATOM 8294 C CA . ILE B 1 263 ? 30.672 43.688 6.375 1 98.25 263 ILE B CA 1
ATOM 8295 C C . ILE B 1 263 ? 32.125 43.719 5.867 1 98.25 263 ILE B C 1
ATOM 8297 O O . ILE B 1 263 ? 32.406 43.125 4.82 1 98.25 263 ILE B O 1
ATOM 8301 N N . PRO B 1 264 ? 33.031 44.25 6.594 1 97.81 264 PRO B N 1
ATOM 8302 C CA . PRO B 1 264 ? 34.406 44.406 6.117 1 97.81 264 PRO B CA 1
ATOM 8303 C C . PRO B 1 264 ? 35.125 43.062 5.918 1 97.81 264 PRO B C 1
ATOM 8305 O O . PRO B 1 264 ? 34.625 42.031 6.379 1 97.81 264 PRO B O 1
ATOM 8308 N N . SER B 1 265 ? 36.281 43.156 5.199 1 97.94 265 SER B N 1
ATOM 8309 C CA . SER B 1 265 ? 37.125 41.969 5.031 1 97.94 265 SER B CA 1
ATOM 8310 C C . SER B 1 265 ? 37.594 41.406 6.375 1 97.94 265 SER B C 1
ATOM 8312 O O . SER B 1 265 ? 37.75 42.188 7.336 1 97.94 265 SER B O 1
ATOM 8314 N N . HIS B 1 266 ? 37.719 40.094 6.488 1 97.88 266 HIS B N 1
ATOM 8315 C CA . HIS B 1 266 ? 38.219 39.375 7.66 1 97.88 266 HIS B CA 1
ATOM 8316 C C . HIS B 1 266 ? 37.375 39.719 8.898 1 97.88 266 HIS B C 1
ATOM 8318 O O . HIS B 1 266 ? 37.938 40.031 9.961 1 97.88 266 HIS B O 1
ATOM 8324 N N . THR B 1 267 ? 36.156 39.75 8.695 1 98.06 267 THR B N 1
ATOM 8325 C CA . THR B 1 267 ? 35.25 40.094 9.781 1 98.06 267 THR B CA 1
ATOM 8326 C C . THR B 1 267 ? 34.219 38.969 9.992 1 98.06 267 THR B C 1
ATOM 8328 O O . THR B 1 267 ? 33.688 38.406 9.023 1 98.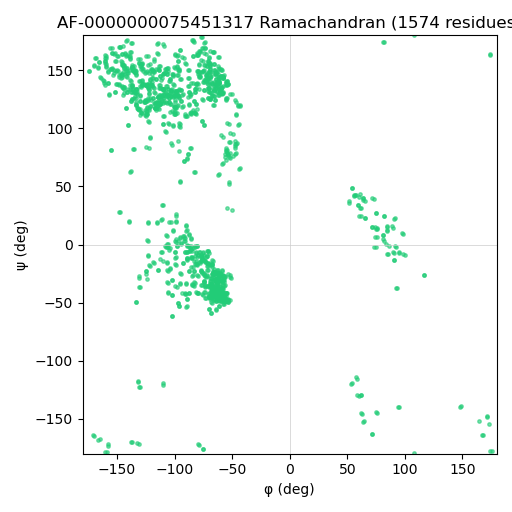06 267 THR B O 1
ATOM 8331 N N . ARG B 1 268 ? 33.969 38.656 11.258 1 98.25 268 ARG B N 1
ATOM 8332 C CA . ARG B 1 268 ? 32.812 37.844 11.648 1 98.25 268 ARG B CA 1
ATOM 8333 C C . ARG B 1 268 ? 31.672 38.719 12.156 1 98.25 268 ARG B C 1
ATOM 8335 O O . ARG B 1 268 ? 31.859 39.562 13.023 1 98.25 268 ARG B O 1
ATOM 8342 N N . ALA B 1 269 ? 30.516 38.562 11.633 1 98.44 269 ALA B N 1
ATOM 8343 C CA . ALA B 1 269 ? 29.328 39.312 12.047 1 98.44 269 ALA B CA 1
ATOM 8344 C C . ALA B 1 269 ? 28.156 38.375 12.305 1 98.44 269 ALA B C 1
ATOM 8346 O O . ALA B 1 269 ? 27.969 37.375 11.594 1 98.44 269 ALA B O 1
ATOM 8347 N N . VAL B 1 270 ? 27.391 38.656 13.328 1 98.31 270 VAL B N 1
ATOM 8348 C CA . VAL B 1 270 ? 26.172 37.906 13.648 1 98.31 270 VAL B CA 1
ATOM 8349 C C . VAL B 1 270 ? 25.016 38.875 13.859 1 98.31 270 VAL B C 1
ATOM 8351 O O . VAL B 1 270 ? 25.156 39.875 14.602 1 98.31 270 VAL B O 1
ATOM 8354 N N . ILE B 1 271 ? 23.922 38.688 13.211 1 98.19 271 ILE B N 1
ATOM 8355 C CA . ILE B 1 271 ? 22.719 39.5 13.352 1 98.19 271 ILE B CA 1
ATOM 8356 C C . ILE B 1 271 ? 21.531 38.594 13.68 1 98.19 271 ILE B C 1
ATOM 8358 O O . ILE B 1 271 ? 21.234 37.656 12.938 1 98.19 271 ILE B O 1
ATOM 8362 N N . LEU B 1 272 ? 20.812 38.844 14.773 1 98.38 272 LEU B N 1
ATOM 8363 C CA . LEU B 1 272 ? 19.578 38.156 15.117 1 98.38 272 LEU B CA 1
ATOM 8364 C C . LEU B 1 272 ? 18.359 39 14.758 1 98.38 272 LEU B C 1
ATOM 8366 O O . LEU B 1 272 ? 18.141 40.062 15.367 1 98.38 272 LEU B O 1
ATOM 8370 N N . PHE B 1 273 ? 17.625 38.531 13.797 1 98.19 273 PHE B N 1
ATOM 8371 C CA . PHE B 1 273 ? 16.406 39.188 13.375 1 98.19 273 PHE B CA 1
ATOM 8372 C C . PHE B 1 273 ? 15.188 38.562 14.039 1 98.19 273 PHE B C 1
ATOM 8374 O O . PHE B 1 273 ? 15.203 37.406 14.391 1 98.19 273 PHE B O 1
ATOM 8381 N N . ASP B 1 274 ? 14.156 39.375 14.234 1 98.19 274 ASP B N 1
ATOM 8382 C CA . ASP B 1 274 ? 12.844 38.969 14.734 1 98.19 274 ASP B CA 1
ATOM 8383 C C . ASP B 1 274 ? 11.75 39.312 13.734 1 98.19 274 ASP B C 1
ATOM 8385 O O . ASP B 1 274 ? 11.531 40.5 13.43 1 98.19 274 ASP B O 1
ATOM 8389 N N . ASN B 1 275 ? 11.07 38.406 13.273 1 98 275 ASN B N 1
ATOM 8390 C CA . ASN B 1 275 ? 9.969 38.594 12.344 1 98 275 ASN B CA 1
ATOM 8391 C C . ASN B 1 275 ? 8.727 39.125 13.055 1 98 275 ASN B C 1
ATOM 8393 O O . ASN B 1 275 ? 7.781 39.594 12.406 1 98 275 ASN B O 1
ATOM 8397 N N . GLY B 1 276 ? 8.719 39.094 14.273 1 97.44 276 GLY B N 1
ATOM 8398 C CA . GLY B 1 276 ? 7.598 39.562 15.07 1 97.44 276 GLY B CA 1
ATOM 8399 C C . GLY B 1 276 ? 6.598 38.5 15.414 1 97.44 276 GLY B C 1
ATOM 8400 O O . GLY B 1 276 ? 6.012 38.5 16.5 1 97.44 276 GLY B O 1
ATOM 8401 N N . GLN B 1 277 ? 6.363 37.625 14.516 1 98 277 GLN B N 1
ATOM 8402 C CA . GLN B 1 277 ? 5.492 36.469 14.664 1 98 277 GLN B CA 1
ATOM 8403 C C . GLN B 1 277 ? 6.023 35.281 13.875 1 98 277 GLN B C 1
ATOM 8405 O O . GLN B 1 277 ? 6.828 35.438 12.953 1 98 277 GLN B O 1
ATOM 8410 N N . ASN B 1 278 ? 5.578 34.031 14.32 1 98.31 278 ASN B N 1
ATOM 8411 C CA . ASN B 1 278 ? 5.91 32.875 13.516 1 98.31 278 ASN B CA 1
ATOM 8412 C C . ASN B 1 278 ? 5.379 33 12.094 1 98.31 278 ASN B C 1
ATOM 8414 O O . ASN B 1 278 ? 4.293 33.531 11.875 1 98.31 278 ASN B O 1
ATOM 8418 N N . THR B 1 279 ? 6.172 32.469 11.133 1 98.5 279 THR B N 1
ATOM 8419 C CA . THR B 1 279 ? 5.773 32.562 9.734 1 98.5 279 THR B CA 1
ATOM 8420 C C . THR B 1 279 ? 6.297 31.391 8.93 1 98.5 279 THR B C 1
ATOM 8422 O O . THR B 1 279 ? 7.07 30.578 9.445 1 98.5 279 THR B O 1
ATOM 8425 N N . ASN B 1 280 ? 5.73 31.172 7.781 1 98.75 280 ASN B N 1
ATOM 8426 C CA . ASN B 1 280 ? 6.27 30.359 6.695 1 98.75 280 ASN B CA 1
ATOM 8427 C C . ASN B 1 280 ? 6.703 31.234 5.512 1 98.75 280 ASN B C 1
ATOM 8429 O O . ASN B 1 280 ? 5.902 32 4.973 1 98.75 280 ASN B O 1
ATOM 8433 N N . ALA B 1 281 ? 7.957 31.047 5.113 1 98.69 281 ALA B N 1
ATOM 8434 C CA . ALA B 1 281 ? 8.375 31.922 4.016 1 98.69 281 ALA B CA 1
ATOM 8435 C C . ALA B 1 281 ? 9.555 31.312 3.26 1 98.69 281 ALA B C 1
ATOM 8437 O O . ALA B 1 281 ? 10.359 30.578 3.836 1 98.69 281 ALA B O 1
ATOM 8438 N N . TYR B 1 282 ? 9.57 31.625 1.987 1 98.25 282 TYR B N 1
ATOM 8439 C CA . TYR B 1 282 ? 10.828 31.5 1.258 1 98.25 282 TYR B CA 1
ATOM 8440 C C . TYR B 1 282 ? 11.766 32.656 1.599 1 98.25 282 TYR B C 1
ATOM 8442 O O . TYR B 1 282 ? 11.414 33.812 1.426 1 98.25 282 TYR B O 1
ATOM 8450 N N . VAL B 1 283 ? 12.938 32.375 2.029 1 98.44 283 VAL B N 1
ATOM 8451 C CA . VAL B 1 283 ? 13.844 33.406 2.496 1 98.44 283 VAL B CA 1
ATOM 8452 C C . VAL B 1 283 ? 14.789 33.812 1.365 1 98.44 283 VAL B C 1
ATOM 8454 O O . VAL B 1 283 ? 15.367 32.969 0.693 1 98.44 283 VAL B O 1
ATOM 8457 N N . HIS B 1 284 ? 14.914 35.094 1.197 1 98.06 284 HIS B N 1
ATOM 8458 C CA . HIS B 1 284 ? 15.75 35.688 0.159 1 98.06 284 HIS B CA 1
ATOM 8459 C C . HIS B 1 284 ? 16.875 36.531 0.765 1 98.06 284 HIS B C 1
ATOM 8461 O O . HIS B 1 284 ? 16.641 37.281 1.704 1 98.06 284 HIS B O 1
ATOM 8467 N N . LEU B 1 285 ? 18.047 36.375 0.273 1 98.38 285 LEU B N 1
ATOM 8468 C CA . LEU B 1 285 ? 19.203 37.188 0.635 1 98.38 285 LEU B CA 1
ATOM 8469 C C . LEU B 1 285 ? 19.906 37.719 -0.61 1 98.38 285 LEU B C 1
ATOM 8471 O O . LEU B 1 285 ? 20.453 36.938 -1.399 1 98.38 285 LEU B O 1
ATOM 8475 N N . ASP B 1 286 ? 19.875 39.031 -0.83 1 98.06 286 ASP B N 1
ATOM 8476 C CA . ASP B 1 286 ? 20.578 39.688 -1.918 1 98.06 286 ASP B CA 1
ATOM 8477 C C . ASP B 1 286 ? 21.875 40.312 -1.426 1 98.06 286 ASP B C 1
ATOM 8479 O O . ASP B 1 286 ? 21.891 41 -0.402 1 98.06 286 ASP B O 1
ATOM 8483 N N . PHE B 1 287 ? 22.969 40.094 -2.123 1 98.31 287 PHE B N 1
ATOM 8484 C CA . PHE B 1 287 ? 24.25 40.594 -1.661 1 98.31 287 PHE B CA 1
ATOM 8485 C C . PHE B 1 287 ? 25.219 40.75 -2.83 1 98.31 287 PHE B C 1
ATOM 8487 O O . PHE B 1 287 ? 24.891 40.406 -3.965 1 98.31 287 PHE B O 1
ATOM 8494 N N . SER B 1 288 ? 26.344 41.406 -2.559 1 98 288 SER B N 1
ATOM 8495 C CA . SER B 1 288 ? 27.391 41.656 -3.545 1 98 288 SER B CA 1
ATOM 8496 C C . SER B 1 288 ? 28.781 41.406 -2.955 1 98 288 SER B C 1
ATOM 8498 O O . SER B 1 288 ? 28.984 41.594 -1.75 1 98 288 SER B O 1
ATOM 8500 N N . LYS B 1 289 ? 29.703 41 -3.854 1 98 289 LYS B N 1
ATOM 8501 C CA . LYS B 1 289 ? 31.109 40.844 -3.512 1 98 289 LYS B CA 1
ATOM 8502 C C . LYS B 1 289 ? 31.312 39.75 -2.459 1 98 289 LYS B C 1
ATOM 8504 O O . LYS B 1 289 ? 30.656 38.719 -2.504 1 98 289 LYS B O 1
ATOM 8509 N N . GLY B 1 290 ? 32.344 39.844 -1.672 1 98.06 290 GLY B N 1
ATOM 8510 C CA . GLY B 1 290 ? 32.594 38.906 -0.585 1 98.06 290 GLY B CA 1
ATOM 8511 C C . GLY B 1 290 ? 33.062 37.562 -1.064 1 98.06 290 GLY B C 1
ATOM 8512 O O . GLY B 1 290 ? 32.562 36.531 -0.626 1 98.06 290 GLY B O 1
ATOM 8513 N N . LYS B 1 291 ? 33.875 37.469 -2.031 1 98.12 291 LYS B N 1
ATOM 8514 C CA . LYS B 1 291 ? 34.375 36.188 -2.557 1 98.12 291 LYS B CA 1
ATOM 8515 C C . LYS B 1 291 ? 34.781 35.25 -1.426 1 98.12 291 LYS B C 1
ATOM 8517 O O . LYS B 1 291 ? 35.594 35.594 -0.585 1 98.12 291 LYS B O 1
ATOM 8522 N N . LEU B 1 292 ? 34.094 34.062 -1.363 1 97.94 292 LEU B N 1
ATOM 8523 C CA . LEU B 1 292 ? 34.375 32.938 -0.459 1 97.94 292 LEU B CA 1
ATOM 8524 C C . LEU B 1 292 ? 33.875 33.281 0.951 1 97.94 292 LEU B C 1
ATOM 8526 O O . LEU B 1 292 ? 34.156 32.531 1.892 1 97.94 292 LEU B O 1
ATOM 8530 N N . ALA B 1 293 ? 33.188 34.406 1.109 1 98.56 293 ALA B N 1
ATOM 8531 C CA . ALA B 1 293 ? 32.531 34.625 2.385 1 98.56 293 ALA B CA 1
ATOM 8532 C C . ALA B 1 293 ? 31.516 33.5 2.664 1 98.56 293 ALA B C 1
ATOM 8534 O O . ALA B 1 293 ? 30.859 33 1.745 1 98.56 293 ALA B O 1
ATOM 8535 N N . THR B 1 294 ? 31.391 33.125 3.934 1 98.5 294 THR B N 1
ATOM 8536 C CA . THR B 1 294 ? 30.375 32.156 4.352 1 98.5 294 THR B CA 1
ATOM 8537 C C . THR B 1 294 ? 29.234 32.875 5.098 1 98.5 294 THR B C 1
ATOM 8539 O O . THR B 1 294 ? 29.484 33.75 5.926 1 98.5 294 THR B O 1
ATOM 8542 N N . MET B 1 295 ? 28.078 32.562 4.762 1 98.69 295 MET B N 1
ATOM 8543 C CA . MET B 1 295 ? 26.875 33.062 5.414 1 98.69 295 MET B CA 1
ATOM 8544 C C . MET B 1 295 ? 26 31.922 5.879 1 98.69 295 MET B C 1
ATOM 8546 O O . MET B 1 295 ? 25.844 30.906 5.176 1 98.69 295 MET B O 1
ATOM 8550 N N . ALA B 1 296 ? 25.453 32 7.07 1 98.38 296 ALA B N 1
ATOM 8551 C CA . ALA B 1 296 ? 24.531 31 7.594 1 98.38 296 ALA B CA 1
ATOM 8552 C C . ALA B 1 296 ? 23.234 31.641 8.07 1 98.38 296 ALA B C 1
ATOM 8554 O O . ALA B 1 296 ? 23.25 32.594 8.836 1 98.38 296 ALA B O 1
ATOM 8555 N N . LEU B 1 297 ? 22.141 31.203 7.508 1 98.62 297 LEU B N 1
ATOM 8556 C CA . LEU B 1 297 ? 20.797 31.578 7.965 1 98.62 297 LEU B CA 1
ATOM 8557 C C . LEU B 1 297 ? 20.203 30.484 8.844 1 98.62 297 LEU B C 1
ATOM 8559 O O . LEU B 1 297 ? 19.922 29.375 8.359 1 98.62 297 LEU B O 1
ATOM 8563 N N . THR B 1 298 ? 20.016 30.766 10.133 1 98.5 298 THR B N 1
ATOM 8564 C CA . THR B 1 298 ? 19.406 29.812 11.062 1 98.5 298 THR B CA 1
ATOM 8565 C C . THR B 1 298 ? 17.984 30.219 11.406 1 98.5 298 THR B C 1
ATOM 8567 O O . THR B 1 298 ? 17.734 31.359 11.812 1 98.5 298 THR B O 1
ATOM 8570 N N . TYR B 1 299 ? 17.078 29.297 11.266 1 98.44 299 TYR B N 1
ATOM 8571 C CA . TYR B 1 299 ? 15.656 29.547 11.445 1 98.44 299 TYR B CA 1
ATOM 8572 C C . TYR B 1 299 ? 15.141 28.875 12.711 1 98.44 299 TYR B C 1
ATOM 8574 O O . TYR B 1 299 ? 15.391 27.688 12.938 1 98.44 299 TYR B O 1
ATOM 8582 N N . ALA B 1 300 ? 14.359 29.625 13.508 1 97.69 300 ALA B N 1
ATOM 8583 C CA . ALA B 1 300 ? 13.805 29.016 14.719 1 97.69 300 ALA B CA 1
ATOM 8584 C C . ALA B 1 300 ? 12.484 29.688 15.109 1 97.69 300 ALA B C 1
ATOM 8586 O O . ALA B 1 300 ? 12.305 30.891 14.906 1 97.69 300 ALA B O 1
ATOM 8587 N N . GLU B 1 301 ? 11.641 28.922 15.719 1 97.12 301 GLU B N 1
ATOM 8588 C CA . GLU B 1 301 ? 10.406 29.453 16.266 1 97.12 301 GLU B CA 1
ATOM 8589 C C . GLU B 1 301 ? 10.672 30.25 17.547 1 97.12 301 GLU B C 1
ATOM 8591 O O . GLU B 1 301 ? 9.93 31.172 17.875 1 97.12 301 GLU B O 1
ATOM 8596 N N . SER B 1 302 ? 11.695 29.812 18.266 1 96.5 302 SER B N 1
ATOM 8597 C CA . SER B 1 302 ? 12.031 30.375 19.562 1 96.5 302 SER B CA 1
ATOM 8598 C C . SER B 1 302 ? 13.508 30.188 19.891 1 96.5 302 SER B C 1
ATOM 8600 O O . SER B 1 302 ? 14.203 29.438 19.203 1 96.5 302 SER B O 1
ATOM 8602 N N . LEU B 1 303 ? 13.922 30.922 20.859 1 97.62 303 LEU B N 1
ATOM 8603 C CA . LEU B 1 303 ? 15.273 30.766 21.391 1 97.62 303 LEU B CA 1
ATOM 8604 C C . LEU B 1 303 ? 15.273 29.938 22.672 1 97.62 303 LEU B C 1
ATOM 8606 O O . LEU B 1 303 ? 14.219 29.75 23.281 1 97.62 303 LEU B O 1
ATOM 8610 N N . TYR B 1 304 ? 16.422 29.5 23 1 97 304 TYR B N 1
ATOM 8611 C CA . TYR B 1 304 ? 16.547 28.641 24.172 1 97 304 TYR B CA 1
ATOM 8612 C C . TYR B 1 304 ? 17.484 29.266 25.203 1 97 304 TYR B C 1
ATOM 8614 O O . TYR B 1 304 ? 18.547 29.781 24.859 1 97 304 TYR B O 1
ATOM 8622 N N . ASP B 1 305 ? 17.016 29.156 26.422 1 96.75 305 ASP B N 1
ATOM 8623 C CA . ASP B 1 305 ? 17.891 29.594 27.516 1 96.75 305 ASP B CA 1
ATOM 8624 C C . ASP B 1 305 ? 19.188 28.781 27.531 1 96.75 305 ASP B C 1
ATOM 8626 O O . ASP B 1 305 ? 19.156 27.547 27.469 1 96.75 305 ASP B O 1
ATOM 8630 N N . THR B 1 306 ? 20.281 29.422 27.641 1 95.19 306 THR B N 1
ATOM 8631 C CA . THR B 1 306 ? 21.594 28.781 27.5 1 95.19 306 THR B CA 1
ATOM 8632 C C . THR B 1 306 ? 21.828 27.781 28.641 1 95.19 306 THR B C 1
ATOM 8634 O O . THR B 1 306 ? 22.531 26.797 28.469 1 95.19 306 THR B O 1
ATOM 8637 N N . LYS B 1 307 ? 21.266 28 29.75 1 94.56 307 LYS B N 1
ATOM 8638 C CA . LYS B 1 307 ? 21.531 27.172 30.938 1 94.56 307 LYS B CA 1
ATOM 8639 C C . LYS B 1 307 ? 20.5 26.047 31.047 1 94.56 307 LYS B C 1
ATOM 8641 O O . LYS B 1 307 ? 20.875 24.891 31.25 1 94.56 307 LYS B O 1
ATOM 8646 N N . THR B 1 308 ? 19.281 26.359 30.797 1 93.81 308 THR B N 1
ATOM 8647 C CA . THR B 1 308 ? 18.219 25.391 31.078 1 93.81 308 THR B CA 1
ATOM 8648 C C . THR B 1 308 ? 17.719 24.75 29.781 1 93.81 308 THR B C 1
ATOM 8650 O O . THR B 1 308 ? 17.016 23.734 29.828 1 93.81 308 THR B O 1
ATOM 8653 N N . LEU B 1 309 ? 17.953 25.375 28.703 1 93.25 309 LEU B N 1
ATOM 8654 C CA . LEU B 1 309 ? 17.484 24.938 27.391 1 93.25 309 LEU B CA 1
ATOM 8655 C C . LEU B 1 309 ? 15.961 24.984 27.328 1 93.25 309 LEU B C 1
ATOM 8657 O O . LEU B 1 309 ? 15.344 24.203 26.594 1 93.25 309 LEU B O 1
ATOM 8661 N N . GLU B 1 310 ? 15.367 25.797 28.172 1 94.88 310 GLU B N 1
ATOM 8662 C CA . GLU B 1 310 ? 13.945 26.094 28.062 1 94.88 310 GLU B CA 1
ATOM 8663 C C . GLU B 1 310 ? 13.695 27.281 27.141 1 94.88 310 GLU B C 1
ATOM 8665 O O . GLU B 1 310 ? 14.516 28.203 27.062 1 94.88 310 GLU B O 1
ATOM 8670 N N . LYS B 1 311 ? 12.586 27.297 26.5 1 96.31 311 LYS B N 1
ATOM 8671 C CA . LYS B 1 311 ? 12.234 28.406 25.609 1 96.31 311 LYS B CA 1
ATOM 8672 C C . LYS B 1 311 ? 11.812 29.641 26.422 1 96.31 311 LYS B C 1
ATOM 8674 O O . LYS B 1 311 ? 12.18 30.766 26.078 1 96.31 311 LYS B O 1
ATOM 8679 N N . GLY B 1 312 ? 10.945 29.422 27.547 1 96.25 312 GLY B N 1
ATOM 8680 C CA . GLY B 1 312 ? 10.484 30.531 28.375 1 96.25 312 GLY B CA 1
ATOM 8681 C C . GLY B 1 312 ? 9.656 31.547 27.625 1 96.25 312 GLY B C 1
ATOM 8682 O O . GLY B 1 312 ? 8.812 31.172 26.797 1 96.25 312 GLY B O 1
ATOM 8683 N N . HIS B 1 313 ? 9.852 32.875 28.078 1 97.19 313 HIS B N 1
ATOM 8684 C CA . HIS B 1 313 ? 9.133 33.938 27.375 1 97.19 313 HIS B CA 1
ATOM 8685 C C . HIS B 1 313 ? 9.672 34.094 25.953 1 97.19 313 HIS B C 1
ATOM 8687 O O . HIS B 1 313 ? 10.867 34.312 25.75 1 97.19 313 HIS B O 1
ATOM 8693 N N . ARG B 1 314 ? 8.797 34.062 24.984 1 97.56 314 ARG B N 1
ATOM 8694 C CA . ARG B 1 314 ? 9.211 33.969 23.594 1 97.56 314 ARG B CA 1
ATOM 8695 C C . ARG B 1 314 ? 9.742 35.312 23.094 1 97.56 314 ARG B C 1
ATOM 8697 O O . ARG B 1 314 ? 10.445 35.344 22.078 1 97.56 314 ARG B O 1
ATOM 8704 N N . ASN B 1 315 ? 9.516 36.406 23.859 1 97.44 315 ASN B N 1
ATOM 8705 C CA . ASN B 1 315 ? 10.031 37.719 23.469 1 97.44 315 ASN B CA 1
ATOM 8706 C C . ASN B 1 315 ? 11.438 37.969 24.016 1 97.44 315 ASN B C 1
ATOM 8708 O O . ASN B 1 315 ? 12.125 38.875 23.594 1 97.44 315 ASN B O 1
ATOM 8712 N N . ALA B 1 316 ? 11.852 37.125 24.938 1 96.88 316 ALA B N 1
ATOM 8713 C CA . ALA B 1 316 ? 13.148 37.344 25.578 1 96.88 316 ALA B CA 1
ATOM 8714 C C . ALA B 1 316 ? 14.289 36.844 24.703 1 96.88 316 ALA B C 1
ATOM 8716 O O . ALA B 1 316 ? 14.195 35.75 24.125 1 96.88 316 ALA B O 1
ATOM 8717 N N . VAL B 1 317 ? 15.375 37.656 24.672 1 97.19 317 VAL B N 1
ATOM 8718 C CA . VAL B 1 317 ? 16.5 37.219 23.828 1 97.19 317 VAL B CA 1
ATOM 8719 C C . VAL B 1 317 ? 17.766 37.156 24.656 1 97.19 317 VAL B C 1
ATOM 8721 O O . VAL B 1 317 ? 18.703 36.438 24.312 1 97.19 317 VAL B O 1
ATOM 8724 N N . GLU B 1 318 ? 17.828 37.969 25.766 1 96.56 318 GLU B N 1
ATOM 8725 C CA . GLU B 1 318 ? 19.031 38 26.594 1 96.56 318 GLU B CA 1
ATOM 8726 C C . GLU B 1 318 ? 19.281 36.656 27.234 1 96.56 318 GLU B C 1
ATOM 8728 O O . GLU B 1 318 ? 18.375 36.031 27.812 1 96.56 318 GLU B O 1
ATOM 8733 N N . GLY B 1 319 ? 20.484 36.219 27.125 1 96.44 319 GLY B N 1
ATOM 8734 C CA . GLY B 1 319 ? 20.859 34.938 27.719 1 96.44 319 GLY B CA 1
ATOM 8735 C C . GLY B 1 319 ? 20.359 33.75 26.938 1 96.44 319 GLY B C 1
ATOM 8736 O O . GLY B 1 319 ? 20.391 32.625 27.453 1 96.44 319 GLY B O 1
ATOM 8737 N N . LYS B 1 320 ? 19.938 33.906 25.766 1 97.31 320 LYS B N 1
ATOM 8738 C CA . LYS B 1 320 ? 19.375 32.812 24.984 1 97.31 320 LYS B CA 1
ATOM 8739 C C . LYS B 1 320 ? 20.203 32.562 23.734 1 97.31 320 LYS B C 1
ATOM 8741 O O . LYS B 1 320 ? 21.016 33.375 23.344 1 97.31 320 LYS B O 1
ATOM 8746 N N . VAL B 1 321 ? 20.031 31.312 23.234 1 96.44 321 VAL B N 1
ATOM 8747 C CA . VAL B 1 321 ? 20.766 30.875 22.031 1 96.44 321 VAL B CA 1
ATOM 8748 C C . VAL B 1 321 ? 19.781 30.297 21.031 1 96.44 321 VAL B C 1
ATOM 8750 O O . VAL B 1 321 ? 18.672 29.891 21.391 1 96.44 321 VAL B O 1
ATOM 8753 N N . ILE B 1 322 ? 20.172 30.328 19.781 1 96.62 322 ILE B N 1
ATOM 8754 C CA . ILE B 1 322 ? 19.328 29.812 18.719 1 96.62 322 ILE B CA 1
ATOM 8755 C C . ILE B 1 322 ? 19.828 28.453 18.266 1 96.62 322 ILE B C 1
ATOM 8757 O O . ILE B 1 322 ? 21.031 28.234 18.094 1 96.62 322 ILE B O 1
ATOM 8761 N N . PHE B 1 323 ? 18.859 27.484 18.156 1 93.62 323 PHE B N 1
ATOM 8762 C CA . PHE B 1 323 ? 19.031 26.188 17.484 1 93.62 323 PHE B CA 1
ATOM 8763 C C . PHE B 1 323 ? 18.016 26.031 16.359 1 93.62 323 PHE B C 1
ATOM 8765 O O . PHE B 1 323 ? 16.875 26.516 16.469 1 93.62 323 PHE B O 1
ATOM 8772 N N . GLY B 1 324 ? 18.531 25.391 15.258 1 95.12 324 GLY B N 1
ATOM 8773 C CA . GLY B 1 324 ? 17.469 25.125 14.312 1 95.12 324 GLY B CA 1
ATOM 8774 C C . GLY B 1 324 ? 17.969 24.703 12.945 1 95.12 324 GLY B C 1
ATOM 8775 O O . GLY B 1 324 ? 19.062 24.141 12.828 1 95.12 324 GLY B O 1
ATOM 8776 N N . VAL B 1 325 ? 17.078 24.781 11.992 1 97.31 325 VAL B N 1
ATOM 8777 C CA . VAL B 1 325 ? 17.375 24.547 10.578 1 97.31 325 VAL B CA 1
ATOM 8778 C C . VAL B 1 325 ? 18.281 25.656 10.047 1 97.31 325 VAL B C 1
ATOM 8780 O O . VAL B 1 325 ? 18.109 26.828 10.391 1 97.31 325 VAL B O 1
ATOM 8783 N N . LYS B 1 326 ? 19.219 25.219 9.281 1 97.69 326 LYS B N 1
ATOM 8784 C CA . LYS B 1 326 ? 20.219 26.172 8.82 1 97.69 326 LYS B CA 1
ATOM 8785 C C . LYS B 1 326 ? 20.484 26.031 7.324 1 97.69 326 LYS B C 1
ATOM 8787 O O . LYS B 1 326 ? 20.547 24.906 6.809 1 97.69 326 LYS B O 1
ATOM 8792 N N . ASP B 1 327 ? 20.516 27.125 6.641 1 98.25 327 ASP B N 1
ATOM 8793 C CA . ASP B 1 327 ? 21.078 27.188 5.297 1 98.25 327 ASP B CA 1
ATOM 8794 C C . ASP B 1 327 ? 22.453 27.844 5.309 1 98.25 327 ASP B C 1
ATOM 8796 O O . ASP B 1 327 ? 22.625 28.922 5.902 1 98.25 327 ASP B O 1
ATOM 8800 N N . SER B 1 328 ? 23.391 27.219 4.691 1 98.19 328 SER B N 1
ATOM 8801 C CA . SER B 1 328 ? 24.75 27.734 4.609 1 98.19 328 SER B CA 1
ATOM 8802 C C . SER B 1 328 ? 25.109 28.094 3.174 1 98.19 328 SER B C 1
ATOM 8804 O O . SER B 1 328 ? 24.984 27.266 2.266 1 98.19 328 SER B O 1
ATOM 8806 N N . ILE B 1 329 ? 25.609 29.312 2.99 1 98.44 329 ILE B N 1
ATOM 8807 C CA . ILE B 1 329 ? 25.875 29.844 1.657 1 98.44 329 ILE B CA 1
ATOM 8808 C C . ILE B 1 329 ? 27.344 30.25 1.558 1 98.44 329 ILE B C 1
ATOM 8810 O O . ILE B 1 329 ? 27.875 30.906 2.461 1 98.44 329 ILE B O 1
ATOM 8814 N N . ILE B 1 330 ? 27.984 29.906 0.491 1 98.44 330 ILE B N 1
ATOM 8815 C CA . ILE B 1 330 ? 29.328 30.375 0.152 1 98.44 330 ILE B CA 1
ATOM 8816 C C . ILE B 1 330 ? 29.25 31.328 -1.042 1 98.44 330 ILE B C 1
ATOM 8818 O O . ILE B 1 330 ? 28.828 30.938 -2.131 1 98.44 330 ILE B O 1
ATOM 8822 N N . ALA B 1 331 ? 29.719 32.531 -0.869 1 98.25 331 ALA B N 1
ATOM 8823 C CA . ALA B 1 331 ? 29.594 33.594 -1.892 1 98.25 331 ALA B CA 1
ATOM 8824 C C . ALA B 1 331 ? 30.656 33.406 -2.971 1 98.25 331 ALA B C 1
ATOM 8826 O O . ALA B 1 331 ? 31.797 33.031 -2.674 1 98.25 331 ALA B O 1
ATOM 8827 N N . ALA B 1 332 ? 30.312 33.812 -4.172 1 97.44 332 ALA B N 1
ATOM 8828 C CA . ALA B 1 332 ? 31.219 33.656 -5.305 1 97.44 332 ALA B CA 1
ATOM 8829 C C . ALA B 1 332 ? 31.953 34.969 -5.594 1 97.44 332 ALA B C 1
ATOM 8831 O O . ALA B 1 332 ? 32.875 35 -6.398 1 97.44 332 ALA B O 1
ATOM 8832 N N . GLY B 1 333 ? 31.547 36.031 -5.008 1 97.25 333 GLY B N 1
ATOM 8833 C CA . GLY B 1 333 ? 32.188 37.312 -5.246 1 97.25 333 GLY B CA 1
ATOM 8834 C C . GLY B 1 333 ? 31.547 38.094 -6.375 1 97.25 333 GLY B C 1
ATOM 8835 O O . GLY B 1 333 ? 32.156 39.031 -6.922 1 97.25 333 GLY B O 1
ATOM 8836 N N . ASP B 1 334 ? 30.344 37.875 -6.727 1 96.38 334 ASP B N 1
ATOM 8837 C CA . ASP B 1 334 ? 29.656 38.5 -7.832 1 96.38 334 ASP B CA 1
ATOM 8838 C C . ASP B 1 334 ? 29.234 39.938 -7.453 1 96.38 334 ASP B C 1
ATOM 8840 O O . ASP B 1 334 ? 29.031 40.219 -6.273 1 96.38 334 ASP B O 1
ATOM 8844 N N . GLU B 1 335 ? 29.016 40.719 -8.523 1 96.19 335 GLU B N 1
ATOM 8845 C CA . GLU B 1 335 ? 28.547 42.062 -8.297 1 96.19 335 GLU B CA 1
ATOM 8846 C C . GLU B 1 335 ? 27.078 42.094 -7.879 1 96.19 335 GLU B C 1
ATOM 8848 O O . GLU B 1 335 ? 26.625 43.031 -7.215 1 96.19 335 GLU B O 1
ATOM 8853 N N . GLN B 1 336 ? 26.391 41.156 -8.281 1 94.88 336 GLN B N 1
ATOM 8854 C CA . GLN B 1 336 ? 25 40.938 -7.879 1 94.88 336 GLN B CA 1
ATOM 8855 C C . GLN B 1 336 ? 24.703 39.438 -7.699 1 94.88 336 GLN B C 1
ATOM 8857 O O . GLN B 1 336 ? 24.875 38.656 -8.633 1 94.88 336 GLN B O 1
ATOM 8862 N N . ALA B 1 337 ? 24.359 39.125 -6.461 1 96.12 337 ALA B N 1
ATOM 8863 C CA . ALA B 1 337 ? 24.016 37.75 -6.148 1 96.12 337 ALA B CA 1
ATOM 8864 C C . ALA B 1 337 ? 22.75 37.688 -5.32 1 96.12 337 ALA B C 1
ATOM 8866 O O . ALA B 1 337 ? 22.438 38.594 -4.543 1 96.12 337 ALA B O 1
ATOM 8867 N N . SER B 1 338 ? 22.031 36.625 -5.586 1 95.5 338 SER B N 1
ATOM 8868 C CA . SER B 1 338 ? 20.812 36.406 -4.828 1 95.5 338 SER B CA 1
ATOM 8869 C C . SER B 1 338 ? 20.656 34.938 -4.418 1 95.5 338 SER B C 1
ATOM 8871 O O . SER B 1 338 ? 20.891 34.062 -5.227 1 95.5 338 SER B O 1
ATOM 8873 N N . TYR B 1 339 ? 20.375 34.812 -3.166 1 95.88 339 TYR B N 1
ATOM 8874 C CA . TYR B 1 339 ? 19.984 33.5 -2.635 1 95.88 339 TYR B CA 1
ATOM 8875 C C . TYR B 1 339 ? 18.484 33.469 -2.334 1 95.88 339 TYR B C 1
ATOM 8877 O O . TYR B 1 339 ? 17.922 34.438 -1.83 1 95.88 339 TYR B O 1
ATOM 8885 N N . ALA B 1 340 ? 17.859 32.344 -2.729 1 95.75 340 ALA B N 1
ATOM 8886 C CA . ALA B 1 340 ? 16.5 32.031 -2.318 1 95.75 340 ALA B CA 1
ATOM 8887 C C . ALA B 1 340 ? 16.391 30.578 -1.885 1 95.75 340 ALA B C 1
ATOM 8889 O O . ALA B 1 340 ? 16.859 29.672 -2.582 1 95.75 340 ALA B O 1
ATOM 8890 N N . SER B 1 341 ? 15.789 30.344 -0.747 1 95.94 341 SER B N 1
ATOM 8891 C CA . SER B 1 341 ? 15.641 28.969 -0.294 1 95.94 341 SER B CA 1
ATOM 8892 C C . SER B 1 341 ? 14.75 28.172 -1.239 1 95.94 341 SER B C 1
ATOM 8894 O O . SER B 1 341 ? 13.766 28.703 -1.769 1 95.94 341 SER B O 1
ATOM 8896 N N . LEU B 1 342 ? 15.055 26.906 -1.483 1 94.19 342 LEU B N 1
ATOM 8897 C CA . LEU B 1 342 ? 14.242 26.047 -2.336 1 94.19 342 LEU B CA 1
ATOM 8898 C C . LEU B 1 342 ? 12.914 25.703 -1.661 1 94.19 342 LEU B C 1
ATOM 8900 O O . LEU B 1 342 ? 11.867 25.688 -2.309 1 94.19 342 LEU B O 1
ATOM 8904 N N . ASN B 1 343 ? 13.008 25.406 -0.359 1 95 343 ASN B N 1
ATOM 8905 C CA . ASN B 1 343 ? 11.82 25.156 0.45 1 95 343 ASN B CA 1
ATOM 8906 C C . ASN B 1 343 ? 11.523 26.328 1.384 1 95 343 ASN B C 1
ATOM 8908 O O . ASN B 1 343 ? 12.438 27.031 1.806 1 95 343 ASN B O 1
ATOM 8912 N N . TRP B 1 344 ? 10.305 26.406 1.643 1 97.62 344 TRP B N 1
ATOM 8913 C CA . TRP B 1 344 ? 9.953 27.438 2.617 1 97.62 344 TRP B CA 1
ATOM 8914 C C . TRP B 1 344 ? 10.406 27.031 4.016 1 97.62 344 TRP B C 1
ATOM 8916 O O . TRP B 1 344 ? 10.617 25.859 4.293 1 97.62 344 TRP B O 1
ATOM 8926 N N . LYS B 1 345 ? 10.641 28.062 4.824 1 98.25 345 LYS B N 1
ATOM 8927 C CA . LYS B 1 345 ? 11.117 27.906 6.195 1 98.25 345 LYS B CA 1
ATOM 8928 C C . LYS B 1 345 ? 10.102 28.453 7.195 1 98.25 345 LYS B C 1
ATOM 8930 O O . LYS B 1 345 ? 9.336 29.359 6.875 1 98.25 345 LYS B O 1
ATOM 8935 N N . THR B 1 346 ? 10.086 27.844 8.336 1 98.44 346 THR B N 1
ATOM 8936 C CA . THR B 1 346 ? 9.273 28.328 9.438 1 98.44 346 THR B CA 1
ATOM 8937 C C . THR B 1 346 ? 10.156 28.969 10.508 1 98.44 346 THR B C 1
ATOM 8939 O O . THR B 1 346 ? 11.125 28.359 10.969 1 98.44 346 THR B O 1
ATOM 8942 N N . PHE B 1 347 ? 9.781 30.297 10.906 1 98.38 347 PHE B N 1
ATOM 8943 C CA . PHE B 1 347 ? 10.609 30.953 11.914 1 98.38 347 PHE B CA 1
ATOM 8944 C C . PHE B 1 347 ? 9.906 32.188 12.453 1 98.38 347 PHE B C 1
ATOM 8946 O O . PHE B 1 347 ? 9.055 32.781 11.781 1 98.38 347 PHE B O 1
ATOM 8953 N N . ARG B 1 348 ? 10.188 32.531 13.609 1 98.44 348 ARG B N 1
ATOM 8954 C CA . ARG B 1 348 ? 10.039 33.875 14.125 1 98.44 348 ARG B CA 1
ATOM 8955 C C . ARG B 1 348 ? 11.383 34.594 14.195 1 98.44 348 ARG B C 1
ATOM 8957 O O . ARG B 1 348 ? 11.5 35.75 13.781 1 98.44 348 ARG B O 1
ATOM 8964 N N . TYR B 1 349 ? 12.352 33.812 14.68 1 98.5 349 TYR B N 1
ATOM 8965 C CA . TYR B 1 349 ? 13.703 34.344 14.758 1 98.5 349 TYR B CA 1
ATOM 8966 C C . TYR B 1 349 ? 14.555 33.812 13.602 1 98.5 349 TYR B C 1
ATOM 8968 O O . TYR B 1 349 ? 14.461 32.656 13.227 1 98.5 349 TYR B O 1
ATOM 8976 N N . LEU B 1 350 ? 15.336 34.656 13.023 1 98.56 350 LEU B N 1
ATOM 8977 C CA . LEU B 1 350 ? 16.281 34.375 11.938 1 98.56 350 LEU B CA 1
ATOM 8978 C C . LEU B 1 350 ? 17.656 34.938 12.258 1 98.56 350 LEU B C 1
ATOM 8980 O O . LEU B 1 350 ? 17.812 36.156 12.391 1 98.56 350 LEU B O 1
ATOM 8984 N N . GLN B 1 351 ? 18.641 34.094 12.398 1 98.62 351 GLN B N 1
ATOM 8985 C CA . GLN B 1 351 ? 20 34.562 12.672 1 98.62 351 GLN B CA 1
ATOM 8986 C C . GLN B 1 351 ? 20.875 34.469 11.43 1 98.62 351 GLN B C 1
ATOM 8988 O O . GLN B 1 351 ? 20.984 33.375 10.828 1 98.62 351 GLN B O 1
ATOM 8993 N N . LEU B 1 352 ? 21.422 35.531 11.039 1 98.56 352 LEU B N 1
ATOM 8994 C CA . LEU B 1 352 ? 22.406 35.562 9.961 1 98.56 352 LEU B CA 1
ATOM 8995 C C . LEU B 1 352 ? 23.828 35.656 10.523 1 98.56 352 LEU B C 1
ATOM 8997 O O . LEU B 1 352 ? 24.141 36.594 11.258 1 98.56 352 LEU B O 1
ATOM 9001 N N . SER B 1 353 ? 24.641 34.719 10.258 1 98.56 353 SER B N 1
ATOM 9002 C CA . SER B 1 353 ? 26.062 34.75 10.57 1 98.56 353 SER B CA 1
ATOM 9003 C C . SER B 1 353 ? 26.906 34.875 9.305 1 98.56 353 SER B C 1
ATOM 9005 O O . SER B 1 353 ? 26.656 34.188 8.312 1 98.56 353 SER B O 1
ATOM 9007 N N . VAL B 1 354 ? 27.875 35.781 9.352 1 98.62 354 VAL B N 1
ATOM 9008 C CA . VAL B 1 354 ? 28.719 36.062 8.18 1 98.62 354 VAL B CA 1
ATOM 9009 C C . VAL B 1 354 ? 30.188 36 8.578 1 98.62 354 VAL B C 1
ATOM 9011 O O . VAL B 1 354 ? 30.578 36.469 9.648 1 98.62 354 VAL B O 1
ATOM 9014 N N . GLU B 1 355 ? 30.969 35.375 7.77 1 98.75 355 GLU B N 1
ATOM 9015 C CA . GLU B 1 355 ? 32.438 35.438 7.852 1 98.75 355 GLU B CA 1
ATOM 9016 C C . GLU B 1 355 ? 33.031 35.781 6.508 1 98.75 355 GLU B C 1
ATOM 9018 O O . GLU B 1 355 ? 33 35 5.559 1 98.75 355 GLU B O 1
ATOM 9023 N N . THR B 1 356 ? 33.656 36.969 6.441 1 98.5 356 THR B N 1
ATOM 9024 C CA . THR B 1 356 ? 34.281 37.406 5.207 1 98.5 356 THR B CA 1
ATOM 9025 C C . THR B 1 356 ? 35.75 37.031 5.172 1 98.5 356 THR B C 1
ATOM 9027 O O . THR B 1 356 ? 36.344 36.719 6.211 1 98.5 356 THR B O 1
ATOM 9030 N N . GLN B 1 357 ? 36.281 37.031 4.008 1 98.06 357 GLN B N 1
ATOM 9031 C CA . GLN B 1 357 ? 37.719 36.812 3.785 1 98.06 357 GLN B CA 1
ATOM 9032 C C . GLN B 1 357 ? 38.406 38.094 3.307 1 98.06 357 GLN B C 1
ATOM 9034 O O . GLN B 1 357 ? 38.312 39.125 3.963 1 98.06 357 GLN B O 1
ATOM 9039 N N . GLU B 1 358 ? 39 38.031 2.076 1 97.69 358 GLU B N 1
ATOM 9040 C CA . GLU B 1 358 ? 39.812 39.156 1.581 1 97.69 358 GLU B CA 1
ATOM 9041 C C . GLU B 1 358 ? 38.906 40.281 1.088 1 97.69 358 GLU B C 1
ATOM 9043 O O . GLU B 1 358 ? 39.312 41.438 1.047 1 97.69 358 GLU B O 1
ATOM 9048 N N . GLU B 1 359 ? 37.719 39.969 0.74 1 97.81 359 GLU B N 1
ATOM 9049 C CA . GLU B 1 359 ? 36.812 40.938 0.135 1 97.81 359 GLU B CA 1
ATOM 9050 C C . GLU B 1 359 ? 35.625 41.25 1.053 1 97.81 359 GLU B C 1
ATOM 9052 O O . GLU B 1 359 ? 35.031 40.344 1.651 1 97.81 359 GLU B O 1
ATOM 9057 N N . PRO B 1 360 ? 35.281 42.5 1.213 1 98.06 360 PRO B N 1
ATOM 9058 C CA . PRO B 1 360 ? 34.062 42.844 1.953 1 98.06 360 PRO B CA 1
ATOM 9059 C C . PRO B 1 360 ? 32.812 42.281 1.281 1 98.06 360 PRO B C 1
ATOM 9061 O O . PRO B 1 360 ? 32.781 42.094 0.062 1 98.06 360 PRO B O 1
ATOM 9064 N N . LEU B 1 361 ? 31.844 42.031 2.105 1 98.5 361 LEU B N 1
ATOM 9065 C CA . LEU B 1 361 ? 30.531 41.594 1.643 1 98.5 361 LEU B CA 1
ATOM 9066 C C . LEU B 1 361 ? 29.484 42.656 1.843 1 98.5 361 LEU B C 1
ATOM 9068 O O . LEU B 1 361 ? 29.391 43.25 2.92 1 98.5 361 LEU B O 1
ATOM 9072 N N . VAL B 1 362 ? 28.75 42.969 0.825 1 98.38 362 VAL B N 1
ATOM 9073 C CA . VAL B 1 362 ? 27.672 43.969 0.927 1 98.38 362 VAL B CA 1
ATOM 9074 C C . VAL B 1 362 ? 26.328 43.219 0.97 1 98.38 362 VAL B C 1
ATOM 9076 O O . VAL B 1 362 ? 25.953 42.562 0.01 1 98.38 362 VAL B O 1
ATOM 9079 N N . LEU B 1 363 ? 25.641 43.312 2.104 1 98.25 363 LEU B N 1
ATOM 9080 C CA . LEU B 1 363 ? 24.281 42.812 2.211 1 98.25 363 LEU B CA 1
ATOM 9081 C C . LEU B 1 363 ? 23.281 43.812 1.661 1 98.25 363 LEU B C 1
ATOM 9083 O O . LEU B 1 363 ? 23.078 44.875 2.262 1 98.25 363 LEU B O 1
ATOM 9087 N N . ASN B 1 364 ? 22.656 43.469 0.587 1 98.19 364 ASN B N 1
ATOM 9088 C CA . ASN B 1 364 ? 21.766 44.406 -0.083 1 98.19 364 ASN B CA 1
ATOM 9089 C C . ASN B 1 364 ? 20.344 44.344 0.469 1 98.19 364 ASN B C 1
ATOM 9091 O O . ASN B 1 364 ? 19.656 45.344 0.593 1 98.19 364 ASN B O 1
ATOM 9095 N N . ASP B 1 365 ? 19.875 43.156 0.72 1 97.94 365 ASP B N 1
ATOM 9096 C CA . ASP B 1 365 ? 18.5 42.969 1.215 1 97.94 365 ASP B CA 1
ATOM 9097 C C . ASP B 1 365 ? 18.297 41.594 1.803 1 97.94 365 ASP B C 1
ATOM 9099 O O . ASP B 1 365 ? 18.984 40.625 1.403 1 97.94 365 ASP B O 1
ATOM 9103 N N . LEU B 1 366 ? 17.531 41.469 2.848 1 98.19 366 LEU B N 1
ATOM 9104 C CA . LEU B 1 366 ? 17.078 40.219 3.455 1 98.19 366 LEU B CA 1
ATOM 9105 C C . LEU B 1 366 ? 15.57 40.25 3.723 1 98.19 366 LEU B C 1
ATOM 9107 O O . LEU B 1 366 ? 15.094 41.125 4.457 1 98.19 366 LEU B O 1
ATOM 9111 N N . TYR B 1 367 ? 14.773 39.375 3.068 1 97.94 367 TYR B N 1
ATOM 9112 C CA . TYR B 1 367 ? 13.32 39.406 3.203 1 97.94 367 TYR B CA 1
ATOM 9113 C C . TYR B 1 367 ? 12.742 38 2.99 1 97.94 367 TYR B C 1
ATOM 9115 O O . TYR B 1 367 ? 13.453 37.062 2.602 1 97.94 367 TYR B O 1
ATOM 9123 N N . GLY B 1 368 ? 11.461 37.875 3.422 1 97.94 368 GLY B N 1
ATOM 9124 C CA . GLY B 1 368 ? 10.727 36.656 3.17 1 97.94 368 GLY B CA 1
ATOM 9125 C C . GLY B 1 368 ? 9.609 36.812 2.154 1 97.94 368 GLY B C 1
ATOM 9126 O O . GLY B 1 368 ? 9.055 37.906 2.014 1 97.94 368 GLY B O 1
ATOM 9127 N N . ILE B 1 369 ? 9.367 35.781 1.399 1 98.25 369 ILE B N 1
ATOM 9128 C CA . ILE B 1 369 ? 8.117 35.656 0.665 1 98.25 369 ILE B CA 1
ATOM 9129 C C . ILE B 1 369 ? 7.188 34.688 1.402 1 98.25 369 ILE B C 1
ATOM 9131 O O . ILE B 1 369 ? 7.348 33.469 1.307 1 98.25 369 ILE B O 1
ATOM 9135 N N . TYR B 1 370 ? 6.219 35.281 2.098 1 98.19 370 TYR B N 1
ATOM 9136 C CA . TYR B 1 370 ? 5.25 34.5 2.842 1 98.19 370 TYR B CA 1
ATOM 9137 C C . TYR B 1 370 ? 4.508 33.531 1.919 1 98.19 370 TYR B C 1
ATOM 9139 O O . TYR B 1 370 ? 4.199 33.875 0.776 1 98.19 370 TYR B O 1
ATOM 9147 N N . THR B 1 371 ? 4.195 32.344 2.41 1 98.25 371 THR B N 1
ATOM 9148 C CA . THR B 1 371 ? 3.439 31.391 1.624 1 98.25 371 THR B CA 1
ATOM 9149 C C . THR B 1 371 ? 2.486 30.594 2.514 1 98.25 371 THR B C 1
ATOM 9151 O O . THR B 1 371 ? 2.709 30.469 3.721 1 98.25 371 THR B O 1
ATOM 9154 N N . GLY B 1 372 ? 1.415 30.141 2.002 1 97.94 372 GLY B N 1
ATOM 9155 C CA . GLY B 1 372 ? 0.376 29.344 2.637 1 97.94 372 GLY B CA 1
ATOM 9156 C C . GLY B 1 372 ? -0.82 29.109 1.738 1 97.94 372 GLY B C 1
ATOM 9157 O O . GLY B 1 372 ? -0.932 29.703 0.667 1 97.94 372 GLY B O 1
ATOM 9158 N N . PHE B 1 373 ? -1.628 28.109 2.129 1 98.44 373 PHE B N 1
ATOM 9159 C CA . PHE B 1 373 ? -2.891 27.953 1.416 1 98.44 373 PHE B CA 1
ATOM 9160 C C . PHE B 1 373 ? -3.672 29.266 1.411 1 98.44 373 PHE B C 1
ATOM 9162 O O . PHE B 1 373 ? -3.727 29.953 2.426 1 98.44 373 PHE B O 1
ATOM 9169 N N . PRO B 1 374 ? -4.262 29.609 0.293 1 97.81 374 PRO B N 1
ATOM 9170 C CA . PRO B 1 374 ? -4.82 30.969 0.186 1 97.81 374 PRO B CA 1
ATOM 9171 C C . PRO B 1 374 ? -6.211 31.078 0.812 1 97.81 374 PRO B C 1
ATOM 9173 O O . PRO B 1 374 ? -7.168 31.469 0.136 1 97.81 374 PRO B O 1
ATOM 9176 N N . PHE B 1 375 ? -6.293 30.844 2.113 1 97.62 375 PHE B N 1
ATOM 9177 C CA . PHE B 1 375 ? -7.52 31.078 2.867 1 97.62 375 PHE B CA 1
ATOM 9178 C C . PHE B 1 375 ? -7.828 32.562 2.959 1 97.62 375 PHE B C 1
ATOM 9180 O O . PHE B 1 375 ? -6.914 33.375 3.023 1 97.62 375 PHE B O 1
ATOM 9187 N N . GLN B 1 376 ? -9.078 32.812 2.928 1 96.94 376 GLN B N 1
ATOM 9188 C CA . GLN B 1 376 ? -9.562 34.156 3.289 1 96.94 376 GLN B CA 1
ATOM 9189 C C . GLN B 1 376 ? -10.461 34.094 4.523 1 96.94 376 GLN B C 1
ATOM 9191 O O . GLN B 1 376 ? -11.5 33.438 4.512 1 96.94 376 GLN B O 1
ATOM 9196 N N . ARG B 1 377 ? -10.023 34.75 5.574 1 97.88 377 ARG B N 1
ATOM 9197 C CA . ARG B 1 377 ? -10.859 34.75 6.77 1 97.88 377 ARG B CA 1
ATOM 9198 C C . ARG B 1 377 ? -12.109 35.594 6.555 1 97.88 377 ARG B C 1
ATOM 9200 O O . ARG B 1 377 ? -12.023 36.781 6.211 1 97.88 377 ARG B O 1
ATOM 9207 N N . ARG B 1 378 ? -13.211 35.031 6.785 1 98.38 378 ARG B N 1
ATOM 9208 C CA . ARG B 1 378 ? -14.492 35.719 6.633 1 98.38 378 ARG B CA 1
ATOM 9209 C C . ARG B 1 378 ? -15.188 35.875 7.98 1 98.38 378 ARG B C 1
ATOM 9211 O O . ARG B 1 378 ? -15.977 36.812 8.164 1 98.38 378 ARG B O 1
ATOM 9218 N N . ALA B 1 379 ? -14.836 35.062 8.922 1 98.75 379 ALA B N 1
ATOM 9219 C CA . ALA B 1 379 ? -15.438 35.125 10.25 1 98.75 379 ALA B CA 1
ATOM 9220 C C . ALA B 1 379 ? -14.875 36.312 11.039 1 98.75 379 ALA B C 1
ATOM 9222 O O . ALA B 1 379 ? -13.727 36.719 10.836 1 98.75 379 ALA B O 1
ATOM 9223 N N . THR B 1 380 ? -15.688 36.844 11.875 1 98.56 380 THR B N 1
ATOM 9224 C CA . THR B 1 380 ? -15.281 37.906 12.797 1 98.56 380 THR B CA 1
ATOM 9225 C C . THR B 1 380 ? -15.719 37.594 14.227 1 98.56 380 THR B C 1
ATOM 9227 O O . THR B 1 380 ? -16.641 36.812 14.43 1 98.56 380 THR B O 1
ATOM 9230 N N . PHE B 1 381 ? -15.055 38.156 15.203 1 98.81 381 PHE B N 1
ATOM 9231 C CA . PHE B 1 381 ? -15.398 38 16.609 1 98.81 381 PHE B CA 1
ATOM 9232 C C . PHE B 1 381 ? -14.969 39.219 17.422 1 98.81 381 PHE B C 1
ATOM 9234 O O . PHE B 1 381 ? -13.844 39.688 17.281 1 98.81 381 PHE B O 1
ATOM 9241 N N . ALA B 1 382 ? -15.773 39.688 18.156 1 98.44 382 ALA B N 1
ATOM 9242 C CA . ALA B 1 382 ? -15.508 40.781 19.109 1 98.44 382 ALA B CA 1
ATOM 9243 C C . ALA B 1 382 ? -16.312 40.562 20.391 1 98.44 382 ALA B C 1
ATOM 9245 O O . ALA B 1 382 ? -17.391 39.969 20.375 1 98.44 382 ALA B O 1
ATOM 9246 N N . SER B 1 383 ? -15.844 41.094 21.453 1 98.56 383 SER B N 1
ATOM 9247 C CA . SER B 1 383 ? -16.547 41 22.734 1 98.56 383 SER B CA 1
ATOM 9248 C C . SER B 1 383 ? -16.094 42.062 23.703 1 98.56 383 SER B C 1
ATOM 9250 O O . SER B 1 383 ? -15.242 42.906 23.359 1 98.56 383 SER B O 1
ATOM 9252 N N . SER B 1 384 ? -16.656 42.031 24.891 1 98.06 384 SER B N 1
ATOM 9253 C CA . SER B 1 384 ? -16.297 42.969 25.953 1 98.06 384 SER B CA 1
ATOM 9254 C C . SER B 1 384 ? -14.945 42.625 26.578 1 98.06 384 SER B C 1
ATOM 9256 O O . SER B 1 384 ? -14.398 43.375 27.359 1 98.06 384 SER B O 1
ATOM 9258 N N . ASP B 1 385 ? -14.375 41.5 26.219 1 97.62 385 ASP B N 1
ATOM 9259 C CA . ASP B 1 385 ? -13.039 41.094 26.625 1 97.62 385 ASP B CA 1
ATOM 9260 C C . ASP B 1 385 ? -12.062 41.125 25.453 1 97.62 385 ASP B C 1
ATOM 9262 O O . ASP B 1 385 ? -12.008 40.188 24.656 1 97.62 385 ASP B O 1
ATOM 9266 N N . PRO B 1 386 ? -11.266 42.062 25.391 1 95.56 386 PRO B N 1
ATOM 9267 C CA . PRO B 1 386 ? -10.391 42.25 24.234 1 95.56 386 PRO B CA 1
ATOM 9268 C C . PRO B 1 386 ? -9.391 41.094 24.078 1 95.56 386 PRO B C 1
ATOM 9270 O O . PRO B 1 386 ? -8.898 40.844 22.984 1 95.56 386 PRO B O 1
ATOM 9273 N N . ALA B 1 387 ? -9.102 40.438 25.125 1 97.12 387 ALA B N 1
ATOM 9274 C CA . ALA B 1 387 ? -8.164 39.312 25.062 1 97.12 387 ALA B CA 1
ATOM 9275 C C . ALA B 1 387 ? -8.688 38.219 24.141 1 97.12 387 ALA B C 1
ATOM 9277 O O . ALA B 1 387 ? -7.91 37.5 23.5 1 97.12 387 ALA B O 1
ATOM 9278 N N . LEU B 1 388 ? -9.953 38.094 24.062 1 98.44 388 LEU B N 1
ATOM 9279 C CA . LEU B 1 388 ? -10.539 37.062 23.25 1 98.44 388 LEU B CA 1
ATOM 9280 C C . LEU B 1 388 ? -10.352 37.344 21.766 1 98.44 388 LEU B C 1
ATOM 9282 O O . LEU B 1 388 ? -10.18 36.438 20.969 1 98.44 388 LEU B O 1
ATOM 9286 N N . ALA B 1 389 ? -10.406 38.594 21.406 1 97.94 389 ALA B N 1
ATOM 9287 C CA . ALA B 1 389 ? -10.133 38.969 20.031 1 97.94 389 ALA B CA 1
ATOM 9288 C C . ALA B 1 389 ? -8.695 38.656 19.641 1 97.94 389 ALA B C 1
ATOM 9290 O O . ALA B 1 389 ? -8.43 38.188 18.531 1 97.94 389 ALA B O 1
ATOM 9291 N N . LYS B 1 390 ? -7.824 39 20.562 1 98 390 LYS B N 1
ATOM 9292 C CA . LYS B 1 390 ? -6.422 38.656 20.344 1 98 390 LYS B CA 1
ATOM 9293 C C . LYS B 1 390 ? -6.238 37.156 20.203 1 98 390 LYS B C 1
ATOM 9295 O O . LYS B 1 390 ? -5.484 36.688 19.359 1 98 390 LYS B O 1
ATOM 9300 N N . MET B 1 391 ? -6.91 36.406 21.078 1 98.62 391 MET B N 1
ATOM 9301 C CA . MET B 1 391 ? -6.867 34.969 21.016 1 98.62 391 MET B CA 1
ATOM 9302 C C . MET B 1 391 ? -7.359 34.469 19.656 1 98.62 391 MET B C 1
ATOM 9304 O O . MET B 1 391 ? -6.773 33.531 19.094 1 98.62 391 MET B O 1
ATOM 9308 N N . PHE B 1 392 ? -8.383 35.031 19.156 1 98.69 392 PHE B N 1
ATOM 9309 C CA . PHE B 1 392 ? -8.969 34.688 17.875 1 98.69 392 PHE B CA 1
ATOM 9310 C C . PHE B 1 392 ? -7.969 34.906 16.75 1 98.69 392 PHE B C 1
ATOM 9312 O O . PHE B 1 392 ? -7.84 34.094 15.836 1 98.69 392 PHE B O 1
ATOM 9319 N N . ASP B 1 393 ? -7.258 35.969 16.844 1 98.44 393 ASP B N 1
ATOM 9320 C CA . ASP B 1 393 ? -6.258 36.312 15.828 1 98.44 393 ASP B CA 1
ATOM 9321 C C . ASP B 1 393 ? -5.082 35.344 15.875 1 98.44 393 ASP B C 1
ATOM 9323 O O . ASP B 1 393 ? -4.59 34.906 14.828 1 98.44 393 ASP B O 1
ATOM 9327 N N . ILE B 1 394 ? -4.633 35.062 17.062 1 98.69 394 ILE B N 1
ATOM 9328 C CA . ILE B 1 394 ? -3.516 34.125 17.234 1 98.69 394 ILE B CA 1
ATOM 9329 C C . ILE B 1 394 ? -3.9 32.75 16.719 1 98.69 394 ILE B C 1
ATOM 9331 O O . ILE B 1 394 ? -3.109 32.094 16.031 1 98.69 394 ILE B O 1
ATOM 9335 N N . GLY B 1 395 ? -5.102 32.344 17.016 1 98.75 395 GLY B N 1
ATOM 9336 C CA . GLY B 1 395 ? -5.582 31.062 16.516 1 98.75 395 GLY B CA 1
ATOM 9337 C C . GLY B 1 395 ? -5.672 31 15.008 1 98.75 395 GLY B C 1
ATOM 9338 O O . GLY B 1 395 ? -5.336 29.984 14.391 1 98.75 395 GLY B O 1
ATOM 9339 N N . TRP B 1 396 ? -6.113 32.062 14.422 1 98.62 396 TRP B N 1
ATOM 9340 C CA . TRP B 1 396 ? -6.191 32.125 12.961 1 98.62 396 TRP B CA 1
ATOM 9341 C C . TRP B 1 396 ? -4.805 32.031 12.336 1 98.62 396 TRP B C 1
ATOM 9343 O O . TRP B 1 396 ? -4.609 31.312 11.352 1 98.62 396 TRP B O 1
ATOM 9353 N N . ARG B 1 397 ? -3.859 32.781 12.906 1 98.62 397 ARG B N 1
ATOM 9354 C CA . ARG B 1 397 ? -2.484 32.688 12.422 1 98.62 397 ARG B CA 1
ATOM 9355 C C . ARG B 1 397 ? -1.957 31.266 12.516 1 98.62 397 ARG B C 1
ATOM 9357 O O . ARG B 1 397 ? -1.276 30.781 11.602 1 98.62 397 ARG B O 1
ATOM 9364 N N . THR B 1 398 ? -2.27 30.578 13.617 1 98.81 398 THR B N 1
ATOM 9365 C CA . THR B 1 398 ? -1.861 29.188 13.812 1 98.81 398 THR B CA 1
ATOM 9366 C C . THR B 1 398 ? -2.434 28.312 12.711 1 98.81 398 THR B C 1
ATOM 9368 O O . THR B 1 398 ? -1.701 27.531 12.078 1 98.81 398 THR B O 1
ATOM 9371 N N . ALA B 1 399 ? -3.719 28.453 12.461 1 98.56 399 ALA B N 1
ATOM 9372 C CA . ALA B 1 399 ? -4.398 27.641 11.453 1 98.56 399 ALA B CA 1
ATOM 9373 C C . ALA B 1 399 ? -3.84 27.906 10.062 1 98.56 399 ALA B C 1
ATOM 9375 O O . ALA B 1 399 ? -3.678 26.969 9.266 1 98.56 399 ALA B O 1
ATOM 9376 N N . ARG B 1 400 ? -3.566 29.109 9.773 1 98.25 400 ARG B N 1
ATOM 9377 C CA . ARG B 1 400 ? -3.027 29.484 8.469 1 98.25 400 ARG B CA 1
ATOM 9378 C C . ARG B 1 400 ? -1.646 28.875 8.25 1 98.25 400 ARG B C 1
ATOM 9380 O O . ARG B 1 400 ? -1.349 28.375 7.168 1 98.25 400 ARG B O 1
ATOM 9387 N N . LEU B 1 401 ? -0.84 28.969 9.273 1 98.75 401 LEU B N 1
ATOM 9388 C CA . LEU B 1 401 ? 0.524 28.469 9.133 1 98.75 401 LEU B CA 1
ATOM 9389 C C . LEU B 1 401 ? 0.546 26.938 9.07 1 98.75 401 LEU B C 1
ATOM 9391 O O . LEU B 1 401 ? 1.51 26.359 8.578 1 98.75 401 LEU B O 1
ATOM 9395 N N . CYS B 1 402 ? -0.519 26.328 9.516 1 98.81 402 CYS B N 1
ATOM 9396 C CA . CYS B 1 402 ? -0.599 24.859 9.5 1 98.81 402 CYS B CA 1
ATOM 9397 C C . CYS B 1 402 ? -1.387 24.375 8.289 1 98.81 402 CYS B C 1
ATOM 9399 O O . CYS B 1 402 ? -1.915 23.266 8.289 1 98.81 402 CYS B O 1
ATOM 9401 N N . ALA B 1 403 ? -1.519 25.219 7.262 1 98.69 403 ALA B N 1
ATOM 9402 C CA . ALA B 1 403 ? -2.225 24.844 6.039 1 98.69 403 ALA B CA 1
ATOM 9403 C C . ALA B 1 403 ? -1.417 25.219 4.805 1 98.69 403 ALA B C 1
ATOM 9405 O O . ALA B 1 403 ? -1.157 26.406 4.559 1 98.69 403 ALA B O 1
ATOM 9406 N N . MET B 1 404 ? -1.037 24.281 4.059 1 97.81 404 MET B N 1
ATOM 9407 C CA . MET B 1 404 ? -0.337 24.422 2.783 1 97.81 404 MET B CA 1
ATOM 9408 C C . MET B 1 404 ? -0.982 23.547 1.714 1 97.81 404 MET B C 1
ATOM 9410 O O . MET B 1 404 ? -2.15 23.734 1.373 1 97.81 404 MET B O 1
ATOM 9414 N N . GLU B 1 405 ? -0.198 22.562 1.173 1 97.44 405 GLU B N 1
ATOM 9415 C CA . GLU B 1 405 ? -0.772 21.609 0.221 1 97.44 405 GLU B CA 1
ATOM 9416 C C . GLU B 1 405 ? -1.583 20.531 0.936 1 97.44 405 GLU B C 1
ATOM 9418 O O . GLU B 1 405 ? -2.344 19.797 0.301 1 97.44 405 GLU B O 1
ATOM 9423 N N . THR B 1 406 ? -1.383 20.422 2.172 1 98.25 406 THR B N 1
ATOM 9424 C CA . THR B 1 406 ? -2.162 19.672 3.146 1 98.25 406 THR B CA 1
ATOM 9425 C C . THR B 1 406 ? -2.34 20.469 4.434 1 98.25 406 THR B C 1
ATOM 9427 O O . THR B 1 406 ? -1.676 21.484 4.637 1 98.25 406 THR B O 1
ATOM 9430 N N . TYR B 1 407 ? -3.289 19.984 5.238 1 98.62 407 TYR B N 1
ATOM 9431 C CA . TYR B 1 407 ? -3.156 20.375 6.637 1 98.62 407 TYR B CA 1
ATOM 9432 C C . TYR B 1 407 ? -1.903 19.766 7.254 1 98.62 407 TYR B C 1
ATOM 9434 O O . TYR B 1 407 ? -1.377 18.766 6.754 1 98.62 407 TYR B O 1
ATOM 9442 N N . MET B 1 408 ? -1.422 20.422 8.289 1 98.44 408 MET B N 1
ATOM 9443 C CA . MET B 1 408 ? -0.236 19.938 8.984 1 98.44 408 MET B CA 1
ATOM 9444 C C . MET B 1 408 ? -0.418 20.031 10.5 1 98.44 408 MET B C 1
ATOM 9446 O O . MET B 1 408 ? -1.114 20.922 10.984 1 98.44 408 MET B O 1
ATOM 9450 N N . ASP B 1 409 ? 0.271 19.172 11.148 1 98.31 409 ASP B N 1
ATOM 9451 C CA . ASP B 1 409 ? 0.292 19.25 12.609 1 98.31 409 ASP B CA 1
ATOM 9452 C C . ASP B 1 409 ? 1.053 20.5 13.07 1 98.31 409 ASP B C 1
ATOM 9454 O O . ASP B 1 409 ? 0.573 21.234 13.93 1 98.31 409 ASP B O 1
ATOM 9458 N N . CYS B 1 410 ? 2.182 20.656 12.445 1 98.44 410 CYS B N 1
ATOM 9459 C CA . CYS B 1 410 ? 3.027 21.828 12.703 1 98.44 410 CYS B CA 1
ATOM 9460 C C . CYS B 1 410 ? 3.932 22.109 11.508 1 98.44 410 CYS B C 1
ATOM 9462 O O . CYS B 1 410 ? 4.352 21.188 10.805 1 98.44 410 CYS B O 1
ATOM 9464 N N . PRO B 1 411 ? 4.262 23.312 11.352 1 98.12 411 PRO B N 1
ATOM 9465 C CA . PRO B 1 411 ? 5.016 23.656 10.141 1 98.12 411 PRO B CA 1
ATOM 9466 C C . PRO B 1 411 ? 6.523 23.5 10.328 1 98.12 411 PRO B C 1
ATOM 9468 O O . PRO B 1 411 ? 7.25 23.297 9.352 1 98.12 411 PRO B O 1
ATOM 9471 N N . TYR B 1 412 ? 7.02 23.547 11.562 1 97.88 412 TYR B N 1
ATOM 9472 C CA . TYR B 1 412 ? 8.461 23.594 11.781 1 97.88 412 TYR B CA 1
ATOM 9473 C C . TYR B 1 412 ? 9.039 22.188 11.914 1 97.88 412 TYR B C 1
ATOM 9475 O O . TYR B 1 412 ? 10.047 21.859 11.273 1 97.88 412 TYR B O 1
ATOM 9483 N N . TYR B 1 413 ? 8.438 21.312 12.594 1 97.5 413 TYR B N 1
ATOM 9484 C CA . TYR B 1 413 ? 9.078 20.078 13.016 1 97.5 413 TYR B CA 1
ATOM 9485 C C . TYR B 1 413 ? 8.711 18.938 12.078 1 97.5 413 TYR B C 1
ATOM 9487 O O . TYR B 1 413 ? 9.523 18.031 11.859 1 97.5 413 TYR B O 1
ATOM 9495 N N . GLU B 1 414 ? 7.422 18.922 11.578 1 97 414 GLU B N 1
ATOM 9496 C CA . GLU B 1 414 ? 7.004 17.656 10.961 1 97 414 GLU B CA 1
ATOM 9497 C C . GLU B 1 414 ? 6.32 17.906 9.617 1 97 414 GLU B C 1
ATOM 9499 O O . GLU B 1 414 ? 6.613 17.234 8.633 1 97 414 GLU B O 1
ATOM 9504 N N . ARG B 1 415 ? 5.336 18.844 9.602 1 98 415 ARG B N 1
ATOM 9505 C CA . ARG B 1 415 ? 4.531 19.156 8.422 1 98 415 ARG B CA 1
ATOM 9506 C C . ARG B 1 415 ? 3.699 17.953 7.996 1 98 415 ARG B C 1
ATOM 9508 O O . ARG B 1 415 ? 3.578 17.656 6.805 1 98 415 ARG B O 1
ATOM 9515 N N . LEU B 1 416 ? 3.154 17.234 8.953 1 97.81 416 LEU B N 1
ATOM 9516 C CA . LEU B 1 416 ? 2.418 16 8.648 1 97.81 416 LEU B CA 1
ATOM 9517 C C . LEU B 1 416 ? 0.923 16.203 8.875 1 97.81 416 LEU B C 1
ATOM 9519 O O . LEU B 1 416 ? 0.517 16.906 9.805 1 97.81 416 LEU B O 1
ATOM 9523 N N . GLN B 1 417 ? 0.143 15.539 8.102 1 98.25 417 GLN B N 1
ATOM 9524 C CA . GLN B 1 417 ? -1.312 15.609 8.164 1 98.25 417 GLN B CA 1
ATOM 9525 C C . GLN B 1 417 ? -1.877 14.539 9.086 1 98.25 417 GLN B C 1
ATOM 9527 O O . GLN B 1 417 ? -2.582 13.633 8.633 1 98.25 417 GLN B O 1
ATOM 9532 N N . TYR B 1 418 ? -1.69 14.711 10.375 1 97.94 418 TYR B N 1
ATOM 9533 C CA . TYR B 1 418 ? -2.26 13.812 11.375 1 97.94 418 TYR B CA 1
ATOM 9534 C C . TYR B 1 418 ? -3.768 14.008 11.477 1 97.94 418 TYR B C 1
ATOM 9536 O O . TYR B 1 418 ? -4.262 15.133 11.469 1 97.94 418 TYR B O 1
ATOM 9544 N N . LEU B 1 419 ? -4.477 12.961 11.594 1 98 419 LEU B N 1
ATOM 9545 C CA . LEU B 1 419 ? -5.934 12.992 11.562 1 98 419 LEU B CA 1
ATOM 9546 C C . LEU B 1 419 ? -6.488 13.781 12.742 1 98 419 LEU B C 1
ATOM 9548 O O . LEU B 1 419 ? -7.465 14.523 12.602 1 98 419 LEU B O 1
ATOM 9552 N N . GLY B 1 420 ? -5.891 13.625 13.953 1 97.31 420 GLY B N 1
ATOM 9553 C CA . GLY B 1 420 ? -6.355 14.367 15.117 1 97.31 420 GLY B CA 1
ATOM 9554 C C . GLY B 1 420 ? -6.289 15.867 14.93 1 97.31 420 GLY B C 1
ATOM 9555 O O . GLY B 1 420 ? -7.219 16.578 15.312 1 97.31 420 GLY B O 1
ATOM 9556 N N . ASP B 1 421 ? -5.203 16.359 14.352 1 98.38 421 ASP B N 1
ATOM 9557 C CA . ASP B 1 421 ? -5.055 17.766 14.023 1 98.38 421 ASP B CA 1
ATOM 9558 C C . ASP B 1 421 ? -6.008 18.172 12.906 1 98.38 421 ASP B C 1
ATOM 9560 O O . ASP B 1 421 ? -6.66 19.219 12.984 1 98.38 421 ASP B O 1
ATOM 9564 N N . THR B 1 422 ? -6.066 17.344 11.906 1 98.75 422 THR B N 1
ATOM 9565 C CA . THR B 1 422 ? -6.734 17.641 10.648 1 98.75 422 THR B CA 1
ATOM 9566 C C . THR B 1 422 ? -8.234 17.844 10.859 1 98.75 422 THR B C 1
ATOM 9568 O O . THR B 1 422 ? -8.828 18.75 10.289 1 98.75 422 THR B O 1
ATOM 9571 N N . ARG B 1 423 ? -8.852 17.016 11.656 1 98.69 423 ARG B N 1
ATOM 9572 C CA . ARG B 1 423 ? -10.281 17.172 11.891 1 98.69 423 ARG B CA 1
ATOM 9573 C C . ARG B 1 423 ? -10.602 18.562 12.453 1 98.69 423 ARG B C 1
ATOM 9575 O O . ARG B 1 423 ? -11.531 19.219 11.992 1 98.69 423 ARG B O 1
ATOM 9582 N N . LEU B 1 424 ? -9.82 18.984 13.43 1 98.62 424 LEU B N 1
ATOM 9583 C CA . LEU B 1 424 ? -10.055 20.297 14.039 1 98.62 424 LEU B CA 1
ATOM 9584 C C . LEU B 1 424 ? -9.734 21.422 13.055 1 98.62 424 LEU B C 1
ATOM 9586 O O . LEU B 1 424 ? -10.445 22.422 13.016 1 98.62 424 LEU B O 1
ATOM 9590 N N . GLN B 1 425 ? -8.688 21.219 12.25 1 98.62 425 GLN B N 1
ATOM 9591 C CA . GLN B 1 425 ? -8.359 22.219 11.242 1 98.62 425 GLN B CA 1
ATOM 9592 C C . GLN B 1 425 ? -9.477 22.359 10.211 1 98.62 425 GLN B C 1
ATOM 9594 O O . GLN B 1 425 ? -9.758 23.453 9.734 1 98.62 425 GLN B O 1
ATOM 9599 N N . MET B 1 426 ? -10.086 21.266 9.836 1 98.75 426 MET B N 1
ATOM 9600 C CA . MET B 1 426 ? -11.227 21.312 8.93 1 98.75 426 MET B CA 1
ATOM 9601 C C . MET B 1 426 ? -12.344 22.172 9.5 1 98.75 426 MET B C 1
ATOM 9603 O O . MET B 1 426 ? -12.906 23.016 8.797 1 98.75 426 MET B O 1
ATOM 9607 N N . LEU B 1 427 ? -12.633 21.984 10.781 1 98.69 427 LEU B N 1
ATOM 9608 C CA . LEU B 1 427 ? -13.703 22.75 11.414 1 98.69 427 LEU B CA 1
ATOM 9609 C C . LEU B 1 427 ? -13.328 24.234 11.5 1 98.69 427 LEU B C 1
ATOM 9611 O O . LEU B 1 427 ? -14.18 25.109 11.305 1 98.69 427 LEU B O 1
ATOM 9615 N N . VAL B 1 428 ? -12.031 24.5 11.781 1 98.81 428 VAL B N 1
ATOM 9616 C CA . VAL B 1 428 ? -11.578 25.891 11.758 1 98.81 428 VAL B CA 1
ATOM 9617 C C . VAL B 1 428 ? -11.805 26.484 10.375 1 98.81 428 VAL B C 1
ATOM 9619 O O . VAL B 1 428 ? -12.281 27.609 10.25 1 98.81 428 VAL B O 1
ATOM 9622 N N . SER B 1 429 ? -11.508 25.719 9.32 1 98.56 429 SER B N 1
ATOM 9623 C CA . SER B 1 429 ? -11.688 26.203 7.953 1 98.56 429 SER B CA 1
ATOM 9624 C C . SER B 1 429 ? -13.156 26.469 7.648 1 98.56 429 SER B C 1
ATOM 9626 O O . SER B 1 429 ? -13.484 27.469 7.012 1 98.56 429 SER B O 1
ATOM 9628 N N . TYR B 1 430 ? -14.07 25.594 8.109 1 98.44 430 TYR B N 1
ATOM 9629 C CA . TYR B 1 430 ? -15.5 25.781 7.879 1 98.44 430 TYR B CA 1
ATOM 9630 C C . TYR B 1 430 ? -15.992 27.062 8.539 1 98.44 430 TYR B C 1
ATOM 9632 O O . TYR B 1 430 ? -16.656 27.875 7.898 1 98.44 430 TYR B O 1
ATOM 9640 N N . TYR B 1 431 ? -15.625 27.25 9.75 1 98.62 431 TYR B N 1
ATOM 9641 C CA . TYR B 1 431 ? -16.172 28.344 10.555 1 98.62 431 TYR B CA 1
ATOM 9642 C C . TYR B 1 431 ? -15.547 29.672 10.164 1 98.62 431 TYR B C 1
ATOM 9644 O O . TYR B 1 431 ? -16.203 30.719 10.227 1 98.62 431 TYR B O 1
ATOM 9652 N N . ASN B 1 432 ? -14.258 29.641 9.797 1 98.81 432 ASN B N 1
ATOM 9653 C CA . ASN B 1 432 ? -13.555 30.922 9.617 1 98.81 432 ASN B CA 1
ATOM 9654 C C . ASN B 1 432 ? -13.578 31.359 8.156 1 98.81 432 ASN B C 1
ATOM 9656 O O . ASN B 1 432 ? -13.484 32.562 7.871 1 98.81 432 ASN B O 1
ATOM 9660 N N . THR B 1 433 ? -13.719 30.438 7.18 1 98.44 433 THR B N 1
ATOM 9661 C CA .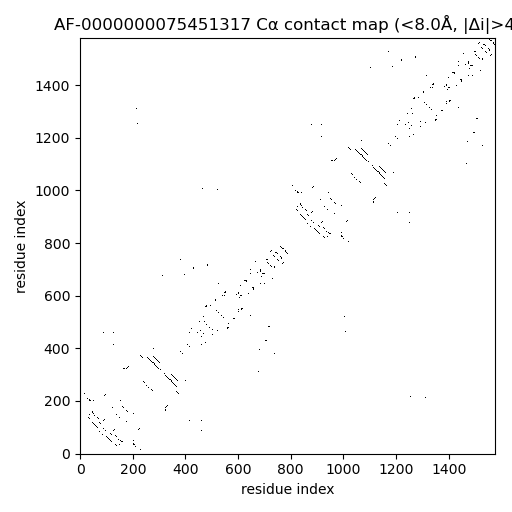 THR B 1 433 ? -13.539 30.812 5.785 1 98.44 433 THR B CA 1
ATOM 9662 C C . THR B 1 433 ? -14.703 30.312 4.93 1 98.44 433 THR B C 1
ATOM 9664 O O . THR B 1 433 ? -14.977 30.859 3.863 1 98.44 433 THR B O 1
ATOM 9667 N N . GLY B 1 434 ? -15.344 29.25 5.289 1 97.56 434 GLY B N 1
ATOM 9668 C CA . GLY B 1 434 ? -16.328 28.594 4.453 1 97.56 434 GLY B CA 1
ATOM 9669 C C . GLY B 1 434 ? -15.711 27.812 3.311 1 97.56 434 GLY B C 1
ATOM 9670 O O . GLY B 1 434 ? -16.422 27.156 2.541 1 97.56 434 GLY B O 1
ATOM 9671 N N . ASN B 1 435 ? -14.43 27.844 3.166 1 97.44 435 ASN B N 1
ATOM 9672 C CA . ASN B 1 435 ? -13.703 27.109 2.129 1 97.44 435 ASN B CA 1
ATOM 9673 C C . ASN B 1 435 ? -13.438 25.672 2.537 1 97.44 435 ASN B C 1
ATOM 9675 O O . ASN B 1 435 ? -12.875 25.406 3.602 1 97.44 435 ASN B O 1
ATOM 9679 N N . ASP B 1 436 ? -13.875 24.688 1.734 1 97.94 436 ASP B N 1
ATOM 9680 C CA . ASP B 1 436 ? -13.695 23.297 2.133 1 97.94 436 ASP B CA 1
ATOM 9681 C C . ASP B 1 436 ? -12.758 22.578 1.176 1 97.94 436 ASP B C 1
ATOM 9683 O O . ASP B 1 436 ? -12.75 21.344 1.12 1 97.94 436 ASP B O 1
ATOM 9687 N N . THR B 1 437 ? -11.898 23.297 0.345 1 98.06 437 THR B N 1
ATOM 9688 C CA . THR B 1 437 ? -11.008 22.688 -0.646 1 98.06 437 THR B CA 1
ATOM 9689 C C . THR B 1 437 ? -9.992 21.766 0.024 1 98.06 437 THR B C 1
ATOM 9691 O O . THR B 1 437 ? -9.875 20.594 -0.343 1 98.06 437 THR B O 1
ATOM 9694 N N . LEU B 1 438 ? -9.289 22.281 1.001 1 98.31 438 LEU B N 1
ATOM 9695 C CA . LEU B 1 438 ? -8.281 21.484 1.693 1 98.31 438 LEU B CA 1
ATOM 9696 C C . LEU B 1 438 ? -8.938 20.359 2.494 1 98.31 438 LEU B C 1
ATOM 9698 O O . LEU B 1 438 ? -8.375 19.281 2.631 1 98.31 438 LEU B O 1
ATOM 9702 N N . ALA B 1 439 ? -10.133 20.641 3.035 1 98.69 439 ALA B N 1
ATOM 9703 C CA . ALA B 1 439 ? -10.852 19.625 3.787 1 98.69 439 ALA B CA 1
ATOM 9704 C C . ALA B 1 439 ? -11.203 18.438 2.898 1 98.69 439 ALA B C 1
ATOM 9706 O O . ALA B 1 439 ? -11.023 17.281 3.299 1 98.69 439 ALA B O 1
ATOM 9707 N N . ARG B 1 440 ? -11.695 18.719 1.71 1 98.56 440 ARG B N 1
ATOM 9708 C CA . ARG B 1 440 ? -12.016 17.656 0.763 1 98.56 440 ARG B CA 1
ATOM 9709 C C . ARG B 1 440 ? -10.773 16.844 0.419 1 98.56 440 ARG B C 1
ATOM 9711 O O . ARG B 1 440 ? -10.82 15.609 0.396 1 98.56 440 ARG B O 1
ATOM 9718 N N . LYS B 1 441 ? -9.68 17.531 0.15 1 98.62 441 LYS B N 1
ATOM 9719 C CA . LYS B 1 441 ? -8.445 16.812 -0.146 1 98.62 441 LYS B CA 1
ATOM 9720 C C . LYS B 1 441 ? -8.016 15.945 1.031 1 98.62 441 LYS B C 1
ATOM 9722 O O . LYS B 1 441 ? -7.555 14.82 0.841 1 98.62 441 LYS B O 1
ATOM 9727 N N . ALA B 1 442 ? -8.133 16.5 2.254 1 98.75 442 ALA B N 1
ATOM 9728 C CA . ALA B 1 442 ? -7.738 15.742 3.439 1 98.75 442 ALA B CA 1
ATOM 9729 C C . ALA B 1 442 ? -8.57 14.469 3.58 1 98.75 442 ALA B C 1
ATOM 9731 O O . ALA B 1 442 ? -8.031 13.391 3.852 1 98.75 442 ALA B O 1
ATOM 9732 N N . ILE B 1 443 ? -9.898 14.578 3.418 1 98.81 443 ILE B N 1
ATOM 9733 C CA . ILE B 1 443 ? -10.789 13.43 3.508 1 98.81 443 ILE B CA 1
ATOM 9734 C C . ILE B 1 443 ? -10.391 12.375 2.475 1 98.81 443 ILE B C 1
ATOM 9736 O O . ILE B 1 443 ? -10.297 11.188 2.789 1 98.81 443 ILE B O 1
ATOM 9740 N N . CYS B 1 444 ? -10.062 12.82 1.269 1 98.56 444 CYS B N 1
ATOM 9741 C CA . CYS B 1 444 ? -9.672 11.914 0.195 1 98.56 444 CYS B CA 1
ATOM 9742 C C . CYS B 1 444 ? -8.312 11.289 0.478 1 98.56 444 CYS B C 1
ATOM 9744 O O . CYS B 1 444 ? -8.133 10.078 0.305 1 98.56 444 CYS B O 1
ATOM 9746 N N . ASP B 1 445 ? -7.336 12.117 0.911 1 98.38 445 ASP B N 1
ATOM 9747 C CA . ASP B 1 445 ? -6 11.609 1.211 1 98.38 445 ASP B CA 1
ATOM 9748 C C . ASP B 1 445 ? -6.059 10.5 2.26 1 98.38 445 ASP B C 1
ATOM 9750 O O . ASP B 1 445 ? -5.414 9.461 2.105 1 98.38 445 ASP B O 1
ATOM 9754 N N . ILE B 1 446 ? -6.785 10.758 3.285 1 98.5 446 ILE B N 1
ATOM 9755 C CA . ILE B 1 446 ? -6.859 9.797 4.379 1 98.5 446 ILE B CA 1
ATOM 9756 C C . ILE B 1 446 ? -7.59 8.539 3.91 1 98.5 446 ILE B C 1
ATOM 9758 O O . ILE B 1 446 ? -7.191 7.422 4.242 1 98.5 446 ILE B O 1
ATOM 9762 N N . ASP B 1 447 ? -8.664 8.711 3.15 1 98.44 447 ASP B N 1
ATOM 9763 C CA . ASP B 1 447 ? -9.344 7.57 2.551 1 98.44 447 ASP B CA 1
ATOM 9764 C C . ASP B 1 447 ? -8.383 6.727 1.722 1 98.44 447 ASP B C 1
ATOM 9766 O O . ASP B 1 447 ? -8.406 5.496 1.791 1 98.44 447 ASP B O 1
ATOM 9770 N N . ASN B 1 448 ? -7.523 7.367 0.975 1 97.5 448 ASN B N 1
ATOM 9771 C CA . ASN B 1 448 ? -6.566 6.719 0.084 1 97.5 448 ASN B CA 1
ATOM 9772 C C . ASN B 1 448 ? -5.453 6.023 0.866 1 97.5 448 ASN B C 1
ATOM 9774 O O . ASN B 1 448 ? -4.703 5.223 0.306 1 97.5 448 ASN B O 1
ATOM 9778 N N . SER B 1 449 ? -5.391 6.273 2.176 1 97.25 449 SER B N 1
ATOM 9779 C CA . SER B 1 449 ? -4.305 5.738 2.992 1 97.25 449 SER B CA 1
ATOM 9780 C C . SER B 1 449 ? -4.668 4.375 3.572 1 97.25 449 SER B C 1
ATOM 9782 O O . SER B 1 449 ? -3.838 3.727 4.211 1 97.25 449 SER B O 1
ATOM 9784 N N . ARG B 1 450 ? -5.934 3.918 3.387 1 97.12 450 ARG B N 1
ATOM 9785 C CA . ARG B 1 450 ? -6.402 2.695 4.031 1 97.12 450 ARG B CA 1
ATOM 9786 C C . ARG B 1 450 ? -5.555 1.498 3.615 1 97.12 450 ARG B C 1
ATOM 9788 O O . ARG B 1 450 ? -5.254 1.324 2.432 1 97.12 450 ARG B O 1
ATOM 9795 N N . LEU B 1 451 ? -5.172 0.706 4.59 1 94.69 451 LEU B N 1
ATOM 9796 C CA . LEU B 1 451 ? -4.57 -0.6 4.348 1 94.69 451 LEU B CA 1
ATOM 9797 C C . LEU B 1 451 ? -5.633 -1.629 3.975 1 94.69 451 LEU B C 1
ATOM 9799 O O . LEU B 1 451 ? -6.828 -1.397 4.184 1 94.69 451 LEU B O 1
ATOM 9803 N N . ALA B 1 452 ? -5.219 -2.713 3.48 1 94.56 452 ALA B N 1
ATOM 9804 C CA . ALA B 1 452 ? -6.152 -3.742 3.027 1 94.56 452 ALA B CA 1
ATOM 9805 C C . ALA B 1 452 ? -7.062 -4.195 4.164 1 94.56 452 ALA B C 1
ATOM 9807 O O . ALA B 1 452 ? -8.227 -4.527 3.938 1 94.56 452 ALA B O 1
ATOM 9808 N N . GLU B 1 453 ? -6.57 -4.152 5.352 1 94.38 453 GLU B N 1
ATOM 9809 C CA . GLU B 1 453 ? -7.371 -4.625 6.477 1 94.38 453 GLU B CA 1
ATOM 9810 C C . GLU B 1 453 ? -8.383 -3.572 6.914 1 94.38 453 GLU B C 1
ATOM 9812 O O . GLU B 1 453 ? -9.219 -3.83 7.785 1 94.38 453 GLU B O 1
ATOM 9817 N N . GLY B 1 454 ? -8.297 -2.359 6.379 1 95.94 454 GLY B N 1
ATOM 9818 C CA . GLY B 1 454 ? -9.367 -1.39 6.527 1 95.94 454 GLY B CA 1
ATOM 9819 C C . GLY B 1 454 ? -8.953 -0.155 7.305 1 95.94 454 GLY B C 1
ATOM 9820 O O . GLY B 1 454 ? -9.516 0.926 7.109 1 95.94 454 GLY B O 1
ATOM 9821 N N . VAL B 1 455 ? -7.977 -0.235 8.172 1 96.31 455 VAL B N 1
ATOM 9822 C CA . VAL B 1 455 ? -7.531 0.862 9.023 1 96.31 455 VAL B CA 1
ATOM 9823 C C . VAL B 1 455 ? -6.785 1.899 8.188 1 96.31 455 VAL B C 1
ATOM 9825 O O . VAL B 1 455 ? -6.09 1.551 7.23 1 96.31 455 VAL B O 1
ATOM 9828 N N . THR B 1 456 ? -6.949 3.178 8.422 1 97.25 456 THR B N 1
ATOM 9829 C CA . THR B 1 456 ? -6.203 4.234 7.742 1 97.25 456 THR B CA 1
ATOM 9830 C C . THR B 1 456 ? -4.82 4.406 8.359 1 97.25 456 THR B C 1
ATOM 9832 O O . THR B 1 456 ? -4.574 3.939 9.477 1 97.25 456 THR B O 1
ATOM 9835 N N . GLU B 1 457 ? -3.99 5.035 7.672 1 95.75 457 GLU B N 1
ATOM 9836 C CA . GLU B 1 457 ? -2.803 5.578 8.328 1 95.75 457 GLU B CA 1
ATOM 9837 C C . GLU B 1 457 ? -3.16 6.754 9.234 1 95.75 457 GLU B C 1
ATOM 9839 O O . GLU B 1 457 ? -4.223 7.359 9.078 1 95.75 457 GLU B O 1
ATOM 9844 N N . GLY B 1 458 ? -2.262 7.023 10.211 1 96.12 458 GLY B N 1
ATOM 9845 C CA . GLY B 1 458 ? -2.518 8.094 11.164 1 96.12 458 GLY B CA 1
ATOM 9846 C C . GLY B 1 458 ? -2.256 9.477 10.586 1 96.12 458 GLY B C 1
ATOM 9847 O O . GLY B 1 458 ? -2.746 10.477 11.117 1 96.12 458 GLY B O 1
ATOM 9848 N N . ARG B 1 459 ? -1.448 9.492 9.57 1 96.81 459 ARG B N 1
ATOM 9849 C CA . ARG B 1 459 ? -1.089 10.68 8.805 1 96.81 459 ARG B CA 1
ATOM 9850 C C . ARG B 1 459 ? -0.772 10.32 7.355 1 96.81 459 ARG B C 1
ATOM 9852 O O . ARG B 1 459 ? -0.186 9.266 7.082 1 96.81 459 ARG B O 1
ATOM 9859 N N . TYR B 1 460 ? -1.267 11.172 6.418 1 97.38 460 TYR B N 1
ATOM 9860 C CA . TYR B 1 460 ? -1.071 10.875 5.004 1 97.38 460 TYR B CA 1
ATOM 9861 C C . TYR B 1 460 ? -1.286 12.125 4.156 1 97.38 460 TYR B C 1
ATOM 9863 O O . TYR B 1 460 ? -2.127 12.969 4.48 1 97.38 460 TYR B O 1
ATOM 9871 N N . PRO B 1 461 ? -0.432 12.266 3.109 1 96.75 461 PRO B N 1
ATOM 9872 C CA . PRO B 1 461 ? 0.582 11.383 2.529 1 96.75 461 PRO B CA 1
ATOM 9873 C C . PRO B 1 461 ? 1.9 11.414 3.299 1 96.75 461 PRO B C 1
ATOM 9875 O O . PRO B 1 461 ? 2.346 12.484 3.729 1 96.75 461 PRO B O 1
ATOM 9878 N N . THR B 1 462 ? 2.5 10.336 3.496 1 94.31 462 THR B N 1
ATOM 9879 C CA . THR B 1 462 ? 3.781 10.203 4.18 1 94.31 462 THR B CA 1
ATOM 9880 C C . THR B 1 462 ? 4.527 8.961 3.691 1 94.31 462 THR B C 1
ATOM 9882 O O . THR B 1 462 ? 3.906 7.949 3.355 1 94.31 462 THR B O 1
ATOM 9885 N N . ARG B 1 463 ? 5.84 9.055 3.676 1 90.38 463 ARG B N 1
ATOM 9886 C CA . ARG B 1 463 ? 6.645 7.848 3.482 1 90.38 463 ARG B CA 1
ATOM 9887 C C . ARG B 1 463 ? 6.598 6.953 4.715 1 90.38 463 ARG B C 1
ATOM 9889 O O . ARG B 1 463 ? 6.555 7.445 5.844 1 90.38 463 ARG B O 1
ATOM 9896 N N . GLY B 1 464 ? 6.574 5.676 4.461 1 84.88 464 GLY B N 1
ATOM 9897 C CA . GLY B 1 464 ? 6.469 4.734 5.562 1 84.88 464 GLY B CA 1
ATOM 9898 C C . GLY B 1 464 ? 5.051 4.555 6.062 1 84.88 464 GLY B C 1
ATOM 9899 O O . GLY B 1 464 ? 4.133 5.246 5.605 1 84.88 464 GLY B O 1
ATOM 9900 N N . THR B 1 465 ? 4.82 3.664 6.969 1 88.25 465 THR B N 1
ATOM 9901 C CA . THR B 1 465 ? 3.49 3.348 7.477 1 88.25 465 THR B CA 1
ATOM 9902 C C . THR B 1 465 ? 3.369 3.727 8.945 1 88.25 465 THR B C 1
ATOM 9904 O O . THR B 1 465 ? 4.273 3.457 9.742 1 88.25 465 THR B O 1
ATOM 9907 N N . ASN B 1 466 ? 2.43 4.441 9.273 1 91.62 466 ASN B N 1
ATOM 9908 C CA . ASN B 1 466 ? 2.047 4.801 10.633 1 91.62 466 ASN B CA 1
ATOM 9909 C C . ASN B 1 466 ? 0.544 4.652 10.852 1 91.62 466 ASN B C 1
ATOM 9911 O O . ASN B 1 466 ? -0.255 5.273 10.148 1 91.62 466 ASN B O 1
ATOM 9915 N N . VAL B 1 467 ? 0.228 3.789 11.812 1 94.5 467 VAL B N 1
ATOM 9916 C CA . VAL B 1 467 ? -1.189 3.566 12.078 1 94.5 467 VAL B CA 1
ATOM 9917 C C . VAL B 1 467 ? -1.527 4.004 13.5 1 94.5 467 VAL B C 1
ATOM 9919 O O . VAL B 1 467 ? -0.935 3.516 14.461 1 94.5 467 VAL B O 1
ATOM 9922 N N . ILE B 1 468 ? -2.328 4.918 13.641 1 96.5 468 ILE B N 1
ATOM 9923 C CA . ILE B 1 468 ? -2.992 5.297 14.883 1 96.5 468 ILE B CA 1
ATOM 9924 C C . ILE B 1 468 ? -4.465 4.898 14.82 1 96.5 468 ILE B C 1
ATOM 9926 O O . ILE B 1 468 ? -5.289 5.625 14.258 1 96.5 468 ILE B O 1
ATOM 9930 N N . SER B 1 469 ? -4.777 3.797 15.367 1 96.69 469 SER B N 1
ATOM 9931 C CA . SER B 1 469 ? -6.066 3.15 15.141 1 96.69 469 SER B CA 1
ATOM 9932 C C . SER B 1 469 ? -7.223 4.078 15.5 1 96.69 469 SER B C 1
ATOM 9934 O O . SER B 1 469 ? -8.148 4.25 14.711 1 96.69 469 SER B O 1
ATOM 9936 N N . PRO B 1 470 ? -7.215 4.801 16.641 1 97.81 470 PRO B N 1
ATOM 9937 C CA . PRO B 1 470 ? -8.352 5.664 16.969 1 97.81 470 PRO B CA 1
ATOM 9938 C C . PRO B 1 470 ? -8.562 6.781 15.953 1 97.81 470 PRO B C 1
ATOM 9940 O O . PRO B 1 470 ? -9.695 7.234 15.758 1 97.81 470 PRO B O 1
ATOM 9943 N N . PHE B 1 471 ? -7.508 7.219 15.281 1 98.12 471 PHE B N 1
ATOM 9944 C CA . PHE B 1 471 ? -7.617 8.281 14.281 1 98.12 471 PHE B CA 1
ATOM 9945 C C . PHE B 1 471 ? -8.492 7.832 13.117 1 98.12 471 PHE B C 1
ATOM 9947 O O . PHE B 1 471 ? -9.156 8.648 12.477 1 98.12 471 PHE B O 1
ATOM 9954 N N . SER B 1 472 ? -8.508 6.539 12.828 1 98.38 472 SER B N 1
ATOM 9955 C CA . SER B 1 472 ? -9.383 6.043 11.773 1 98.38 472 SER B CA 1
ATOM 9956 C C . SER B 1 472 ? -10.852 6.27 12.125 1 98.38 472 SER B C 1
ATOM 9958 O O . SER B 1 472 ? -11.672 6.535 11.242 1 98.38 472 SER B O 1
ATOM 9960 N N . LEU B 1 473 ? -11.18 6.113 13.398 1 98.81 473 LEU B N 1
ATOM 9961 C CA . LEU B 1 473 ? -12.539 6.395 13.844 1 98.81 473 LEU B CA 1
ATOM 9962 C C . LEU B 1 473 ? -12.844 7.887 13.758 1 98.81 473 LEU B C 1
ATOM 9964 O O . LEU B 1 473 ? -13.969 8.281 13.438 1 98.81 473 LEU B O 1
ATOM 9968 N N . MET B 1 474 ? -11.805 8.688 14 1 98.38 474 MET B N 1
ATOM 9969 C CA . MET B 1 474 ? -11.977 10.133 13.898 1 98.38 474 MET B CA 1
ATOM 9970 C C . MET B 1 474 ? -12.195 10.555 12.453 1 98.38 474 MET B C 1
ATOM 9972 O O . MET B 1 474 ? -12.852 11.562 12.188 1 98.38 474 MET B O 1
ATOM 9976 N N . TRP B 1 475 ? -11.633 9.773 11.469 1 98.81 475 TRP B N 1
ATOM 9977 C CA . TRP B 1 475 ? -11.891 10.039 10.062 1 98.81 475 TRP B CA 1
ATOM 9978 C C . TRP B 1 475 ? -13.383 9.93 9.75 1 98.81 475 TRP B C 1
ATOM 9980 O O . TRP B 1 475 ? -13.922 10.711 8.961 1 98.81 475 TRP B O 1
ATOM 9990 N N . ILE B 1 476 ? -14.102 9 10.406 1 98.88 476 ILE B N 1
ATOM 9991 C CA . ILE B 1 476 ? -15.547 8.898 10.258 1 98.88 476 ILE B CA 1
ATOM 9992 C C . ILE B 1 476 ? -16.203 10.172 10.789 1 98.88 476 ILE B C 1
ATOM 9994 O O . ILE B 1 476 ? -17.172 10.664 10.211 1 98.88 476 ILE B O 1
ATOM 9998 N N . GLY B 1 477 ? -15.641 10.688 11.891 1 98.75 477 GLY B N 1
ATOM 9999 C CA . GLY B 1 477 ? -16.094 11.984 12.383 1 98.75 477 GLY B CA 1
ATOM 10000 C C . GLY B 1 477 ? -15.906 13.102 11.383 1 98.75 477 GLY B C 1
ATOM 10001 O O . GLY B 1 477 ? -16.766 13.969 11.25 1 98.75 477 GLY B O 1
ATOM 10002 N N . MET B 1 478 ? -14.797 13.102 10.664 1 98.88 478 MET B N 1
ATOM 10003 C CA . MET B 1 478 ? -14.547 14.094 9.625 1 98.88 478 MET B CA 1
ATOM 10004 C C . MET B 1 478 ? -15.625 14.031 8.547 1 98.88 478 MET B C 1
ATOM 10006 O O . MET B 1 478 ? -16.094 15.07 8.078 1 98.88 478 MET B O 1
ATOM 10010 N N . LEU B 1 479 ? -16 12.789 8.141 1 98.88 479 LEU B N 1
ATOM 10011 C CA . LEU B 1 479 ? -17.062 12.617 7.168 1 98.88 479 LEU B CA 1
ATOM 10012 C C . LEU B 1 479 ? -18.375 13.211 7.68 1 98.88 479 LEU B C 1
ATOM 10014 O O . LEU B 1 479 ? -19.062 13.922 6.953 1 98.88 479 LEU B O 1
ATOM 10018 N N . HIS B 1 480 ? -18.672 12.906 8.93 1 98.88 480 HIS B N 1
ATOM 10019 C CA . HIS B 1 480 ? -19.922 13.383 9.508 1 98.88 480 HIS B CA 1
ATOM 10020 C C . HIS B 1 480 ? -19.922 14.898 9.648 1 98.88 480 HIS B C 1
ATOM 10022 O O . HIS B 1 480 ? -20.938 15.555 9.422 1 98.88 480 HIS B O 1
ATOM 10028 N N . ASP B 1 481 ? -18.75 15.477 10.07 1 98.75 481 ASP B N 1
ATOM 10029 C CA . ASP B 1 481 ? -18.625 16.922 10.117 1 98.75 481 ASP B CA 1
ATOM 10030 C C . ASP B 1 481 ? -18.906 17.547 8.758 1 98.75 481 ASP B C 1
ATOM 10032 O O . ASP B 1 481 ? -19.672 18.516 8.656 1 98.75 481 ASP B O 1
ATOM 10036 N N . TYR B 1 482 ? -18.25 16.984 7.734 1 98.81 482 TYR B N 1
ATOM 10037 C CA . TYR B 1 482 ? -18.5 17.516 6.395 1 98.81 482 TYR B CA 1
ATOM 10038 C C . TYR B 1 482 ? -19.984 17.422 6.039 1 98.81 482 TYR B C 1
ATOM 10040 O O . TYR B 1 482 ? -20.562 18.375 5.512 1 98.81 482 TYR B O 1
ATOM 10048 N N . TYR B 1 483 ? -20.641 16.312 6.359 1 98.62 483 TYR B N 1
ATOM 10049 C CA . TYR B 1 483 ? -22.062 16.078 6.086 1 98.62 483 TYR B CA 1
ATOM 10050 C C . TYR B 1 483 ? -22.922 17.141 6.754 1 98.62 483 TYR B C 1
ATOM 10052 O O . TYR B 1 483 ? -23.875 17.641 6.156 1 98.62 483 TYR B O 1
ATOM 10060 N N . MET B 1 484 ? -22.531 17.547 7.949 1 98.44 484 MET B N 1
ATOM 10061 C CA . MET B 1 484 ? -23.344 18.469 8.742 1 98.44 484 MET B CA 1
ATOM 10062 C C . MET B 1 484 ? -23.078 19.906 8.328 1 98.44 484 MET B C 1
ATOM 10064 O O . MET B 1 484 ? -24 20.719 8.266 1 98.44 484 MET B O 1
ATOM 10068 N N . TYR B 1 485 ? -21.844 20.25 7.957 1 98.25 485 TYR B N 1
ATOM 10069 C CA . TYR B 1 485 ? -21.484 21.672 7.848 1 98.25 485 TYR B CA 1
ATOM 10070 C C . TYR B 1 485 ? -21.359 22.078 6.387 1 98.25 485 TYR B C 1
ATOM 10072 O O . TYR B 1 485 ? -21.281 23.281 6.078 1 98.25 485 TYR B O 1
ATOM 10080 N N . ARG B 1 486 ? -21.266 21.094 5.457 1 97.81 486 ARG B N 1
ATOM 10081 C CA . ARG B 1 486 ? -21.125 21.391 4.039 1 97.81 486 ARG B CA 1
ATOM 10082 C C . ARG B 1 486 ? -22.281 20.812 3.234 1 97.81 486 ARG B C 1
ATOM 10084 O O . ARG B 1 486 ? -22.812 19.75 3.586 1 97.81 486 ARG B O 1
ATOM 10091 N N . PRO B 1 487 ? -22.656 21.375 2.152 1 96.62 487 PRO B N 1
ATOM 10092 C CA . PRO B 1 487 ? -23.891 21.016 1.463 1 96.62 487 PRO B CA 1
ATOM 10093 C C . PRO B 1 487 ? -23.703 19.828 0.507 1 96.62 487 PRO B C 1
ATOM 10095 O O . PRO B 1 487 ? -24.688 19.297 -0.025 1 96.62 487 PRO B O 1
ATOM 10098 N N . ASP B 1 488 ? -22.531 19.375 0.198 1 97.31 488 ASP B N 1
ATOM 10099 C CA . ASP B 1 488 ? -22.266 18.359 -0.819 1 97.31 488 ASP B CA 1
ATOM 10100 C C . ASP B 1 488 ? -22.344 16.953 -0.225 1 97.31 488 ASP B C 1
ATOM 10102 O O . ASP B 1 488 ? -21.312 16.266 -0.107 1 97.31 488 ASP B O 1
ATOM 10106 N N . SER B 1 489 ? -23.547 16.438 -0.009 1 97.69 489 SER B N 1
ATOM 10107 C CA . SER B 1 489 ? -23.734 15.125 0.578 1 97.69 489 SER B CA 1
ATOM 10108 C C . SER B 1 489 ? -23.25 14.023 -0.365 1 97.69 489 SER B C 1
ATOM 10110 O O . SER B 1 489 ? -22.906 12.93 0.078 1 97.69 489 SER B O 1
ATOM 10112 N N . ALA B 1 490 ? -23.25 14.312 -1.655 1 97.06 490 ALA B N 1
ATOM 10113 C CA . ALA B 1 490 ? -22.766 13.344 -2.631 1 97.06 490 ALA B CA 1
ATOM 10114 C C . ALA B 1 490 ? -21.297 13.031 -2.408 1 97.06 490 ALA B C 1
ATOM 10116 O O . ALA B 1 490 ? -20.859 11.883 -2.559 1 97.06 490 ALA B O 1
ATOM 10117 N N . PHE B 1 491 ? -20.594 14.016 -2.062 1 97.88 491 PHE B N 1
ATOM 10118 C CA . PHE B 1 491 ? -19.172 13.828 -1.751 1 97.88 491 PHE B CA 1
ATOM 10119 C C . PHE B 1 491 ? -19 12.852 -0.592 1 97.88 491 PHE B C 1
ATOM 10121 O O . PHE B 1 491 ? -18.141 11.969 -0.642 1 97.88 491 PHE B O 1
ATOM 10128 N N . VAL B 1 492 ? -19.812 12.961 0.44 1 98.5 492 VAL B N 1
ATOM 10129 C CA . VAL B 1 492 ? -19.734 12.086 1.606 1 98.5 492 VAL B CA 1
ATOM 10130 C C . VAL B 1 492 ? -20.109 10.664 1.212 1 98.5 492 VAL B C 1
ATOM 10132 O O . VAL B 1 492 ? -19.469 9.703 1.639 1 98.5 492 VAL B O 1
ATOM 10135 N N . SER B 1 493 ? -21.156 10.57 0.405 1 97.75 493 SER B N 1
ATOM 10136 C CA . SER B 1 493 ? -21.656 9.258 -0.014 1 97.75 493 SER B CA 1
ATOM 10137 C C . SER B 1 493 ? -20.562 8.453 -0.712 1 97.75 493 SER B C 1
ATOM 10139 O O . SER B 1 493 ? -20.516 7.227 -0.592 1 97.75 493 SER B O 1
ATOM 10141 N N . GLN B 1 494 ? -19.688 9.102 -1.35 1 96.19 494 GLN B N 1
ATOM 10142 C CA . GLN B 1 494 ? -18.609 8.453 -2.088 1 96.19 494 GLN B CA 1
ATOM 10143 C C . GLN B 1 494 ? -17.625 7.758 -1.142 1 96.19 494 GLN B C 1
ATOM 10145 O O . GLN B 1 494 ? -16.875 6.867 -1.554 1 96.19 494 GLN B O 1
ATOM 10150 N N . HIS B 1 495 ? -17.641 8.094 0.086 1 98.12 495 HIS B N 1
ATOM 10151 C CA . HIS B 1 495 ? -16.641 7.594 1.025 1 98.12 495 HIS B CA 1
ATOM 10152 C C . HIS B 1 495 ? -17.234 6.547 1.956 1 98.12 495 HIS B C 1
ATOM 10154 O O . HIS B 1 495 ? -16.547 6.02 2.83 1 98.12 495 HIS B O 1
ATOM 10160 N N . LEU B 1 496 ? -18.594 6.199 1.797 1 98.19 496 LEU B N 1
ATOM 10161 C CA . LEU B 1 496 ? -19.234 5.238 2.684 1 98.19 496 LEU B CA 1
ATOM 10162 C C . LEU B 1 496 ? -18.578 3.867 2.578 1 98.19 496 LEU B C 1
ATOM 10164 O O . LEU B 1 496 ? -18.406 3.182 3.588 1 98.19 496 LEU B O 1
ATOM 10168 N N . PRO B 1 497 ? -18.156 3.4 1.339 1 97.06 497 PRO B N 1
ATOM 10169 C CA . PRO B 1 497 ? -17.453 2.117 1.297 1 97.06 497 PRO B CA 1
ATOM 10170 C C . PRO B 1 497 ? -16.188 2.117 2.141 1 97.06 497 PRO B C 1
ATOM 10172 O O . PRO B 1 497 ? -15.891 1.131 2.82 1 97.06 497 PRO B O 1
ATOM 10175 N N . GLY B 1 498 ? -15.398 3.236 2.064 1 98.12 498 GLY B N 1
ATOM 10176 C CA . GLY B 1 498 ? -14.234 3.344 2.924 1 98.12 498 GLY B CA 1
ATOM 10177 C C . GLY B 1 498 ? -14.57 3.295 4.402 1 98.12 498 GLY B C 1
ATOM 10178 O O . GLY B 1 498 ? -13.883 2.641 5.184 1 98.12 498 GLY B O 1
ATOM 10179 N N . MET B 1 499 ? -15.641 3.971 4.797 1 98.69 499 MET B N 1
ATOM 10180 C CA . MET B 1 499 ? -16.094 3.973 6.184 1 98.69 499 MET B CA 1
ATOM 10181 C C . MET B 1 499 ? -16.438 2.561 6.648 1 98.69 499 MET B C 1
ATOM 10183 O O . MET B 1 499 ? -16.078 2.162 7.758 1 98.69 499 MET B O 1
ATOM 10187 N N . ARG B 1 500 ? -17.141 1.8 5.773 1 98.19 500 ARG B N 1
ATOM 10188 C CA . ARG B 1 500 ? -17.5 0.42 6.094 1 98.19 500 ARG B CA 1
ATOM 10189 C C . ARG B 1 500 ? -16.25 -0.417 6.355 1 98.19 500 ARG B C 1
ATOM 10191 O O . ARG B 1 500 ? -16.234 -1.256 7.258 1 98.19 500 ARG B O 1
ATOM 10198 N N . GLN B 1 501 ? -15.234 -0.158 5.625 1 97.44 501 GLN B N 1
ATOM 10199 C CA . GLN B 1 501 ? -13.992 -0.909 5.793 1 97.44 501 GLN B CA 1
ATOM 10200 C C . GLN B 1 501 ? -13.312 -0.558 7.113 1 97.44 501 GLN B C 1
ATOM 10202 O O . GLN B 1 501 ? -12.805 -1.439 7.809 1 97.44 501 GLN B O 1
ATOM 10207 N N . VAL B 1 502 ? -13.25 0.694 7.395 1 98.62 502 VAL B N 1
ATOM 10208 C CA . VAL B 1 502 ? -12.672 1.122 8.664 1 98.62 502 VAL B CA 1
ATOM 10209 C C . VAL B 1 502 ? -13.375 0.416 9.82 1 98.62 502 VAL B C 1
ATOM 10211 O O . VAL B 1 502 ? -12.727 -0.165 10.688 1 98.62 502 VAL B O 1
ATOM 10214 N N . LEU B 1 503 ? -14.672 0.425 9.805 1 98.69 503 LEU B N 1
ATOM 10215 C CA . LEU B 1 503 ? -15.422 -0.163 10.906 1 98.69 503 LEU B CA 1
ATOM 10216 C C . LEU B 1 503 ? -15.266 -1.681 10.922 1 98.69 503 LEU B C 1
ATOM 10218 O O . LEU B 1 503 ? -15.258 -2.297 11.992 1 98.69 503 LEU B O 1
ATOM 10222 N N . SER B 1 504 ? -15.148 -2.291 9.695 1 97.56 504 SER B N 1
ATOM 10223 C CA . SER B 1 504 ? -14.906 -3.729 9.641 1 97.56 504 SER B CA 1
ATOM 10224 C C . SER B 1 504 ? -13.609 -4.098 10.359 1 97.56 504 SER B C 1
ATOM 10226 O O . SER B 1 504 ? -13.531 -5.137 11.016 1 97.56 504 SER B O 1
ATOM 10228 N N . PHE B 1 505 ? -12.578 -3.312 10.25 1 97.81 505 PHE B N 1
ATOM 10229 C CA . PHE B 1 505 ? -11.328 -3.535 10.969 1 97.81 505 PHE B CA 1
ATOM 10230 C C . PHE B 1 505 ? -11.57 -3.576 12.469 1 97.81 505 PHE B C 1
ATOM 10232 O O . PHE B 1 505 ? -11.141 -4.508 13.148 1 97.81 505 PHE B O 1
ATOM 10239 N N . PHE B 1 506 ? -12.242 -2.596 12.992 1 98.62 506 PHE B N 1
ATOM 10240 C CA . PHE B 1 506 ? -12.461 -2.508 14.43 1 98.62 506 PHE B CA 1
ATOM 10241 C C . PHE B 1 506 ? -13.352 -3.643 14.914 1 98.62 506 PHE B C 1
ATOM 10243 O O . PHE B 1 506 ? -13.148 -4.188 16 1 98.62 506 PHE B O 1
ATOM 10250 N N . ILE B 1 507 ? -14.367 -3.986 14.141 1 97.88 507 ILE B N 1
ATOM 10251 C CA . ILE B 1 507 ? -15.289 -5.059 14.508 1 97.88 507 ILE B CA 1
ATOM 10252 C C . ILE B 1 507 ? -14.516 -6.363 14.695 1 97.88 507 ILE B C 1
ATOM 10254 O O . ILE B 1 507 ? -14.836 -7.164 15.578 1 97.88 507 ILE B O 1
ATOM 10258 N N . GLN B 1 508 ? -13.438 -6.555 13.938 1 95.25 508 GLN B N 1
ATOM 10259 C CA . GLN B 1 508 ? -12.625 -7.762 14.031 1 95.25 508 GLN B CA 1
ATOM 10260 C C . GLN B 1 508 ? -11.898 -7.832 15.367 1 95.25 508 GLN B C 1
ATOM 10262 O O . GLN B 1 508 ? -11.398 -8.891 15.758 1 95.25 508 GLN B O 1
ATOM 10267 N N . HIS B 1 509 ? -11.82 -6.746 16.047 1 96.88 509 HIS B N 1
ATOM 10268 C CA . HIS B 1 509 ? -11.094 -6.695 17.312 1 96.88 509 HIS B CA 1
ATOM 10269 C C . HIS B 1 509 ? -12.047 -6.48 18.484 1 96.88 509 HIS B C 1
ATOM 10271 O O . HIS B 1 509 ? -11.656 -5.941 19.516 1 96.88 509 HIS B O 1
ATOM 10277 N N . THR B 1 510 ? -13.297 -6.773 18.359 1 97.5 510 THR B N 1
ATOM 10278 C CA . THR B 1 510 ? -14.258 -6.688 19.453 1 97.5 510 THR B CA 1
ATOM 10279 C C . THR B 1 510 ? -14.539 -8.07 20.031 1 97.5 510 THR B C 1
ATOM 10281 O O . THR B 1 510 ? -14.492 -9.07 19.328 1 97.5 510 THR B O 1
ATOM 10284 N N . GLY B 1 511 ? -14.758 -8.117 21.312 1 96.12 511 GLY B N 1
ATOM 10285 C CA . GLY B 1 511 ? -15.211 -9.336 21.969 1 96.12 511 GLY B CA 1
ATOM 10286 C C . GLY B 1 511 ? -16.703 -9.578 21.812 1 96.12 511 GLY B C 1
ATOM 10287 O O . GLY B 1 511 ? -17.375 -8.852 21.078 1 96.12 511 GLY B O 1
ATOM 10288 N N . LYS B 1 512 ? -17.25 -10.531 22.484 1 95.31 512 LYS B N 1
ATOM 10289 C CA . LYS B 1 512 ? -18.641 -10.938 22.391 1 95.31 512 LYS B CA 1
ATOM 10290 C C . LYS B 1 512 ? -19.562 -9.836 22.906 1 95.31 512 LYS B C 1
ATOM 10292 O O . LYS B 1 512 ? -20.719 -9.719 22.469 1 95.31 512 LYS B O 1
ATOM 10297 N N . ASP B 1 513 ? -19.031 -9 23.781 1 97.12 513 ASP B N 1
ATOM 10298 C CA . ASP B 1 513 ? -19.859 -7.969 24.391 1 97.12 513 ASP B CA 1
ATOM 10299 C C . ASP B 1 513 ? -19.75 -6.652 23.609 1 97.12 513 ASP B C 1
ATOM 10301 O O . ASP B 1 513 ? -20.234 -5.617 24.062 1 97.12 513 ASP B O 1
ATOM 10305 N N . GLY B 1 514 ? -18.969 -6.664 22.547 1 97.88 514 GLY B N 1
ATOM 10306 C CA . GLY B 1 514 ? -18.891 -5.504 21.672 1 97.88 514 GLY B CA 1
ATOM 10307 C C . GLY B 1 514 ? -17.734 -4.582 22.016 1 97.88 514 GLY B C 1
ATOM 10308 O O . GLY B 1 514 ? -17.438 -3.662 21.25 1 97.88 514 GLY B O 1
ATOM 10309 N N . SER B 1 515 ? -17.047 -4.859 23.125 1 98.25 515 SER B N 1
ATOM 10310 C CA . SER B 1 515 ? -15.922 -4.004 23.5 1 98.25 515 SER B CA 1
ATOM 10311 C C . SER B 1 515 ? -14.672 -4.328 22.688 1 98.25 515 SER B C 1
ATOM 10313 O O . SER B 1 515 ? -14.492 -5.465 22.25 1 98.25 515 SER B O 1
ATOM 10315 N N . LEU B 1 516 ? -13.883 -3.332 22.422 1 98.38 516 LEU B N 1
ATOM 10316 C CA . LEU B 1 516 ? -12.594 -3.543 21.781 1 98.38 516 LEU B CA 1
ATOM 10317 C C . LEU B 1 516 ? -11.648 -4.328 22.688 1 98.38 516 LEU B C 1
ATOM 10319 O O . LEU B 1 516 ? -11.578 -4.062 23.891 1 98.38 516 LEU B O 1
ATOM 10323 N N . LYS B 1 517 ? -11.031 -5.312 22.141 1 96.75 517 LYS B N 1
ATOM 10324 C CA . LYS B 1 517 ? -10.078 -6.137 22.891 1 96.75 517 LYS B CA 1
ATOM 10325 C C . LYS B 1 517 ? -8.719 -6.148 22.203 1 96.75 517 LYS B C 1
ATOM 10327 O O . LYS B 1 517 ? -8.594 -6.559 21.047 1 96.75 517 LYS B O 1
ATOM 10332 N N . ASP B 1 518 ? -7.68 -5.652 22.891 1 93.44 518 ASP B N 1
ATOM 10333 C CA . ASP B 1 518 ? -6.293 -5.664 22.438 1 93.44 518 ASP B CA 1
ATOM 10334 C C . ASP B 1 518 ? -6.164 -5.031 21.047 1 93.44 518 ASP B C 1
ATOM 10336 O O . ASP B 1 518 ? -5.609 -5.641 20.125 1 93.44 518 ASP B O 1
ATOM 10340 N N . LEU B 1 519 ? -6.773 -3.85 20.922 1 95.81 519 LEU B N 1
ATOM 10341 C CA . LEU B 1 519 ? -6.715 -3.111 19.672 1 95.81 519 LEU B CA 1
ATOM 10342 C C . LEU B 1 519 ? -5.27 -2.895 19.234 1 95.81 519 LEU B C 1
ATOM 10344 O O . LEU B 1 519 ? -4.453 -2.385 20 1 95.81 519 LEU B O 1
ATOM 10348 N N . PRO B 1 520 ? -4.914 -3.279 18 1 93.56 520 PRO B N 1
ATOM 10349 C CA . PRO B 1 520 ? -3.52 -3.203 17.562 1 93.56 520 PRO B CA 1
ATOM 10350 C C . PRO B 1 520 ? -3.078 -1.777 17.234 1 93.56 520 PRO B C 1
ATOM 10352 O O . PRO B 1 520 ? -3.91 -0.868 17.188 1 93.56 520 PRO B O 1
ATOM 10355 N N . TYR B 1 521 ? -1.709 -1.628 17.047 1 93.75 521 TYR B N 1
ATOM 10356 C CA . TYR B 1 521 ? -1.018 -0.418 16.625 1 93.75 521 TYR B CA 1
ATOM 10357 C C . TYR B 1 521 ? -1.015 0.631 17.734 1 93.75 521 TYR B C 1
ATOM 10359 O O . TYR B 1 521 ? -1.053 0.294 18.906 1 93.75 521 TYR B O 1
ATOM 10367 N N . TRP B 1 522 ? -0.73 1.917 17.359 1 94.81 522 TRP B N 1
ATOM 10368 C CA . TRP B 1 522 ? -0.641 2.996 18.344 1 94.81 522 TRP B CA 1
ATOM 10369 C C . TRP B 1 522 ? -2.023 3.543 18.672 1 94.81 522 TRP B C 1
ATOM 10371 O O . TRP B 1 522 ? -2.684 4.145 17.828 1 94.81 522 TRP B O 1
ATOM 10381 N N . ASN B 1 523 ? -2.447 3.338 19.891 1 96.06 523 ASN B N 1
ATOM 10382 C CA . ASN B 1 523 ? -3.779 3.768 20.297 1 96.06 523 ASN B CA 1
ATOM 10383 C C . ASN B 1 523 ? -3.742 5.137 20.969 1 96.06 523 ASN B C 1
ATOM 10385 O O . ASN B 1 523 ? -4.27 5.305 22.078 1 96.06 523 ASN B O 1
ATOM 10389 N N . PHE B 1 524 ? -3.184 6.082 20.297 1 96.25 524 PHE B N 1
ATOM 10390 C CA . PHE B 1 524 ? -3.045 7.445 20.781 1 96.25 524 PHE B CA 1
ATOM 10391 C C . PHE B 1 524 ? -4.406 8.109 20.938 1 96.25 524 PHE B C 1
ATOM 10393 O O . PHE B 1 524 ? -5.238 8.039 20.016 1 96.25 524 PHE B O 1
ATOM 10400 N N . MET B 1 525 ? -4.566 8.828 22.078 1 97 525 MET B N 1
ATOM 10401 C CA . MET B 1 525 ? -5.789 9.602 22.297 1 97 525 MET B CA 1
ATOM 10402 C C . MET B 1 525 ? -5.473 11.031 22.719 1 97 525 MET B C 1
ATOM 10404 O O . MET B 1 525 ? -6.207 11.961 22.375 1 97 525 MET B O 1
ATOM 10408 N N . ASP B 1 526 ? -4.398 11.18 23.531 1 97.19 526 ASP B N 1
ATOM 10409 C CA . ASP B 1 526 ? -4.094 12.508 24.062 1 97.19 526 ASP B CA 1
ATOM 10410 C C . ASP B 1 526 ? -2.732 12.523 24.75 1 97.19 526 ASP B C 1
ATOM 10412 O O . ASP B 1 526 ? -2.264 11.492 25.234 1 97.19 526 ASP B O 1
ATOM 10416 N N . TRP B 1 527 ? -2.135 13.695 24.781 1 94.69 527 TRP B N 1
ATOM 10417 C CA . TRP B 1 527 ? -0.887 13.859 25.516 1 94.69 527 TRP B CA 1
ATOM 10418 C C . TRP B 1 527 ? -1.161 14.242 26.969 1 94.69 527 TRP B C 1
ATOM 10420 O O . TRP B 1 527 ? -0.875 15.367 27.391 1 94.69 527 TRP B O 1
ATOM 10430 N N . VAL B 1 528 ? -1.599 13.289 27.734 1 94.06 528 VAL B N 1
ATOM 10431 C CA . VAL B 1 528 ? -1.917 13.516 29.141 1 94.06 528 VAL B CA 1
ATOM 10432 C C . VAL B 1 528 ? -0.627 13.633 29.938 1 94.06 528 VAL B C 1
ATOM 10434 O O . VAL B 1 528 ? 0.277 12.805 29.812 1 94.06 528 VAL B O 1
ATOM 10437 N N . GLU B 1 529 ? -0.585 14.609 30.734 1 86 529 GLU B N 1
ATOM 10438 C CA . GLU B 1 529 ? 0.613 14.836 31.531 1 86 529 GLU B CA 1
ATOM 10439 C C . GLU B 1 529 ? 0.453 14.258 32.938 1 86 529 GLU B C 1
ATOM 10441 O O . GLU B 1 529 ? -0.662 14.18 33.469 1 86 529 GLU B O 1
ATOM 10446 N N . ARG B 1 530 ? 1.474 13.875 33.625 1 76.69 530 ARG B N 1
ATOM 10447 C CA . ARG B 1 530 ? 1.638 13.555 35.062 1 76.69 530 ARG B CA 1
ATOM 10448 C C . ARG B 1 530 ? 0.744 12.383 35.438 1 76.69 530 ARG B C 1
ATOM 10450 O O . ARG B 1 530 ? 0.165 12.383 36.531 1 76.69 530 ARG B O 1
ATOM 10457 N N . GLN B 1 531 ? 0.407 11.562 34.438 1 80.25 531 GLN B N 1
ATOM 10458 C CA . GLN B 1 531 ? -0.31 10.328 34.719 1 80.25 531 GLN B CA 1
ATOM 10459 C C . GLN B 1 531 ? 0.458 9.109 34.219 1 80.25 531 GLN B C 1
ATOM 10461 O O . GLN B 1 531 ? 0.583 8.906 33 1 80.25 531 GLN B O 1
ATOM 10466 N N . ARG B 1 532 ? 0.873 8.266 35.156 1 80.69 532 ARG B N 1
ATOM 10467 C CA . ARG B 1 532 ? 1.733 7.125 34.844 1 80.69 532 ARG B CA 1
ATOM 10468 C C . ARG B 1 532 ? 1.009 6.105 33.969 1 80.69 532 ARG B C 1
ATOM 10470 O O . ARG B 1 532 ? 1.644 5.348 33.25 1 80.69 532 ARG B O 1
ATOM 10477 N N . GLN B 1 533 ? -0.3 6.164 34.062 1 88.56 533 GLN B N 1
ATOM 10478 C CA . GLN B 1 533 ? -1.061 5.148 33.344 1 88.56 533 GLN B CA 1
ATOM 10479 C C . GLN B 1 533 ? -1.2 5.512 31.875 1 88.56 533 GLN B C 1
ATOM 10481 O O . GLN B 1 533 ? -1.592 4.672 31.062 1 88.56 533 GLN B O 1
ATOM 10486 N N . TRP B 1 534 ? -0.959 6.727 31.562 1 92.75 534 TRP B N 1
ATOM 10487 C CA . TRP B 1 534 ? -0.963 7.172 30.172 1 92.75 534 TRP B CA 1
ATOM 10488 C C . TRP B 1 534 ? 0.447 7.164 29.594 1 92.75 534 TRP B C 1
ATOM 10490 O O . TRP B 1 534 ? 1.283 7.992 29.953 1 92.75 534 TRP B O 1
ATOM 10500 N N . LYS B 1 535 ? 0.726 6.223 28.828 1 88.62 535 LYS B N 1
ATOM 10501 C CA . LYS B 1 535 ? 2.039 6.137 28.203 1 88.62 535 LYS B CA 1
ATOM 10502 C C . LYS B 1 535 ? 1.942 6.387 26.703 1 88.62 535 LYS B C 1
ATOM 10504 O O . LYS B 1 535 ? 1.136 5.758 26.016 1 88.62 535 LYS B O 1
ATOM 10509 N N . MET B 1 536 ? 2.693 7.363 26.219 1 90.31 536 MET B N 1
ATOM 10510 C CA . MET B 1 536 ? 2.758 7.711 24.812 1 90.31 536 MET B CA 1
ATOM 10511 C C . MET B 1 536 ? 1.383 8.102 24.281 1 90.31 536 MET B C 1
ATOM 10513 O O . MET B 1 536 ? 1.015 7.734 23.156 1 90.31 536 MET B O 1
ATOM 10517 N N . GLY B 1 537 ? 0.626 8.695 25.109 1 94.56 537 GLY B N 1
ATOM 10518 C CA . GLY B 1 537 ? -0.665 9.234 24.719 1 94.56 537 GLY B CA 1
ATOM 10519 C C . GLY B 1 537 ? -1.762 8.188 24.672 1 94.56 537 GLY B C 1
ATOM 10520 O O . GLY B 1 537 ? -2.879 8.469 24.234 1 94.56 537 GLY B O 1
ATOM 10521 N N . VAL B 1 538 ? -1.509 6.949 25.141 1 95.88 538 VAL B N 1
ATOM 10522 C CA . VAL B 1 538 ? -2.445 5.832 25.094 1 95.88 538 VAL B CA 1
ATOM 10523 C C . VAL B 1 538 ? -3.223 5.758 26.406 1 95.88 538 VAL B C 1
ATOM 10525 O O . VAL B 1 538 ? -2.635 5.82 27.484 1 95.88 538 VAL B O 1
ATOM 10528 N N . PRO B 1 539 ? -4.516 5.609 26.359 1 97.31 539 PRO B N 1
ATOM 10529 C CA . PRO B 1 539 ? -5.285 5.488 27.609 1 97.31 539 PRO B CA 1
ATOM 10530 C C . PRO B 1 539 ? -5.039 4.164 28.328 1 97.31 539 PRO B C 1
ATOM 10532 O O . PRO B 1 539 ? -4.535 3.213 27.719 1 97.31 539 PRO B O 1
ATOM 10535 N N . PRO B 1 540 ? -5.371 4.152 29.625 1 96.5 540 PRO B N 1
ATOM 10536 C CA . PRO B 1 540 ? -5.211 2.908 30.375 1 96.5 540 PRO B CA 1
ATOM 10537 C C . PRO B 1 540 ? -5.992 1.744 29.766 1 96.5 540 PRO B C 1
ATOM 10539 O O . PRO B 1 540 ? -7.102 1.937 29.266 1 96.5 540 PRO B O 1
ATOM 10542 N N . LYS B 1 541 ? -5.449 0.58 29.859 1 95.06 541 LYS B N 1
ATOM 10543 C CA . LYS B 1 541 ? -6.031 -0.677 29.406 1 95.06 541 LYS B CA 1
ATOM 10544 C C . LYS B 1 541 ? -6.137 -1.683 30.547 1 95.06 541 LYS B C 1
ATOM 10546 O O . LYS B 1 541 ? -5.184 -1.865 31.312 1 95.06 541 LYS B O 1
ATOM 10551 N N . GLY B 1 542 ? -7.289 -2.252 30.703 1 95.5 542 GLY B N 1
ATOM 10552 C CA . GLY B 1 542 ? -7.473 -3.244 31.75 1 95.5 542 GLY B CA 1
ATOM 10553 C C . GLY B 1 542 ? -6.801 -4.57 31.438 1 95.5 542 GLY B C 1
ATOM 10554 O O . GLY B 1 542 ? -6.297 -4.773 30.328 1 95.5 542 GLY B O 1
ATOM 10555 N N . LYS B 1 543 ? -6.82 -5.484 32.406 1 94.06 543 LYS B N 1
ATOM 10556 C CA . LYS B 1 543 ? -6.277 -6.828 32.25 1 94.06 543 LYS B CA 1
ATOM 10557 C C . LYS B 1 543 ? -7.035 -7.586 31.156 1 94.06 543 LYS B C 1
ATOM 10559 O O . LYS B 1 543 ? -6.484 -8.492 30.516 1 94.06 543 LYS B O 1
ATOM 10564 N N . ASP B 1 544 ? -8.25 -7.172 30.953 1 94.81 544 ASP B N 1
ATOM 10565 C CA . ASP B 1 544 ? -9.07 -7.816 29.922 1 94.81 544 ASP B CA 1
ATOM 10566 C C . ASP B 1 544 ? -8.727 -7.293 28.531 1 94.81 544 ASP B C 1
ATOM 10568 O O . ASP B 1 544 ? -9.305 -7.734 27.531 1 94.81 544 ASP B O 1
ATOM 10572 N N . GLY B 1 545 ? -7.809 -6.359 28.453 1 95.06 545 GLY B N 1
ATOM 10573 C CA . GLY B 1 545 ? -7.379 -5.816 27.172 1 95.06 545 GLY B CA 1
ATOM 10574 C C . GLY B 1 545 ? -8.273 -4.695 26.672 1 95.06 545 GLY B C 1
ATOM 10575 O O . GLY B 1 545 ? -8.125 -4.242 25.531 1 95.06 545 GLY B O 1
ATOM 10576 N N . CYS B 1 546 ? -9.188 -4.172 27.531 1 97.75 546 CYS B N 1
ATOM 10577 C CA . CYS B 1 546 ? -10.188 -3.209 27.094 1 97.75 546 CYS B CA 1
ATOM 10578 C C . CYS B 1 546 ? -9.945 -1.843 27.734 1 97.75 546 CYS B C 1
ATOM 10580 O O . CYS B 1 546 ? -9.297 -1.741 28.781 1 97.75 546 CYS B O 1
ATOM 10582 N N . SER B 1 547 ? -10.367 -0.769 27.094 1 98.31 547 SER B N 1
ATOM 10583 C CA . SER B 1 547 ? -10.289 0.621 27.531 1 98.31 547 SER B CA 1
ATOM 10584 C C . SER B 1 547 ? -11.617 1.34 27.312 1 98.31 547 SER B C 1
ATOM 10586 O O . SER B 1 547 ? -12.188 1.29 26.219 1 98.31 547 SER B O 1
ATOM 10588 N N . ALA B 1 548 ? -12.07 1.996 28.344 1 98.69 548 ALA B N 1
ATOM 10589 C CA . ALA B 1 548 ? -13.336 2.717 28.25 1 98.69 548 ALA B CA 1
ATOM 10590 C C . ALA B 1 548 ? -13.266 3.803 27.172 1 98.69 548 ALA B C 1
ATOM 10592 O O . ALA B 1 548 ? -14.227 4.012 26.438 1 98.69 548 ALA B O 1
ATOM 10593 N N . ILE B 1 549 ? -12.18 4.484 27.141 1 98.75 549 ILE B N 1
ATOM 10594 C CA . ILE B 1 549 ? -12.023 5.613 26.219 1 98.75 549 ILE B CA 1
ATOM 10595 C C . ILE B 1 549 ? -12.078 5.117 24.781 1 98.75 549 ILE B C 1
ATOM 10597 O O . ILE B 1 549 ? -12.742 5.727 23.938 1 98.75 549 ILE B O 1
ATOM 10601 N N . LEU B 1 550 ? -11.43 4.004 24.484 1 98.81 550 LEU B N 1
ATOM 10602 C CA . LEU B 1 550 ? -11.445 3.434 23.141 1 98.81 550 LEU B CA 1
ATOM 10603 C C . LEU B 1 550 ? -12.836 2.918 22.797 1 98.81 550 LEU B C 1
ATOM 10605 O O . LEU B 1 550 ? -13.305 3.102 21.672 1 98.81 550 LEU B O 1
ATOM 10609 N N . ASP B 1 551 ? -13.492 2.279 23.766 1 98.88 551 ASP B N 1
ATOM 10610 C CA . ASP B 1 551 ? -14.852 1.796 23.547 1 98.88 551 ASP B CA 1
ATOM 10611 C C . ASP B 1 551 ? -15.805 2.953 23.266 1 98.88 551 ASP B C 1
ATOM 10613 O O . ASP B 1 551 ? -16.672 2.848 22.406 1 98.88 551 ASP B O 1
ATOM 10617 N N . LEU B 1 552 ? -15.656 3.998 24.031 1 98.94 552 LEU B N 1
ATOM 10618 C CA . LEU B 1 552 ? -16.516 5.16 23.859 1 98.94 552 LEU B CA 1
ATOM 10619 C C . LEU B 1 552 ? -16.312 5.797 22.484 1 98.94 552 LEU B C 1
ATOM 10621 O O . LEU B 1 552 ? -17.281 6.234 21.859 1 98.94 552 LEU B O 1
ATOM 10625 N N . LEU B 1 553 ? -15.062 5.895 22.047 1 98.88 553 LEU B N 1
ATOM 10626 C CA . LEU B 1 553 ? -14.805 6.441 20.719 1 98.88 553 LEU B CA 1
ATOM 10627 C C . LEU B 1 553 ? -15.422 5.559 19.641 1 98.88 553 LEU B C 1
ATOM 10629 O O . LEU B 1 553 ? -15.969 6.066 18.656 1 98.88 553 LEU B O 1
ATOM 10633 N N . LEU B 1 554 ? -15.289 4.242 19.766 1 98.94 554 LEU B N 1
ATOM 10634 C CA . LEU B 1 554 ? -15.93 3.332 18.828 1 98.94 554 LEU B CA 1
ATOM 10635 C C . LEU B 1 554 ? -17.438 3.525 18.812 1 98.94 554 LEU B C 1
ATOM 10637 O O . LEU B 1 554 ? -18.062 3.527 17.75 1 98.94 554 LEU B O 1
ATOM 10641 N N . LEU B 1 555 ? -18.031 3.625 20.031 1 98.94 555 LEU B N 1
ATOM 10642 C CA . LEU B 1 555 ? -19.469 3.883 20.125 1 98.94 555 LEU B CA 1
ATOM 10643 C C . LEU B 1 555 ? -19.859 5.121 19.328 1 98.94 555 LEU B C 1
ATOM 10645 O O . LEU B 1 555 ? -20.828 5.094 18.562 1 98.94 555 LEU B O 1
ATOM 10649 N N . ARG B 1 556 ? -19.109 6.188 19.516 1 98.88 556 ARG B N 1
ATOM 10650 C CA . ARG B 1 556 ? -19.375 7.422 18.781 1 98.88 556 ARG B CA 1
ATOM 10651 C C . ARG B 1 556 ? -19.281 7.203 17.281 1 98.88 556 ARG B C 1
ATOM 10653 O O . ARG B 1 556 ? -20.094 7.73 16.516 1 98.88 556 ARG B O 1
ATOM 10660 N N . ALA B 1 557 ? -18.312 6.48 16.844 1 98.88 557 ALA B N 1
ATOM 10661 C CA . ALA B 1 557 ? -18.125 6.188 15.414 1 98.88 557 ALA B CA 1
ATOM 10662 C C . ALA B 1 557 ? -19.312 5.41 14.859 1 98.88 557 ALA B C 1
ATOM 10664 O O . ALA B 1 557 ? -19.766 5.68 13.742 1 98.88 557 ALA B O 1
ATOM 10665 N N . TYR B 1 558 ? -19.812 4.402 15.641 1 98.94 558 TYR B N 1
ATOM 10666 C CA . TYR B 1 558 ? -21 3.682 15.219 1 98.94 558 TYR B CA 1
ATOM 10667 C C . TYR B 1 558 ? -22.172 4.633 15.039 1 98.94 558 TYR B C 1
ATOM 10669 O O . TYR B 1 558 ? -22.969 4.492 14.102 1 98.94 558 TYR B O 1
ATOM 10677 N N . GLN B 1 559 ? -22.312 5.578 15.945 1 98.88 559 GLN B N 1
ATOM 10678 C CA . GLN B 1 559 ? -23.406 6.531 15.883 1 98.88 559 GLN B CA 1
ATOM 10679 C C . GLN B 1 559 ? -23.312 7.398 14.633 1 98.88 559 GLN B C 1
ATOM 10681 O O . GLN B 1 559 ? -24.312 7.598 13.93 1 98.88 559 GLN B O 1
ATOM 10686 N N . TRP B 1 560 ? -22.109 7.895 14.32 1 98.88 560 TRP B N 1
ATOM 10687 C CA . TRP B 1 560 ? -21.891 8.656 13.094 1 98.88 560 TRP B CA 1
ATOM 10688 C C . TRP B 1 560 ? -22.203 7.809 11.867 1 98.88 560 TRP B C 1
ATOM 10690 O O . TRP B 1 560 ? -22.891 8.273 10.945 1 98.88 560 TRP B O 1
ATOM 10700 N N . ALA B 1 561 ? -21.75 6.59 11.891 1 98.88 561 ALA B N 1
ATOM 10701 C CA . ALA B 1 561 ? -21.922 5.703 10.742 1 98.88 561 ALA B CA 1
ATOM 10702 C C . ALA B 1 561 ? -23.391 5.352 10.539 1 98.88 561 ALA B C 1
ATOM 10704 O O . ALA B 1 561 ? -23.859 5.238 9.398 1 98.88 561 ALA B O 1
ATOM 10705 N N . THR B 1 562 ? -24.109 5.102 11.664 1 98.81 562 THR B N 1
ATOM 10706 C CA . THR B 1 562 ? -25.547 4.836 11.586 1 98.81 562 THR B CA 1
ATOM 10707 C C . THR B 1 562 ? -26.266 5.98 10.883 1 98.81 562 THR B C 1
ATOM 10709 O O . THR B 1 562 ? -27.062 5.754 9.977 1 98.81 562 THR B O 1
ATOM 10712 N N . ASP B 1 563 ? -25.938 7.156 11.297 1 98.75 563 ASP B N 1
ATOM 10713 C CA . ASP B 1 563 ? -26.562 8.344 10.719 1 98.75 563 ASP B CA 1
ATOM 10714 C C . ASP B 1 563 ? -26.25 8.461 9.227 1 98.75 563 ASP B C 1
ATOM 10716 O O . ASP B 1 563 ? -27.156 8.664 8.414 1 98.75 563 ASP B O 1
ATOM 10720 N N . LEU B 1 564 ? -25.031 8.281 8.828 1 98.88 564 LEU B N 1
ATOM 10721 C CA . LEU B 1 564 ? -24.594 8.422 7.445 1 98.88 564 LEU B CA 1
ATOM 10722 C C . LEU B 1 564 ? -25.203 7.328 6.574 1 98.88 564 LEU B C 1
ATOM 10724 O O . LEU B 1 564 ? -25.719 7.613 5.488 1 98.88 564 LEU B O 1
ATOM 10728 N N . GLU B 1 565 ? -25.203 6.066 7.035 1 98.56 565 GLU B N 1
ATOM 10729 C CA . GLU B 1 565 ? -25.766 4.973 6.258 1 98.56 565 GLU B CA 1
ATOM 10730 C C . GLU B 1 565 ? -27.281 5.137 6.102 1 98.56 565 GLU B C 1
ATOM 10732 O O . GLU B 1 565 ? -27.828 4.887 5.027 1 98.56 565 GLU B O 1
ATOM 10737 N N . ALA B 1 566 ? -27.969 5.555 7.141 1 98.38 566 ALA B N 1
ATOM 10738 C CA . ALA B 1 566 ? -29.422 5.688 7.129 1 98.38 566 ALA B CA 1
ATOM 10739 C C . ALA B 1 566 ? -29.859 6.746 6.121 1 98.38 566 ALA B C 1
ATOM 10741 O O . ALA B 1 566 ? -30.922 6.609 5.492 1 98.38 566 ALA B O 1
ATOM 10742 N N . HIS B 1 567 ? -29.047 7.758 5.938 1 98.12 567 HIS B N 1
ATOM 10743 C CA . HIS B 1 567 ? -29.469 8.891 5.129 1 98.12 567 HIS B CA 1
ATOM 10744 C C . HIS B 1 567 ? -28.859 8.844 3.736 1 98.12 567 HIS B C 1
ATOM 10746 O O . HIS B 1 567 ? -29.438 9.336 2.771 1 98.12 567 HIS B O 1
ATOM 10752 N N . LEU B 1 568 ? -27.656 8.273 3.625 1 97.88 568 LEU B N 1
ATOM 10753 C CA . LEU B 1 568 ? -26.922 8.391 2.371 1 97.88 568 LEU B CA 1
ATOM 10754 C C . LEU B 1 568 ? -26.578 7.008 1.813 1 97.88 568 LEU B C 1
ATOM 10756 O O . LEU B 1 568 ? -26.109 6.891 0.676 1 97.88 568 LEU B O 1
ATOM 10760 N N . GLY B 1 569 ? -26.781 5.93 2.564 1 96.5 569 GLY B N 1
ATOM 10761 C CA . GLY B 1 569 ? -26.188 4.652 2.186 1 96.5 569 GLY B CA 1
ATOM 10762 C C . GLY B 1 569 ? -27.188 3.512 2.191 1 96.5 569 GLY B C 1
ATOM 10763 O O . GLY B 1 569 ? -28.234 3.596 1.546 1 96.5 569 GLY B O 1
ATOM 10764 N N . ASN B 1 570 ? -26.906 2.441 2.98 1 96.06 570 ASN B N 1
ATOM 10765 C CA . ASN B 1 570 ? -27.641 1.18 3.031 1 96.06 570 ASN B CA 1
ATOM 10766 C C . ASN B 1 570 ? -28.312 0.976 4.383 1 96.06 570 ASN B C 1
ATOM 10768 O O . ASN B 1 570 ? -27.641 0.927 5.418 1 96.06 570 ASN B O 1
ATOM 10772 N N . GLN B 1 571 ? -29.625 0.707 4.387 1 97.12 571 GLN B N 1
ATOM 10773 C CA . GLN B 1 571 ? -30.406 0.607 5.625 1 97.12 571 GLN B CA 1
ATOM 10774 C C . GLN B 1 571 ? -29.984 -0.613 6.438 1 97.12 571 GLN B C 1
ATOM 10776 O O . GLN B 1 571 ? -30 -0.579 7.668 1 97.12 571 GLN B O 1
ATOM 10781 N N . GLY B 1 572 ? -29.688 -1.692 5.758 1 96.88 572 GLY B N 1
ATOM 10782 C CA . GLY B 1 572 ? -29.188 -2.855 6.477 1 96.88 572 GLY B CA 1
ATOM 10783 C C . GLY B 1 572 ? -27.906 -2.588 7.234 1 96.88 572 GLY B C 1
ATOM 10784 O O . GLY B 1 572 ? -27.734 -3.062 8.359 1 96.88 572 GLY B O 1
ATOM 10785 N N . MET B 1 573 ? -27.031 -1.827 6.621 1 97.12 573 MET B N 1
ATOM 10786 C CA . MET B 1 573 ? -25.797 -1.438 7.289 1 97.12 573 MET B CA 1
ATOM 10787 C C . MET B 1 573 ? -26.078 -0.516 8.469 1 97.12 573 MET B C 1
ATOM 10789 O O . MET B 1 573 ? -25.484 -0.664 9.539 1 97.12 573 MET B O 1
ATOM 10793 N N . ALA B 1 574 ? -26.984 0.449 8.273 1 98.5 574 ALA B N 1
ATOM 10794 C CA . ALA B 1 574 ? -27.375 1.352 9.352 1 98.5 574 ALA B CA 1
ATOM 10795 C C . ALA B 1 574 ? -27.906 0.572 10.555 1 98.5 574 ALA B C 1
ATOM 10797 O O . ALA B 1 574 ? -27.5 0.835 11.695 1 98.5 574 ALA B O 1
ATOM 10798 N N . ASP B 1 575 ? -28.75 -0.435 10.266 1 98.25 575 ASP B N 1
ATOM 10799 C CA . ASP B 1 575 ? -29.328 -1.258 11.328 1 98.25 575 ASP B CA 1
ATOM 10800 C C . ASP B 1 575 ? -28.234 -2.053 12.055 1 98.25 575 ASP B C 1
ATOM 10802 O O . ASP B 1 575 ? -28.266 -2.182 13.281 1 98.25 575 ASP B O 1
ATOM 10806 N N . GLY B 1 576 ? -27.328 -2.508 11.266 1 97.56 576 GLY B N 1
ATOM 10807 C CA . GLY B 1 576 ? -26.219 -3.24 11.859 1 97.56 576 GLY B CA 1
ATOM 10808 C C . GLY B 1 576 ? -25.375 -2.393 12.797 1 97.56 576 GLY B C 1
ATOM 10809 O O . GLY B 1 576 ? -25.031 -2.828 13.891 1 97.56 576 GLY B O 1
ATOM 10810 N N . TYR B 1 577 ? -25.031 -1.209 12.406 1 98.62 577 TYR B N 1
ATOM 10811 C CA . TYR B 1 577 ? -24.234 -0.313 13.234 1 98.62 577 TYR B CA 1
ATOM 10812 C C . TYR B 1 577 ? -25.016 0.124 14.469 1 98.62 577 TYR B C 1
ATOM 10814 O O . TYR B 1 577 ? -24.453 0.257 15.555 1 98.62 577 TYR B O 1
ATOM 10822 N N . ARG B 1 578 ? -26.328 0.36 14.312 1 98.56 578 ARG B N 1
ATOM 10823 C CA . ARG B 1 578 ? -27.188 0.716 15.445 1 98.56 578 ARG B CA 1
ATOM 10824 C C . ARG B 1 578 ? -27.188 -0.39 16.5 1 98.56 578 ARG B C 1
ATOM 10826 O O . ARG B 1 578 ? -27.094 -0.116 17.688 1 98.56 578 ARG B O 1
ATOM 10833 N N . GLN B 1 579 ? -27.297 -1.601 16.016 1 98.38 579 GLN B N 1
ATOM 10834 C CA . GLN B 1 579 ? -27.312 -2.742 16.922 1 98.38 579 GLN B CA 1
ATOM 10835 C C . GLN B 1 579 ? -26 -2.854 17.688 1 98.38 579 GLN B C 1
ATOM 10837 O O . GLN B 1 579 ? -25.984 -3.107 18.891 1 98.38 579 GLN B O 1
ATOM 10842 N N . ARG B 1 580 ? -24.938 -2.652 17.016 1 98.56 580 ARG B N 1
ATOM 10843 C CA . ARG B 1 580 ? -23.625 -2.709 17.656 1 98.56 580 ARG B CA 1
ATOM 10844 C C . ARG B 1 580 ? -23.438 -1.565 18.641 1 98.56 580 ARG B C 1
ATOM 10846 O O . ARG B 1 580 ? -22.844 -1.75 19.703 1 98.56 580 ARG B O 1
ATOM 10853 N N . ALA B 1 581 ? -23.891 -0.389 18.281 1 98.81 581 ALA B N 1
ATOM 10854 C CA . ALA B 1 581 ? -23.828 0.771 19.172 1 98.81 581 ALA B CA 1
ATOM 10855 C C . ALA B 1 581 ? -24.609 0.521 20.453 1 98.81 581 ALA B C 1
ATOM 10857 O O . ALA B 1 581 ? -24.109 0.802 21.547 1 98.81 581 ALA B O 1
ATOM 10858 N N . ASP B 1 582 ? -25.812 -0.043 20.297 1 98.69 582 ASP B N 1
ATOM 10859 C CA . ASP B 1 582 ? -26.656 -0.324 21.453 1 98.69 582 ASP B CA 1
ATOM 10860 C C . ASP B 1 582 ? -26 -1.346 22.375 1 98.69 582 ASP B C 1
ATOM 10862 O O . ASP B 1 582 ? -25.984 -1.166 23.594 1 98.69 582 ASP B O 1
ATOM 10866 N N . MET B 1 583 ? -25.453 -2.355 21.766 1 98.62 583 MET B N 1
ATOM 10867 C CA . MET B 1 583 ? -24.75 -3.373 22.547 1 98.62 583 MET B CA 1
ATOM 10868 C C . MET B 1 583 ? -23.578 -2.77 23.297 1 98.62 583 MET B C 1
ATOM 10870 O O . MET B 1 583 ? -23.391 -3.025 24.484 1 98.62 583 MET B O 1
ATOM 10874 N N . LEU B 1 584 ? -22.766 -2.002 22.609 1 98.81 584 LEU B N 1
ATOM 10875 C CA . LEU B 1 584 ? -21.578 -1.412 23.203 1 98.81 584 LEU B CA 1
ATOM 10876 C C . LEU B 1 584 ? -21.938 -0.413 24.297 1 98.81 584 LEU B C 1
ATOM 10878 O O . LEU B 1 584 ? -21.266 -0.337 25.328 1 98.81 584 LEU B O 1
ATOM 10882 N N . ALA B 1 585 ? -23 0.378 24.094 1 98.81 585 ALA B N 1
ATOM 10883 C CA . ALA B 1 585 ? -23.484 1.313 25.109 1 98.81 585 ALA B CA 1
ATOM 10884 C C . ALA B 1 585 ? -23.828 0.587 26.406 1 98.81 585 ALA B C 1
ATOM 10886 O O . ALA B 1 585 ? -23.453 1.031 27.5 1 98.81 585 ALA B O 1
ATOM 10887 N N . ASN B 1 586 ? -24.516 -0.52 26.25 1 98.62 586 ASN B N 1
ATOM 10888 C CA . ASN B 1 586 ? -24.875 -1.326 27.406 1 98.62 586 ASN B CA 1
ATOM 10889 C C . ASN B 1 586 ? -23.641 -1.901 28.094 1 98.62 586 ASN B C 1
ATOM 10891 O O . ASN B 1 586 ? -23.562 -1.933 29.328 1 98.62 586 ASN B O 1
ATOM 10895 N N . THR B 1 587 ? -22.734 -2.334 27.297 1 98.75 587 THR B N 1
ATOM 10896 C CA . THR B 1 587 ? -21.5 -2.887 27.812 1 98.75 587 THR B CA 1
ATOM 10897 C C . THR B 1 587 ? -20.719 -1.825 28.594 1 98.75 587 THR B C 1
ATOM 10899 O O . THR B 1 587 ? -20.203 -2.09 29.688 1 98.75 587 THR B O 1
ATOM 10902 N N . ILE B 1 588 ? -20.609 -0.636 28.062 1 98.81 588 ILE B N 1
ATOM 10903 C CA . ILE B 1 588 ? -19.875 0.461 28.672 1 98.81 588 ILE B CA 1
ATOM 10904 C C . ILE B 1 588 ? -20.5 0.806 30.031 1 98.81 588 ILE B C 1
ATOM 10906 O O . ILE B 1 588 ? -19.797 0.973 31.016 1 98.81 588 ILE B O 1
ATOM 10910 N N . GLN B 1 589 ? -21.828 0.84 30.062 1 98 589 GLN B N 1
ATOM 10911 C CA . GLN B 1 589 ? -22.547 1.137 31.297 1 98 589 GLN B CA 1
ATOM 10912 C C . GLN B 1 589 ? -22.25 0.092 32.375 1 98 589 GLN B C 1
ATOM 10914 O O . GLN B 1 589 ? -22 0.435 33.531 1 98 589 GLN B O 1
ATOM 10919 N N . ARG B 1 590 ? -22.219 -1.098 31.984 1 97.5 590 ARG B N 1
ATOM 10920 C CA . ARG B 1 590 ? -22.031 -2.197 32.906 1 97.5 590 ARG B CA 1
ATOM 10921 C C . ARG B 1 590 ? -20.578 -2.268 33.375 1 97.5 590 ARG B C 1
ATOM 10923 O O . ARG B 1 590 ? -20.312 -2.455 34.562 1 97.5 590 ARG B O 1
ATOM 10930 N N . LYS B 1 591 ? -19.641 -2.068 32.531 1 97.38 591 LYS B N 1
ATOM 10931 C CA . LYS B 1 591 ? -18.219 -2.35 32.75 1 97.38 591 LYS B CA 1
ATOM 10932 C C . LYS B 1 591 ? -17.531 -1.181 33.469 1 97.38 591 LYS B C 1
ATOM 10934 O O . LYS B 1 591 ? -16.641 -1.382 34.281 1 97.38 591 LYS B O 1
ATOM 10939 N N . TYR B 1 592 ? -17.984 0.076 33.156 1 98.38 592 TYR B N 1
ATOM 10940 C CA . TYR B 1 592 ? -17.109 1.178 33.5 1 98.38 592 TYR B CA 1
ATOM 10941 C C . TYR B 1 592 ? -17.812 2.158 34.438 1 98.38 592 TYR B C 1
ATOM 10943 O O . TYR B 1 592 ? -17.156 2.986 35.062 1 98.38 592 TYR B O 1
ATOM 10951 N N . TRP B 1 593 ? -19.141 2.178 34.562 1 97.81 593 TRP B N 1
ATOM 10952 C CA . TRP B 1 593 ? -19.844 3.094 35.438 1 97.81 593 TRP B CA 1
ATOM 10953 C C . TRP B 1 593 ? -19.578 2.75 36.906 1 97.81 593 TRP B C 1
ATOM 10955 O O . TRP B 1 593 ? -19.766 1.605 37.312 1 97.81 593 TRP B O 1
ATOM 10965 N N . ASP B 1 594 ? -19.125 3.715 37.594 1 96.38 594 ASP B N 1
ATOM 10966 C CA . ASP B 1 594 ? -18.953 3.58 39.031 1 96.38 594 ASP B CA 1
ATOM 10967 C C . ASP B 1 594 ? -20.125 4.223 39.781 1 96.38 594 ASP B C 1
ATOM 10969 O O . ASP B 1 594 ? -20.25 5.449 39.812 1 96.38 594 ASP B O 1
ATOM 10973 N N . THR B 1 595 ? -20.844 3.484 40.5 1 93.38 595 THR B N 1
ATOM 10974 C CA . THR B 1 595 ? -22.078 3.93 41.156 1 93.38 595 THR B CA 1
ATOM 10975 C C . THR B 1 595 ? -21.766 4.816 42.344 1 93.38 595 THR B C 1
ATOM 10977 O O . THR B 1 595 ? -22.547 5.699 42.719 1 93.38 595 THR B O 1
ATOM 10980 N N . ASN B 1 596 ? -20.703 4.57 42.969 1 92.75 596 ASN B N 1
ATOM 10981 C CA . ASN B 1 596 ? -20.328 5.371 44.125 1 92.75 596 ASN B CA 1
ATOM 10982 C C . ASN B 1 596 ? -19.844 6.766 43.719 1 92.75 596 ASN B C 1
ATOM 10984 O O . ASN B 1 596 ? -20.312 7.77 44.281 1 92.75 596 ASN B O 1
ATOM 10988 N N . LYS B 1 597 ? -18.984 6.793 42.719 1 92.56 597 LYS B N 1
ATOM 10989 C CA . LYS B 1 597 ? -18.438 8.062 42.25 1 92.56 597 LYS B CA 1
ATOM 10990 C C . LYS B 1 597 ? -19.375 8.75 41.25 1 92.56 597 LYS B C 1
ATOM 10992 O O . LYS B 1 597 ? -19.234 9.945 41 1 92.56 597 LYS B O 1
ATOM 10997 N N . GLN B 1 598 ? -20.234 7.953 40.719 1 94.06 598 GLN B N 1
ATOM 10998 C CA . GLN B 1 598 ? -21.188 8.43 39.719 1 94.06 598 GLN B CA 1
ATOM 10999 C C . GLN B 1 598 ? -20.469 8.992 38.469 1 94.06 598 GLN B C 1
ATOM 11001 O O . GLN B 1 598 ? -20.781 10.094 38.031 1 94.06 598 GLN B O 1
ATOM 11006 N N . CYS B 1 599 ? -19.484 8.367 38.062 1 96.81 599 CYS B N 1
ATOM 11007 C CA . CYS B 1 599 ? -18.719 8.688 36.844 1 96.81 599 CYS B CA 1
ATOM 11008 C C . CYS B 1 599 ? -18.219 7.418 36.156 1 96.81 599 CYS B C 1
ATOM 11010 O O . CYS B 1 599 ? -18.359 6.32 36.719 1 96.81 599 CYS B O 1
ATOM 11012 N N . TYR B 1 600 ? -17.688 7.523 35 1 98.25 600 TYR B N 1
ATOM 11013 C CA . TYR B 1 600 ? -17.156 6.395 34.25 1 98.25 600 TYR B CA 1
ATOM 11014 C C . TYR B 1 600 ? -15.672 6.211 34.5 1 98.25 600 TYR B C 1
ATOM 11016 O O . TYR B 1 600 ? -14.891 7.152 34.375 1 98.25 600 TYR B O 1
ATOM 11024 N N . ALA B 1 601 ? -15.305 5.008 34.844 1 98.06 601 ALA B N 1
ATOM 11025 C CA . ALA B 1 601 ? -13.891 4.652 35 1 98.06 601 ALA B CA 1
ATOM 11026 C C . ALA B 1 601 ? -13.242 4.395 33.656 1 98.06 601 ALA B C 1
ATOM 11028 O O . ALA B 1 601 ? -13.938 4.176 32.656 1 98.06 601 ALA B O 1
ATOM 11029 N N . ASP B 1 602 ? -11.891 4.398 33.625 1 98.06 602 ASP B N 1
ATOM 11030 C CA . ASP B 1 602 ? -11.148 4.199 32.375 1 98.06 602 ASP B CA 1
ATOM 11031 C C . ASP B 1 602 ? -11.023 2.715 32.062 1 98.06 602 ASP B C 1
ATOM 11033 O O . ASP B 1 602 ? -10.766 2.354 30.891 1 98.06 602 ASP B O 1
ATOM 11037 N N . VAL B 1 603 ? -11.148 1.86 33.125 1 97.69 603 VAL B N 1
ATOM 11038 C CA . VAL B 1 603 ? -11.016 0.417 32.938 1 97.69 603 VAL B CA 1
ATOM 11039 C C . VAL B 1 603 ? -12.023 -0.302 33.844 1 97.69 603 VAL B C 1
ATOM 11041 O O . VAL B 1 603 ? -12.648 0.316 34.688 1 97.69 603 VAL B O 1
ATOM 11044 N N . SER B 1 604 ? -12.094 -1.6 33.719 1 96.56 604 SER B N 1
ATOM 11045 C CA . SER B 1 604 ? -13.164 -2.369 34.344 1 96.56 604 SER B CA 1
ATOM 11046 C C . SER B 1 604 ? -12.961 -2.496 35.844 1 96.56 604 SER B C 1
ATOM 11048 O O . SER B 1 604 ? -13.922 -2.684 36.594 1 96.56 604 SER B O 1
ATOM 11050 N N . ASN B 1 605 ? -11.711 -2.385 36.344 1 95.56 605 ASN B N 1
ATOM 11051 C CA . ASN B 1 605 ? -11.5 -2.52 37.781 1 95.56 605 ASN B CA 1
ATOM 11052 C C . ASN B 1 605 ? -11.805 -1.217 38.5 1 95.56 605 ASN B C 1
ATOM 11054 O O . ASN B 1 605 ? -11.734 -1.163 39.75 1 95.56 605 ASN B O 1
ATOM 11058 N N . LYS B 1 606 ? -12.078 -0.099 37.719 1 95.5 606 LYS B N 1
ATOM 11059 C CA . LYS B 1 606 ? -12.617 1.179 38.188 1 95.5 606 LYS B CA 1
ATOM 11060 C C . LYS B 1 606 ? -11.648 1.884 39.125 1 95.5 606 LYS B C 1
ATOM 11062 O O . LYS B 1 606 ? -12.07 2.529 40.094 1 95.5 606 LYS B O 1
ATOM 11067 N N . LYS B 1 607 ? -10.328 1.767 38.812 1 92.38 607 LYS B N 1
ATOM 11068 C CA . LYS B 1 607 ? -9.305 2.342 39.688 1 92.38 607 LYS B CA 1
ATOM 11069 C C . LYS B 1 607 ? -8.82 3.682 39.125 1 92.38 607 LYS B C 1
ATOM 11071 O O . LYS B 1 607 ? -8.156 4.441 39.844 1 92.38 607 LYS B O 1
ATOM 11076 N N . CYS B 1 608 ? -9.047 3.98 37.938 1 94.31 608 CYS B N 1
ATOM 11077 C CA . CYS B 1 608 ? -8.578 5.242 37.375 1 94.31 608 CYS B CA 1
ATOM 11078 C C . CYS B 1 608 ? -9.688 5.918 36.594 1 94.31 608 CYS B C 1
ATOM 11080 O O . CYS B 1 608 ? -10.547 5.242 36 1 94.31 608 CYS B O 1
ATOM 11082 N N . PHE B 1 609 ? -9.727 7.258 36.531 1 96.38 609 PHE B N 1
ATOM 11083 C CA . PHE B 1 609 ? -10.734 8.102 35.906 1 96.38 609 PHE B CA 1
ATOM 11084 C C . PHE B 1 609 ? -10.078 9.227 35.125 1 96.38 609 PHE B C 1
ATOM 11086 O O . PHE B 1 609 ? -8.977 9.664 35.438 1 96.38 609 PHE B O 1
ATOM 11093 N N . SER B 1 610 ? -10.703 9.648 34.125 1 97.56 610 SER B N 1
ATOM 11094 C CA . SER B 1 610 ? -10.172 10.719 33.281 1 97.56 610 SER B CA 1
ATOM 11095 C C . SER B 1 610 ? -11.289 11.617 32.75 1 97.56 610 SER B C 1
ATOM 11097 O O . SER B 1 610 ? -12.445 11.195 32.688 1 97.56 610 SER B O 1
ATOM 11099 N N . GLN B 1 611 ? -10.969 12.867 32.438 1 97.56 611 GLN B N 1
ATOM 11100 C CA . GLN B 1 611 ? -11.906 13.758 31.766 1 97.56 611 GLN B CA 1
ATOM 11101 C C . GLN B 1 611 ? -12.344 13.188 30.422 1 97.56 611 GLN B C 1
ATOM 11103 O O . GLN B 1 611 ? -13.469 13.422 29.984 1 97.56 611 GLN B O 1
ATOM 11108 N N . HIS B 1 612 ? -11.492 12.359 29.812 1 98.31 612 HIS B N 1
ATOM 11109 C CA . HIS B 1 612 ? -11.719 11.781 28.484 1 98.31 612 HIS B CA 1
ATOM 11110 C C . HIS B 1 612 ? -12.938 10.875 28.484 1 98.31 612 HIS B C 1
ATOM 11112 O O . HIS B 1 612 ? -13.82 11.008 27.641 1 98.31 612 HIS B O 1
ATOM 11118 N N . ALA B 1 613 ? -12.992 9.984 29.469 1 98.44 613 ALA B N 1
ATOM 11119 C CA . ALA B 1 613 ? -14.109 9.055 29.547 1 98.44 613 ALA B CA 1
ATOM 11120 C C . ALA B 1 613 ? -15.422 9.789 29.781 1 98.44 613 ALA B C 1
ATOM 11122 O O . ALA B 1 613 ? -16.438 9.477 29.172 1 98.44 613 ALA B O 1
ATOM 11123 N N . GLN B 1 614 ? -15.383 10.781 30.688 1 98.56 614 GLN B N 1
ATOM 11124 C CA . GLN B 1 614 ? -16.609 11.516 31 1 98.56 614 GLN B CA 1
ATOM 11125 C C . GLN B 1 614 ? -17.094 12.305 29.797 1 98.56 614 GLN B C 1
ATOM 11127 O O . GLN B 1 614 ? -18.281 12.258 29.453 1 98.56 614 GLN B O 1
ATOM 11132 N N . ALA B 1 615 ? -16.172 13.016 29.172 1 98.62 615 ALA B N 1
ATOM 11133 C CA . ALA B 1 615 ? -16.516 13.836 28.016 1 98.62 615 ALA B CA 1
ATOM 11134 C C . ALA B 1 615 ? -17.125 12.992 26.906 1 98.62 615 ALA B C 1
ATOM 11136 O O . ALA B 1 615 ? -18.172 13.344 26.359 1 98.62 615 ALA B O 1
ATOM 11137 N N . LEU B 1 616 ? -16.516 11.883 26.578 1 98.81 616 LEU B N 1
ATOM 11138 C CA . LEU B 1 616 ? -17 11.031 25.5 1 98.81 616 LEU B CA 1
ATOM 11139 C C . LEU B 1 616 ? -18.344 10.398 25.859 1 98.81 616 LEU B C 1
ATOM 11141 O O . LEU B 1 616 ? -19.203 10.227 24.984 1 98.81 616 LEU B O 1
ATOM 11145 N N . ALA B 1 617 ? -18.5 10.031 27.078 1 98.81 617 ALA B N 1
ATOM 11146 C CA . ALA B 1 617 ? -19.781 9.469 27.516 1 98.81 617 ALA B CA 1
ATOM 11147 C C . ALA B 1 617 ? -20.906 10.469 27.297 1 98.81 617 ALA B C 1
ATOM 11149 O O . ALA B 1 617 ? -22 10.102 26.828 1 98.81 617 ALA B O 1
ATOM 11150 N N . ILE B 1 618 ? -20.672 11.695 27.672 1 98.69 618 ILE B N 1
ATOM 11151 C CA . ILE B 1 618 ? -21.656 12.742 27.484 1 98.69 618 ILE B CA 1
ATOM 11152 C C . ILE B 1 618 ? -21.922 12.938 25.984 1 98.69 618 ILE B C 1
ATOM 11154 O O . ILE B 1 618 ? -23.078 13.008 25.562 1 98.69 618 ILE B O 1
ATOM 11158 N N . LEU B 1 619 ? -20.875 12.977 25.219 1 98.62 619 LEU B N 1
ATOM 11159 C CA . LEU B 1 619 ? -21 13.203 23.781 1 98.62 619 LEU B CA 1
ATOM 11160 C C . LEU B 1 619 ? -21.734 12.055 23.109 1 98.62 619 LEU B C 1
ATOM 11162 O O . LEU B 1 619 ? -22.453 12.258 22.125 1 98.62 619 LEU B O 1
ATOM 11166 N N . CYS B 1 620 ? -21.609 10.852 23.656 1 98.69 620 CYS B N 1
ATOM 11167 C CA . CYS B 1 620 ? -22.266 9.672 23.109 1 98.69 620 CYS B CA 1
ATOM 11168 C C . CYS B 1 620 ? -23.719 9.594 23.562 1 98.69 620 CYS B C 1
ATOM 11170 O O . CYS B 1 620 ? -24.484 8.781 23.062 1 98.69 620 CYS B O 1
ATOM 11172 N N . GLY B 1 621 ? -24.047 10.352 24.531 1 98.19 621 GLY B N 1
ATOM 11173 C CA . GLY B 1 621 ? -25.422 10.352 25 1 98.19 621 GLY B CA 1
ATOM 11174 C C . GLY B 1 621 ? -25.719 9.211 25.953 1 98.19 621 GLY B C 1
ATOM 11175 O O . GLY B 1 621 ? -26.875 8.766 26.062 1 98.19 621 GLY B O 1
ATOM 11176 N N . LEU B 1 622 ? -24.75 8.68 26.625 1 98 622 LEU B N 1
ATOM 11177 C CA . LEU B 1 622 ? -24.969 7.629 27.609 1 98 622 LEU B CA 1
ATOM 11178 C C . LEU B 1 622 ? -25.703 8.18 28.828 1 98 622 LEU B C 1
ATOM 11180 O O . LEU B 1 622 ? -26.391 7.441 29.531 1 98 622 LEU B O 1
ATOM 11184 N N . VAL B 1 623 ? -25.422 9.445 29.078 1 95.56 623 VAL B N 1
ATOM 11185 C CA . VAL B 1 623 ? -26.141 10.203 30.109 1 95.56 623 VAL B CA 1
ATOM 11186 C C . VAL B 1 623 ? -26.797 11.422 29.469 1 95.56 623 VAL B C 1
ATOM 11188 O O . VAL B 1 623 ? -26.281 11.992 28.516 1 95.56 623 VAL B O 1
ATOM 11191 N N . LYS B 1 624 ? -27.922 11.812 30.047 1 93 624 LYS B N 1
ATOM 11192 C CA . LYS B 1 624 ? -28.672 12.953 29.531 1 93 624 LYS B CA 1
ATOM 11193 C C . LYS B 1 624 ? -29.25 13.797 30.656 1 93 624 LYS B C 1
ATOM 11195 O O . LYS B 1 624 ? -29.234 13.383 31.812 1 93 624 LYS B O 1
ATOM 11200 N N . GLY B 1 625 ? -29.625 15.016 30.297 1 94 625 GLY B N 1
ATOM 11201 C CA . GLY B 1 625 ? -30.281 15.891 31.234 1 94 625 GLY B CA 1
ATOM 11202 C C . GLY B 1 625 ? -29.469 16.156 32.469 1 94 625 GLY B C 1
ATOM 11203 O O . GLY B 1 625 ? -28.297 16.516 32.406 1 94 625 GLY B O 1
ATOM 11204 N N . LYS B 1 626 ? -30.078 15.984 33.562 1 95.44 626 LYS B N 1
ATOM 11205 C CA . LYS B 1 626 ? -29.469 16.312 34.844 1 95.44 626 LYS B CA 1
ATOM 11206 C C . LYS B 1 626 ? -28.266 15.414 35.125 1 95.44 626 LYS B C 1
ATOM 11208 O O . LYS B 1 626 ? -27.281 15.859 35.719 1 95.44 626 LYS B O 1
ATOM 11213 N N . GLN B 1 627 ? -28.375 14.227 34.719 1 95.5 627 GLN B N 1
ATOM 11214 C CA . GLN B 1 627 ? -27.266 13.305 34.938 1 95.5 627 GLN B CA 1
ATOM 11215 C C . GLN B 1 627 ? -26.031 13.742 34.156 1 95.5 627 GLN B C 1
ATOM 11217 O O . GLN B 1 627 ? -24.906 13.594 34.625 1 95.5 627 GLN B O 1
ATOM 11222 N N . ALA B 1 628 ? -26.266 14.219 32.938 1 97.56 628 ALA B N 1
ATOM 11223 C CA . ALA B 1 628 ? -25.156 14.734 32.125 1 97.56 628 ALA B CA 1
ATOM 11224 C C . ALA B 1 628 ? -24.516 15.953 32.781 1 97.56 628 ALA B C 1
ATOM 11226 O O . ALA B 1 628 ? -23.297 16.109 32.781 1 97.56 628 ALA B O 1
ATOM 11227 N N . GLU B 1 629 ? -25.375 16.797 33.281 1 97.12 629 GLU B N 1
ATOM 11228 C CA . GLU B 1 629 ? -24.875 17.984 34 1 97.12 629 GLU B CA 1
ATOM 11229 C C . GLU B 1 629 ? -24.031 17.594 35.188 1 97.12 629 GLU B C 1
ATOM 11231 O O . GLU B 1 629 ? -22.969 18.172 35.438 1 97.12 629 GLU B O 1
ATOM 11236 N N . GLN B 1 630 ? -24.547 16.625 35.906 1 96.5 630 GLN B N 1
ATOM 11237 C CA . GLN B 1 630 ? -23.844 16.156 37.094 1 96.5 630 GLN B CA 1
ATOM 11238 C C . GLN B 1 630 ? -22.5 15.547 36.719 1 96.5 630 GLN B C 1
ATOM 11240 O O . GLN B 1 630 ? -21.484 15.773 37.406 1 96.5 630 GLN B O 1
ATOM 11245 N N . LEU B 1 631 ? -22.531 14.766 35.719 1 97.44 631 LEU B N 1
ATOM 11246 C CA . LEU B 1 631 ? -21.281 14.156 35.25 1 97.44 631 LEU B CA 1
ATOM 11247 C C . LEU B 1 631 ? -20.297 15.219 34.781 1 97.44 631 LEU B C 1
ATOM 11249 O O . LEU B 1 631 ? -19.094 15.109 35.062 1 97.44 631 LEU B O 1
ATOM 11253 N N . ALA B 1 632 ? -20.75 16.234 34.094 1 97.56 632 ALA B N 1
ATOM 11254 C CA . ALA B 1 632 ? -19.922 17.344 33.625 1 97.56 632 ALA B CA 1
ATOM 11255 C C . ALA B 1 632 ? -19.312 18.094 34.812 1 97.56 632 ALA B C 1
ATOM 11257 O O . ALA B 1 632 ? -18.141 18.469 34.781 1 97.56 632 ALA B O 1
ATOM 11258 N N . GLU B 1 633 ? -20.094 18.281 35.812 1 95.38 633 GLU B N 1
ATOM 11259 C CA . GLU B 1 633 ? -19.594 18.938 37.031 1 95.38 633 GLU B CA 1
ATOM 11260 C C . GLU B 1 633 ? -18.516 18.094 37.688 1 95.38 633 GLU B C 1
ATOM 11262 O O . GLU B 1 633 ? -17.516 18.625 38.156 1 95.38 633 GLU B O 1
ATOM 11267 N N . CYS B 1 634 ? -18.828 16.859 37.719 1 93.81 634 CYS B N 1
ATOM 11268 C CA . CYS B 1 634 ? -17.828 15.961 38.281 1 93.81 634 CYS B CA 1
ATOM 11269 C C . CYS B 1 634 ? -16.516 16.047 37.531 1 93.81 634 CYS B C 1
ATOM 11271 O O . CYS B 1 634 ? -15.438 16.125 38.125 1 93.81 634 CYS B O 1
ATOM 11273 N N . MET B 1 635 ? -16.609 16.031 36.25 1 94.5 635 MET B N 1
ATOM 11274 C CA . MET B 1 635 ? -15.461 16.109 35.344 1 94.5 635 MET B CA 1
ATOM 11275 C C . MET B 1 635 ? -14.648 17.375 35.625 1 94.5 635 MET B C 1
ATOM 11277 O O . MET B 1 635 ? -13.414 17.344 35.594 1 94.5 635 MET B O 1
ATOM 11281 N N . LEU B 1 636 ? -15.234 18.453 35.969 1 92.12 636 LEU B N 1
ATOM 11282 C CA . LEU B 1 636 ? -14.578 19.734 36.188 1 92.12 636 LEU B CA 1
ATOM 11283 C C . LEU B 1 636 ? -13.992 19.828 37.594 1 92.12 636 LEU B C 1
ATOM 11285 O O . LEU B 1 636 ? -12.93 20.406 37.781 1 92.12 636 LEU B O 1
ATOM 11289 N N . ARG B 1 637 ? -14.633 19.188 38.531 1 91.12 637 ARG B N 1
ATOM 11290 C CA . ARG B 1 637 ? -14.312 19.422 39.938 1 91.12 637 ARG B CA 1
ATOM 11291 C C . ARG B 1 637 ? -13.32 18.391 40.469 1 91.12 637 ARG B C 1
ATOM 11293 O O . ARG B 1 637 ? -12.539 18.688 41.375 1 91.12 637 ARG B O 1
ATOM 11300 N N . ASP B 1 638 ? -13.43 17.172 39.969 1 92.69 638 ASP B N 1
ATOM 11301 C CA . ASP B 1 638 ? -12.578 16.109 40.5 1 92.69 638 ASP B CA 1
ATOM 11302 C C . ASP B 1 638 ? -11.141 16.25 40 1 92.69 638 ASP B C 1
ATOM 11304 O O . ASP B 1 638 ? -10.812 15.766 38.906 1 92.69 638 ASP B O 1
ATOM 11308 N N . SER B 1 639 ? -10.281 16.688 40.719 1 89.88 639 SER B N 1
ATOM 11309 C CA . SER B 1 639 ? -8.898 16.984 40.344 1 89.88 639 SER B CA 1
ATOM 11310 C C . SER B 1 639 ? -8.062 15.711 40.281 1 89.88 639 SER B C 1
ATOM 11312 O O . SER B 1 639 ? -6.91 15.742 39.844 1 89.88 639 SER B O 1
ATOM 11314 N N . THR B 1 640 ? -8.633 14.617 40.688 1 90.19 640 THR B N 1
ATOM 11315 C CA . THR B 1 640 ? -7.887 13.367 40.656 1 90.19 640 THR B CA 1
ATOM 11316 C C . THR B 1 640 ? -7.996 12.711 39.281 1 90.19 640 THR B C 1
ATOM 11318 O O . THR B 1 640 ? -7.23 11.797 38.969 1 90.19 640 THR B O 1
ATOM 11321 N N . MET B 1 641 ? -8.875 13.18 38.438 1 94.31 641 MET B N 1
ATOM 11322 C CA . MET B 1 641 ? -9.008 12.641 37.094 1 94.31 641 MET B CA 1
ATOM 11323 C C . MET B 1 641 ? -7.852 13.086 36.219 1 94.31 641 MET B C 1
ATOM 11325 O O . MET B 1 641 ? -7.332 14.195 36.375 1 94.31 641 MET B O 1
ATOM 11329 N N . ALA B 1 642 ? -7.418 12.094 35.344 1 95.94 642 ALA B N 1
ATOM 11330 C CA . ALA B 1 642 ? -6.484 12.523 34.312 1 95.94 642 ALA B CA 1
ATOM 11331 C C . ALA B 1 642 ? -7.066 13.672 33.5 1 95.94 642 ALA B C 1
ATOM 11333 O O . ALA B 1 642 ? -8.156 13.562 32.938 1 95.94 642 ALA B O 1
ATOM 11334 N N . GLU B 1 643 ? -6.375 14.758 33.406 1 95.19 643 GLU B N 1
ATOM 11335 C CA . GLU B 1 643 ? -6.855 15.969 32.75 1 95.19 643 GLU B CA 1
ATOM 11336 C C . GLU B 1 643 ? -6.516 15.953 31.266 1 95.19 643 GLU B C 1
ATOM 11338 O O . GLU B 1 643 ? -5.434 15.516 30.859 1 95.19 643 GLU B O 1
ATOM 11343 N N . ALA B 1 644 ? -7.445 16.484 30.484 1 96.25 644 ALA B N 1
ATOM 11344 C CA . ALA B 1 644 ? -7.234 16.578 29.047 1 96.25 644 ALA B CA 1
ATOM 11345 C C . ALA B 1 644 ? -6.148 17.594 28.719 1 96.25 644 ALA B C 1
ATOM 11347 O O . ALA B 1 644 ? -6.031 18.625 29.391 1 96.25 644 ALA B O 1
ATOM 11348 N N . SER B 1 645 ? -5.375 17.297 27.703 1 95.81 645 SER B N 1
ATOM 11349 C CA . SER B 1 645 ? -4.422 18.266 27.172 1 95.81 645 SER B CA 1
ATOM 11350 C C . SER B 1 645 ? -5.125 19.312 26.312 1 95.81 645 SER B C 1
ATOM 11352 O O . SER B 1 645 ? -6.344 19.266 26.141 1 95.81 645 SER B O 1
ATOM 11354 N N . ILE B 1 646 ? -4.312 20.25 25.828 1 96.38 646 ILE B N 1
ATOM 11355 C CA . ILE B 1 646 ? -4.836 21.328 25 1 96.38 646 ILE B CA 1
ATOM 11356 C C . ILE B 1 646 ? -5.543 20.75 23.766 1 96.38 646 ILE B C 1
ATOM 11358 O O . ILE B 1 646 ? -6.508 21.328 23.266 1 96.38 646 ILE B O 1
ATOM 11362 N N . TYR B 1 647 ? -5.18 19.562 23.312 1 97.25 647 TYR B N 1
ATOM 11363 C CA . TYR B 1 647 ? -5.812 18.875 22.203 1 97.25 647 TYR B CA 1
ATOM 11364 C C . TYR B 1 647 ? -7.227 18.438 22.562 1 97.25 647 TYR B C 1
ATOM 11366 O O . TYR B 1 647 ? -8.203 18.875 21.938 1 97.25 647 TYR B O 1
ATOM 11374 N N . PHE B 1 648 ? -7.375 17.641 23.578 1 97.75 648 PHE B N 1
ATOM 11375 C CA . PHE B 1 648 ? -8.625 16.953 23.891 1 97.75 648 PHE B CA 1
ATOM 11376 C C . PHE B 1 648 ? -9.578 17.891 24.625 1 97.75 648 PHE B C 1
ATOM 11378 O O . PHE B 1 648 ? -10.766 17.578 24.766 1 97.75 648 PHE B O 1
ATOM 11385 N N . LYS B 1 649 ? -9.102 19.062 25.062 1 96.94 649 LYS B N 1
ATOM 11386 C CA . LYS B 1 649 ? -9.977 20.062 25.656 1 96.94 649 LYS B CA 1
ATOM 11387 C C . LYS B 1 649 ? -11.078 20.469 24.688 1 96.94 649 LYS B C 1
ATOM 11389 O O . LYS B 1 649 ? -12.172 20.875 25.109 1 96.94 649 LYS B O 1
ATOM 11394 N N . TYR B 1 650 ? -10.797 20.344 23.406 1 97.69 650 TYR B N 1
ATOM 11395 C CA . TYR B 1 650 ? -11.859 20.562 22.438 1 97.69 650 TYR B CA 1
ATOM 11396 C C . TYR B 1 650 ? -13.07 19.688 22.75 1 97.69 650 TYR B C 1
ATOM 11398 O O . TYR B 1 650 ? -14.195 20.172 22.828 1 97.69 650 TYR B O 1
ATOM 11406 N N . TYR B 1 651 ? -12.914 18.453 22.969 1 98.31 651 TYR B N 1
ATOM 11407 C CA . TYR B 1 651 ? -13.992 17.5 23.219 1 98.31 651 TYR B CA 1
ATOM 11408 C C . TYR B 1 651 ? -14.586 17.688 24.609 1 98.31 651 TYR B C 1
ATOM 11410 O O . TYR B 1 651 ? -15.797 17.516 24.797 1 98.31 651 TYR B O 1
ATOM 11418 N N . VAL B 1 652 ? -13.703 18.016 25.547 1 97.56 652 VAL B N 1
ATOM 11419 C CA . VAL B 1 652 ? -14.195 18.328 26.875 1 97.56 652 VAL B CA 1
ATOM 11420 C C . VAL B 1 652 ? -15.164 19.5 26.812 1 97.56 652 VAL B C 1
ATOM 11422 O O . VAL B 1 652 ? -16.25 19.453 27.391 1 97.56 652 VAL B O 1
ATOM 11425 N N . ASN B 1 653 ? -14.789 20.516 26.094 1 96.5 653 ASN B N 1
ATOM 11426 C CA . ASN B 1 653 ? -15.625 21.719 25.984 1 96.5 653 ASN B CA 1
ATOM 11427 C C . ASN B 1 653 ? -16.922 21.422 25.25 1 96.5 653 ASN B C 1
ATOM 11429 O O . ASN B 1 653 ? -17.984 21.953 25.594 1 96.5 653 ASN B O 1
ATOM 11433 N N . ARG B 1 654 ? -16.844 20.562 24.25 1 97.5 654 ARG B N 1
ATOM 11434 C CA . ARG B 1 654 ? -18.062 20.141 23.547 1 97.5 654 ARG B CA 1
ATOM 11435 C C . ARG B 1 654 ? -19 19.406 24.5 1 97.5 654 ARG B C 1
ATOM 11437 O O . ARG B 1 654 ? -20.219 19.594 24.438 1 97.5 654 ARG B O 1
ATOM 11444 N N . ALA B 1 655 ? -18.438 18.578 25.328 1 98.25 655 ALA B N 1
ATOM 11445 C CA . ALA B 1 655 ? -19.219 17.828 26.281 1 98.25 655 ALA B CA 1
ATOM 11446 C C . ALA B 1 655 ? -19.875 18.75 27.312 1 98.25 655 ALA B C 1
ATOM 11448 O O . ALA B 1 655 ? -21.047 18.562 27.672 1 98.25 655 ALA B O 1
ATOM 11449 N N . LEU B 1 656 ? -19.125 19.75 27.797 1 97.44 656 LEU B N 1
ATOM 11450 C CA . LEU B 1 656 ? -19.672 20.719 28.75 1 97.44 656 LEU B CA 1
ATOM 11451 C C . LEU B 1 656 ? -20.844 21.469 28.156 1 97.44 656 LEU B C 1
ATOM 11453 O O . LEU B 1 656 ? -21.891 21.625 28.797 1 97.44 656 LEU B O 1
ATOM 11457 N N . ALA B 1 657 ? -20.672 21.906 26.953 1 96.75 657 ALA B N 1
ATOM 11458 C CA . ALA B 1 657 ? -21.766 22.609 26.281 1 96.75 657 ALA B CA 1
ATOM 11459 C C . ALA B 1 657 ? -22.984 21.719 26.125 1 96.75 657 ALA B C 1
ATOM 11461 O O . ALA B 1 657 ? -24.109 22.141 26.375 1 96.75 657 ALA B O 1
ATOM 11462 N N . LYS B 1 658 ? -22.781 20.484 25.719 1 96.88 658 LYS B N 1
ATOM 11463 C CA . LYS B 1 658 ? -23.875 19.531 25.531 1 96.88 658 LYS B CA 1
ATOM 11464 C C . LYS B 1 658 ? -24.594 19.25 26.859 1 96.88 658 LYS B C 1
ATOM 11466 O O . LYS B 1 658 ? -25.812 19.047 26.875 1 96.88 658 LYS B O 1
ATOM 11471 N N . ALA B 1 659 ? -23.859 19.297 27.906 1 97.62 659 ALA B N 1
ATOM 11472 C CA . ALA B 1 659 ? -24.406 18.984 29.234 1 97.62 659 ALA B CA 1
ATOM 11473 C C . ALA B 1 659 ? -25.047 20.234 29.859 1 97.62 659 ALA B C 1
ATOM 11475 O O . ALA B 1 659 ? -25.547 20.172 30.984 1 97.62 659 ALA B O 1
ATOM 11476 N N . GLY B 1 660 ? -25.016 21.391 29.203 1 94.88 660 GLY B N 1
ATOM 11477 C CA . GLY B 1 660 ? -25.672 22.594 29.672 1 94.88 660 GLY B CA 1
ATOM 11478 C C . GLY B 1 660 ? -24.719 23.531 30.406 1 94.88 660 GLY B C 1
ATOM 11479 O O . GLY B 1 660 ? -25.172 24.516 31.031 1 94.88 660 GLY B O 1
ATOM 11480 N N . LEU B 1 661 ? -23.484 23.266 30.344 1 96.69 661 LEU B N 1
ATOM 11481 C CA . LEU B 1 661 ? -22.484 24.078 31.031 1 96.69 661 LEU B CA 1
ATOM 11482 C C . LEU B 1 661 ? -21.641 24.859 30.031 1 96.69 661 LEU B C 1
ATOM 11484 O O . LEU B 1 661 ? -20.438 25.062 30.25 1 96.69 661 LEU B O 1
ATOM 11488 N N . GLY B 1 662 ? -22.203 25.281 28.938 1 96.62 662 GLY B N 1
ATOM 11489 C CA . GLY B 1 662 ? -21.484 26 27.906 1 96.62 662 GLY B CA 1
ATOM 11490 C C . GLY B 1 662 ? -20.906 27.328 28.375 1 96.62 662 GLY B C 1
ATOM 11491 O O . GLY B 1 662 ? -19.891 27.781 27.875 1 96.62 662 GLY B O 1
ATOM 11492 N N . ASP B 1 663 ? -21.469 27.906 29.391 1 96.19 663 ASP B N 1
ATOM 11493 C CA . ASP B 1 663 ? -21.047 29.219 29.906 1 96.19 663 ASP B CA 1
ATOM 11494 C C . ASP B 1 663 ? -19.719 29.125 30.641 1 96.19 663 ASP B C 1
ATOM 11496 O O . ASP B 1 663 ? -19.078 30.141 30.906 1 96.19 663 ASP B O 1
ATOM 11500 N N . THR B 1 664 ? -19.297 27.938 30.875 1 95.62 664 THR B N 1
ATOM 11501 C CA . THR B 1 664 ? -18.016 27.766 31.562 1 95.62 664 THR B CA 1
ATOM 11502 C C . THR B 1 664 ? -16.859 27.781 30.562 1 95.62 664 THR B C 1
ATOM 11504 O O . THR B 1 664 ? -15.703 27.75 30.953 1 95.62 664 THR B O 1
ATOM 11507 N N . TYR B 1 665 ? -17.156 27.875 29.297 1 97.38 665 TYR B N 1
ATOM 11508 C CA . TYR B 1 665 ? -16.141 27.766 28.25 1 97.38 665 TYR B CA 1
ATOM 11509 C C . TYR B 1 665 ? -15.016 28.781 28.484 1 97.38 665 TYR B C 1
ATOM 11511 O O . TYR B 1 665 ? -13.836 28.422 28.422 1 97.38 665 TYR B O 1
ATOM 11519 N N . LEU B 1 666 ? -15.352 30.016 28.734 1 97.81 666 LEU B N 1
ATOM 11520 C CA . LEU B 1 666 ? -14.375 31.094 28.859 1 97.81 666 LEU B CA 1
ATOM 11521 C C . LEU B 1 666 ? -13.438 30.859 30.031 1 97.81 666 LEU B C 1
ATOM 11523 O O . LEU B 1 666 ? -12.266 31.234 29.984 1 97.81 666 LEU B O 1
ATOM 11527 N N . ASP B 1 667 ? -13.922 30.203 31.062 1 94.44 667 ASP B N 1
ATOM 11528 C CA . ASP B 1 667 ? -13.102 29.875 32.219 1 94.44 667 ASP B CA 1
ATOM 11529 C C . ASP B 1 667 ? -12.078 28.781 31.891 1 94.44 667 ASP B C 1
ATOM 11531 O O . ASP B 1 667 ? -11.055 28.672 32.562 1 94.44 667 ASP B O 1
ATOM 11535 N N . GLY B 1 668 ? -12.375 28.047 30.875 1 93.88 668 GLY B N 1
ATOM 11536 C CA . GLY B 1 668 ? -11.516 26.938 30.484 1 93.88 668 GLY B CA 1
ATOM 11537 C C . GLY B 1 668 ? -10.398 27.359 29.547 1 93.88 668 GLY B C 1
ATOM 11538 O O . GLY B 1 668 ? -9.633 26.516 29.078 1 93.88 668 GLY B O 1
ATOM 11539 N N . LEU B 1 669 ? -10.141 28.625 29.266 1 97.25 669 LEU B N 1
ATOM 11540 C CA . LEU B 1 669 ? -9.188 29.109 28.266 1 97.25 669 LEU B CA 1
ATOM 11541 C C . LEU B 1 669 ? -7.867 29.5 28.922 1 97.25 669 LEU B C 1
ATOM 11543 O O . LEU B 1 669 ? -7.113 30.297 28.375 1 97.25 669 LEU B O 1
ATOM 11547 N N . GLY B 1 670 ? -7.559 28.938 30.078 1 95.06 670 GLY B N 1
ATOM 11548 C CA . GLY B 1 670 ? -6.391 29.297 30.859 1 95.06 670 GLY B CA 1
ATOM 11549 C C . GLY B 1 670 ? -5.082 29.078 30.125 1 95.06 670 GLY B C 1
ATOM 11550 O O . GLY B 1 670 ? -4.207 29.938 30.125 1 95.06 670 GLY B O 1
ATOM 11551 N N . ILE B 1 671 ? -4.941 27.906 29.484 1 95.69 671 ILE B N 1
ATOM 11552 C CA . ILE B 1 671 ? -3.697 27.562 28.797 1 95.69 671 ILE B CA 1
ATOM 11553 C C . ILE B 1 671 ? -3.42 28.578 27.688 1 95.69 671 ILE B C 1
ATOM 11555 O O . ILE B 1 671 ? -2.279 29.016 27.5 1 95.69 671 ILE B O 1
ATOM 11559 N N . TRP B 1 672 ? -4.398 28.969 26.938 1 98 672 TRP B N 1
ATOM 11560 C CA . TRP B 1 672 ? -4.25 29.953 25.859 1 98 672 TRP B CA 1
ATOM 11561 C C . TRP B 1 672 ? -3.871 31.328 26.438 1 98 672 TRP B C 1
ATOM 11563 O O . TRP B 1 672 ? -3.014 32 25.875 1 98 672 TRP B O 1
ATOM 11573 N N . ASN B 1 673 ? -4.516 31.703 27.516 1 97.75 673 ASN B N 1
ATOM 11574 C CA . ASN B 1 673 ? -4.152 32.938 28.188 1 97.75 673 ASN B CA 1
ATOM 11575 C C . ASN B 1 673 ? -2.699 32.938 28.641 1 97.75 673 ASN B C 1
ATOM 11577 O O . ASN B 1 673 ? -1.99 33.938 28.5 1 97.75 673 ASN B O 1
ATOM 11581 N N . ASP B 1 674 ? -2.32 31.844 29.141 1 97.31 674 ASP B N 1
ATOM 11582 C CA . ASP B 1 674 ? -0.946 31.719 29.625 1 97.31 674 ASP B CA 1
ATOM 11583 C C . ASP B 1 674 ? 0.047 31.797 28.469 1 97.31 674 ASP B C 1
ATOM 11585 O O . ASP B 1 674 ? 1.112 32.406 28.594 1 97.31 674 ASP B O 1
ATOM 11589 N N . TYR B 1 675 ? -0.271 31.156 27.375 1 97.62 675 TYR B N 1
ATOM 11590 C CA . TYR B 1 675 ? 0.57 31.25 26.188 1 97.62 675 TYR B CA 1
ATOM 11591 C C . TYR B 1 675 ? 0.695 32.688 25.719 1 97.62 675 TYR B C 1
ATOM 11593 O O . TYR B 1 675 ? 1.78 33.156 25.344 1 97.62 675 TYR B O 1
ATOM 11601 N N . MET B 1 676 ? -0.385 33.438 25.75 1 97.75 676 MET B N 1
ATOM 11602 C CA . MET B 1 676 ? -0.353 34.844 25.344 1 97.75 676 MET B CA 1
ATOM 11603 C C . MET B 1 676 ? 0.56 35.656 26.266 1 97.75 676 MET B C 1
ATOM 11605 O O . MET B 1 676 ? 1.33 36.5 25.812 1 97.75 676 MET B O 1
ATOM 11609 N N . LYS B 1 677 ? 0.531 35.344 27.547 1 97.5 677 LYS B N 1
ATOM 11610 C CA . LYS B 1 677 ? 1.378 36.062 28.5 1 97.5 677 LYS B CA 1
ATOM 11611 C C . LYS B 1 677 ? 2.855 35.781 28.25 1 97.5 677 LYS B C 1
ATOM 11613 O O . LYS B 1 677 ? 3.715 36.594 28.562 1 97.5 677 LYS B O 1
ATOM 11618 N N . LEU B 1 678 ? 3.096 34.656 27.625 1 97.38 678 LEU B N 1
ATOM 11619 C CA . LEU B 1 678 ? 4.473 34.25 27.359 1 97.38 678 LEU B CA 1
ATOM 11620 C C . LEU B 1 678 ? 4.953 34.75 26.016 1 97.38 678 LEU B C 1
ATOM 11622 O O . LEU B 1 678 ? 6.027 34.375 25.547 1 97.38 678 LEU B O 1
ATOM 11626 N N . GLY B 1 679 ? 4.121 35.562 25.359 1 97.06 679 GLY B N 1
ATOM 11627 C CA . GLY B 1 679 ? 4.539 36.188 24.125 1 97.06 679 GLY B CA 1
ATOM 11628 C C . GLY B 1 679 ? 4.344 35.312 22.906 1 97.06 679 GLY B C 1
ATOM 11629 O O . GLY B 1 679 ? 4.926 35.562 21.844 1 97.06 679 GLY B O 1
ATOM 11630 N N . MET B 1 680 ? 3.545 34.25 23.062 1 97.56 680 MET B N 1
ATOM 11631 C CA . MET B 1 680 ? 3.289 33.375 21.922 1 97.56 680 MET B CA 1
ATOM 11632 C C . MET B 1 680 ? 2.449 34.094 20.859 1 97.56 680 MET B C 1
ATOM 11634 O O . MET B 1 680 ? 1.51 34.812 21.188 1 97.56 680 MET B O 1
ATOM 11638 N N . THR B 1 681 ? 2.793 33.875 19.594 1 98.06 681 THR B N 1
ATOM 11639 C CA . THR B 1 681 ? 2.076 34.469 18.469 1 98.06 681 THR B CA 1
ATOM 11640 C C . THR B 1 681 ? 1.331 33.406 17.672 1 98.06 681 THR B C 1
ATOM 11642 O O . THR B 1 681 ? 0.666 33.719 16.688 1 98.06 681 THR B O 1
ATOM 11645 N N . THR B 1 682 ? 1.502 32.219 17.953 1 98.62 682 THR B N 1
ATOM 11646 C CA . THR B 1 682 ? 0.784 31 17.562 1 98.62 682 THR B CA 1
ATOM 11647 C C . THR B 1 682 ? 0.587 30.062 18.75 1 98.62 682 THR B C 1
ATOM 11649 O O . THR B 1 682 ? 1.087 30.328 19.844 1 98.62 682 THR B O 1
ATOM 11652 N N . TRP B 1 683 ? -0.15 29.016 18.547 1 98.5 683 TRP B N 1
ATOM 11653 C CA . TRP B 1 683 ? -0.453 28.125 19.672 1 98.5 683 TRP B CA 1
ATOM 11654 C C . TRP B 1 683 ? 0.481 26.922 19.688 1 98.5 683 TRP B C 1
ATOM 11656 O O . TRP B 1 683 ? 0.839 26.391 18.641 1 98.5 683 TRP B O 1
ATOM 11666 N N . GLY B 1 684 ? 0.803 26.484 20.922 1 97.5 684 GLY B N 1
ATOM 11667 C CA . GLY B 1 684 ? 1.74 25.391 21.109 1 97.5 684 GLY B CA 1
ATOM 11668 C C . GLY B 1 684 ? 1.092 24.016 21 1 97.5 684 GLY B C 1
ATOM 11669 O O . GLY B 1 684 ? -0.134 23.922 20.922 1 97.5 684 GLY B O 1
ATOM 11670 N N . GLU B 1 685 ? 1.877 22.953 21.078 1 95.69 685 GLU B N 1
ATOM 11671 C CA . GLU B 1 685 ? 1.503 21.562 20.828 1 95.69 685 GLU B CA 1
ATOM 11672 C C . GLU B 1 685 ? 0.81 20.953 22.047 1 95.69 685 GLU B C 1
ATOM 11674 O O . GLU B 1 685 ? -0.09 20.125 21.906 1 95.69 685 GLU B O 1
ATOM 11679 N N . ASP B 1 686 ? 1.368 21.281 23.141 1 93.38 686 ASP B N 1
ATOM 11680 C CA . ASP B 1 686 ? 0.864 20.672 24.359 1 93.38 686 ASP B CA 1
ATOM 11681 C C . ASP B 1 686 ? 0.753 21.688 25.484 1 93.38 686 ASP B C 1
ATOM 11683 O O . ASP B 1 686 ? 0.807 22.906 25.234 1 93.38 686 ASP B O 1
ATOM 11687 N N . SER B 1 687 ? 0.491 21.172 26.703 1 89.12 687 SER B N 1
ATOM 11688 C CA . SER B 1 687 ? 0.211 22.078 27.812 1 89.12 687 SER B CA 1
ATOM 11689 C C . SER B 1 687 ? 1.491 22.469 28.547 1 89.12 687 SER B C 1
ATOM 11691 O O . SER B 1 687 ? 1.439 23.078 29.609 1 89.12 687 SER B O 1
ATOM 11693 N N . LYS B 1 688 ? 2.668 22.156 27.969 1 87.62 688 LYS B N 1
ATOM 11694 C CA . LYS B 1 688 ? 3.945 22.531 28.578 1 87.62 688 LYS B CA 1
ATOM 11695 C C . LYS B 1 688 ? 4.359 23.938 28.188 1 87.62 688 LYS B C 1
ATOM 11697 O O . LYS B 1 688 ? 5.266 24.125 27.375 1 87.62 688 LYS B O 1
ATOM 11702 N N . LEU B 1 689 ? 3.896 24.844 28.812 1 90.25 689 LEU B N 1
ATOM 11703 C CA . LEU B 1 689 ? 3.939 26.266 28.5 1 90.25 689 LEU B CA 1
ATOM 11704 C C . LEU B 1 689 ? 5.367 26.719 28.219 1 90.25 689 LEU B C 1
ATOM 11706 O O . LEU B 1 689 ? 5.648 27.328 27.172 1 90.25 689 LEU B O 1
ATOM 11710 N N . MET B 1 690 ? 6.285 26.328 29.094 1 91.44 690 MET B N 1
ATOM 11711 C CA . MET B 1 690 ? 7.641 26.875 29.062 1 91.44 690 MET B CA 1
ATOM 11712 C C . MET B 1 690 ? 8.484 26.141 28.016 1 91.44 690 MET B C 1
ATOM 11714 O O . MET B 1 690 ? 9.516 26.656 27.578 1 91.44 690 MET B O 1
ATOM 11718 N N . ASN B 1 691 ? 7.91 24.984 27.656 1 91.25 691 ASN B N 1
ATOM 11719 C CA . ASN B 1 691 ? 8.844 24.188 26.875 1 91.25 691 ASN B CA 1
ATOM 11720 C C . ASN B 1 691 ? 8.109 23.328 25.844 1 91.25 691 ASN B C 1
ATOM 11722 O O . ASN B 1 691 ? 8.539 22.203 25.547 1 91.25 691 ASN B O 1
ATOM 11726 N N . THR B 1 692 ? 6.969 23.719 25.375 1 94.31 692 THR B N 1
ATOM 11727 C CA . THR B 1 692 ? 6.344 22.969 24.297 1 94.31 692 THR B CA 1
ATOM 11728 C C . THR B 1 692 ? 7.289 22.844 23.109 1 94.31 692 THR B C 1
ATOM 11730 O O . THR B 1 692 ? 8.055 23.766 22.812 1 94.31 692 THR B O 1
ATOM 11733 N N . ARG B 1 693 ? 7.324 21.672 22.453 1 94.19 693 ARG B N 1
ATOM 11734 C CA . ARG B 1 693 ? 8.227 21.453 21.328 1 94.19 693 ARG B CA 1
ATOM 11735 C C . ARG B 1 693 ? 7.883 22.375 20.156 1 94.19 693 ARG B C 1
ATOM 11737 O O . ARG B 1 693 ? 8.695 23.203 19.75 1 94.19 693 ARG B O 1
ATOM 11744 N N . SER B 1 694 ? 6.672 22.328 19.719 1 96.88 694 SER B N 1
ATOM 11745 C CA . SER B 1 694 ? 6.223 23.172 18.609 1 96.88 694 SER B CA 1
ATOM 11746 C C . SER B 1 694 ? 5.457 24.391 19.125 1 96.88 694 SER B C 1
ATOM 11748 O O . SER B 1 694 ? 4.48 24.25 19.859 1 96.88 694 SER B O 1
ATOM 11750 N N . ASP B 1 695 ? 5.824 25.516 18.688 1 97.81 695 ASP B N 1
ATOM 11751 C CA . ASP B 1 695 ? 5.152 26.75 19.062 1 97.81 695 ASP B CA 1
ATOM 11752 C C . ASP B 1 695 ? 4 27.062 18.109 1 97.81 695 ASP B C 1
ATOM 11754 O O . ASP B 1 695 ? 3.303 28.062 18.281 1 97.81 695 ASP B O 1
ATOM 11758 N N . CYS B 1 696 ? 3.777 26.281 17.156 1 98.5 696 CYS B N 1
ATOM 11759 C CA . CYS B 1 696 ? 2.674 26.406 16.219 1 98.5 696 CYS B CA 1
ATOM 11760 C C . CYS B 1 696 ? 2.08 25.047 15.875 1 98.5 696 CYS B C 1
ATOM 11762 O O . CYS B 1 696 ? 2.621 24.312 15.047 1 98.5 696 CYS B O 1
ATOM 11764 N N . HIS B 1 697 ? 0.948 24.766 16.469 1 98.62 697 HIS B N 1
ATOM 11765 C CA . HIS B 1 697 ? 0.37 23.422 16.344 1 98.62 697 HIS B CA 1
ATOM 11766 C C . HIS B 1 697 ? -1.133 23.5 16.094 1 98.62 697 HIS B C 1
ATOM 11768 O O . HIS B 1 697 ? -1.855 24.172 16.828 1 98.62 697 HIS B O 1
ATOM 11774 N N . ALA B 1 698 ? -1.595 22.719 15.211 1 98.25 698 ALA B N 1
ATOM 11775 C CA . ALA B 1 698 ? -2.891 22.875 14.555 1 98.25 698 ALA B CA 1
ATOM 11776 C C . ALA B 1 698 ? -4.035 22.656 15.547 1 98.25 698 ALA B C 1
ATOM 11778 O O . ALA B 1 698 ? -4.969 23.453 15.617 1 98.25 698 ALA B O 1
ATOM 11779 N N . TRP B 1 699 ? -3.992 21.547 16.297 1 98.06 699 TRP B N 1
ATOM 11780 C CA . TRP B 1 699 ? -5.156 21.172 17.094 1 98.06 699 TRP B CA 1
ATOM 11781 C C . TRP B 1 699 ? -5.402 22.188 18.203 1 98.06 699 TRP B C 1
ATOM 11783 O O . TRP B 1 699 ? -6.504 22.266 18.75 1 98.06 699 TRP B O 1
ATOM 11793 N N . SER B 1 700 ? -4.453 23.078 18.516 1 98.19 700 SER B N 1
ATOM 11794 C CA . SER B 1 700 ? -4.582 24.062 19.578 1 98.19 700 SER B CA 1
ATOM 11795 C C . SER B 1 700 ? -5.352 25.281 19.109 1 98.19 700 SER B C 1
ATOM 11797 O O . SER B 1 700 ? -5.668 26.172 19.891 1 98.19 700 SER B O 1
ATOM 11799 N N . ALA B 1 701 ? -5.742 25.297 17.875 1 98.56 701 ALA B N 1
ATOM 11800 C CA . ALA B 1 701 ? -6.496 26.422 17.328 1 98.56 701 ALA B CA 1
ATOM 11801 C C . ALA B 1 701 ? -7.996 26.219 17.5 1 98.56 701 ALA B C 1
ATOM 11803 O O . ALA B 1 701 ? -8.805 26.953 16.938 1 98.56 701 ALA B O 1
ATOM 11804 N N . SER B 1 702 ? -8.406 25.328 18.344 1 98.19 702 SER B N 1
ATOM 11805 C CA . SER B 1 702 ? -9.805 24.953 18.531 1 98.19 702 SER B CA 1
ATOM 11806 C C . SER B 1 702 ? -10.633 26.141 19 1 98.19 702 SER B C 1
ATOM 11808 O O . SER B 1 702 ? -11.836 26.219 18.719 1 98.19 702 SER B O 1
ATOM 11810 N N . PRO B 1 703 ? -10.062 27.219 19.688 1 98.56 703 PRO B N 1
ATOM 11811 C CA . PRO B 1 703 ? -10.883 28.375 20.047 1 98.56 703 PRO B CA 1
ATOM 11812 C C . PRO B 1 703 ? -11.477 29.078 18.828 1 98.56 703 PRO B C 1
ATOM 11814 O O . PRO B 1 703 ? -12.508 29.75 18.938 1 98.56 703 PRO B O 1
ATOM 11817 N N . ASN B 1 704 ? -10.82 28.922 17.688 1 98.81 704 ASN B N 1
ATOM 11818 C CA . ASN B 1 704 ? -11.328 29.516 16.453 1 98.81 704 ASN B CA 1
ATOM 11819 C C . ASN B 1 704 ? -12.586 28.812 15.969 1 98.81 704 ASN B C 1
ATOM 11821 O O . ASN B 1 704 ? -13.234 29.266 15.016 1 98.81 704 ASN B O 1
ATOM 11825 N N . ILE B 1 705 ? -12.969 27.719 16.594 1 98.81 705 ILE B N 1
ATOM 11826 C CA . ILE B 1 705 ? -14.258 27.062 16.391 1 98.81 705 ILE B CA 1
ATOM 11827 C C . ILE B 1 705 ? -15.234 27.516 17.484 1 98.81 705 ILE B C 1
ATOM 11829 O O . ILE B 1 705 ? -16.312 28.047 17.172 1 98.81 705 ILE B O 1
ATOM 11833 N N . GLU B 1 706 ? -14.836 27.453 18.719 1 98.56 706 GLU B N 1
ATOM 11834 C CA . GLU B 1 706 ? -15.766 27.469 19.844 1 98.56 706 GLU B CA 1
ATOM 11835 C C . GLU B 1 706 ? -16.125 28.906 20.219 1 98.56 706 GLU B C 1
ATOM 11837 O O . GLU B 1 706 ? -17.188 29.156 20.797 1 98.56 706 GLU B O 1
ATOM 11842 N N . LEU B 1 707 ? -15.242 29.891 19.953 1 98.81 707 LEU B N 1
ATOM 11843 C CA . LEU B 1 707 ? -15.672 31.266 20.125 1 98.81 707 LEU B CA 1
ATOM 11844 C C . LEU B 1 707 ? -16.875 31.578 19.25 1 98.81 707 LEU B C 1
ATOM 11846 O O . LEU B 1 707 ? -17.734 32.375 19.625 1 98.81 707 LEU B O 1
ATOM 11850 N N . LEU B 1 708 ? -16.953 30.922 18.141 1 98.81 708 LEU B N 1
ATOM 11851 C CA . LEU B 1 708 ? -18.062 31.109 17.203 1 98.81 708 LEU B CA 1
ATOM 11852 C C . LEU B 1 708 ? -19.203 30.172 17.516 1 98.81 708 LEU B C 1
ATOM 11854 O O . LEU B 1 708 ? -20.359 30.594 17.641 1 98.81 708 LEU B O 1
ATOM 11858 N N . ARG B 1 709 ? -18.938 28.953 17.734 1 98.69 709 ARG B N 1
ATOM 11859 C CA . ARG B 1 709 ? -19.953 27.906 17.891 1 98.69 709 ARG B CA 1
ATOM 11860 C C . ARG B 1 709 ? -20.547 27.922 19.281 1 98.69 709 ARG B C 1
ATOM 11862 O O . ARG B 1 709 ? -21.75 27.75 19.453 1 98.69 709 ARG B O 1
ATOM 11869 N N . THR B 1 710 ? -19.719 28.109 20.297 1 98.5 710 THR B N 1
ATOM 11870 C CA . THR B 1 710 ? -20.188 28.047 21.688 1 98.5 710 THR B CA 1
ATOM 11871 C C . THR B 1 710 ? -20.5 29.438 22.219 1 98.5 710 THR B C 1
ATOM 11873 O O . THR B 1 710 ? -21.609 29.703 22.688 1 98.5 710 THR B O 1
ATOM 11876 N N . VAL B 1 711 ? -19.578 30.375 22.125 1 98.75 711 VAL B N 1
ATOM 11877 C CA . VAL B 1 711 ? -19.781 31.703 22.703 1 98.75 711 VAL B CA 1
ATOM 11878 C C . VAL B 1 711 ? -20.828 32.469 21.922 1 98.75 711 VAL B C 1
ATOM 11880 O O . VAL B 1 711 ? -21.859 32.875 22.469 1 98.75 711 VAL B O 1
ATOM 11883 N N . LEU B 1 712 ? -20.641 32.625 20.594 1 98.69 712 LEU B N 1
ATOM 11884 C CA . LEU B 1 712 ? -21.656 33.312 19.797 1 98.69 712 LEU B CA 1
ATOM 11885 C C . LEU B 1 712 ? -22.875 32.406 19.578 1 98.69 712 LEU B C 1
ATOM 11887 O O . LEU B 1 712 ? -23.969 32.906 19.266 1 98.69 712 LEU B O 1
ATOM 11891 N N . GLY B 1 713 ? -22.703 31.109 19.625 1 98.69 713 GLY B N 1
ATOM 11892 C CA . GLY B 1 713 ? -23.797 30.156 19.609 1 98.69 713 GLY B CA 1
ATOM 11893 C C . GLY B 1 713 ? -24.188 29.734 18.203 1 98.69 713 GLY B C 1
ATOM 11894 O O . GLY B 1 713 ? -25.25 29.109 18.016 1 98.69 713 GLY B O 1
ATOM 11895 N N . ILE B 1 714 ? -23.422 29.984 17.203 1 98.75 714 ILE B N 1
ATOM 11896 C CA . ILE B 1 714 ? -23.797 29.703 15.812 1 98.75 714 ILE B CA 1
ATOM 11897 C C . ILE B 1 714 ? -23.453 28.25 15.469 1 98.75 714 ILE B C 1
ATOM 11899 O O . ILE B 1 714 ? -22.281 27.891 15.391 1 98.75 714 ILE B O 1
ATOM 11903 N N . ASP B 1 715 ? -24.438 27.406 15.211 1 98.31 715 ASP B N 1
ATOM 11904 C CA . ASP B 1 715 ? -24.188 26.016 14.875 1 98.31 715 ASP B CA 1
ATOM 11905 C C . ASP B 1 715 ? -25.219 25.5 13.875 1 98.31 715 ASP B C 1
ATOM 11907 O O . ASP B 1 715 ? -26.234 26.156 13.625 1 98.31 715 ASP B O 1
ATOM 11911 N N . THR B 1 716 ? -24.859 24.391 13.281 1 98 716 THR B N 1
ATOM 11912 C CA . THR B 1 716 ? -25.781 23.734 12.359 1 98 716 THR B CA 1
ATOM 11913 C C . THR B 1 716 ? -26.859 22.969 13.125 1 98 716 THR B C 1
ATOM 11915 O O . THR B 1 716 ? -26.594 22.453 14.219 1 98 716 THR B O 1
ATOM 11918 N N . ASP B 1 717 ? -28.062 22.891 12.531 1 97.25 717 ASP B N 1
ATOM 11919 C CA . ASP B 1 717 ? -29.156 22.125 13.117 1 97.25 717 ASP B CA 1
ATOM 11920 C C . ASP B 1 717 ? -29.672 21.062 12.141 1 97.25 717 ASP B C 1
ATOM 11922 O O . ASP B 1 717 ? -30.703 20.438 12.391 1 97.25 717 ASP B O 1
ATOM 11926 N N . ALA B 1 718 ? -29.062 20.953 11.023 1 97.25 718 ALA B N 1
ATOM 11927 C CA . ALA B 1 718 ? -29.422 19.953 10.016 1 97.25 718 ALA B CA 1
ATOM 11928 C C . ALA B 1 718 ? -28.25 19.719 9.062 1 97.25 718 ALA B C 1
ATOM 11930 O O . ALA B 1 718 ? -27.375 20.562 8.922 1 97.25 718 ALA B O 1
ATOM 11931 N N . PRO B 1 719 ? -28.234 18.547 8.312 1 97.31 719 PRO B N 1
ATOM 11932 C CA . PRO B 1 719 ? -27.172 18.281 7.348 1 97.31 719 PRO B CA 1
ATOM 11933 C C . PRO B 1 719 ? -27.016 19.406 6.324 1 97.31 719 PRO B C 1
ATOM 11935 O O . PRO B 1 719 ? -28 19.984 5.875 1 97.31 719 PRO B O 1
ATOM 11938 N N . GLY B 1 720 ? -25.719 19.672 6.012 1 97 720 GLY B N 1
ATOM 11939 C CA . GLY B 1 720 ? -25.406 20.688 5.02 1 97 720 GLY B CA 1
ATOM 11940 C C . GLY B 1 720 ? -25.594 22.109 5.535 1 97 720 GLY B C 1
ATOM 11941 O O . GLY B 1 720 ? -25.703 23.047 4.75 1 97 720 GLY B O 1
ATOM 11942 N N . PHE B 1 721 ? -25.734 22.219 6.879 1 97.62 721 PHE B N 1
ATOM 11943 C CA . PHE B 1 721 ? -25.984 23.516 7.5 1 97.62 721 PHE B CA 1
ATOM 11944 C C . PHE B 1 721 ? -27.297 24.109 7.004 1 97.62 721 PHE B C 1
ATOM 11946 O O . PHE B 1 721 ? -27.422 25.328 6.852 1 97.62 721 PHE B O 1
ATOM 11953 N N . ALA B 1 722 ? -28.25 23.25 6.688 1 96.44 722 ALA B N 1
ATOM 11954 C CA . ALA B 1 722 ? -29.5 23.656 6.039 1 96.44 722 ALA B CA 1
ATOM 11955 C C . ALA B 1 722 ? -30.406 24.422 7.004 1 96.44 722 ALA B C 1
ATOM 11957 O O . ALA B 1 722 ? -31.266 25.188 6.582 1 96.44 722 ALA B O 1
ATOM 11958 N N . LYS B 1 723 ? -30.25 24.172 8.266 1 97.25 723 LYS B N 1
ATOM 11959 C CA . LYS B 1 723 ? -30.906 24.906 9.344 1 97.25 723 LYS B CA 1
ATOM 11960 C C . LYS B 1 723 ? -29.875 25.391 10.375 1 97.25 723 LYS B C 1
ATOM 11962 O O . LYS B 1 723 ? -28.859 24.734 10.586 1 97.25 723 LYS B O 1
ATOM 11967 N N . VAL B 1 724 ? -30.203 26.531 11 1 98.12 724 VAL B N 1
ATOM 11968 C CA . VAL B 1 724 ? -29.234 27.156 11.906 1 98.12 724 VAL B CA 1
ATOM 11969 C C . VAL B 1 724 ? -29.766 27.078 13.336 1 98.12 724 VAL B C 1
ATOM 11971 O O . VAL B 1 724 ? -30.953 27.281 13.578 1 98.12 724 VAL B O 1
ATOM 11974 N N . ARG B 1 725 ? -28.922 26.766 14.219 1 98.31 725 ARG B N 1
ATOM 11975 C CA . ARG B 1 725 ? -29.172 26.859 15.656 1 98.31 725 ARG B CA 1
ATOM 11976 C C . ARG B 1 725 ? -28.281 27.922 16.297 1 98.31 725 ARG B C 1
ATOM 11978 O O . ARG B 1 725 ? -27.062 27.891 16.141 1 98.31 725 ARG B O 1
ATOM 11985 N N . ILE B 1 726 ? -28.906 28.891 16.953 1 98.56 726 ILE B N 1
ATOM 11986 C CA . ILE B 1 726 ? -28.172 29.906 17.719 1 98.56 726 ILE B CA 1
ATOM 11987 C C . ILE B 1 726 ? -28.391 29.688 19.219 1 98.56 726 ILE B C 1
ATOM 11989 O O . ILE B 1 726 ? -29.516 29.828 19.719 1 98.56 726 ILE B O 1
ATOM 11993 N N . ALA B 1 727 ? -27.359 29.281 19.875 1 98.38 727 ALA B N 1
ATOM 11994 C CA . ALA B 1 727 ? -27.422 29.062 21.312 1 98.38 727 ALA B CA 1
ATOM 11995 C C . ALA B 1 727 ? -26.188 29.641 22.016 1 98.38 727 ALA B C 1
ATOM 11997 O O . ALA B 1 727 ? -25.25 28.906 22.344 1 98.38 727 ALA B O 1
ATOM 11998 N N . PRO B 1 728 ? -26.156 30.938 22.297 1 98.25 728 PRO B N 1
ATOM 11999 C CA . PRO B 1 728 ? -24.969 31.594 22.828 1 98.25 728 PRO B CA 1
ATOM 12000 C C . PRO B 1 728 ? -24.688 31.234 24.281 1 98.25 728 PRO B C 1
ATOM 12002 O O . PRO B 1 728 ? -25.609 31.047 25.062 1 98.25 728 PRO B O 1
ATOM 12005 N N . HIS B 1 729 ? -23.531 31.109 24.656 1 98.31 729 HIS B N 1
ATOM 12006 C CA . HIS B 1 729 ? -23 30.984 26 1 98.31 729 HIS B CA 1
ATOM 12007 C C . HIS B 1 729 ? -22.016 32.094 26.312 1 98.31 729 HIS B C 1
ATOM 12009 O O . HIS B 1 729 ? -20.812 31.938 26.156 1 98.31 729 HIS B O 1
ATOM 12015 N N . LEU B 1 730 ? -22.453 33.188 26.875 1 97.62 730 LEU B N 1
ATOM 12016 C CA . LEU B 1 730 ? -21.719 34.438 26.922 1 97.62 730 LEU B CA 1
ATOM 12017 C C . LEU B 1 730 ? -20.906 34.531 28.219 1 97.62 730 LEU B C 1
ATOM 12019 O O . LEU B 1 730 ? -20 35.344 28.312 1 97.62 730 LEU B O 1
ATOM 12023 N N . GLY B 1 731 ? -21.219 33.688 29.219 1 95.56 731 GLY B N 1
ATOM 12024 C CA . GLY B 1 731 ? -20.484 33.719 30.469 1 95.56 731 GLY B CA 1
ATOM 12025 C C . GLY B 1 731 ? -20.422 35.125 31.094 1 95.56 731 GLY B C 1
ATOM 12026 O O . GLY B 1 731 ? -21.453 35.75 31.297 1 95.56 731 GLY B O 1
ATOM 12027 N N . ARG B 1 732 ? -19.25 35.625 31.266 1 95.62 732 ARG B N 1
ATOM 12028 C CA . ARG B 1 732 ? -19.031 36.875 31.969 1 95.62 732 ARG B CA 1
ATOM 12029 C C . ARG B 1 732 ? -19.109 38.062 31 1 95.62 732 ARG B C 1
ATOM 12031 O O . ARG B 1 732 ? -19 39.219 31.406 1 95.62 732 ARG B O 1
ATOM 12038 N N . LEU B 1 733 ? -19.312 37.844 29.766 1 98.06 733 LEU B N 1
ATOM 12039 C CA . LEU B 1 733 ? -19.312 38.906 28.766 1 98.06 733 LEU B CA 1
ATOM 12040 C C . LEU B 1 733 ? -20.594 39.75 28.859 1 98.06 733 LEU B C 1
ATOM 12042 O O . LEU B 1 733 ? -21.656 39.188 29.141 1 98.06 733 LEU B O 1
ATOM 12046 N N . THR B 1 734 ? -20.469 41 28.5 1 97.94 734 THR B N 1
ATOM 12047 C CA . THR B 1 734 ? -21.625 41.875 28.453 1 97.94 734 THR B CA 1
ATOM 12048 C C . THR B 1 734 ? -21.953 42.281 27 1 97.94 734 THR B C 1
ATOM 12050 O O . THR B 1 734 ? -23.016 42.812 26.719 1 97.94 734 THR B O 1
ATOM 12053 N N . GLN B 1 735 ? -21.047 42 26.234 1 98 735 GLN B N 1
ATOM 12054 C CA . GLN B 1 735 ? -21.234 42.188 24.797 1 98 735 GLN B CA 1
ATOM 12055 C C . GLN B 1 735 ? -20.438 41.156 24 1 98 735 GLN B C 1
ATOM 12057 O O . GLN B 1 735 ? -19.344 40.75 24.406 1 98 735 GLN B O 1
ATOM 12062 N N . ALA B 1 736 ? -20.969 40.719 22.875 1 98.56 736 ALA B N 1
ATOM 12063 C CA . ALA B 1 736 ? -20.281 39.812 21.938 1 98.56 736 ALA B CA 1
ATOM 12064 C C . ALA B 1 736 ? -20.922 39.875 20.547 1 98.56 736 ALA B C 1
ATOM 12066 O O . ALA B 1 736 ? -22.141 40 20.422 1 98.56 736 ALA B O 1
ATOM 12067 N N . SER B 1 737 ? -20.156 39.906 19.562 1 98.69 737 SER B N 1
ATOM 12068 C CA . SER B 1 737 ? -20.672 39.906 18.188 1 98.69 737 SER B CA 1
ATOM 12069 C C . SER B 1 737 ? -19.703 39.25 17.219 1 98.69 737 SER B C 1
ATOM 12071 O O . SER B 1 737 ? -18.516 39.094 17.531 1 98.69 737 SER B O 1
ATOM 12073 N N . GLY B 1 738 ? -20.203 38.812 16.141 1 98.62 738 GLY B N 1
ATOM 12074 C CA . GLY B 1 738 ? -19.375 38.219 15.109 1 98.62 738 GLY B CA 1
ATOM 12075 C C . GLY B 1 738 ? -20.172 37.656 13.945 1 98.62 738 GLY B C 1
ATOM 12076 O O . GLY B 1 738 ? -21.391 37.906 13.859 1 98.62 738 GLY B O 1
ATOM 12077 N N . SER B 1 739 ? -19.5 37.094 13.062 1 98.44 739 SER B N 1
ATOM 12078 C CA . SER B 1 739 ? -20.094 36.531 11.867 1 98.44 739 SER B CA 1
ATOM 12079 C C . SER B 1 739 ? -19.422 35.219 11.477 1 98.44 739 SER B C 1
ATOM 12081 O O . SER B 1 739 ? -18.25 35 11.797 1 98.44 739 SER B O 1
ATOM 12083 N N . VAL B 1 740 ? -20.141 34.312 10.867 1 98.5 740 VAL B N 1
ATOM 12084 C CA . VAL B 1 740 ? -19.688 33 10.375 1 98.5 740 VAL B CA 1
ATOM 12085 C C . VAL B 1 740 ? -20.172 32.781 8.945 1 98.5 740 VAL B C 1
ATOM 12087 O O . VAL B 1 740 ? -21.328 33.062 8.625 1 98.5 740 VAL B O 1
ATOM 12090 N N . PRO B 1 741 ? -19.219 32.344 8.031 1 98.12 741 PRO B N 1
ATOM 12091 C CA . PRO B 1 741 ? -19.672 32.031 6.672 1 98.12 741 PRO B CA 1
ATOM 12092 C C . PRO B 1 741 ? -20.609 30.828 6.617 1 98.12 741 PRO B C 1
ATOM 12094 O O . PRO B 1 741 ? -20.422 29.844 7.34 1 98.12 741 PRO B O 1
ATOM 12097 N N . HIS B 1 742 ? -21.672 30.953 5.926 1 97 742 HIS B N 1
ATOM 12098 C CA . HIS B 1 742 ? -22.641 29.922 5.574 1 97 742 HIS B CA 1
ATOM 12099 C C . HIS B 1 742 ? -22.641 29.656 4.074 1 97 742 HIS B C 1
ATOM 12101 O O . HIS B 1 742 ? -22.297 30.531 3.279 1 97 742 HIS B O 1
ATOM 12107 N N . PRO B 1 743 ? -22.969 28.406 3.607 1 94.38 743 PRO B N 1
ATOM 12108 C CA . PRO B 1 743 ? -23 28.109 2.174 1 94.38 743 PRO B CA 1
ATOM 12109 C C . PRO B 1 743 ? -23.844 29.094 1.377 1 94.38 743 PRO B C 1
ATOM 12111 O O . PRO B 1 743 ? -23.562 29.359 0.207 1 94.38 743 PRO B O 1
ATOM 12114 N N . LEU B 1 744 ? -24.828 29.719 1.99 1 96.06 744 LEU B N 1
ATOM 12115 C CA . LEU B 1 744 ? -25.75 30.609 1.279 1 96.06 744 LEU B CA 1
ATOM 12116 C C . LEU B 1 744 ? -25.469 32.062 1.62 1 96.06 744 LEU B C 1
ATOM 12118 O O . LEU B 1 744 ? -26.234 32.938 1.241 1 96.06 744 LEU B O 1
ATOM 12122 N N . GLY B 1 745 ? -24.391 32.344 2.344 1 96.56 745 GLY B N 1
ATOM 12123 C CA . GLY B 1 745 ? -24.062 33.719 2.715 1 96.56 745 GLY B CA 1
ATOM 12124 C C . GLY B 1 745 ? -23.344 33.812 4.047 1 96.56 745 GLY B C 1
ATOM 12125 O O . GLY B 1 745 ? -22.406 33.062 4.312 1 96.56 745 GLY B O 1
ATOM 12126 N N . MET B 1 746 ? -23.719 34.812 4.859 1 97.88 746 MET B N 1
ATOM 12127 C CA . MET B 1 746 ? -23.109 35.062 6.164 1 97.88 746 MET B CA 1
ATOM 12128 C C . MET B 1 746 ? -24.156 35.031 7.273 1 97.88 746 MET B C 1
ATOM 12130 O O . MET B 1 746 ? -25.281 35.469 7.094 1 97.88 746 MET B O 1
ATOM 12134 N N . ILE B 1 747 ? -23.812 34.438 8.375 1 98.69 747 ILE B N 1
ATOM 12135 C CA . ILE B 1 747 ? -24.578 34.562 9.609 1 98.69 747 ILE B CA 1
ATOM 12136 C C . ILE B 1 747 ? -23.922 35.562 10.531 1 98.69 747 ILE B C 1
ATOM 12138 O O . ILE B 1 747 ? -22.719 35.531 10.773 1 98.69 747 ILE B O 1
ATOM 12142 N N . ARG B 1 748 ? -24.688 36.5 11.039 1 98.56 748 ARG B N 1
ATOM 12143 C CA . ARG B 1 748 ? -24.172 37.5 11.953 1 98.56 748 ARG B CA 1
ATOM 12144 C C . ARG B 1 748 ? -25 37.562 13.234 1 98.56 748 ARG B C 1
ATOM 12146 O O . ARG B 1 748 ? -26.234 37.438 13.188 1 98.56 748 ARG B O 1
ATOM 12153 N N . VAL B 1 749 ? -24.344 37.688 14.359 1 98.75 749 VAL B N 1
ATOM 12154 C CA . VAL B 1 749 ? -25.031 37.812 15.641 1 98.75 749 VAL B CA 1
ATOM 12155 C C . VAL B 1 749 ? -24.391 38.938 16.453 1 98.75 749 VAL B C 1
ATOM 12157 O O . VAL B 1 749 ? -23.203 39.219 16.328 1 98.75 749 VAL B O 1
ATOM 12160 N N . ALA B 1 750 ? -25.172 39.594 17.25 1 98.56 750 ALA B N 1
ATOM 12161 C CA . ALA B 1 750 ? -24.719 40.625 18.203 1 98.56 750 ALA B CA 1
ATOM 12162 C C . ALA B 1 750 ? -25.547 40.562 19.484 1 98.56 750 ALA B C 1
ATOM 12164 O O . ALA B 1 750 ? -26.781 40.5 19.422 1 98.56 750 ALA B O 1
ATOM 12165 N N . TYR B 1 751 ? -24.875 40.531 20.594 1 98.5 751 TYR B N 1
ATOM 12166 C CA . TYR B 1 751 ? -25.5 40.5 21.922 1 98.5 751 TYR B CA 1
ATOM 12167 C C . TYR B 1 751 ? -25.031 41.688 22.75 1 98.5 751 TYR B C 1
ATOM 12169 O O . TYR B 1 751 ? -23.844 42.062 22.719 1 98.5 751 TYR B O 1
ATOM 12177 N N . GLN B 1 752 ? -25.922 42.281 23.422 1 97.75 752 GLN B N 1
ATOM 12178 C CA . GLN B 1 752 ? -25.594 43.406 24.281 1 97.75 752 GLN B CA 1
ATOM 12179 C C . GLN B 1 752 ? -26.406 43.344 25.578 1 97.75 752 GLN B C 1
ATOM 12181 O O . GLN B 1 752 ? -27.625 43.156 25.547 1 97.75 752 GLN B O 1
ATOM 12186 N N . LYS B 1 753 ? -25.688 43.5 26.625 1 96.62 753 LYS B N 1
ATOM 12187 C CA . LYS B 1 753 ? -26.328 43.594 27.922 1 96.62 753 LYS B CA 1
ATOM 12188 C C . LYS B 1 753 ? -26.531 45.031 28.375 1 96.62 753 LYS B C 1
ATOM 12190 O O . LYS B 1 753 ? -25.594 45.844 28.312 1 96.62 753 LYS B O 1
ATOM 12195 N N . LYS B 1 754 ? -27.703 45.344 28.734 1 93.19 754 LYS B N 1
ATOM 12196 C CA . LYS B 1 754 ? -28.031 46.625 29.359 1 93.19 754 LYS B CA 1
ATOM 12197 C C . LYS B 1 754 ? -28.719 46.438 30.719 1 93.19 754 LYS B C 1
ATOM 12199 O O . LYS B 1 754 ? -29.922 46.125 30.766 1 93.19 754 LYS B O 1
ATOM 12204 N N . GLY B 1 755 ? -28.047 46.812 31.734 1 90.81 755 GLY B N 1
ATOM 12205 C CA . GLY B 1 755 ? -28.562 46.438 33.031 1 90.81 755 GLY B CA 1
ATOM 12206 C C . GLY B 1 755 ? -28.719 44.938 33.219 1 90.81 755 GLY B C 1
ATOM 12207 O O . GLY B 1 755 ? -27.734 44.188 33.156 1 90.81 755 GLY B O 1
ATOM 12208 N N . LYS B 1 756 ? -29.938 44.531 33.375 1 89.44 756 LYS B N 1
ATOM 12209 C CA . LYS B 1 756 ? -30.203 43.094 33.531 1 89.44 756 LYS B CA 1
ATOM 12210 C C . LYS B 1 756 ? -30.766 42.5 32.25 1 89.44 756 LYS B C 1
ATOM 12212 O O . LYS B 1 756 ? -30.891 41.281 32.125 1 89.44 756 LYS B O 1
ATOM 12217 N N . ASP B 1 757 ? -30.969 43.375 31.297 1 92.62 757 ASP B N 1
ATOM 12218 C CA . ASP B 1 757 ? -31.641 42.938 30.078 1 92.62 757 ASP B CA 1
ATOM 12219 C C . ASP B 1 757 ? -30.625 42.719 28.953 1 92.62 757 ASP B C 1
ATOM 12221 O O . ASP B 1 757 ? -29.578 43.375 28.906 1 92.62 757 ASP B O 1
ATOM 12225 N N . TRP B 1 758 ? -30.969 41.719 28.109 1 95.19 758 TRP B N 1
ATOM 12226 C CA . TRP B 1 758 ? -30.156 41.406 26.922 1 95.19 758 TRP B CA 1
ATOM 12227 C C . TRP B 1 758 ? -30.906 41.75 25.641 1 95.19 758 TRP B C 1
ATOM 12229 O O . TRP B 1 758 ? -32.125 41.594 25.578 1 95.19 758 TRP B O 1
ATOM 12239 N N . SER B 1 759 ? -30.219 42.25 24.719 1 96 759 SER B N 1
ATOM 12240 C CA . SER B 1 759 ? -30.703 42.375 23.344 1 96 759 SER B CA 1
ATOM 12241 C C . SER B 1 759 ? -29.812 41.594 22.375 1 96 759 SER B C 1
ATOM 12243 O O . SER B 1 759 ? -28.609 41.438 22.609 1 96 759 SER B O 1
ATOM 12245 N N . ALA B 1 760 ? -30.453 41.094 21.375 1 97.44 760 ALA B N 1
ATOM 12246 C CA . ALA B 1 760 ? -29.734 40.312 20.375 1 97.44 760 ALA B CA 1
ATOM 12247 C C . ALA B 1 760 ? -30.188 40.688 18.953 1 97.44 760 ALA B C 1
ATOM 12249 O O . ALA B 1 760 ? -31.375 40.906 18.719 1 97.44 760 ALA B O 1
ATOM 12250 N N . GLN B 1 761 ? -29.297 40.812 18.125 1 98.25 761 GLN B N 1
ATOM 12251 C CA . GLN B 1 761 ? -29.547 40.906 16.688 1 98.25 761 GLN B CA 1
ATOM 12252 C C . GLN B 1 761 ? -28.938 39.75 15.938 1 98.25 761 GLN B C 1
ATOM 12254 O O . GLN B 1 761 ? -27.734 39.469 16.062 1 98.25 761 GLN B O 1
ATOM 12259 N N . ILE B 1 762 ? -29.781 39 15.219 1 98.5 762 ILE B N 1
ATOM 12260 C CA . ILE B 1 762 ? -29.344 37.844 14.461 1 98.5 762 ILE B CA 1
ATOM 12261 C C . ILE B 1 762 ? -29.719 38 12.984 1 98.5 762 ILE B C 1
ATOM 12263 O O . ILE B 1 762 ? -30.875 38.281 12.664 1 98.5 762 ILE B O 1
ATOM 12267 N N . VAL B 1 763 ? -28.781 37.906 12.133 1 98.38 763 VAL B N 1
ATOM 12268 C CA . VAL B 1 763 ? -29.016 38.031 10.695 1 98.38 763 VAL B CA 1
ATOM 12269 C C . VAL B 1 763 ? -28.703 36.688 10.031 1 98.38 763 VAL B C 1
ATOM 12271 O O . VAL B 1 763 ? -27.594 36.156 10.148 1 98.38 763 VAL B O 1
ATOM 12274 N N . LEU B 1 764 ? -29.656 36.125 9.398 1 98 764 LEU B N 1
ATOM 12275 C CA . LEU B 1 764 ? -29.484 34.875 8.633 1 98 764 LEU B CA 1
ATOM 12276 C C . LEU B 1 764 ? -29.516 35.156 7.137 1 98 764 LEU B C 1
ATOM 12278 O O . LEU B 1 764 ? -30.156 36.125 6.688 1 98 764 LEU B O 1
ATOM 12282 N N . PRO B 1 765 ? -28.766 34.344 6.387 1 96.31 765 PRO B N 1
ATOM 12283 C CA . PRO B 1 765 ? -28.844 34.5 4.934 1 96.31 765 PRO B CA 1
ATOM 12284 C C . PRO B 1 765 ? -30.234 34.25 4.371 1 96.31 765 PRO B C 1
ATOM 12286 O O . PRO B 1 765 ? -31.047 33.594 5.027 1 96.31 765 PRO B O 1
ATOM 12289 N N . LYS B 1 766 ? -30.453 34.75 3.123 1 95.44 766 LYS B N 1
ATOM 12290 C CA . LYS B 1 766 ? -31.719 34.469 2.443 1 95.44 766 LYS B CA 1
ATOM 12291 C C . LYS B 1 766 ? -31.938 32.969 2.27 1 95.44 766 LYS B C 1
ATOM 12293 O O . LYS B 1 766 ? -31.031 32.25 1.869 1 95.44 766 LYS B O 1
ATOM 12298 N N . GLY B 1 767 ? -33.062 32.531 2.645 1 94.44 767 GLY B N 1
ATOM 12299 C CA . GLY B 1 767 ? -33.406 31.125 2.441 1 94.44 767 GLY B CA 1
ATOM 12300 C C . GLY B 1 767 ? -33.062 30.25 3.621 1 94.44 767 GLY B C 1
ATOM 12301 O O . GLY B 1 767 ? -33.375 29.047 3.625 1 94.44 767 GLY B O 1
ATOM 12302 N N . VAL B 1 768 ? -32.469 30.766 4.676 1 96.31 768 VAL B N 1
ATOM 12303 C CA . VAL B 1 768 ? -32.031 29.984 5.836 1 96.31 768 VAL B CA 1
ATOM 12304 C C . VAL B 1 768 ? -32.906 30.328 7.035 1 96.31 768 VAL B C 1
ATOM 12306 O O . VAL B 1 768 ? -33.219 31.484 7.285 1 96.31 768 VAL B O 1
ATOM 12309 N N . THR B 1 769 ? -33.438 29.281 7.68 1 96.62 769 THR B N 1
ATOM 12310 C CA . THR B 1 769 ? -34.188 29.438 8.922 1 96.62 769 THR B CA 1
ATOM 12311 C C . THR B 1 769 ? -33.469 28.781 10.086 1 96.62 769 THR B C 1
ATOM 12313 O O . THR B 1 769 ? -32.5 28.031 9.883 1 96.62 769 THR B O 1
ATOM 12316 N N . GLY B 1 770 ? -33.906 29.172 11.25 1 97.56 770 GLY B N 1
ATOM 12317 C CA . GLY B 1 770 ? -33.281 28.578 12.43 1 97.56 770 GLY B CA 1
ATOM 12318 C C . GLY B 1 770 ? -34.031 28.922 13.719 1 97.56 770 GLY B C 1
ATOM 12319 O O . GLY B 1 770 ? -35.219 29.234 13.695 1 97.56 770 GLY B O 1
ATOM 12320 N N . LYS B 1 771 ? -33.312 28.672 14.742 1 98.12 771 LYS B N 1
ATOM 12321 C CA . LYS B 1 771 ? -33.906 28.953 16.062 1 98.12 771 LYS B CA 1
ATOM 12322 C C . LYS B 1 771 ? -32.844 29.516 17 1 98.12 771 LYS B C 1
ATOM 12324 O O . LYS B 1 771 ? -31.656 29.156 16.891 1 98.12 771 LYS B O 1
ATOM 12329 N N . LEU B 1 772 ? -33.25 30.391 17.828 1 98 772 LEU B N 1
ATOM 12330 C CA . LEU B 1 772 ? -32.469 30.875 18.953 1 98 772 LEU B CA 1
ATOM 12331 C C . LEU B 1 772 ? -32.875 30.172 20.25 1 98 772 LEU B C 1
ATOM 12333 O O . LEU B 1 772 ? -34.062 30.172 20.609 1 98 772 LEU B O 1
ATOM 12337 N N . LEU B 1 773 ? -32 29.484 20.828 1 97.25 773 LEU B N 1
ATOM 12338 C CA . LEU B 1 773 ? -32.188 28.891 22.156 1 97.25 773 LEU B CA 1
ATOM 12339 C C . LEU B 1 773 ? -31.391 29.656 23.203 1 97.25 773 LEU B C 1
ATOM 12341 O O . LEU B 1 773 ? -30.188 29.438 23.344 1 97.25 773 LEU B O 1
ATOM 12345 N N . TRP B 1 774 ? -32.094 30.438 23.984 1 94.69 774 TRP B N 1
ATOM 12346 C CA . TRP B 1 774 ? -31.375 31.297 24.906 1 94.69 774 TRP B CA 1
ATOM 12347 C C . TRP B 1 774 ? -32.25 31.688 26.078 1 94.69 774 TRP B C 1
ATOM 12349 O O . TRP B 1 774 ? -33.406 32.094 25.906 1 94.69 774 TRP B O 1
ATOM 12359 N N . ARG B 1 775 ? -31.625 31.469 27.281 1 90.25 775 ARG B N 1
ATOM 12360 C CA . ARG B 1 775 ? -32.25 31.875 28.531 1 90.25 775 ARG B CA 1
ATOM 12361 C C . ARG B 1 775 ? -33.656 31.234 28.672 1 90.25 775 ARG B C 1
ATOM 12363 O O . ARG B 1 775 ? -34.625 31.922 28.953 1 90.25 775 ARG B O 1
ATOM 12370 N N . GLY B 1 776 ? -33.719 30.016 28.312 1 89.44 776 GLY B N 1
ATOM 12371 C CA . GLY B 1 776 ? -34.906 29.203 28.5 1 89.44 776 GLY B CA 1
ATOM 12372 C C . GLY B 1 776 ? -35.938 29.422 27.438 1 89.44 776 GLY B C 1
ATOM 12373 O O . GLY B 1 776 ? -37.031 28.844 27.484 1 89.44 776 GLY B O 1
ATOM 12374 N N . ARG B 1 777 ? -35.656 30.219 26.406 1 94.25 777 ARG B N 1
ATOM 12375 C CA . ARG B 1 777 ? -36.594 30.516 25.328 1 94.25 777 ARG B CA 1
ATOM 12376 C C . ARG B 1 777 ? -36.125 29.922 24 1 94.25 777 ARG B C 1
ATOM 12378 O O . ARG B 1 777 ? -34.938 29.844 23.75 1 94.25 777 ARG B O 1
ATOM 12385 N N . THR B 1 778 ? -37.062 29.516 23.266 1 96.75 778 THR B N 1
ATOM 12386 C CA . THR B 1 778 ? -36.844 29.125 21.875 1 96.75 778 THR B CA 1
ATOM 12387 C C . THR B 1 778 ? -37.562 30.078 20.922 1 96.75 778 THR B C 1
ATOM 12389 O O . THR B 1 778 ? -38.781 30.203 20.969 1 96.75 778 THR B O 1
ATOM 12392 N N . ILE B 1 779 ? -36.875 30.766 20.109 1 97.19 779 ILE B N 1
ATOM 12393 C CA . ILE B 1 779 ? -37.438 31.75 19.172 1 97.19 779 ILE B CA 1
ATOM 12394 C C . ILE B 1 779 ? -37.125 31.328 17.75 1 97.19 779 ILE B C 1
ATOM 12396 O O . ILE B 1 779 ? -35.969 31.078 17.406 1 97.19 779 ILE B O 1
ATOM 12400 N N . VAL B 1 780 ? -38.094 31.219 16.922 1 97.19 780 VAL B N 1
ATOM 12401 C CA . VAL B 1 780 ? -37.906 30.906 15.516 1 97.19 780 VAL B CA 1
ATOM 12402 C C . VAL B 1 780 ? -37.25 32.094 14.797 1 97.19 780 VAL B C 1
ATOM 12404 O O . VAL B 1 780 ? -37.656 33.219 15 1 97.19 780 VAL B O 1
ATOM 12407 N N . LEU B 1 781 ? -36.281 31.797 14.086 1 97.31 781 LEU B N 1
ATOM 12408 C CA . LEU B 1 781 ? -35.594 32.812 13.312 1 97.31 781 LEU B CA 1
ATOM 12409 C C . LEU B 1 781 ? -35.938 32.719 11.836 1 97.31 781 LEU B C 1
ATOM 12411 O O . LEU B 1 781 ? -36.062 31.609 11.305 1 97.31 781 LEU B O 1
ATOM 12415 N N . THR B 1 782 ? -36.094 33.844 11.188 1 94.62 782 THR B N 1
ATOM 12416 C CA . THR B 1 782 ? -36.344 33.938 9.75 1 94.62 782 THR B CA 1
ATOM 12417 C C . THR B 1 782 ? -35.125 34.5 9.023 1 94.62 782 THR B C 1
ATOM 12419 O O . THR B 1 782 ? -34.188 34.969 9.656 1 94.62 782 THR B O 1
ATOM 12422 N N . GLU B 1 783 ? -35.219 34.438 7.758 1 92.38 783 GLU B N 1
ATOM 12423 C CA . GLU B 1 783 ? -34.156 35.031 6.965 1 92.38 783 GLU B CA 1
ATOM 12424 C C . GLU B 1 783 ? -34 36.5 7.234 1 92.38 783 GLU B C 1
ATOM 12426 O O . GLU B 1 783 ? -35 37.188 7.574 1 92.38 783 GLU B O 1
ATOM 12431 N N . SER B 1 784 ? -32.906 37.031 7.109 1 89.69 784 SER B N 1
ATOM 12432 C CA . SER B 1 784 ? -32.562 38.438 7.281 1 89.69 784 SER B CA 1
ATOM 12433 C C . SER B 1 784 ? -32.531 38.812 8.758 1 89.69 784 SER B C 1
ATOM 12435 O O . SER B 1 784 ? -32.062 38.062 9.594 1 89.69 784 SER B O 1
ATOM 12437 N N . VAL B 1 785 ? -32.938 39.969 9.078 1 95.25 785 VAL B N 1
ATOM 12438 C CA . VAL B 1 785 ? -32.625 40.562 10.383 1 95.25 785 VAL B CA 1
ATOM 12439 C C . VAL B 1 785 ? -33.688 40.156 11.383 1 95.25 785 VAL B C 1
ATOM 12441 O O . VAL B 1 785 ? -34.906 40.312 11.125 1 95.25 785 VAL B O 1
ATOM 12444 N N . ASN B 1 786 ? -33.281 39.594 12.523 1 95.69 786 ASN B N 1
ATOM 12445 C CA . ASN B 1 786 ? -34.094 39.281 13.703 1 95.69 786 ASN B CA 1
ATOM 12446 C C . ASN B 1 786 ? -33.625 40.094 14.914 1 95.69 786 ASN B C 1
ATOM 12448 O O . ASN B 1 786 ? -32.531 39.906 15.398 1 95.69 786 ASN B O 1
ATOM 12452 N N . ASN B 1 787 ? -34.406 40.938 15.422 1 95.88 787 ASN B N 1
ATOM 12453 C CA . ASN B 1 787 ? -34.125 41.688 16.641 1 95.88 787 ASN B CA 1
ATOM 12454 C C . ASN B 1 787 ? -34.875 41.156 17.844 1 95.88 787 ASN B C 1
ATOM 12456 O O . ASN B 1 787 ? -36.125 41.031 17.812 1 95.88 787 ASN B O 1
ATOM 12460 N N . ILE B 1 788 ? -34.156 40.781 18.797 1 92.62 788 ILE B N 1
ATOM 12461 C CA . ILE B 1 788 ? -34.75 40.125 19.953 1 92.62 788 ILE B CA 1
ATOM 12462 C C . ILE B 1 788 ? -34.375 40.906 21.219 1 92.62 788 ILE B C 1
ATOM 12464 O O . ILE B 1 788 ? -33.25 41.375 21.375 1 92.62 788 ILE B O 1
ATOM 12468 N N . LYS B 1 789 ? -35.469 41.094 22.125 1 89.62 789 LYS B N 1
ATOM 12469 C CA . LYS B 1 789 ? -35.281 41.688 23.438 1 89.62 789 LYS B CA 1
ATOM 12470 C C . LYS B 1 789 ? -35.719 40.75 24.547 1 89.62 789 LYS B C 1
ATOM 12472 O O . LYS B 1 789 ? -36.75 40.125 24.453 1 89.62 789 LYS B O 1
#

Nearest PDB structures (foldseek):
  2okx-assembly1_A  TM=8.969E-01  e=7.770E-53  Bacillus sp. GL1
  3cih-assembly1_A-2  TM=6.740E-01  e=4.876E-39  Bacteroides thetaiotaomicron VPI-5482
  8iwf-assembly1_A  TM=8.270E-01  e=1.423E-30  Aspergillus niger
  8hmm-assembly1_A  TM=8.220E-01  e=9.949E-31  Aspergillus oryzae
  4xhc-assembly1_B  TM=8.296E-01  e=1.496E-27  Klebsiella oxytoca

pLDDT: mean 94.62, std 10.83, range [25.72, 98.94]

Secondary structure (DSSP, 8-state):
------------------------THHHHS--SSEEEE-TT--TTS-EEEEEEEEEEESS--S--EEEEEEESEEEEEETTEEEEEEPPS--GGGEEEEEEE-GGG--SEEEEEEEEEEE-GGGS-TT---SS-EEEEEESSGGGGGG--STTSEEEE-TTEEEE----SS---S--EEEEEGGG---STTSTT---TT-EEPEEEEE--BTT---SS--S--EEE-SSPPPEEEEE---EEEEEESS---HHHHTTSS-EEEPTT-EEEEEEEEEEEEEEEEEEEEEE-TT-EEEEEEESS-EETTT----STT--TTEE--SEEEEEE----SSEEEE-SS-EEEEEEEEEEE--SS-EEEEEEEEEEEE-------EEEES-HHHHHHHHHHHHHHHHTBSSSB-S-TTTT---BHHHHHHHHHHHHHHT---HHHHHHHHHHHHT--TTSPPPSBSS-SS---BHHHHHHHHHHHHHHHHHSS-HHHHHTTHHHHHHHHHHHHTTB-TTS-B-S--SB-------S-TT-BTTBPP--TTS--HHHHHHHHHHHHHHHHHHHHHS-HHHHHHHHHHHHHHHHHHHHHHEETTTTEEBSSTT---BBHHHHHHHHHHTSS-HHHHHHHHHHHHH-TTSBPP-TTTHHHHHHHHHHTT-GGGGGGG-HHHHHHHHTT-SS--SSS-TTT-S-SS-GGGGTHHHHIIIIIS-EEESSGGG-EEEE----TT-SEEEEEEEETTEEEEEEEEEETTEEEEEEEE-TT-EEEEEETTEEEEE-SEEEEE-/------------------------THHHHS--SSEEEE-TT--TTS-EEEEEEEEEEESS--S--EEEEEEESEEEEEETTEEEEEEPPS--GGGEEEEEEE-GGG--SEEEEEEEEEEE-GGGS-TT---SS-EEEEEESSGGGGGG--STTSEEEE-TTEEEE----SS---SPPEEEEEGGG---STTSTT---TT-EEPEEEEE--BTT---SS--S--EEE-SSPPPEEEEE---EEEEEESS---HHHHTTSS-EEEPTT-EEEEEEEEEEEEEEEEEEEEEE-TT-EEEEEEESS-EETTT----STT--TTEE--SEEEEEE----SSEEEE-SS-EEEEEEEEEEE--SS-EEEEEEEEEEEE-------EEEES-HHHHHHHHHHHHHHHHTBSSSB-S-TTTT---BHHHHHHHHHHHHHHT---HHHHHHHHHHHHT--TTSPPPSBSS-SS---BHHHHHHHHHHHHHHHHHSS-HHHHHTTHHHHHHHHHHHHTTB-TTS-B-S--SB-------S-TT-BTTBPP--TTS--HHHHHHHHHHHHHHHHHHHHHS-HHHHHHHHHHHHHHHHHHHHHHEETTTTEEBSSTT---BBHHHHHHHHHHTSS-HHHHHHHHHHHHH-TTSBPP-TTTHHHHHHHHHHTT-GGGGGGG-HHHHHHHHTT-SS--SSS-TTT-S-SS-GGGGTHHHHIIIIIS-EEESSGGG-EEEE----TT-SEEEEEEEETTEEEEEEEEEETTEEEEEEEE-TT-EEEEEETTEEEEE-SEEEEE-

Radius of gyration: 36.75 Å; Cα contacts (8 Å, |Δi|>4): 3877; chains: 2; bounding box: 84×119×82 Å

Organism: Prevotella dentalis (strain ATCC 49559 / DSM 3688 / JCM 13448 / NCTC 12043 / ES 2772) (NCBI:txid908937)

Solvent-accessible surface area (backbone atoms only — not comparable to full-atom values): 79144 Å² total; per-residue (Å²): 134,83,78,76,79,73,77,73,75,72,77,71,79,66,75,71,74,73,63,83,69,80,71,44,66,62,58,59,68,35,68,40,88,19,18,29,26,30,57,76,88,57,62,49,58,40,66,47,40,33,41,37,38,36,81,44,79,29,93,56,60,54,92,67,40,46,33,38,37,34,38,28,45,30,36,41,33,26,37,53,59,38,80,76,47,74,31,30,57,74,42,43,55,78,47,22,30,27,41,76,46,67,52,24,87,58,53,46,55,36,77,35,20,43,23,32,43,36,37,30,50,33,88,62,37,24,42,38,56,52,74,88,39,52,32,40,33,31,31,32,56,47,79,88,35,43,86,66,32,28,42,53,81,28,31,25,44,72,46,79,25,59,43,80,28,83,53,53,62,87,70,87,70,36,32,72,52,21,35,35,37,35,47,72,57,52,84,76,62,69,41,32,68,87,52,84,61,82,88,45,40,59,22,35,66,75,48,60,37,36,22,48,51,46,62,33,90,65,43,68,59,64,17,37,38,76,49,92,64,79,76,61,40,73,41,86,39,63,49,64,45,78,76,46,67,40,77,57,82,81,56,70,47,31,47,71,54,72,34,62,43,74,45,54,47,68,31,61,30,39,38,33,34,30,40,80,38,68,44,39,22,32,44,34,42,32,31,26,36,11,40,68,14,39,36,35,44,35,33,15,74,51,40,23,29,69,86,75,63,38,40,50,48,54,77,63,58,84,72,42,42,82,54,29,40,35,36,36,38,31,35,59,36,41,85,71,41,75,46,66,51,93,58,68,43,40,27,17,34,39,34,42,36,38,38,29,37,88,32,41,29,35,45,43,35,60,40,28,35,30,50,27,43,75,76,57,80,63,37,48,64,45,49,70,49,65,66,57,40,52,49,44,50,26,21,48,49,19,46,45,58,18,26,51,78,48,49,20,34,19,58,64,39,40,45,34,31,31,42,73,24,38,49,50,45,39,48,30,32,38,40,26,41,53,55,54,66,67,44,52,51,49,56,49,39,40,52,58,41,23,44,52,70,20,46,25,40,27,44,40,54,42,52,67,41,36,41,24,50,52,35,40,45,48,49,50,48,43,47,48,49,44,37,30,67,34,71,62,51,66,65,48,48,69,43,47,67,58,50,52,32,33,52,51,36,54,58,72,30,34,49,96,60,51,41,45,36,63,69,56,31,28,52,48,74,41,70,47,69,100,39,88,64,39,56,89,22,21,70,48,63,30,94,81,36,28,30,40,50,61,38,41,50,50,37,42,35,27,51,48,47,21,54,47,20,61,75,63,62,44,61,46,58,16,52,51,30,45,52,49,26,53,44,27,51,53,40,48,53,68,47,19,51,34,81,86,79,57,46,41,19,29,22,64,86,56,80,47,42,32,34,59,34,43,21,41,37,40,68,62,55,80,39,56,67,68,58,19,32,50,37,45,49,45,53,72,65,47,79,83,35,49,56,63,25,54,54,46,40,54,51,42,51,51,20,27,38,73,32,70,45,37,43,51,52,75,74,68,45,54,69,60,53,51,39,49,75,30,51,47,52,33,32,38,58,48,79,43,77,49,59,36,85,40,57,38,15,22,36,46,24,47,59,46,35,41,54,45,37,42,33,64,4,53,40,64,65,37,66,29,42,58,25,37,32,33,40,53,25,56,56,90,49,51,31,39,34,35,32,34,42,44,101,72,42,52,34,36,42,36,40,40,55,55,93,93,44,56,37,37,41,38,32,33,27,75,89,32,41,34,36,37,46,50,95,93,40,78,42,83,40,57,48,35,82,42,81,45,114,134,83,79,76,79,75,77,74,75,73,77,70,79,68,76,70,75,72,63,82,68,79,69,44,66,62,57,59,68,35,68,41,87,21,18,29,26,30,57,76,88,57,63,49,58,40,66,48,41,33,42,37,38,37,81,44,80,30,93,56,60,54,93,67,42,44,34,38,37,34,38,28,46,30,36,40,33,26,37,52,59,40,81,75,47,75,31,30,57,76,39,44,54,76,47,21,30,27,43,78,45,67,51,25,86,58,53,46,55,36,76,36,20,43,22,32,44,37,36,30,49,33,88,62,38,25,41,37,57,52,75,89,38,51,32,40,33,31,32,31,56,48,78,87,36,42,87,64,32,28,43,53,82,26,31,27,44,73,46,79,26,57,45,83,28,84,53,54,61,88,70,87,71,36,32,73,54,22,34,35,37,35,47,72,57,51,84,77,62,70,42,32,70,88,54,84,61,82,87,44,40,58,22,35,66,76,46,59,37,37,23,47,50,46,64,32,90,64,43,69,58,64,16,36,38,77,50,91,64,78,76,62,39,74,41,83,39,63,50,65,44,78,76,46,68,39,78,57,82,83,56,70,46,29,48,72,54,72,36,62,45,75,45,52,47,68,32,63,31,39,38,34,35,30,40,80,38,70,45,40,21,32,44,35,43,32,34,26,37,11,40,67,14,39,36,34,45,35,31,15,74,51,40,23,31,69,85,76,64,35,40,50,48,53,76,61,57,85,71,43,43,80,54,30,40,34,35,36,38,32,35,59,36,40,83,72,42,73,46,65,50,92,58,67,43,41,27,16,33,42,34,43,36,38,39,30,35,90,31,42,28,34,44,43,34,59,40,28,36,30,49,27,42,74,76,56,81,63,39,48,65,46,49,68,48,64,66,55,40,54,50,43,49,27,22,48,49,19,44,45,59,18,25,51,79,49,51,19,33,19,57,64,39,42,44,34,29,31,43,73,23,38,48,49,43,39,47,31,32,38,39,28,40,51,55,54,67,66,45,52,49,49,57,48,39,41,51,58,42,23,43,52,71,21,48,26,39,26,44,40,53,42,53,69,43,35,42,24,49,54,36,41,46,48,50,49,48,42,46,46,49,45,38,30,66,33,70,62,51,66,66,47,48,71,44,47,67,57,49,53,31,34,49,50,36,54,58,74,32,33,49,95,60,51,42,46,36,63,68,54,30,30,54,50,74,42,69,48,71,100,39,90,63,40,56,88,22,19,68,48,61,32,96,80,36,27,30,41,51,62,38,40,50,50,38,42,35,26,52,48,47,21,54,47,20,61,75,64,62,45,60,44,57,14,52,50,30,46,52,50,27,54,44,27,53,53,39,48,53,68,47,20,51,34,81,88,79,57,46,41,17,31,22,64,86,56,83,48,41,31,34,60,32,44,21,42,36,40,68,60,55,79,40,55,67,68,57,19,32,50,39,44,47,45,52,73,64,48,79,83,34,49,55,62,25,55,52,45,39,53,52,40,51,52,20,28,37,73,30,69,44,37,42,50,52,75,75,66,44,53,69,60,53,52,39,50,75,31,52,48,54,32,32,39,58,49,77,44,78,48,58,36,84,40,58,39,14,22,36,46,24,47,60,46,34,40,54,44,37,41,33,61,4,53,39,63,66,36,65,28,42,58,25,36,30,33,41,52,25,58,55,91,50,52,32,39,34,35,31,34,41,45,101,72,42,51,34,36,42,36,40,39,54,56,91,91,44,57,37,36,40,38,32,32,26,76,89,32,40,34,35,36,46,51,95,93,39,78,43,81,40,56,48,35,82,41,81,46,113

InterPro domains:
  IPR008902 Alpha-L-rhamnosidase, concanavalin-like domain [PF05592] (269-357)
  IPR008928 Six-hairpin glycosidase superfamily [SSF48208] (377-773)
  IPR008979 Galactose-binding-like domain superfamily [SSF49785] (18-123)
  IPR012341 Six-hairpin glycosidase-like superfamily [G3DSA:1.50.10.10] (385-712)
  IPR013737 Bacterial alpha-L-rhamnosidase N-terminal [PF08531] (65-206)
  IPR035396 Alpha-L-rhamnosidase, six-hairpin glycosidase domain [PF17389] (377-643)
  IPR035398 Alpha-L-rhamnosidase C-terminal domain [PF17390] (713-772)

Foldseek 3Di:
DPPPPPPPPPPPPPPPPPPVPDQQVCQQADFAPFFWWAAPPDDFQAWFKKKKKAKDAAQFQDPWWKKKKDWVWWKFKAKQRDGFDTDDQQAEQLEGAIEIGTCSVRDGHTMMMIMMMWTHHGPLAFQSTDGDGTTIFMGTSDPVNRSPGHDQNMWMDIQPQKHFDAFFAPDFFRHGFAMEGECLRDDPCPRHPPDDCVVTGGIGGDGTHAARPHDDPDSPGHHYDHQLADGWDWDWAFFDDWDDKDQFDDDVCQSVLNFKGKRFAQTKMKIKTFNLAKAKFWKKWKKAFQAFKKKKKFFAAAWAQPPPRWRFQRPDDPNTHDGAHMYMYTDHGHGIDMDITPGIAIHRMIMMIIGGHNMMMMTRHIITITTFRPFDFDKDKDFPDVVLRLLLQLLVNLLGRQGHSAGAQFNGGHSWAFLLLLLLSQLLSCWTGVDCSRLLVSLVQQLVQADPQQFTARTPDGPDGHGQLLSSLVSLVSLLVCQQRAQPLVSSLVCLVSLVSSLSNQQVQADPLLFGAQRDHHNADADFPPDPQQDPRHHHADPRRGWLLSLLSSLVSLVSSLVSCVVRNPNVSSVVSVVSSVSSLVVQCQQFQDPVLLEGAGGRVRPAAALSNLLSCLVSPSDAAPSLLVSLVSSVPVPRHGYGKLQCVLSNLVSCVSRVNLLCVVVVCVLSVLLVVSSQSHPANTSPNRHGSGSRGRSNSSSSNCCVCRAQVWGADGTNSQETEREHRNHPTQKMWMWTAGPQGIWIKIWHHDPNDIKMKIAAAANYKYWYDYPNDIDTGHHGIDIDD/DPPPPPPPPPPPPPPPPPPVPDQQVCQQADFAPFFWWAAPPDDFQAWFKKKKKAKDAAQFQDPWWKKKKDWVWWKFKAKQRDGFDTDDQQAEQLEGAIEIGTCSVRDGHTMMMIMMMWTHHGPLAFQSTDGDGTTIFMGTRDPVNRSPGHDQNMWMDIQPQKHFDAFFAPDFFRHGFAMEGECQRDDPPPRHPPDDCVVTGGIGGDGTHAARPHDDPDSPGHHYDHQLADAWDWDWAFFDDWDDKDQFDDDVCQSVLNFKGKRFAQTKMKIKTFNLAKAKFWKKWKKAFQAFKKKKKFFAAAWAQPVPRWRFQRPDDPNTHDTAHMYMYTDHGHGIDMDITPGIAIHRMIMMIIGGHNMMMMTRHIITITTFRPFDFDKAKDFPDVVLRLLLQLLVNLLGRQGHSAGAQFNGGHSWAFLLLLLLSQLLSCWTGVDCSRLLVSLVQQLVQADPQQFTARTPDGPDGHGQLLSSLVSLVSLLVCQQRAQPLVSSLVCLVSLVSSLSNQQVQADPLLFGAQRDHHNADADFPPDPQQDPRHHHADPRRGWLLSLLSSLVSLVSSLVSCVVRNPNVSSVVSVVSSVSSLVVQCQQFQDPVLLEGAGGRVNPAAALSNLLSCLVSPSDDAPSLLVSLVSSVPVPRHGYGKLQCVLSNLVSCVSRVNLLCVVVVCVLSVLLVVSSQSHPANTSPNRHGSGSRGRSNSSSSNCCVCRAQNWGADGTNSQETEREHRNHPTQKMWMWTAGPQGIWIKIWHHDPNDIKMKIAAAANYKYWYDYPNDIGTGHHGIDIDD